Protein 2D69 (pdb70)

Radius of gyration: 40.9 Å; Cα contacts (8 Å, |Δi|>4): 3650; chains: 4; bounding box: 100×122×108 Å

Organism: Pyrococcus horikoshii (strain ATCC 700860 / DSM 12428 / JCM 9974 / NBRC 100139 / OT-3) (NCBI:txid70601)

InterPro domains:
  IPR000685 Ribulose bisphosphate carboxylase, large subunit, C-terminal [PF00016] (139-416)
  IPR017443 Ribulose bisphosphate carboxylase, large subunit, ferrodoxin-like N-terminal [PF02788] (13-129)
  IPR017712 Ribulose bisphosphate carboxylase, type III [MF_01133] (12-420)
  IPR017712 Ribulose bisphosphate carboxylase, type III [TIGR03326] (13-417)
  IPR017712 Ribulose bisphosphate carboxylase, type III [cd08213] (24-418)
  IPR033966 RuBisCO [PTHR42704] (19-416)
  IPR033966 RuBisCO [SFLDS00014] (8-419)
  IPR033966 RuBisCO [SFLDS00014] (24-420)
  IPR036376 Ribulose bisphosphate carboxylase, large subunit, C-terminal domain superfamily [G3DSA:3.20.20.110] (134-430)
  IPR036376 Ribulose bisphosphate carboxylase, large subunit, C-terminal domain superfamily [SSF51649] (133-417)
  IPR036422 RuBisCO large subunit, N-terminal domain superfamily [G3DSA:3.30.70.150] (1-133)
  IPR036422 RuBisCO large subunit, N-terminal domain superfamily [SSF54966] (9-133)

Solvent-accessible surface area: 64870 Å² total; per-residue (Å²): 247,178,132,121,184,84,36,86,17,134,62,89,50,0,30,58,84,135,77,152,40,31,239,86,25,0,35,0,34,0,21,0,11,34,75,85,36,52,32,71,47,0,0,0,55,0,0,2,48,0,0,2,3,34,22,60,0,45,64,154,37,0,121,32,2,137,149,0,28,0,44,0,37,76,17,98,130,101,69,146,0,41,31,0,61,0,1,0,29,31,38,0,3,25,77,21,4,0,0,0,0,1,1,1,0,0,1,51,0,0,38,29,113,12,0,130,23,0,28,0,38,20,0,67,16,9,77,79,0,3,82,83,10,46,0,0,26,36,0,2,121,13,0,12,106,31,3,66,18,199,64,27,0,0,0,0,0,12,2,47,1,13,3,0,1,34,13,92,22,3,5,86,0,0,40,29,0,0,26,12,6,0,1,0,0,4,0,10,4,0,0,0,12,6,21,21,0,56,5,41,18,0,1,61,51,0,3,129,16,15,70,132,0,47,90,98,50,74,66,45,0,1,0,0,0,0,0,0,0,17,3,36,50,0,43,114,25,0,80,54,0,26,129,64,40,5,64,0,0,0,0,0,2,20,0,0,6,22,0,0,1,18,44,0,5,75,10,1,8,116,57,28,1,0,1,0,0,10,34,0,12,26,3,5,10,10,80,38,100,109,8,0,4,10,7,23,0,2,0,16,0,0,0,0,6,1,0,1,0,0,17,4,11,1,14,12,70,146,66,59,37,87,80,113,64,8,65,138,2,8,69,28,0,58,44,173,39,85,26,5,67,42,0,0,0,1,5,22,16,43,3,33,2,26,31,0,47,73,0,18,178,45,15,33,80,45,1,0,0,16,1,3,43,26,0,1,34,4,41,85,7,3,99,14,1,0,77,0,0,38,18,0,0,42,0,22,57,119,72,56,86,22,95,95,46,7,156,90,1,89,34,0,127,90,11,40,151,67,51,48,116,93,160,136,131,33,126,30,72,73,0,24,51,79,140,77,159,40,32,238,87,24,0,34,0,34,0,16,0,11,36,78,84,29,59,38,74,26,0,0,0,44,0,0,2,74,3,24,43,21,49,67,111,66,181,180,149,94,94,164,85,15,153,151,12,28,0,58,0,33,75,30,100,154,102,68,138,1,44,18,0,60,0,1,0,28,30,69,32,18,115,75,25,24,0,59,45,0,15,72,21,0,16,27,114,1,45,69,34,157,2,15,141,22,1,28,0,42,20,0,69,16,10,111,77,0,2,121,82,8,89,0,0,43,38,0,2,125,14,0,13,149,32,3,66,16,186,77,30,0,0,0,0,0,8,2,77,93,80,79,49,38,35,15,90,93,4,3,108,17,0,41,51,0,0,23,13,8,0,2,0,0,4,0,6,33,74,1,34,32,39,24,70,0,57,4,40,22,0,1,64,45,0,1,118,13,13,71,132,0,49,89,100,54,73,70,45,1,1,0,0,0,0,0,13,24,97,56,77,53,0,42,105,41,0,84,55,0,27,127,58,41,4,64,0,0,0,0,8,2,20,84,33,20,55,81,11,0,36,103,0,8,78,11,1,77,123,55,27,1,0,0,0,0,22,42,26,104,32,48,90,62,9,196,69,100,105,60,5,24,11,6,22,0,2,0,14,0,0,0,0,6,1,0,1,0,0,16,5,11,0,10,8,80,202,93,52,38,88,85,113,51,10,61,126,3,6,69,27,0,61,45,214,40,118,79,5,121,43,0,0,1,1,5,25,25,54,3,46,1,27,24,0,47,67,1,18,175,42,14,30,84,47,2,0,0,19,2,1,48,23,0,38,53,12,62,81,21,28,101,14,0,0,75,0,0,36,18,0,0,43,0,21,52,117,69,56,91,20,96,89,47,6,159,89,2,94,38,0,127,70,12,39,132,62,58,33,117,88,114,100,210,227,171,130,84,189,35,156,126,100,30,26,63,63,0,24,58,85,138,74,154,39,32,161,22,14,0,38,0,34,0,17,0,10,27,65,80,44,53,27,72,24,0,0,0,73,0,0,4,78,2,22,51,22,79,68,70,71,155,205,151,82,97,118,68,24,157,96,11,47,0,61,0,35,78,18,94,132,100,70,141,0,42,28,0,58,0,2,0,29,8,41,32,8,114,32,26,23,0,60,46,0,16,76,23,0,16,30,119,1,45,67,29,193,19,16,128,26,1,32,0,33,19,0,69,15,10,36,9,0,3,18,56,10,48,0,0,23,35,0,2,123,14,0,14,102,33,4,61,18,186,62,27,0,0,0,0,0,13,2,106,97,80,79,49,37,34,24,90,92,2,3,106,18,0,40,51,1,0,25,12,8,0,2,0,0,4,0,8,40,70,0,34,33,45,126,101,0,114,4,52,74,0,1,114,71,0,2,178,18,13,72,137,0,47,91,98,52,71,66,46,0,1,0,0,0,0,0,13,23,94,59,77,52,0,44,107,40,0,84,54,0,27,126,56,42,5,63,0,0,0,1,7,3,18,82,36,21,53,81,14,1,36,99,0,5,77,10,1,9,117,54,28,1,0,1,0,0,21,40,26,107,31,43,88,60,11,199,70,97,98,60,5,22,10,6,16,0,2,0,13,0,0,0,0,6,1,0,1,0,0,15,6,17,6,12,6,82,191,132,49,47,97,81,122,54,9,66,120,3,6,70,27,0,60,44,177,40,67,24,4,64,41,0,0,1,1,5,34,20,55,3,42,5,29,27,0,48,63,1,18,166,46,16,29,89,45,2,0,0,20,3,0,37,28,2,36,47,10,70,88,22,30,106,14,1,0,74,0,0,36,16,0,0,40,0,25,54,111,71,52,99,18,93,98,45,7,154,91,2,85,38,0,120,89,8,34,166,104,127,42,143,36,70,76,1,25,57,76,137,73,152,41,26,165,21,12,0,40,0,31,0,20,0,10,32,78,82,39,56,39,77,28,0,0,0,53,0,0,2,48,0,0,0,5,43,64,98,24,135,64,111,68,0,107,22,0,163,111,1,17,0,62,0,33,76,26,94,114,108,68,130,0,45,17,0,57,0,0,0,26,8,12,0,0,24,33,20,3,0,0,0,0,2,1,2,0,0,1,51,0,0,36,25,122,8,0,130,23,1,28,0,41,7,0,68,16,11,59,10,0,2,52,57,10,86,0,0,42,38,0,3,126,14,0,11,147,32,3,51,13,170,68,28,0,0,0,0,0,8,1,40,0,7,3,1,2,33,26,88,42,2,4,90,0,0,36,28,0,0,23,11,7,0,2,0,1,5,0,7,5,1,1,0,12,6,118,43,0,113,5,52,71,0,1,119,78,0,2,181,17,14,70,137,0,49,90,95,51,69,66,46,1,2,0,0,0,0,0,0,0,15,3,37,46,0,44,107,24,0,80,55,0,27,129,54,42,5,65,0,0,0,0,0,3,18,0,1,6,24,0,0,1,17,46,0,8,75,11,1,74,124,60,26,1,0,1,0,0,12,42,0,12,26,4,5,11,8,82,36,97,108,8,0,4,11,5,15,0,3,0,13,0,0,0,0,6,1,0,1,0,0,14,5,19,5,13,12,80,168,86,28,47,91,80,122,74,8,65,147,4,6,69,28,0,60,44,174,40,77,76,4,119,43,0,0,1,1,5,34,17,43,5,73,5,31,22,0,46,68,2,18,184,52,9,30,80,46,2,0,0,19,3,0,42,29,2,0,15,6,55,73,6,2,103,14,2,0,74,0,0,39,18,0,0,44,0,23,55,116,71,54,89,21,91,93,44,5,143,95,2,75,35,0,110,91,17,51,221,153

CATH classification: 3.30.70.150 (+1 more: 3.20.20.110)

Secondary structure (P-SEA, 3-state):
cbbbbbccccccccccccccccccbbbbbbbbbbccccaaaaaaaaaaaacbbbbbcccccccccccccccccbbbbccccbbbbbbbcccccccccaaaaaaaccccccccccccbbbbcccccccccccccccccccaaaaaaaaccccbbbbbbbccccccccaaaaaaaaaaaaaacccbbbbcccccccccccaaaaaacaaaaaaaaaaaccbbbbbbccccccaaaaaaaaaaaaaacccbbbbccccccaaaaaaaaaaaaacbbbbbbbbcccccccccccccccaaaaaaaaaaacccbbbbbbccccccccaaaaaaaaaaaacccccbbbbbbbbbccccccaaaaaaaccccccccccaaaaaaccccaaaaaaaaaaaaaaaaacccaaaaaaacaaaaaaaaaaaaacc/cccccccccccccccccbbbbbbbbbbccccaaaaaaaaaaaacccccccccccccccccccccccbbbbccccbbbbbbbcccccccccaaaaaaaccccccccccccbbbbcccccccccccccccccccaaaaaaaaccccbbbbbbbccccccccaaaaaaaaaaaaaacccbbbbcccccccccccaaaaaacaaaaaaaaaaaccbbbbbcccccccaaaaaaaaaaaaaacccbbbbccccccaaaaaaaaaaaaaabbbbbbbbcccccccccccccccaaaaaaaaaaacccbbbbbbccccccccaaaaaaaaaaaacccccbbbbbbbbbccccccaaaaaaaacccccccccaaaaaaccccaaaaaaaaaaaaaaaaacccaaaaaaccaaaaaaaaaaaaaccc/cbbbbcccccccccccccccccccbbbbbbbbccccccaaaaaaaaaaaacccccccccccccccccccccccbbbbccccbbbbbbbcccccccccaaaaaaacccccccccccccccccccccccccccccccccccaaaaaaaaccccbbbbbbbccccccccaaaaaaaaaaaaaacccbbbccccccccccccaaaaaacaaaaaaaaaaaccbbbbbbccccccaaaaaaaaaaaaaacccbbbbccccccaaaaaaaaaaaaaabbbbbbbbcccccccccccccccaaaaaaaaaaacccbbbbbbccccccccaaaaaaaaaaaacccccbbbbbbbbbccccccaaaaaaaacccccccccaaaaacccccaaaaaaaaaaaaaaaaacccaaaaaaacaaaaaaaacc/ccccccccccccccccbbbbbbbbbbccccaaaaaaaaaaaacccccccccccccccccccccccbbbbccccbbbbbbbcccccccccaaaaaaaccccccccccccbbbbcccccccccccccccccccaaaaaaaacccccbbbbbbccccccccaaaaaaaaaaaaaacccbbbbcccccccccccaaaaaacaaaaaaaaaaaccbbbbbcccccccaaaaaaaaaaaaaaccccccccccccccaaaaaaaaaaaacbbbbbbbbcccccccccccccccaaaaaaaaaaacccbbbbbbccccccccaaaaaaaaaaaacccccbbbbbbbbbccccccccaaaaaccccccccccaaaaaaccccaaaaaaaaaaaaaaaaacccaaaaaaacaaaaaaacc

Sequence (1671 aa):
MMVLRMKVEWYLDFVDLNYEPGRDELIVEYYFEPNGVSPEEAAGRIASESSIGTWTTLWKLPEMAKRSMAKVFYLEKHGEGYIAKIAYPLTLFEEGSLVQLFSAVAGNVFGMKALKNLRLLDFHPPYEYLRHFKGPQFGVQGIREFMGVKDRPLTATVPKPKMGWSVEEYAEIAYELWSGGIDLLKDDENFTSFPFNRFEERVRKLYRVRDRVEAETGETKEYLINITGPVNIMEKRAEMVANEGGQYVMIDIVVAGWSALQYMREVTEDLGLAIHAHRAMHAAFTRNPRHGITMLALAKAARMIGVDQIHTGTAVGKMAGNYEEIKRINDFLLSKWEHIRPVFPVASGGLHPGLMPELIRLFGKDLVIQAGGGVMGHPDGPRAGAKALRDAIDAAIEGVDLDEKAKSSPELKKSLREVGLSKAVEWYLDFVDLNYEPGRDELIVEYYFEPNGVSPEEAAGRIASESSIGTWTTLWKLPEMAKRSMAKVFYLEKHGEGYIAKIAYPLTLFEEGSLVQLFSAVAGNVFGMKALKNLRLLDFHPPYEYLRHFKGPQFGVQGIREFMGVKDRPLTATVPKPKMGWSVEEYAEIAYELWSGGIDLLKDDENFTSFPFNRFEERVRKLYRVRDRVEAETGETKEYLINITGPVNIMEKRAEMVANEGGQYVMIDIVVAGWSALQYMREVTEDLGLAIHAHRAMHAAFTRNPRHGITMLALAKAARMIGVDQIHTGTAVGKMAGNYEEIKRINDFLLSKWEHIRPVFPVASGGLHPGLMPELIRLFGKDLVIQAGGGVMGHPDGPRAGAKALRDAIDAAIEGVDLDEKAKSSPELKKSLREVGLSKAKMMVLRMKVEWYLDFVDLNYEPGRDELIVEYYFEPNGVSPEEAAGRIASESSIGTWTTLWKLPEMAKRSMAKVFYLEKHGEGYIAKIAYPLTLFEEGSLVQLFSAVAGNVFGMKALKNLRLLDFHPPYEYLRHFKGPQFGVQGIREFMGVKDRPLTATVPKPKMGWSVEEYAEIAYELWSGGIDLLKDDENFTSFPFNRFEERVRKLYRVRDRVEAETGETKEYLINITGPVNIMEKRAEMVANEGGQYVMIDIVVAGWSALQYMREVTEDLGLAIHAHRAMHAAFTRNPRHGITMLALAKAARMIGVDQIHTGTAVGKMAGNYEEIKRINDFLLSKWEHIRPVFPVASGGLHPGLMPELIRLFGKDLVIQAGGGVMGHPDGPRAGAKALRDAIDAAIEGVDLDEKAKSSPELKKSLREVEWYLDFVDLNYEPGRDELIVEYYFEPNGVSPEEAAGRIASESSIGTWTTLWKLPEMAKRSMAKVFYLEKHGEGYIAKIAYPLTLFEEGSLVQLFSAVAGNVFGMKALKNLRLLDFHPPYEYLRHFKGPQFGVQGIREFMGVKDRPLTATVPKPKMGWSVEEYAEIAYELWSGGIDLLKDDENFTSFPFNRFEERVRKLYRVRDRVEAETGETKEYLINITGPVNIMEKRAEMVANEGGQYVMIDIVVAGWSALQYMREVTEDLGLAIHAHRAMHAAFTRNPRHGITMLALAKAARMIGVDQIHTGTAVGKMAGNYEEIKRINDFLLSKWEHIRPVFPVASGGLHPGLMPELIRLFGKDLVIQAGGGVMGHPDGPRAGAKALRDAIDAAIEGVDLDEKAKSSPELKKSLRE

Foldseek 3Di:
DDDFDWDWDALLVQEDQQDDDDLQWKKWKKWFAFAPDDLSSLLSQLQQQLWVHTDIDRDDDDPCRVVFGKHFHDWDQDVNTIMTMIIGHCVRDDALAVVSNCCRNVNCSQVDPRIPAMETEAMDHHPVRLVSFQFAPQALNNCCVVQVNPFFAAEEAQAPPQDDDALVRVLVQLLLQVLLPHAEYEHDQPDAADPRHGLLSNLVRNLVSQVVSCVVPVGHHAYQHELEDALVSSLVSLVSNLVSPHAEYEYQDVVRHDVSLLVVLVSCVVRNHAYEYEPPPCCVAQVPPGHHYHPLHVLVSNRSSYHREYEQEFPDPQGDDPLVSSLVSQCVQCDDDPSRHHHAHEYDGQDALVCQLVRCVSRNRRHYYYHYCNQCVQPVGNSLRSNLNVQSRVCSVVVHDLVRSCVVRVSVVSSVVVCVVPDD/DDAQLVQEDQQDDDDLQWKKWKKWFAFDPDDQSRLLSQLQQQLWVHDDDDPDDDDPCRVVQGKHFRDWDDDVNTIMTMIIGHCVRDDALPVPSNCCRNVNPSQVDPRTPAMETEAMDHRPVRLVSFQFAPQALNNVCVVQVNDFFAAEEAQAPPLDDDALVSVLVLLLLQLLLAHAEYEHDQVDAADPRRGLLSNLVRNLVSQVVSCVVPVGHHAYQHELEDALVSSLVSLVSNLVSPHAEYEYQDVVRHDVSLLVVLVSCVVSNHAYEYEPPPVCVAQVDPGHHYHPLRVLVSNRSNYHREYEQEFPDPPDDDDLVSSLVSQCVQCDDDPSGHHHAHEYDDQDALVCQLVRCVSRNRRHYYYHHCNQQVQPVGNSLRSNLNVLSRVCSVVVHDLVVSCVVRVSVVSSVVVVVVPDDD/DDDWDDPPVNLCVQEDQQDDDDLQWKKWKKWFAFDPDDLSSLQSCLQQQLWVHDDRDPDDDDPCNVVFGKHFHDWDDDDNTIMTMIIGHCVRDDALCVVSNCCRNVNPSQVDPRTPAMETEAMDHHCVRLVSFQFAPQALNNVCVVQVNDFFAAEEAQAPPQDDAALVRVLVQLLLQVLLPHAEYEHDQVDAADPRHGLLSNLVRNLVSQVVSCVVPVGHHAYQHELEDALVSSLVSLVSNLVSPHQEYEYQDVVRHDVSLLVVLVSCVVSNHAYEYEPPPVCVAQVDPGHHYHPLRVLVSNRSNYHREYEQEFDDPPWGDDLVSSQVSLCVQCDDDPSRHHHAYEYDDQDALVCQLVRCVSRNRRHYYYHHVLQQPQPVGNSLRSNLNVLSRVCSVVVHDQVVSCVVRVSVVSSVVVD/DALLVQEDQQDDDDLQWKKWKKWFAFDPDDLSRLLSCLQQQLWVHDDDDPDDDDPCRVVFGKHFRDWDDDDNTIMTMIIGHCVRDDALQVVSNCCRNVNCSQVDPRTPAMETEAMDHHCVRLVSFQFAPQALNNCCVVQVPPFFAAEEAQAPPQDDDALVNVLVLLLLLVLLPHQEYEHDQVDAADPRHHLLSNLVRNLVSQVVSCVVPVGHHAYQHELEDALVSSLVSLVSNLVSPHQEYEYQDVVNHDVSLLVVLVSCSVSNHAYAYEPPPVCVAQVDPGHHYHVLNVLVSNRSNYHREYEQEFPDPPGDDDLVSSLVSQCVQCDDDPSRHHHAYEYDDQDALVCQLVRCVSRNRRHHYYHHVQQCPQPVGNSLRSNLNVQSSVCSVVVHDLVVSCVVRVSVVSSVVD

B-factor: mean 21.86, std 11.76, range [5.13, 132.73]

Structure (mmCIF, N/CA/C/O backbone):
data_2D69
#
_entry.id   2D69
#
_cell.length_a   172.591
_cell.length_b   148.774
_cell.length_c   108.452
_cell.angle_alpha   90.00
_cell.angle_beta   126.49
_cell.angle_gamma   90.00
#
_symmetry.space_group_name_H-M   'C 1 2 1'
#
loop_
_entity.id
_entity.type
_entity.pdbx_description
1 polymer 'Ribulose bisphosphate carboxylase'
2 non-polymer 'SULFATE ION'
3 water water
#
loop_
_atom_site.group_PDB
_atom_site.id
_atom_site.type_symbol
_atom_site.label_atom_id
_atom_site.label_alt_id
_atom_site.label_comp_id
_atom_site.label_asym_id
_atom_site.label_entity_id
_atom_site.label_seq_id
_atom_site.pdbx_PDB_ins_code
_atom_site.Cartn_x
_atom_site.Cartn_y
_atom_site.Cartn_z
_atom_site.occupancy
_atom_site.B_iso_or_equiv
_atom_site.auth_seq_id
_atom_site.auth_comp_id
_atom_site.auth_asym_id
_atom_site.auth_atom_id
_atom_site.pdbx_PDB_model_num
ATOM 1 N N . MET A 1 1 ? 45.770 -28.106 -11.725 1.00 24.70 1 MET A N 1
ATOM 2 C CA . MET A 1 1 ? 44.313 -28.253 -12.094 1.00 25.58 1 MET A CA 1
ATOM 3 C C . MET A 1 1 ? 43.478 -27.963 -10.839 1.00 25.42 1 MET A C 1
ATOM 4 O O . MET A 1 1 ? 42.725 -28.802 -10.346 1.00 25.46 1 MET A O 1
ATOM 9 N N . MET A 1 2 ? 43.630 -26.740 -10.337 1.00 25.11 2 MET A N 1
ATOM 10 C CA . MET A 1 2 ? 43.144 -26.387 -9.030 1.00 25.58 2 MET A CA 1
ATOM 11 C C . MET A 1 2 ? 41.640 -26.109 -9.080 1.00 24.33 2 MET A C 1
ATOM 12 O O . MET A 1 2 ? 41.125 -25.486 -10.020 1.00 23.13 2 MET A O 1
ATOM 17 N N . VAL A 1 3 ? 40.951 -26.591 -8.049 1.00 22.90 3 VAL A N 1
ATOM 18 C CA . VAL A 1 3 ? 39.532 -26.329 -7.867 1.00 22.08 3 VAL A CA 1
ATOM 19 C C . VAL A 1 3 ? 39.453 -25.505 -6.597 1.00 21.07 3 VAL A C 1
ATOM 20 O O . VAL A 1 3 ? 39.982 -25.908 -5.571 1.00 20.50 3 VAL A O 1
ATOM 24 N N . LEU A 1 4 ? 38.833 -24.341 -6.704 1.00 20.31 4 LEU A N 1
ATOM 25 C CA . LEU A 1 4 ? 38.690 -23.418 -5.595 1.00 20.59 4 LEU A CA 1
ATOM 26 C C . LEU A 1 4 ? 37.268 -23.424 -5.086 1.00 19.98 4 LEU A C 1
ATOM 27 O O . LEU A 1 4 ? 36.346 -23.820 -5.770 1.00 18.54 4 LEU A O 1
ATOM 32 N N . ARG A 1 5 ? 37.105 -22.918 -3.884 1.00 19.25 5 ARG A N 1
ATOM 33 C CA . ARG A 1 5 ? 35.842 -22.939 -3.195 1.00 20.08 5 ARG A CA 1
ATOM 34 C C . ARG A 1 5 ? 35.473 -21.484 -2.859 1.00 20.03 5 ARG A C 1
ATOM 35 O O . ARG A 1 5 ? 36.167 -20.837 -2.067 1.00 17.16 5 ARG A O 1
ATOM 43 N N . MET A 1 6 ? 34.439 -20.969 -3.530 1.00 20.67 6 MET A N 1
ATOM 44 C CA . MET A 1 6 ? 33.764 -19.729 -3.133 1.00 21.93 6 MET A CA 1
ATOM 45 C C . MET A 1 6 ? 32.793 -20.033 -1.970 1.00 21.30 6 MET A C 1
ATOM 46 O O . MET A 1 6 ? 31.850 -20.780 -2.100 1.00 19.20 6 MET A O 1
ATOM 51 N N . LYS A 1 7 ? 33.057 -19.462 -0.805 1.00 20.97 7 LYS A N 1
ATOM 52 C CA . LYS A 1 7 ? 32.221 -19.693 0.345 1.00 22.30 7 LYS A CA 1
ATOM 53 C C . LYS A 1 7 ? 31.080 -18.681 0.318 1.00 23.20 7 LYS A C 1
ATOM 54 O O . LYS A 1 7 ? 31.308 -17.494 0.115 1.00 24.49 7 LYS A O 1
ATOM 60 N N . VAL A 1 8 ? 29.855 -19.155 0.504 1.00 24.01 8 VAL A N 1
ATOM 61 C CA . VAL A 1 8 ? 28.662 -18.314 0.428 1.00 24.82 8 VAL A CA 1
ATOM 62 C C . VAL A 1 8 ? 27.916 -18.544 1.715 1.00 25.23 8 VAL A C 1
ATOM 63 O O . VAL A 1 8 ? 27.875 -19.651 2.234 1.00 27.06 8 VAL A O 1
ATOM 67 N N . GLU A 1 9 ? 27.435 -17.474 2.307 1.00 25.14 9 GLU A N 1
ATOM 68 C CA . GLU A 1 9 ? 26.619 -17.563 3.502 1.00 24.78 9 GLU A CA 1
ATOM 69 C C . GLU A 1 9 ? 25.480 -16.596 3.259 1.00 24.64 9 GLU A C 1
ATOM 70 O O . GLU A 1 9 ? 25.696 -15.506 2.721 1.00 24.75 9 GLU A O 1
ATOM 76 N N . TRP A 1 10 ? 24.262 -17.014 3.578 1.00 24.49 10 TRP A N 1
ATOM 77 C CA . TRP A 1 10 ? 23.067 -16.234 3.255 1.00 24.54 10 TRP A CA 1
ATOM 78 C C . TRP A 1 10 ? 22.098 -16.223 4.436 1.00 22.88 10 TRP A C 1
ATOM 79 O O . TRP A 1 10 ? 22.196 -17.057 5.333 1.00 22.54 10 TRP A O 1
ATOM 90 N N . TYR A 1 11 ? 21.164 -15.278 4.433 1.00 22.01 11 TYR A N 1
ATOM 91 C CA . TYR A 1 11 ? 20.324 -15.021 5.617 1.00 21.06 11 TYR A CA 1
ATOM 92 C C . TYR A 1 11 ? 19.511 -16.251 6.066 1.00 19.57 11 TYR A C 1
ATOM 93 O O . TYR A 1 11 ? 19.449 -16.557 7.239 1.00 17.28 11 TYR A O 1
ATOM 102 N N . LEU A 1 12 ? 18.963 -16.998 5.129 1.00 18.39 12 LEU A N 1
ATOM 103 C CA . LEU A 1 12 ? 18.076 -18.103 5.472 1.00 18.31 12 LEU A CA 1
ATOM 104 C C . LEU A 1 12 ? 18.868 -19.273 6.074 1.00 18.66 12 LEU A C 1
ATOM 105 O O . LEU A 1 12 ? 18.293 -20.159 6.738 1.00 18.95 12 LEU A O 1
ATOM 110 N N . ASP A 1 13 ? 20.188 -19.275 5.887 1.00 17.52 13 ASP A N 1
ATOM 111 C CA . ASP A 1 13 ? 20.998 -20.323 6.475 1.00 17.56 13 ASP A CA 1
ATOM 112 C C . ASP A 1 13 ? 21.074 -20.203 7.995 1.00 17.55 13 ASP A C 1
ATOM 113 O O . ASP A 1 13 ? 21.399 -21.160 8.695 1.00 16.18 13 ASP A O 1
ATOM 118 N N . PHE A 1 14 ? 20.746 -19.013 8.479 1.00 16.74 14 PHE A N 1
ATOM 119 C CA . PHE A 1 14 ? 20.654 -18.757 9.908 1.00 16.99 14 PHE A CA 1
ATOM 120 C C . PHE A 1 14 ? 19.304 -19.166 10.540 1.00 17.16 14 PHE A C 1
ATOM 121 O O . PHE A 1 14 ? 19.128 -19.072 11.759 1.00 17.21 14 PHE A O 1
ATOM 129 N N . VAL A 1 15 ? 18.378 -19.661 9.722 1.00 17.52 15 VAL A N 1
ATOM 130 C CA . VAL A 1 15 ? 17.046 -20.072 10.177 1.00 17.44 15 VAL A CA 1
ATOM 131 C C . VAL A 1 15 ? 16.914 -21.587 10.137 1.00 18.50 15 VAL A C 1
ATOM 132 O O . VAL A 1 15 ? 17.113 -22.232 9.103 1.00 18.34 15 VAL A O 1
ATOM 136 N N . ASP A 1 16 ? 16.614 -22.147 11.300 1.00 19.12 16 ASP A N 1
ATOM 137 C CA . ASP A 1 16 ? 16.278 -23.545 11.419 1.00 19.71 16 ASP A CA 1
ATOM 138 C C . ASP A 1 16 ? 15.276 -23.718 12.546 1.00 19.94 16 ASP A C 1
ATOM 139 O O . ASP A 1 16 ? 15.665 -23.817 13.722 1.00 18.42 16 ASP A O 1
ATOM 144 N N . LEU A 1 17 ? 13.995 -23.780 12.173 1.00 19.88 17 LEU A N 1
ATOM 145 C CA . LEU A 1 17 ? 12.899 -23.879 13.140 1.00 21.22 17 LEU A CA 1
ATOM 146 C C . LEU A 1 17 ? 12.749 -25.233 13.860 1.00 22.34 17 LEU A C 1
ATOM 147 O O . LEU A 1 17 ? 11.953 -25.350 14.808 1.00 23.12 17 LEU A O 1
ATOM 152 N N . ASN A 1 18 ? 13.529 -26.230 13.461 1.00 23.13 18 ASN A N 1
ATOM 153 C CA . ASN A 1 18 ? 13.654 -27.477 14.231 1.00 23.76 18 ASN A CA 1
ATOM 154 C C . ASN A 1 18 ? 14.868 -27.534 15.187 1.00 24.10 18 ASN A C 1
ATOM 155 O O . ASN A 1 18 ? 15.002 -28.487 15.956 1.00 24.84 18 ASN A O 1
ATOM 160 N N . TYR A 1 19 ? 15.731 -26.526 15.150 1.00 23.79 19 TYR A N 1
ATOM 161 C CA . TYR A 1 19 ? 16.897 -26.501 16.015 1.00 24.02 19 TYR A CA 1
ATOM 162 C C . TYR A 1 19 ? 16.484 -26.422 17.476 1.00 24.97 19 TYR A C 1
ATOM 163 O O . TYR A 1 19 ? 15.578 -25.663 17.835 1.00 24.89 19 TYR A O 1
ATOM 172 N N . GLU A 1 20 ? 17.162 -27.200 18.318 1.00 26.31 20 GLU A N 1
ATOM 173 C CA . GLU A 1 20 ? 16.892 -27.237 19.755 1.00 27.47 20 GLU A CA 1
ATOM 174 C C . GLU A 1 20 ? 18.140 -26.734 20.477 1.00 27.06 20 GLU A C 1
ATOM 175 O O . GLU A 1 20 ? 19.139 -27.438 20.581 1.00 27.57 20 GLU A O 1
ATOM 181 N N . PRO A 1 21 ? 18.095 -25.518 20.986 1.00 26.90 21 PRO A N 1
ATOM 182 C CA . PRO A 1 21 ? 19.287 -24.955 21.622 1.00 27.49 21 PRO A CA 1
ATOM 183 C C . PRO A 1 21 ? 19.717 -25.704 22.884 1.00 27.16 21 PRO A C 1
ATOM 184 O O . PRO A 1 21 ? 18.871 -26.138 23.631 1.00 27.31 21 PRO A O 1
ATOM 188 N N . GLY A 1 22 ? 21.023 -25.836 23.091 1.00 28.62 22 GLY A N 1
ATOM 189 C CA . GLY A 1 22 ? 21.608 -26.328 24.340 1.00 29.25 22 GLY A CA 1
ATOM 190 C C . GLY A 1 22 ? 21.459 -25.382 25.518 1.00 29.41 22 GLY A C 1
ATOM 191 O O . GLY A 1 22 ? 21.265 -24.177 25.339 1.00 28.62 22 GLY A O 1
ATOM 192 N N . ARG A 1 23 ? 21.568 -25.931 26.732 1.00 29.89 23 ARG A N 1
ATOM 193 C CA . ARG A 1 23 ? 21.452 -25.130 27.947 1.00 30.60 23 ARG A CA 1
ATOM 194 C C . ARG A 1 23 ? 22.603 -24.075 28.078 1.00 29.45 23 ARG A C 1
ATOM 195 O O . ARG A 1 23 ? 22.491 -23.126 28.854 1.00 29.90 23 ARG A O 1
ATOM 203 N N . ASP A 1 24 ? 23.683 -24.283 27.332 1.00 27.21 24 ASP A N 1
ATOM 204 C CA . ASP A 1 24 ? 24.859 -23.430 27.326 1.00 27.44 24 ASP A CA 1
ATOM 205 C C . ASP A 1 24 ? 24.881 -22.430 26.136 1.00 25.52 24 ASP A C 1
ATOM 206 O O . ASP A 1 24 ? 25.918 -21.860 25.827 1.00 25.37 24 ASP A O 1
ATOM 211 N N . GLU A 1 25 ? 23.729 -22.231 25.492 1.00 23.94 25 GLU A N 1
ATOM 212 C CA . GLU A 1 25 ? 23.550 -21.173 24.488 1.00 23.30 25 GLU A CA 1
ATOM 213 C C . GLU A 1 25 ? 22.742 -19.987 25.028 1.00 22.03 25 GLU A C 1
ATOM 214 O O . GLU A 1 25 ? 21.918 -20.127 25.938 1.00 21.46 25 GLU A O 1
ATOM 220 N N . LEU A 1 26 ? 23.069 -18.804 24.521 1.00 20.11 26 LEU A N 1
ATOM 221 C CA . LEU A 1 26 ? 22.372 -17.602 24.899 1.00 18.80 26 LEU A CA 1
ATOM 222 C C . LEU A 1 26 ? 21.242 -17.360 23.909 1.00 17.68 26 LEU A C 1
ATOM 223 O O . LEU A 1 26 ? 21.398 -17.478 22.682 1.00 18.06 26 LEU A O 1
ATOM 228 N N . ILE A 1 27 ? 20.098 -17.022 24.471 1.00 16.89 27 ILE A N 1
ATOM 229 C CA . ILE A 1 27 ? 18.886 -16.803 23.704 1.00 16.94 27 ILE A CA 1
ATOM 230 C C . ILE A 1 27 ? 18.430 -15.356 23.771 1.00 15.77 27 ILE A C 1
ATOM 231 O O . ILE A 1 27 ? 18.384 -14.744 24.831 1.00 15.68 27 ILE A O 1
ATOM 236 N N . VAL A 1 28 ? 18.107 -14.794 22.618 1.00 14.92 28 VAL A N 1
ATOM 237 C CA . VAL A 1 28 ? 17.551 -13.464 22.566 1.00 15.04 28 VAL A CA 1
ATOM 238 C C . VAL A 1 28 ? 16.191 -13.530 21.863 1.00 14.99 28 VAL A C 1
ATOM 239 O O . VAL A 1 28 ? 16.032 -14.237 20.861 1.00 13.63 28 VAL A O 1
ATOM 243 N N . GLU A 1 29 ? 15.216 -12.828 22.423 1.00 14.96 29 GLU A N 1
ATOM 244 C CA . GLU A 1 29 ? 13.892 -12.748 21.856 1.00 15.86 29 GLU A CA 1
ATOM 245 C C . GLU A 1 29 ? 13.706 -11.369 21.248 1.00 15.53 29 GLU A C 1
ATOM 246 O O . GLU A 1 29 ? 13.936 -10.357 21.922 1.00 16.13 29 GLU A O 1
ATOM 252 N N . TYR A 1 30 ? 13.294 -11.341 19.986 1.00 15.08 30 TYR A N 1
ATOM 253 C CA . TYR A 1 30 ? 13.017 -10.129 19.252 1.00 14.72 30 TYR A CA 1
ATOM 254 C C . TYR A 1 30 ? 11.572 -10.086 18.735 1.00 15.32 30 TYR A C 1
ATOM 255 O O . TYR A 1 30 ? 11.008 -11.093 18.268 1.00 14.96 30 TYR A O 1
ATOM 264 N N . TYR A 1 31 ? 10.976 -8.903 18.773 1.00 15.25 31 TYR A N 1
ATOM 265 C CA . TYR A 1 31 ? 9.795 -8.604 17.950 1.00 14.43 31 TYR A CA 1
ATOM 266 C C . TYR A 1 31 ? 10.250 -7.890 16.674 1.00 14.73 31 TYR A C 1
ATOM 267 O O . TYR A 1 31 ? 11.100 -7.013 16.724 1.00 14.28 31 TYR A O 1
ATOM 276 N N . PHE A 1 32 ? 9.648 -8.174 15.526 1.00 15.06 32 PHE A N 1
ATOM 277 C CA . PHE A 1 32 ? 10.020 -7.400 14.348 1.00 15.56 32 PHE A CA 1
ATOM 278 C C . PHE A 1 32 ? 8.900 -7.348 13.331 1.00 15.57 32 PHE A C 1
ATOM 279 O O . PHE A 1 32 ? 7.947 -8.082 13.442 1.00 16.15 32 PHE A O 1
ATOM 287 N N . GLU A 1 33 ? 9.027 -6.440 12.366 1.00 16.09 33 GLU A N 1
ATOM 288 C CA . GLU A 1 33 ? 8.133 -6.347 11.219 1.00 17.02 33 GLU A CA 1
ATOM 289 C C . GLU A 1 33 ? 9.042 -6.281 9.969 1.00 17.99 33 GLU A C 1
ATOM 290 O O . GLU A 1 33 ? 9.913 -5.412 9.916 1.00 19.37 33 GLU A O 1
ATOM 296 N N . PRO A 1 34 ? 8.911 -7.198 9.007 1.00 17.45 34 PRO A N 1
ATOM 297 C CA . PRO A 1 34 ? 9.768 -7.161 7.812 1.00 18.28 34 PRO A CA 1
ATOM 298 C C . PRO A 1 34 ? 9.388 -6.026 6.886 1.00 18.28 34 PRO A C 1
ATOM 299 O O . PRO A 1 34 ? 8.256 -5.571 6.910 1.00 18.78 34 PRO A O 1
ATOM 303 N N . ASN A 1 35 ? 10.342 -5.553 6.103 1.00 19.05 35 ASN A N 1
ATOM 304 C CA . ASN A 1 35 ? 10.073 -4.530 5.117 1.00 20.36 35 ASN A CA 1
ATOM 305 C C . ASN A 1 35 ? 10.570 -4.995 3.768 1.00 19.93 35 ASN A C 1
ATOM 306 O O . ASN A 1 35 ? 11.735 -4.885 3.473 1.00 20.51 35 ASN A O 1
ATOM 311 N N . GLY A 1 36 ? 9.683 -5.535 2.948 1.00 20.89 36 GLY A N 1
ATOM 312 C CA . GLY A 1 36 ? 10.072 -5.950 1.613 1.00 20.74 36 GLY A CA 1
ATOM 313 C C . GLY A 1 36 ? 10.739 -7.314 1.530 1.00 21.08 36 GLY A C 1
ATOM 314 O O . GLY A 1 36 ? 11.071 -7.751 0.400 1.00 22.28 36 GLY A O 1
ATOM 315 N N . VAL A 1 37 ? 10.885 -8.005 2.686 1.00 19.64 37 VAL A N 1
ATOM 316 C CA . VAL A 1 37 ? 11.386 -9.385 2.753 1.00 18.91 37 VAL A CA 1
ATOM 317 C C . VAL A 1 37 ? 10.517 -10.321 3.618 1.00 18.92 37 VAL A C 1
ATOM 318 O O . VAL A 1 37 ? 9.733 -9.868 4.443 1.00 19.41 37 VAL A O 1
ATOM 322 N N . SER A 1 38 ? 10.642 -11.627 3.384 1.00 18.26 38 SER A N 1
ATOM 323 C CA . SER A 1 38 ? 9.818 -12.641 4.084 1.00 17.43 38 SER A CA 1
ATOM 324 C C . SER A 1 38 ? 10.133 -12.588 5.557 1.00 16.87 38 SER A C 1
ATOM 325 O O . SER A 1 38 ? 11.200 -12.126 5.923 1.00 17.90 38 SER A O 1
ATOM 328 N N . PRO A 1 39 ? 9.245 -13.046 6.428 1.00 15.73 39 PRO A N 1
ATOM 329 C CA . PRO A 1 39 ? 9.568 -13.044 7.873 1.00 15.05 39 PRO A CA 1
ATOM 330 C C . PRO A 1 39 ? 10.824 -13.895 8.207 1.00 15.16 39 PRO A C 1
ATOM 331 O O . PRO A 1 39 ? 11.649 -13.494 9.042 1.00 14.68 39 PRO A O 1
ATOM 335 N N . GLU A 1 40 ? 10.951 -15.038 7.541 1.00 14.54 40 GLU A N 1
ATOM 336 C CA . GLU A 1 40 ? 12.152 -15.875 7.580 1.00 15.29 40 GLU A CA 1
ATOM 337 C C . GLU A 1 40 ? 13.454 -15.110 7.269 1.00 15.24 40 GLU A C 1
ATOM 338 O O . GLU A 1 40 ? 14.448 -15.218 7.990 1.00 14.90 40 GLU A O 1
ATOM 344 N N . GLU A 1 41 ? 13.436 -14.334 6.191 1.00 16.85 41 GLU A N 1
ATOM 345 C CA . GLU A 1 41 ? 14.608 -13.592 5.749 1.00 17.62 41 GLU A CA 1
ATOM 346 C C . GLU A 1 41 ? 14.926 -12.500 6.730 1.00 17.30 41 GLU A C 1
ATOM 347 O O . GLU A 1 41 ? 16.070 -12.361 7.172 1.00 18.14 41 GLU A O 1
ATOM 353 N N . ALA A 1 42 ? 13.913 -11.757 7.139 1.00 16.20 42 ALA A N 1
ATOM 354 C CA . ALA A 1 42 ? 14.111 -10.761 8.183 1.00 15.30 42 ALA A CA 1
ATOM 355 C C . ALA A 1 42 ? 14.770 -11.406 9.402 1.00 15.10 42 ALA A C 1
ATOM 356 O O . ALA A 1 42 ? 15.766 -10.899 9.877 1.00 15.31 42 ALA A O 1
ATOM 358 N N . ALA A 1 43 ? 14.214 -12.514 9.897 1.00 14.12 43 ALA A N 1
ATOM 359 C CA . ALA A 1 43 ? 14.731 -13.164 11.100 1.00 14.27 43 ALA A CA 1
ATOM 360 C C . ALA A 1 43 ? 16.216 -13.598 10.905 1.00 14.40 43 ALA A C 1
ATOM 361 O O . ALA A 1 43 ? 17.062 -13.386 11.779 1.00 13.12 43 ALA A O 1
ATOM 363 N N . GLY A 1 44 ? 16.501 -14.163 9.736 1.00 13.41 44 GLY A N 1
ATOM 364 C CA . GLY A 1 44 ? 17.842 -14.518 9.326 1.00 14.17 44 GLY A CA 1
ATOM 365 C C . GLY A 1 44 ? 18.789 -13.329 9.382 1.00 14.13 44 GLY A C 1
ATOM 366 O O . GLY A 1 44 ? 19.871 -13.447 9.931 1.00 14.40 44 GLY A O 1
ATOM 367 N N . ARG A 1 45 ? 18.359 -12.185 8.857 1.00 13.22 45 ARG A N 1
ATOM 368 C CA . ARG A 1 45 ? 19.131 -10.966 8.905 1.00 13.67 45 ARG A CA 1
ATOM 369 C C . ARG A 1 45 ? 19.486 -10.575 10.348 1.00 14.24 45 ARG A C 1
ATOM 370 O O . ARG A 1 45 ? 20.618 -10.139 10.641 1.00 14.39 45 ARG A O 1
ATOM 378 N N . ILE A 1 46 ? 18.535 -10.741 11.256 1.00 13.82 46 ILE A N 1
ATOM 379 C CA . ILE A 1 46 ? 18.840 -10.453 12.669 1.00 15.35 46 ILE A CA 1
ATOM 380 C C . ILE A 1 46 ? 19.951 -11.391 13.190 1.00 15.34 46 ILE A C 1
ATOM 381 O O . ILE A 1 46 ? 20.908 -10.940 13.854 1.00 15.71 46 ILE A O 1
ATOM 386 N N . ALA A 1 47 ? 19.819 -12.684 12.887 1.00 15.85 47 ALA A N 1
ATOM 387 C CA . ALA A 1 47 ? 20.728 -13.722 13.441 1.00 16.42 47 ALA A CA 1
ATOM 388 C C . ALA A 1 47 ? 22.142 -13.524 12.875 1.00 16.41 47 ALA A C 1
ATOM 389 O O . ALA A 1 47 ? 23.191 -13.630 13.554 1.00 14.81 47 ALA A O 1
ATOM 391 N N . SER A 1 48 ? 22.137 -13.204 11.598 1.00 15.16 48 SER A N 1
ATOM 392 C CA . SER A 1 48 ? 23.338 -12.939 10.833 1.00 16.00 48 SER A CA 1
ATOM 393 C C . SER A 1 48 ? 24.158 -11.733 11.345 1.00 15.73 48 SER A C 1
ATOM 394 O O . SER A 1 48 ? 25.359 -11.829 11.631 1.00 15.07 48 SER A O 1
ATOM 397 N N . GLU A 1 49 ? 23.496 -10.592 11.457 1.00 15.56 49 GLU A N 1
ATOM 398 C CA . GLU A 1 49 ? 24.154 -9.363 11.779 1.00 16.31 49 GLU A CA 1
ATOM 399 C C . GLU A 1 49 ? 24.570 -9.384 13.272 1.00 16.37 49 GLU A C 1
ATOM 400 O O . GLU A 1 49 ? 25.538 -8.734 13.657 1.00 16.93 49 GLU A O 1
ATOM 406 N N . SER A 1 50 ? 23.869 -10.154 14.098 1.00 14.87 50 SER A N 1
ATOM 407 C CA . SER A 1 50 ? 24.271 -10.299 15.495 1.00 15.10 50 SER A CA 1
ATOM 408 C C . SER A 1 50 ? 25.295 -11.427 15.691 1.00 15.37 50 SER A C 1
ATOM 409 O O . SER A 1 50 ? 25.672 -11.710 16.787 1.00 13.96 50 SER A O 1
ATOM 412 N N . SER A 1 51 ? 25.718 -12.095 14.629 1.00 14.77 51 SER A N 1
ATOM 413 C CA . SER A 1 51 ? 26.685 -13.180 14.762 1.00 16.36 51 SER A CA 1
ATOM 414 C C . SER A 1 51 ? 27.802 -12.995 13.745 1.00 16.84 51 SER A C 1
ATOM 415 O O . SER A 1 51 ? 28.547 -12.064 13.905 1.00 18.09 51 SER A O 1
ATOM 418 N N . ILE A 1 52 ? 27.894 -13.820 12.705 1.00 17.58 52 ILE A N 1
ATOM 419 C CA . ILE A 1 52 ? 29.039 -13.829 11.802 1.00 18.76 52 ILE A CA 1
ATOM 420 C C . ILE A 1 52 ? 28.808 -13.053 10.519 1.00 20.24 52 ILE A C 1
ATOM 421 O O . ILE A 1 52 ? 29.733 -12.874 9.713 1.00 22.22 52 ILE A O 1
ATOM 426 N N . GLY A 1 53 ? 27.563 -12.684 10.241 1.00 20.73 53 GLY A N 1
ATOM 427 C CA . GLY A 1 53 ? 27.282 -11.877 9.070 1.00 21.80 53 GLY A CA 1
ATOM 428 C C . GLY A 1 53 ? 27.150 -12.803 7.895 1.00 22.10 53 GLY A C 1
ATOM 429 O O . GLY A 1 53 ? 27.210 -14.013 8.064 1.00 22.35 53 GLY A O 1
ATOM 430 N N . THR A 1 54 ? 26.940 -12.237 6.721 1.00 22.93 54 THR A N 1
ATOM 431 C CA . THR A 1 54 ? 26.926 -13.003 5.461 1.00 24.02 54 THR A CA 1
ATOM 432 C C . THR A 1 54 ? 27.981 -12.441 4.545 1.00 25.16 54 THR A C 1
ATOM 433 O O . THR A 1 54 ? 28.511 -11.330 4.758 1.00 27.25 54 THR A O 1
ATOM 437 N N . TRP A 1 55 ? 28.279 -13.211 3.511 1.00 25.38 55 TRP A N 1
ATOM 438 C CA . TRP A 1 55 ? 29.441 -12.938 2.683 1.00 24.94 55 TRP A CA 1
ATOM 439 C C . TRP A 1 55 ? 29.558 -13.915 1.522 1.00 23.83 55 TRP A C 1
ATOM 440 O O . TRP A 1 55 ? 28.949 -14.985 1.505 1.00 22.26 55 TRP A O 1
ATOM 451 N N . THR A 1 56 ? 30.404 -13.491 0.597 1.00 22.28 56 THR A N 1
ATOM 452 C CA . THR A 1 56 ? 30.821 -14.224 -0.585 1.00 22.35 56 THR A CA 1
ATOM 453 C C . THR A 1 56 ? 32.322 -13.963 -0.648 1.00 21.30 56 THR A C 1
ATOM 454 O O . THR A 1 56 ? 32.759 -12.797 -0.710 1.00 20.94 56 THR A O 1
ATOM 458 N N . THR A 1 57 ? 33.117 -15.023 -0.573 1.00 19.56 57 THR A N 1
ATOM 459 C CA . THR A 1 57 ? 34.559 -14.862 -0.665 1.00 18.17 57 THR A CA 1
ATOM 460 C C . THR A 1 57 ? 35.297 -16.140 -1.025 1.00 17.53 57 THR A C 1
ATOM 461 O O . THR A 1 57 ? 34.948 -17.226 -0.552 1.00 17.77 57 THR A O 1
ATOM 465 N N . LEU A 1 58 ? 36.339 -15.984 -1.828 1.00 15.24 58 LEU A N 1
ATOM 466 C CA . LEU A 1 58 ? 37.304 -17.068 -2.063 1.00 15.57 58 LEU A CA 1
ATOM 467 C C . LEU A 1 58 ? 38.168 -17.376 -0.849 1.00 13.84 58 LEU A C 1
ATOM 468 O O . LEU A 1 58 ? 38.752 -18.462 -0.754 1.00 11.92 58 LEU A O 1
ATOM 473 N N . TRP A 1 59 ? 38.345 -16.390 0.017 1.00 13.96 59 TRP A N 1
ATOM 474 C CA . TRP A 1 59 ? 39.292 -16.508 1.152 1.00 15.02 59 TRP A CA 1
ATOM 475 C C . TRP A 1 59 ? 38.873 -17.614 2.094 1.00 15.48 59 TRP A C 1
ATOM 476 O O . TRP A 1 59 ? 37.697 -17.780 2.364 1.00 15.20 59 TRP A O 1
ATOM 487 N N . LYS A 1 60 ? 39.853 -18.339 2.617 1.00 17.58 60 LYS A N 1
ATOM 488 C CA . LYS A 1 60 ? 39.585 -19.382 3.598 1.00 19.16 60 LYS A CA 1
ATOM 489 C C . LYS A 1 60 ? 38.856 -18.839 4.826 1.00 20.13 60 LYS A C 1
ATOM 490 O O . LYS A 1 60 ? 39.306 -17.879 5.504 1.00 21.61 60 LYS A O 1
ATOM 496 N N . LEU A 1 61 ? 37.753 -19.497 5.149 1.00 20.23 61 LEU A N 1
ATOM 497 C CA . LEU A 1 61 ? 36.993 -19.203 6.350 1.00 20.43 61 LEU A CA 1
ATOM 498 C C . LEU A 1 61 ? 37.792 -19.504 7.583 1.00 20.12 61 LEU A C 1
ATOM 499 O O . LEU A 1 61 ? 38.439 -20.530 7.655 1.00 20.33 61 LEU A O 1
ATOM 504 N N . PRO A 1 62 ? 37.714 -18.627 8.564 1.00 19.46 62 PRO A N 1
ATOM 505 C CA . PRO A 1 62 ? 38.325 -18.882 9.869 1.00 19.82 62 PRO A CA 1
ATOM 506 C C . PRO A 1 62 ? 37.587 -20.030 10.557 1.00 20.41 62 PRO A C 1
ATOM 507 O O . PRO A 1 62 ? 36.339 -20.116 10.529 1.00 19.20 62 PRO A O 1
ATOM 511 N N . GLU A 1 63 ? 38.368 -20.903 11.175 1.00 21.07 63 GLU A N 1
ATOM 512 C CA . GLU A 1 63 ? 37.863 -22.177 11.658 1.00 21.79 63 GLU A CA 1
ATOM 513 C C . GLU A 1 63 ? 36.686 -22.020 12.604 1.00 20.42 63 GLU A C 1
ATOM 514 O O . GLU A 1 63 ? 35.745 -22.813 12.545 1.00 21.95 63 GLU A O 1
ATOM 520 N N . MET A 1 64 ? 36.712 -20.988 13.450 1.00 18.54 64 MET A N 1
ATOM 521 C CA . MET A 1 64 ? 35.648 -20.762 14.407 1.00 18.22 64 MET A CA 1
ATOM 522 C C . MET A 1 64 ? 34.400 -20.086 13.857 1.00 18.08 64 MET A C 1
ATOM 523 O O . MET A 1 64 ? 33.421 -19.929 14.581 1.00 17.08 64 MET A O 1
ATOM 528 N N . ALA A 1 65 ? 34.402 -19.705 12.589 1.00 20.35 65 ALA A N 1
ATOM 529 C CA . ALA A 1 65 ? 33.248 -19.028 11.981 1.00 21.38 65 ALA A CA 1
ATOM 530 C C . ALA A 1 65 ? 31.971 -19.889 12.024 1.00 22.10 65 ALA A C 1
ATOM 531 O O . ALA A 1 65 ? 30.916 -19.419 12.437 1.00 21.51 65 ALA A O 1
ATOM 533 N N . LYS A 1 66 ? 32.086 -21.141 11.617 1.00 23.14 66 LYS A N 1
ATOM 534 C CA . LYS A 1 66 ? 30.928 -22.047 11.587 1.00 24.74 66 LYS A CA 1
ATOM 535 C C . LYS A 1 66 ? 30.405 -22.313 12.998 1.00 24.41 66 LYS A C 1
ATOM 536 O O . LYS A 1 66 ? 29.193 -22.278 13.203 1.00 24.56 66 LYS A O 1
ATOM 542 N N . ARG A 1 67 ? 31.295 -22.394 13.991 1.00 23.32 67 ARG A N 1
ATOM 543 C CA . ARG A 1 67 ? 30.870 -22.499 15.387 1.00 23.63 67 ARG A CA 1
ATOM 544 C C . ARG A 1 67 ? 30.448 -21.186 16.032 1.00 22.93 67 ARG A C 1
ATOM 545 O O . ARG A 1 67 ? 30.238 -21.152 17.226 1.00 23.43 67 ARG A O 1
ATOM 553 N N . SER A 1 68 ? 30.390 -20.095 15.276 1.00 21.79 68 SER A N 1
ATOM 554 C CA . SER A 1 68 ? 29.993 -18.839 15.855 1.00 22.19 68 SER A CA 1
ATOM 555 C C . SER A 1 68 ? 28.629 -18.352 15.304 1.00 22.24 68 SER A C 1
ATOM 556 O O . SER A 1 68 ? 28.254 -17.249 15.585 1.00 24.03 68 SER A O 1
ATOM 559 N N . MET A 1 69 ? 27.904 -19.169 14.543 1.00 21.04 69 MET A N 1
ATOM 560 C CA . MET A 1 69 ? 26.638 -18.749 13.914 1.00 21.66 69 MET A CA 1
ATOM 561 C C . MET A 1 69 ? 25.488 -18.755 14.867 1.00 20.18 69 MET A C 1
ATOM 562 O O . MET A 1 69 ? 25.286 -19.748 15.540 1.00 19.93 69 MET A O 1
ATOM 567 N N . ALA A 1 70 ? 24.681 -17.696 14.861 1.00 20.08 70 ALA A N 1
ATOM 568 C CA . ALA A 1 70 ? 23.449 -17.670 15.628 1.00 19.82 70 ALA A CA 1
ATOM 569 C C . ALA A 1 70 ? 22.393 -18.417 14.805 1.00 19.63 70 ALA A C 1
ATOM 570 O O . ALA A 1 70 ? 22.542 -18.583 13.593 1.00 19.54 70 ALA A O 1
ATOM 572 N N . LYS A 1 71 ? 21.384 -18.963 15.469 1.00 19.74 71 LYS A N 1
ATOM 573 C CA . LYS A 1 71 ? 20.340 -19.723 14.775 1.00 19.87 71 LYS A CA 1
ATOM 574 C C . LYS A 1 71 ? 18.955 -19.293 15.220 1.00 18.39 71 LYS A C 1
ATOM 575 O O . LYS A 1 71 ? 18.669 -19.303 16.420 1.00 16.86 71 LYS A O 1
ATOM 581 N N . VAL A 1 72 ? 18.091 -18.950 14.269 1.00 17.74 72 VAL A N 1
ATOM 582 C CA . VAL A 1 72 ? 16.688 -18.671 14.567 1.00 17.64 72 VAL A CA 1
ATOM 583 C C . VAL A 1 72 ? 15.990 -20.001 14.742 1.00 17.75 72 VAL A C 1
ATOM 584 O O . VAL A 1 72 ? 15.921 -20.776 13.800 1.00 18.05 72 VAL A O 1
ATOM 588 N N . PHE A 1 73 ? 15.476 -20.268 15.945 1.00 18.02 73 PHE A N 1
ATOM 589 C CA . PHE A 1 73 ? 14.850 -21.545 16.246 1.00 18.14 73 PHE A CA 1
ATOM 590 C C . PHE A 1 73 ? 13.334 -21.484 16.526 1.00 18.66 73 PHE A C 1
ATOM 591 O O . PHE A 1 73 ? 12.652 -22.536 16.576 1.00 19.45 73 PHE A O 1
ATOM 599 N N . TYR A 1 74 ? 12.832 -20.264 16.715 1.00 18.97 74 TYR A N 1
ATOM 600 C CA . TYR A 1 74 ? 11.416 -19.989 16.926 1.00 19.60 74 TYR A CA 1
ATOM 601 C C . TYR A 1 74 ? 11.009 -18.777 16.098 1.00 19.36 74 TYR A C 1
ATOM 602 O O . TYR A 1 74 ? 11.692 -17.759 16.101 1.00 18.44 74 TYR A O 1
ATOM 611 N N . LEU A 1 75 ? 9.889 -18.877 15.408 1.00 18.37 75 LEU A N 1
ATOM 612 C CA . LEU A 1 75 ? 9.398 -17.771 14.600 1.00 19.18 75 LEU A CA 1
ATOM 613 C C . LEU A 1 75 ? 7.888 -17.861 14.435 1.00 19.56 75 LEU A C 1
ATOM 614 O O . LEU A 1 75 ? 7.406 -18.777 13.811 1.00 20.09 75 LEU A O 1
ATOM 619 N N . GLU A 1 76 ? 7.150 -16.920 15.006 1.00 20.22 76 GLU A N 1
ATOM 620 C CA . GLU A 1 76 ? 5.687 -16.956 14.952 1.00 21.13 76 GLU A CA 1
ATOM 621 C C . GLU A 1 76 ? 5.108 -15.559 14.852 1.00 21.24 76 GLU A C 1
ATOM 622 O O . GLU A 1 76 ? 5.677 -14.595 15.324 1.00 20.17 76 GLU A O 1
ATOM 628 N N . LYS A 1 77 ? 3.934 -15.477 14.239 1.00 21.30 77 LYS A N 1
ATOM 629 C CA . LYS A 1 77 ? 3.225 -14.225 14.121 1.00 22.09 77 LYS A CA 1
ATOM 630 C C . LYS A 1 77 ? 2.889 -13.691 15.534 1.00 21.56 77 LYS A C 1
ATOM 631 O O . LYS A 1 77 ? 2.662 -14.470 16.444 1.00 21.91 77 LYS A O 1
ATOM 637 N N . HIS A 1 78 ? 2.935 -12.369 15.711 1.00 21.42 78 HIS A N 1
ATOM 638 C CA . HIS A 1 78 ? 2.578 -11.693 16.968 1.00 21.35 78 HIS A CA 1
ATOM 639 C C . HIS A 1 78 ? 2.056 -10.304 16.634 1.00 21.14 78 HIS A C 1
ATOM 640 O O . HIS A 1 78 ? 2.846 -9.429 16.296 1.00 20.70 78 HIS A O 1
ATOM 647 N N . GLY A 1 79 ? 0.736 -10.109 16.720 1.00 20.94 79 GLY A N 1
ATOM 648 C CA . GLY A 1 79 ? 0.130 -8.827 16.411 1.00 20.63 79 GLY A CA 1
ATOM 649 C C . GLY A 1 79 ? 0.368 -8.439 14.966 1.00 20.82 79 GLY A C 1
ATOM 650 O O . GLY A 1 79 ? 0.089 -9.212 14.062 1.00 19.88 79 GLY A O 1
ATOM 651 N N . GLU A 1 80 ? 0.909 -7.247 14.736 1.00 21.17 80 GLU A N 1
ATOM 652 C CA . GLU A 1 80 ? 1.213 -6.826 13.345 1.00 21.25 80 GLU A CA 1
ATOM 653 C C . GLU A 1 80 ? 2.625 -7.256 12.889 1.00 19.88 80 GLU A C 1
ATOM 654 O O . GLU A 1 80 ? 3.061 -6.929 11.773 1.00 20.24 80 GLU A O 1
ATOM 660 N N . GLY A 1 81 ? 3.333 -7.991 13.742 1.00 18.25 81 GLY A N 1
ATOM 661 C CA . GLY A 1 81 ? 4.601 -8.558 13.359 1.00 16.85 81 GLY A CA 1
ATOM 662 C C . GLY A 1 81 ? 4.815 -10.023 13.700 1.00 16.42 81 GLY A C 1
ATOM 663 O O . GLY A 1 81 ? 3.951 -10.907 13.457 1.00 14.24 81 GLY A O 1
ATOM 664 N N . TYR A 1 82 ? 6.012 -10.259 14.237 1.00 14.57 82 TYR A N 1
ATOM 665 C CA . TYR A 1 82 ? 6.573 -11.581 14.460 1.00 14.64 82 TYR A CA 1
ATOM 666 C C . TYR A 1 82 ? 7.473 -11.553 15.695 1.00 14.05 82 TYR A C 1
ATOM 667 O O . TYR A 1 82 ? 8.106 -10.533 15.983 1.00 13.63 82 TYR A O 1
ATOM 676 N N . ILE A 1 83 ? 7.505 -12.650 16.434 1.00 14.25 83 ILE A N 1
ATOM 677 C CA . ILE A 1 83 ? 8.556 -12.837 17.428 1.00 15.03 83 ILE A CA 1
ATOM 678 C C . ILE A 1 83 ? 9.500 -13.893 16.886 1.00 14.92 83 ILE A C 1
ATOM 679 O O . ILE A 1 83 ? 9.039 -14.874 16.261 1.00 16.20 83 ILE A O 1
ATOM 684 N N . ALA A 1 84 ? 10.803 -13.618 16.962 1.00 15.00 84 ALA A N 1
ATOM 685 C CA . ALA A 1 84 ? 11.842 -14.632 16.793 1.00 14.38 84 ALA A CA 1
ATOM 686 C C . ALA A 1 84 ? 12.610 -14.826 18.090 1.00 14.96 84 ALA A C 1
ATOM 687 O O . ALA A 1 84 ? 12.842 -13.870 18.809 1.00 14.46 84 ALA A O 1
ATOM 689 N N . LYS A 1 85 ? 12.983 -16.071 18.378 1.00 13.97 85 LYS A N 1
ATOM 690 C CA . LYS A 1 85 ? 13.945 -16.360 19.414 1.00 14.49 85 LYS A CA 1
ATOM 691 C C . LYS A 1 85 ? 15.147 -16.898 18.699 1.00 14.28 85 LYS A C 1
ATOM 692 O O . LYS A 1 85 ? 15.034 -17.717 17.781 1.00 14.25 85 LYS A O 1
ATOM 698 N N . ILE A 1 86 ? 16.306 -16.430 19.105 1.00 13.34 86 ILE A N 1
ATOM 699 C CA . ILE A 1 86 ? 17.554 -16.733 18.417 1.00 14.45 86 ILE A CA 1
ATOM 700 C C . ILE A 1 86 ? 18.560 -17.231 19.442 1.00 13.97 86 ILE A C 1
ATOM 701 O O . ILE A 1 86 ? 18.614 -16.718 20.567 1.00 13.18 86 ILE A O 1
ATOM 706 N N . ALA A 1 87 ? 19.292 -18.262 19.046 1.00 13.77 87 ALA A N 1
ATOM 707 C CA . ALA A 1 87 ? 20.266 -18.911 19.901 1.00 14.35 87 ALA A CA 1
ATOM 708 C C . ALA A 1 87 ? 21.688 -18.595 19.465 1.00 14.18 87 ALA A C 1
ATOM 709 O O . ALA A 1 87 ? 22.000 -18.675 18.285 1.00 13.79 87 ALA A O 1
ATOM 711 N N . TYR A 1 88 ? 22.528 -18.296 20.459 1.00 15.18 88 TYR A N 1
ATOM 712 C CA . TYR A 1 88 ? 23.901 -17.807 20.312 1.00 15.89 88 TYR A CA 1
ATOM 713 C C . TYR A 1 88 ? 24.880 -18.661 21.094 1.00 15.76 88 TYR A C 1
ATOM 714 O O . TYR A 1 88 ? 24.776 -18.752 22.314 1.00 16.11 88 TYR A O 1
ATOM 723 N N . PRO A 1 89 ? 25.849 -19.255 20.406 1.00 15.52 89 PRO A N 1
ATOM 724 C CA . PRO A 1 89 ? 26.954 -19.926 21.077 1.00 15.19 89 PRO A CA 1
ATOM 725 C C . PRO A 1 89 ? 27.888 -18.936 21.755 1.00 14.71 89 PRO A C 1
ATOM 726 O O . PRO A 1 89 ? 28.086 -17.797 21.279 1.00 13.71 89 PRO A O 1
ATOM 730 N N . LEU A 1 90 ? 28.439 -19.356 22.903 1.00 14.40 90 LEU A N 1
ATOM 731 C CA . LEU A 1 90 ? 29.267 -18.474 23.714 1.00 14.74 90 LEU A CA 1
ATOM 732 C C . LEU A 1 90 ? 30.615 -18.143 23.092 1.00 13.54 90 LEU A C 1
ATOM 733 O O . LEU A 1 90 ? 31.291 -17.263 23.563 1.00 12.30 90 LEU A O 1
ATOM 738 N N . THR A 1 91 ? 30.972 -18.815 22.006 1.00 14.32 91 THR A N 1
ATOM 739 C CA . THR A 1 91 ? 32.127 -18.443 21.227 1.00 13.84 91 THR A CA 1
ATOM 740 C C . THR A 1 91 ? 32.025 -17.041 20.587 1.00 14.62 91 THR A C 1
ATOM 741 O O . THR A 1 91 ? 33.016 -16.523 20.037 1.00 14.70 91 THR A O 1
ATOM 745 N N . LEU A 1 92 ? 30.822 -16.464 20.540 1.00 14.33 92 LEU A N 1
ATOM 746 C CA . LEU A 1 92 ? 30.619 -15.170 19.931 1.00 13.77 92 LEU A CA 1
ATOM 747 C C . LEU A 1 92 ? 30.855 -14.066 20.952 1.00 13.23 92 LEU A C 1
ATOM 748 O O . LEU A 1 92 ? 30.879 -12.894 20.580 1.00 11.86 92 LEU A O 1
ATOM 753 N N . PHE A 1 93 ? 31.054 -14.426 22.234 1.00 11.98 93 PHE A N 1
ATOM 754 C CA . PHE A 1 93 ? 31.065 -13.433 23.300 1.00 11.94 93 PHE A CA 1
ATOM 755 C C . PHE A 1 93 ? 32.338 -13.316 24.100 1.00 13.41 93 PHE A C 1
ATOM 756 O O . PHE A 1 93 ? 33.036 -14.338 24.430 1.00 12.36 93 PHE A O 1
ATOM 764 N N . GLU A 1 94 ? 32.674 -12.075 24.426 1.00 13.53 94 GLU A N 1
ATOM 765 C CA . GLU A 1 94 ? 33.737 -11.841 25.378 1.00 13.25 94 GLU A CA 1
ATOM 766 C C . GLU A 1 94 ? 33.109 -11.875 26.719 1.00 14.06 94 GLU A C 1
ATOM 767 O O . GLU A 1 94 ? 32.337 -10.970 27.092 1.00 13.56 94 GLU A O 1
ATOM 773 N N . GLU A 1 95 ? 33.448 -12.917 27.473 1.00 15.15 95 GLU A N 1
ATOM 774 C CA . GLU A 1 95 ? 32.742 -13.181 28.727 1.00 15.24 95 GLU A CA 1
ATOM 775 C C . GLU A 1 95 ? 33.076 -12.136 29.768 1.00 15.43 95 GLU A C 1
ATOM 776 O O . GLU A 1 95 ? 34.222 -11.675 29.875 1.00 15.10 95 GLU A O 1
ATOM 782 N N . GLY A 1 96 ? 32.067 -11.774 30.558 1.00 16.50 96 GLY A N 1
ATOM 783 C CA . GLY A 1 96 ? 32.154 -10.689 31.505 1.00 16.51 96 GLY A CA 1
ATOM 784 C C . GLY A 1 96 ? 31.873 -9.330 30.865 1.00 16.97 96 GLY A C 1
ATOM 785 O O . GLY A 1 96 ? 31.716 -8.364 31.588 1.00 16.58 96 GLY A O 1
ATOM 786 N N . SER A 1 97 ? 31.882 -9.210 29.537 1.00 14.96 97 SER A N 1
ATOM 787 C CA . SER A 1 97 ? 31.654 -7.901 28.916 1.00 15.83 97 SER A CA 1
ATOM 788 C C . SER A 1 97 ? 30.227 -7.750 28.378 1.00 15.81 97 SER A C 1
ATOM 789 O O . SER A 1 97 ? 29.919 -8.179 27.278 1.00 15.73 97 SER A O 1
ATOM 792 N N . LEU A 1 98 ? 29.348 -7.106 29.146 1.00 16.67 98 LEU A N 1
ATOM 793 C CA . LEU A 1 98 ? 27.973 -6.881 28.676 1.00 15.77 98 LEU A CA 1
ATOM 794 C C . LEU A 1 98 ? 27.993 -5.876 27.595 1.00 14.74 98 LEU A C 1
ATOM 795 O O . LEU A 1 98 ? 27.199 -5.954 26.661 1.00 14.12 98 LEU A O 1
ATOM 800 N N . VAL A 1 99 ? 28.953 -4.950 27.671 1.00 15.39 99 VAL A N 1
ATOM 801 C CA . VAL A 1 99 ? 29.210 -4.025 26.549 1.00 13.59 99 VAL A CA 1
ATOM 802 C C . VAL A 1 99 ? 29.288 -4.800 25.255 1.00 13.34 99 VAL A C 1
ATOM 803 O O . VAL A 1 99 ? 28.622 -4.460 24.249 1.00 13.76 99 VAL A O 1
ATOM 807 N N . GLN A 1 100 ? 30.100 -5.833 25.225 1.00 13.00 100 GLN A N 1
ATOM 808 C CA . GLN A 1 100 ? 30.265 -6.595 23.960 1.00 12.01 100 GLN A CA 1
ATOM 809 C C . GLN A 1 100 ? 29.026 -7.398 23.556 1.00 11.34 100 GLN A C 1
ATOM 810 O O . GLN A 1 100 ? 28.699 -7.514 22.340 1.00 12.02 100 GLN A O 1
ATOM 816 N N . LEU A 1 101 ? 28.345 -7.994 24.537 1.00 12.32 101 LEU A N 1
ATOM 817 C CA . LEU A 1 101 ? 27.053 -8.676 24.315 1.00 12.62 101 LEU A CA 1
ATOM 818 C C . LEU A 1 101 ? 26.075 -7.738 23.593 1.00 13.63 101 LEU A C 1
ATOM 819 O O . LEU A 1 101 ? 25.529 -8.062 22.499 1.00 12.79 101 LEU A O 1
ATOM 824 N N . PHE A 1 102 ? 25.884 -6.554 24.153 1.00 13.53 102 PHE A N 1
ATOM 825 C CA . PHE A 1 102 ? 24.959 -5.576 23.596 1.00 14.15 102 PHE A CA 1
ATOM 826 C C . PHE A 1 102 ? 25.419 -5.013 22.268 1.00 15.36 102 PHE A C 1
ATOM 827 O O . PHE A 1 102 ? 24.598 -4.696 21.426 1.00 12.77 102 PHE A O 1
ATOM 835 N N . SER A 1 103 ? 26.719 -4.914 22.044 1.00 16.01 103 SER A N 1
ATOM 836 C CA . SER A 1 103 ? 27.166 -4.554 20.699 1.00 17.26 103 SER A CA 1
ATOM 837 C C . SER A 1 103 ? 26.719 -5.589 19.637 1.00 17.45 103 SER A C 1
ATOM 838 O O . SER A 1 103 ? 26.427 -5.246 18.445 1.00 17.24 103 SER A O 1
ATOM 841 N N . ALA A 1 104 ? 26.672 -6.859 20.037 1.00 16.18 104 ALA A N 1
ATOM 842 C CA . ALA A 1 104 ? 26.248 -7.916 19.129 1.00 16.63 104 ALA A CA 1
ATOM 843 C C . ALA A 1 104 ? 24.742 -8.000 18.988 1.00 16.66 104 ALA A C 1
ATOM 844 O O . ALA A 1 104 ? 24.224 -7.966 17.863 1.00 16.60 104 ALA A O 1
ATOM 846 N N . VAL A 1 105 ? 24.025 -8.080 20.105 1.00 15.88 105 VAL A N 1
ATOM 847 C CA . VAL A 1 105 ? 22.578 -8.372 20.051 1.00 16.54 105 VAL A CA 1
ATOM 848 C C . VAL A 1 105 ? 21.646 -7.159 19.971 1.00 17.11 105 VAL A C 1
ATOM 849 O O . VAL A 1 105 ? 20.429 -7.272 19.776 1.00 17.83 105 VAL A O 1
ATOM 853 N N . ALA A 1 106 ? 22.221 -5.974 20.167 1.00 18.81 106 ALA A N 1
ATOM 854 C CA . ALA A 1 106 ? 21.474 -4.737 20.316 1.00 17.81 106 ALA A CA 1
ATOM 855 C C . ALA A 1 106 ? 22.207 -3.620 19.584 1.00 18.37 106 ALA A C 1
ATOM 856 O O . ALA A 1 106 ? 22.087 -2.481 19.983 1.00 20.75 106 ALA A O 1
ATOM 858 N N . GLY A 1 107 ? 22.871 -3.946 18.466 1.00 18.85 107 GLY A N 1
ATOM 859 C CA . GLY A 1 107 ? 23.748 -3.037 17.758 1.00 18.45 107 GLY A CA 1
ATOM 860 C C . GLY A 1 107 ? 23.232 -2.656 16.386 1.00 19.83 107 GLY A C 1
ATOM 861 O O . GLY A 1 107 ? 22.182 -1.998 16.266 1.00 21.36 107 GLY A O 1
ATOM 862 N N . ASN A 1 108 ? 23.937 -3.089 15.351 1.00 20.33 108 ASN A N 1
ATOM 863 C CA . ASN A 1 108 ? 23.587 -2.752 13.973 1.00 21.12 108 ASN A CA 1
ATOM 864 C C . ASN A 1 108 ? 22.238 -3.274 13.564 1.00 20.66 108 ASN A C 1
ATOM 865 O O . ASN A 1 108 ? 21.716 -2.848 12.522 1.00 22.31 108 ASN A O 1
ATOM 870 N N . VAL A 1 109 ? 21.682 -4.214 14.322 1.00 20.05 109 VAL A N 1
ATOM 871 C CA . VAL A 1 109 ? 20.436 -4.852 13.886 1.00 20.13 109 VAL A CA 1
ATOM 872 C C . VAL A 1 109 ? 19.259 -3.860 13.783 1.00 19.82 109 VAL A C 1
ATOM 873 O O . VAL A 1 109 ? 18.346 -4.028 12.963 1.00 18.80 109 VAL A O 1
ATOM 877 N N . PHE A 1 110 ? 19.289 -2.839 14.629 1.00 19.25 110 PHE A N 1
ATOM 878 C CA . PHE A 1 110 ? 18.208 -1.877 14.725 1.00 19.74 110 PHE A CA 1
ATOM 879 C C . PHE A 1 110 ? 18.148 -0.951 13.534 1.00 20.85 110 PHE A C 1
ATOM 880 O O . PHE A 1 110 ? 17.104 -0.336 13.274 1.00 22.49 110 PHE A O 1
ATOM 888 N N . GLY A 1 111 ? 19.252 -0.850 12.809 1.00 20.80 111 GLY A N 1
ATOM 889 C CA . GLY A 1 111 ? 19.312 -0.010 11.643 1.00 21.77 111 GLY A CA 1
ATOM 890 C C . GLY A 1 111 ? 19.096 -0.714 10.307 1.00 22.43 111 GLY A C 1
ATOM 891 O O . GLY A 1 111 ? 19.183 -0.071 9.304 1.00 22.98 111 GLY A O 1
ATOM 892 N N . MET A 1 112 ? 18.775 -1.996 10.298 1.00 23.36 112 MET A N 1
ATOM 893 C CA . MET A 1 112 ? 18.613 -2.745 9.044 1.00 25.33 112 MET A CA 1
ATOM 894 C C . MET A 1 112 ? 17.420 -2.277 8.228 1.00 25.09 112 MET A C 1
ATOM 895 O O . MET A 1 112 ? 16.281 -2.302 8.701 1.00 25.68 112 MET A O 1
ATOM 900 N N . LYS A 1 113 ? 17.704 -1.805 7.017 1.00 25.96 113 LYS A N 1
ATOM 901 C CA . LYS A 1 113 ? 16.678 -1.377 6.060 1.00 26.49 113 LYS A CA 1
ATOM 902 C C . LYS A 1 113 ? 15.545 -2.413 5.868 1.00 26.03 113 LYS A C 1
ATOM 903 O O . LYS A 1 113 ? 14.410 -2.036 5.617 1.00 26.94 113 LYS A O 1
ATOM 909 N N . ALA A 1 114 ? 15.852 -3.706 5.967 1.00 24.38 114 ALA A N 1
ATOM 910 C CA . ALA A 1 114 ? 14.868 -4.750 5.663 1.00 23.09 114 ALA A CA 1
ATOM 911 C C . ALA A 1 114 ? 13.946 -5.037 6.845 1.00 22.01 114 ALA A C 1
ATOM 912 O O . ALA A 1 114 ? 13.074 -5.887 6.751 1.00 20.51 114 ALA A O 1
ATOM 914 N N . LEU A 1 115 ? 14.158 -4.356 7.965 1.00 21.45 115 LEU A N 1
ATOM 915 C CA . LEU A 1 115 ? 13.198 -4.385 9.066 1.00 21.94 115 LEU A CA 1
ATOM 916 C C . LEU A 1 115 ? 12.486 -3.050 9.168 1.00 22.03 115 LEU A C 1
ATOM 917 O O . LEU A 1 115 ? 13.119 -1.992 9.137 1.00 22.95 115 LEU A O 1
ATOM 922 N N . LYS A 1 116 ? 11.164 -3.086 9.267 1.00 21.27 116 LYS A N 1
ATOM 923 C CA . LYS A 1 116 ? 10.397 -1.866 9.504 1.00 20.95 116 LYS A CA 1
ATOM 924 C C . LYS A 1 116 ? 10.649 -1.425 10.931 1.00 19.47 116 LYS A C 1
ATOM 925 O O . LYS A 1 116 ? 10.778 -0.235 11.209 1.00 19.79 116 LYS A O 1
ATOM 931 N N . ASN A 1 117 ? 10.680 -2.399 11.835 1.00 17.11 117 ASN A N 1
ATOM 932 C CA . ASN A 1 117 ? 10.795 -2.132 13.258 1.00 15.73 117 ASN A CA 1
ATOM 933 C C . ASN A 1 117 ? 11.470 -3.339 13.916 1.00 14.58 117 ASN A C 1
ATOM 934 O O . ASN A 1 117 ? 11.257 -4.462 13.485 1.00 12.91 117 ASN A O 1
ATOM 939 N N . LEU A 1 118 ? 12.166 -3.122 15.035 1.00 14.13 118 LEU A N 1
ATOM 940 C CA . LEU A 1 118 ? 12.904 -4.173 15.696 1.00 13.13 118 LEU A CA 1
ATOM 941 C C . LEU A 1 118 ? 12.996 -3.825 17.180 1.00 14.14 118 LEU A C 1
ATOM 942 O O . LEU A 1 118 ? 13.445 -2.743 17.520 1.00 12.76 118 LEU A O 1
ATOM 947 N N . ARG A 1 119 ? 12.562 -4.752 18.028 1.00 13.95 119 ARG A N 1
ATOM 948 C CA . ARG A 1 119 ? 12.602 -4.545 19.466 1.00 15.23 119 ARG A CA 1
ATOM 949 C C . ARG A 1 119 ? 13.229 -5.730 20.100 1.00 15.82 119 ARG A C 1
ATOM 950 O O . ARG A 1 119 ? 12.792 -6.840 19.864 1.00 17.68 119 ARG A O 1
ATOM 958 N N . LEU A 1 120 ? 14.233 -5.526 20.956 1.00 16.31 120 LEU A N 1
ATOM 959 C CA . LEU A 1 120 ? 14.784 -6.609 21.706 1.00 15.65 120 LEU A CA 1
ATOM 960 C C . LEU A 1 120 ? 13.940 -6.756 22.958 1.00 15.45 120 LEU A C 1
ATOM 961 O O . LEU A 1 120 ? 13.888 -5.853 23.755 1.00 15.14 120 LEU A O 1
ATOM 966 N N . LEU A 1 121 ? 13.286 -7.900 23.116 1.00 15.46 121 LEU A N 1
ATOM 967 C CA . LEU A 1 121 ? 12.314 -8.121 24.175 1.00 15.11 121 LEU A CA 1
ATOM 968 C C . LEU A 1 121 ? 12.906 -8.655 25.464 1.00 15.34 121 LEU A C 1
ATOM 969 O O . LEU A 1 121 ? 12.502 -8.241 26.549 1.00 16.47 121 LEU A O 1
ATOM 974 N N . ASP A 1 122 ? 13.840 -9.586 25.345 1.00 15.70 122 ASP A N 1
ATOM 975 C CA . ASP A 1 122 ? 14.456 -10.251 26.493 1.00 15.71 122 ASP A CA 1
ATOM 976 C C . ASP A 1 122 ? 15.645 -11.060 26.012 1.00 15.75 122 ASP A C 1
ATOM 977 O O . ASP A 1 122 ? 15.759 -11.382 24.839 1.00 16.74 122 ASP A O 1
ATOM 982 N N . PHE A 1 123 ? 16.524 -11.417 26.934 1.00 15.60 123 PHE A N 1
ATOM 983 C CA . PHE A 1 123 ? 17.610 -12.317 26.651 1.00 15.33 123 PHE A CA 1
ATOM 984 C C . PHE A 1 123 ? 17.763 -13.253 27.883 1.00 15.95 123 PHE A C 1
ATOM 985 O O . PHE A 1 123 ? 17.301 -12.945 29.021 1.00 15.75 123 PHE A O 1
ATOM 993 N N . HIS A 1 124 ? 18.307 -14.429 27.633 1.00 15.78 124 HIS A N 1
ATOM 994 C CA . HIS A 1 124 ? 18.454 -15.446 28.665 1.00 16.44 124 HIS A CA 1
ATOM 995 C C . HIS A 1 124 ? 19.922 -15.914 28.627 1.00 16.92 124 HIS A C 1
ATOM 996 O O . HIS A 1 124 ? 20.320 -16.674 27.748 1.00 16.58 124 HIS A O 1
ATOM 1003 N N . PRO A 1 125 ? 20.744 -15.452 29.555 1.00 16.53 125 PRO A N 1
ATOM 1004 C CA . PRO A 1 125 ? 22.134 -15.927 29.594 1.00 17.01 125 PRO A CA 1
ATOM 1005 C C . PRO A 1 125 ? 22.288 -17.301 30.213 1.00 16.35 125 PRO A C 1
ATOM 1006 O O . PRO A 1 125 ? 21.773 -17.530 31.280 1.00 14.66 125 PRO A O 1
ATOM 1010 N N . PRO A 1 126 ? 23.035 -18.205 29.573 1.00 16.85 126 PRO A N 1
ATOM 1011 C CA . PRO A 1 126 ? 23.315 -19.513 30.183 1.00 16.32 126 PRO A CA 1
ATOM 1012 C C . PRO A 1 126 ? 24.217 -19.373 31.393 1.00 15.03 126 PRO A C 1
ATOM 1013 O O . PRO A 1 126 ? 24.803 -18.296 31.632 1.00 15.22 126 PRO A O 1
ATOM 1017 N N . TYR A 1 127 ? 24.314 -20.435 32.174 1.00 14.05 127 TYR A N 1
ATOM 1018 C CA . TYR A 1 127 ? 25.063 -20.384 33.453 1.00 13.59 127 TYR A CA 1
ATOM 1019 C C . TYR A 1 127 ? 26.510 -19.926 33.214 1.00 13.47 127 TYR A C 1
ATOM 1020 O O . TYR A 1 127 ? 27.048 -19.133 33.976 1.00 13.08 127 TYR A O 1
ATOM 1029 N N . GLU A 1 128 ? 27.126 -20.391 32.134 1.00 13.11 128 GLU A N 1
ATOM 1030 C CA . GLU A 1 128 ? 28.519 -20.150 31.895 1.00 14.59 128 GLU A CA 1
ATOM 1031 C C . GLU A 1 128 ? 28.757 -18.727 31.400 1.00 14.51 128 GLU A C 1
ATOM 1032 O O . GLU A 1 128 ? 29.885 -18.276 31.444 1.00 13.83 128 GLU A O 1
ATOM 1038 N N . TYR A 1 129 ? 27.707 -18.046 30.929 1.00 14.77 129 TYR A N 1
ATOM 1039 C CA . TYR A 1 129 ? 27.776 -16.587 30.701 1.00 14.61 129 TYR A CA 1
ATOM 1040 C C . TYR A 1 129 ? 27.570 -15.813 32.023 1.00 14.06 129 TYR A C 1
ATOM 1041 O O . TYR A 1 129 ? 28.338 -14.914 32.390 1.00 13.42 129 TYR A O 1
ATOM 1050 N N . LEU A 1 130 ? 26.538 -16.199 32.735 1.00 12.67 130 LEU A N 1
ATOM 1051 C CA . LEU A 1 130 ? 26.035 -15.449 33.876 1.00 12.85 130 LEU A CA 1
ATOM 1052 C C . LEU A 1 130 ? 27.011 -15.517 35.027 1.00 12.13 130 LEU A C 1
ATOM 1053 O O . LEU A 1 130 ? 27.097 -14.570 35.848 1.00 11.99 130 LEU A O 1
ATOM 1058 N N . ARG A 1 131 ? 27.764 -16.613 35.103 1.00 10.93 131 ARG A N 1
ATOM 1059 C CA . ARG A 1 131 ? 28.665 -16.819 36.247 1.00 12.62 131 ARG A CA 1
ATOM 1060 C C . ARG A 1 131 ? 29.831 -15.792 36.268 1.00 13.52 131 ARG A C 1
ATOM 1061 O O . ARG A 1 131 ? 30.489 -15.614 37.283 1.00 12.46 131 ARG A O 1
ATOM 1069 N N . HIS A 1 132 ? 30.070 -15.109 35.146 1.00 14.03 132 HIS A N 1
ATOM 1070 C CA . HIS A 1 132 ? 31.080 -14.051 35.084 1.00 15.12 132 HIS A CA 1
ATOM 1071 C C . HIS A 1 132 ? 30.519 -12.653 35.395 1.00 15.30 132 HIS A C 1
ATOM 1072 O O . HIS A 1 132 ? 31.162 -11.646 35.057 1.00 15.84 132 HIS A O 1
ATOM 1079 N N . PHE A 1 133 ? 29.315 -12.620 35.993 1.00 13.84 133 PHE A N 1
ATOM 1080 C CA . PHE A 1 133 ? 28.722 -11.428 36.561 1.00 12.72 133 PHE A CA 1
ATOM 1081 C C . PHE A 1 133 ? 28.454 -11.686 38.053 1.00 12.90 133 PHE A C 1
ATOM 1082 O O . PHE A 1 133 ? 28.066 -12.779 38.449 1.00 12.46 133 PHE A O 1
ATOM 1090 N N . LYS A 1 134 ? 28.681 -10.656 38.836 1.00 13.76 134 LYS A N 1
ATOM 1091 C CA . LYS A 1 134 ? 28.505 -10.701 40.300 1.00 14.92 134 LYS A CA 1
ATOM 1092 C C . LYS A 1 134 ? 27.095 -10.395 40.730 1.00 13.79 134 LYS A C 1
ATOM 1093 O O . LYS A 1 134 ? 26.663 -10.826 41.804 1.00 13.58 134 LYS A O 1
ATOM 1099 N N . GLY A 1 135 ? 26.387 -9.632 39.918 1.00 13.80 135 GLY A N 1
ATOM 1100 C CA . GLY A 1 135 ? 25.097 -9.117 40.311 1.00 13.83 135 GLY A CA 1
ATOM 1101 C C . GLY A 1 135 ? 25.286 -8.087 41.434 1.00 13.99 135 GLY A C 1
ATOM 1102 O O . GLY A 1 135 ? 26.373 -7.626 41.641 1.00 13.50 135 GLY A O 1
ATOM 1103 N N . PRO A 1 136 ? 24.222 -7.692 42.092 1.00 14.34 136 PRO A N 1
ATOM 1104 C CA . PRO A 1 136 ? 24.272 -6.668 43.138 1.00 14.54 136 PRO A CA 1
ATOM 1105 C C . PRO A 1 136 ? 25.092 -7.058 44.347 1.00 14.63 136 PRO A C 1
ATOM 1106 O O . PRO A 1 136 ? 25.023 -8.204 44.752 1.00 15.79 136 PRO A O 1
ATOM 1110 N N . GLN A 1 137 ? 25.798 -6.092 44.938 1.00 14.16 137 GLN A N 1
ATOM 1111 C CA . GLN A 1 137 ? 26.653 -6.366 46.031 1.00 13.91 137 GLN A CA 1
ATOM 1112 C C . GLN A 1 137 ? 25.740 -6.516 47.253 1.00 14.85 137 GLN A C 1
ATOM 1113 O O . GLN A 1 137 ? 25.952 -7.378 48.100 1.00 15.19 137 GLN A O 1
ATOM 1119 N N . PHE A 1 138 ? 24.711 -5.695 47.307 1.00 14.22 138 PHE A N 1
ATOM 1120 C CA . PHE A 1 138 ? 23.815 -5.706 48.480 1.00 13.91 138 PHE A CA 1
ATOM 1121 C C . PHE A 1 138 ? 22.455 -6.345 48.168 1.00 13.62 138 PHE A C 1
ATOM 1122 O O . PHE A 1 138 ? 22.013 -7.272 48.834 1.00 13.02 138 PHE A O 1
ATOM 1130 N N . GLY A 1 139 ? 21.830 -5.881 47.115 1.00 14.74 139 GLY A N 1
ATOM 1131 C CA . GLY A 1 139 ? 20.451 -6.207 46.826 1.00 14.71 139 GLY A CA 1
ATOM 1132 C C . GLY A 1 139 ? 19.494 -5.821 47.923 1.00 14.67 139 GLY A C 1
ATOM 1133 O O . GLY A 1 139 ? 19.825 -5.063 48.842 1.00 13.92 139 GLY A O 1
ATOM 1134 N N . VAL A 1 140 ? 18.333 -6.448 47.879 1.00 15.11 140 VAL A N 1
ATOM 1135 C CA . VAL A 1 140 ? 17.274 -6.196 48.839 1.00 15.42 140 VAL A CA 1
ATOM 1136 C C . VAL A 1 140 ? 17.732 -6.467 50.268 1.00 16.52 140 VAL A C 1
ATOM 1137 O O . VAL A 1 140 ? 17.565 -5.604 51.143 1.00 15.20 140 VAL A O 1
ATOM 1141 N N . GLN A 1 141 ? 18.305 -7.652 50.511 1.00 16.37 141 GLN A N 1
ATOM 1142 C CA . GLN A 1 141 ? 18.638 -8.031 51.882 1.00 17.89 141 GLN A CA 1
ATOM 1143 C C . GLN A 1 141 ? 19.822 -7.250 52.405 1.00 16.00 141 GLN A C 1
ATOM 1144 O O . GLN A 1 141 ? 19.806 -6.852 53.506 1.00 13.96 141 GLN A O 1
ATOM 1150 N N . GLY A 1 142 ? 20.783 -6.924 51.561 1.00 15.64 142 GLY A N 1
ATOM 1151 C CA . GLY A 1 142 ? 21.913 -6.119 52.006 1.00 16.17 142 GLY A CA 1
ATOM 1152 C C . GLY A 1 142 ? 21.522 -4.712 52.425 1.00 15.01 142 GLY A C 1
ATOM 1153 O O . GLY A 1 142 ? 21.979 -4.214 53.460 1.00 15.19 142 GLY A O 1
ATOM 1154 N N . ILE A 1 143 ? 20.672 -4.074 51.619 1.00 14.87 143 ILE A N 1
ATOM 1155 C CA . ILE A 1 143 ? 20.190 -2.740 51.910 1.00 14.17 143 ILE A CA 1
ATOM 1156 C C . ILE A 1 143 ? 19.335 -2.798 53.122 1.00 13.87 143 ILE A C 1
ATOM 1157 O O . ILE A 1 143 ? 19.478 -1.971 54.025 1.00 14.51 143 ILE A O 1
ATOM 1162 N N . ARG A 1 144 ? 18.447 -3.779 53.203 1.00 14.58 144 ARG A N 1
ATOM 1163 C CA . ARG A 1 144 ? 17.597 -3.840 54.404 1.00 14.11 144 ARG A CA 1
ATOM 1164 C C . ARG A 1 144 ? 18.429 -3.947 55.645 1.00 14.99 144 ARG A C 1
ATOM 1165 O O . ARG A 1 144 ? 18.083 -3.365 56.688 1.00 14.62 144 ARG A O 1
ATOM 1173 N N . GLU A 1 145 ? 19.518 -4.712 55.554 1.00 15.37 145 GLU A N 1
ATOM 1174 C CA . GLU A 1 145 ? 20.426 -4.891 56.693 1.00 15.92 145 GLU A CA 1
ATOM 1175 C C . GLU A 1 145 ? 21.139 -3.596 57.131 1.00 15.37 145 GLU A C 1
ATOM 1176 O O . GLU A 1 145 ? 21.160 -3.255 58.337 1.00 14.36 145 GLU A O 1
ATOM 1182 N N . PHE A 1 146 ? 21.696 -2.847 56.194 1.00 14.61 146 PHE A N 1
ATOM 1183 C CA . PHE A 1 146 ? 22.455 -1.638 56.580 1.00 14.59 146 PHE A CA 1
ATOM 1184 C C . PHE A 1 146 ? 21.550 -0.462 56.872 1.00 14.54 146 PHE A C 1
ATOM 1185 O O . PHE A 1 146 ? 21.935 0.454 57.591 1.00 14.66 146 PHE A O 1
ATOM 1193 N N . MET A 1 147 ? 20.314 -0.514 56.377 1.00 15.39 147 MET A N 1
ATOM 1194 C CA . MET A 1 147 ? 19.344 0.551 56.664 1.00 15.64 147 MET A CA 1
ATOM 1195 C C . MET A 1 147 ? 18.585 0.250 57.964 1.00 15.42 147 MET A C 1
ATOM 1196 O O . MET A 1 147 ? 17.917 1.120 58.533 1.00 15.46 147 MET A O 1
ATOM 1201 N N . GLY A 1 148 ? 18.687 -0.991 58.428 1.00 16.06 148 GLY A N 1
ATOM 1202 C CA . GLY A 1 148 ? 17.990 -1.437 59.637 1.00 15.40 148 GLY A CA 1
ATOM 1203 C C . GLY A 1 148 ? 16.480 -1.480 59.459 1.00 15.59 148 GLY A C 1
ATOM 1204 O O . GLY A 1 148 ? 15.720 -1.246 60.447 1.00 13.42 148 GLY A O 1
ATOM 1205 N N . VAL A 1 149 ? 16.019 -1.748 58.229 1.00 13.36 149 VAL A N 1
ATOM 1206 C CA . VAL A 1 149 ? 14.584 -1.768 57.958 1.00 15.90 149 VAL A CA 1
ATOM 1207 C C . VAL A 1 149 ? 14.135 -3.114 57.422 1.00 16.55 149 VAL A C 1
ATOM 1208 O O . VAL A 1 149 ? 14.404 -3.439 56.246 1.00 15.21 149 VAL A O 1
ATOM 1212 N N . LYS A 1 150 ? 13.434 -3.902 58.259 1.00 18.23 150 LYS A N 1
ATOM 1213 C CA . LYS A 1 150 ? 13.322 -5.340 57.941 1.00 20.61 150 LYS A CA 1
ATOM 1214 C C . LYS A 1 150 ? 12.149 -5.742 57.027 1.00 20.40 150 LYS A C 1
ATOM 1215 O O . LYS A 1 150 ? 12.263 -6.683 56.234 1.00 20.47 150 LYS A O 1
ATOM 1221 N N . ASP A 1 151 ? 11.074 -4.983 57.051 1.00 20.25 151 ASP A N 1
ATOM 1222 C CA . ASP A 1 151 ? 9.845 -5.404 56.360 1.00 20.81 151 ASP A CA 1
ATOM 1223 C C . ASP A 1 151 ? 9.208 -4.326 55.427 1.00 19.05 151 ASP A C 1
ATOM 1224 O O . ASP A 1 151 ? 8.846 -4.630 54.257 1.00 19.74 151 ASP A O 1
ATOM 1229 N N . ARG A 1 152 ? 9.069 -3.096 55.923 1.00 15.74 152 ARG A N 1
ATOM 1230 C CA . ARG A 1 152 ? 8.340 -2.054 55.183 1.00 15.47 152 ARG A CA 1
ATOM 1231 C C . ARG A 1 152 ? 9.120 -1.580 53.979 1.00 14.98 152 ARG A C 1
ATOM 1232 O O . ARG A 1 152 ? 10.335 -1.701 53.980 1.00 15.00 152 ARG A O 1
ATOM 1240 N N . PRO A 1 153 ? 8.463 -1.046 52.951 1.00 14.40 153 PRO A N 1
ATOM 1241 C CA . PRO A 1 153 ? 9.199 -0.379 51.874 1.00 14.54 153 PRO A CA 1
ATOM 1242 C C . PRO A 1 153 ? 10.016 0.790 52.446 1.00 14.47 153 PRO A C 1
ATOM 1243 O O . PRO A 1 153 ? 9.708 1.374 53.477 1.00 12.95 153 PRO A O 1
ATOM 1247 N N . LEU A 1 154 ? 11.079 1.119 51.756 1.00 14.34 154 LEU A N 1
ATOM 1248 C CA . LEU A 1 154 ? 11.886 2.286 52.114 1.00 15.16 154 LEU A CA 1
ATOM 1249 C C . LEU A 1 154 ? 11.287 3.491 51.413 1.00 14.61 154 LEU A C 1
ATOM 1250 O O . LEU A 1 154 ? 10.605 3.340 50.399 1.00 12.41 154 LEU A O 1
ATOM 1255 N N . THR A 1 155 ? 11.499 4.667 52.009 1.00 14.29 155 THR A N 1
ATOM 1256 C CA . THR A 1 155 ? 11.081 5.928 51.419 1.00 13.57 155 THR A CA 1
ATOM 1257 C C . THR A 1 155 ? 12.239 6.817 50.966 1.00 14.20 155 THR A C 1
ATOM 1258 O O . THR A 1 155 ? 13.342 6.797 51.524 1.00 13.92 155 THR A O 1
ATOM 1262 N N . ALA A 1 156 ? 11.949 7.589 49.921 1.00 16.22 156 ALA A N 1
ATOM 1263 C CA . ALA A 1 156 ? 12.891 8.481 49.275 1.00 15.76 156 ALA A CA 1
ATOM 1264 C C . ALA A 1 156 ? 12.169 9.745 48.869 1.00 16.05 156 ALA A C 1
ATOM 1265 O O . ALA A 1 156 ? 10.969 9.715 48.552 1.00 13.64 156 ALA A O 1
ATOM 1267 N N . THR A 1 157 ? 12.910 10.859 48.896 1.00 15.76 157 THR A N 1
ATOM 1268 C CA . THR A 1 157 ? 12.441 12.125 48.371 1.00 16.13 157 THR A CA 1
ATOM 1269 C C . THR A 1 157 ? 13.522 12.927 47.623 1.00 16.26 157 THR A C 1
ATOM 1270 O O . THR A 1 157 ? 14.595 13.182 48.153 1.00 15.61 157 THR A O 1
ATOM 1274 N N . VAL A 1 158 ? 13.209 13.328 46.396 1.00 17.63 158 VAL A N 1
ATOM 1275 C CA . VAL A 1 158 ? 13.987 14.340 45.668 1.00 18.31 158 VAL A CA 1
ATOM 1276 C C . VAL A 1 158 ? 13.398 15.707 46.011 1.00 19.23 158 VAL A C 1
ATOM 1277 O O . VAL A 1 158 ? 12.208 15.912 45.837 1.00 16.74 158 VAL A O 1
ATOM 1281 N N . PRO A 1 159 ? 14.191 16.655 46.501 1.00 20.59 159 PRO A N 1
ATOM 1282 C CA . PRO A 1 159 ? 13.634 17.976 46.774 1.00 20.57 159 PRO A CA 1
ATOM 1283 C C . PRO A 1 159 ? 13.082 18.643 45.504 1.00 20.53 159 PRO A C 1
ATOM 1284 O O . PRO A 1 159 ? 13.429 18.285 44.372 1.00 19.47 159 PRO A O 1
ATOM 1288 N N . LYS A 1 160 ? 12.143 19.549 45.746 1.00 21.50 160 LYS A N 1
ATOM 1289 C CA . LYS A 1 160 ? 11.493 20.394 44.741 1.00 23.25 160 LYS A CA 1
ATOM 1290 C C . LYS A 1 160 ? 11.748 21.860 45.111 1.00 23.02 160 LYS A C 1
ATOM 1291 O O . LYS A 1 160 ? 11.558 22.212 46.279 1.00 23.12 160 LYS A O 1
ATOM 1297 N N . PRO A 1 161 ? 12.189 22.714 44.180 1.00 23.14 161 PRO A N 1
ATOM 1298 C CA . PRO A 1 161 ? 12.532 22.355 42.800 1.00 22.95 161 PRO A CA 1
ATOM 1299 C C . PRO A 1 161 ? 13.783 21.493 42.763 1.00 23.73 161 PRO A C 1
ATOM 1300 O O . PRO A 1 161 ? 14.469 21.336 43.779 1.00 23.30 161 PRO A O 1
ATOM 1304 N N . LYS A 1 162 ? 14.039 20.908 41.610 1.00 24.25 162 LYS A N 1
ATOM 1305 C CA . LYS A 1 162 ? 15.081 19.903 41.485 1.00 25.23 162 LYS A CA 1
ATOM 1306 C C . LYS A 1 162 ? 16.502 20.475 41.276 1.00 24.52 162 LYS A C 1
ATOM 1307 O O . LYS A 1 162 ? 17.494 19.826 41.648 1.00 24.59 162 LYS A O 1
ATOM 1313 N N . MET A 1 163 ? 16.586 21.726 40.809 1.00 23.36 163 MET A N 1
ATOM 1314 C CA . MET A 1 163 ? 17.868 22.429 40.691 1.00 22.44 163 MET A CA 1
ATOM 1315 C C . MET A 1 163 ? 17.890 23.776 41.411 1.00 21.01 163 MET A C 1
ATOM 1316 O O . MET A 1 163 ? 16.844 24.322 41.710 1.00 19.73 163 MET A O 1
ATOM 1321 N N . GLY A 1 164 ? 19.091 24.286 41.689 1.00 19.91 164 GLY A N 1
ATOM 1322 C CA . GLY A 1 164 ? 19.325 25.661 42.081 1.00 19.67 164 GLY A CA 1
ATOM 1323 C C . GLY A 1 164 ? 19.774 25.821 43.503 1.00 19.96 164 GLY A C 1
ATOM 1324 O O . GLY A 1 164 ? 20.120 26.905 43.957 1.00 21.46 164 GLY A O 1
ATOM 1325 N N . TRP A 1 165 ? 19.706 24.754 44.261 1.00 19.98 165 TRP A N 1
ATOM 1326 C CA . TRP A 1 165 ? 20.080 24.792 45.680 1.00 18.63 165 TRP A CA 1
ATOM 1327 C C . TRP A 1 165 ? 21.593 25.006 45.943 1.00 18.57 165 TRP A C 1
ATOM 1328 O O . TRP A 1 165 ? 22.445 24.305 45.365 1.00 16.59 165 TRP A O 1
ATOM 1339 N N . SER A 1 166 ? 21.896 25.922 46.862 1.00 18.33 166 SER A N 1
ATOM 1340 C CA . SER A 1 166 ? 23.193 25.994 47.527 1.00 18.32 166 SER A CA 1
ATOM 1341 C C . SER A 1 166 ? 23.364 24.868 48.553 1.00 18.27 166 SER A C 1
ATOM 1342 O O . SER A 1 166 ? 22.413 24.240 49.010 1.00 16.46 166 SER A O 1
ATOM 1345 N N . VAL A 1 167 ? 24.607 24.659 48.927 1.00 17.98 167 VAL A N 1
ATOM 1346 C CA . VAL A 1 167 ? 24.951 23.591 49.833 1.00 18.00 167 VAL A CA 1
ATOM 1347 C C . VAL A 1 167 ? 24.166 23.790 51.112 1.00 17.63 167 VAL A C 1
ATOM 1348 O O . VAL A 1 167 ? 23.560 22.848 51.622 1.00 18.17 167 VAL A O 1
ATOM 1352 N N . GLU A 1 168 ? 24.122 25.021 51.599 1.00 17.52 168 GLU A N 1
ATOM 1353 C CA . GLU A 1 168 ? 23.435 25.327 52.853 1.00 17.42 168 GLU A CA 1
ATOM 1354 C C . GLU A 1 168 ? 21.920 25.111 52.762 1.00 16.76 168 GLU A C 1
ATOM 1355 O O . GLU A 1 168 ? 21.301 24.602 53.668 1.00 14.78 168 GLU A O 1
ATOM 1361 N N . GLU A 1 169 ? 21.332 25.499 51.637 1.00 15.98 169 GLU A N 1
ATOM 1362 C CA . GLU A 1 169 ? 19.883 25.408 51.479 1.00 15.85 169 GLU A CA 1
ATOM 1363 C C . GLU A 1 169 ? 19.540 23.923 51.355 1.00 15.49 169 GLU A C 1
ATOM 1364 O O . GLU A 1 169 ? 18.526 23.462 51.856 1.00 14.40 169 GLU A O 1
ATOM 1370 N N . TYR A 1 170 ? 20.415 23.154 50.692 1.00 14.86 170 TYR A N 1
ATOM 1371 C CA . TYR A 1 170 ? 20.163 21.736 50.510 1.00 14.81 170 TYR A CA 1
ATOM 1372 C C . TYR A 1 170 ? 20.260 21.027 51.863 1.00 15.23 170 TYR A C 1
ATOM 1373 O O . TYR A 1 170 ? 19.452 20.169 52.156 1.00 15.45 170 TYR A O 1
ATOM 1382 N N . ALA A 1 171 ? 21.216 21.440 52.694 1.00 15.87 171 ALA A N 1
ATOM 1383 C CA . ALA A 1 171 ? 21.350 20.904 54.053 1.00 16.88 171 ALA A CA 1
ATOM 1384 C C . ALA A 1 171 ? 20.089 21.101 54.859 1.00 17.03 171 ALA A C 1
ATOM 1385 O O . ALA A 1 171 ? 19.726 20.245 55.676 1.00 17.55 171 ALA A O 1
ATOM 1387 N N . GLU A 1 172 ? 19.425 22.226 54.654 1.00 18.02 172 GLU A N 1
ATOM 1388 C CA . GLU A 1 172 ? 18.231 22.562 55.465 1.00 18.93 172 GLU A CA 1
ATOM 1389 C C . GLU A 1 172 ? 17.030 21.745 55.030 1.00 17.46 172 GLU A C 1
ATOM 1390 O O . GLU A 1 172 ? 16.270 21.258 55.847 1.00 15.10 172 GLU A O 1
ATOM 1396 N N . ILE A 1 173 ? 16.840 21.612 53.733 1.00 16.87 173 ILE A N 1
ATOM 1397 C CA . ILE A 1 173 ? 15.766 20.766 53.285 1.00 16.74 173 ILE A CA 1
ATOM 1398 C C . ILE A 1 173 ? 16.009 19.315 53.655 1.00 16.50 173 ILE A C 1
ATOM 1399 O O . ILE A 1 173 ? 15.084 18.642 54.127 1.00 15.91 173 ILE A O 1
ATOM 1404 N N . ALA A 1 174 ? 17.248 18.832 53.515 1.00 15.64 174 ALA A N 1
ATOM 1405 C CA . ALA A 1 174 ? 17.584 17.468 53.900 1.00 14.35 174 ALA A CA 1
ATOM 1406 C C . ALA A 1 174 ? 17.261 17.203 55.343 1.00 14.62 174 ALA A C 1
ATOM 1407 O O . ALA A 1 174 ? 16.758 16.156 55.664 1.00 14.52 174 ALA A O 1
ATOM 1409 N N . TYR A 1 175 ? 17.605 18.135 56.221 1.00 13.55 175 TYR A N 1
ATOM 1410 C CA . TYR A 1 175 ? 17.335 17.970 57.679 1.00 14.49 175 TYR A CA 1
ATOM 1411 C C . TYR A 1 175 ? 15.853 17.754 57.920 1.00 14.35 175 TYR A C 1
ATOM 1412 O O . TYR A 1 175 ? 15.476 16.913 58.728 1.00 15.29 175 TYR A O 1
ATOM 1421 N N . GLU A 1 176 ? 15.035 18.552 57.248 1.00 14.29 176 GLU A N 1
ATOM 1422 C CA . GLU A 1 176 ? 13.597 18.428 57.345 1.00 14.85 176 GLU A CA 1
ATOM 1423 C C . GLU A 1 176 ? 13.081 17.066 56.902 1.00 14.15 176 GLU A C 1
ATOM 1424 O O . GLU A 1 176 ? 12.290 16.428 57.601 1.00 13.75 176 GLU A O 1
ATOM 1430 N N . LEU A 1 177 ? 13.551 16.620 55.753 1.00 13.84 177 LEU A N 1
ATOM 1431 C CA . LEU A 1 177 ? 13.028 15.397 55.138 1.00 14.20 177 LEU A CA 1
ATOM 1432 C C . LEU A 1 177 ? 13.375 14.169 55.919 1.00 14.42 177 LEU A C 1
ATOM 1433 O O . LEU A 1 177 ? 12.494 13.344 56.228 1.00 14.34 177 LEU A O 1
ATOM 1438 N N . TRP A 1 178 ? 14.657 14.069 56.261 1.00 14.30 178 TRP A N 1
ATOM 1439 C CA . TRP A 1 178 ? 15.181 12.990 57.107 1.00 13.93 178 TRP A CA 1
ATOM 1440 C C . TRP A 1 178 ? 14.536 13.009 58.499 1.00 14.35 178 TRP A C 1
ATOM 1441 O O . TRP A 1 178 ? 14.042 11.980 58.949 1.00 14.82 178 TRP A O 1
ATOM 1452 N N . SER A 1 179 ? 14.534 14.161 59.177 1.00 14.97 179 SER A N 1
ATOM 1453 C CA . SER A 1 179 ? 13.931 14.290 60.515 1.00 15.69 179 SER A CA 1
ATOM 1454 C C . SER A 1 179 ? 12.440 13.901 60.590 1.00 15.54 179 SER A C 1
ATOM 1455 O O . SER A 1 179 ? 11.968 13.391 61.605 1.00 14.75 179 SER A O 1
ATOM 1458 N N . GLY A 1 180 ? 11.706 14.144 59.525 1.00 15.36 180 GLY A N 1
ATOM 1459 C CA . GLY A 1 180 ? 10.298 13.818 59.503 1.00 15.83 180 GLY A CA 1
ATOM 1460 C C . GLY A 1 180 ? 10.018 12.362 59.197 1.00 16.09 180 GLY A C 1
ATOM 1461 O O . GLY A 1 180 ? 8.875 11.924 59.312 1.00 15.58 180 GLY A O 1
ATOM 1462 N N . GLY A 1 181 ? 11.033 11.646 58.713 1.00 16.46 181 GLY A N 1
ATOM 1463 C CA . GLY A 1 181 ? 10.975 10.199 58.593 1.00 15.01 181 GLY A CA 1
ATOM 1464 C C . GLY A 1 181 ? 11.403 9.607 57.253 1.00 13.97 181 GLY A C 1
ATOM 1465 O O . GLY A 1 181 ? 11.361 8.379 57.096 1.00 12.40 181 GLY A O 1
ATOM 1466 N N . ILE A 1 182 ? 11.819 10.435 56.287 1.00 13.51 182 ILE A N 1
ATOM 1467 C CA . ILE A 1 182 ? 12.253 9.893 55.009 1.00 14.11 182 ILE A CA 1
ATOM 1468 C C . ILE A 1 182 ? 13.549 9.096 55.216 1.00 13.75 182 ILE A C 1
ATOM 1469 O O . ILE A 1 182 ? 14.445 9.496 56.000 1.00 14.03 182 ILE A O 1
ATOM 1474 N N . ASP A 1 183 ? 13.664 7.982 54.513 1.00 12.47 183 ASP A N 1
ATOM 1475 C CA . ASP A 1 183 ? 14.847 7.167 54.687 1.00 13.18 183 ASP A CA 1
ATOM 1476 C C . ASP A 1 183 ? 15.996 7.705 53.836 1.00 13.67 183 ASP A C 1
ATOM 1477 O O . ASP A 1 183 ? 17.118 7.855 54.334 1.00 13.40 183 ASP A O 1
ATOM 1482 N N . LEU A 1 184 ? 15.678 8.035 52.576 1.00 13.71 184 LEU A N 1
ATOM 1483 C CA . LEU A 1 184 ? 16.639 8.311 51.553 1.00 13.28 184 LEU A CA 1
ATOM 1484 C C . LEU A 1 184 ? 16.438 9.677 50.882 1.00 14.10 184 LEU A C 1
ATOM 1485 O O . LEU A 1 184 ? 15.419 9.932 50.241 1.00 15.29 184 LEU A O 1
ATOM 1490 N N . LEU A 1 185 ? 17.384 10.600 51.072 1.00 14.24 185 LEU A N 1
ATOM 1491 C CA . LEU A 1 185 ? 17.416 11.821 50.316 1.00 13.12 185 LEU A CA 1
ATOM 1492 C C . LEU A 1 185 ? 17.863 11.419 48.952 1.00 13.29 185 LEU A C 1
ATOM 1493 O O . LEU A 1 185 ? 18.714 10.537 48.824 1.00 12.09 185 LEU A O 1
ATOM 1498 N N . LYS A 1 186 ? 17.320 12.032 47.910 1.00 13.93 186 LYS A N 1
ATOM 1499 C CA . LYS A 1 186 ? 17.694 11.662 46.563 1.00 14.24 186 LYS A CA 1
ATOM 1500 C C . LYS A 1 186 ? 17.973 12.904 45.736 1.00 13.74 186 LYS A C 1
ATOM 1501 O O . LYS A 1 186 ? 17.152 13.797 45.660 1.00 15.60 186 LYS A O 1
ATOM 1507 N N . ASP A 1 187 ? 19.122 12.945 45.086 1.00 12.93 187 ASP A N 1
ATOM 1508 C CA . ASP A 1 187 ? 19.404 14.004 44.121 1.00 13.65 187 ASP A CA 1
ATOM 1509 C C . ASP A 1 187 ? 18.647 13.746 42.837 1.00 14.70 187 ASP A C 1
ATOM 1510 O O . ASP A 1 187 ? 18.538 12.596 42.418 1.00 14.39 187 ASP A O 1
ATOM 1515 N N . ASP A 1 188 ? 18.257 14.826 42.164 1.00 15.72 188 ASP A N 1
ATOM 1516 C CA . ASP A 1 188 ? 17.736 14.780 40.832 1.00 17.79 188 ASP A CA 1
ATOM 1517 C C . ASP A 1 188 ? 18.793 14.317 39.859 1.00 18.42 188 ASP A C 1
ATOM 1518 O O . ASP A 1 188 ? 19.965 14.579 40.043 1.00 15.78 188 ASP A O 1
ATOM 1523 N N . GLU A 1 189 ? 18.341 13.668 38.791 1.00 19.32 189 GLU A N 1
ATOM 1524 C CA . GLU A 1 189 ? 19.221 13.156 37.752 1.00 20.58 189 GLU A CA 1
ATOM 1525 C C . GLU A 1 189 ? 20.072 14.222 37.062 1.00 19.73 189 GLU A C 1
ATOM 1526 O O . GLU A 1 189 ? 21.132 13.929 36.536 1.00 20.29 189 GLU A O 1
ATOM 1532 N N . ASN A 1 190 ? 19.596 15.444 37.057 1.00 18.87 190 ASN A N 1
ATOM 1533 C CA . ASN A 1 190 ? 20.351 16.597 36.527 1.00 19.24 190 ASN A CA 1
ATOM 1534 C C . ASN A 1 190 ? 21.322 17.236 37.517 1.00 16.72 190 ASN A C 1
ATOM 1535 O O . ASN A 1 190 ? 22.166 18.005 37.118 1.00 16.92 190 ASN A O 1
ATOM 1540 N N . PHE A 1 191 ? 21.158 16.960 38.799 1.00 15.65 191 PHE A N 1
ATOM 1541 C CA . PHE A 1 191 ? 21.846 17.698 39.852 1.00 14.53 191 PHE A CA 1
ATOM 1542 C C . PHE A 1 191 ? 23.151 17.020 40.231 1.00 14.38 191 PHE A C 1
ATOM 1543 O O . PHE A 1 191 ? 23.159 16.069 40.995 1.00 14.52 191 PHE A O 1
ATOM 1551 N N . THR A 1 192 ? 24.268 17.495 39.667 1.00 14.44 192 THR A N 1
ATOM 1552 C CA . THR A 1 192 ? 25.579 16.861 39.892 1.00 13.76 192 THR A CA 1
ATOM 1553 C C . THR A 1 192 ? 26.491 17.734 40.739 1.00 13.52 192 THR A C 1
ATOM 1554 O O . THR A 1 192 ? 26.615 17.546 41.963 1.00 14.77 192 THR A O 1
ATOM 1558 N N . SER A 1 193 ? 27.065 18.729 40.085 1.00 13.41 193 SER A N 1
ATOM 1559 C CA . SER A 1 193 ? 28.029 19.610 40.687 1.00 13.55 193 SER A CA 1
ATOM 1560 C C . SER A 1 193 ? 27.974 20.930 39.973 1.00 13.35 193 SER A C 1
ATOM 1561 O O . SER A 1 193 ? 28.059 20.946 38.768 1.00 12.32 193 SER A O 1
ATOM 1564 N N . PHE A 1 194 ? 27.792 22.017 40.746 1.00 12.03 194 PHE A N 1
ATOM 1565 C CA . PHE A 1 194 ? 27.734 23.369 40.227 1.00 12.83 194 PHE A CA 1
ATOM 1566 C C . PHE A 1 194 ? 28.597 24.318 41.060 1.00 13.85 194 PHE A C 1
ATOM 1567 O O . PHE A 1 194 ? 28.913 24.001 42.275 1.00 13.11 194 PHE A O 1
ATOM 1575 N N . PRO A 1 195 ? 28.871 25.518 40.537 1.00 13.96 195 PRO A N 1
ATOM 1576 C CA . PRO A 1 195 ? 29.622 26.532 41.304 1.00 14.30 195 PRO A CA 1
ATOM 1577 C C . PRO A 1 195 ? 29.028 26.822 42.660 1.00 15.14 195 PRO A C 1
ATOM 1578 O O . PRO A 1 195 ? 29.798 26.923 43.667 1.00 15.99 195 PRO A O 1
ATOM 1582 N N . PHE A 1 196 ? 27.690 26.850 42.704 1.00 13.77 196 PHE A N 1
ATOM 1583 C CA . PHE A 1 196 ? 26.935 27.174 43.929 1.00 13.30 196 PHE A CA 1
ATOM 1584 C C . PHE A 1 196 ? 26.657 25.909 44.763 1.00 13.77 196 PHE A C 1
ATOM 1585 O O . PHE A 1 196 ? 26.164 25.989 45.865 1.00 11.92 196 PHE A O 1
ATOM 1593 N N . ASN A 1 197 ? 26.912 24.737 44.191 1.00 13.70 197 ASN A N 1
ATOM 1594 C CA . ASN A 1 197 ? 26.785 23.466 44.918 1.00 14.27 197 ASN A CA 1
ATOM 1595 C C . ASN A 1 197 ? 27.809 22.446 44.425 1.00 13.51 197 ASN A C 1
ATOM 1596 O O . ASN A 1 197 ? 27.495 21.508 43.693 1.00 13.81 197 ASN A O 1
ATOM 1601 N N . ARG A 1 198 ? 29.046 22.628 44.848 1.00 13.05 198 ARG A N 1
ATOM 1602 C CA . ARG A 1 198 ? 30.126 21.749 44.462 1.00 14.17 198 ARG A CA 1
ATOM 1603 C C . ARG A 1 198 ? 29.994 20.408 45.146 1.00 14.20 198 ARG A C 1
ATOM 1604 O O . ARG A 1 198 ? 29.806 20.362 46.365 1.00 12.80 198 ARG A O 1
ATOM 1612 N N . PHE A 1 199 ? 30.184 19.342 44.367 1.00 13.91 199 PHE A N 1
ATOM 1613 C CA . PHE A 1 199 ? 29.989 17.999 44.839 1.00 14.46 199 PHE A CA 1
ATOM 1614 C C . PHE A 1 199 ? 30.716 17.756 46.153 1.00 13.95 199 PHE A C 1
ATOM 1615 O O . PHE A 1 199 ? 30.105 17.310 47.157 1.00 12.36 199 PHE A O 1
ATOM 1623 N N . GLU A 1 200 ? 31.998 18.087 46.212 1.00 15.37 200 GLU A N 1
ATOM 1624 C CA . GLU A 1 200 ? 32.728 17.775 47.477 1.00 17.02 200 GLU A CA 1
ATOM 1625 C C . GLU A 1 200 ? 32.295 18.562 48.692 1.00 15.71 200 GLU A C 1
ATOM 1626 O O . GLU A 1 200 ? 32.401 18.101 49.908 1.00 14.35 200 GLU A O 1
ATOM 1632 N N . GLU A 1 201 ? 31.840 19.780 48.432 1.00 13.99 201 GLU A N 1
ATOM 1633 C CA . GLU A 1 201 ? 31.267 20.621 49.499 1.00 14.60 201 GLU A CA 1
ATOM 1634 C C . GLU A 1 201 ? 29.927 20.047 49.948 1.00 14.00 201 GLU A C 1
ATOM 1635 O O . GLU A 1 201 ? 29.646 19.973 51.121 1.00 12.58 201 GLU A O 1
ATOM 1641 N N . ARG A 1 202 ? 29.123 19.578 49.002 1.00 13.30 202 ARG A N 1
ATOM 1642 C CA . ARG A 1 202 ? 27.866 18.922 49.341 1.00 13.93 202 ARG A CA 1
ATOM 1643 C C . ARG A 1 202 ? 28.097 17.643 50.169 1.00 15.19 202 ARG A C 1
ATOM 1644 O O . ARG A 1 202 ? 27.464 17.482 51.228 1.00 14.43 202 ARG A O 1
ATOM 1652 N N . VAL A 1 203 ? 29.038 16.775 49.767 1.00 15.53 203 VAL A N 1
ATOM 1653 C CA . VAL A 1 203 ? 29.303 15.584 50.601 1.00 16.76 203 VAL A CA 1
ATOM 1654 C C . VAL A 1 203 ? 29.745 15.910 51.996 1.00 16.25 203 VAL A C 1
ATOM 1655 O O . VAL A 1 203 ? 29.267 15.323 52.971 1.00 16.05 203 VAL A O 1
ATOM 1659 N N . ARG A 1 204 ? 30.686 16.819 52.146 1.00 16.50 204 ARG A N 1
ATOM 1660 C CA . ARG A 1 204 ? 31.110 17.192 53.510 1.00 16.73 204 ARG A CA 1
ATOM 1661 C C . ARG A 1 204 ? 29.949 17.638 54.345 1.00 16.14 204 ARG A C 1
ATOM 1662 O O . ARG A 1 204 ? 29.797 17.219 55.525 1.00 16.46 204 ARG A O 1
ATOM 1670 N N . LYS A 1 205 ? 29.101 18.499 53.792 1.00 13.39 205 LYS A N 1
ATOM 1671 C CA . LYS A 1 205 ? 28.011 19.028 54.625 1.00 14.29 205 LYS A CA 1
ATOM 1672 C C . LYS A 1 205 ? 26.904 18.030 54.895 1.00 13.75 205 LYS A C 1
ATOM 1673 O O . LYS A 1 205 ? 26.481 17.868 56.021 1.00 14.19 205 LYS A O 1
ATOM 1679 N N . LEU A 1 206 ? 26.423 17.355 53.865 1.00 14.00 206 LEU A N 1
ATOM 1680 C CA . LEU A 1 206 ? 25.179 16.592 53.997 1.00 14.26 206 LEU A CA 1
ATOM 1681 C C . LEU A 1 206 ? 25.314 15.356 54.862 1.00 13.41 206 LEU A C 1
ATOM 1682 O O . LEU A 1 206 ? 24.358 14.952 55.525 1.00 13.28 206 LEU A O 1
ATOM 1687 N N . TYR A 1 207 ? 26.498 14.771 54.887 1.00 14.61 207 TYR A N 1
ATOM 1688 C CA . TYR A 1 207 ? 26.732 13.576 55.703 1.00 14.18 207 TYR A CA 1
ATOM 1689 C C . TYR A 1 207 ? 26.848 13.952 57.165 1.00 15.84 207 TYR A C 1
ATOM 1690 O O . TYR A 1 207 ? 26.542 13.147 58.043 1.00 16.56 207 TYR A O 1
ATOM 1699 N N . ARG A 1 208 ? 27.301 15.165 57.447 1.00 17.56 208 ARG A N 1
ATOM 1700 C CA . ARG A 1 208 ? 27.238 15.682 58.817 1.00 18.53 208 ARG A CA 1
ATOM 1701 C C . ARG A 1 208 ? 25.789 15.865 59.301 1.00 16.74 208 ARG A C 1
ATOM 1702 O O . ARG A 1 208 ? 25.429 15.468 60.404 1.00 14.69 208 ARG A O 1
ATOM 1710 N N . VAL A 1 209 ? 24.957 16.432 58.453 1.00 15.50 209 VAL A N 1
ATOM 1711 C CA . VAL A 1 209 ? 23.537 16.567 58.753 1.00 14.42 209 VAL A CA 1
ATOM 1712 C C . VAL A 1 209 ? 22.921 15.174 58.924 1.00 15.58 209 VAL A C 1
ATOM 1713 O O . VAL A 1 209 ? 22.161 14.927 59.882 1.00 14.18 209 VAL A O 1
ATOM 1717 N N . ARG A 1 210 ? 23.254 14.270 57.991 1.00 14.50 210 ARG A N 1
ATOM 1718 C CA . ARG A 1 210 ? 22.805 12.903 58.021 1.00 15.67 210 ARG A CA 1
ATOM 1719 C C . ARG A 1 210 ? 23.106 12.292 59.377 1.00 15.87 210 ARG A C 1
ATOM 1720 O O . ARG A 1 210 ? 22.205 11.743 60.038 1.00 16.52 210 ARG A O 1
ATOM 1728 N N . ASP A 1 211 ? 24.360 12.377 59.802 1.00 14.95 211 ASP A N 1
ATOM 1729 C CA . ASP A 1 211 ? 24.734 11.776 61.069 1.00 16.11 211 ASP A CA 1
ATOM 1730 C C . ASP A 1 211 ? 24.022 12.431 62.249 1.00 16.18 211 ASP A C 1
ATOM 1731 O O . ASP A 1 211 ? 23.643 11.768 63.224 1.00 16.07 211 ASP A O 1
ATOM 1736 N N . ARG A 1 212 ? 23.806 13.728 62.173 1.00 16.91 212 ARG A N 1
ATOM 1737 C CA . ARG A 1 212 ? 23.061 14.402 63.255 1.00 17.41 212 ARG A CA 1
ATOM 1738 C C . ARG A 1 212 ? 21.631 13.855 63.361 1.00 16.69 212 ARG A C 1
ATOM 1739 O O . ARG A 1 212 ? 21.123 13.626 64.472 1.00 15.86 212 ARG A O 1
ATOM 1747 N N . VAL A 1 213 ? 20.982 13.641 62.218 1.00 16.34 213 VAL A N 1
ATOM 1748 C CA . VAL A 1 213 ? 19.588 13.154 62.204 1.00 17.20 213 VAL A CA 1
ATOM 1749 C C . VAL A 1 213 ? 19.487 11.728 62.745 1.00 17.17 213 VAL A C 1
ATOM 1750 O O . VAL A 1 213 ? 18.551 11.422 63.518 1.00 18.33 213 VAL A O 1
ATOM 1754 N N . GLU A 1 214 ? 20.483 10.906 62.408 1.00 16.79 214 GLU A N 1
ATOM 1755 C CA . GLU A 1 214 ? 20.626 9.582 62.952 1.00 16.51 214 GLU A CA 1
ATOM 1756 C C . GLU A 1 214 ? 20.719 9.660 64.456 1.00 17.38 214 GLU A C 1
ATOM 1757 O O . GLU A 1 214 ? 20.051 8.888 65.117 1.00 16.69 214 GLU A O 1
ATOM 1763 N N . ALA A 1 215 ? 21.574 10.525 64.997 1.00 17.80 215 ALA A N 1
ATOM 1764 C CA . ALA A 1 215 ? 21.705 10.625 66.455 1.00 18.74 215 ALA A CA 1
ATOM 1765 C C . ALA A 1 215 ? 20.395 11.050 67.130 1.00 18.43 215 ALA A C 1
ATOM 1766 O O . ALA A 1 215 ? 20.046 10.531 68.183 1.00 21.50 215 ALA A O 1
ATOM 1768 N N . GLU A 1 216 ? 19.663 11.957 66.508 1.00 17.90 216 GLU A N 1
ATOM 1769 C CA . GLU A 1 216 ? 18.441 12.529 67.049 1.00 17.30 216 GLU A CA 1
ATOM 1770 C C . GLU A 1 216 ? 17.231 11.600 66.949 1.00 17.79 216 GLU A C 1
ATOM 1771 O O . GLU A 1 216 ? 16.361 11.613 67.849 1.00 16.17 216 GLU A O 1
ATOM 1777 N N . THR A 1 217 ? 17.155 10.785 65.879 1.00 16.86 217 THR A N 1
ATOM 1778 C CA . THR A 1 217 ? 15.986 9.946 65.658 1.00 16.93 217 THR A CA 1
ATOM 1779 C C . THR A 1 217 ? 16.167 8.500 66.061 1.00 18.13 217 THR A C 1
ATOM 1780 O O . THR A 1 217 ? 15.188 7.782 66.110 1.00 18.12 217 THR A O 1
ATOM 1784 N N . GLY A 1 218 ? 17.409 8.052 66.274 1.00 19.07 218 GLY A N 1
ATOM 1785 C CA . GLY A 1 218 ? 17.714 6.640 66.399 1.00 18.66 218 GLY A CA 1
ATOM 1786 C C . GLY A 1 218 ? 17.501 5.806 65.132 1.00 19.29 218 GLY A C 1
ATOM 1787 O O . GLY A 1 218 ? 17.574 4.606 65.248 1.00 20.22 218 GLY A O 1
ATOM 1788 N N . GLU A 1 219 ? 17.258 6.417 63.965 1.00 18.66 219 GLU A N 1
ATOM 1789 C CA . GLU A 1 219 ? 17.052 5.707 62.670 1.00 18.67 219 GLU A CA 1
ATOM 1790 C C . GLU A 1 219 ? 18.115 6.016 61.647 1.00 18.07 219 GLU A C 1
ATOM 1791 O O . GLU A 1 219 ? 18.596 7.152 61.535 1.00 19.06 219 GLU A O 1
ATOM 1797 N N . THR A 1 220 ? 18.429 5.006 60.844 1.00 16.60 220 THR A N 1
ATOM 1798 C CA . THR A 1 220 ? 19.422 5.131 59.813 1.00 15.33 220 THR A CA 1
ATOM 1799 C C . THR A 1 220 ? 18.920 5.969 58.610 1.00 14.11 220 THR A C 1
ATOM 1800 O O . THR A 1 220 ? 17.827 5.766 58.098 1.00 13.13 220 THR A O 1
ATOM 1804 N N . LYS A 1 221 ? 19.754 6.899 58.172 1.00 13.15 221 LYS A N 1
ATOM 1805 C CA . LYS A 1 221 ? 19.431 7.751 57.067 1.00 12.70 221 LYS A CA 1
ATOM 1806 C C . LYS A 1 221 ? 20.525 7.633 55.997 1.00 13.64 221 LYS A C 1
ATOM 1807 O O . LYS A 1 221 ? 21.714 7.480 56.311 1.00 14.14 221 LYS A O 1
ATOM 1813 N N . GLU A 1 222 ? 20.108 7.720 54.752 1.00 13.04 222 GLU A N 1
ATOM 1814 C CA . GLU A 1 222 ? 21.032 7.601 53.636 1.00 13.33 222 GLU A CA 1
ATOM 1815 C C . GLU A 1 222 ? 20.709 8.588 52.533 1.00 12.41 222 GLU A C 1
ATOM 1816 O O . GLU A 1 222 ? 19.725 9.332 52.602 1.00 10.29 222 GLU A O 1
ATOM 1822 N N . TYR A 1 223 ? 21.574 8.581 51.524 1.00 13.09 223 TYR A N 1
ATOM 1823 C CA . TYR A 1 223 ? 21.628 9.645 50.539 1.00 13.59 223 TYR A CA 1
ATOM 1824 C C . TYR A 1 223 ? 22.013 9.060 49.190 1.00 12.76 223 TYR A C 1
ATOM 1825 O O . TYR A 1 223 ? 23.142 8.628 49.002 1.00 13.80 223 TYR A O 1
ATOM 1834 N N . LEU A 1 224 ? 21.073 9.089 48.264 1.00 12.56 224 LEU A N 1
ATOM 1835 C CA . LEU A 1 224 ? 21.265 8.645 46.926 1.00 12.02 224 LEU A CA 1
ATOM 1836 C C . LEU A 1 224 ? 21.833 9.814 46.184 1.00 12.35 224 LEU A C 1
ATOM 1837 O O . LEU A 1 224 ? 21.146 10.515 45.434 1.00 12.39 224 LEU A O 1
ATOM 1842 N N . ILE A 1 225 ? 23.124 9.998 46.382 1.00 12.99 225 ILE A N 1
ATOM 1843 C CA . ILE A 1 225 ? 23.857 11.144 45.878 1.00 12.72 225 ILE A CA 1
ATOM 1844 C C . ILE A 1 225 ? 24.308 10.905 44.475 1.00 12.70 225 ILE A C 1
ATOM 1845 O O . ILE A 1 225 ? 24.900 9.864 44.186 1.00 12.84 225 ILE A O 1
ATOM 1850 N N . ASN A 1 226 ? 24.029 11.869 43.592 1.00 12.30 226 ASN A N 1
ATOM 1851 C CA . ASN A 1 226 ? 24.294 11.737 42.159 1.00 12.24 226 ASN A CA 1
ATOM 1852 C C . ASN A 1 226 ? 25.770 11.963 41.783 1.00 12.05 226 ASN A C 1
ATOM 1853 O O . ASN A 1 226 ? 26.242 13.078 41.770 1.00 12.73 226 ASN A O 1
ATOM 1858 N N . ILE A 1 227 ? 26.482 10.884 41.490 1.00 13.03 227 ILE A N 1
ATOM 1859 C CA . ILE A 1 227 ? 27.914 10.907 41.110 1.00 13.32 227 ILE A CA 1
ATOM 1860 C C . ILE A 1 227 ? 28.090 10.877 39.588 1.00 14.19 227 ILE A C 1
ATOM 1861 O O . ILE A 1 227 ? 29.195 10.818 39.089 1.00 14.37 227 ILE A O 1
ATOM 1866 N N . THR A 1 228 ? 26.994 10.892 38.869 1.00 14.92 228 THR A N 1
ATOM 1867 C CA . THR A 1 228 ? 27.033 10.830 37.409 1.00 14.30 228 THR A CA 1
ATOM 1868 C C . THR A 1 228 ? 27.985 11.915 36.853 1.00 15.52 228 THR A C 1
ATOM 1869 O O . THR A 1 228 ? 27.993 13.058 37.321 1.00 11.97 228 THR A O 1
ATOM 1873 N N . GLY A 1 229 ? 28.778 11.496 35.859 1.00 16.42 229 GLY A N 1
ATOM 1874 C CA . GLY A 1 229 ? 29.794 12.288 35.210 1.00 17.17 229 GLY A CA 1
ATOM 1875 C C . GLY A 1 229 ? 30.662 11.415 34.266 1.00 17.97 229 GLY A C 1
ATOM 1876 O O . GLY A 1 229 ? 30.482 10.205 34.174 1.00 17.06 229 GLY A O 1
ATOM 1877 N N . PRO A 1 230 ? 31.639 12.042 33.614 1.00 19.03 230 PRO A N 1
ATOM 1878 C CA . PRO A 1 230 ? 32.756 11.323 32.977 1.00 19.20 230 PRO A CA 1
ATOM 1879 C C . PRO A 1 230 ? 33.306 10.333 33.997 1.00 18.21 230 PRO A C 1
ATOM 1880 O O . PRO A 1 230 ? 33.359 10.684 35.173 1.00 16.70 230 PRO A O 1
ATOM 1884 N N . VAL A 1 231 ? 33.709 9.148 33.554 1.00 17.52 231 VAL A N 1
ATOM 1885 C CA . VAL A 1 231 ? 33.927 8.029 34.475 1.00 17.94 231 VAL A CA 1
ATOM 1886 C C . VAL A 1 231 ? 34.941 8.325 35.588 1.00 16.85 231 VAL A C 1
ATOM 1887 O O . VAL A 1 231 ? 34.749 7.915 36.728 1.00 16.12 231 VAL A O 1
ATOM 1891 N N . ASN A 1 232 ? 36.038 8.984 35.252 1.00 16.89 232 ASN A N 1
ATOM 1892 C CA . ASN A 1 232 ? 37.032 9.295 36.253 1.00 16.67 232 ASN A CA 1
ATOM 1893 C C . ASN A 1 232 ? 36.452 10.158 37.363 1.00 16.19 232 ASN A C 1
ATOM 1894 O O . ASN A 1 232 ? 36.751 9.957 38.554 1.00 14.25 232 ASN A O 1
ATOM 1899 N N . ILE A 1 233 ? 35.630 11.125 36.965 1.00 16.13 233 ILE A N 1
ATOM 1900 C CA . ILE A 1 233 ? 34.953 11.993 37.911 1.00 17.12 233 ILE A CA 1
ATOM 1901 C C . ILE A 1 233 ? 34.009 11.159 38.778 1.00 15.78 233 ILE A C 1
ATOM 1902 O O . ILE A 1 233 ? 33.988 11.363 39.975 1.00 15.52 233 ILE A O 1
ATOM 1907 N N . MET A 1 234 ? 33.232 10.241 38.176 1.00 15.68 234 MET A N 1
ATOM 1908 C CA . MET A 1 234 ? 32.269 9.429 38.942 1.00 15.67 234 MET A CA 1
ATOM 1909 C C . MET A 1 234 ? 33.045 8.629 39.980 1.00 14.35 234 MET A C 1
ATOM 1910 O O . MET A 1 234 ? 32.606 8.532 41.110 1.00 13.32 234 MET A O 1
ATOM 1915 N N . GLU A 1 235 ? 34.207 8.079 39.578 1.00 13.05 235 GLU A N 1
ATOM 1916 C CA . GLU A 1 235 ? 35.044 7.320 40.487 1.00 12.85 235 GLU A CA 1
ATOM 1917 C C . GLU A 1 235 ? 35.531 8.142 41.642 1.00 13.11 235 GLU A C 1
ATOM 1918 O O . GLU A 1 235 ? 35.426 7.673 42.793 1.00 13.10 235 GLU A O 1
ATOM 1924 N N . LYS A 1 236 ? 36.066 9.324 41.383 1.00 11.85 236 LYS A N 1
ATOM 1925 C CA . LYS A 1 236 ? 36.538 10.217 42.469 1.00 15.28 236 LYS A CA 1
ATOM 1926 C C . LYS A 1 236 ? 35.378 10.582 43.417 1.00 13.53 236 LYS A C 1
ATOM 1927 O O . LYS A 1 236 ? 35.536 10.659 44.621 1.00 12.97 236 LYS A O 1
ATOM 1933 N N . ARG A 1 237 ? 34.181 10.769 42.859 1.00 12.96 237 ARG A N 1
ATOM 1934 C CA . ARG A 1 237 ? 33.040 11.198 43.675 1.00 13.07 237 ARG A CA 1
ATOM 1935 C C . ARG A 1 237 ? 32.554 10.023 44.565 1.00 12.93 237 ARG A C 1
ATOM 1936 O O . ARG A 1 237 ? 32.265 10.203 45.751 1.00 12.81 237 ARG A O 1
ATOM 1944 N N . ALA A 1 238 ? 32.547 8.811 44.001 1.00 13.26 238 ALA A N 1
ATOM 1945 C CA . ALA A 1 238 ? 32.263 7.583 44.788 1.00 14.39 238 ALA A CA 1
ATOM 1946 C C . ALA A 1 238 ? 33.234 7.454 45.930 1.00 14.31 238 ALA A C 1
ATOM 1947 O O . ALA A 1 238 ? 32.828 7.225 47.093 1.00 15.08 238 ALA A O 1
ATOM 1949 N N . GLU A 1 239 ? 34.518 7.715 45.676 1.00 14.20 239 GLU A N 1
ATOM 1950 C CA . GLU A 1 239 ? 35.503 7.633 46.784 1.00 15.13 239 GLU A CA 1
ATOM 1951 C C . GLU A 1 239 ? 35.229 8.664 47.868 1.00 13.84 239 GLU A C 1
ATOM 1952 O O . GLU A 1 239 ? 35.343 8.396 49.117 1.00 13.14 239 GLU A O 1
ATOM 1958 N N . MET A 1 240 ? 34.831 9.856 47.465 1.00 12.47 240 MET A N 1
ATOM 1959 C CA . MET A 1 240 ? 34.465 10.900 48.451 1.00 14.13 240 MET A CA 1
ATOM 1960 C C . MET A 1 240 ? 33.250 10.528 49.302 1.00 13.34 240 MET A C 1
ATOM 1961 O O . MET A 1 240 ? 33.236 10.747 50.519 1.00 14.15 240 MET A O 1
ATOM 1966 N N . VAL A 1 241 ? 32.269 9.886 48.672 1.00 12.70 241 VAL A N 1
ATOM 1967 C CA . VAL A 1 241 ? 31.068 9.458 49.385 1.00 13.45 241 VAL A CA 1
ATOM 1968 C C . VAL A 1 241 ? 31.466 8.418 50.445 1.00 12.38 241 VAL A C 1
ATOM 1969 O O . VAL A 1 241 ? 31.183 8.600 51.640 1.00 16.13 241 VAL A O 1
ATOM 1973 N N . ALA A 1 242 ? 32.210 7.381 50.050 1.00 14.05 242 ALA A N 1
ATOM 1974 C CA . ALA A 1 242 ? 32.622 6.268 50.952 1.00 14.38 242 ALA A CA 1
ATOM 1975 C C . ALA A 1 242 ? 33.450 6.825 52.100 1.00 15.04 242 ALA A C 1
ATOM 1976 O O . ALA A 1 242 ? 33.286 6.459 53.279 1.00 15.33 242 ALA A O 1
ATOM 1978 N N . ASN A 1 243 ? 34.322 7.760 51.756 1.00 15.15 243 ASN A N 1
ATOM 1979 C CA . ASN A 1 243 ? 35.157 8.415 52.734 1.00 16.76 243 ASN A CA 1
ATOM 1980 C C . ASN A 1 243 ? 34.415 9.165 53.787 1.00 14.96 243 ASN A C 1
ATOM 1981 O O . ASN A 1 243 ? 34.847 9.243 54.925 1.00 15.72 243 ASN A O 1
ATOM 1986 N N . GLU A 1 244 ? 33.283 9.713 53.406 1.00 14.67 244 GLU A N 1
ATOM 1987 C CA . GLU A 1 244 ? 32.442 10.435 54.333 1.00 15.57 244 GLU A CA 1
ATOM 1988 C C . GLU A 1 244 ? 31.498 9.536 55.134 1.00 15.49 244 GLU A C 1
ATOM 1989 O O . GLU A 1 244 ? 30.815 10.023 56.021 1.00 15.99 244 GLU A O 1
ATOM 1995 N N . GLY A 1 245 ? 31.484 8.236 54.865 1.00 14.57 245 GLY A N 1
ATOM 1996 C CA . GLY A 1 245 ? 30.591 7.329 55.565 1.00 15.12 245 GLY A CA 1
ATOM 1997 C C . GLY A 1 245 ? 29.380 6.890 54.759 1.00 15.41 245 GLY A C 1
ATOM 1998 O O . GLY A 1 245 ? 28.538 6.196 55.283 1.00 17.29 245 GLY A O 1
ATOM 1999 N N . GLY A 1 246 ? 29.251 7.300 53.518 1.00 14.02 246 GLY A N 1
ATOM 2000 C CA . GLY A 1 246 ? 28.082 6.929 52.744 1.00 14.33 246 GLY A CA 1
ATOM 2001 C C . GLY A 1 246 ? 28.097 5.494 52.295 1.00 14.17 246 GLY A C 1
ATOM 2002 O O . GLY A 1 246 ? 29.173 4.913 52.055 1.00 14.06 246 GLY A O 1
ATOM 2003 N N . GLN A 1 247 ? 26.909 4.914 52.137 1.00 14.19 247 GLN A N 1
ATOM 2004 C CA . GLN A 1 247 ? 26.781 3.560 51.608 1.00 14.36 247 GLN A CA 1
ATOM 2005 C C . GLN A 1 247 ? 26.030 3.450 50.311 1.00 13.49 247 GLN A C 1
ATOM 2006 O O . GLN A 1 247 ? 25.759 2.338 49.874 1.00 13.56 247 GLN A O 1
ATOM 2012 N N . TYR A 1 248 ? 25.682 4.577 49.690 1.00 13.83 248 TYR A N 1
ATOM 2013 C CA . TYR A 1 248 ? 24.978 4.608 48.402 1.00 13.11 248 TYR A CA 1
ATOM 2014 C C . TYR A 1 248 ? 25.530 5.667 47.434 1.00 12.58 248 TYR A C 1
ATOM 2015 O O . TYR A 1 248 ? 25.912 6.744 47.829 1.00 13.45 248 TYR A O 1
ATOM 2024 N N . VAL A 1 249 ? 25.566 5.337 46.152 1.00 12.35 249 VAL A N 1
ATOM 2025 C CA . VAL A 1 249 ? 25.691 6.325 45.089 1.00 12.53 249 VAL A CA 1
ATOM 2026 C C . VAL A 1 249 ? 24.592 6.079 44.091 1.00 13.77 249 VAL A C 1
ATOM 2027 O O . VAL A 1 249 ? 24.150 4.934 43.892 1.00 14.20 249 VAL A O 1
ATOM 2031 N N . MET A 1 250 ? 24.199 7.158 43.406 1.00 12.84 250 MET A N 1
ATOM 2032 C CA . MET A 1 250 ? 23.222 7.136 42.374 1.00 13.71 250 MET A CA 1
ATOM 2033 C C . MET A 1 250 ? 23.946 7.386 41.053 1.00 13.13 250 MET A C 1
ATOM 2034 O O . MET A 1 250 ? 24.815 8.262 40.954 1.00 13.80 250 MET A O 1
ATOM 2039 N N . ILE A 1 251 ? 23.612 6.598 40.065 1.00 13.12 251 ILE A N 1
ATOM 2040 C CA . ILE A 1 251 ? 24.183 6.763 38.743 1.00 14.01 251 ILE A CA 1
ATOM 2041 C C . ILE A 1 251 ? 23.027 6.799 37.749 1.00 15.06 251 ILE A C 1
ATOM 2042 O O . ILE A 1 251 ? 22.152 5.957 37.807 1.00 16.95 251 ILE A O 1
ATOM 2047 N N . ASP A 1 252 ? 23.046 7.770 36.854 1.00 15.32 252 ASP A N 1
ATOM 2048 C CA . ASP A 1 252 ? 22.187 7.845 35.699 1.00 16.96 252 ASP A CA 1
ATOM 2049 C C . ASP A 1 252 ? 22.751 6.840 34.658 1.00 15.69 252 ASP A C 1
ATOM 2050 O O . ASP A 1 252 ? 23.626 7.183 33.876 1.00 15.41 252 ASP A O 1
ATOM 2055 N N . ILE A 1 253 ? 22.293 5.595 34.674 1.00 14.96 253 ILE A N 1
ATOM 2056 C CA . ILE A 1 253 ? 23.034 4.549 33.991 1.00 14.81 253 ILE A CA 1
ATOM 2057 C C . ILE A 1 253 ? 22.857 4.548 32.506 1.00 14.88 253 ILE A C 1
ATOM 2058 O O . ILE A 1 253 ? 23.711 4.044 31.830 1.00 14.30 253 ILE A O 1
ATOM 2063 N N . VAL A 1 254 ? 21.750 5.061 32.014 1.00 14.80 254 VAL A N 1
ATOM 2064 C CA . VAL A 1 254 ? 21.540 5.104 30.565 1.00 16.22 254 VAL A CA 1
ATOM 2065 C C . VAL A 1 254 ? 22.345 6.236 29.925 1.00 16.40 254 VAL A C 1
ATOM 2066 O O . VAL A 1 254 ? 22.989 6.042 28.902 1.00 19.18 254 VAL A O 1
ATOM 2070 N N . VAL A 1 255 ? 22.296 7.414 30.510 1.00 15.92 255 VAL A N 1
ATOM 2071 C CA . VAL A 1 255 ? 23.083 8.544 30.057 1.00 15.94 255 VAL A CA 1
ATOM 2072 C C . VAL A 1 255 ? 24.594 8.246 30.204 1.00 15.15 255 VAL A C 1
ATOM 2073 O O . VAL A 1 255 ? 25.372 8.522 29.328 1.00 13.80 255 VAL A O 1
ATOM 2077 N N . ALA A 1 256 ? 25.007 7.706 31.337 1.00 14.06 256 ALA A N 1
ATOM 2078 C CA . ALA A 1 256 ? 26.416 7.322 31.498 1.00 15.11 256 ALA A CA 1
ATOM 2079 C C . ALA A 1 256 ? 26.897 6.183 30.576 1.00 14.80 256 ALA A C 1
ATOM 2080 O O . ALA A 1 256 ? 27.990 6.226 29.978 1.00 14.51 256 ALA A O 1
ATOM 2082 N N . GLY A 1 257 ? 26.106 5.118 30.540 1.00 15.08 257 GLY A N 1
ATOM 2083 C CA . GLY A 1 257 ? 26.317 4.014 29.623 1.00 14.85 257 GLY A CA 1
ATOM 2084 C C . GLY A 1 257 ? 26.921 2.785 30.309 1.00 13.96 257 GLY A C 1
ATOM 2085 O O . GLY A 1 257 ? 27.430 2.848 31.417 1.00 13.33 257 GLY A O 1
ATOM 2086 N N . TRP A 1 258 ? 26.842 1.675 29.602 1.00 13.82 258 TRP A N 1
ATOM 2087 C CA . TRP A 1 258 ? 27.224 0.359 30.098 1.00 13.72 258 TRP A CA 1
ATOM 2088 C C . TRP A 1 258 ? 28.694 0.208 30.472 1.00 13.18 258 TRP A C 1
ATOM 2089 O O . TRP A 1 258 ? 29.016 -0.472 31.463 1.00 14.24 258 TRP A O 1
ATOM 2100 N N . SER A 1 259 ? 29.571 0.799 29.673 1.00 12.37 259 SER A N 1
ATOM 2101 C CA . SER A 1 259 ? 31.010 0.720 29.878 1.00 13.44 259 SER A CA 1
ATOM 2102 C C . SER A 1 259 ? 31.402 1.326 31.205 1.00 13.60 259 SER A C 1
ATOM 2103 O O . SER A 1 259 ? 32.151 0.694 32.019 1.00 13.40 259 SER A O 1
ATOM 2106 N N . ALA A 1 260 ? 30.848 2.490 31.474 1.00 14.02 260 ALA A N 1
ATOM 2107 C CA . ALA A 1 260 ? 31.138 3.146 32.756 1.00 13.67 260 ALA A CA 1
ATOM 2108 C C . ALA A 1 260 ? 30.500 2.399 33.891 1.00 14.16 260 ALA A C 1
ATOM 2109 O O . ALA A 1 260 ? 31.106 2.289 34.914 1.00 14.53 260 ALA A O 1
ATOM 2111 N N . LEU A 1 261 ? 29.287 1.877 33.691 1.00 14.96 261 LEU A N 1
ATOM 2112 C CA . LEU A 1 261 ? 28.586 1.128 34.747 1.00 15.36 261 LEU A CA 1
ATOM 2113 C C . LEU A 1 261 ? 29.355 -0.114 35.172 1.00 14.34 261 LEU A C 1
ATOM 2114 O O . LEU A 1 261 ? 29.510 -0.368 36.356 1.00 13.39 261 LEU A O 1
ATOM 2119 N N . GLN A 1 262 ? 29.884 -0.862 34.192 1.00 15.49 262 GLN A N 1
ATOM 2120 C CA . GLN A 1 262 ? 30.579 -2.103 34.518 1.00 14.68 262 GLN A CA 1
ATOM 2121 C C . GLN A 1 262 ? 31.800 -1.767 35.336 1.00 14.03 262 GLN A C 1
ATOM 2122 O O . GLN A 1 262 ? 32.111 -2.424 36.338 1.00 12.76 262 GLN A O 1
ATOM 2128 N N . TYR A 1 263 ? 32.502 -0.716 34.961 1.00 14.15 263 TYR A N 1
ATOM 2129 C CA . TYR A 1 263 ? 33.666 -0.363 35.765 1.00 14.15 263 TYR A CA 1
ATOM 2130 C C . TYR A 1 263 ? 33.279 0.154 37.139 1.00 15.17 263 TYR A C 1
ATOM 2131 O O . TYR A 1 263 ? 33.933 -0.181 38.178 1.00 14.99 263 TYR A O 1
ATOM 2140 N N . MET A 1 264 ? 32.215 0.967 37.194 1.00 14.93 264 MET A N 1
ATOM 2141 C CA . MET A 1 264 ? 31.766 1.509 38.490 1.00 14.89 264 MET A CA 1
ATOM 2142 C C . MET A 1 264 ? 31.340 0.432 39.436 1.00 13.92 264 MET A C 1
ATOM 2143 O O . MET A 1 264 ? 31.537 0.562 40.616 1.00 14.58 264 MET A O 1
ATOM 2148 N N . ARG A 1 265 ? 30.855 -0.682 38.907 1.00 14.00 265 ARG A N 1
ATOM 2149 C CA . ARG A 1 265 ? 30.528 -1.817 39.730 1.00 13.27 265 ARG A CA 1
ATOM 2150 C C . ARG A 1 265 ? 31.778 -2.398 40.422 1.00 13.82 265 ARG A C 1
ATOM 2151 O O . ARG A 1 265 ? 31.673 -2.849 41.544 1.00 13.48 265 ARG A O 1
ATOM 2159 N N . GLU A 1 266 ? 32.949 -2.370 39.766 1.00 14.08 266 GLU A N 1
ATOM 2160 C CA . GLU A 1 266 ? 34.218 -2.751 40.422 1.00 14.50 266 GLU A CA 1
ATOM 2161 C C . GLU A 1 266 ? 34.629 -1.746 41.434 1.00 14.11 266 GLU A C 1
ATOM 2162 O O . GLU A 1 266 ? 35.062 -2.099 42.544 1.00 13.67 266 GLU A O 1
ATOM 2168 N N . VAL A 1 267 ? 34.480 -0.477 41.101 1.00 13.81 267 VAL A N 1
ATOM 2169 C CA . VAL A 1 267 ? 34.749 0.590 42.110 1.00 14.52 267 VAL A CA 1
ATOM 2170 C C . VAL A 1 267 ? 33.937 0.440 43.389 1.00 14.24 267 VAL A C 1
ATOM 2171 O O . VAL A 1 267 ? 34.482 0.490 44.503 1.00 15.67 267 VAL A O 1
ATOM 2175 N N . THR A 1 268 ? 32.631 0.274 43.229 1.00 13.89 268 THR A N 1
ATOM 2176 C CA . THR A 1 268 ? 31.746 0.134 44.369 1.00 13.29 268 THR A CA 1
ATOM 2177 C C . THR A 1 268 ? 31.943 -1.137 45.171 1.00 13.34 268 THR A C 1
ATOM 2178 O O . THR A 1 268 ? 31.682 -1.150 46.395 1.00 13.54 268 THR A O 1
ATOM 2182 N N . GLU A 1 269 ? 32.395 -2.197 44.517 1.00 14.38 269 GLU A N 1
ATOM 2183 C CA . GLU A 1 269 ? 32.808 -3.437 45.199 1.00 15.73 269 GLU A CA 1
ATOM 2184 C C . GLU A 1 269 ? 33.923 -3.142 46.160 1.00 16.57 269 GLU A C 1
ATOM 2185 O O . GLU A 1 269 ? 34.009 -3.739 47.222 1.00 16.11 269 GLU A O 1
ATOM 2191 N N . ASP A 1 270 ? 34.825 -2.251 45.785 1.00 18.02 270 ASP A N 1
ATOM 2192 C CA . ASP A 1 270 ? 35.930 -1.937 46.684 1.00 19.68 270 ASP A CA 1
ATOM 2193 C C . ASP A 1 270 ? 35.555 -1.004 47.827 1.00 18.95 270 ASP A C 1
ATOM 2194 O O . ASP A 1 270 ? 36.201 -1.014 48.850 1.00 17.64 270 ASP A O 1
ATOM 2199 N N . LEU A 1 271 ? 34.533 -0.185 47.640 1.00 18.24 271 LEU A N 1
ATOM 2200 C CA . LEU A 1 271 ? 34.215 0.860 48.606 1.00 17.16 271 LEU A CA 1
ATOM 2201 C C . LEU A 1 271 ? 32.992 0.573 49.479 1.00 17.96 271 LEU A C 1
ATOM 2202 O O . LEU A 1 271 ? 32.643 1.380 50.304 1.00 16.48 271 LEU A O 1
ATOM 2207 N N . GLY A 1 272 ? 32.335 -0.564 49.298 1.00 16.94 272 GLY A N 1
ATOM 2208 C CA . GLY A 1 272 ? 31.110 -0.857 50.038 1.00 17.06 272 GLY A CA 1
ATOM 2209 C C . GLY A 1 272 ? 29.877 0.000 49.744 1.00 16.42 272 GLY A C 1
ATOM 2210 O O . GLY A 1 272 ? 29.119 0.344 50.642 1.00 17.54 272 GLY A O 1
ATOM 2211 N N . LEU A 1 273 ? 29.696 0.377 48.478 1.00 15.61 273 LEU A N 1
ATOM 2212 C CA . LEU A 1 273 ? 28.618 1.249 48.087 1.00 14.70 273 LEU A CA 1
ATOM 2213 C C . LEU A 1 273 ? 27.524 0.481 47.315 1.00 15.07 273 LEU A C 1
ATOM 2214 O O . LEU A 1 273 ? 27.848 -0.225 46.348 1.00 14.66 273 LEU A O 1
ATOM 2219 N N . ALA A 1 274 ? 26.254 0.652 47.721 1.00 14.41 274 ALA A N 1
ATOM 2220 C CA . ALA A 1 274 ? 25.102 0.227 46.902 1.00 14.30 274 ALA A CA 1
ATOM 2221 C C . ALA A 1 274 ? 24.892 1.236 45.774 1.00 14.02 274 ALA A C 1
ATOM 2222 O O . ALA A 1 274 ? 25.162 2.422 45.955 1.00 14.41 274 ALA A O 1
ATOM 2224 N N . ILE A 1 275 ? 24.424 0.754 44.634 1.00 14.22 275 ILE A N 1
ATOM 2225 C CA . ILE A 1 275 ? 24.158 1.561 43.451 1.00 15.19 275 ILE A CA 1
ATOM 2226 C C . ILE A 1 275 ? 22.642 1.707 43.250 1.00 15.36 275 ILE A C 1
ATOM 2227 O O . ILE A 1 275 ? 21.892 0.736 43.220 1.00 12.76 275 ILE A O 1
ATOM 2232 N N . HIS A 1 276 ? 22.215 2.952 43.176 1.00 16.00 276 HIS A N 1
ATOM 2233 C CA . HIS A 1 276 ? 20.879 3.316 42.803 1.00 16.33 276 HIS A CA 1
ATOM 2234 C C . HIS A 1 276 ? 20.951 3.759 41.346 1.00 16.55 276 HIS A C 1
ATOM 2235 O O . HIS A 1 276 ? 21.637 4.708 41.011 1.00 15.33 276 HIS A O 1
ATOM 2242 N N . ALA A 1 277 ? 20.253 3.048 40.481 1.00 15.85 277 ALA A N 1
ATOM 2243 C CA . ALA A 1 277 ? 20.273 3.369 39.071 1.00 16.91 277 ALA A CA 1
ATOM 2244 C C . ALA A 1 277 ? 19.054 4.212 38.738 1.00 16.95 277 ALA A C 1
ATOM 2245 O O . ALA A 1 277 ? 17.904 3.807 38.951 1.00 18.57 277 ALA A O 1
ATOM 2247 N N . HIS A 1 278 ? 19.325 5.383 38.200 1.00 17.91 278 HIS A N 1
ATOM 2248 C CA . HIS A 1 278 ? 18.330 6.252 37.622 1.00 19.13 278 HIS A CA 1
ATOM 2249 C C . HIS A 1 278 ? 18.364 5.961 36.139 1.00 19.12 278 HIS A C 1
ATOM 2250 O O . HIS A 1 278 ? 19.422 5.760 35.554 1.00 21.41 278 HIS A O 1
ATOM 2257 N N . ARG A 1 279 ? 17.211 5.907 35.529 1.00 19.13 279 ARG A N 1
ATOM 2258 C CA . ARG A 1 279 ? 17.137 5.457 34.139 1.00 20.71 279 ARG A CA 1
ATOM 2259 C C . ARG A 1 279 ? 16.873 6.592 33.163 1.00 21.29 279 ARG A C 1
ATOM 2260 O O . ARG A 1 279 ? 16.458 6.350 32.013 1.00 22.73 279 ARG A O 1
ATOM 2268 N N . ALA A 1 280 ? 17.081 7.849 33.575 1.00 21.73 280 ALA A N 1
ATOM 2269 C CA . ALA A 1 280 ? 16.829 8.961 32.636 1.00 21.64 280 ALA A CA 1
ATOM 2270 C C . ALA A 1 280 ? 17.408 8.660 31.242 1.00 21.56 280 ALA A C 1
ATOM 2271 O O . ALA A 1 280 ? 18.531 8.166 31.133 1.00 22.91 280 ALA A O 1
ATOM 2273 N N . MET A 1 281 ? 16.631 8.985 30.203 1.00 20.61 281 MET A N 1
ATOM 2274 C CA . MET A 1 281 ? 16.916 8.761 28.772 1.00 20.82 281 MET A CA 1
ATOM 2275 C C . MET A 1 281 ? 16.415 7.416 28.222 1.00 19.63 281 MET A C 1
ATOM 2276 O O . MET A 1 281 ? 16.376 7.232 27.012 1.00 18.87 281 MET A O 1
ATOM 2281 N N . HIS A 1 282 ? 16.066 6.482 29.094 1.00 19.45 282 HIS A N 1
ATOM 2282 C CA . HIS A 1 282 ? 15.594 5.143 28.662 1.00 19.58 282 HIS A CA 1
ATOM 2283 C C . HIS A 1 282 ? 14.470 5.201 27.641 1.00 19.61 282 HIS A C 1
ATOM 2284 O O . HIS A 1 282 ? 14.488 4.471 26.636 1.00 19.97 282 HIS A O 1
ATOM 2291 N N . ALA A 1 283 ? 13.519 6.111 27.863 1.00 19.60 283 ALA A N 1
ATOM 2292 C CA . ALA A 1 283 ? 12.304 6.147 27.063 1.00 19.25 283 ALA A CA 1
ATOM 2293 C C . ALA A 1 283 ? 12.556 6.561 25.640 1.00 19.62 283 ALA A C 1
ATOM 2294 O O . ALA A 1 283 ? 11.655 6.413 24.782 1.00 19.55 283 ALA A O 1
ATOM 2296 N N . ALA A 1 284 ? 13.768 7.053 25.339 1.00 19.53 284 ALA A N 1
ATOM 2297 C CA . ALA A 1 284 ? 14.145 7.282 23.917 1.00 18.96 284 ALA A CA 1
ATOM 2298 C C . ALA A 1 284 ? 14.169 5.998 23.091 1.00 19.57 284 ALA A C 1
ATOM 2299 O O . ALA A 1 284 ? 13.937 6.002 21.830 1.00 18.89 284 ALA A O 1
ATOM 2301 N N . PHE A 1 285 ? 14.483 4.896 23.767 1.00 19.71 285 PHE A N 1
ATOM 2302 C CA . PHE A 1 285 ? 14.431 3.581 23.148 1.00 20.32 285 PHE A CA 1
ATOM 2303 C C . PHE A 1 285 ? 13.523 2.510 23.799 1.00 19.97 285 PHE A C 1
ATOM 2304 O O . PHE A 1 285 ? 13.356 1.448 23.197 1.00 19.64 285 PHE A O 1
ATOM 2312 N N . THR A 1 286 ? 12.984 2.732 25.007 1.00 19.17 286 THR A N 1
ATOM 2313 C CA . THR A 1 286 ? 12.125 1.717 25.666 1.00 19.59 286 THR A CA 1
ATOM 2314 C C . THR A 1 286 ? 10.624 1.920 25.528 1.00 20.07 286 THR A C 1
ATOM 2315 O O . THR A 1 286 ? 9.852 1.051 25.973 1.00 19.80 286 THR A O 1
ATOM 2319 N N . ARG A 1 287 ? 10.221 3.068 24.978 1.00 20.67 287 ARG A N 1
ATOM 2320 C CA . ARG A 1 287 ? 8.811 3.490 24.985 1.00 21.82 287 ARG A CA 1
ATOM 2321 C C . ARG A 1 287 ? 8.032 2.973 23.763 1.00 21.69 287 ARG A C 1
ATOM 2322 O O . ARG A 1 287 ? 6.850 2.581 23.872 1.00 21.62 287 ARG A O 1
ATOM 2330 N N . ASN A 1 288 ? 8.665 2.962 22.599 1.00 21.48 288 ASN A N 1
ATOM 2331 C CA . ASN A 1 288 ? 7.978 2.532 21.388 1.00 21.55 288 ASN A CA 1
ATOM 2332 C C . ASN A 1 288 ? 7.750 1.024 21.484 1.00 21.85 288 ASN A C 1
ATOM 2333 O O . ASN A 1 288 ? 8.711 0.271 21.607 1.00 22.22 288 ASN A O 1
ATOM 2338 N N . PRO A 1 289 ? 6.496 0.570 21.482 1.00 21.90 289 PRO A N 1
ATOM 2339 C CA . PRO A 1 289 ? 6.226 -0.869 21.596 1.00 22.05 289 PRO A CA 1
ATOM 2340 C C . PRO A 1 289 ? 6.668 -1.714 20.395 1.00 21.58 289 PRO A C 1
ATOM 2341 O O . PRO A 1 289 ? 6.640 -2.929 20.466 1.00 20.96 289 PRO A O 1
ATOM 2345 N N . ARG A 1 290 ? 7.033 -1.080 19.291 1.00 22.20 290 ARG A N 1
ATOM 2346 C CA . ARG A 1 290 ? 7.423 -1.792 18.077 1.00 22.31 290 ARG A CA 1
ATOM 2347 C C . ARG A 1 290 ? 8.953 -1.853 17.857 1.00 21.35 290 ARG A C 1
ATOM 2348 O O . ARG A 1 290 ? 9.430 -2.599 16.995 1.00 20.85 290 ARG A O 1
ATOM 2356 N N . HIS A 1 291 ? 9.692 -1.013 18.589 1.00 20.36 291 HIS A N 1
ATOM 2357 C CA . HIS A 1 291 ? 11.087 -0.710 18.248 1.00 19.99 291 HIS A CA 1
ATOM 2358 C C . HIS A 1 291 ? 11.924 -0.217 19.404 1.00 20.19 291 HIS A C 1
ATOM 2359 O O . HIS A 1 291 ? 11.531 0.750 20.095 1.00 21.12 291 HIS A O 1
ATOM 2366 N N . GLY A 1 292 ? 13.096 -0.835 19.574 1.00 19.16 292 GLY A N 1
ATOM 2367 C CA . GLY A 1 292 ? 14.008 -0.475 20.633 1.00 19.23 292 GLY A CA 1
ATOM 2368 C C . GLY A 1 292 ? 14.378 -1.610 21.553 1.00 18.94 292 GLY A C 1
ATOM 2369 O O . GLY A 1 292 ? 14.537 -2.743 21.148 1.00 19.13 292 GLY A O 1
ATOM 2370 N N . ILE A 1 293 ? 14.598 -1.281 22.802 1.00 19.38 293 ILE A N 1
ATOM 2371 C CA . ILE A 1 293 ? 14.960 -2.275 23.792 1.00 19.67 293 ILE A CA 1
ATOM 2372 C C . ILE A 1 293 ? 13.971 -2.107 24.936 1.00 19.10 293 ILE A C 1
ATOM 2373 O O . ILE A 1 293 ? 13.692 -0.981 25.353 1.00 19.65 293 ILE A O 1
ATOM 2378 N N . THR A 1 294 ? 13.432 -3.210 25.449 1.00 18.09 294 THR A N 1
ATOM 2379 C CA . THR A 1 294 ? 12.433 -3.100 26.510 1.00 16.91 294 THR A CA 1
ATOM 2380 C C . THR A 1 294 ? 13.093 -2.753 27.821 1.00 16.47 294 THR A C 1
ATOM 2381 O O . THR A 1 294 ? 14.274 -3.013 28.012 1.00 14.63 294 THR A O 1
ATOM 2385 N N . MET A 1 295 ? 12.309 -2.183 28.740 1.00 15.89 295 MET A N 1
ATOM 2386 C CA . MET A 1 295 ? 12.769 -1.875 30.082 1.00 16.40 295 MET A CA 1
ATOM 2387 C C . MET A 1 295 ? 13.169 -3.165 30.802 1.00 16.40 295 MET A C 1
ATOM 2388 O O . MET A 1 295 ? 14.075 -3.144 31.620 1.00 15.05 295 MET A O 1
ATOM 2393 N N . LEU A 1 296 ? 12.506 -4.279 30.476 1.00 17.17 296 LEU A N 1
ATOM 2394 C CA . LEU A 1 296 ? 12.825 -5.576 31.078 1.00 17.13 296 LEU A CA 1
ATOM 2395 C C . LEU A 1 296 ? 14.277 -6.014 30.762 1.00 16.61 296 LEU A C 1
ATOM 2396 O O . LEU A 1 296 ? 15.002 -6.481 31.647 1.00 14.29 296 LEU A O 1
ATOM 2401 N N . ALA A 1 297 ? 14.698 -5.817 29.511 1.00 15.57 297 ALA A N 1
ATOM 2402 C CA . ALA A 1 297 ? 16.037 -6.218 29.080 1.00 16.63 297 ALA A CA 1
ATOM 2403 C C . ALA A 1 297 ? 17.107 -5.331 29.702 1.00 16.58 297 ALA A C 1
ATOM 2404 O O . ALA A 1 297 ? 18.132 -5.790 30.178 1.00 16.10 297 ALA A O 1
ATOM 2406 N N . LEU A 1 298 ? 16.832 -4.036 29.705 1.00 16.72 298 LEU A N 1
ATOM 2407 C CA . LEU A 1 298 ? 17.685 -3.059 30.344 1.00 16.92 298 LEU A CA 1
ATOM 2408 C C . LEU A 1 298 ? 17.833 -3.416 31.785 1.00 16.51 298 LEU A C 1
ATOM 2409 O O . LEU A 1 298 ? 18.932 -3.450 32.296 1.00 16.67 298 LEU A O 1
ATOM 2414 N N . ALA A 1 299 ? 16.717 -3.713 32.429 1.00 15.39 299 ALA A N 1
ATOM 2415 C CA . ALA A 1 299 ? 16.716 -4.041 33.840 1.00 15.49 299 ALA A CA 1
ATOM 2416 C C . ALA A 1 299 ? 17.529 -5.315 34.121 1.00 15.36 299 ALA A C 1
ATOM 2417 O O . ALA A 1 299 ? 18.148 -5.442 35.173 1.00 13.29 299 ALA A O 1
ATOM 2419 N N . LYS A 1 300 ? 17.463 -6.270 33.204 1.00 14.05 300 LYS A N 1
ATOM 2420 C CA . LYS A 1 300 ? 18.157 -7.537 33.366 1.00 15.04 300 LYS A CA 1
ATOM 2421 C C . LYS A 1 300 ? 19.662 -7.309 33.273 1.00 14.07 300 LYS A C 1
ATOM 2422 O O . LYS A 1 300 ? 20.429 -7.830 34.057 1.00 14.35 300 LYS A O 1
ATOM 2428 N N . ALA A 1 301 ? 20.090 -6.592 32.247 1.00 14.95 301 ALA A N 1
ATOM 2429 C CA . ALA A 1 301 ? 21.488 -6.176 32.180 1.00 13.96 301 ALA A CA 1
ATOM 2430 C C . ALA A 1 301 ? 21.933 -5.467 33.450 1.00 14.50 301 ALA A C 1
ATOM 2431 O O . ALA A 1 301 ? 23.010 -5.759 33.993 1.00 14.12 301 ALA A O 1
ATOM 2433 N N . ALA A 1 302 ? 21.117 -4.533 33.948 1.00 14.47 302 ALA A N 1
ATOM 2434 C CA . ALA A 1 302 ? 21.558 -3.719 35.050 1.00 13.26 302 ALA A CA 1
ATOM 2435 C C . ALA A 1 302 ? 21.664 -4.587 36.318 1.00 14.20 302 ALA A C 1
ATOM 2436 O O . ALA A 1 302 ? 22.560 -4.348 37.151 1.00 13.33 302 ALA A O 1
ATOM 2438 N N . ARG A 1 303 ? 20.740 -5.551 36.489 1.00 12.51 303 ARG A N 1
ATOM 2439 C CA . ARG A 1 303 ? 20.796 -6.470 37.632 1.00 12.31 303 ARG A CA 1
ATOM 2440 C C . ARG A 1 303 ? 22.033 -7.389 37.558 1.00 12.90 303 ARG A C 1
ATOM 2441 O O . ARG A 1 303 ? 22.679 -7.680 38.566 1.00 13.27 303 ARG A O 1
ATOM 2449 N N . MET A 1 304 ? 22.367 -7.840 36.345 1.00 12.91 304 MET A N 1
ATOM 2450 C CA . MET A 1 304 ? 23.433 -8.793 36.163 1.00 14.33 304 MET A CA 1
ATOM 2451 C C . MET A 1 304 ? 24.778 -8.138 36.500 1.00 14.43 304 MET A C 1
ATOM 2452 O O . MET A 1 304 ? 25.548 -8.681 37.334 1.00 13.69 304 MET A O 1
ATOM 2457 N N . ILE A 1 305 ? 25.018 -6.950 35.946 1.00 14.43 305 ILE A N 1
ATOM 2458 C CA . ILE A 1 305 ? 26.162 -6.158 36.337 1.00 14.62 305 ILE A CA 1
ATOM 2459 C C . ILE A 1 305 ? 26.085 -5.926 37.826 1.00 14.40 305 ILE A C 1
ATOM 2460 O O . ILE A 1 305 ? 27.008 -6.229 38.602 1.00 14.63 305 ILE A O 1
ATOM 2465 N N . GLY A 1 306 ? 24.943 -5.415 38.265 1.00 13.46 306 GLY A N 1
ATOM 2466 C CA . GLY A 1 306 ? 24.732 -5.295 39.687 1.00 13.25 306 GLY A CA 1
ATOM 2467 C C . GLY A 1 306 ? 24.311 -3.978 40.271 1.00 13.02 306 GLY A C 1
ATOM 2468 O O . GLY A 1 306 ? 24.918 -3.550 41.242 1.00 14.87 306 GLY A O 1
ATOM 2469 N N . VAL A 1 307 ? 23.252 -3.354 39.745 1.00 13.60 307 VAL A N 1
ATOM 2470 C CA . VAL A 1 307 ? 22.623 -2.217 40.440 1.00 12.50 307 VAL A CA 1
ATOM 2471 C C . VAL A 1 307 ? 21.838 -2.801 41.568 1.00 12.03 307 VAL A C 1
ATOM 2472 O O . VAL A 1 307 ? 21.379 -3.925 41.455 1.00 11.95 307 VAL A O 1
ATOM 2476 N N . ASP A 1 308 ? 21.733 -2.105 42.694 1.00 12.66 308 ASP A N 1
ATOM 2477 C CA . ASP A 1 308 ? 21.006 -2.634 43.860 1.00 12.99 308 ASP A CA 1
ATOM 2478 C C . ASP A 1 308 ? 19.530 -2.242 43.918 1.00 13.75 308 ASP A C 1
ATOM 2479 O O . ASP A 1 308 ? 18.706 -2.884 44.641 1.00 13.14 308 ASP A O 1
ATOM 2484 N N . GLN A 1 309 ? 19.202 -1.188 43.169 1.00 13.95 309 GLN A N 1
ATOM 2485 C CA . GLN A 1 309 ? 17.822 -0.676 43.048 1.00 14.03 309 GLN A CA 1
ATOM 2486 C C . GLN A 1 309 ? 17.690 0.102 41.747 1.00 14.23 309 GLN A C 1
ATOM 2487 O O . GLN A 1 309 ? 18.661 0.681 41.259 1.00 15.29 309 GLN A O 1
ATOM 2493 N N . ILE A 1 310 ? 16.529 0.042 41.141 1.00 13.49 310 ILE A N 1
ATOM 2494 C CA . ILE A 1 310 ? 16.332 0.711 39.843 1.00 14.59 310 ILE A CA 1
ATOM 2495 C C . ILE A 1 310 ? 14.860 1.088 39.668 1.00 16.07 310 ILE A C 1
ATOM 2496 O O . ILE A 1 310 ? 13.956 0.341 40.086 1.00 16.33 310 ILE A O 1
ATOM 2501 N N . HIS A 1 311 ? 14.649 2.267 39.079 1.00 19.27 311 HIS A N 1
ATOM 2502 C CA . HIS A 1 311 ? 13.328 2.807 38.770 1.00 22.52 311 HIS A CA 1
ATOM 2503 C C . HIS A 1 311 ? 12.681 1.905 37.765 1.00 23.74 311 HIS A C 1
ATOM 2504 O O . HIS A 1 311 ? 13.313 1.621 36.772 1.00 23.33 311 HIS A O 1
ATOM 2511 N N . THR A 1 312 ? 11.438 1.480 37.997 1.00 25.55 312 THR A N 1
ATOM 2512 C CA . THR A 1 312 ? 10.650 0.731 36.984 1.00 27.85 312 THR A CA 1
ATOM 2513 C C . THR A 1 312 ? 9.289 1.327 36.502 1.00 30.95 312 THR A C 1
ATOM 2514 O O . THR A 1 312 ? 8.725 0.780 35.548 1.00 31.80 312 THR A O 1
ATOM 2518 N N . GLY A 1 313 ? 8.767 2.371 37.151 1.00 35.17 313 GLY A N 1
ATOM 2519 C CA . GLY A 1 313 ? 7.394 2.874 36.893 1.00 39.05 313 GLY A CA 1
ATOM 2520 C C . GLY A 1 313 ? 6.386 2.603 38.024 1.00 41.81 313 GLY A C 1
ATOM 2521 O O . GLY A 1 313 ? 6.733 1.880 38.943 1.00 42.75 313 GLY A O 1
ATOM 2522 N N . THR A 1 314 ? 5.159 3.162 37.977 1.00 45.89 314 THR A N 1
ATOM 2523 C CA . THR A 1 314 ? 4.095 2.902 39.010 1.00 48.28 314 THR A CA 1
ATOM 2524 C C . THR A 1 314 ? 2.642 2.828 38.523 1.00 51.32 314 THR A C 1
ATOM 2525 O O . THR A 1 314 ? 2.347 3.181 37.369 1.00 52.10 314 THR A O 1
ATOM 2529 N N . ALA A 1 315 ? 1.746 2.431 39.444 1.00 53.28 315 ALA A N 1
ATOM 2530 C CA . ALA A 1 315 ? 0.305 2.433 39.211 1.00 55.39 315 ALA A CA 1
ATOM 2531 C C . ALA A 1 315 ? -0.431 3.392 40.188 1.00 57.38 315 ALA A C 1
ATOM 2532 O O . ALA A 1 315 ? -0.683 3.122 41.388 1.00 56.80 315 ALA A O 1
ATOM 2534 N N . VAL A 1 316 ? -0.738 4.533 39.577 1.00 60.02 316 VAL A N 1
ATOM 2535 C CA . VAL A 1 316 ? -1.301 5.742 40.157 1.00 61.71 316 VAL A CA 1
ATOM 2536 C C . VAL A 1 316 ? -2.387 6.144 39.138 1.00 62.96 316 VAL A C 1
ATOM 2537 O O . VAL A 1 316 ? -2.527 5.493 38.098 1.00 63.58 316 VAL A O 1
ATOM 2541 N N . GLY A 1 317 ? -3.179 7.172 39.408 1.00 64.23 317 GLY A N 1
ATOM 2542 C CA . GLY A 1 317 ? -3.960 7.789 38.341 1.00 65.25 317 GLY A CA 1
ATOM 2543 C C . GLY A 1 317 ? -3.015 8.716 37.575 1.00 65.97 317 GLY A C 1
ATOM 2544 O O . GLY A 1 317 ? -2.883 8.655 36.339 1.00 65.94 317 GLY A O 1
ATOM 2545 N N . LYS A 1 318 ? -2.317 9.532 38.371 1.00 66.61 318 LYS A N 1
ATOM 2546 C CA . LYS A 1 318 ? -1.414 10.596 37.923 1.00 67.02 318 LYS A CA 1
ATOM 2547 C C . LYS A 1 318 ? -0.004 10.112 37.461 1.00 66.55 318 LYS A C 1
ATOM 2548 O O . LYS A 1 318 ? 0.948 10.902 37.370 1.00 67.23 318 LYS A O 1
ATOM 2554 N N . MET A 1 319 ? 0.145 8.821 37.191 1.00 65.41 319 MET A N 1
ATOM 2555 C CA . MET A 1 319 ? 1.336 8.345 36.488 1.00 64.47 319 MET A CA 1
ATOM 2556 C C . MET A 1 319 ? 1.223 6.915 35.948 1.00 62.36 319 MET A C 1
ATOM 2557 O O . MET A 1 319 ? 2.099 6.515 35.181 1.00 62.23 319 MET A O 1
ATOM 2562 N N . ALA A 1 320 ? 0.188 6.159 36.347 1.00 59.65 320 ALA A N 1
ATOM 2563 C CA . ALA A 1 320 ? -0.107 4.831 35.779 1.00 57.70 320 ALA A CA 1
ATOM 2564 C C . ALA A 1 320 ? 0.542 4.586 34.408 1.00 55.68 320 ALA A C 1
ATOM 2565 O O . ALA A 1 320 ? 0.092 5.141 33.382 1.00 55.48 320 ALA A O 1
ATOM 2567 N N . GLY A 1 321 ? 1.625 3.795 34.420 1.00 52.71 321 GLY A N 1
ATOM 2568 C CA . GLY A 1 321 ? 2.174 3.167 33.230 1.00 49.97 321 GLY A CA 1
ATOM 2569 C C . GLY A 1 321 ? 1.510 1.812 33.204 1.00 47.62 321 GLY A C 1
ATOM 2570 O O . GLY A 1 321 ? 0.694 1.503 34.079 1.00 47.73 321 GLY A O 1
ATOM 2571 N N . ASN A 1 322 ? 1.842 0.989 32.224 1.00 44.38 322 ASN A N 1
ATOM 2572 C CA . ASN A 1 322 ? 1.192 -0.310 32.111 1.00 41.79 322 ASN A CA 1
ATOM 2573 C C . ASN A 1 322 ? 1.413 -1.209 33.348 1.00 39.29 322 ASN A C 1
ATOM 2574 O O . ASN A 1 322 ? 2.551 -1.492 33.748 1.00 37.97 322 ASN A O 1
ATOM 2579 N N . TYR A 1 323 ? 0.315 -1.649 33.951 1.00 36.33 323 TYR A N 1
ATOM 2580 C CA . TYR A 1 323 ? 0.387 -2.513 35.113 1.00 33.88 323 TYR A CA 1
ATOM 2581 C C . TYR A 1 323 ? 1.087 -3.832 34.784 1.00 32.80 323 TYR A C 1
ATOM 2582 O O . TYR A 1 323 ? 1.980 -4.228 35.502 1.00 30.83 323 TYR A O 1
ATOM 2591 N N . GLU A 1 324 ? 0.651 -4.508 33.723 1.00 31.86 324 GLU A N 1
ATOM 2592 C CA . GLU A 1 324 ? 1.233 -5.793 33.310 1.00 32.46 324 GLU A CA 1
ATOM 2593 C C . GLU A 1 324 ? 2.769 -5.727 33.109 1.00 30.52 324 GLU A C 1
ATOM 2594 O O . GLU A 1 324 ? 3.508 -6.568 33.623 1.00 30.06 324 GLU A O 1
ATOM 2600 N N . GLU A 1 325 ? 3.221 -4.741 32.339 1.00 28.53 325 GLU A N 1
ATOM 2601 C CA . GLU A 1 325 ? 4.651 -4.578 32.032 1.00 28.16 325 GLU A CA 1
ATOM 2602 C C . GLU A 1 325 ? 5.439 -4.305 33.303 1.00 26.00 325 GLU A C 1
ATOM 2603 O O . GLU A 1 325 ? 6.491 -4.863 33.505 1.00 25.98 325 GLU A O 1
ATOM 2609 N N . ILE A 1 326 ? 4.923 -3.440 34.160 1.00 24.44 326 ILE A N 1
ATOM 2610 C CA . ILE A 1 326 ? 5.658 -3.026 35.322 1.00 23.83 326 ILE A CA 1
ATOM 2611 C C . ILE A 1 326 ? 5.800 -4.164 36.301 1.00 22.27 326 ILE A C 1
ATOM 2612 O O . ILE A 1 326 ? 6.897 -4.386 36.849 1.00 19.72 326 ILE A O 1
ATOM 2617 N N . LYS A 1 327 ? 4.695 -4.872 36.509 1.00 20.57 327 LYS A N 1
ATOM 2618 C CA . LYS A 1 327 ? 4.678 -6.023 37.386 1.00 20.87 327 LYS A CA 1
ATOM 2619 C C . LYS A 1 327 ? 5.645 -7.114 36.869 1.00 20.15 327 LYS A C 1
ATOM 2620 O O . LYS A 1 327 ? 6.270 -7.771 37.657 1.00 18.50 327 LYS A O 1
ATOM 2626 N N . ARG A 1 328 ? 5.756 -7.292 35.554 1.00 19.67 328 ARG A N 1
ATOM 2627 C CA . ARG A 1 328 ? 6.698 -8.235 34.982 1.00 21.09 328 ARG A CA 1
ATOM 2628 C C . ARG A 1 328 ? 8.143 -7.829 35.366 1.00 20.22 328 ARG A C 1
ATOM 2629 O O . ARG A 1 328 ? 8.925 -8.661 35.848 1.00 19.44 328 ARG A O 1
ATOM 2637 N N . ILE A 1 329 ? 8.462 -6.551 35.197 1.00 18.39 329 ILE A N 1
ATOM 2638 C CA . ILE A 1 329 ? 9.790 -6.081 35.516 1.00 17.58 329 ILE A CA 1
ATOM 2639 C C . ILE A 1 329 ? 10.111 -6.286 36.985 1.00 17.86 329 ILE A C 1
ATOM 2640 O O . ILE A 1 329 ? 11.201 -6.788 37.303 1.00 15.60 329 ILE A O 1
ATOM 2645 N N . ASN A 1 330 ? 9.202 -5.900 37.878 1.00 17.14 330 ASN A N 1
ATOM 2646 C CA . ASN A 1 330 ? 9.478 -6.001 39.310 1.00 17.30 330 ASN A CA 1
ATOM 2647 C C . ASN A 1 330 ? 9.648 -7.453 39.730 1.00 17.51 330 ASN A C 1
ATOM 2648 O O . ASN A 1 330 ? 10.493 -7.749 40.578 1.00 16.18 330 ASN A O 1
ATOM 2653 N N . ASP A 1 331 ? 8.810 -8.337 39.153 1.00 17.49 331 ASP A N 1
ATOM 2654 C CA . ASP A 1 331 ? 8.849 -9.760 39.444 1.00 17.31 331 ASP A CA 1
ATOM 2655 C C . ASP A 1 331 ? 10.216 -10.324 39.075 1.00 16.68 331 ASP A C 1
ATOM 2656 O O . ASP A 1 331 ? 10.806 -11.065 39.830 1.00 14.66 331 ASP A O 1
ATOM 2661 N N . PHE A 1 332 ? 10.691 -9.981 37.891 1.00 16.36 332 PHE A N 1
ATOM 2662 C CA . PHE A 1 332 ? 12.050 -10.317 37.501 1.00 15.83 332 PHE A CA 1
ATOM 2663 C C . PHE A 1 332 ? 13.096 -9.756 38.466 1.00 15.48 332 PHE A C 1
ATOM 2664 O O . PHE A 1 332 ? 13.938 -10.486 38.950 1.00 16.17 332 PHE A O 1
ATOM 2672 N N . LEU A 1 333 ? 13.056 -8.467 38.753 1.00 15.79 333 LEU A N 1
ATOM 2673 C CA . LEU A 1 333 ? 14.037 -7.861 39.648 1.00 15.28 333 LEU A CA 1
ATOM 2674 C C . LEU A 1 333 ? 14.149 -8.610 40.980 1.00 15.87 333 LEU A C 1
ATOM 2675 O O . LEU A 1 333 ? 15.270 -8.719 41.563 1.00 13.38 333 LEU A O 1
ATOM 2680 N N . LEU A 1 334 ? 13.017 -9.136 41.458 1.00 15.74 334 LEU A N 1
ATOM 2681 C CA . LEU A 1 334 ? 12.990 -9.744 42.774 1.00 15.75 334 LEU A CA 1
ATOM 2682 C C . LEU A 1 334 ? 13.109 -11.255 42.726 1.00 15.39 334 LEU A C 1
ATOM 2683 O O . LEU A 1 334 ? 13.183 -11.871 43.770 1.00 15.01 334 LEU A O 1
ATOM 2688 N N . SER A 1 335 ? 13.128 -11.853 41.533 1.00 15.45 335 SER A N 1
ATOM 2689 C CA . SER A 1 335 ? 13.115 -13.297 41.393 1.00 16.80 335 SER A CA 1
ATOM 2690 C C . SER A 1 335 ? 14.490 -13.874 41.722 1.00 18.64 335 SER A C 1
ATOM 2691 O O . SER A 1 335 ? 15.521 -13.196 41.610 1.00 17.93 335 SER A O 1
ATOM 2694 N N . LYS A 1 336 ? 14.469 -15.115 42.190 1.00 19.79 336 LYS A N 1
ATOM 2695 C CA . LYS A 1 336 ? 15.645 -15.933 42.354 1.00 20.71 336 LYS A CA 1
ATOM 2696 C C . LYS A 1 336 ? 16.267 -16.146 40.973 1.00 19.75 336 LYS A C 1
ATOM 2697 O O . LYS A 1 336 ? 15.569 -16.424 40.036 1.00 19.47 336 LYS A O 1
ATOM 2703 N N . TRP A 1 337 ? 17.591 -15.938 40.854 1.00 18.27 337 TRP A N 1
ATOM 2704 C CA . TRP A 1 337 ? 18.272 -16.017 39.586 1.00 17.18 337 TRP A CA 1
ATOM 2705 C C . TRP A 1 337 ? 19.706 -16.402 39.851 1.00 17.41 337 TRP A C 1
ATOM 2706 O O . TRP A 1 337 ? 20.607 -15.559 39.860 1.00 15.85 337 TRP A O 1
ATOM 2717 N N . GLU A 1 338 ? 19.899 -17.695 40.093 1.00 17.72 338 GLU A N 1
ATOM 2718 C CA . GLU A 1 338 ? 21.179 -18.235 40.492 1.00 18.27 338 GLU A CA 1
ATOM 2719 C C . GLU A 1 338 ? 21.785 -17.431 41.645 1.00 17.86 338 GLU A C 1
ATOM 2720 O O . GLU A 1 338 ? 21.111 -17.181 42.624 1.00 18.26 338 GLU A O 1
ATOM 2726 N N . HIS A 1 339 ? 23.053 -17.045 41.522 1.00 17.77 339 HIS A N 1
ATOM 2727 C CA . HIS A 1 339 ? 23.782 -16.254 42.545 1.00 17.85 339 HIS A CA 1
ATOM 2728 C C . HIS A 1 339 ? 23.489 -14.717 42.514 1.00 17.70 339 HIS A C 1
ATOM 2729 O O . HIS A 1 339 ? 23.997 -13.976 43.388 1.00 17.58 339 HIS A O 1
ATOM 2736 N N . ILE A 1 340 ? 22.736 -14.248 41.512 1.00 15.60 340 ILE A N 1
ATOM 2737 C CA . ILE A 1 340 ? 22.430 -12.832 41.390 1.00 14.57 340 ILE A CA 1
ATOM 2738 C C . ILE A 1 340 ? 21.402 -12.391 42.439 1.00 14.39 340 ILE A C 1
ATOM 2739 O O . ILE A 1 340 ? 20.265 -12.831 42.448 1.00 14.16 340 ILE A O 1
ATOM 2744 N N . ARG A 1 341 ? 21.812 -11.519 43.329 1.00 15.24 341 ARG A N 1
ATOM 2745 C CA . ARG A 1 341 ? 20.920 -11.063 44.412 1.00 14.91 341 ARG A CA 1
ATOM 2746 C C . ARG A 1 341 ? 19.736 -10.277 43.855 1.00 15.57 341 ARG A C 1
ATOM 2747 O O . ARG A 1 341 ? 19.821 -9.689 42.710 1.00 14.41 341 ARG A O 1
ATOM 2755 N N . PRO A 1 342 ? 18.599 -10.291 44.548 1.00 15.35 342 PRO A N 1
ATOM 2756 C CA . PRO A 1 342 ? 17.447 -9.488 44.064 1.00 15.86 342 PRO A CA 1
ATOM 2757 C C . PRO A 1 342 ? 17.663 -7.968 44.249 1.00 15.09 342 PRO A C 1
ATOM 2758 O O . PRO A 1 342 ? 18.373 -7.532 45.139 1.00 14.91 342 PRO A O 1
ATOM 2762 N N . VAL A 1 343 ? 17.041 -7.203 43.377 1.00 14.69 343 VAL A N 1
ATOM 2763 C CA . VAL A 1 343 ? 17.126 -5.745 43.243 1.00 14.04 343 VAL A CA 1
ATOM 2764 C C . VAL A 1 343 ? 15.819 -5.087 43.634 1.00 13.96 343 VAL A C 1
ATOM 2765 O O . VAL A 1 343 ? 14.733 -5.520 43.207 1.00 15.72 343 VAL A O 1
ATOM 2769 N N . PHE A 1 344 ? 15.877 -4.043 44.461 1.00 14.79 344 PHE A N 1
ATOM 2770 C CA . PHE A 1 344 ? 14.702 -3.223 44.762 1.00 13.61 344 PHE A CA 1
ATOM 2771 C C . PHE A 1 344 ? 14.163 -2.500 43.546 1.00 13.83 344 PHE A C 1
ATOM 2772 O O . PHE A 1 344 ? 14.875 -1.705 42.949 1.00 13.40 344 PHE A O 1
ATOM 2780 N N . PRO A 1 345 ? 12.900 -2.695 43.216 1.00 13.81 345 PRO A N 1
ATOM 2781 C CA . PRO A 1 345 ? 12.229 -1.750 42.300 1.00 14.58 345 PRO A CA 1
ATOM 2782 C C . PRO A 1 345 ? 12.024 -0.426 43.033 1.00 15.13 345 PRO A C 1
ATOM 2783 O O . PRO A 1 345 ? 11.765 -0.450 44.247 1.00 14.76 345 PRO A O 1
ATOM 2787 N N . VAL A 1 346 ? 12.225 0.680 42.323 1.00 15.95 346 VAL A N 1
ATOM 2788 C CA . VAL A 1 346 ? 12.058 2.014 42.829 1.00 16.69 346 VAL A CA 1
ATOM 2789 C C . VAL A 1 346 ? 10.802 2.536 42.156 1.00 17.56 346 VAL A C 1
ATOM 2790 O O . VAL A 1 346 ? 10.716 2.628 40.906 1.00 16.38 346 VAL A O 1
ATOM 2794 N N . ALA A 1 347 ? 9.796 2.806 42.971 1.00 16.66 347 ALA A N 1
ATOM 2795 C CA . ALA A 1 347 ? 8.527 3.338 42.475 1.00 17.80 347 ALA A CA 1
ATOM 2796 C C . ALA A 1 347 ? 8.471 4.860 42.646 1.00 18.58 347 ALA A C 1
ATOM 2797 O O . ALA A 1 347 ? 8.752 5.381 43.743 1.00 17.08 347 ALA A O 1
ATOM 2799 N N . SER A 1 348 ? 8.098 5.554 41.568 1.00 20.02 348 SER A N 1
ATOM 2800 C CA . SER A 1 348 ? 8.060 7.018 41.509 1.00 22.31 348 SER A CA 1
ATOM 2801 C C . SER A 1 348 ? 7.087 7.521 40.457 1.00 23.45 348 SER A C 1
ATOM 2802 O O . SER A 1 348 ? 6.862 6.856 39.427 1.00 25.45 348 SER A O 1
ATOM 2805 N N . GLY A 1 349 ? 6.500 8.694 40.699 1.00 22.45 349 GLY A N 1
ATOM 2806 C CA . GLY A 1 349 ? 5.630 9.327 39.719 1.00 22.22 349 GLY A CA 1
ATOM 2807 C C . GLY A 1 349 ? 4.326 9.716 40.352 1.00 21.99 349 GLY A C 1
ATOM 2808 O O . GLY A 1 349 ? 3.374 8.952 40.299 1.00 23.08 349 GLY A O 1
ATOM 2809 N N . GLY A 1 350 ? 4.330 10.853 41.043 1.00 20.89 350 GLY A N 1
ATOM 2810 C CA . GLY A 1 350 ? 3.152 11.415 41.646 1.00 20.61 350 GLY A CA 1
ATOM 2811 C C . GLY A 1 350 ? 2.589 10.652 42.824 1.00 20.20 350 GLY A C 1
ATOM 2812 O O . GLY A 1 350 ? 1.394 10.730 43.095 1.00 20.68 350 GLY A O 1
ATOM 2813 N N . LEU A 1 351 ? 3.443 9.980 43.575 1.00 18.33 351 LEU A N 1
ATOM 2814 C CA . LEU A 1 351 ? 2.994 9.252 44.745 1.00 17.21 351 LEU A CA 1
ATOM 2815 C C . LEU A 1 351 ? 2.799 10.190 45.942 1.00 17.02 351 LEU A C 1
ATOM 2816 O O . LEU A 1 351 ? 3.482 11.201 46.086 1.00 16.28 351 LEU A O 1
ATOM 2821 N N . HIS A 1 352 ? 1.826 9.857 46.760 1.00 16.25 352 HIS A N 1
ATOM 2822 C CA . HIS A 1 352 ? 1.566 10.584 47.989 1.00 16.91 352 HIS A CA 1
ATOM 2823 C C . HIS A 1 352 ? 0.898 9.618 48.947 1.00 16.04 352 HIS A C 1
ATOM 2824 O O . HIS A 1 352 ? 0.534 8.516 48.535 1.00 16.44 352 HIS A O 1
ATOM 2831 N N . PRO A 1 353 ? 0.748 10.002 50.208 1.00 14.96 353 PRO A N 1
ATOM 2832 C CA . PRO A 1 353 ? 0.328 9.061 51.262 1.00 14.86 353 PRO A CA 1
ATOM 2833 C C . PRO A 1 353 ? -0.950 8.258 51.000 1.00 14.95 353 PRO A C 1
ATOM 2834 O O . PRO A 1 353 ? -0.988 7.061 51.354 1.00 14.54 353 PRO A O 1
ATOM 2838 N N . GLY A 1 354 ? -1.973 8.885 50.420 1.00 14.96 354 GLY A N 1
ATOM 2839 C CA . GLY A 1 354 ? -3.225 8.215 50.082 1.00 14.88 354 GLY A CA 1
ATOM 2840 C C . GLY A 1 354 ? -3.088 7.090 49.042 1.00 15.38 354 GLY A C 1
ATOM 2841 O O . GLY A 1 354 ? -3.971 6.267 48.877 1.00 15.30 354 GLY A O 1
ATOM 2842 N N . LEU A 1 355 ? -1.969 7.023 48.343 1.00 15.01 355 LEU A N 1
ATOM 2843 C CA . LEU A 1 355 ? -1.778 5.940 47.381 1.00 15.18 355 LEU A CA 1
ATOM 2844 C C . LEU A 1 355 ? -1.041 4.761 47.950 1.00 15.06 355 LEU A C 1
ATOM 2845 O O . LEU A 1 355 ? -0.889 3.770 47.248 1.00 14.33 355 LEU A O 1
ATOM 2850 N N . MET A 1 356 ? -0.584 4.835 49.210 1.00 14.63 356 MET A N 1
ATOM 2851 C CA . MET A 1 356 ? 0.314 3.799 49.706 1.00 14.64 356 MET A CA 1
ATOM 2852 C C . MET A 1 356 ? -0.393 2.451 49.854 1.00 15.45 356 MET A C 1
ATOM 2853 O O . MET A 1 356 ? 0.181 1.445 49.509 1.00 14.58 356 MET A O 1
ATOM 2858 N N . PRO A 1 357 ? -1.624 2.400 50.379 1.00 16.24 357 PRO A N 1
ATOM 2859 C CA . PRO A 1 357 ? -2.357 1.109 50.417 1.00 16.38 357 PRO A CA 1
ATOM 2860 C C . PRO A 1 357 ? -2.443 0.407 49.059 1.00 16.84 357 PRO A C 1
ATOM 2861 O O . PRO A 1 357 ? -2.075 -0.746 48.985 1.00 17.01 357 PRO A O 1
ATOM 2865 N N . GLU A 1 358 ? -2.828 1.102 48.006 1.00 17.16 358 GLU A N 1
ATOM 2866 C CA . GLU A 1 358 ? -2.951 0.508 46.689 1.00 17.87 358 GLU A CA 1
ATOM 2867 C C . GLU A 1 358 ? -1.573 0.104 46.143 1.00 18.00 358 GLU A C 1
ATOM 2868 O O . GLU A 1 358 ? -1.386 -1.017 45.602 1.00 15.92 358 GLU A O 1
ATOM 2874 N N . LEU A 1 359 ? -0.594 0.993 46.300 1.00 17.47 359 LEU A N 1
ATOM 2875 C CA . LEU A 1 359 ? 0.754 0.714 45.812 1.00 17.40 359 LEU A CA 1
ATOM 2876 C C . LEU A 1 359 ? 1.313 -0.582 46.420 1.00 17.00 359 LEU A C 1
ATOM 2877 O O . LEU A 1 359 ? 1.773 -1.457 45.705 1.00 15.98 359 LEU A O 1
ATOM 2882 N N . ILE A 1 360 ? 1.185 -0.720 47.733 1.00 17.34 360 ILE A N 1
ATOM 2883 C CA . ILE A 1 360 ? 1.649 -1.900 48.438 1.00 17.35 360 ILE A CA 1
ATOM 2884 C C . ILE A 1 360 ? 0.837 -3.181 48.136 1.00 17.99 360 ILE A C 1
ATOM 2885 O O . ILE A 1 360 ? 1.436 -4.250 47.912 1.00 18.13 360 ILE A O 1
ATOM 2890 N N . ARG A 1 361 ? -0.487 -3.083 48.078 1.00 17.82 361 ARG A N 1
ATOM 2891 C CA . ARG A 1 361 ? -1.323 -4.226 47.710 1.00 18.04 361 ARG A CA 1
ATOM 2892 C C . ARG A 1 361 ? -0.877 -4.807 46.371 1.00 17.61 361 ARG A C 1
ATOM 2893 O O . ARG A 1 361 ? -0.734 -6.017 46.233 1.00 16.55 361 ARG A O 1
ATOM 2901 N N . LEU A 1 362 ? -0.674 -3.927 45.397 1.00 17.34 362 LEU A N 1
ATOM 2902 C CA . LEU A 1 362 ? -0.326 -4.324 44.024 1.00 18.48 362 LEU A CA 1
ATOM 2903 C C . LEU A 1 362 ? 1.141 -4.715 43.809 1.00 18.15 362 LEU A C 1
ATOM 2904 O O . LEU A 1 362 ? 1.446 -5.577 42.972 1.00 18.19 362 LEU A O 1
ATOM 2909 N N . PHE A 1 363 ? 2.059 -4.060 44.504 1.00 18.55 363 PHE A N 1
ATOM 2910 C CA . PHE A 1 363 ? 3.493 -4.255 44.221 1.00 18.52 363 PHE A CA 1
ATOM 2911 C C . PHE A 1 363 ? 4.340 -4.733 45.419 1.00 18.06 363 PHE A C 1
ATOM 2912 O O . PHE A 1 363 ? 5.541 -4.846 45.295 1.00 19.10 363 PHE A O 1
ATOM 2920 N N . GLY A 1 364 ? 3.728 -5.057 46.539 1.00 16.88 364 GLY A N 1
ATOM 2921 C CA . GLY A 1 364 ? 4.441 -5.575 47.688 1.00 17.25 364 GLY A CA 1
ATOM 2922 C C . GLY A 1 364 ? 5.187 -4.557 48.538 1.00 16.80 364 GLY A C 1
ATOM 2923 O O . GLY A 1 364 ? 5.138 -3.357 48.304 1.00 16.12 364 GLY A O 1
ATOM 2924 N N . LYS A 1 365 ? 5.882 -5.069 49.554 1.00 16.82 365 LYS A N 1
ATOM 2925 C CA . LYS A 1 365 ? 6.649 -4.266 50.483 1.00 16.29 365 LYS A CA 1
ATOM 2926 C C . LYS A 1 365 ? 8.110 -4.075 50.099 1.00 16.41 365 LYS A C 1
ATOM 2927 O O . LYS A 1 365 ? 8.825 -3.310 50.749 1.00 16.52 365 LYS A O 1
ATOM 2933 N N . ASP A 1 366 ? 8.581 -4.831 49.113 1.00 15.81 366 ASP A N 1
ATOM 2934 C CA . ASP A 1 366 ? 9.967 -4.742 48.702 1.00 16.02 366 ASP A CA 1
ATOM 2935 C C . ASP A 1 366 ? 10.053 -3.721 47.603 1.00 15.47 366 ASP A C 1
ATOM 2936 O O . ASP A 1 366 ? 10.069 -4.056 46.414 1.00 15.45 366 ASP A O 1
ATOM 2941 N N . LEU A 1 367 ? 10.037 -2.470 48.039 1.00 14.93 367 LEU A N 1
ATOM 2942 C CA . LEU A 1 367 ? 10.050 -1.298 47.178 1.00 14.70 367 LEU A CA 1
ATOM 2943 C C . LEU A 1 367 ? 10.826 -0.186 47.827 1.00 14.75 367 LEU A C 1
ATOM 2944 O O . LEU A 1 367 ? 10.869 -0.055 49.054 1.00 13.27 367 LEU A O 1
ATOM 2949 N N . VAL A 1 368 ? 11.445 0.630 46.994 1.00 13.35 368 VAL A N 1
ATOM 2950 C CA . VAL A 1 368 ? 11.826 1.945 47.424 1.00 13.87 368 VAL A CA 1
ATOM 2951 C C . VAL A 1 368 ? 10.797 2.890 46.864 1.00 13.27 368 VAL A C 1
ATOM 2952 O O . VAL A 1 368 ? 10.577 2.893 45.642 1.00 12.57 368 VAL A O 1
ATOM 2956 N N . ILE A 1 369 ? 10.190 3.708 47.722 1.00 12.89 369 ILE A N 1
ATOM 2957 C CA . ILE A 1 369 ? 9.061 4.538 47.271 1.00 14.01 369 ILE A CA 1
ATOM 2958 C C . ILE A 1 369 ? 9.498 5.991 47.250 1.00 14.45 369 ILE A C 1
ATOM 2959 O O . ILE A 1 369 ? 9.803 6.561 48.301 1.00 15.03 369 ILE A O 1
ATOM 2964 N N . GLN A 1 370 ? 9.605 6.571 46.064 1.00 14.68 370 GLN A N 1
ATOM 2965 C CA . GLN A 1 370 ? 10.059 7.957 45.950 1.00 16.48 370 GLN A CA 1
ATOM 2966 C C . GLN A 1 370 ? 8.802 8.835 45.865 1.00 17.67 370 GLN A C 1
ATOM 2967 O O . GLN A 1 370 ? 8.027 8.698 44.917 1.00 16.63 370 GLN A O 1
ATOM 2973 N N . ALA A 1 371 ? 8.629 9.724 46.827 1.00 18.19 371 ALA A N 1
ATOM 2974 C CA . ALA A 1 371 ? 7.447 10.578 46.868 1.00 21.19 371 ALA A CA 1
ATOM 2975 C C . ALA A 1 371 ? 7.802 12.026 47.098 1.00 23.07 371 ALA A C 1
ATOM 2976 O O . ALA A 1 371 ? 7.364 12.634 48.087 1.00 26.80 371 ALA A O 1
ATOM 2978 N N . GLY A 1 372 ? 8.470 12.585 46.094 1.00 24.74 372 GLY A N 1
ATOM 2979 C CA . GLY A 1 372 ? 8.754 14.003 45.928 1.00 25.16 372 GLY A CA 1
ATOM 2980 C C . GLY A 1 372 ? 7.692 15.052 46.191 1.00 25.40 372 GLY A C 1
ATOM 2981 O O . GLY A 1 372 ? 7.680 15.651 47.263 1.00 24.83 372 GLY A O 1
ATOM 2982 N N . GLY A 1 373 ? 6.839 15.308 45.192 1.00 25.92 373 GLY A N 1
ATOM 2983 C CA . GLY A 1 373 ? 5.848 16.354 45.258 1.00 25.63 373 GLY A CA 1
ATOM 2984 C C . GLY A 1 373 ? 4.934 16.179 46.445 1.00 25.46 373 GLY A C 1
ATOM 2985 O O . GLY A 1 373 ? 4.619 17.155 47.097 1.00 25.53 373 GLY A O 1
ATOM 2986 N N . GLY A 1 374 ? 4.512 14.938 46.711 1.00 25.09 374 GLY A N 1
ATOM 2987 C CA . GLY A 1 374 ? 3.601 14.621 47.808 1.00 24.55 374 GLY A CA 1
ATOM 2988 C C . GLY A 1 374 ? 4.186 15.014 49.168 1.00 24.32 374 GLY A C 1
ATOM 2989 O O . GLY A 1 374 ? 3.494 15.522 50.050 1.00 25.69 374 GLY A O 1
ATOM 2990 N N . VAL A 1 375 ? 5.481 14.844 49.318 1.00 22.49 375 VAL A N 1
ATOM 2991 C CA . VAL A 1 375 ? 6.153 15.205 50.551 1.00 21.83 375 VAL A CA 1
ATOM 2992 C C . VAL A 1 375 ? 6.449 16.704 50.614 1.00 20.96 375 VAL A C 1
ATOM 2993 O O . VAL A 1 375 ? 6.102 17.373 51.578 1.00 20.06 375 VAL A O 1
ATOM 2997 N N . MET A 1 376 ? 7.078 17.229 49.577 1.00 21.19 376 MET A N 1
ATOM 2998 C CA . MET A 1 376 ? 7.441 18.661 49.499 1.00 21.55 376 MET A CA 1
ATOM 2999 C C . MET A 1 376 ? 6.200 19.562 49.518 1.00 20.93 376 MET A C 1
ATOM 3000 O O . MET A 1 376 ? 6.270 20.699 49.960 1.00 22.33 376 MET A O 1
ATOM 3005 N N . GLY A 1 377 ? 5.057 19.022 49.098 1.00 19.96 377 GLY A N 1
ATOM 3006 C CA . GLY A 1 377 ? 3.825 19.775 48.988 1.00 19.00 377 GLY A CA 1
ATOM 3007 C C . GLY A 1 377 ? 2.898 19.778 50.180 1.00 18.11 377 GLY A C 1
ATOM 3008 O O . GLY A 1 377 ? 1.837 20.417 50.153 1.00 16.35 377 GLY A O 1
ATOM 3009 N N . HIS A 1 378 ? 3.266 19.060 51.242 1.00 17.25 378 HIS A N 1
ATOM 3010 C CA . HIS A 1 378 ? 2.358 18.919 52.371 1.00 16.67 378 HIS A CA 1
ATOM 3011 C C . HIS A 1 378 ? 2.082 20.326 52.867 1.00 17.09 378 HIS A C 1
ATOM 3012 O O . HIS A 1 378 ? 2.998 21.137 52.938 1.00 16.15 378 HIS A O 1
ATOM 3019 N N . PRO A 1 379 ? 0.825 20.648 53.166 1.00 18.13 379 PRO A N 1
ATOM 3020 C CA . PRO A 1 379 ? 0.475 21.958 53.727 1.00 17.61 379 PRO A CA 1
ATOM 3021 C C . PRO A 1 379 ? 1.261 22.405 54.959 1.00 18.30 379 PRO A C 1
ATOM 3022 O O . PRO A 1 379 ? 1.376 23.607 55.164 1.00 17.80 379 PRO A O 1
ATOM 3026 N N . ASP A 1 380 ? 1.797 21.484 55.757 1.00 18.15 380 ASP A N 1
ATOM 3027 C CA . ASP A 1 380 ? 2.528 21.871 56.953 1.00 18.08 380 ASP A CA 1
ATOM 3028 C C . ASP A 1 380 ? 4.037 21.815 56.732 1.00 17.96 380 ASP A C 1
ATOM 3029 O O . ASP A 1 380 ? 4.805 22.026 57.654 1.00 18.13 380 ASP A O 1
ATOM 3034 N N . GLY A 1 381 ? 4.461 21.561 55.501 1.00 17.92 381 GLY A N 1
ATOM 3035 C CA . GLY A 1 381 ? 5.871 21.604 55.139 1.00 17.56 381 GLY A CA 1
ATOM 3036 C C . GLY A 1 381 ? 6.451 20.207 54.954 1.00 17.09 381 GLY A C 1
ATOM 3037 O O . GLY A 1 381 ? 5.802 19.216 55.251 1.00 16.47 381 GLY A O 1
ATOM 3038 N N . PRO A 1 382 ? 7.663 20.137 54.433 1.00 16.91 382 PRO A N 1
ATOM 3039 C CA . PRO A 1 382 ? 8.284 18.849 54.077 1.00 16.69 382 PRO A CA 1
ATOM 3040 C C . PRO A 1 382 ? 8.491 17.888 55.247 1.00 15.74 382 PRO A C 1
ATOM 3041 O O . PRO A 1 382 ? 8.315 16.704 55.071 1.00 16.42 382 PRO A O 1
ATOM 3045 N N . ARG A 1 383 ? 8.822 18.367 56.428 1.00 15.41 383 ARG A N 1
ATOM 3046 C CA . ARG A 1 383 ? 8.933 17.458 57.573 1.00 15.45 383 ARG A CA 1
ATOM 3047 C C . ARG A 1 383 ? 7.615 16.746 57.824 1.00 14.09 383 ARG A C 1
ATOM 3048 O O . ARG A 1 383 ? 7.572 15.535 57.993 1.00 14.29 383 ARG A O 1
ATOM 3056 N N . ALA A 1 384 ? 6.533 17.499 57.835 1.00 12.59 384 ALA A N 1
ATOM 3057 C CA . ALA A 1 384 ? 5.223 16.930 58.047 1.00 12.60 384 ALA A CA 1
ATOM 3058 C C . ALA A 1 384 ? 4.825 16.006 56.935 1.00 11.98 384 ALA A C 1
ATOM 3059 O O . ALA A 1 384 ? 4.187 14.988 57.177 1.00 11.47 384 ALA A O 1
ATOM 3061 N N . GLY A 1 385 ? 5.213 16.323 55.708 1.00 12.10 385 GLY A N 1
ATOM 3062 C CA . GLY A 1 385 ? 4.916 15.433 54.595 1.00 11.97 385 GLY A CA 1
ATOM 3063 C C . GLY A 1 385 ? 5.583 14.085 54.720 1.00 12.34 385 GLY A C 1
ATOM 3064 O O . GLY A 1 385 ? 5.059 13.054 54.300 1.00 12.11 385 GLY A O 1
ATOM 3065 N N . ALA A 1 386 ? 6.809 14.097 55.211 1.00 12.36 386 ALA A N 1
ATOM 3066 C CA . ALA A 1 386 ? 7.553 12.864 55.327 1.00 13.16 386 ALA A CA 1
ATOM 3067 C C . ALA A 1 386 ? 6.873 11.989 56.363 1.00 14.15 386 ALA A C 1
ATOM 3068 O O . ALA A 1 386 ? 6.764 10.787 56.150 1.00 12.51 386 ALA A O 1
ATOM 3070 N N . LYS A 1 387 ? 6.406 12.610 57.465 1.00 13.89 387 LYS A N 1
ATOM 3071 C CA . LYS A 1 387 ? 5.767 11.849 58.513 1.00 15.02 387 LYS A CA 1
ATOM 3072 C C . LYS A 1 387 ? 4.497 11.233 57.959 1.00 15.33 387 LYS A C 1
ATOM 3073 O O . LYS A 1 387 ? 4.196 10.089 58.263 1.00 15.98 387 LYS A O 1
ATOM 3079 N N . ALA A 1 388 ? 3.796 11.978 57.111 1.00 14.39 388 ALA A N 1
ATOM 3080 C CA . ALA A 1 388 ? 2.518 11.514 56.574 1.00 14.83 388 ALA A CA 1
ATOM 3081 C C . ALA A 1 388 ? 2.747 10.283 55.702 1.00 14.46 388 ALA A C 1
ATOM 3082 O O . ALA A 1 388 ? 1.982 9.325 55.731 1.00 14.72 388 ALA A O 1
ATOM 3084 N N . LEU A 1 389 ? 3.815 10.316 54.933 1.00 14.12 389 LEU A N 1
ATOM 3085 C CA . LEU A 1 389 ? 4.159 9.197 54.069 1.00 14.10 389 LEU A CA 1
ATOM 3086 C C . LEU A 1 389 ? 4.498 7.954 54.919 1.00 13.78 389 LEU A C 1
ATOM 3087 O O . LEU A 1 389 ? 3.988 6.854 54.669 1.00 13.52 389 LEU A O 1
ATOM 3092 N N . ARG A 1 390 ? 5.336 8.140 55.932 1.00 14.23 390 ARG A N 1
ATOM 3093 C CA . ARG A 1 390 ? 5.723 7.025 56.826 1.00 14.12 390 ARG A CA 1
ATOM 3094 C C . ARG A 1 390 ? 4.505 6.460 57.548 1.00 14.51 390 ARG A C 1
ATOM 3095 O O . ARG A 1 390 ? 4.416 5.265 57.748 1.00 15.11 390 ARG A O 1
ATOM 3103 N N . ASP A 1 391 ? 3.551 7.307 57.928 1.00 15.44 391 ASP A N 1
ATOM 3104 C CA . ASP A 1 391 ? 2.393 6.834 58.669 1.00 15.05 391 ASP A CA 1
ATOM 3105 C C . ASP A 1 391 ? 1.458 6.086 57.746 1.00 15.13 391 ASP A C 1
ATOM 3106 O O . ASP A 1 391 ? 0.881 5.075 58.140 1.00 14.59 391 ASP A O 1
ATOM 3111 N N . ALA A 1 392 ? 1.309 6.554 56.511 1.00 14.31 392 ALA A N 1
ATOM 3112 C CA . ALA A 1 392 ? 0.464 5.845 55.570 1.00 14.53 392 ALA A CA 1
ATOM 3113 C C . ALA A 1 392 ? 1.034 4.460 55.255 1.00 15.14 392 ALA A C 1
ATOM 3114 O O . ALA A 1 392 ? 0.273 3.533 55.074 1.00 15.13 392 ALA A O 1
ATOM 3116 N N . ILE A 1 393 ? 2.358 4.323 55.178 1.00 15.12 393 ILE A N 1
ATOM 3117 C CA . ILE A 1 393 ? 2.995 3.026 54.923 1.00 14.98 393 ILE A CA 1
ATOM 3118 C C . ILE A 1 393 ? 2.824 2.105 56.152 1.00 15.27 393 ILE A C 1
ATOM 3119 O O . ILE A 1 393 ? 2.479 0.941 56.006 1.00 15.33 393 ILE A O 1
ATOM 3124 N N . ASP A 1 394 ? 2.983 2.630 57.364 1.00 16.01 394 ASP A N 1
ATOM 3125 C CA . ASP A 1 394 ? 2.793 1.792 58.549 1.00 15.85 394 ASP A CA 1
ATOM 3126 C C . ASP A 1 394 ? 1.352 1.264 58.573 1.00 16.44 394 ASP A C 1
ATOM 3127 O O . ASP A 1 394 ? 1.139 0.108 58.880 1.00 16.82 394 ASP A O 1
ATOM 3132 N N . ALA A 1 395 ? 0.376 2.110 58.223 1.00 16.54 395 ALA A N 1
ATOM 3133 C CA . ALA A 1 395 ? -1.014 1.703 58.124 1.00 17.15 395 ALA A CA 1
ATOM 3134 C C . ALA A 1 395 ? -1.259 0.667 57.019 1.00 17.80 395 ALA A C 1
ATOM 3135 O O . ALA A 1 395 ? -1.935 -0.325 57.243 1.00 17.83 395 ALA A O 1
ATOM 3137 N N . ALA A 1 396 ? -0.772 0.913 55.814 1.00 18.24 396 ALA A N 1
ATOM 3138 C CA . ALA A 1 396 ? -0.947 -0.061 54.751 1.00 19.58 396 ALA A CA 1
ATOM 3139 C C . ALA A 1 396 ? -0.441 -1.444 55.238 1.00 20.87 396 ALA A C 1
ATOM 3140 O O . ALA A 1 396 ? -1.114 -2.434 55.087 1.00 21.09 396 ALA A O 1
ATOM 3142 N N . ILE A 1 397 ? 0.733 -1.490 55.856 1.00 22.45 397 ILE A N 1
ATOM 3143 C CA . ILE A 1 397 ? 1.320 -2.771 56.294 1.00 23.86 397 ILE A CA 1
ATOM 3144 C C . ILE A 1 397 ? 0.509 -3.442 57.405 1.00 24.39 397 ILE A C 1
ATOM 3145 O O . ILE A 1 397 ? 0.421 -4.663 57.442 1.00 24.19 397 ILE A O 1
ATOM 3150 N N . GLU A 1 398 ? -0.034 -2.644 58.321 1.00 24.42 398 GLU A N 1
ATOM 3151 C CA . GLU A 1 398 ? -0.770 -3.180 59.461 1.00 25.75 398 GLU A CA 1
ATOM 3152 C C . GLU A 1 398 ? -2.238 -3.482 59.114 1.00 25.28 398 GLU A C 1
ATOM 3153 O O . GLU A 1 398 ? -2.948 -4.025 59.948 1.00 24.84 398 GLU A O 1
ATOM 3159 N N . GLY A 1 399 ? -2.671 -3.179 57.886 1.00 24.84 399 GLY A N 1
ATOM 3160 C CA . GLY A 1 399 ? -4.043 -3.404 57.449 1.00 25.22 399 GLY A CA 1
ATOM 3161 C C . GLY A 1 399 ? -5.013 -2.440 58.134 1.00 25.28 399 GLY A C 1
ATOM 3162 O O . GLY A 1 399 ? -6.158 -2.781 58.416 1.00 25.82 399 GLY A O 1
ATOM 3163 N N . VAL A 1 400 ? -4.525 -1.247 58.454 1.00 25.10 400 VAL A N 1
ATOM 3164 C CA . VAL A 1 400 ? -5.298 -0.231 59.193 1.00 24.68 400 VAL A CA 1
ATOM 3165 C C . VAL A 1 400 ? -5.779 0.788 58.161 1.00 24.32 400 VAL A C 1
ATOM 3166 O O . VAL A 1 400 ? -4.997 1.207 57.296 1.00 23.05 400 VAL A O 1
ATOM 3170 N N . ASP A 1 401 ? -7.058 1.160 58.248 1.00 24.23 401 ASP A N 1
ATOM 3171 C CA . ASP A 1 401 ? -7.666 2.146 57.328 1.00 24.47 401 ASP A CA 1
ATOM 3172 C C . ASP A 1 401 ? -6.929 3.494 57.457 1.00 22.50 401 ASP A C 1
ATOM 3173 O O . ASP A 1 401 ? -6.587 3.905 58.553 1.00 21.97 401 ASP A O 1
ATOM 3178 N N . LEU A 1 402 ? -6.666 4.155 56.342 1.00 21.30 402 LEU A N 1
ATOM 3179 C CA . LEU A 1 402 ? -6.002 5.465 56.378 1.00 20.93 402 LEU A CA 1
ATOM 3180 C C . LEU A 1 402 ? -6.751 6.520 57.224 1.00 20.43 402 LEU A C 1
ATOM 3181 O O . LEU A 1 402 ? -6.113 7.257 58.005 1.00 17.99 402 LEU A O 1
ATOM 3186 N N . ASP A 1 403 ? -8.086 6.563 57.131 1.00 20.35 403 ASP A N 1
ATOM 3187 C CA . ASP A 1 403 ? -8.835 7.495 57.969 1.00 21.32 403 ASP A CA 1
ATOM 3188 C C . ASP A 1 403 ? -8.773 7.100 59.454 1.00 21.64 403 ASP A C 1
ATOM 3189 O O . ASP A 1 403 ? -8.795 7.962 60.311 1.00 21.63 403 ASP A O 1
ATOM 3194 N N . GLU A 1 404 ? -8.660 5.808 59.776 1.00 22.13 404 GLU A N 1
ATOM 3195 C CA . GLU A 1 404 ? -8.440 5.407 61.185 1.00 22.25 404 GLU A CA 1
ATOM 3196 C C . GLU A 1 404 ? -7.056 5.842 61.690 1.00 21.12 404 GLU A C 1
ATOM 3197 O O . GLU A 1 404 ? -6.898 6.230 62.839 1.00 20.99 404 GLU A O 1
ATOM 3203 N N . LYS A 1 405 ? -6.055 5.760 60.832 1.00 20.26 405 LYS A N 1
ATOM 3204 C CA . LYS A 1 405 ? -4.687 6.132 61.211 1.00 19.97 405 LYS A CA 1
ATOM 3205 C C . LYS A 1 405 ? -4.573 7.644 61.399 1.00 19.69 405 LYS A C 1
ATOM 3206 O O . LYS A 1 405 ? -3.815 8.120 62.226 1.00 19.42 405 LYS A O 1
ATOM 3212 N N . ALA A 1 406 ? -5.371 8.376 60.627 1.00 19.57 406 ALA A N 1
ATOM 3213 C CA . ALA A 1 406 ? -5.328 9.820 60.580 1.00 19.59 406 ALA A CA 1
ATOM 3214 C C . ALA A 1 406 ? -5.807 10.446 61.884 1.00 20.03 406 ALA A C 1
ATOM 3215 O O . ALA A 1 406 ? -5.513 11.614 62.152 1.00 19.83 406 ALA A O 1
ATOM 3217 N N . LYS A 1 407 ? -6.507 9.660 62.705 1.00 20.26 407 LYS A N 1
ATOM 3218 C CA . LYS A 1 407 ? -6.981 10.128 64.008 1.00 21.29 407 LYS A CA 1
ATOM 3219 C C . LYS A 1 407 ? -5.871 10.279 65.038 1.00 21.42 407 LYS A C 1
ATOM 3220 O O . LYS A 1 407 ? -5.993 11.064 65.968 1.00 21.93 407 LYS A O 1
ATOM 3226 N N . SER A 1 408 ? -4.803 9.518 64.877 1.00 22.18 408 SER A N 1
ATOM 3227 C CA . SER A 1 408 ? -3.612 9.632 65.716 1.00 22.60 408 SER A CA 1
ATOM 3228 C C . SER A 1 408 ? -2.427 10.250 64.939 1.00 22.63 408 SER A C 1
ATOM 3229 O O . SER A 1 408 ? -1.320 10.328 65.470 1.00 23.20 408 SER A O 1
ATOM 3232 N N . SER A 1 409 ? -2.663 10.702 63.703 1.00 21.65 409 SER A N 1
ATOM 3233 C CA . SER A 1 409 ? -1.627 11.325 62.865 1.00 20.93 409 SER A CA 1
ATOM 3234 C C . SER A 1 409 ? -2.106 12.605 62.163 1.00 20.32 409 SER A C 1
ATOM 3235 O O . SER A 1 409 ? -2.661 12.529 61.059 1.00 19.91 409 SER A O 1
ATOM 3238 N N . PRO A 1 410 ? -1.896 13.765 62.785 1.00 19.30 410 PRO A N 1
ATOM 3239 C CA . PRO A 1 410 ? -2.307 15.050 62.186 1.00 18.94 410 PRO A CA 1
ATOM 3240 C C . PRO A 1 410 ? -1.742 15.281 60.771 1.00 18.35 410 PRO A C 1
ATOM 3241 O O . PRO A 1 410 ? -2.400 15.904 59.930 1.00 16.62 410 PRO A O 1
ATOM 3245 N N . GLU A 1 411 ? -0.544 14.766 60.517 1.00 18.04 411 GLU A N 1
ATOM 3246 C CA . GLU A 1 411 ? 0.112 14.987 59.240 1.00 18.27 411 GLU A CA 1
ATOM 3247 C C . GLU A 1 411 ? -0.620 14.211 58.161 1.00 17.89 411 GLU A C 1
ATOM 3248 O O . GLU A 1 411 ? -0.905 14.717 57.067 1.00 19.03 411 GLU A O 1
ATOM 3254 N N . LEU A 1 412 ? -0.954 12.974 58.478 1.00 17.02 412 LEU A N 1
ATOM 3255 C CA . LEU A 1 412 ? -1.658 12.137 57.529 1.00 15.97 412 LEU A CA 1
ATOM 3256 C C . LEU A 1 412 ? -3.076 12.680 57.349 1.00 15.94 412 LEU A C 1
ATOM 3257 O O . LEU A 1 412 ? -3.605 12.696 56.256 1.00 15.22 412 LEU A O 1
ATOM 3262 N N . LYS A 1 413 ? -3.692 13.158 58.426 1.00 16.32 413 LYS A N 1
ATOM 3263 C CA . LYS A 1 413 ? -5.038 13.741 58.319 1.00 16.80 413 LYS A CA 1
ATOM 3264 C C . LYS A 1 413 ? -5.040 14.923 57.329 1.00 17.26 413 LYS A C 1
ATOM 3265 O O . LYS A 1 413 ? -5.911 15.002 56.479 1.00 17.26 413 LYS A O 1
ATOM 3271 N N . LYS A 1 414 ? -4.047 15.811 57.404 1.00 17.95 414 LYS A N 1
ATOM 3272 C CA . LYS A 1 414 ? -4.022 17.003 56.539 1.00 18.19 414 LYS A CA 1
ATOM 3273 C C . LYS A 1 414 ? -3.766 16.632 55.089 1.00 17.60 414 LYS A C 1
ATOM 3274 O O . LYS A 1 414 ? -4.303 17.256 54.173 1.00 15.94 414 LYS A O 1
ATOM 3280 N N . SER A 1 415 ? -2.917 15.627 54.894 1.00 17.09 415 SER A N 1
ATOM 3281 C CA . SER A 1 415 ? -2.552 15.176 53.578 1.00 17.04 415 SER A CA 1
ATOM 3282 C C . SER A 1 415 ? -3.812 14.628 52.895 1.00 16.72 415 SER A C 1
ATOM 3283 O O . SER A 1 415 ? -4.053 14.923 51.739 1.00 16.96 415 SER A O 1
ATOM 3286 N N . LEU A 1 416 ? -4.574 13.803 53.599 1.00 16.21 416 LEU A N 1
ATOM 3287 C CA . LEU A 1 416 ? -5.815 13.233 53.049 1.00 17.87 416 LEU A CA 1
ATOM 3288 C C . LEU A 1 416 ? -6.862 14.320 52.685 1.00 17.70 416 LEU A C 1
ATOM 3289 O O . LEU A 1 416 ? -7.482 14.294 51.625 1.00 15.80 416 LEU A O 1
ATOM 3294 N N . ARG A 1 417 ? -7.004 15.299 53.551 1.00 18.98 417 ARG A N 1
ATOM 3295 C CA . ARG A 1 417 ? -7.956 16.376 53.319 1.00 21.76 417 ARG A CA 1
ATOM 3296 C C . ARG A 1 417 ? -7.537 17.166 52.057 1.00 22.91 417 ARG A C 1
ATOM 3297 O O . ARG A 1 417 ? -8.375 17.460 51.214 1.00 22.46 417 ARG A O 1
ATOM 3305 N N . GLU A 1 418 ? -6.236 17.422 51.875 1.00 24.01 418 GLU A N 1
ATOM 3306 C CA . GLU A 1 418 ? -5.758 18.192 50.711 1.00 26.04 418 GLU A CA 1
ATOM 3307 C C . GLU A 1 418 ? -6.027 17.559 49.358 1.00 26.21 418 GLU A C 1
ATOM 3308 O O . GLU A 1 418 ? -6.330 18.259 48.411 1.00 26.86 418 GLU A O 1
ATOM 3314 N N . VAL A 1 419 ? -5.836 16.252 49.260 1.00 26.47 419 VAL A N 1
ATOM 3315 C CA . VAL A 1 419 ? -6.172 15.499 48.043 1.00 26.17 419 VAL A CA 1
ATOM 3316 C C . VAL A 1 419 ? -7.582 15.793 47.611 1.00 25.22 419 VAL A C 1
ATOM 3317 O O . VAL A 1 419 ? -7.813 16.077 46.452 1.00 25.44 419 VAL A O 1
ATOM 3321 N N . GLY A 1 420 ? -8.516 15.694 48.548 1.00 24.16 420 GLY A N 1
ATOM 3322 C CA . GLY A 1 420 ? -9.908 15.953 48.273 1.00 24.16 420 GLY A CA 1
ATOM 3323 C C . GLY A 1 420 ? -10.147 17.374 47.812 1.00 23.21 420 GLY A C 1
ATOM 3324 O O . GLY A 1 420 ? -10.993 17.589 46.945 1.00 23.30 420 GLY A O 1
ATOM 3325 N N . LEU A 1 421 ? -9.423 18.336 48.384 1.00 22.66 421 LEU A N 1
ATOM 3326 C CA . LEU A 1 421 ? -9.574 19.761 47.991 1.00 22.22 421 LEU A CA 1
ATOM 3327 C C . LEU A 1 421 ? -8.932 20.032 46.621 1.00 22.56 421 LEU A C 1
ATOM 3328 O O . LEU A 1 421 ? -9.369 20.914 45.898 1.00 21.56 421 LEU A O 1
ATOM 3333 N N . SER A 1 422 ? -7.926 19.240 46.247 1.00 22.36 422 SER A N 1
ATOM 3334 C CA . SER A 1 422 ? -7.277 19.402 44.941 1.00 22.92 422 SER A CA 1
ATOM 3335 C C . SER A 1 422 ? -7.788 18.430 43.845 1.00 22.82 422 SER A C 1
ATOM 3336 O O . SER A 1 422 ? -7.265 18.446 42.742 1.00 22.85 422 SER A O 1
ATOM 3339 N N . LYS A 1 423 ? -8.800 17.614 44.138 1.00 23.24 423 LYS A N 1
ATOM 3340 C CA . LYS A 1 423 ? -9.355 16.649 43.172 1.00 24.84 423 LYS A CA 1
ATOM 3341 C C . LYS A 1 423 ? -10.626 17.126 42.474 1.00 23.74 423 LYS A C 1
ATOM 3342 O O . LYS A 1 423 ? -11.633 17.422 43.139 1.00 23.64 423 LYS A O 1
ATOM 3348 N N . ALA A 1 424 ? -10.603 17.175 41.145 1.00 23.09 424 ALA A N 1
ATOM 3349 C CA . ALA A 1 424 ? -11.811 17.463 40.371 1.00 23.54 424 ALA A CA 1
ATOM 3350 C C . ALA A 1 424 ? -12.950 16.429 40.566 1.00 23.45 424 ALA A C 1
ATOM 3352 N N . VAL B 1 8 ? 86.774 -37.938 32.530 1.00 47.78 8 VAL B N 1
ATOM 3353 C CA . VAL B 1 8 ? 85.890 -39.133 32.787 1.00 47.80 8 VAL B CA 1
ATOM 3354 C C . VAL B 1 8 ? 85.644 -39.400 34.283 1.00 47.47 8 VAL B C 1
ATOM 3355 O O . VAL B 1 8 ? 86.589 -39.645 35.039 1.00 47.60 8 VAL B O 1
ATOM 3359 N N . GLU B 1 9 ? 84.371 -39.398 34.684 1.00 47.06 9 GLU B N 1
ATOM 3360 C CA . GLU B 1 9 ? 83.974 -39.671 36.075 1.00 46.95 9 GLU B CA 1
ATOM 3361 C C . GLU B 1 9 ? 82.766 -40.592 36.190 1.00 46.10 9 GLU B C 1
ATOM 3362 O O . GLU B 1 9 ? 81.955 -40.704 35.263 1.00 45.79 9 GLU B O 1
ATOM 3368 N N . TRP B 1 10 ? 82.666 -41.240 37.353 1.00 45.07 10 TRP B N 1
ATOM 3369 C CA . TRP B 1 10 ? 81.826 -42.423 37.507 1.00 44.45 10 TRP B CA 1
ATOM 3370 C C . TRP B 1 10 ? 81.334 -42.669 38.933 1.00 41.82 10 TRP B C 1
ATOM 3371 O O . TRP B 1 10 ? 81.820 -42.091 39.892 1.00 40.44 10 TRP B O 1
ATOM 3382 N N . TYR B 1 11 ? 80.383 -43.586 39.028 1.00 39.43 11 TYR B N 1
ATOM 3383 C CA . TYR B 1 11 ? 79.491 -43.701 40.165 1.00 38.00 11 TYR B CA 1
ATOM 3384 C C . TYR B 1 11 ? 80.150 -44.119 41.458 1.00 35.83 11 TYR B C 1
ATOM 3385 O O . TYR B 1 11 ? 79.758 -43.672 42.531 1.00 35.24 11 TYR B O 1
ATOM 3394 N N . LEU B 1 12 ? 81.163 -44.955 41.367 1.00 33.76 12 LEU B N 1
ATOM 3395 C CA . LEU B 1 12 ? 81.837 -45.437 42.571 1.00 32.44 12 LEU B CA 1
ATOM 3396 C C . LEU B 1 12 ? 82.710 -44.363 43.237 1.00 29.93 12 LEU B C 1
ATOM 3397 O O . LEU B 1 12 ? 83.050 -44.475 44.415 1.00 29.62 12 LEU B O 1
ATOM 3402 N N . ASP B 1 13 ? 83.066 -43.320 42.497 1.00 27.71 13 ASP B N 1
ATOM 3403 C CA . ASP B 1 13 ? 83.777 -42.194 43.096 1.00 26.22 13 ASP B CA 1
ATOM 3404 C C . ASP B 1 13 ? 82.893 -41.473 44.129 1.00 24.27 13 ASP B C 1
ATOM 3405 O O . ASP B 1 13 ? 83.403 -40.761 44.979 1.00 24.82 13 ASP B O 1
ATOM 3410 N N . PHE B 1 14 ? 81.574 -41.655 44.058 1.00 21.73 14 PHE B N 1
ATOM 3411 C CA . PHE B 1 14 ? 80.664 -41.027 45.011 1.00 19.61 14 PHE B CA 1
ATOM 3412 C C . PHE B 1 14 ? 80.393 -41.908 46.239 1.00 19.27 14 PHE B C 1
ATOM 3413 O O . PHE B 1 14 ? 79.575 -41.558 47.090 1.00 18.83 14 PHE B O 1
ATOM 3421 N N . VAL B 1 15 ? 81.068 -43.044 46.345 1.00 18.32 15 VAL B N 1
ATOM 3422 C CA . VAL B 1 15 ? 80.802 -43.980 47.424 1.00 18.37 15 VAL B CA 1
ATOM 3423 C C . VAL B 1 15 ? 82.040 -44.129 48.243 1.00 18.66 15 VAL B C 1
ATOM 3424 O O . VAL B 1 15 ? 83.116 -44.352 47.705 1.00 17.84 15 VAL B O 1
ATOM 3428 N N . ASP B 1 16 ? 81.866 -44.027 49.554 1.00 19.03 16 ASP B N 1
ATOM 3429 C CA . ASP B 1 16 ? 82.947 -44.029 50.516 1.00 19.10 16 ASP B CA 1
ATOM 3430 C C . ASP B 1 16 ? 82.329 -44.368 51.872 1.00 18.88 16 ASP B C 1
ATOM 3431 O O . ASP B 1 16 ? 82.012 -43.464 52.681 1.00 17.32 16 ASP B O 1
ATOM 3436 N N . LEU B 1 17 ? 82.144 -45.669 52.104 1.00 18.43 17 LEU B N 1
ATOM 3437 C CA . LEU B 1 17 ? 81.484 -46.155 53.315 1.00 18.75 17 LEU B CA 1
ATOM 3438 C C . LEU B 1 17 ? 82.292 -46.008 54.609 1.00 19.63 17 LEU B C 1
ATOM 3439 O O . LEU B 1 17 ? 81.799 -46.382 55.647 1.00 18.85 17 LEU B O 1
ATOM 3444 N N . ASN B 1 18 ? 83.508 -45.453 54.550 1.00 21.22 18 ASN B N 1
ATOM 3445 C CA . ASN B 1 18 ? 84.223 -45.002 55.764 1.00 22.66 18 ASN B CA 1
ATOM 3446 C C . ASN B 1 18 ? 84.150 -43.479 56.032 1.00 22.63 18 ASN B C 1
ATOM 3447 O O . ASN B 1 18 ? 84.618 -43.010 57.071 1.00 22.59 18 ASN B O 1
ATOM 3452 N N . TYR B 1 19 ? 83.565 -42.714 55.111 1.00 22.86 19 TYR B N 1
ATOM 3453 C CA . TYR B 1 19 ? 83.455 -41.268 55.266 1.00 22.95 19 TYR B CA 1
ATOM 3454 C C . TYR B 1 19 ? 82.628 -40.892 56.481 1.00 23.05 19 TYR B C 1
ATOM 3455 O O . TYR B 1 19 ? 81.581 -41.484 56.720 1.00 22.32 19 TYR B O 1
ATOM 3464 N N . GLU B 1 20 ? 83.109 -39.905 57.228 1.00 23.65 20 GLU B N 1
ATOM 3465 C CA . GLU B 1 20 ? 82.416 -39.369 58.402 1.00 24.79 20 GLU B CA 1
ATOM 3466 C C . GLU B 1 20 ? 82.035 -37.938 58.077 1.00 24.79 20 GLU B C 1
ATOM 3467 O O . GLU B 1 20 ? 82.901 -37.070 58.004 1.00 24.84 20 GLU B O 1
ATOM 3473 N N . PRO B 1 21 ? 80.745 -37.698 57.839 1.00 24.43 21 PRO B N 1
ATOM 3474 C CA . PRO B 1 21 ? 80.258 -36.354 57.488 1.00 25.02 21 PRO B CA 1
ATOM 3475 C C . PRO B 1 21 ? 80.486 -35.328 58.582 1.00 25.70 21 PRO B C 1
ATOM 3476 O O . PRO B 1 21 ? 80.291 -35.647 59.743 1.00 25.97 21 PRO B O 1
ATOM 3480 N N . GLY B 1 22 ? 80.858 -34.109 58.206 1.00 26.62 22 GLY B N 1
ATOM 3481 C CA . GLY B 1 22 ? 80.992 -33.020 59.155 1.00 27.02 22 GLY B CA 1
ATOM 3482 C C . GLY B 1 22 ? 79.631 -32.502 59.563 1.00 27.47 22 GLY B C 1
ATOM 3483 O O . GLY B 1 22 ? 78.626 -32.741 58.871 1.00 26.68 22 GLY B O 1
ATOM 3484 N N . ARG B 1 23 ? 79.592 -31.800 60.695 1.00 27.41 23 ARG B N 1
ATOM 3485 C CA . ARG B 1 23 ? 78.361 -31.167 61.146 1.00 28.28 23 ARG B CA 1
ATOM 3486 C C . ARG B 1 23 ? 77.799 -30.181 60.116 1.00 27.15 23 ARG B C 1
ATOM 3487 O O . ARG B 1 23 ? 76.626 -29.919 60.160 1.00 28.38 23 ARG B O 1
ATOM 3495 N N . ASP B 1 24 ? 78.639 -29.641 59.228 1.00 25.84 24 ASP B N 1
ATOM 3496 C CA . ASP B 1 24 ? 78.216 -28.706 58.194 1.00 25.16 24 ASP B CA 1
ATOM 3497 C C . ASP B 1 24 ? 77.804 -29.327 56.848 1.00 22.90 24 ASP B C 1
ATOM 3498 O O . ASP B 1 24 ? 77.749 -28.632 55.835 1.00 21.93 24 ASP B O 1
ATOM 3503 N N . GLU B 1 25 ? 77.482 -30.617 56.838 1.00 21.01 25 GLU B N 1
ATOM 3504 C CA . GLU B 1 25 ? 76.998 -31.260 55.600 1.00 20.07 25 GLU B CA 1
ATOM 3505 C C . GLU B 1 25 ? 75.528 -31.677 55.701 1.00 18.36 25 GLU B C 1
ATOM 3506 O O . GLU B 1 25 ? 75.062 -32.069 56.767 1.00 16.23 25 GLU B O 1
ATOM 3512 N N . LEU B 1 26 ? 74.797 -31.602 54.595 1.00 16.18 26 LEU B N 1
ATOM 3513 C CA . LEU B 1 26 ? 73.441 -32.049 54.615 1.00 15.24 26 LEU B CA 1
ATOM 3514 C C . LEU B 1 26 ? 73.331 -33.553 54.256 1.00 15.32 26 LEU B C 1
ATOM 3515 O O . LEU B 1 26 ? 73.976 -34.051 53.330 1.00 16.23 26 LEU B O 1
ATOM 3520 N N . ILE B 1 27 ? 72.527 -34.268 55.025 1.00 14.87 27 ILE B N 1
ATOM 3521 C CA . ILE B 1 27 ? 72.348 -35.699 54.839 1.00 15.39 27 ILE B CA 1
ATOM 3522 C C . ILE B 1 27 ? 70.937 -36.025 54.367 1.00 14.95 27 ILE B C 1
ATOM 3523 O O . ILE B 1 27 ? 69.940 -35.509 54.889 1.00 15.14 27 ILE B O 1
ATOM 3528 N N . VAL B 1 28 ? 70.872 -36.846 53.340 1.00 13.62 28 VAL B N 1
ATOM 3529 C CA . VAL B 1 28 ? 69.646 -37.407 52.876 1.00 13.54 28 VAL B CA 1
ATOM 3530 C C . VAL B 1 28 ? 69.706 -38.927 52.983 1.00 13.73 28 VAL B C 1
ATOM 3531 O O . VAL B 1 28 ? 70.709 -39.569 52.634 1.00 13.46 28 VAL B O 1
ATOM 3535 N N . GLU B 1 29 ? 68.613 -39.512 53.473 1.00 13.82 29 GLU B N 1
ATOM 3536 C CA . GLU B 1 29 ? 68.455 -40.949 53.579 1.00 14.04 29 GLU B CA 1
ATOM 3537 C C . GLU B 1 29 ? 67.482 -41.437 52.519 1.00 12.60 29 GLU B C 1
ATOM 3538 O O . GLU B 1 29 ? 66.411 -40.906 52.431 1.00 12.98 29 GLU B O 1
ATOM 3544 N N . TYR B 1 30 ? 67.910 -42.380 51.688 1.00 12.51 30 TYR B N 1
ATOM 3545 C CA . TYR B 1 30 ? 67.108 -43.005 50.628 1.00 12.75 30 TYR B CA 1
ATOM 3546 C C . TYR B 1 30 ? 66.948 -44.501 50.851 1.00 13.60 30 TYR B C 1
ATOM 3547 O O . TYR B 1 30 ? 67.902 -45.187 51.249 1.00 13.52 30 TYR B O 1
ATOM 3556 N N . TYR B 1 31 ? 65.737 -44.997 50.602 1.00 13.69 31 TYR B N 1
ATOM 3557 C CA . TYR B 1 31 ? 65.473 -46.396 50.374 1.00 13.69 31 TYR B CA 1
ATOM 3558 C C . TYR B 1 31 ? 65.482 -46.604 48.870 1.00 13.58 31 TYR B C 1
ATOM 3559 O O . TYR B 1 31 ? 64.907 -45.811 48.130 1.00 13.67 31 TYR B O 1
ATOM 3568 N N . PHE B 1 32 ? 66.131 -47.670 48.412 1.00 13.49 32 PHE B N 1
ATOM 3569 C CA . PHE B 1 32 ? 66.083 -48.034 46.989 1.00 13.36 32 PHE B CA 1
ATOM 3570 C C . PHE B 1 32 ? 66.196 -49.511 46.711 1.00 13.95 32 PHE B C 1
ATOM 3571 O O . PHE B 1 32 ? 66.626 -50.300 47.568 1.00 13.41 32 PHE B O 1
ATOM 3579 N N . GLU B 1 33 ? 65.824 -49.865 45.475 1.00 14.50 33 GLU B N 1
ATOM 3580 C CA . GLU B 1 33 ? 66.025 -51.201 44.930 1.00 15.63 33 GLU B CA 1
ATOM 3581 C C . GLU B 1 33 ? 66.675 -51.036 43.562 1.00 16.40 33 GLU B C 1
ATOM 3582 O O . GLU B 1 33 ? 66.123 -50.349 42.693 1.00 15.91 33 GLU B O 1
ATOM 3588 N N . PRO B 1 34 ? 67.848 -51.643 43.381 1.00 16.31 34 PRO B N 1
ATOM 3589 C CA . PRO B 1 34 ? 68.557 -51.551 42.106 1.00 17.08 34 PRO B CA 1
ATOM 3590 C C . PRO B 1 34 ? 67.861 -52.303 40.978 1.00 17.88 34 PRO B C 1
ATOM 3591 O O . PRO B 1 34 ? 67.122 -53.270 41.193 1.00 17.96 34 PRO B O 1
ATOM 3595 N N . ASN B 1 35 ? 68.129 -51.868 39.759 1.00 18.96 35 ASN B N 1
ATOM 3596 C CA . ASN B 1 35 ? 67.630 -52.555 38.570 1.00 20.14 35 ASN B CA 1
ATOM 3597 C C . ASN B 1 35 ? 68.785 -52.925 37.666 1.00 19.91 35 ASN B C 1
ATOM 3598 O O . ASN B 1 35 ? 69.155 -52.143 36.801 1.00 20.20 35 ASN B O 1
ATOM 3603 N N . GLY B 1 36 ? 69.356 -54.109 37.878 1.00 19.27 36 GLY B N 1
ATOM 3604 C CA . GLY B 1 36 ? 70.424 -54.603 37.035 1.00 19.15 36 GLY B CA 1
ATOM 3605 C C . GLY B 1 36 ? 71.814 -54.007 37.294 1.00 18.69 36 GLY B C 1
ATOM 3606 O O . GLY B 1 36 ? 72.691 -54.173 36.460 1.00 20.53 36 GLY B O 1
ATOM 3607 N N . VAL B 1 37 ? 72.009 -53.320 38.417 1.00 17.33 37 VAL B N 1
ATOM 3608 C CA . VAL B 1 37 ? 73.311 -52.809 38.853 1.00 16.59 37 VAL B CA 1
ATOM 3609 C C . VAL B 1 37 ? 73.519 -53.192 40.317 1.00 15.74 37 VAL B C 1
ATOM 3610 O O . VAL B 1 37 ? 72.555 -53.536 40.993 1.00 15.70 37 VAL B O 1
ATOM 3614 N N . SER B 1 38 ? 74.759 -53.159 40.796 1.00 14.93 38 SER B N 1
ATOM 3615 C CA . SER B 1 38 ? 75.046 -53.492 42.197 1.00 13.94 38 SER B CA 1
ATOM 3616 C C . SER B 1 38 ? 74.392 -52.429 43.106 1.00 14.06 38 SER B C 1
ATOM 3617 O O . SER B 1 38 ? 74.102 -51.315 42.662 1.00 13.61 38 SER B O 1
ATOM 3620 N N . PRO B 1 39 ? 74.096 -52.769 44.356 1.00 13.24 39 PRO B N 1
ATOM 3621 C CA . PRO B 1 39 ? 73.649 -51.738 45.308 1.00 13.26 39 PRO B CA 1
ATOM 3622 C C . PRO B 1 39 ? 74.565 -50.512 45.333 1.00 13.63 39 PRO B C 1
ATOM 3623 O O . PRO B 1 39 ? 74.089 -49.374 45.401 1.00 13.31 39 PRO B O 1
ATOM 3627 N N . GLU B 1 40 ? 75.863 -50.759 45.262 1.00 13.93 40 GLU B N 1
ATOM 3628 C CA . GLU B 1 40 ? 76.851 -49.714 45.358 1.00 15.17 40 GLU B CA 1
ATOM 3629 C C . GLU B 1 40 ? 76.743 -48.755 44.198 1.00 15.04 40 GLU B C 1
ATOM 3630 O O . GLU B 1 40 ? 76.766 -47.551 44.394 1.00 13.97 40 GLU B O 1
ATOM 3636 N N . GLU B 1 41 ? 76.607 -49.302 42.997 1.00 15.05 41 GLU B N 1
ATOM 3637 C CA . GLU B 1 41 ? 76.492 -48.486 41.811 1.00 15.38 41 GLU B CA 1
ATOM 3638 C C . GLU B 1 41 ? 75.208 -47.657 41.856 1.00 15.26 41 GLU B C 1
ATOM 3639 O O . GLU B 1 41 ? 75.234 -46.481 41.501 1.00 14.53 41 GLU B O 1
ATOM 3645 N N . ALA B 1 42 ? 74.110 -48.263 42.305 1.00 14.27 42 ALA B N 1
ATOM 3646 C CA . ALA B 1 42 ? 72.829 -47.577 42.401 1.00 14.79 42 ALA B CA 1
ATOM 3647 C C . ALA B 1 42 ? 72.954 -46.370 43.347 1.00 14.61 42 ALA B C 1
ATOM 3648 O O . ALA B 1 42 ? 72.453 -45.302 43.024 1.00 14.23 42 ALA B O 1
ATOM 3650 N N . ALA B 1 43 ? 73.616 -46.557 44.489 1.00 14.65 43 ALA B N 1
ATOM 3651 C CA . ALA B 1 43 ? 73.728 -45.501 45.497 1.00 15.12 43 ALA B CA 1
ATOM 3652 C C . ALA B 1 43 ? 74.649 -44.391 44.949 1.00 15.54 43 ALA B C 1
ATOM 3653 O O . ALA B 1 43 ? 74.388 -43.219 45.141 1.00 15.60 43 ALA B O 1
ATOM 3655 N N . GLY B 1 44 ? 75.695 -44.776 44.237 1.00 15.01 44 GLY B N 1
ATOM 3656 C CA . GLY B 1 44 ? 76.580 -43.815 43.603 1.00 15.18 44 GLY B CA 1
ATOM 3657 C C . GLY B 1 44 ? 75.869 -43.027 42.535 1.00 14.92 44 GLY B C 1
ATOM 3658 O O . GLY B 1 44 ? 76.033 -41.826 42.480 1.00 15.75 44 GLY B O 1
ATOM 3659 N N . ARG B 1 45 ? 75.075 -43.682 41.689 1.00 14.87 45 ARG B N 1
ATOM 3660 C CA . ARG B 1 45 ? 74.176 -42.973 40.757 1.00 15.50 45 ARG B CA 1
ATOM 3661 C C . ARG B 1 45 ? 73.266 -41.953 41.432 1.00 14.49 45 ARG B C 1
ATOM 3662 O O . ARG B 1 45 ? 73.068 -40.847 40.933 1.00 13.98 45 ARG B O 1
ATOM 3670 N N . ILE B 1 46 ? 72.688 -42.323 42.571 1.00 14.48 46 ILE B N 1
ATOM 3671 C CA . ILE B 1 46 ? 71.827 -41.410 43.288 1.00 14.52 46 ILE B CA 1
ATOM 3672 C C . ILE B 1 46 ? 72.667 -40.176 43.623 1.00 14.39 46 ILE B C 1
ATOM 3673 O O . ILE B 1 46 ? 72.269 -39.050 43.317 1.00 15.16 46 ILE B O 1
ATOM 3678 N N . ALA B 1 47 ? 73.825 -40.412 44.199 1.00 13.74 47 ALA B N 1
ATOM 3679 C CA . ALA B 1 47 ? 74.688 -39.350 44.662 1.00 15.19 47 ALA B CA 1
ATOM 3680 C C . ALA B 1 47 ? 75.179 -38.446 43.524 1.00 15.61 47 ALA B C 1
ATOM 3681 O O . ALA B 1 47 ? 75.183 -37.230 43.697 1.00 14.34 47 ALA B O 1
ATOM 3683 N N . SER B 1 48 ? 75.552 -39.025 42.373 1.00 15.85 48 SER B N 1
ATOM 3684 C CA . SER B 1 48 ? 75.997 -38.204 41.260 1.00 16.95 48 SER B CA 1
ATOM 3685 C C . SER B 1 48 ? 74.870 -37.367 40.716 1.00 16.73 48 SER B C 1
ATOM 3686 O O . SER B 1 48 ? 75.044 -36.190 40.462 1.00 15.72 48 SER B O 1
ATOM 3689 N N . GLU B 1 49 ? 73.704 -37.975 40.551 1.00 17.03 49 GLU B N 1
ATOM 3690 C CA . GLU B 1 49 ? 72.600 -37.312 39.892 1.00 17.83 49 GLU B CA 1
ATOM 3691 C C . GLU B 1 49 ? 72.062 -36.164 40.742 1.00 17.03 49 GLU B C 1
ATOM 3692 O O . GLU B 1 49 ? 71.637 -35.140 40.201 1.00 17.21 49 GLU B O 1
ATOM 3698 N N . SER B 1 50 ? 72.118 -36.334 42.061 1.00 16.11 50 SER B N 1
ATOM 3699 C CA . SER B 1 50 ? 71.775 -35.312 42.992 1.00 15.72 50 SER B CA 1
ATOM 3700 C C . SER B 1 50 ? 72.956 -34.338 43.340 1.00 16.57 50 SER B C 1
ATOM 3701 O O . SER B 1 50 ? 72.798 -33.452 44.166 1.00 15.53 50 SER B O 1
ATOM 3704 N N . SER B 1 51 ? 74.113 -34.473 42.708 1.00 17.34 51 SER B N 1
ATOM 3705 C CA . SER B 1 51 ? 75.197 -33.486 42.919 1.00 18.28 51 SER B CA 1
ATOM 3706 C C . SER B 1 51 ? 75.781 -33.040 41.575 1.00 18.87 51 SER B C 1
ATOM 3707 O O . SER B 1 51 ? 75.118 -32.328 40.863 1.00 18.61 51 SER B O 1
ATOM 3710 N N . ILE B 1 52 ? 76.952 -33.497 41.165 1.00 20.56 52 ILE B N 1
ATOM 3711 C CA . ILE B 1 52 ? 77.593 -32.921 39.962 1.00 22.04 52 ILE B CA 1
ATOM 3712 C C . ILE B 1 52 ? 77.480 -33.742 38.691 1.00 24.19 52 ILE B C 1
ATOM 3713 O O . ILE B 1 52 ? 77.999 -33.315 37.639 1.00 24.96 52 ILE B O 1
ATOM 3718 N N . GLY B 1 53 ? 76.907 -34.946 38.786 1.00 26.18 53 GLY B N 1
ATOM 3719 C CA . GLY B 1 53 ? 76.658 -35.772 37.613 1.00 28.11 53 GLY B CA 1
ATOM 3720 C C . GLY B 1 53 ? 77.873 -36.595 37.260 1.00 30.57 53 GLY B C 1
ATOM 3721 O O . GLY B 1 53 ? 78.910 -36.487 37.902 1.00 30.80 53 GLY B O 1
ATOM 3722 N N . THR B 1 54 ? 77.720 -37.485 36.285 1.00 33.85 54 THR B N 1
ATOM 3723 C CA . THR B 1 54 ? 78.844 -38.216 35.701 1.00 36.14 54 THR B CA 1
ATOM 3724 C C . THR B 1 54 ? 79.015 -37.741 34.293 1.00 38.20 54 THR B C 1
ATOM 3725 O O . THR B 1 54 ? 78.031 -37.394 33.622 1.00 38.35 54 THR B O 1
ATOM 3729 N N . TRP B 1 55 ? 80.268 -37.776 33.846 1.00 40.72 55 TRP B N 1
ATOM 3730 C CA . TRP B 1 55 ? 80.656 -37.190 32.569 1.00 42.46 55 TRP B CA 1
ATOM 3731 C C . TRP B 1 55 ? 81.828 -37.885 31.882 1.00 43.26 55 TRP B C 1
ATOM 3732 O O . TRP B 1 55 ? 82.567 -38.684 32.481 1.00 43.44 55 TRP B O 1
ATOM 3743 N N . THR B 1 56 ? 81.965 -37.548 30.598 1.00 44.02 56 THR B N 1
ATOM 3744 C CA . THR B 1 56 ? 83.166 -37.786 29.796 1.00 43.96 56 THR B CA 1
ATOM 3745 C C . THR B 1 56 ? 83.423 -36.455 29.071 1.00 43.70 56 THR B C 1
ATOM 3746 O O . THR B 1 56 ? 82.522 -35.954 28.375 1.00 43.67 56 THR B O 1
ATOM 3750 N N . THR B 1 57 ? 84.606 -35.860 29.251 1.00 43.05 57 THR B N 1
ATOM 3751 C CA . THR B 1 57 ? 84.866 -34.552 28.663 1.00 42.57 57 THR B CA 1
ATOM 3752 C C . THR B 1 57 ? 86.352 -34.166 28.582 1.00 42.11 57 THR B C 1
ATOM 3753 O O . THR B 1 57 ? 87.131 -34.386 29.521 1.00 42.16 57 THR B O 1
ATOM 3757 N N . LEU B 1 58 ? 86.719 -33.597 27.427 1.00 41.14 58 LEU B N 1
ATOM 3758 C CA . LEU B 1 58 ? 88.023 -32.959 27.220 1.00 40.04 58 LEU B CA 1
ATOM 3759 C C . LEU B 1 58 ? 88.065 -31.582 27.898 1.00 38.42 58 LEU B C 1
ATOM 3760 O O . LEU B 1 58 ? 89.146 -31.033 28.141 1.00 37.87 58 LEU B O 1
ATOM 3765 N N . TRP B 1 59 ? 86.888 -31.021 28.191 1.00 35.81 59 TRP B N 1
ATOM 3766 C CA . TRP B 1 59 ? 86.823 -29.667 28.719 1.00 34.17 59 TRP B CA 1
ATOM 3767 C C . TRP B 1 59 ? 87.271 -29.566 30.176 1.00 33.42 59 TRP B C 1
ATOM 3768 O O . TRP B 1 59 ? 86.963 -30.402 31.016 1.00 32.14 59 TRP B O 1
ATOM 3779 N N . LYS B 1 60 ? 88.004 -28.501 30.448 1.00 33.78 60 LYS B N 1
ATOM 3780 C CA . LYS B 1 60 ? 88.499 -28.215 31.792 1.00 34.20 60 LYS B CA 1
ATOM 3781 C C . LYS B 1 60 ? 87.354 -28.290 32.814 1.00 33.31 60 LYS B C 1
ATOM 3782 O O . LYS B 1 60 ? 86.347 -27.589 32.662 1.00 34.10 60 LYS B O 1
ATOM 3788 N N . LEU B 1 61 ? 87.510 -29.185 33.795 1.00 31.75 61 LEU B N 1
ATOM 3789 C CA . LEU B 1 61 ? 86.630 -29.322 34.968 1.00 31.21 61 LEU B CA 1
ATOM 3790 C C . LEU B 1 61 ? 86.512 -27.989 35.755 1.00 29.75 61 LEU B C 1
ATOM 3791 O O . LEU B 1 61 ? 87.530 -27.344 36.031 1.00 28.03 61 LEU B O 1
ATOM 3796 N N . PRO B 1 62 ? 85.286 -27.549 36.092 1.00 28.45 62 PRO B N 1
ATOM 3797 C CA . PRO B 1 62 ? 85.131 -26.303 36.862 1.00 27.57 62 PRO B CA 1
ATOM 3798 C C . PRO B 1 62 ? 85.643 -26.469 38.295 1.00 27.22 62 PRO B C 1
ATOM 3799 O O . PRO B 1 62 ? 85.501 -27.550 38.870 1.00 27.15 62 PRO B O 1
ATOM 3803 N N . GLU B 1 63 ? 86.228 -25.415 38.865 1.00 26.42 63 GLU B N 1
ATOM 3804 C CA . GLU B 1 63 ? 87.019 -25.563 40.088 1.00 26.24 63 GLU B CA 1
ATOM 3805 C C . GLU B 1 63 ? 86.224 -26.004 41.313 1.00 24.54 63 GLU B C 1
ATOM 3806 O O . GLU B 1 63 ? 86.762 -26.746 42.130 1.00 24.26 63 GLU B O 1
ATOM 3812 N N . MET B 1 64 ? 84.947 -25.615 41.408 1.00 22.19 64 MET B N 1
ATOM 3813 C CA . MET B 1 64 ? 84.115 -25.964 42.569 1.00 21.07 64 MET B CA 1
ATOM 3814 C C . MET B 1 64 ? 83.443 -27.350 42.495 1.00 19.78 64 MET B C 1
ATOM 3815 O O . MET B 1 64 ? 82.806 -27.768 43.448 1.00 18.57 64 MET B O 1
ATOM 3820 N N . ALA B 1 65 ? 83.570 -28.035 41.362 1.00 19.55 65 ALA B N 1
ATOM 3821 C CA . ALA B 1 65 ? 82.857 -29.287 41.099 1.00 19.63 65 ALA B CA 1
ATOM 3822 C C . ALA B 1 65 ? 83.332 -30.378 42.056 1.00 20.30 65 ALA B C 1
ATOM 3823 O O . ALA B 1 65 ? 82.522 -31.068 42.682 1.00 17.89 65 ALA B O 1
ATOM 3825 N N . LYS B 1 66 ? 84.651 -30.473 42.213 1.00 21.44 66 LYS B N 1
ATOM 3826 C CA . LYS B 1 66 ? 85.213 -31.444 43.128 1.00 24.54 66 LYS B CA 1
ATOM 3827 C C . LYS B 1 66 ? 84.765 -31.204 44.579 1.00 24.64 66 LYS B C 1
ATOM 3828 O O . LYS B 1 66 ? 84.534 -32.160 45.310 1.00 25.61 66 LYS B O 1
ATOM 3834 N N . ARG B 1 67 ? 84.531 -29.950 44.961 1.00 24.85 67 ARG B N 1
ATOM 3835 C CA . ARG B 1 67 ? 84.026 -29.625 46.306 1.00 25.88 67 ARG B CA 1
ATOM 3836 C C . ARG B 1 67 ? 82.517 -29.707 46.397 1.00 25.97 67 ARG B C 1
ATOM 3837 O O . ARG B 1 67 ? 81.940 -29.482 47.450 1.00 28.18 67 ARG B O 1
ATOM 3845 N N . SER B 1 68 ? 81.863 -29.984 45.286 1.00 25.52 68 SER B N 1
ATOM 3846 C CA . SER B 1 68 ? 80.425 -30.126 45.279 1.00 25.20 68 SER B CA 1
ATOM 3847 C C . SER B 1 68 ? 79.993 -31.585 45.142 1.00 23.65 68 SER B C 1
ATOM 3848 O O . SER B 1 68 ? 78.837 -31.832 44.867 1.00 24.99 68 SER B O 1
ATOM 3851 N N . MET B 1 69 ? 80.889 -32.557 45.305 1.00 21.50 69 MET B N 1
ATOM 3852 C CA . MET B 1 69 ? 80.457 -33.946 45.178 1.00 20.64 69 MET B CA 1
ATOM 3853 C C . MET B 1 69 ? 79.730 -34.418 46.419 1.00 18.97 69 MET B C 1
ATOM 3854 O O . MET B 1 69 ? 80.175 -34.171 47.505 1.00 18.51 69 MET B O 1
ATOM 3859 N N . ALA B 1 70 ? 78.612 -35.110 46.233 1.00 17.77 70 ALA B N 1
ATOM 3860 C CA . ALA B 1 70 ? 77.961 -35.835 47.317 1.00 17.15 70 ALA B CA 1
ATOM 3861 C C . ALA B 1 70 ? 78.623 -37.203 47.522 1.00 16.27 70 ALA B C 1
ATOM 3862 O O . ALA B 1 70 ? 79.273 -37.732 46.624 1.00 14.21 70 ALA B O 1
ATOM 3864 N N . LYS B 1 71 ? 78.446 -37.762 48.711 1.00 15.65 71 LYS B N 1
ATOM 3865 C CA . LYS B 1 71 ? 79.133 -38.972 49.095 1.00 16.73 71 LYS B CA 1
ATOM 3866 C C . LYS B 1 71 ? 78.224 -39.939 49.854 1.00 15.19 71 LYS B C 1
ATOM 3867 O O . LYS B 1 71 ? 77.691 -39.565 50.885 1.00 14.50 71 LYS B O 1
ATOM 3873 N N . VAL B 1 72 ? 78.082 -41.179 49.363 1.00 14.54 72 VAL B N 1
ATOM 3874 C CA . VAL B 1 72 ? 77.343 -42.243 50.079 1.00 14.09 72 VAL B CA 1
ATOM 3875 C C . VAL B 1 72 ? 78.236 -42.774 51.185 1.00 13.98 72 VAL B C 1
ATOM 3876 O O . VAL B 1 72 ? 79.282 -43.326 50.921 1.00 14.13 72 VAL B O 1
ATOM 3880 N N . PHE B 1 73 ? 77.841 -42.596 52.422 1.00 14.26 73 PHE B N 1
ATOM 3881 C CA . PHE B 1 73 ? 78.685 -42.942 53.540 1.00 13.73 73 PHE B CA 1
ATOM 3882 C C . PHE B 1 73 ? 78.109 -44.087 54.366 1.00 14.31 73 PHE B C 1
ATOM 3883 O O . PHE B 1 73 ? 78.745 -44.573 55.291 1.00 13.77 73 PHE B O 1
ATOM 3891 N N . TYR B 1 74 ? 76.901 -44.508 54.022 1.00 14.84 74 TYR B N 1
ATOM 3892 C CA . TYR B 1 74 ? 76.210 -45.593 54.716 1.00 15.71 74 TYR B CA 1
ATOM 3893 C C . TYR B 1 74 ? 75.365 -46.322 53.671 1.00 15.07 74 TYR B C 1
ATOM 3894 O O . TYR B 1 74 ? 74.721 -45.683 52.811 1.00 14.28 74 TYR B O 1
ATOM 3903 N N . LEU B 1 75 ? 75.378 -47.648 53.747 1.00 14.24 75 LEU B N 1
ATOM 3904 C CA . LEU B 1 75 ? 74.687 -48.495 52.776 1.00 13.88 75 LEU B CA 1
ATOM 3905 C C . LEU B 1 75 ? 74.462 -49.834 53.399 1.00 14.25 75 LEU B C 1
ATOM 3906 O O . LEU B 1 75 ? 75.413 -50.481 53.829 1.00 13.05 75 LEU B O 1
ATOM 3911 N N . GLU B 1 76 ? 73.211 -50.248 53.485 1.00 15.27 76 GLU B N 1
ATOM 3912 C CA . GLU B 1 76 ? 72.857 -51.448 54.250 1.00 17.17 76 GLU B CA 1
ATOM 3913 C C . GLU B 1 76 ? 71.607 -52.070 53.643 1.00 17.56 76 GLU B C 1
ATOM 3914 O O . GLU B 1 76 ? 70.701 -51.371 53.176 1.00 16.98 76 GLU B O 1
ATOM 3920 N N . LYS B 1 77 ? 71.576 -53.396 53.611 1.00 18.37 77 LYS B N 1
ATOM 3921 C CA . LYS B 1 77 ? 70.370 -54.136 53.256 1.00 18.98 77 LYS B CA 1
ATOM 3922 C C . LYS B 1 77 ? 69.191 -53.701 54.112 1.00 18.87 77 LYS B C 1
ATOM 3923 O O . LYS B 1 77 ? 69.336 -53.486 55.301 1.00 18.24 77 LYS B O 1
ATOM 3929 N N . HIS B 1 78 ? 68.017 -53.572 53.504 1.00 19.87 78 HIS B N 1
ATOM 3930 C CA . HIS B 1 78 ? 66.779 -53.241 54.226 1.00 20.03 78 HIS B CA 1
ATOM 3931 C C . HIS B 1 78 ? 65.579 -53.874 53.512 1.00 20.21 78 HIS B C 1
ATOM 3932 O O . HIS B 1 78 ? 65.175 -53.415 52.458 1.00 18.70 78 HIS B O 1
ATOM 3939 N N . GLY B 1 79 ? 65.045 -54.961 54.068 1.00 20.73 79 GLY B N 1
ATOM 3940 C CA . GLY B 1 79 ? 63.945 -55.676 53.435 1.00 20.74 79 GLY B CA 1
ATOM 3941 C C . GLY B 1 79 ? 64.306 -56.114 52.025 1.00 20.53 79 GLY B C 1
ATOM 3942 O O . GLY B 1 79 ? 65.349 -56.735 51.806 1.00 18.81 79 GLY B O 1
ATOM 3943 N N . GLU B 1 80 ? 63.462 -55.739 51.064 1.00 20.63 80 GLU B N 1
ATOM 3944 C CA . GLU B 1 80 ? 63.670 -56.126 49.668 1.00 21.78 80 GLU B CA 1
ATOM 3945 C C . GLU B 1 80 ? 64.653 -55.199 48.975 1.00 19.94 80 GLU B C 1
ATOM 3946 O O . GLU B 1 80 ? 64.897 -55.371 47.783 1.00 19.27 80 GLU B O 1
ATOM 3952 N N . GLY B 1 81 ? 65.164 -54.197 49.697 1.00 18.37 81 GLY B N 1
ATOM 3953 C CA . GLY B 1 81 ? 66.125 -53.279 49.135 1.00 17.66 81 GLY B CA 1
ATOM 3954 C C . GLY B 1 81 ? 67.237 -52.852 50.079 1.00 17.22 81 GLY B C 1
ATOM 3955 O O . GLY B 1 81 ? 67.792 -53.676 50.816 1.00 16.43 81 GLY B O 1
ATOM 3956 N N . TYR B 1 82 ? 67.560 -51.559 50.005 1.00 15.47 82 TYR B N 1
ATOM 3957 C CA . TYR B 1 82 ? 68.735 -50.943 50.615 1.00 15.23 82 TYR B CA 1
ATOM 3958 C C . TYR B 1 82 ? 68.403 -49.534 51.143 1.00 14.93 82 TYR B C 1
ATOM 3959 O O . TYR B 1 82 ? 67.546 -48.820 50.605 1.00 12.82 82 TYR B O 1
ATOM 3968 N N . ILE B 1 83 ? 69.099 -49.147 52.208 1.00 14.85 83 ILE B N 1
ATOM 3969 C CA . ILE B 1 83 ? 69.077 -47.787 52.660 1.00 15.75 83 ILE B CA 1
ATOM 3970 C C . ILE B 1 83 ? 70.446 -47.247 52.445 1.00 14.61 83 ILE B C 1
ATOM 3971 O O . ILE B 1 83 ? 71.423 -47.874 52.846 1.00 14.46 83 ILE B O 1
ATOM 3976 N N . ALA B 1 84 ? 70.510 -46.101 51.786 1.00 13.82 84 ALA B N 1
ATOM 3977 C CA . ALA B 1 84 ? 71.710 -45.282 51.693 1.00 13.14 84 ALA B CA 1
ATOM 3978 C C . ALA B 1 84 ? 71.512 -43.957 52.431 1.00 13.67 84 ALA B C 1
ATOM 3979 O O . ALA B 1 84 ? 70.424 -43.385 52.412 1.00 14.51 84 ALA B O 1
ATOM 3981 N N . LYS B 1 85 ? 72.563 -43.504 53.102 1.00 13.09 85 LYS B N 1
ATOM 3982 C CA . LYS B 1 85 ? 72.675 -42.155 53.601 1.00 13.17 85 LYS B CA 1
ATOM 3983 C C . LYS B 1 85 ? 73.807 -41.475 52.809 1.00 12.36 85 LYS B C 1
ATOM 3984 O O . LYS B 1 85 ? 74.889 -42.065 52.626 1.00 11.44 85 LYS B O 1
ATOM 3990 N N . ILE B 1 86 ? 73.531 -40.249 52.364 1.00 11.61 86 ILE B N 1
ATOM 3991 C CA . ILE B 1 86 ? 74.380 -39.480 51.417 1.00 12.11 86 ILE B CA 1
ATOM 3992 C C . ILE B 1 86 ? 74.606 -38.087 51.981 1.00 11.72 86 ILE B C 1
ATOM 3993 O O . ILE B 1 86 ? 73.642 -37.433 52.374 1.00 12.17 86 ILE B O 1
ATOM 3998 N N . ALA B 1 87 ? 75.878 -37.665 52.058 1.00 11.66 87 ALA B N 1
ATOM 3999 C CA . ALA B 1 87 ? 76.300 -36.351 52.543 1.00 12.25 87 ALA B CA 1
ATOM 4000 C C . ALA B 1 87 ? 76.519 -35.392 51.362 1.00 13.13 87 ALA B C 1
ATOM 4001 O O . ALA B 1 87 ? 77.121 -35.773 50.365 1.00 13.72 87 ALA B O 1
ATOM 4003 N N . TYR B 1 88 ? 76.019 -34.168 51.505 1.00 12.83 88 TYR B N 1
ATOM 4004 C CA . TYR B 1 88 ? 76.001 -33.111 50.480 1.00 12.75 88 TYR B CA 1
ATOM 4005 C C . TYR B 1 88 ? 76.674 -31.867 51.063 1.00 13.35 88 TYR B C 1
ATOM 4006 O O . TYR B 1 88 ? 76.254 -31.361 52.091 1.00 12.96 88 TYR B O 1
ATOM 4015 N N . PRO B 1 89 ? 77.738 -31.382 50.454 1.00 13.88 89 PRO B N 1
ATOM 4016 C CA . PRO B 1 89 ? 78.319 -30.119 50.908 1.00 13.79 89 PRO B CA 1
ATOM 4017 C C . PRO B 1 89 ? 77.375 -28.953 50.518 1.00 12.60 89 PRO B C 1
ATOM 4018 O O . PRO B 1 89 ? 76.601 -29.051 49.562 1.00 12.40 89 PRO B O 1
ATOM 4022 N N . LEU B 1 90 ? 77.417 -27.870 51.280 1.00 12.85 90 LEU B N 1
ATOM 4023 C CA . LEU B 1 90 ? 76.493 -26.749 51.072 1.00 12.91 90 LEU B CA 1
ATOM 4024 C C . LEU B 1 90 ? 76.799 -25.884 49.863 1.00 12.39 90 LEU B C 1
ATOM 4025 O O . LEU B 1 90 ? 75.975 -25.045 49.487 1.00 12.29 90 LEU B O 1
ATOM 4030 N N . THR B 1 91 ? 77.952 -26.110 49.262 1.00 11.20 91 THR B N 1
ATOM 4031 C CA . THR B 1 91 ? 78.278 -25.520 47.957 1.00 12.51 91 THR B CA 1
ATOM 4032 C C . THR B 1 91 ? 77.344 -25.970 46.853 1.00 12.26 91 THR B C 1
ATOM 4033 O O . THR B 1 91 ? 77.367 -25.420 45.725 1.00 13.19 91 THR B O 1
ATOM 4037 N N . LEU B 1 92 ? 76.600 -27.053 47.086 1.00 13.00 92 LEU B N 1
ATOM 4038 C CA . LEU B 1 92 ? 75.609 -27.534 46.108 1.00 12.22 92 LEU B CA 1
ATOM 4039 C C . LEU B 1 92 ? 74.288 -26.793 46.139 1.00 11.53 92 LEU B C 1
ATOM 4040 O O . LEU B 1 92 ? 73.445 -26.997 45.248 1.00 12.71 92 LEU B O 1
ATOM 4045 N N . PHE B 1 93 ? 74.062 -25.996 47.181 1.00 10.99 93 PHE B N 1
ATOM 4046 C CA . PHE B 1 93 ? 72.734 -25.462 47.472 1.00 10.80 93 PHE B CA 1
ATOM 4047 C C . PHE B 1 93 ? 72.647 -23.960 47.439 1.00 11.65 93 PHE B C 1
ATOM 4048 O O . PHE B 1 93 ? 73.588 -23.210 47.868 1.00 11.27 93 PHE B O 1
ATOM 4056 N N . GLU B 1 94 ? 71.516 -23.486 46.944 1.00 11.56 94 GLU B N 1
ATOM 4057 C CA . GLU B 1 94 ? 71.158 -22.107 47.072 1.00 11.89 94 GLU B CA 1
ATOM 4058 C C . GLU B 1 94 ? 70.421 -21.972 48.378 1.00 11.56 94 GLU B C 1
ATOM 4059 O O . GLU B 1 94 ? 69.262 -22.391 48.550 1.00 10.33 94 GLU B O 1
ATOM 4065 N N . GLU B 1 95 ? 71.069 -21.294 49.261 1.00 12.62 95 GLU B N 1
ATOM 4066 C CA . GLU B 1 95 ? 70.585 -21.246 50.629 1.00 13.14 95 GLU B CA 1
ATOM 4067 C C . GLU B 1 95 ? 69.296 -20.414 50.705 1.00 13.34 95 GLU B C 1
ATOM 4068 O O . GLU B 1 95 ? 69.165 -19.424 50.012 1.00 12.62 95 GLU B O 1
ATOM 4074 N N . GLY B 1 96 ? 68.354 -20.827 51.564 1.00 14.96 96 GLY B N 1
ATOM 4075 C CA . GLY B 1 96 ? 67.014 -20.266 51.641 1.00 14.45 96 GLY B CA 1
ATOM 4076 C C . GLY B 1 96 ? 66.001 -20.850 50.651 1.00 15.74 96 GLY B C 1
ATOM 4077 O O . GLY B 1 96 ? 64.796 -20.593 50.765 1.00 17.17 96 GLY B O 1
ATOM 4078 N N . SER B 1 97 ? 66.483 -21.562 49.638 1.00 14.92 97 SER B N 1
ATOM 4079 C CA . SER B 1 97 ? 65.597 -22.102 48.608 1.00 14.23 97 SER B CA 1
ATOM 4080 C C . SER B 1 97 ? 65.392 -23.583 48.797 1.00 14.27 97 SER B C 1
ATOM 4081 O O . SER B 1 97 ? 66.186 -24.406 48.354 1.00 13.44 97 SER B O 1
ATOM 4084 N N . LEU B 1 98 ? 64.308 -23.914 49.497 1.00 15.02 98 LEU B N 1
ATOM 4085 C CA . LEU B 1 98 ? 63.897 -25.299 49.682 1.00 14.15 98 LEU B CA 1
ATOM 4086 C C . LEU B 1 98 ? 63.612 -25.841 48.322 1.00 13.37 98 LEU B C 1
ATOM 4087 O O . LEU B 1 98 ? 63.878 -26.997 48.015 1.00 12.73 98 LEU B O 1
ATOM 4092 N N . VAL B 1 99 ? 63.080 -24.986 47.479 1.00 12.51 99 VAL B N 1
ATOM 4093 C CA . VAL B 1 99 ? 62.827 -25.384 46.140 1.00 12.56 99 VAL B CA 1
ATOM 4094 C C . VAL B 1 99 ? 64.065 -25.949 45.433 1.00 12.25 99 VAL B C 1
ATOM 4095 O O . VAL B 1 99 ? 63.998 -26.963 44.753 1.00 13.30 99 VAL B O 1
ATOM 4099 N N . GLN B 1 100 ? 65.197 -25.271 45.516 1.00 13.20 100 GLN B N 1
ATOM 4100 C CA . GLN B 1 100 ? 66.395 -25.769 44.832 1.00 13.17 100 GLN B CA 1
ATOM 4101 C C . GLN B 1 100 ? 66.943 -27.057 45.507 1.00 13.00 100 GLN B C 1
ATOM 4102 O O . GLN B 1 100 ? 67.413 -27.964 44.838 1.00 11.70 100 GLN B O 1
ATOM 4108 N N . LEU B 1 101 ? 66.865 -27.124 46.823 1.00 11.91 101 LEU B N 1
ATOM 4109 C CA . LEU B 1 101 ? 67.218 -28.375 47.546 1.00 12.55 101 LEU B CA 1
ATOM 4110 C C . LEU B 1 101 ? 66.455 -29.579 46.964 1.00 13.83 101 LEU B C 1
ATOM 4111 O O . LEU B 1 101 ? 67.054 -30.596 46.522 1.00 13.46 101 LEU B O 1
ATOM 4116 N N . PHE B 1 102 ? 65.138 -29.423 46.865 1.00 14.27 102 PHE B N 1
ATOM 4117 C CA . PHE B 1 102 ? 64.297 -30.506 46.390 1.00 15.29 102 PHE B CA 1
ATOM 4118 C C . PHE B 1 102 ? 64.555 -30.776 44.918 1.00 16.10 102 PHE B C 1
ATOM 4119 O O . PHE B 1 102 ? 64.419 -31.903 44.488 1.00 15.59 102 PHE B O 1
ATOM 4127 N N . SER B 1 103 ? 64.949 -29.778 44.130 1.00 16.57 103 SER B N 1
ATOM 4128 C CA . SER B 1 103 ? 65.281 -30.106 42.747 1.00 17.93 103 SER B CA 1
ATOM 4129 C C . SER B 1 103 ? 66.556 -31.029 42.710 1.00 17.59 103 SER B C 1
ATOM 4130 O O . SER B 1 103 ? 66.661 -31.925 41.858 1.00 15.79 103 SER B O 1
ATOM 4133 N N . ALA B 1 104 ? 67.466 -30.837 43.664 1.00 15.63 104 ALA B N 1
ATOM 4134 C CA . ALA B 1 104 ? 68.691 -31.616 43.725 1.00 16.83 104 ALA B CA 1
ATOM 4135 C C . ALA B 1 104 ? 68.482 -33.021 44.225 1.00 16.56 104 ALA B C 1
ATOM 4136 O O . ALA B 1 104 ? 68.849 -34.003 43.517 1.00 16.58 104 ALA B O 1
ATOM 4138 N N . VAL B 1 105 ? 67.870 -33.115 45.404 1.00 14.80 105 VAL B N 1
ATOM 4139 C CA . VAL B 1 105 ? 67.746 -34.365 46.118 1.00 14.39 105 VAL B CA 1
ATOM 4140 C C . VAL B 1 105 ? 66.445 -35.148 45.920 1.00 14.45 105 VAL B C 1
ATOM 4141 O O . VAL B 1 105 ? 66.365 -36.314 46.296 1.00 14.05 105 VAL B O 1
ATOM 4145 N N . ALA B 1 106 ? 65.412 -34.501 45.378 1.00 15.14 106 ALA B N 1
ATOM 4146 C CA . ALA B 1 106 ? 64.107 -35.124 45.141 1.00 14.75 106 ALA B CA 1
ATOM 4147 C C . ALA B 1 106 ? 63.641 -34.885 43.720 1.00 15.43 106 ALA B C 1
ATOM 4148 O O . ALA B 1 106 ? 62.441 -34.729 43.491 1.00 16.08 106 ALA B O 1
ATOM 4150 N N . GLY B 1 107 ? 64.568 -34.854 42.778 1.00 15.54 107 GLY B N 1
ATOM 4151 C CA . GLY B 1 107 ? 64.246 -34.528 41.405 1.00 16.03 107 GLY B CA 1
ATOM 4152 C C . GLY B 1 107 ? 64.405 -35.658 40.402 1.00 16.81 107 GLY B C 1
ATOM 4153 O O . GLY B 1 107 ? 63.624 -36.644 40.378 1.00 16.43 107 GLY B O 1
ATOM 4154 N N . ASN B 1 108 ? 65.416 -35.520 39.566 1.00 17.63 108 ASN B N 1
ATOM 4155 C CA . ASN B 1 108 ? 65.670 -36.502 38.506 1.00 18.76 108 ASN B CA 1
ATOM 4156 C C . ASN B 1 108 ? 65.954 -37.896 39.026 1.00 18.03 108 ASN B C 1
ATOM 4157 O O . ASN B 1 108 ? 65.768 -38.861 38.282 1.00 19.26 108 ASN B O 1
ATOM 4162 N N . VAL B 1 109 ? 66.464 -38.012 40.259 1.00 17.26 109 VAL B N 1
ATOM 4163 C CA . VAL B 1 109 ? 66.820 -39.319 40.790 1.00 16.44 109 VAL B CA 1
ATOM 4164 C C . VAL B 1 109 ? 65.639 -40.328 40.708 1.00 15.60 109 VAL B C 1
ATOM 4165 O O . VAL B 1 109 ? 65.869 -41.492 40.558 1.00 14.04 109 VAL B O 1
ATOM 4169 N N . PHE B 1 110 ? 64.388 -39.869 40.863 1.00 15.68 110 PHE B N 1
ATOM 4170 C CA . PHE B 1 110 ? 63.219 -40.787 40.840 1.00 15.75 110 PHE B CA 1
ATOM 4171 C C . PHE B 1 110 ? 62.952 -41.464 39.514 1.00 16.36 110 PHE B C 1
ATOM 4172 O O . PHE B 1 110 ? 62.290 -42.504 39.499 1.00 16.90 110 PHE B O 1
ATOM 4180 N N . GLY B 1 111 ? 63.452 -40.890 38.425 1.00 15.57 111 GLY B N 1
ATOM 4181 C CA . GLY B 1 111 ? 63.243 -41.468 37.111 1.00 17.78 111 GLY B CA 1
ATOM 4182 C C . GLY B 1 111 ? 64.390 -42.328 36.564 1.00 18.73 111 GLY B C 1
ATOM 4183 O O . GLY B 1 111 ? 64.294 -42.817 35.455 1.00 18.89 111 GLY B O 1
ATOM 4184 N N . MET B 1 112 ? 65.442 -42.564 37.336 1.00 20.36 112 MET B N 1
ATOM 4185 C CA . MET B 1 112 ? 66.591 -43.342 36.832 1.00 21.86 112 MET B CA 1
ATOM 4186 C C . MET B 1 112 ? 66.260 -44.788 36.522 1.00 21.72 112 MET B C 1
ATOM 4187 O O . MET B 1 112 ? 65.775 -45.511 37.380 1.00 21.32 112 MET B O 1
ATOM 4192 N N . LYS B 1 113 ? 66.522 -45.216 35.288 1.00 22.81 113 LYS B N 1
ATOM 4193 C CA . LYS B 1 113 ? 66.258 -46.609 34.906 1.00 23.89 113 LYS B CA 1
ATOM 4194 C C . LYS B 1 113 ? 67.103 -47.611 35.724 1.00 22.54 113 LYS B C 1
ATOM 4195 O O . LYS B 1 113 ? 66.661 -48.711 35.935 1.00 22.54 113 LYS B O 1
ATOM 4201 N N . ALA B 1 114 ? 68.261 -47.212 36.254 1.00 21.50 114 ALA B N 1
ATOM 4202 C CA . ALA B 1 114 ? 69.079 -48.134 37.057 1.00 20.58 114 ALA B CA 1
ATOM 4203 C C . ALA B 1 114 ? 68.508 -48.422 38.426 1.00 20.09 114 ALA B C 1
ATOM 4204 O O . ALA B 1 114 ? 69.114 -49.191 39.162 1.00 19.36 114 ALA B O 1
ATOM 4206 N N . LEU B 1 115 ? 67.403 -47.758 38.789 1.00 18.84 115 LEU B N 1
ATOM 4207 C CA . LEU B 1 115 ? 66.683 -48.052 40.019 1.00 19.37 115 LEU B CA 1
ATOM 4208 C C . LEU B 1 115 ? 65.284 -48.513 39.659 1.00 19.81 115 LEU B C 1
ATOM 4209 O O . LEU B 1 115 ? 64.637 -47.931 38.808 1.00 21.28 115 LEU B O 1
ATOM 4214 N N . LYS B 1 116 ? 64.812 -49.560 40.308 1.00 19.92 116 LYS B N 1
ATOM 4215 C CA . LYS B 1 116 ? 63.420 -49.995 40.167 1.00 19.62 116 LYS B CA 1
ATOM 4216 C C . LYS B 1 116 ? 62.497 -49.147 41.046 1.00 18.16 116 LYS B C 1
ATOM 4217 O O . LYS B 1 116 ? 61.345 -48.915 40.691 1.00 18.05 116 LYS B O 1
ATOM 4223 N N . ASN B 1 117 ? 62.992 -48.714 42.203 1.00 16.13 117 ASN B N 1
ATOM 4224 C CA . ASN B 1 117 ? 62.217 -47.892 43.128 1.00 15.01 117 ASN B CA 1
ATOM 4225 C C . ASN B 1 117 ? 63.187 -47.024 43.924 1.00 14.46 117 ASN B C 1
ATOM 4226 O O . ASN B 1 117 ? 64.350 -47.448 44.169 1.00 14.22 117 ASN B O 1
ATOM 4231 N N . LEU B 1 118 ? 62.712 -45.853 44.339 1.00 13.53 118 LEU B N 1
ATOM 4232 C CA . LEU B 1 118 ? 63.479 -44.897 45.118 1.00 12.54 118 LEU B CA 1
ATOM 4233 C C . LEU B 1 118 ? 62.563 -44.111 46.034 1.00 12.67 118 LEU B C 1
ATOM 4234 O O . LEU B 1 118 ? 61.616 -43.491 45.609 1.00 12.85 118 LEU B O 1
ATOM 4239 N N . ARG B 1 119 ? 62.890 -44.084 47.307 1.00 13.23 119 ARG B N 1
ATOM 4240 C CA . ARG B 1 119 ? 62.102 -43.319 48.254 1.00 13.33 119 ARG B CA 1
ATOM 4241 C C . ARG B 1 119 ? 62.999 -42.457 49.119 1.00 12.91 119 ARG B C 1
ATOM 4242 O O . ARG B 1 119 ? 63.922 -42.941 49.738 1.00 12.65 119 ARG B O 1
ATOM 4250 N N . LEU B 1 120 ? 62.720 -41.158 49.139 1.00 13.51 120 LEU B N 1
ATOM 4251 C CA . LEU B 1 120 ? 63.406 -40.244 50.013 1.00 13.62 120 LEU B CA 1
ATOM 4252 C C . LEU B 1 120 ? 62.776 -40.368 51.395 1.00 13.01 120 LEU B C 1
ATOM 4253 O O . LEU B 1 120 ? 61.626 -40.028 51.602 1.00 14.88 120 LEU B O 1
ATOM 4258 N N . LEU B 1 121 ? 63.534 -40.831 52.347 1.00 12.22 121 LEU B N 1
ATOM 4259 C CA . LEU B 1 121 ? 63.023 -41.132 53.645 1.00 13.12 121 LEU B CA 1
ATOM 4260 C C . LEU B 1 121 ? 63.031 -39.964 54.627 1.00 12.85 121 LEU B C 1
ATOM 4261 O O . LEU B 1 121 ? 62.098 -39.788 55.395 1.00 12.82 121 LEU B O 1
ATOM 4266 N N . ASP B 1 122 ? 64.130 -39.246 54.649 1.00 13.07 122 ASP B N 1
ATOM 4267 C CA . ASP B 1 122 ? 64.388 -38.152 55.585 1.00 13.11 122 ASP B CA 1
ATOM 4268 C C . ASP B 1 122 ? 65.580 -37.348 55.072 1.00 13.55 122 ASP B C 1
ATOM 4269 O O . ASP B 1 122 ? 66.372 -37.809 54.210 1.00 14.51 122 ASP B O 1
ATOM 4274 N N . PHE B 1 123 ? 65.710 -36.137 55.584 1.00 14.22 123 PHE B N 1
ATOM 4275 C CA . PHE B 1 123 ? 66.880 -35.322 55.342 1.00 13.44 123 PHE B CA 1
ATOM 4276 C C . PHE B 1 123 ? 67.161 -34.525 56.633 1.00 13.49 123 PHE B C 1
ATOM 4277 O O . PHE B 1 123 ? 66.256 -34.283 57.455 1.00 12.72 123 PHE B O 1
ATOM 4285 N N . HIS B 1 124 ? 68.428 -34.139 56.783 1.00 12.78 124 HIS B N 1
ATOM 4286 C CA . HIS B 1 124 ? 68.942 -33.504 57.988 1.00 14.13 124 HIS B CA 1
ATOM 4287 C C . HIS B 1 124 ? 69.804 -32.322 57.595 1.00 13.76 124 HIS B C 1
ATOM 4288 O O . HIS B 1 124 ? 70.954 -32.495 57.221 1.00 14.74 124 HIS B O 1
ATOM 4295 N N . PRO B 1 125 ? 69.237 -31.141 57.614 1.00 13.84 125 PRO B N 1
ATOM 4296 C CA . PRO B 1 125 ? 69.981 -29.905 57.240 1.00 14.65 125 PRO B CA 1
ATOM 4297 C C . PRO B 1 125 ? 70.951 -29.533 58.362 1.00 14.40 125 PRO B C 1
ATOM 4298 O O . PRO B 1 125 ? 70.527 -29.519 59.498 1.00 13.55 125 PRO B O 1
ATOM 4302 N N . PRO B 1 126 ? 72.203 -29.192 58.068 1.00 13.71 126 PRO B N 1
ATOM 4303 C CA . PRO B 1 126 ? 73.095 -28.649 59.107 1.00 13.22 126 PRO B CA 1
ATOM 4304 C C . PRO B 1 126 ? 72.658 -27.228 59.529 1.00 12.17 126 PRO B C 1
ATOM 4305 O O . PRO B 1 126 ? 71.805 -26.619 58.866 1.00 12.94 126 PRO B O 1
ATOM 4309 N N . TYR B 1 127 ? 73.180 -26.744 60.639 1.00 12.03 127 TYR B N 1
ATOM 4310 C CA . TYR B 1 127 ? 72.812 -25.435 61.202 1.00 12.16 127 TYR B CA 1
ATOM 4311 C C . TYR B 1 127 ? 72.941 -24.295 60.165 1.00 11.26 127 TYR B C 1
ATOM 4312 O O . TYR B 1 127 ? 72.051 -23.491 60.003 1.00 10.96 127 TYR B O 1
ATOM 4321 N N . GLU B 1 128 ? 74.019 -24.278 59.419 1.00 10.79 128 GLU B N 1
ATOM 4322 C CA . GLU B 1 128 ? 74.236 -23.231 58.432 1.00 11.35 128 GLU B CA 1
ATOM 4323 C C . GLU B 1 128 ? 73.283 -23.291 57.277 1.00 12.32 128 GLU B C 1
ATOM 4324 O O . GLU B 1 128 ? 73.173 -22.310 56.560 1.00 12.47 128 GLU B O 1
ATOM 4330 N N . TYR B 1 129 ? 72.604 -24.432 57.066 1.00 13.09 129 TYR B N 1
ATOM 4331 C CA . TYR B 1 129 ? 71.504 -24.478 56.100 1.00 12.79 129 TYR B CA 1
ATOM 4332 C C . TYR B 1 129 ? 70.158 -24.013 56.756 1.00 13.03 129 TYR B C 1
ATOM 4333 O O . TYR B 1 129 ? 69.433 -23.176 56.249 1.00 11.15 129 TYR B O 1
ATOM 4342 N N . LEU B 1 130 ? 69.866 -24.567 57.920 1.00 12.31 130 LEU B N 1
ATOM 4343 C CA . LEU B 1 130 ? 68.586 -24.390 58.585 1.00 11.77 130 LEU B CA 1
ATOM 4344 C C . LEU B 1 130 ? 68.378 -22.953 59.080 1.00 10.99 130 LEU B C 1
ATOM 4345 O O . LEU B 1 130 ? 67.244 -22.488 59.215 1.00 10.56 130 LEU B O 1
ATOM 4350 N N . ARG B 1 131 ? 69.478 -22.248 59.330 1.00 8.69 131 ARG B N 1
ATOM 4351 C CA . ARG B 1 131 ? 69.424 -20.916 59.890 1.00 9.31 131 ARG B CA 1
ATOM 4352 C C . ARG B 1 131 ? 68.845 -19.916 58.900 1.00 10.36 131 ARG B C 1
ATOM 4353 O O . ARG B 1 131 ? 68.434 -18.848 59.309 1.00 9.31 131 ARG B O 1
ATOM 4361 N N . HIS B 1 132 ? 68.766 -20.280 57.609 1.00 11.56 132 HIS B N 1
ATOM 4362 C CA . HIS B 1 132 ? 68.183 -19.396 56.600 1.00 12.45 132 HIS B CA 1
ATOM 4363 C C . HIS B 1 132 ? 66.690 -19.722 56.419 1.00 13.37 132 HIS B C 1
ATOM 4364 O O . HIS B 1 132 ? 66.079 -19.284 55.458 1.00 13.06 132 HIS B O 1
ATOM 4371 N N . PHE B 1 133 ? 66.104 -20.457 57.381 1.00 13.26 133 PHE B N 1
ATOM 4372 C CA . PHE B 1 133 ? 64.654 -20.703 57.421 1.00 13.60 133 PHE B CA 1
ATOM 4373 C C . PHE B 1 133 ? 64.114 -20.222 58.755 1.00 13.85 133 PHE B C 1
ATOM 4374 O O . PHE B 1 133 ? 64.773 -20.336 59.798 1.00 13.97 133 PHE B O 1
ATOM 4382 N N . LYS B 1 134 ? 62.934 -19.629 58.715 1.00 13.85 134 LYS B N 1
ATOM 4383 C CA . LYS B 1 134 ? 62.318 -19.059 59.911 1.00 13.96 134 LYS B CA 1
ATOM 4384 C C . LYS B 1 134 ? 61.495 -20.042 60.711 1.00 12.77 134 LYS B C 1
ATOM 4385 O O . LYS B 1 134 ? 61.235 -19.800 61.878 1.00 13.10 134 LYS B O 1
ATOM 4391 N N . GLY B 1 135 ? 61.083 -21.142 60.111 1.00 12.07 135 GLY B N 1
ATOM 4392 C CA . GLY B 1 135 ? 60.061 -21.957 60.699 1.00 11.14 135 GLY B CA 1
ATOM 4393 C C . GLY B 1 135 ? 58.730 -21.236 60.909 1.00 11.91 135 GLY B C 1
ATOM 4394 O O . GLY B 1 135 ? 58.462 -20.178 60.386 1.00 12.40 135 GLY B O 1
ATOM 4395 N N . PRO B 1 136 ? 57.840 -21.842 61.653 1.00 12.17 136 PRO B N 1
ATOM 4396 C CA . PRO B 1 136 ? 56.523 -21.237 61.871 1.00 12.85 136 PRO B CA 1
ATOM 4397 C C . PRO B 1 136 ? 56.601 -19.896 62.545 1.00 12.58 136 PRO B C 1
ATOM 4398 O O . PRO B 1 136 ? 57.435 -19.717 63.432 1.00 12.88 136 PRO B O 1
ATOM 4402 N N . GLN B 1 137 ? 55.722 -18.987 62.150 1.00 13.40 137 GLN B N 1
ATOM 4403 C CA . GLN B 1 137 ? 55.590 -17.701 62.832 1.00 13.60 137 GLN B CA 1
ATOM 4404 C C . GLN B 1 137 ? 55.036 -17.872 64.234 1.00 13.85 137 GLN B C 1
ATOM 4405 O O . GLN B 1 137 ? 55.495 -17.213 65.204 1.00 14.93 137 GLN B O 1
ATOM 4411 N N . PHE B 1 138 ? 54.071 -18.772 64.370 1.00 14.04 138 PHE B N 1
ATOM 4412 C CA . PHE B 1 138 ? 53.320 -18.968 65.643 1.00 13.82 138 PHE B CA 1
ATOM 4413 C C . PHE B 1 138 ? 53.643 -20.286 66.289 1.00 13.53 138 PHE B C 1
ATOM 4414 O O . PHE B 1 138 ? 54.032 -20.354 67.446 1.00 13.51 138 PHE B O 1
ATOM 4422 N N . GLY B 1 139 ? 53.472 -21.351 65.525 1.00 14.36 139 GLY B N 1
ATOM 4423 C CA . GLY B 1 139 ? 53.565 -22.691 66.042 1.00 14.48 139 GLY B CA 1
ATOM 4424 C C . GLY B 1 139 ? 52.559 -22.947 67.138 1.00 14.43 139 GLY B C 1
ATOM 4425 O O . GLY B 1 139 ? 51.609 -22.185 67.338 1.00 14.29 139 GLY B O 1
ATOM 4426 N N . VAL B 1 140 ? 52.800 -24.016 67.875 1.00 14.62 140 VAL B N 1
ATOM 4427 C CA . VAL B 1 140 ? 51.892 -24.453 68.912 1.00 15.33 140 VAL B CA 1
ATOM 4428 C C . VAL B 1 140 ? 51.660 -23.305 69.869 1.00 15.81 140 VAL B C 1
ATOM 4429 O O . VAL B 1 140 ? 50.510 -22.985 70.180 1.00 16.34 140 VAL B O 1
ATOM 4433 N N . GLN B 1 141 ? 52.733 -22.718 70.377 1.00 16.03 141 GLN B N 1
ATOM 4434 C CA . GLN B 1 141 ? 52.582 -21.714 71.437 1.00 17.90 141 GLN B CA 1
ATOM 4435 C C . GLN B 1 141 ? 51.971 -20.400 70.941 1.00 16.27 141 GLN B C 1
ATOM 4436 O O . GLN B 1 141 ? 51.191 -19.796 71.655 1.00 16.30 141 GLN B O 1
ATOM 4442 N N . GLY B 1 142 ? 52.277 -19.990 69.708 1.00 14.84 142 GLY B N 1
ATOM 4443 C CA . GLY B 1 142 ? 51.689 -18.785 69.168 1.00 14.71 142 GLY B CA 1
ATOM 4444 C C . GLY B 1 142 ? 50.182 -18.917 68.970 1.00 14.57 142 GLY B C 1
ATOM 4445 O O . GLY B 1 142 ? 49.379 -18.030 69.327 1.00 14.83 142 GLY B O 1
ATOM 4446 N N . ILE B 1 143 ? 49.793 -20.065 68.447 1.00 13.06 143 ILE B N 1
ATOM 4447 C CA . ILE B 1 143 ? 48.392 -20.386 68.296 1.00 14.37 143 ILE B CA 1
ATOM 4448 C C . ILE B 1 143 ? 47.629 -20.512 69.596 1.00 14.03 143 ILE B C 1
ATOM 4449 O O . ILE B 1 143 ? 46.542 -19.952 69.726 1.00 13.98 143 ILE B O 1
ATOM 4454 N N . ARG B 1 144 ? 48.194 -21.213 70.577 1.00 13.31 144 ARG B N 1
ATOM 4455 C CA . ARG B 1 144 ? 47.513 -21.327 71.859 1.00 13.79 144 ARG B CA 1
ATOM 4456 C C . ARG B 1 144 ? 47.254 -19.961 72.487 1.00 15.12 144 ARG B C 1
ATOM 4457 O O . ARG B 1 144 ? 46.216 -19.740 73.142 1.00 15.38 144 ARG B O 1
ATOM 4465 N N . GLU B 1 145 ? 48.196 -19.039 72.273 1.00 16.18 145 GLU B N 1
ATOM 4466 C CA . GLU B 1 145 ? 48.132 -17.708 72.862 1.00 17.05 145 GLU B CA 1
ATOM 4467 C C . GLU B 1 145 ? 47.045 -16.907 72.143 1.00 15.74 145 GLU B C 1
ATOM 4468 O O . GLU B 1 145 ? 46.222 -16.326 72.814 1.00 15.03 145 GLU B O 1
ATOM 4474 N N . PHE B 1 146 ? 46.993 -16.894 70.804 1.00 14.11 146 PHE B N 1
ATOM 4475 C CA . PHE B 1 146 ? 45.982 -16.062 70.175 1.00 14.07 146 PHE B CA 1
ATOM 4476 C C . PHE B 1 146 ? 44.624 -16.739 70.222 1.00 13.76 146 PHE B C 1
ATOM 4477 O O . PHE B 1 146 ? 43.605 -16.091 70.166 1.00 15.54 146 PHE B O 1
ATOM 4485 N N . MET B 1 147 ? 44.568 -18.030 70.419 1.00 14.66 147 MET B N 1
ATOM 4486 C CA . MET B 1 147 ? 43.252 -18.661 70.529 1.00 14.23 147 MET B CA 1
ATOM 4487 C C . MET B 1 147 ? 42.778 -18.622 71.969 1.00 13.95 147 MET B C 1
ATOM 4488 O O . MET B 1 147 ? 41.658 -18.877 72.216 1.00 13.72 147 MET B O 1
ATOM 4493 N N . GLY B 1 148 ? 43.650 -18.352 72.916 1.00 14.02 148 GLY B N 1
ATOM 4494 C CA . GLY B 1 148 ? 43.255 -18.356 74.333 1.00 14.50 148 GLY B CA 1
ATOM 4495 C C . GLY B 1 148 ? 42.958 -19.746 74.890 1.00 15.98 148 GLY B C 1
ATOM 4496 O O . GLY B 1 148 ? 42.079 -19.922 75.785 1.00 14.55 148 GLY B O 1
ATOM 4497 N N . VAL B 1 149 ? 43.636 -20.758 74.341 1.00 15.91 149 VAL B N 1
ATOM 4498 C CA . VAL B 1 149 ? 43.419 -22.142 74.734 1.00 17.54 149 VAL B CA 1
ATOM 4499 C C . VAL B 1 149 ? 44.740 -22.775 75.127 1.00 18.47 149 VAL B C 1
ATOM 4500 O O . VAL B 1 149 ? 45.604 -23.085 74.287 1.00 16.87 149 VAL B O 1
ATOM 4504 N N . LYS B 1 150 ? 44.849 -23.029 76.410 1.00 18.98 150 LYS B N 1
ATOM 4505 C CA . LYS B 1 150 ? 46.122 -23.254 77.073 1.00 21.17 150 LYS B CA 1
ATOM 4506 C C . LYS B 1 150 ? 46.577 -24.704 77.104 1.00 21.00 150 LYS B C 1
ATOM 4507 O O . LYS B 1 150 ? 47.786 -24.974 77.016 1.00 20.87 150 LYS B O 1
ATOM 4513 N N . ASP B 1 151 ? 45.629 -25.639 77.243 1.00 19.82 151 ASP B N 1
ATOM 4514 C CA . ASP B 1 151 ? 45.975 -27.027 77.462 1.00 20.01 151 ASP B CA 1
ATOM 4515 C C . ASP B 1 151 ? 45.320 -28.049 76.518 1.00 18.99 151 ASP B C 1
ATOM 4516 O O . ASP B 1 151 ? 46.003 -28.952 76.001 1.00 20.87 151 ASP B O 1
ATOM 4521 N N . ARG B 1 152 ? 44.020 -27.918 76.284 1.00 15.90 152 ARG B N 1
ATOM 4522 C CA . ARG B 1 152 ? 43.288 -28.920 75.530 1.00 14.87 152 ARG B CA 1
ATOM 4523 C C . ARG B 1 152 ? 43.593 -28.788 74.048 1.00 14.43 152 ARG B C 1
ATOM 4524 O O . ARG B 1 152 ? 44.038 -27.747 73.618 1.00 12.69 152 ARG B O 1
ATOM 4532 N N . PRO B 1 153 ? 43.396 -29.848 73.276 1.00 14.93 153 PRO B N 1
ATOM 4533 C CA . PRO B 1 153 ? 43.500 -29.736 71.827 1.00 14.67 153 PRO B CA 1
ATOM 4534 C C . PRO B 1 153 ? 42.437 -28.816 71.308 1.00 14.65 153 PRO B C 1
ATOM 4535 O O . PRO B 1 153 ? 41.414 -28.619 71.936 1.00 14.16 153 PRO B O 1
ATOM 4539 N N . LEU B 1 154 ? 42.686 -28.295 70.118 1.00 14.91 154 LEU B N 1
ATOM 4540 C CA . LEU B 1 154 ? 41.782 -27.392 69.480 1.00 15.30 154 LEU B CA 1
ATOM 4541 C C . LEU B 1 154 ? 40.888 -28.268 68.610 1.00 15.17 154 LEU B C 1
ATOM 4542 O O . LEU B 1 154 ? 41.245 -29.409 68.312 1.00 14.37 154 LEU B O 1
ATOM 4547 N N . THR B 1 155 ? 39.734 -27.738 68.242 1.00 13.93 155 THR B N 1
ATOM 4548 C CA . THR B 1 155 ? 38.782 -28.485 67.439 1.00 13.38 155 THR B CA 1
ATOM 4549 C C . THR B 1 155 ? 38.480 -27.724 66.167 1.00 13.52 155 THR B C 1
ATOM 4550 O O . THR B 1 155 ? 38.488 -26.480 66.136 1.00 12.57 155 THR B O 1
ATOM 4554 N N . ALA B 1 156 ? 38.162 -28.502 65.146 1.00 14.80 156 ALA B N 1
ATOM 4555 C CA . ALA B 1 156 ? 37.908 -28.012 63.795 1.00 13.95 156 ALA B CA 1
ATOM 4556 C C . ALA B 1 156 ? 36.839 -28.818 63.136 1.00 14.23 156 ALA B C 1
ATOM 4557 O O . ALA B 1 156 ? 36.690 -29.999 63.387 1.00 14.55 156 ALA B O 1
ATOM 4559 N N . THR B 1 157 ? 36.041 -28.162 62.323 1.00 14.03 157 THR B N 1
ATOM 4560 C CA . THR B 1 157 ? 35.065 -28.860 61.532 1.00 14.63 157 THR B CA 1
ATOM 4561 C C . THR B 1 157 ? 34.988 -28.278 60.120 1.00 14.93 157 THR B C 1
ATOM 4562 O O . THR B 1 157 ? 34.843 -27.070 59.967 1.00 14.78 157 THR B O 1
ATOM 4566 N N . VAL B 1 158 ? 35.057 -29.150 59.117 1.00 16.51 158 VAL B N 1
ATOM 4567 C CA . VAL B 1 158 ? 34.681 -28.854 57.740 1.00 17.32 158 VAL B CA 1
ATOM 4568 C C . VAL B 1 158 ? 33.194 -29.215 57.594 1.00 18.21 158 VAL B C 1
ATOM 4569 O O . VAL B 1 158 ? 32.771 -30.331 57.965 1.00 18.54 158 VAL B O 1
ATOM 4573 N N . PRO B 1 159 ? 32.390 -28.291 57.091 1.00 18.12 159 PRO B N 1
ATOM 4574 C CA . PRO B 1 159 ? 30.978 -28.587 56.860 1.00 18.46 159 PRO B CA 1
ATOM 4575 C C . PRO B 1 159 ? 30.797 -29.718 55.846 1.00 19.25 159 PRO B C 1
ATOM 4576 O O . PRO B 1 159 ? 31.687 -29.982 55.023 1.00 18.54 159 PRO B O 1
ATOM 4580 N N . LYS B 1 160 ? 29.656 -30.393 55.959 1.00 20.69 160 LYS B N 1
ATOM 4581 C CA . LYS B 1 160 ? 29.211 -31.436 55.032 1.00 21.87 160 LYS B CA 1
ATOM 4582 C C . LYS B 1 160 ? 27.828 -31.042 54.488 1.00 21.79 160 LYS B C 1
ATOM 4583 O O . LYS B 1 160 ? 26.952 -30.678 55.289 1.00 21.71 160 LYS B O 1
ATOM 4589 N N . PRO B 1 161 ? 27.587 -31.118 53.176 1.00 21.86 161 PRO B N 1
ATOM 4590 C CA . PRO B 1 161 ? 28.567 -31.533 52.163 1.00 21.46 161 PRO B CA 1
ATOM 4591 C C . PRO B 1 161 ? 29.759 -30.586 52.041 1.00 22.16 161 PRO B C 1
ATOM 4592 O O . PRO B 1 161 ? 29.770 -29.522 52.671 1.00 21.28 161 PRO B O 1
ATOM 4596 N N . LYS B 1 162 ? 30.758 -30.995 51.263 1.00 22.44 162 LYS B N 1
ATOM 4597 C CA . LYS B 1 162 ? 32.020 -30.244 51.190 1.00 23.68 162 LYS B CA 1
ATOM 4598 C C . LYS B 1 162 ? 31.881 -29.034 50.237 1.00 22.70 162 LYS B C 1
ATOM 4599 O O . LYS B 1 162 ? 32.708 -28.130 50.243 1.00 21.71 162 LYS B O 1
ATOM 4605 N N . MET B 1 163 ? 30.843 -29.035 49.422 1.00 20.57 163 MET B N 1
ATOM 4606 C CA . MET B 1 163 ? 30.710 -27.997 48.410 1.00 20.39 163 MET B CA 1
ATOM 4607 C C . MET B 1 163 ? 29.245 -27.581 48.248 1.00 19.02 163 MET B C 1
ATOM 4608 O O . MET B 1 163 ? 28.339 -28.326 48.624 1.00 17.53 163 MET B O 1
ATOM 4613 N N . GLY B 1 164 ? 29.036 -26.385 47.714 1.00 17.28 164 GLY B N 1
ATOM 4614 C CA . GLY B 1 164 ? 27.762 -26.011 47.099 1.00 17.29 164 GLY B CA 1
ATOM 4615 C C . GLY B 1 164 ? 27.073 -24.951 47.919 1.00 16.90 164 GLY B C 1
ATOM 4616 O O . GLY B 1 164 ? 26.044 -24.476 47.562 1.00 18.17 164 GLY B O 1
ATOM 4617 N N . TRP B 1 165 ? 27.658 -24.601 49.054 1.00 16.71 165 TRP B N 1
ATOM 4618 C CA . TRP B 1 165 ? 27.132 -23.570 49.928 1.00 16.46 165 TRP B CA 1
ATOM 4619 C C . TRP B 1 165 ? 27.211 -22.156 49.356 1.00 15.80 165 TRP B C 1
ATOM 4620 O O . TRP B 1 165 ? 28.270 -21.701 48.882 1.00 15.16 165 TRP B O 1
ATOM 4631 N N . SER B 1 166 ? 26.116 -21.441 49.508 1.00 14.44 166 SER B N 1
ATOM 4632 C CA . SER B 1 166 ? 26.099 -20.001 49.304 1.00 14.12 166 SER B CA 1
ATOM 4633 C C . SER B 1 166 ? 26.736 -19.350 50.546 1.00 14.64 166 SER B C 1
ATOM 4634 O O . SER B 1 166 ? 26.906 -20.005 51.615 1.00 13.18 166 SER B O 1
ATOM 4637 N N . VAL B 1 167 ? 27.053 -18.069 50.410 1.00 14.73 167 VAL B N 1
ATOM 4638 C CA . VAL B 1 167 ? 27.605 -17.283 51.509 1.00 14.60 167 VAL B CA 1
ATOM 4639 C C . VAL B 1 167 ? 26.683 -17.294 52.705 1.00 14.96 167 VAL B C 1
ATOM 4640 O O . VAL B 1 167 ? 27.116 -17.518 53.834 1.00 13.43 167 VAL B O 1
ATOM 4644 N N . GLU B 1 168 ? 25.384 -17.100 52.461 1.00 15.31 168 GLU B N 1
ATOM 4645 C CA . GLU B 1 168 ? 24.451 -17.046 53.559 1.00 16.09 168 GLU B CA 1
ATOM 4646 C C . GLU B 1 168 ? 24.243 -18.413 54.196 1.00 14.51 168 GLU B C 1
ATOM 4647 O O . GLU B 1 168 ? 24.176 -18.516 55.399 1.00 14.46 168 GLU B O 1
ATOM 4653 N N . GLU B 1 169 ? 24.156 -19.460 53.391 1.00 13.42 169 GLU B N 1
ATOM 4654 C CA . GLU B 1 169 ? 24.039 -20.829 53.914 1.00 13.43 169 GLU B CA 1
ATOM 4655 C C . GLU B 1 169 ? 25.326 -21.185 54.672 1.00 12.75 169 GLU B C 1
ATOM 4656 O O . GLU B 1 169 ? 25.280 -21.828 55.722 1.00 12.54 169 GLU B O 1
ATOM 4662 N N . TYR B 1 170 ? 26.470 -20.687 54.205 1.00 12.53 170 TYR B N 1
ATOM 4663 C CA . TYR B 1 170 ? 27.726 -21.012 54.868 1.00 13.12 170 TYR B CA 1
ATOM 4664 C C . TYR B 1 170 ? 27.787 -20.273 56.217 1.00 13.53 170 TYR B C 1
ATOM 4665 O O . TYR B 1 170 ? 28.196 -20.839 57.234 1.00 12.61 170 TYR B O 1
ATOM 4674 N N . ALA B 1 171 ? 27.304 -19.035 56.220 1.00 13.71 171 ALA B N 1
ATOM 4675 C CA . ALA B 1 171 ? 27.234 -18.233 57.442 1.00 14.96 171 ALA B CA 1
ATOM 4676 C C . ALA B 1 171 ? 26.376 -18.948 58.485 1.00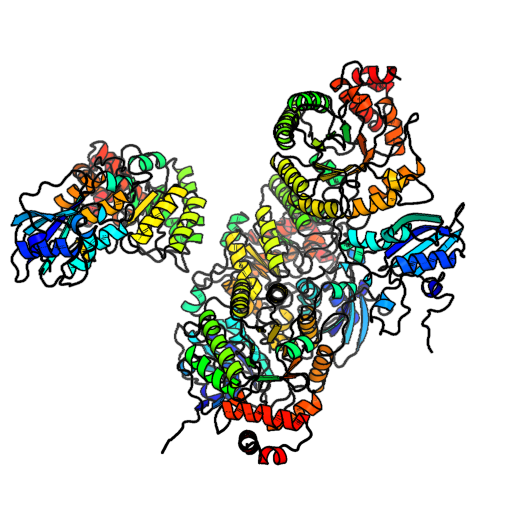 14.49 171 ALA B C 1
ATOM 4677 O O . ALA B 1 171 ? 26.735 -18.968 59.659 1.00 14.66 171 ALA B O 1
ATOM 4679 N N . GLU B 1 172 ? 25.266 -19.534 58.069 1.00 15.41 172 GLU B N 1
ATOM 4680 C CA . GLU B 1 172 ? 24.354 -20.185 59.046 1.00 17.22 172 GLU B CA 1
ATOM 4681 C C . GLU B 1 172 ? 24.975 -21.449 59.678 1.00 15.74 172 GLU B C 1
ATOM 4682 O O . GLU B 1 172 ? 24.876 -21.650 60.872 1.00 14.75 172 GLU B O 1
ATOM 4688 N N . ILE B 1 173 ? 25.643 -22.284 58.887 1.00 15.45 173 ILE B N 1
ATOM 4689 C CA . ILE B 1 173 ? 26.305 -23.447 59.454 1.00 15.27 173 ILE B CA 1
ATOM 4690 C C . ILE B 1 173 ? 27.467 -23.075 60.382 1.00 14.20 173 ILE B C 1
ATOM 4691 O O . ILE B 1 173 ? 27.618 -23.658 61.476 1.00 13.47 173 ILE B O 1
ATOM 4696 N N . ALA B 1 174 ? 28.250 -22.078 59.985 1.00 12.12 174 ALA B N 1
ATOM 4697 C CA . ALA B 1 174 ? 29.356 -21.590 60.793 1.00 12.55 174 ALA B CA 1
ATOM 4698 C C . ALA B 1 174 ? 28.838 -21.113 62.116 1.00 12.16 174 ALA B C 1
ATOM 4699 O O . ALA B 1 174 ? 29.464 -21.353 63.090 1.00 11.91 174 ALA B O 1
ATOM 4701 N N . TYR B 1 175 ? 27.703 -20.431 62.127 1.00 12.43 175 TYR B N 1
ATOM 4702 C CA . TYR B 1 175 ? 27.162 -19.917 63.376 1.00 13.93 175 TYR B CA 1
ATOM 4703 C C . TYR B 1 175 ? 26.885 -21.085 64.334 1.00 14.25 175 TYR B C 1
ATOM 4704 O O . TYR B 1 175 ? 27.189 -20.993 65.543 1.00 13.89 175 TYR B O 1
ATOM 4713 N N . GLU B 1 176 ? 26.308 -22.161 63.790 1.00 13.87 176 GLU B N 1
ATOM 4714 C CA . GLU B 1 176 ? 25.960 -23.343 64.577 1.00 14.16 176 GLU B CA 1
ATOM 4715 C C . GLU B 1 176 ? 27.190 -23.992 65.165 1.00 13.47 176 GLU B C 1
ATOM 4716 O O . GLU B 1 176 ? 27.244 -24.289 66.384 1.00 14.33 176 GLU B O 1
ATOM 4722 N N . LEU B 1 177 ? 28.181 -24.184 64.321 1.00 12.43 177 LEU B N 1
ATOM 4723 C CA . LEU B 1 177 ? 29.377 -24.898 64.689 1.00 12.53 177 LEU B CA 1
ATOM 4724 C C . LEU B 1 177 ? 30.175 -24.162 65.756 1.00 13.02 177 LEU B C 1
ATOM 4725 O O . LEU B 1 177 ? 30.490 -24.710 66.802 1.00 12.95 177 LEU B O 1
ATOM 4730 N N . TRP B 1 178 ? 30.471 -22.902 65.481 1.00 13.88 178 TRP B N 1
ATOM 4731 C CA . TRP B 1 178 ? 31.168 -22.033 66.433 1.00 13.47 178 TRP B CA 1
ATOM 4732 C C . TRP B 1 178 ? 30.382 -21.891 67.694 1.00 13.54 178 TRP B C 1
ATOM 4733 O O . TRP B 1 178 ? 30.936 -22.050 68.803 1.00 13.43 178 TRP B O 1
ATOM 4744 N N . SER B 1 179 ? 29.070 -21.642 67.581 1.00 13.58 179 SER B N 1
ATOM 4745 C CA . SER B 1 179 ? 28.271 -21.395 68.793 1.00 13.06 179 SER B CA 1
ATOM 4746 C C . SER B 1 179 ? 28.220 -22.622 69.689 1.00 14.38 179 SER B C 1
ATOM 4747 O O . SER B 1 179 ? 28.182 -22.501 70.918 1.00 14.55 179 SER B O 1
ATOM 4750 N N . GLY B 1 180 ? 28.272 -23.814 69.116 1.00 13.70 180 GLY B N 1
ATOM 4751 C CA . GLY B 1 180 ? 28.234 -24.990 69.975 1.00 13.92 180 GLY B CA 1
ATOM 4752 C C . GLY B 1 180 ? 29.549 -25.367 70.597 1.00 13.05 180 GLY B C 1
ATOM 4753 O O . GLY B 1 180 ? 29.591 -26.267 71.414 1.00 11.97 180 GLY B O 1
ATOM 4754 N N . GLY B 1 181 ? 30.637 -24.746 70.167 1.00 13.29 181 GLY B N 1
ATOM 4755 C CA . GLY B 1 181 ? 31.930 -24.965 70.820 1.00 13.15 181 GLY B CA 1
ATOM 4756 C C . GLY B 1 181 ? 33.117 -25.231 69.921 1.00 13.13 181 GLY B C 1
ATOM 4757 O O . GLY B 1 181 ? 34.264 -25.362 70.402 1.00 11.96 181 GLY B O 1
ATOM 4758 N N . ILE B 1 182 ? 32.893 -25.357 68.613 1.00 12.78 182 ILE B N 1
ATOM 4759 C CA . ILE B 1 182 ? 34.042 -25.566 67.742 1.00 14.47 182 ILE B CA 1
ATOM 4760 C C . ILE B 1 182 ? 34.950 -24.333 67.783 1.00 13.69 182 ILE B C 1
ATOM 4761 O O . ILE B 1 182 ? 34.469 -23.191 67.815 1.00 14.75 182 ILE B O 1
ATOM 4766 N N . ASP B 1 183 ? 36.256 -24.557 67.751 1.00 13.13 183 ASP B N 1
ATOM 4767 C CA . ASP B 1 183 ? 37.217 -23.474 67.790 1.00 12.98 183 ASP B CA 1
ATOM 4768 C C . ASP B 1 183 ? 37.431 -22.953 66.357 1.00 13.00 183 ASP B C 1
ATOM 4769 O O . ASP B 1 183 ? 37.431 -21.762 66.119 1.00 13.37 183 ASP B O 1
ATOM 4774 N N . LEU B 1 184 ? 37.599 -23.874 65.413 1.00 13.49 184 LEU B N 1
ATOM 4775 C CA . LEU B 1 184 ? 38.019 -23.562 64.060 1.00 13.84 184 LEU B CA 1
ATOM 4776 C C . LEU B 1 184 ? 37.076 -24.078 62.971 1.00 14.78 184 LEU B C 1
ATOM 4777 O O . LEU B 1 184 ? 36.908 -25.287 62.802 1.00 15.28 184 LEU B O 1
ATOM 4782 N N . LEU B 1 185 ? 36.465 -23.158 62.224 1.00 14.90 185 LEU B N 1
ATOM 4783 C CA . LEU B 1 185 ? 35.706 -23.504 61.030 1.00 14.35 185 LEU B CA 1
ATOM 4784 C C . LEU B 1 185 ? 36.741 -23.804 59.986 1.00 13.75 185 LEU B C 1
ATOM 4785 O O . LEU B 1 185 ? 37.762 -23.155 59.926 1.00 14.81 185 LEU B O 1
ATOM 4790 N N . LYS B 1 186 ? 36.523 -24.796 59.140 1.00 15.57 186 LYS B N 1
ATOM 4791 C CA . LYS B 1 186 ? 37.526 -25.118 58.127 1.00 14.67 186 LYS B CA 1
ATOM 4792 C C . LYS B 1 186 ? 36.897 -25.326 56.755 1.00 14.66 186 LYS B C 1
ATOM 4793 O O . LYS B 1 186 ? 35.935 -26.083 56.629 1.00 15.85 186 LYS B O 1
ATOM 4799 N N . ASP B 1 187 ? 37.423 -24.675 55.732 1.00 12.64 187 ASP B N 1
ATOM 4800 C CA . ASP B 1 187 ? 36.985 -24.950 54.392 1.00 13.23 187 ASP B CA 1
ATOM 4801 C C . ASP B 1 187 ? 37.576 -26.279 53.954 1.00 14.22 187 ASP B C 1
ATOM 4802 O O . ASP B 1 187 ? 38.712 -26.633 54.342 1.00 13.61 187 ASP B O 1
ATOM 4807 N N . ASP B 1 188 ? 36.818 -26.993 53.141 1.00 14.00 188 ASP B N 1
ATOM 4808 C CA . ASP B 1 188 ? 37.313 -28.113 52.399 1.00 15.89 188 ASP B CA 1
ATOM 4809 C C . ASP B 1 188 ? 38.383 -27.726 51.364 1.00 16.72 188 ASP B C 1
ATOM 4810 O O . ASP B 1 188 ? 38.311 -26.667 50.733 1.00 15.90 188 ASP B O 1
ATOM 4815 N N . GLU B 1 189 ? 39.315 -28.635 51.113 1.00 16.24 189 GLU B N 1
ATOM 4816 C CA . GLU B 1 189 ? 40.433 -28.354 50.244 1.00 17.14 189 GLU B CA 1
ATOM 4817 C C . GLU B 1 189 ? 40.027 -27.897 48.870 1.00 16.21 189 GLU B C 1
ATOM 4818 O O . GLU B 1 189 ? 40.762 -27.162 48.258 1.00 17.14 189 GLU B O 1
ATOM 4824 N N . ASN B 1 190 ? 38.876 -28.330 48.401 1.00 15.85 190 ASN B N 1
ATOM 4825 C CA . ASN B 1 190 ? 38.403 -27.959 47.073 1.00 16.69 190 ASN B CA 1
ATOM 4826 C C . ASN B 1 190 ? 37.575 -26.671 47.097 1.00 14.60 190 ASN B C 1
ATOM 4827 O O . ASN B 1 190 ? 37.220 -26.184 46.071 1.00 13.75 190 ASN B O 1
ATOM 4832 N N . PHE B 1 191 ? 37.240 -26.163 48.278 1.00 12.95 191 PHE B N 1
ATOM 4833 C CA . PHE B 1 191 ? 36.329 -25.019 48.393 1.00 12.53 191 PHE B CA 1
ATOM 4834 C C . PHE B 1 191 ? 37.104 -23.680 48.389 1.00 11.11 191 PHE B C 1
ATOM 4835 O O . PHE B 1 191 ? 37.579 -23.231 49.415 1.00 14.80 191 PHE B O 1
ATOM 4843 N N . THR B 1 192 ? 37.255 -23.055 47.220 1.00 11.51 192 THR B N 1
ATOM 4844 C CA . THR B 1 192 ? 37.978 -21.806 47.091 1.00 10.21 192 THR B CA 1
ATOM 4845 C C . THR B 1 192 ? 37.035 -20.617 46.941 1.00 10.34 192 THR B C 1
ATOM 4846 O O . THR B 1 192 ? 36.686 -19.914 47.915 1.00 9.81 192 THR B O 1
ATOM 4850 N N . SER B 1 193 ? 36.591 -20.396 45.712 1.00 10.33 193 SER B N 1
ATOM 4851 C CA . SER B 1 193 ? 35.789 -19.265 45.378 1.00 10.21 193 SER B CA 1
ATOM 4852 C C . SER B 1 193 ? 34.969 -19.665 44.196 1.00 11.11 193 SER B C 1
ATOM 4853 O O . SER B 1 193 ? 35.536 -20.183 43.250 1.00 9.54 193 SER B O 1
ATOM 4856 N N . PHE B 1 194 ? 33.645 -19.430 44.274 1.00 11.34 194 PHE B N 1
ATOM 4857 C CA . PHE B 1 194 ? 32.688 -19.750 43.229 1.00 12.42 194 PHE B CA 1
ATOM 4858 C C . PHE B 1 194 ? 31.702 -18.603 42.995 1.00 12.33 194 PHE B C 1
ATOM 4859 O O . PHE B 1 194 ? 31.537 -17.727 43.850 1.00 12.28 194 PHE B O 1
ATOM 4867 N N . PRO B 1 195 ? 31.056 -18.585 41.842 1.00 11.63 195 PRO B N 1
ATOM 4868 C CA . PRO B 1 195 ? 29.995 -17.606 41.540 1.00 12.71 195 PRO B CA 1
ATOM 4869 C C . PRO B 1 195 ? 28.976 -17.462 42.670 1.00 13.06 195 PRO B C 1
ATOM 4870 O O . PRO B 1 195 ? 28.662 -16.311 43.032 1.00 14.66 195 PRO B O 1
ATOM 4874 N N . PHE B 1 196 ? 28.604 -18.586 43.311 1.00 11.39 196 PHE B N 1
ATOM 4875 C CA . PHE B 1 196 ? 27.610 -18.578 44.406 1.00 10.30 196 PHE B CA 1
ATOM 4876 C C . PHE B 1 196 ? 28.273 -18.429 45.741 1.00 9.84 196 PHE B C 1
ATOM 4877 O O . PHE B 1 196 ? 27.585 -18.372 46.757 1.00 10.46 196 PHE B O 1
ATOM 4885 N N . ASN B 1 197 ? 29.610 -18.430 45.763 1.00 9.68 197 ASN B N 1
ATOM 4886 C CA . ASN B 1 197 ? 30.349 -18.164 47.012 1.00 10.46 197 ASN B CA 1
ATOM 4887 C C . ASN B 1 197 ? 31.686 -17.555 46.698 1.00 10.94 197 ASN B C 1
ATOM 4888 O O . ASN B 1 197 ? 32.774 -18.217 46.758 1.00 11.83 197 ASN B O 1
ATOM 4893 N N . ARG B 1 198 ? 31.641 -16.268 46.405 1.00 10.95 198 ARG B N 1
ATOM 4894 C CA . ARG B 1 198 ? 32.865 -15.527 46.078 1.00 12.78 198 ARG B CA 1
ATOM 4895 C C . ARG B 1 198 ? 33.682 -15.276 47.303 1.00 12.04 198 ARG B C 1
ATOM 4896 O O . ARG B 1 198 ? 33.137 -14.856 48.335 1.00 11.69 198 ARG B O 1
ATOM 4904 N N . PHE B 1 199 ? 34.995 -15.491 47.159 1.00 11.82 199 PHE B N 1
ATOM 4905 C CA . PHE B 1 199 ? 35.869 -15.433 48.302 1.00 11.48 199 PHE B CA 1
ATOM 4906 C C . PHE B 1 199 ? 35.688 -14.138 49.057 1.00 11.92 199 PHE B C 1
ATOM 4907 O O . PHE B 1 199 ? 35.531 -14.139 50.264 1.00 10.24 199 PHE B O 1
ATOM 4915 N N . GLU B 1 200 ? 35.721 -13.005 48.379 1.00 13.91 200 GLU B N 1
ATOM 4916 C CA . GLU B 1 200 ? 35.645 -11.728 49.164 1.00 15.39 200 GLU B CA 1
ATOM 4917 C C . GLU B 1 200 ? 34.310 -11.469 49.883 1.00 13.56 200 GLU B C 1
ATOM 4918 O O . GLU B 1 200 ? 34.261 -10.796 50.929 1.00 13.88 200 GLU B O 1
ATOM 4924 N N . GLU B 1 201 ? 33.229 -11.958 49.295 1.00 12.14 201 GLU B N 1
ATOM 4925 C CA . GLU B 1 201 ? 31.891 -11.935 49.892 1.00 12.12 201 GLU B CA 1
ATOM 4926 C C . GLU B 1 201 ? 31.851 -12.857 51.117 1.00 11.62 201 GLU B C 1
ATOM 4927 O O . GLU B 1 201 ? 31.328 -12.491 52.152 1.00 10.11 201 GLU B O 1
ATOM 4933 N N . ARG B 1 202 ? 32.478 -14.017 51.010 1.00 11.90 202 ARG B N 1
ATOM 4934 C CA . ARG B 1 202 ? 32.619 -14.915 52.148 1.00 11.46 202 ARG B CA 1
ATOM 4935 C C . ARG B 1 202 ? 33.387 -14.342 53.333 1.00 13.50 202 ARG B C 1
ATOM 4936 O O . ARG B 1 202 ? 32.981 -14.515 54.492 1.00 11.37 202 ARG B O 1
ATOM 4944 N N . VAL B 1 203 ? 34.516 -13.709 53.043 1.00 14.09 203 VAL B N 1
ATOM 4945 C CA . VAL B 1 203 ? 35.326 -13.059 54.054 1.00 14.33 203 VAL B CA 1
ATOM 4946 C C . VAL B 1 203 ? 34.555 -12.018 54.782 1.00 14.12 203 VAL B C 1
ATOM 4947 O O . VAL B 1 203 ? 34.476 -12.034 56.022 1.00 15.11 203 VAL B O 1
ATOM 4951 N N . ARG B 1 204 ? 33.912 -11.119 54.047 1.00 13.33 204 ARG B N 1
ATOM 4952 C CA . ARG B 1 204 ? 33.084 -10.097 54.709 1.00 13.38 204 ARG B CA 1
ATOM 4953 C C . ARG B 1 204 ? 32.013 -10.668 55.637 1.00 14.00 204 ARG B C 1
ATOM 4954 O O . ARG B 1 204 ? 31.828 -10.172 56.745 1.00 14.14 204 ARG B O 1
ATOM 4962 N N . LYS B 1 205 ? 31.268 -11.681 55.205 1.00 12.50 205 LYS B N 1
ATOM 4963 C CA . LYS B 1 205 ? 30.210 -12.226 56.055 1.00 12.17 205 LYS B CA 1
ATOM 4964 C C . LYS B 1 205 ? 30.741 -13.062 57.220 1.00 12.79 205 LYS B C 1
ATOM 4965 O O . LYS B 1 205 ? 30.355 -12.876 58.403 1.00 10.60 205 LYS B O 1
ATOM 4971 N N . LEU B 1 206 ? 31.654 -13.983 56.917 1.00 12.50 206 LEU B N 1
ATOM 4972 C CA . LEU B 1 206 ? 32.006 -15.024 57.903 1.00 11.93 206 LEU B CA 1
ATOM 4973 C C . LEU B 1 206 ? 32.721 -14.413 59.085 1.00 12.58 206 LEU B C 1
ATOM 4974 O O . LEU B 1 206 ? 32.520 -14.843 60.217 1.00 11.98 206 LEU B O 1
ATOM 4979 N N . TYR B 1 207 ? 33.534 -13.390 58.848 1.00 13.30 207 TYR B N 1
ATOM 4980 C CA . TYR B 1 207 ? 34.235 -12.780 59.992 1.00 14.48 207 TYR B CA 1
ATOM 4981 C C . TYR B 1 207 ? 33.293 -11.939 60.857 1.00 14.49 207 TYR B C 1
ATOM 4982 O O . TYR B 1 207 ? 33.530 -11.815 62.065 1.00 15.15 207 TYR B O 1
ATOM 4991 N N . ARG B 1 208 ? 32.227 -11.377 60.279 1.00 15.10 208 ARG B N 1
ATOM 4992 C CA . ARG B 1 208 ? 31.189 -10.726 61.126 1.00 16.69 208 ARG B CA 1
ATOM 4993 C C . ARG B 1 208 ? 30.481 -11.767 62.006 1.00 14.94 208 ARG B C 1
ATOM 4994 O O . ARG B 1 208 ? 30.237 -11.520 63.190 1.00 14.55 208 ARG B O 1
ATOM 5002 N N . VAL B 1 209 ? 30.137 -12.911 61.423 1.00 13.74 209 VAL B N 1
ATOM 5003 C CA . VAL B 1 209 ? 29.536 -14.005 62.208 1.00 13.76 209 VAL B CA 1
ATOM 5004 C C . VAL B 1 209 ? 30.497 -14.443 63.290 1.00 13.08 209 VAL B C 1
ATOM 5005 O O . VAL B 1 209 ? 30.086 -14.654 64.441 1.00 11.84 209 VAL B O 1
ATOM 5009 N N . ARG B 1 210 ? 31.770 -14.553 62.941 1.00 12.14 210 ARG B N 1
ATOM 5010 C CA . ARG B 1 210 ? 32.810 -14.978 63.879 1.00 13.30 210 ARG B CA 1
ATOM 5011 C C . ARG B 1 210 ? 32.854 -14.039 65.080 1.00 13.81 210 ARG B C 1
ATOM 5012 O O . ARG B 1 210 ? 32.891 -14.480 66.271 1.00 14.75 210 ARG B O 1
ATOM 5020 N N . ASP B 1 211 ? 32.843 -12.745 64.807 1.00 14.43 211 ASP B N 1
ATOM 5021 C CA . ASP B 1 211 ? 32.959 -11.743 65.880 1.00 16.09 211 ASP B CA 1
ATOM 5022 C C . ASP B 1 211 ? 31.707 -11.762 66.783 1.00 15.81 211 ASP B C 1
ATOM 5023 O O . ASP B 1 211 ? 31.819 -11.656 68.011 1.00 14.91 211 ASP B O 1
ATOM 5028 N N . ARG B 1 212 ? 30.542 -11.921 66.158 1.00 15.63 212 ARG B N 1
ATOM 5029 C CA . ARG B 1 212 ? 29.271 -12.156 66.873 1.00 16.58 212 ARG B CA 1
ATOM 5030 C C . ARG B 1 212 ? 29.369 -13.354 67.830 1.00 15.98 212 ARG B C 1
ATOM 5031 O O . ARG B 1 212 ? 29.046 -13.242 69.024 1.00 14.38 212 ARG B O 1
ATOM 5039 N N . VAL B 1 213 ? 29.850 -14.488 67.331 1.00 15.28 213 VAL B N 1
ATOM 5040 C CA . VAL B 1 213 ? 29.930 -15.669 68.202 1.00 15.12 213 VAL B CA 1
ATOM 5041 C C . VAL B 1 213 ? 30.920 -15.438 69.359 1.00 14.92 213 VAL B C 1
ATOM 5042 O O . VAL B 1 213 ? 30.647 -15.914 70.452 1.00 13.10 213 VAL B O 1
ATOM 5046 N N . GLU B 1 214 ? 31.992 -14.674 69.126 1.00 13.95 214 GLU B N 1
ATOM 5047 C CA . GLU B 1 214 ? 32.970 -14.370 70.159 1.00 15.13 214 GLU B CA 1
ATOM 5048 C C . GLU B 1 214 ? 32.328 -13.543 71.227 1.00 16.05 214 GLU B C 1
ATOM 5049 O O . GLU B 1 214 ? 32.518 -13.795 72.416 1.00 16.26 214 GLU B O 1
ATOM 5055 N N . ALA B 1 215 ? 31.499 -12.588 70.816 1.00 16.60 215 ALA B N 1
ATOM 5056 C CA . ALA B 1 215 ? 30.806 -11.753 71.784 1.00 16.84 215 ALA B CA 1
ATOM 5057 C C . ALA B 1 215 ? 29.842 -12.560 72.617 1.00 16.51 215 ALA B C 1
ATOM 5058 O O . ALA B 1 215 ? 29.765 -12.350 73.827 1.00 16.80 215 ALA B O 1
ATOM 5060 N N . GLU B 1 216 ? 29.120 -13.469 71.964 1.00 16.23 216 GLU B N 1
ATOM 5061 C CA . GLU B 1 216 ? 28.082 -14.290 72.602 1.00 16.06 216 GLU B CA 1
ATOM 5062 C C . GLU B 1 216 ? 28.660 -15.369 73.502 1.00 16.46 216 GLU B C 1
ATOM 5063 O O . GLU B 1 216 ? 28.054 -15.668 74.537 1.00 15.15 216 GLU B O 1
ATOM 5069 N N . THR B 1 217 ? 29.843 -15.904 73.181 1.00 15.68 217 THR B N 1
ATOM 5070 C CA . THR B 1 217 ? 30.365 -17.032 73.954 1.00 16.39 217 THR B CA 1
ATOM 5071 C C . THR B 1 217 ? 31.506 -16.659 74.893 1.00 16.77 217 THR B C 1
ATOM 5072 O O . THR B 1 217 ? 31.769 -17.378 75.829 1.00 16.41 217 THR B O 1
ATOM 5076 N N . GLY B 1 218 ? 32.239 -15.588 74.609 1.00 16.83 218 GLY B N 1
ATOM 5077 C CA . GLY B 1 218 ? 33.422 -15.274 75.404 1.00 16.76 218 GLY B CA 1
ATOM 5078 C C . GLY B 1 218 ? 34.646 -16.082 74.992 1.00 16.89 218 GLY B C 1
ATOM 5079 O O . GLY B 1 218 ? 35.668 -15.943 75.622 1.00 16.93 218 GLY B O 1
ATOM 5080 N N . GLU B 1 219 ? 34.553 -16.869 73.908 1.00 16.54 219 GLU B N 1
ATOM 5081 C CA . GLU B 1 219 ? 35.625 -17.756 73.441 1.00 17.07 219 GLU B CA 1
ATOM 5082 C C . GLU B 1 219 ? 36.097 -17.266 72.083 1.00 16.37 219 GLU B C 1
ATOM 5083 O O . GLU B 1 219 ? 35.314 -16.818 71.250 1.00 16.95 219 GLU B O 1
ATOM 5089 N N . THR B 1 220 ? 37.384 -17.340 71.854 1.00 15.08 220 THR B N 1
ATOM 5090 C CA . THR B 1 220 ? 37.924 -16.950 70.552 1.00 14.51 220 THR B CA 1
ATOM 5091 C C . THR B 1 220 ? 37.559 -17.998 69.484 1.00 14.41 220 THR B C 1
ATOM 5092 O O . THR B 1 220 ? 37.582 -19.202 69.726 1.00 14.25 220 THR B O 1
ATOM 5096 N N . LYS B 1 221 ? 37.229 -17.518 68.290 1.00 14.17 221 LYS B N 1
ATOM 5097 C CA . LYS B 1 221 ? 36.855 -18.365 67.213 1.00 13.31 221 LYS B CA 1
ATOM 5098 C C . LYS B 1 221 ? 37.663 -17.990 66.010 1.00 14.10 221 LYS B C 1
ATOM 5099 O O . LYS B 1 221 ? 37.959 -16.821 65.827 1.00 15.09 221 LYS B O 1
ATOM 5105 N N . GLU B 1 222 ? 38.017 -18.967 65.176 1.00 13.23 222 GLU B N 1
ATOM 5106 C CA . GLU B 1 222 ? 38.801 -18.688 63.981 1.00 12.32 222 GLU B CA 1
ATOM 5107 C C . GLU B 1 222 ? 38.381 -19.582 62.797 1.00 12.01 222 GLU B C 1
ATOM 5108 O O . GLU B 1 222 ? 37.507 -20.445 62.920 1.00 10.84 222 GLU B O 1
ATOM 5114 N N . TYR B 1 223 ? 39.007 -19.335 61.655 1.00 12.07 223 TYR B N 1
ATOM 5115 C CA . TYR B 1 223 ? 38.547 -19.802 60.353 1.00 12.24 223 TYR B CA 1
ATOM 5116 C C . TYR B 1 223 ? 39.757 -20.164 59.494 1.00 11.43 223 TYR B C 1
ATOM 5117 O O . TYR B 1 223 ? 40.573 -19.305 59.176 1.00 11.86 223 TYR B O 1
ATOM 5126 N N . LEU B 1 224 ? 39.876 -21.449 59.189 1.00 10.83 224 LEU B N 1
ATOM 5127 C CA . LEU B 1 224 ? 40.899 -22.000 58.336 1.00 10.63 224 LEU B CA 1
ATOM 5128 C C . LEU B 1 224 ? 40.332 -21.829 56.979 1.00 10.84 224 LEU B C 1
ATOM 5129 O O . LEU B 1 224 ? 39.807 -22.776 56.397 1.00 11.41 224 LEU B O 1
ATOM 5134 N N . ILE B 1 225 ? 40.405 -20.587 56.502 1.00 12.08 225 ILE B N 1
ATOM 5135 C CA . ILE B 1 225 ? 39.795 -20.197 55.211 1.00 11.31 225 ILE B CA 1
ATOM 5136 C C . ILE B 1 225 ? 40.725 -20.543 54.070 1.00 11.67 225 ILE B C 1
ATOM 5137 O O . ILE B 1 225 ? 41.914 -20.257 54.125 1.00 13.12 225 ILE B O 1
ATOM 5142 N N . ASN B 1 226 ? 40.184 -21.125 52.997 1.00 11.62 226 ASN B N 1
ATOM 5143 C CA . ASN B 1 226 ? 41.028 -21.709 51.984 1.00 11.61 226 ASN B CA 1
ATOM 5144 C C . ASN B 1 226 ? 41.387 -20.633 50.952 1.00 11.22 226 ASN B C 1
ATOM 5145 O O . ASN B 1 226 ? 40.546 -20.263 50.106 1.00 11.40 226 ASN B O 1
ATOM 5150 N N . ILE B 1 227 ? 42.632 -20.193 50.986 1.00 11.92 227 ILE B N 1
ATOM 5151 C CA . ILE B 1 227 ? 43.161 -19.152 50.075 1.00 12.94 227 ILE B CA 1
ATOM 5152 C C . ILE B 1 227 ? 43.875 -19.733 48.836 1.00 14.18 227 ILE B C 1
ATOM 5153 O O . ILE B 1 227 ? 44.399 -18.990 47.995 1.00 15.94 227 ILE B O 1
ATOM 5158 N N . THR B 1 228 ? 43.808 -21.054 48.684 1.00 14.74 228 THR B N 1
ATOM 5159 C CA . THR B 1 228 ? 44.536 -21.767 47.640 1.00 14.89 228 THR B CA 1
ATOM 5160 C C . THR B 1 228 ? 44.151 -21.247 46.240 1.00 15.02 228 THR B C 1
ATOM 5161 O O . THR B 1 228 ? 42.955 -21.139 45.919 1.00 13.08 228 THR B O 1
ATOM 5165 N N . GLY B 1 229 ? 45.185 -20.957 45.432 1.00 15.69 229 GLY B N 1
ATOM 5166 C CA . GLY B 1 229 ? 45.055 -20.593 44.026 1.00 15.54 229 GLY B CA 1
ATOM 5167 C C . GLY B 1 229 ? 46.416 -20.282 43.417 1.00 16.42 229 GLY B C 1
ATOM 5168 O O . GLY B 1 229 ? 47.448 -20.491 44.056 1.00 15.65 229 GLY B O 1
ATOM 5169 N N . PRO B 1 230 ? 46.408 -19.707 42.207 1.00 16.64 230 PRO B N 1
ATOM 5170 C CA . PRO B 1 230 ? 47.586 -19.030 41.633 1.00 17.18 230 PRO B CA 1
ATOM 5171 C C . PRO B 1 230 ? 48.125 -18.027 42.658 1.00 17.50 230 PRO B C 1
ATOM 5172 O O . PRO B 1 230 ? 47.322 -17.444 43.432 1.00 16.82 230 PRO B O 1
ATOM 5176 N N . VAL B 1 231 ? 49.442 -17.868 42.721 1.00 16.86 231 VAL B N 1
ATOM 5177 C CA . VAL B 1 231 ? 50.009 -17.223 43.897 1.00 17.23 231 VAL B CA 1
ATOM 5178 C C . VAL B 1 231 ? 49.520 -15.795 44.110 1.00 15.19 231 VAL B C 1
ATOM 5179 O O . VAL B 1 231 ? 49.369 -15.378 45.227 1.00 14.08 231 VAL B O 1
ATOM 5183 N N . ASN B 1 232 ? 49.401 -15.019 43.053 1.00 13.88 232 ASN B N 1
ATOM 5184 C CA . ASN B 1 232 ? 48.936 -13.638 43.198 1.00 15.22 232 ASN B CA 1
ATOM 5185 C C . ASN B 1 232 ? 47.546 -13.579 43.808 1.00 14.02 232 ASN B C 1
ATOM 5186 O O . ASN B 1 232 ? 47.248 -12.734 44.650 1.00 15.43 232 ASN B O 1
ATOM 5191 N N . ILE B 1 233 ? 46.710 -14.539 43.450 1.00 14.18 233 ILE B N 1
ATOM 5192 C CA . ILE B 1 233 ? 45.376 -14.634 44.030 1.00 14.11 233 ILE B CA 1
ATOM 5193 C C . ILE B 1 233 ? 45.441 -15.022 45.474 1.00 14.32 233 ILE B C 1
ATOM 5194 O O . ILE B 1 233 ? 44.712 -14.434 46.284 1.00 14.25 233 ILE B O 1
ATOM 5199 N N . MET B 1 234 ? 46.291 -15.991 45.810 1.00 15.55 234 MET B N 1
ATOM 5200 C CA . MET B 1 234 ? 46.437 -16.402 47.189 1.00 14.92 234 MET B CA 1
ATOM 5201 C C . MET B 1 234 ? 46.921 -15.227 48.024 1.00 13.87 234 MET B C 1
ATOM 5202 O O . MET B 1 234 ? 46.537 -15.097 49.182 1.00 14.07 234 MET B O 1
ATOM 5207 N N . GLU B 1 235 ? 47.836 -14.417 47.483 1.00 12.06 235 GLU B N 1
ATOM 5208 C CA . GLU B 1 235 ? 48.321 -13.250 48.237 1.00 11.33 235 GLU B CA 1
ATOM 5209 C C . GLU B 1 235 ? 47.196 -12.245 48.517 1.00 12.17 235 GLU B C 1
ATOM 5210 O O . GLU B 1 235 ? 47.064 -11.717 49.652 1.00 12.26 235 GLU B O 1
ATOM 5216 N N . LYS B 1 236 ? 46.413 -11.967 47.497 1.00 11.68 236 LYS B N 1
ATOM 5217 C CA . LYS B 1 236 ? 45.336 -11.012 47.608 1.00 13.46 236 LYS B CA 1
ATOM 5218 C C . LYS B 1 236 ? 44.312 -11.559 48.592 1.00 12.83 236 LYS B C 1
ATOM 5219 O O . LYS B 1 236 ? 43.786 -10.826 49.419 1.00 12.38 236 LYS B O 1
ATOM 5225 N N . ARG B 1 237 ? 44.091 -12.867 48.572 1.00 12.49 237 ARG B N 1
ATOM 5226 C CA . ARG B 1 237 ? 43.111 -13.452 49.452 1.00 12.36 237 ARG B CA 1
ATOM 5227 C C . ARG B 1 237 ? 43.630 -13.390 50.891 1.00 11.77 237 ARG B C 1
ATOM 5228 O O . ARG B 1 237 ? 42.876 -13.047 51.824 1.00 10.67 237 ARG B O 1
ATOM 5236 N N . ALA B 1 238 ? 44.920 -13.638 51.077 1.00 11.78 238 ALA B N 1
ATOM 5237 C CA . ALA B 1 238 ? 45.486 -13.468 52.425 1.00 11.79 238 ALA B CA 1
ATOM 5238 C C . ALA B 1 238 ? 45.349 -12.050 52.977 1.00 12.23 238 ALA B C 1
ATOM 5239 O O . ALA B 1 238 ? 45.042 -11.849 54.161 1.00 10.95 238 ALA B O 1
ATOM 5241 N N . GLU B 1 239 ? 45.559 -11.047 52.138 1.00 12.79 239 GLU B N 1
ATOM 5242 C CA . GLU B 1 239 ? 45.419 -9.639 52.531 1.00 13.97 239 GLU B CA 1
ATOM 5243 C C . GLU B 1 239 ? 43.951 -9.366 52.909 1.00 13.54 239 GLU B C 1
ATOM 5244 O O . GLU B 1 239 ? 43.702 -8.709 53.910 1.00 12.89 239 GLU B O 1
ATOM 5250 N N . MET B 1 240 ? 42.990 -9.946 52.190 1.00 12.89 240 MET B N 1
ATOM 5251 C CA . MET B 1 240 ? 41.580 -9.726 52.570 1.00 13.87 240 MET B CA 1
ATOM 5252 C C . MET B 1 240 ? 41.278 -10.341 53.960 1.00 13.09 240 MET B C 1
ATOM 5253 O O . MET B 1 240 ? 40.584 -9.740 54.788 1.00 12.86 240 MET B O 1
ATOM 5258 N N . VAL B 1 241 ? 41.829 -11.501 54.221 1.00 12.33 241 VAL B N 1
ATOM 5259 C CA . VAL B 1 241 ? 41.599 -12.156 55.509 1.00 12.68 241 VAL B CA 1
ATOM 5260 C C . VAL B 1 241 ? 42.173 -11.320 56.652 1.00 12.63 241 VAL B C 1
ATOM 5261 O O . VAL B 1 241 ? 41.511 -11.095 57.674 1.00 13.88 241 VAL B O 1
ATOM 5265 N N . ALA B 1 242 ? 43.410 -10.865 56.515 1.00 13.97 242 ALA B N 1
ATOM 5266 C CA . ALA B 1 242 ? 44.042 -10.105 57.610 1.00 14.80 242 ALA B CA 1
ATOM 5267 C C . ALA B 1 242 ? 43.301 -8.770 57.846 1.00 14.98 242 ALA B C 1
ATOM 5268 O O . ALA B 1 242 ? 43.074 -8.368 58.991 1.00 13.37 242 ALA B O 1
ATOM 5270 N N . ASN B 1 243 ? 42.944 -8.100 56.754 1.00 13.21 243 ASN B N 1
ATOM 5271 C CA . ASN B 1 243 ? 42.142 -6.890 56.803 1.00 14.96 243 ASN B CA 1
ATOM 5272 C C . ASN B 1 243 ? 40.808 -7.055 57.502 1.00 14.30 243 ASN B C 1
ATOM 5273 O O . ASN B 1 243 ? 40.328 -6.115 58.077 1.00 13.12 243 ASN B O 1
ATOM 5278 N N . GLU B 1 244 ? 40.218 -8.249 57.459 1.00 13.47 244 GLU B N 1
ATOM 5279 C CA . GLU B 1 244 ? 38.942 -8.488 58.121 1.00 13.94 244 GLU B CA 1
ATOM 5280 C C . GLU B 1 244 ? 39.141 -8.943 59.562 1.00 13.07 244 GLU B C 1
ATOM 5281 O O . GLU B 1 244 ? 38.171 -9.130 60.275 1.00 14.82 244 GLU B O 1
ATOM 5287 N N . GLY B 1 245 ? 40.380 -9.088 60.012 1.00 12.27 245 GLY B N 1
ATOM 5288 C CA . GLY B 1 245 ? 40.619 -9.543 61.394 1.00 12.61 245 GLY B CA 1
ATOM 5289 C C . GLY B 1 245 ? 41.017 -10.995 61.584 1.00 12.56 245 GLY B C 1
ATOM 5290 O O . GLY B 1 245 ? 41.199 -11.449 62.721 1.00 13.54 245 GLY B O 1
ATOM 5291 N N . GLY B 1 246 ? 41.211 -11.737 60.496 1.00 11.39 246 GLY B N 1
ATOM 5292 C CA . GLY B 1 246 ? 41.561 -13.125 60.575 1.00 11.65 246 GLY B CA 1
ATOM 5293 C C . GLY B 1 246 ? 43.020 -13.325 60.940 1.00 11.94 246 GLY B C 1
ATOM 5294 O O . GLY B 1 246 ? 43.849 -12.503 60.595 1.00 12.07 246 GLY B O 1
ATOM 5295 N N . GLN B 1 247 ? 43.305 -14.412 61.652 1.00 11.88 247 GLN B N 1
ATOM 5296 C CA . GLN B 1 247 ? 44.677 -14.806 62.000 1.00 13.56 247 GLN B CA 1
ATOM 5297 C C . GLN B 1 247 ? 45.116 -16.113 61.412 1.00 12.90 247 GLN B C 1
ATOM 5298 O O . GLN B 1 247 ? 46.179 -16.595 61.758 1.00 14.07 247 GLN B O 1
ATOM 5304 N N . TYR B 1 248 ? 44.323 -16.688 60.522 1.00 12.75 248 TYR B N 1
ATOM 5305 C CA . TYR B 1 248 ? 44.674 -17.963 59.907 1.00 12.05 248 TYR B CA 1
ATOM 5306 C C . TYR B 1 248 ? 44.342 -17.943 58.464 1.00 12.23 248 TYR B C 1
ATOM 5307 O O . TYR B 1 248 ? 43.314 -17.420 58.094 1.00 12.93 248 TYR B O 1
ATOM 5316 N N . VAL B 1 249 ? 45.173 -18.595 57.655 1.00 13.08 249 VAL B N 1
ATOM 5317 C CA . VAL B 1 249 ? 44.823 -18.977 56.319 1.00 14.05 249 VAL B CA 1
ATOM 5318 C C . VAL B 1 249 ? 45.163 -20.451 56.103 1.00 14.98 249 VAL B C 1
ATOM 5319 O O . VAL B 1 249 ? 46.090 -21.037 56.714 1.00 12.67 249 VAL B O 1
ATOM 5323 N N . MET B 1 250 ? 44.419 -21.061 55.185 1.00 13.84 250 MET B N 1
ATOM 5324 C CA . MET B 1 250 ? 44.641 -22.469 54.866 1.00 14.11 250 MET B CA 1
ATOM 5325 C C . MET B 1 250 ? 45.155 -22.533 53.485 1.00 13.03 250 MET B C 1
ATOM 5326 O O . MET B 1 250 ? 44.599 -21.875 52.586 1.00 11.52 250 MET B O 1
ATOM 5331 N N . ILE B 1 251 ? 46.196 -23.327 53.297 1.00 13.60 251 ILE B N 1
ATOM 5332 C CA . ILE B 1 251 ? 46.771 -23.516 51.982 1.00 14.44 251 ILE B CA 1
ATOM 5333 C C . ILE B 1 251 ? 46.880 -24.998 51.636 1.00 14.72 251 ILE B C 1
ATOM 5334 O O . ILE B 1 251 ? 47.450 -25.761 52.411 1.00 16.68 251 ILE B O 1
ATOM 5339 N N . ASP B 1 252 ? 46.412 -25.408 50.458 1.00 16.23 252 ASP B N 1
ATOM 5340 C CA . ASP B 1 252 ? 46.643 -26.785 50.002 1.00 15.88 252 ASP B CA 1
ATOM 5341 C C . ASP B 1 252 ? 48.114 -26.819 49.550 1.00 15.65 252 ASP B C 1
ATOM 5342 O O . ASP B 1 252 ? 48.428 -26.556 48.394 1.00 14.68 252 ASP B O 1
ATOM 5347 N N . ILE B 1 253 ? 49.043 -27.089 50.460 1.00 15.10 253 ILE B N 1
ATOM 5348 C CA . ILE B 1 253 ? 50.452 -26.900 50.107 1.00 15.47 253 ILE B CA 1
ATOM 5349 C C . ILE B 1 253 ? 51.051 -27.802 49.038 1.00 16.11 253 ILE B C 1
ATOM 5350 O O . ILE B 1 253 ? 51.993 -27.349 48.350 1.00 16.16 253 ILE B O 1
ATOM 5355 N N . VAL B 1 254 ? 50.538 -29.029 48.862 1.00 16.55 254 VAL B N 1
ATOM 5356 C CA . VAL B 1 254 ? 51.110 -29.930 47.837 1.00 16.98 254 VAL B CA 1
ATOM 5357 C C . VAL B 1 254 ? 50.594 -29.594 46.465 1.00 16.09 254 VAL B C 1
ATOM 5358 O O . VAL B 1 254 ? 51.353 -29.552 45.495 1.00 16.87 254 VAL B O 1
ATOM 5362 N N . VAL B 1 255 ? 49.300 -29.301 46.370 1.00 15.53 255 VAL B N 1
ATOM 5363 C CA . VAL B 1 255 ? 48.744 -28.851 45.113 1.00 15.76 255 VAL B CA 1
ATOM 5364 C C . VAL B 1 255 ? 49.319 -27.500 44.696 1.00 15.10 255 VAL B C 1
ATOM 5365 O O . VAL B 1 255 ? 49.616 -27.288 43.536 1.00 14.02 255 VAL B O 1
ATOM 5369 N N . ALA B 1 256 ? 49.435 -26.565 45.636 1.00 14.71 256 ALA B N 1
ATOM 5370 C CA . ALA B 1 256 ? 50.017 -25.233 45.308 1.00 15.51 256 ALA B CA 1
ATOM 5371 C C . ALA B 1 256 ? 51.507 -25.267 44.953 1.00 14.15 256 ALA B C 1
ATOM 5372 O O . ALA B 1 256 ? 51.959 -24.656 43.970 1.00 14.32 256 ALA B O 1
ATOM 5374 N N . GLY B 1 257 ? 52.265 -25.944 45.810 1.00 14.63 257 GLY B N 1
ATOM 5375 C CA . GLY B 1 257 ? 53.661 -26.281 45.599 1.00 13.38 257 GLY B CA 1
ATOM 5376 C C . GLY B 1 257 ? 54.627 -25.427 46.388 1.00 13.45 257 GLY B C 1
ATOM 5377 O O . GLY B 1 257 ? 54.235 -24.394 46.992 1.00 12.64 257 GLY B O 1
ATOM 5378 N N . TRP B 1 258 ? 55.893 -25.839 46.367 1.00 13.57 258 TRP B N 1
ATOM 5379 C CA . TRP B 1 258 ? 56.884 -25.278 47.305 1.00 14.38 258 TRP B CA 1
ATOM 5380 C C . TRP B 1 258 ? 57.242 -23.839 46.994 1.00 13.18 258 TRP B C 1
ATOM 5381 O O . TRP B 1 258 ? 57.494 -23.070 47.878 1.00 13.02 258 TRP B O 1
ATOM 5392 N N . SER B 1 259 ? 57.296 -23.492 45.724 1.00 13.64 259 SER B N 1
ATOM 5393 C CA . SER B 1 259 ? 57.626 -22.133 45.339 1.00 13.47 259 SER B CA 1
ATOM 5394 C C . SER B 1 259 ? 56.627 -21.095 45.887 1.00 13.40 259 SER B C 1
ATOM 5395 O O . SER B 1 259 ? 57.030 -20.063 46.432 1.00 11.78 259 SER B O 1
ATOM 5398 N N . ALA B 1 260 ? 55.339 -21.376 45.711 1.00 14.07 260 ALA B N 1
ATOM 5399 C CA . ALA B 1 260 ? 54.272 -20.556 46.251 1.00 13.78 260 ALA B CA 1
ATOM 5400 C C . ALA B 1 260 ? 54.296 -20.575 47.757 1.00 13.16 260 ALA B C 1
ATOM 5401 O O . ALA B 1 260 ? 54.113 -19.538 48.357 1.00 14.16 260 ALA B O 1
ATOM 5403 N N . LEU B 1 261 ? 54.546 -21.718 48.372 1.00 13.28 261 LEU B N 1
ATOM 5404 C CA . LEU B 1 261 ? 54.547 -21.779 49.835 1.00 14.19 261 LEU B CA 1
ATOM 5405 C C . LEU B 1 261 ? 55.627 -20.896 50.426 1.00 14.05 261 LEU B C 1
ATOM 5406 O O . LEU B 1 261 ? 55.396 -20.221 51.395 1.00 13.02 261 LEU B O 1
ATOM 5411 N N . GLN B 1 262 ? 56.825 -20.955 49.863 1.00 14.69 262 GLN B N 1
ATOM 5412 C CA . GLN B 1 262 ? 57.913 -20.155 50.428 1.00 14.32 262 GLN B CA 1
ATOM 5413 C C . GLN B 1 262 ? 57.590 -18.673 50.326 1.00 14.19 262 GLN B C 1
ATOM 5414 O O . GLN B 1 262 ? 57.740 -17.950 51.275 1.00 13.19 262 GLN B O 1
ATOM 5420 N N . TYR B 1 263 ? 57.075 -18.221 49.188 1.00 12.67 263 TYR B N 1
ATOM 5421 C CA . TYR B 1 263 ? 56.677 -16.848 49.094 1.00 13.43 263 TYR B CA 1
ATOM 5422 C C . TYR B 1 263 ? 55.531 -16.481 50.036 1.00 12.51 263 TYR B C 1
ATOM 5423 O O . TYR B 1 263 ? 55.593 -15.408 50.693 1.00 11.82 263 TYR B O 1
ATOM 5432 N N . MET B 1 264 ? 54.533 -17.359 50.146 1.00 12.12 264 MET B N 1
ATOM 5433 C CA . MET B 1 264 ? 53.390 -17.085 51.024 1.00 12.55 264 MET B CA 1
ATOM 5434 C C . MET B 1 264 ? 53.817 -16.970 52.497 1.00 12.90 264 MET B C 1
ATOM 5435 O O . MET B 1 264 ? 53.206 -16.226 53.268 1.00 14.15 264 MET B O 1
ATOM 5440 N N . ARG B 1 265 ? 54.854 -17.685 52.876 1.00 12.41 265 ARG B N 1
ATOM 5441 C CA . ARG B 1 265 ? 55.427 -17.558 54.216 1.00 11.57 265 ARG B CA 1
ATOM 5442 C C . ARG B 1 265 ? 55.948 -16.140 54.423 1.00 12.44 265 ARG B C 1
ATOM 5443 O O . ARG B 1 265 ? 55.904 -15.620 55.527 1.00 11.33 265 ARG B O 1
ATOM 5451 N N . GLU B 1 266 ? 56.403 -15.461 53.364 1.00 12.72 266 GLU B N 1
ATOM 5452 C CA . GLU B 1 266 ? 56.862 -14.076 53.545 1.00 13.60 266 GLU B CA 1
ATOM 5453 C C . GLU B 1 266 ? 55.641 -13.154 53.613 1.00 13.16 266 GLU B C 1
ATOM 5454 O O . GLU B 1 266 ? 55.608 -12.197 54.390 1.00 13.60 266 GLU B O 1
ATOM 5460 N N . VAL B 1 267 ? 54.616 -13.482 52.846 1.00 12.57 267 VAL B N 1
ATOM 5461 C CA . VAL B 1 267 ? 53.382 -12.699 52.853 1.00 13.46 267 VAL B CA 1
ATOM 5462 C C . VAL B 1 267 ? 52.768 -12.794 54.259 1.00 12.71 267 VAL B C 1
ATOM 5463 O O . VAL B 1 267 ? 52.402 -11.736 54.860 1.00 14.78 267 VAL B O 1
ATOM 5467 N N . THR B 1 268 ? 52.672 -14.012 54.806 1.00 12.60 268 THR B N 1
ATOM 5468 C CA . THR B 1 268 ? 52.011 -14.162 56.118 1.00 12.63 268 THR B CA 1
ATOM 5469 C C . THR B 1 268 ? 52.825 -13.599 57.293 1.00 13.74 268 THR B C 1
ATOM 5470 O O . THR B 1 268 ? 52.265 -13.210 58.372 1.00 13.93 268 THR B O 1
ATOM 5474 N N . GLU B 1 269 ? 54.132 -13.604 57.149 1.00 13.91 269 GLU B N 1
ATOM 5475 C CA . GLU B 1 269 ? 55.007 -12.894 58.096 1.00 15.84 269 GLU B CA 1
ATOM 5476 C C . GLU B 1 269 ? 54.589 -11.415 58.237 1.00 16.89 269 GLU B C 1
ATOM 5477 O O . GLU B 1 269 ? 54.644 -10.856 59.305 1.00 16.62 269 GLU B O 1
ATOM 5483 N N . ASP B 1 270 ? 54.266 -10.768 57.119 1.00 17.64 270 ASP B N 1
ATOM 5484 C CA . ASP B 1 270 ? 53.847 -9.377 57.168 1.00 18.61 270 ASP B CA 1
ATOM 5485 C C . ASP B 1 270 ? 52.457 -9.144 57.689 1.00 17.98 270 ASP B C 1
ATOM 5486 O O . ASP B 1 270 ? 52.226 -8.113 58.275 1.00 17.82 270 ASP B O 1
ATOM 5491 N N . LEU B 1 271 ? 51.546 -10.109 57.516 1.00 17.37 271 LEU B N 1
ATOM 5492 C CA . LEU B 1 271 ? 50.136 -9.959 57.869 1.00 16.47 271 LEU B CA 1
ATOM 5493 C C . LEU B 1 271 ? 49.719 -10.573 59.204 1.00 16.56 271 LEU B C 1
ATOM 5494 O O . LEU B 1 271 ? 48.550 -10.523 59.565 1.00 17.26 271 LEU B O 1
ATOM 5499 N N . GLY B 1 272 ? 50.649 -11.158 59.941 1.00 15.81 272 GLY B N 1
ATOM 5500 C CA . GLY B 1 272 ? 50.331 -11.870 61.182 1.00 14.57 272 GLY B CA 1
ATOM 5501 C C . GLY B 1 272 ? 49.365 -13.034 61.041 1.00 14.47 272 GLY B C 1
ATOM 5502 O O . GLY B 1 272 ? 48.443 -13.212 61.866 1.00 14.22 272 GLY B O 1
ATOM 5503 N N . LEU B 1 273 ? 49.528 -13.826 59.980 1.00 13.14 273 LEU B N 1
ATOM 5504 C CA . LEU B 1 273 ? 48.649 -14.955 59.741 1.00 13.80 273 LEU B CA 1
ATOM 5505 C C . LEU B 1 273 ? 49.364 -16.255 60.062 1.00 13.93 273 LEU B C 1
ATOM 5506 O O . LEU B 1 273 ? 50.479 -16.463 59.591 1.00 15.71 273 LEU B O 1
ATOM 5511 N N . ALA B 1 274 ? 48.704 -17.152 60.809 1.00 14.13 274 ALA B N 1
ATOM 5512 C CA . ALA B 1 274 ? 49.125 -18.550 60.913 1.00 12.97 274 ALA B CA 1
ATOM 5513 C C . ALA B 1 274 ? 48.754 -19.311 59.640 1.00 13.27 274 ALA B C 1
ATOM 5514 O O . ALA B 1 274 ? 47.710 -19.031 59.057 1.00 12.60 274 ALA B O 1
ATOM 5516 N N . ILE B 1 275 ? 49.555 -20.294 59.259 1.00 12.94 275 ILE B N 1
ATOM 5517 C CA . ILE B 1 275 ? 49.270 -21.172 58.094 1.00 13.53 275 ILE B CA 1
ATOM 5518 C C . ILE B 1 275 ? 48.857 -22.585 58.558 1.00 13.41 275 ILE B C 1
ATOM 5519 O O . ILE B 1 275 ? 49.583 -23.353 59.252 1.00 13.48 275 ILE B O 1
ATOM 5524 N N . HIS B 1 276 ? 47.656 -22.949 58.163 1.00 13.80 276 HIS B N 1
ATOM 5525 C CA . HIS B 1 276 ? 47.221 -24.316 58.204 1.00 14.75 276 HIS B CA 1
ATOM 5526 C C . HIS B 1 276 ? 47.435 -24.999 56.850 1.00 14.43 276 HIS B C 1
ATOM 5527 O O . HIS B 1 276 ? 46.882 -24.578 55.859 1.00 14.02 276 HIS B O 1
ATOM 5534 N N . ALA B 1 277 ? 48.222 -26.052 56.832 1.00 14.44 277 ALA B N 1
ATOM 5535 C CA . ALA B 1 277 ? 48.591 -26.740 55.604 1.00 14.31 277 ALA B CA 1
ATOM 5536 C C . ALA B 1 277 ? 47.706 -27.953 55.455 1.00 15.13 277 ALA B C 1
ATOM 5537 O O . ALA B 1 277 ? 47.621 -28.831 56.355 1.00 15.05 277 ALA B O 1
ATOM 5539 N N . HIS B 1 278 ? 46.991 -27.975 54.339 1.00 16.64 278 HIS B N 1
ATOM 5540 C CA . HIS B 1 278 ? 46.261 -29.137 53.903 1.00 18.48 278 HIS B CA 1
ATOM 5541 C C . HIS B 1 278 ? 47.121 -29.881 52.890 1.00 18.92 278 HIS B C 1
ATOM 5542 O O . HIS B 1 278 ? 47.770 -29.286 52.013 1.00 20.52 278 HIS B O 1
ATOM 5549 N N . ARG B 1 279 ? 47.132 -31.183 53.006 1.00 19.17 279 ARG B N 1
ATOM 5550 C CA . ARG B 1 279 ? 48.105 -31.981 52.247 1.00 19.70 279 ARG B CA 1
ATOM 5551 C C . ARG B 1 279 ? 47.472 -32.732 51.057 1.00 19.69 279 ARG B C 1
ATOM 5552 O O . ARG B 1 279 ? 48.090 -33.636 50.480 1.00 20.94 279 ARG B O 1
ATOM 5560 N N . ALA B 1 280 ? 46.294 -32.304 50.591 1.00 19.09 280 ALA B N 1
ATOM 5561 C CA . ALA B 1 280 ? 45.661 -33.002 49.459 1.00 19.81 280 ALA B CA 1
ATOM 5562 C C . ALA B 1 280 ? 46.669 -33.164 48.291 1.00 19.81 280 ALA B C 1
ATOM 5563 O O . ALA B 1 280 ? 47.454 -32.222 47.975 1.00 20.90 280 ALA B O 1
ATOM 5565 N N . MET B 1 281 ? 46.634 -34.346 47.677 1.00 18.47 281 MET B N 1
ATOM 5566 C CA . MET B 1 281 ? 47.568 -34.825 46.641 1.00 17.47 281 MET B CA 1
ATOM 5567 C C . MET B 1 281 ? 48.828 -35.538 47.142 1.00 16.48 281 MET B C 1
ATOM 5568 O O . MET B 1 281 ? 49.445 -36.258 46.370 1.00 14.00 281 MET B O 1
ATOM 5573 N N . HIS B 1 282 ? 49.195 -35.365 48.425 1.00 16.36 282 HIS B N 1
ATOM 5574 C CA . HIS B 1 282 ? 50.376 -36.015 48.955 1.00 16.79 282 HIS B CA 1
ATOM 5575 C C . HIS B 1 282 ? 50.456 -37.495 48.589 1.00 17.32 282 HIS B C 1
ATOM 5576 O O . HIS B 1 282 ? 51.541 -38.001 48.287 1.00 17.48 282 HIS B O 1
ATOM 5583 N N . ALA B 1 283 ? 49.320 -38.189 48.644 1.00 17.91 283 ALA B N 1
ATOM 5584 C CA . ALA B 1 283 ? 49.324 -39.645 48.636 1.00 18.66 283 ALA B CA 1
ATOM 5585 C C . ALA B 1 283 ? 49.721 -40.132 47.267 1.00 18.13 283 ALA B C 1
ATOM 5586 O O . ALA B 1 283 ? 50.027 -41.300 47.138 1.00 17.55 283 ALA B O 1
ATOM 5588 N N . ALA B 1 284 ? 49.737 -39.245 46.271 1.00 17.65 284 ALA B N 1
ATOM 5589 C CA . ALA B 1 284 ? 50.297 -39.608 44.963 1.00 18.07 284 ALA B CA 1
ATOM 5590 C C . ALA B 1 284 ? 51.794 -40.005 45.063 1.00 19.16 284 ALA B C 1
ATOM 5591 O O . ALA B 1 284 ? 52.290 -40.776 44.229 1.00 19.55 284 ALA B O 1
ATOM 5593 N N . PHE B 1 285 ? 52.513 -39.483 46.060 1.00 19.40 285 PHE B N 1
ATOM 5594 C CA . PHE B 1 285 ? 53.907 -39.867 46.230 1.00 20.08 285 PHE B CA 1
ATOM 5595 C C . PHE B 1 285 ? 54.349 -40.290 47.629 1.00 19.49 285 PHE B C 1
ATOM 5596 O O . PHE B 1 285 ? 55.448 -40.816 47.741 1.00 19.42 285 PHE B O 1
ATOM 5604 N N . THR B 1 286 ? 53.496 -40.185 48.660 1.00 18.93 286 THR B N 1
ATOM 5605 C CA . THR B 1 286 ? 53.881 -40.586 50.038 1.00 17.99 286 THR B CA 1
ATOM 5606 C C . THR B 1 286 ? 53.358 -41.929 50.491 1.00 18.50 286 THR B C 1
ATOM 5607 O O . THR B 1 286 ? 53.690 -42.402 51.569 1.00 18.59 286 THR B O 1
ATOM 5611 N N . ARG B 1 287 ? 52.470 -42.516 49.721 1.00 19.15 287 ARG B N 1
ATOM 5612 C CA . ARG B 1 287 ? 51.767 -43.716 50.167 1.00 19.96 287 ARG B CA 1
ATOM 5613 C C . ARG B 1 287 ? 52.530 -45.020 49.859 1.00 18.76 287 ARG B C 1
ATOM 5614 O O . ARG B 1 287 ? 52.557 -45.931 50.685 1.00 19.76 287 ARG B O 1
ATOM 5622 N N . ASN B 1 288 ? 53.112 -45.114 48.669 1.00 18.53 288 ASN B N 1
ATOM 5623 C CA . ASN B 1 288 ? 53.898 -46.279 48.254 1.00 18.43 288 ASN B CA 1
ATOM 5624 C C . ASN B 1 288 ? 55.120 -46.454 49.141 1.00 18.19 288 ASN B C 1
ATOM 5625 O O . ASN B 1 288 ? 56.001 -45.592 49.127 1.00 18.22 288 ASN B O 1
ATOM 5630 N N . PRO B 1 289 ? 55.204 -47.555 49.896 1.00 19.26 289 PRO B N 1
ATOM 5631 C CA . PRO B 1 289 ? 56.347 -47.756 50.810 1.00 18.69 289 PRO B CA 1
ATOM 5632 C C . PRO B 1 289 ? 57.712 -47.954 50.143 1.00 19.05 289 PRO B C 1
ATOM 5633 O O . PRO B 1 289 ? 58.712 -47.887 50.836 1.00 18.45 289 PRO B O 1
ATOM 5637 N N . ARG B 1 290 ? 57.755 -48.188 48.834 1.00 19.28 290 ARG B N 1
ATOM 5638 C CA . ARG B 1 290 ? 58.997 -48.401 48.102 1.00 19.41 290 ARG B CA 1
ATOM 5639 C C . ARG B 1 290 ? 59.514 -47.209 47.260 1.00 18.76 290 ARG B C 1
ATOM 5640 O O . ARG B 1 290 ? 60.667 -47.225 46.782 1.00 17.12 290 ARG B O 1
ATOM 5648 N N . HIS B 1 291 ? 58.665 -46.201 47.060 1.00 18.48 291 HIS B N 1
ATOM 5649 C CA . HIS B 1 291 ? 58.897 -45.183 46.015 1.00 17.64 291 HIS B CA 1
ATOM 5650 C C . HIS B 1 291 ? 58.137 -43.894 46.290 1.00 17.92 291 HIS B C 1
ATOM 5651 O O . HIS B 1 291 ? 56.897 -43.921 46.458 1.00 17.01 291 HIS B O 1
ATOM 5658 N N . GLY B 1 292 ? 58.896 -42.785 46.310 1.00 17.29 292 GLY B N 1
ATOM 5659 C CA . GLY B 1 292 ? 58.366 -41.439 46.410 1.00 17.11 292 GLY B CA 1
ATOM 5660 C C . GLY B 1 292 ? 59.071 -40.678 47.527 1.00 17.22 292 GLY B C 1
ATOM 5661 O O . GLY B 1 292 ? 60.291 -40.781 47.704 1.00 16.50 292 GLY B O 1
ATOM 5662 N N . ILE B 1 293 ? 58.298 -39.883 48.246 1.00 16.56 293 ILE B N 1
ATOM 5663 C CA . ILE B 1 293 ? 58.800 -39.045 49.335 1.00 17.21 293 ILE B CA 1
ATOM 5664 C C . ILE B 1 293 ? 57.929 -39.315 50.550 1.00 16.09 293 ILE B C 1
ATOM 5665 O O . ILE B 1 293 ? 56.715 -39.291 50.447 1.00 17.24 293 ILE B O 1
ATOM 5670 N N . THR B 1 294 ? 58.534 -39.559 51.700 1.00 15.55 294 THR B N 1
ATOM 5671 C CA . THR B 1 294 ? 57.738 -39.866 52.894 1.00 14.59 294 THR B CA 1
ATOM 5672 C C . THR B 1 294 ? 56.985 -38.643 53.385 1.00 14.49 294 THR B C 1
ATOM 5673 O O . THR B 1 294 ? 57.397 -37.489 53.193 1.00 13.70 294 THR B O 1
ATOM 5677 N N . MET B 1 295 ? 55.885 -38.891 54.058 1.00 14.39 295 MET B N 1
ATOM 5678 C CA . MET B 1 295 ? 55.182 -37.818 54.721 1.00 15.65 295 MET B CA 1
ATOM 5679 C C . MET B 1 295 ? 56.081 -37.116 55.733 1.00 14.91 295 MET B C 1
ATOM 5680 O O . MET B 1 295 ? 56.018 -35.899 55.886 1.00 16.10 295 MET B O 1
ATOM 5685 N N . LEU B 1 296 ? 56.975 -37.851 56.377 1.00 13.96 296 LEU B N 1
ATOM 5686 C CA . LEU B 1 296 ? 57.866 -37.222 57.321 1.00 13.98 296 LEU B CA 1
ATOM 5687 C C . LEU B 1 296 ? 58.726 -36.146 56.588 1.00 13.21 296 LEU B C 1
ATOM 5688 O O . LEU B 1 296 ? 58.915 -35.021 57.063 1.00 12.35 296 LEU B O 1
ATOM 5693 N N . ALA B 1 297 ? 59.284 -36.514 55.455 1.00 12.81 297 ALA B N 1
ATOM 5694 C CA . ALA B 1 297 ? 60.160 -35.571 54.755 1.00 13.27 297 ALA B CA 1
ATOM 5695 C C . ALA B 1 297 ? 59.380 -34.314 54.376 1.00 11.79 297 ALA B C 1
ATOM 5696 O O . ALA B 1 297 ? 59.899 -33.218 54.426 1.00 11.39 297 ALA B O 1
ATOM 5698 N N . LEU B 1 298 ? 58.133 -34.496 53.948 1.00 13.00 298 LEU B N 1
ATOM 5699 C CA . LEU B 1 298 ? 57.258 -33.431 53.479 1.00 14.20 298 LEU B CA 1
ATOM 5700 C C . LEU B 1 298 ? 56.955 -32.522 54.638 1.00 14.17 298 LEU B C 1
ATOM 5701 O O . LEU B 1 298 ? 57.027 -31.328 54.527 1.00 13.22 298 LEU B O 1
ATOM 5706 N N . ALA B 1 299 ? 56.706 -33.146 55.788 1.00 13.04 299 ALA B N 1
ATOM 5707 C CA . ALA B 1 299 ? 56.410 -32.424 56.980 1.00 14.02 299 ALA B CA 1
ATOM 5708 C C . ALA B 1 299 ? 57.601 -31.606 57.395 1.00 13.95 299 ALA B C 1
ATOM 5709 O O . ALA B 1 299 ? 57.427 -30.525 57.909 1.00 14.90 299 ALA B O 1
ATOM 5711 N N . LYS B 1 300 ? 58.816 -32.146 57.240 1.00 14.09 300 LYS B N 1
ATOM 5712 C CA . LYS B 1 300 ? 59.987 -31.408 57.713 1.00 14.92 300 LYS B CA 1
ATOM 5713 C C . LYS B 1 300 ? 60.242 -30.195 56.824 1.00 14.15 300 LYS B C 1
ATOM 5714 O O . LYS B 1 300 ? 60.595 -29.129 57.310 1.00 14.77 300 LYS B O 1
ATOM 5720 N N . ALA B 1 301 ? 60.099 -30.355 55.530 1.00 13.03 301 ALA B N 1
ATOM 5721 C CA . ALA B 1 301 ? 60.195 -29.210 54.633 1.00 13.30 301 ALA B CA 1
ATOM 5722 C C . ALA B 1 301 ? 59.128 -28.147 54.992 1.00 13.44 301 ALA B C 1
ATOM 5723 O O . ALA B 1 301 ? 59.399 -26.943 55.051 1.00 13.45 301 ALA B O 1
ATOM 5725 N N . ALA B 1 302 ? 57.906 -28.600 55.269 1.00 12.71 302 ALA B N 1
ATOM 5726 C CA . ALA B 1 302 ? 56.815 -27.672 55.474 1.00 12.45 302 ALA B CA 1
ATOM 5727 C C . ALA B 1 302 ? 57.057 -26.981 56.807 1.00 12.71 302 ALA B C 1
ATOM 5728 O O . ALA B 1 302 ? 56.777 -25.822 56.950 1.00 13.52 302 ALA B O 1
ATOM 5730 N N . ARG B 1 303 ? 57.547 -27.707 57.801 1.00 12.36 303 ARG B N 1
ATOM 5731 C CA . ARG B 1 303 ? 57.861 -27.104 59.102 1.00 11.54 303 ARG B CA 1
ATOM 5732 C C . ARG B 1 303 ? 59.039 -26.072 59.005 1.00 12.20 303 ARG B C 1
ATOM 5733 O O . ARG B 1 303 ? 59.023 -25.003 59.636 1.00 12.52 303 ARG B O 1
ATOM 5741 N N . MET B 1 304 ? 60.055 -26.405 58.243 1.00 10.96 304 MET B N 1
ATOM 5742 C CA . MET B 1 304 ? 61.246 -25.539 58.105 1.00 13.47 304 MET B CA 1
ATOM 5743 C C . MET B 1 304 ? 60.818 -24.210 57.461 1.00 12.20 304 MET B C 1
ATOM 5744 O O . MET B 1 304 ? 61.140 -23.147 57.935 1.00 12.31 304 MET B O 1
ATOM 5749 N N . ILE B 1 305 ? 60.057 -24.277 56.380 1.00 12.89 305 ILE B N 1
ATOM 5750 C CA . ILE B 1 305 ? 59.538 -23.073 55.779 1.00 12.56 305 ILE B CA 1
ATOM 5751 C C . ILE B 1 305 ? 58.625 -22.351 56.763 1.00 12.85 305 ILE B C 1
ATOM 5752 O O . ILE B 1 305 ? 58.793 -21.158 57.029 1.00 11.94 305 ILE B O 1
ATOM 5757 N N . GLY B 1 306 ? 57.689 -23.097 57.343 1.00 13.72 306 GLY B N 1
ATOM 5758 C CA . GLY B 1 306 ? 56.959 -22.654 58.519 1.00 14.05 306 GLY B CA 1
ATOM 5759 C C . GLY B 1 306 ? 55.426 -22.661 58.421 1.00 14.45 306 GLY B C 1
ATOM 5760 O O . GLY B 1 306 ? 54.816 -21.614 58.670 1.00 15.47 306 GLY B O 1
ATOM 5761 N N . VAL B 1 307 ? 54.812 -23.797 58.066 1.00 14.04 307 VAL B N 1
ATOM 5762 C CA . VAL B 1 307 ? 53.370 -23.999 58.287 1.00 14.70 307 VAL B CA 1
ATOM 5763 C C . VAL B 1 307 ? 53.237 -24.084 59.794 1.00 13.30 307 VAL B C 1
ATOM 5764 O O . VAL B 1 307 ? 54.166 -24.518 60.440 1.00 13.68 307 VAL B O 1
ATOM 5768 N N . ASP B 1 308 ? 52.120 -23.629 60.342 1.00 13.22 308 ASP B N 1
ATOM 5769 C CA . ASP B 1 308 ? 51.879 -23.708 61.795 1.00 12.83 308 ASP B CA 1
ATOM 5770 C C . ASP B 1 308 ? 51.125 -24.940 62.271 1.00 13.53 308 ASP B C 1
ATOM 5771 O O . ASP B 1 308 ? 51.196 -25.309 63.439 1.00 13.60 308 ASP B O 1
ATOM 5776 N N . GLN B 1 309 ? 50.400 -25.590 61.370 1.00 14.17 309 GLN B N 1
ATOM 5777 C CA . GLN B 1 309 ? 49.719 -26.839 61.645 1.00 14.45 309 GLN B CA 1
ATOM 5778 C C . GLN B 1 309 ? 49.606 -27.594 60.333 1.00 14.64 309 GLN B C 1
ATOM 5779 O O . GLN B 1 309 ? 49.536 -26.965 59.278 1.00 14.30 309 GLN B O 1
ATOM 5785 N N . ILE B 1 310 ? 49.685 -28.918 60.394 1.00 14.74 310 ILE B N 1
ATOM 5786 C CA . ILE B 1 310 ? 49.619 -29.774 59.202 1.00 14.39 310 ILE B CA 1
ATOM 5787 C C . ILE B 1 310 ? 48.948 -31.104 59.519 1.00 15.48 310 ILE B C 1
ATOM 5788 O O . ILE B 1 310 ? 49.094 -31.662 60.624 1.00 16.07 310 ILE B O 1
ATOM 5793 N N . HIS B 1 311 ? 48.167 -31.573 58.573 1.00 18.12 311 HIS B N 1
ATOM 5794 C CA . HIS B 1 311 ? 47.521 -32.882 58.621 1.00 21.63 311 HIS B CA 1
ATOM 5795 C C . HIS B 1 311 ? 48.534 -34.007 58.601 1.00 22.01 311 HIS B C 1
ATOM 5796 O O . HIS B 1 311 ? 49.360 -34.040 57.707 1.00 21.99 311 HIS B O 1
ATOM 5803 N N . THR B 1 312 ? 48.455 -34.923 59.558 1.00 23.95 312 THR B N 1
ATOM 5804 C CA . THR B 1 312 ? 49.311 -36.110 59.562 1.00 26.44 312 THR B CA 1
ATOM 5805 C C . THR B 1 312 ? 48.633 -37.503 59.456 1.00 29.34 312 THR B C 1
ATOM 5806 O O . THR B 1 312 ? 49.351 -38.469 59.194 1.00 31.55 312 THR B O 1
ATOM 5810 N N . GLY B 1 313 ? 47.323 -37.619 59.667 1.00 33.37 313 GLY B N 1
ATOM 5811 C CA . GLY B 1 313 ? 46.642 -38.930 59.812 1.00 36.73 313 GLY B CA 1
ATOM 5812 C C . GLY B 1 313 ? 46.119 -39.265 61.230 1.00 39.10 313 GLY B C 1
ATOM 5813 O O . GLY B 1 313 ? 46.530 -38.606 62.192 1.00 39.02 313 GLY B O 1
ATOM 5814 N N . THR B 1 314 ? 45.243 -40.287 61.373 1.00 42.51 314 THR B N 1
ATOM 5815 C CA . THR B 1 314 ? 44.652 -40.684 62.707 1.00 44.50 314 THR B CA 1
ATOM 5816 C C . THR B 1 314 ? 44.871 -42.116 63.256 1.00 47.32 314 THR B C 1
ATOM 5817 O O . THR B 1 314 ? 45.637 -42.899 62.687 1.00 48.07 314 THR B O 1
ATOM 5821 N N . ALA B 1 315 ? 44.196 -42.414 64.387 1.00 49.33 315 ALA B N 1
ATOM 5822 C CA . ALA B 1 315 ? 43.956 -43.774 64.865 1.00 51.63 315 ALA B CA 1
ATOM 5823 C C . ALA B 1 315 ? 42.535 -43.920 65.498 1.00 53.64 315 ALA B C 1
ATOM 5824 O O . ALA B 1 315 ? 42.211 -43.358 66.570 1.00 53.22 315 ALA B O 1
ATOM 5826 N N . VAL B 1 316 ? 41.748 -44.765 64.818 1.00 55.99 316 VAL B N 1
ATOM 5827 C CA . VAL B 1 316 ? 40.286 -44.702 64.723 1.00 57.54 316 VAL B CA 1
ATOM 5828 C C . VAL B 1 316 ? 39.690 -46.111 64.466 1.00 58.88 316 VAL B C 1
ATOM 5829 O O . VAL B 1 316 ? 39.972 -46.736 63.418 1.00 58.47 316 VAL B O 1
ATOM 5833 N N . GLY B 1 317 ? 38.856 -46.574 65.413 1.00 60.50 317 GLY B N 1
ATOM 5834 C CA . GLY B 1 317 ? 38.156 -47.861 65.356 1.00 61.56 317 GLY B CA 1
ATOM 5835 C C . GLY B 1 317 ? 37.484 -48.236 64.035 1.00 62.55 317 GLY B C 1
ATOM 5836 O O . GLY B 1 317 ? 37.243 -49.429 63.788 1.00 62.73 317 GLY B O 1
ATOM 5837 N N . LYS B 1 318 ? 37.150 -47.227 63.214 1.00 63.34 318 LYS B N 1
ATOM 5838 C CA . LYS B 1 318 ? 36.832 -47.418 61.787 1.00 63.68 318 LYS B CA 1
ATOM 5839 C C . LYS B 1 318 ? 38.077 -47.163 60.885 1.00 63.57 318 LYS B C 1
ATOM 5840 O O . LYS B 1 318 ? 38.522 -48.066 60.169 1.00 63.95 318 LYS B O 1
ATOM 5846 N N . MET B 1 319 ? 38.638 -45.953 60.944 1.00 63.09 319 MET B N 1
ATOM 5847 C CA . MET B 1 319 ? 39.737 -45.534 60.055 1.00 62.61 319 MET B CA 1
ATOM 5848 C C . MET B 1 319 ? 41.104 -46.135 60.516 1.00 61.36 319 MET B C 1
ATOM 5849 O O . MET B 1 319 ? 41.272 -47.376 60.451 1.00 61.71 319 MET B O 1
ATOM 5854 N N . ALA B 1 320 ? 42.037 -45.284 60.990 1.00 58.94 320 ALA B N 1
ATOM 5855 C CA . ALA B 1 320 ? 43.414 -45.657 61.390 1.00 57.32 320 ALA B CA 1
ATOM 5856 C C . ALA B 1 320 ? 44.429 -45.938 60.238 1.00 55.62 320 ALA B C 1
ATOM 5857 O O . ALA B 1 320 ? 44.244 -46.873 59.431 1.00 56.04 320 ALA B O 1
ATOM 5859 N N . GLY B 1 321 ? 45.489 -45.117 60.181 1.00 52.58 321 GLY B N 1
ATOM 5860 C CA . GLY B 1 321 ? 46.661 -45.374 59.353 1.00 50.02 321 GLY B CA 1
ATOM 5861 C C . GLY B 1 321 ? 47.701 -46.017 60.253 1.00 47.70 321 GLY B C 1
ATOM 5862 O O . GLY B 1 321 ? 47.381 -46.406 61.388 1.00 48.34 321 GLY B O 1
ATOM 5863 N N . ASN B 1 322 ? 48.936 -46.148 59.785 1.00 43.96 322 ASN B N 1
ATOM 5864 C CA . ASN B 1 322 ? 49.949 -46.788 60.604 1.00 41.13 322 ASN B CA 1
ATOM 5865 C C . ASN B 1 322 ? 50.242 -45.913 61.834 1.00 38.38 322 ASN B C 1
ATOM 5866 O O . ASN B 1 322 ? 50.635 -44.755 61.699 1.00 36.56 322 ASN B O 1
ATOM 5871 N N . TYR B 1 323 ? 50.038 -46.478 63.022 1.00 35.18 323 TYR B N 1
ATOM 5872 C CA . TYR B 1 323 ? 50.239 -45.754 64.263 1.00 32.93 323 TYR B CA 1
ATOM 5873 C C . TYR B 1 323 ? 51.705 -45.332 64.448 1.00 32.17 323 TYR B C 1
ATOM 5874 O O . TYR B 1 323 ? 51.954 -44.231 64.923 1.00 30.18 323 TYR B O 1
ATOM 5883 N N . GLU B 1 324 ? 52.659 -46.205 64.111 1.00 31.41 324 GLU B N 1
ATOM 5884 C CA . GLU B 1 324 ? 54.088 -45.906 64.318 1.00 31.66 324 GLU B CA 1
ATOM 5885 C C . GLU B 1 324 ? 54.581 -44.748 63.431 1.00 30.14 324 GLU B C 1
ATOM 5886 O O . GLU B 1 324 ? 55.352 -43.912 63.874 1.00 28.60 324 GLU B O 1
ATOM 5892 N N . GLU B 1 325 ? 54.153 -44.749 62.170 1.00 28.58 325 GLU B N 1
ATOM 5893 C CA . GLU B 1 325 ? 54.541 -43.717 61.236 1.00 28.80 325 GLU B CA 1
ATOM 5894 C C . GLU B 1 325 ? 53.942 -42.400 61.677 1.00 27.00 325 GLU B C 1
ATOM 5895 O O . GLU B 1 325 ? 54.647 -41.410 61.752 1.00 27.57 325 GLU B O 1
ATOM 5901 N N . ILE B 1 326 ? 52.640 -42.384 61.960 1.00 24.87 326 ILE B N 1
ATOM 5902 C CA . ILE B 1 326 ? 51.988 -41.167 62.365 1.00 23.16 326 ILE B CA 1
ATOM 5903 C C . ILE B 1 326 ? 52.646 -40.615 63.614 1.00 21.69 326 ILE B C 1
ATOM 5904 O O . ILE B 1 326 ? 52.833 -39.408 63.724 1.00 18.78 326 ILE B O 1
ATOM 5909 N N . LYS B 1 327 ? 52.996 -41.503 64.555 1.00 19.74 327 LYS B N 1
ATOM 5910 C CA . LYS B 1 327 ? 53.552 -41.077 65.823 1.00 19.34 327 LYS B CA 1
ATOM 5911 C C . LYS B 1 327 ? 54.935 -40.483 65.589 1.00 18.86 327 LYS B C 1
ATOM 5912 O O . LYS B 1 327 ? 55.300 -39.530 66.243 1.00 17.51 327 LYS B O 1
ATOM 5918 N N . ARG B 1 328 ? 55.695 -41.083 64.683 1.00 18.16 328 ARG B N 1
ATOM 5919 C CA . ARG B 1 328 ? 57.006 -40.574 64.282 1.00 19.45 328 ARG B CA 1
ATOM 5920 C C . ARG B 1 328 ? 56.890 -39.165 63.700 1.00 17.70 328 ARG B C 1
ATOM 5921 O O . ARG B 1 328 ? 57.707 -38.310 64.001 1.00 17.21 328 ARG B O 1
ATOM 5929 N N . ILE B 1 329 ? 55.875 -38.937 62.888 1.00 16.02 329 ILE B N 1
ATOM 5930 C CA . ILE B 1 329 ? 55.713 -37.634 62.240 1.00 16.67 329 ILE B CA 1
ATOM 5931 C C . ILE B 1 329 ? 55.314 -36.552 63.276 1.00 16.62 329 ILE B C 1
ATOM 5932 O O . ILE B 1 329 ? 55.857 -35.451 63.297 1.00 16.40 329 ILE B O 1
ATOM 5937 N N . ASN B 1 330 ? 54.375 -36.903 64.132 1.00 15.81 330 ASN B N 1
ATOM 5938 C CA . ASN B 1 330 ? 53.908 -35.987 65.149 1.00 16.14 330 ASN B CA 1
ATOM 5939 C C . ASN B 1 330 ? 55.006 -35.633 66.100 1.00 15.58 330 ASN B C 1
ATOM 5940 O O . ASN B 1 330 ? 55.143 -34.477 66.456 1.00 15.22 330 ASN B O 1
ATOM 5945 N N . ASP B 1 331 ? 55.749 -36.638 66.555 1.00 15.79 331 ASP B N 1
ATOM 5946 C CA . ASP B 1 331 ? 56.880 -36.418 67.451 1.00 16.18 331 ASP B CA 1
ATOM 5947 C C . ASP B 1 331 ? 57.864 -35.417 66.850 1.00 15.40 331 ASP B C 1
ATOM 5948 O O . ASP B 1 331 ? 58.296 -34.505 67.541 1.00 13.64 331 ASP B O 1
ATOM 5953 N N . PHE B 1 332 ? 58.182 -35.607 65.570 1.00 15.74 332 PHE B N 1
ATOM 5954 C CA . PHE B 1 332 ? 59.021 -34.689 64.845 1.00 16.00 332 PHE B CA 1
ATOM 5955 C C . PHE B 1 332 ? 58.420 -33.269 64.821 1.00 15.58 332 PHE B C 1
ATOM 5956 O O . PHE B 1 332 ? 59.106 -32.323 65.187 1.00 15.97 332 PHE B O 1
ATOM 5964 N N . LEU B 1 333 ? 57.156 -33.139 64.394 1.00 14.29 333 LEU B N 1
ATOM 5965 C CA . LEU B 1 333 ? 56.459 -31.848 64.375 1.00 13.88 333 LEU B CA 1
ATOM 5966 C C . LEU B 1 333 ? 56.558 -31.083 65.705 1.00 13.32 333 LEU B C 1
ATOM 5967 O O . LEU B 1 333 ? 56.789 -29.871 65.712 1.00 11.14 333 LEU B O 1
ATOM 5972 N N . LEU B 1 334 ? 56.488 -31.812 66.812 1.00 12.23 334 LEU B N 1
ATOM 5973 C CA . LEU B 1 334 ? 56.485 -31.204 68.131 1.00 13.31 334 LEU B CA 1
ATOM 5974 C C . LEU B 1 334 ? 57.856 -31.086 68.787 1.00 14.95 334 LEU B C 1
ATOM 5975 O O . LEU B 1 334 ? 57.963 -30.470 69.854 1.00 13.49 334 LEU B O 1
ATOM 5980 N N . SER B 1 335 ? 58.889 -31.669 68.171 1.00 15.06 335 SER B N 1
ATOM 5981 C CA . SER B 1 335 ? 60.187 -31.795 68.808 1.00 14.84 335 SER B CA 1
ATOM 5982 C C . SER B 1 335 ? 60.947 -30.453 68.720 1.00 15.86 335 SER B C 1
ATOM 5983 O O . SER B 1 335 ? 60.727 -29.625 67.814 1.00 14.12 335 SER B O 1
ATOM 5986 N N . LYS B 1 336 ? 61.823 -30.243 69.691 1.00 15.82 336 LYS B N 1
ATOM 5987 C CA . LYS B 1 336 ? 62.785 -29.159 69.661 1.00 17.60 336 LYS B CA 1
ATOM 5988 C C . LYS B 1 336 ? 63.666 -29.308 68.437 1.00 17.30 336 LYS B C 1
ATOM 5989 O O . LYS B 1 336 ? 64.196 -30.398 68.198 1.00 17.31 336 LYS B O 1
ATOM 5995 N N . TRP B 1 337 ? 63.820 -28.218 67.664 1.00 16.79 337 TRP B N 1
ATOM 5996 C CA . TRP B 1 337 ? 64.646 -28.199 66.487 1.00 15.47 337 TRP B CA 1
ATOM 5997 C C . TRP B 1 337 ? 65.195 -26.782 66.232 1.00 14.74 337 TRP B C 1
ATOM 5998 O O . TRP B 1 337 ? 64.663 -26.009 65.394 1.00 15.44 337 TRP B O 1
ATOM 6009 N N . GLU B 1 338 ? 66.278 -26.474 66.931 1.00 13.81 338 GLU B N 1
ATOM 6010 C CA . GLU B 1 338 ? 66.989 -25.183 66.888 1.00 13.84 338 GLU B CA 1
ATOM 6011 C C . GLU B 1 338 ? 65.974 -24.053 67.098 1.00 14.72 338 GLU B C 1
ATOM 6012 O O . GLU B 1 338 ? 65.209 -24.092 68.064 1.00 13.64 338 GLU B O 1
ATOM 6018 N N . HIS B 1 339 ? 65.959 -23.077 66.176 1.00 13.79 339 HIS B N 1
ATOM 6019 C CA . HIS B 1 339 ? 65.073 -21.906 66.233 1.00 14.51 339 HIS B CA 1
ATOM 6020 C C . HIS B 1 339 ? 63.649 -22.185 65.673 1.00 15.18 339 HIS B C 1
ATOM 6021 O O . HIS B 1 339 ? 62.771 -21.332 65.760 1.00 16.67 339 HIS B O 1
ATOM 6028 N N . ILE B 1 340 ? 63.429 -23.357 65.080 1.00 14.91 340 ILE B N 1
ATOM 6029 C CA . ILE B 1 340 ? 62.161 -23.708 64.455 1.00 13.93 340 ILE B CA 1
ATOM 6030 C C . ILE B 1 340 ? 61.088 -24.061 65.463 1.00 13.64 340 ILE B C 1
ATOM 6031 O O . ILE B 1 340 ? 61.212 -25.050 66.222 1.00 11.86 340 ILE B O 1
ATOM 6036 N N . ARG B 1 341 ? 60.042 -23.236 65.489 1.00 13.23 341 ARG B N 1
ATOM 6037 C CA . ARG B 1 341 ? 58.930 -23.427 66.400 1.00 13.35 341 ARG B CA 1
ATOM 6038 C C . ARG B 1 341 ? 58.177 -24.754 66.066 1.00 13.09 341 ARG B C 1
ATOM 6039 O O . ARG B 1 341 ? 58.174 -25.241 64.908 1.00 12.72 341 ARG B O 1
ATOM 6047 N N . PRO B 1 342 ? 57.631 -25.393 67.081 1.00 12.26 342 PRO B N 1
ATOM 6048 C CA . PRO B 1 342 ? 56.887 -26.619 66.865 1.00 12.38 342 PRO B CA 1
ATOM 6049 C C . PRO B 1 342 ? 55.557 -26.387 66.155 1.00 12.17 342 PRO B C 1
ATOM 6050 O O . PRO B 1 342 ? 54.982 -25.308 66.229 1.00 13.60 342 PRO B O 1
ATOM 6054 N N . VAL B 1 343 ? 55.057 -27.428 65.536 1.00 11.30 343 VAL B N 1
ATOM 6055 C CA . VAL B 1 343 ? 53.883 -27.365 64.654 1.00 12.45 343 VAL B CA 1
ATOM 6056 C C . VAL B 1 343 ? 52.789 -28.280 65.173 1.00 11.55 343 VAL B C 1
ATOM 6057 O O . VAL B 1 343 ? 53.044 -29.439 65.488 1.00 13.51 343 VAL B O 1
ATOM 6061 N N . PHE B 1 344 ? 51.547 -27.796 65.257 1.00 12.31 344 PHE B N 1
ATOM 6062 C CA . PHE B 1 344 ? 50.400 -28.666 65.547 1.00 11.86 344 PHE B CA 1
ATOM 6063 C C . PHE B 1 344 ? 50.173 -29.733 64.465 1.00 11.38 344 PHE B C 1
ATOM 6064 O O . PHE B 1 344 ? 49.920 -29.408 63.293 1.00 11.99 344 PHE B O 1
ATOM 6072 N N . PRO B 1 345 ? 50.186 -30.991 64.874 1.00 11.45 345 PRO B N 1
ATOM 6073 C CA . PRO B 1 345 ? 49.643 -32.064 64.061 1.00 11.60 345 PRO B CA 1
ATOM 6074 C C . PRO B 1 345 ? 48.129 -31.843 64.024 1.00 12.69 345 PRO B C 1
ATOM 6075 O O . PRO B 1 345 ? 47.547 -31.413 65.043 1.00 12.07 345 PRO B O 1
ATOM 6079 N N . VAL B 1 346 ? 47.515 -32.054 62.866 1.00 12.65 346 VAL B N 1
ATOM 6080 C CA . VAL B 1 346 ? 46.086 -31.961 62.687 1.00 14.10 346 VAL B CA 1
ATOM 6081 C C . VAL B 1 346 ? 45.579 -33.394 62.467 1.00 14.57 346 VAL B C 1
ATOM 6082 O O . VAL B 1 346 ? 45.946 -34.053 61.501 1.00 15.88 346 VAL B O 1
ATOM 6086 N N . ALA B 1 347 ? 44.779 -33.892 63.392 1.00 15.55 347 ALA B N 1
ATOM 6087 C CA . ALA B 1 347 ? 44.210 -35.231 63.293 1.00 15.32 347 ALA B CA 1
ATOM 6088 C C . ALA B 1 347 ? 42.841 -35.168 62.678 1.00 15.78 347 ALA B C 1
ATOM 6089 O O . ALA B 1 347 ? 42.016 -34.328 63.030 1.00 13.97 347 ALA B O 1
ATOM 6091 N N . SER B 1 348 ? 42.610 -36.053 61.741 1.00 17.65 348 SER B N 1
ATOM 6092 C CA . SER B 1 348 ? 41.380 -36.022 60.958 1.00 20.18 348 SER B CA 1
ATOM 6093 C C . SER B 1 348 ? 41.119 -37.343 60.269 1.00 21.42 348 SER B C 1
ATOM 6094 O O . SER B 1 348 ? 42.072 -38.042 59.866 1.00 21.82 348 SER B O 1
ATOM 6097 N N . GLY B 1 349 ? 39.829 -37.664 60.116 1.00 21.55 349 GLY B N 1
ATOM 6098 C CA . GLY B 1 349 ? 39.376 -38.851 59.388 1.00 21.16 349 GLY B CA 1
ATOM 6099 C C . GLY B 1 349 ? 38.534 -39.750 60.261 1.00 20.45 349 GLY B C 1
ATOM 6100 O O . GLY B 1 349 ? 39.064 -40.616 60.939 1.00 21.57 349 GLY B O 1
ATOM 6101 N N . GLY B 1 350 ? 37.225 -39.516 60.259 1.00 19.22 350 GLY B N 1
ATOM 6102 C CA . GLY B 1 350 ? 36.264 -40.352 60.963 1.00 19.68 350 GLY B CA 1
ATOM 6103 C C . GLY B 1 350 ? 36.250 -40.179 62.469 1.00 19.22 350 GLY B C 1
ATOM 6104 O O . GLY B 1 350 ? 35.758 -41.049 63.214 1.00 19.42 350 GLY B O 1
ATOM 6105 N N . LEU B 1 351 ? 36.757 -39.056 62.947 1.00 17.70 351 LEU B N 1
ATOM 6106 C CA . LEU B 1 351 ? 36.747 -38.808 64.372 1.00 17.90 351 LEU B CA 1
ATOM 6107 C C . LEU B 1 351 ? 35.351 -38.355 64.861 1.00 17.49 351 LEU B C 1
ATOM 6108 O O . LEU B 1 351 ? 34.596 -37.681 64.168 1.00 16.34 351 LEU B O 1
ATOM 6113 N N . HIS B 1 352 ? 35.006 -38.806 66.050 1.00 17.31 352 HIS B N 1
ATOM 6114 C CA . HIS B 1 352 ? 33.782 -38.396 66.709 1.00 17.38 352 HIS B CA 1
ATOM 6115 C C . HIS B 1 352 ? 34.000 -38.462 68.248 1.00 17.23 352 HIS B C 1
ATOM 6116 O O . HIS B 1 352 ? 35.050 -38.920 68.724 1.00 18.07 352 HIS B O 1
ATOM 6123 N N . PRO B 1 353 ? 33.066 -37.971 69.037 1.00 17.04 353 PRO B N 1
ATOM 6124 C CA . PRO B 1 353 ? 33.332 -37.783 70.478 1.00 16.69 353 PRO B CA 1
ATOM 6125 C C . PRO B 1 353 ? 33.851 -39.007 71.248 1.00 17.33 353 PRO B C 1
ATOM 6126 O O . PRO B 1 353 ? 34.704 -38.854 72.159 1.00 16.90 353 PRO B O 1
ATOM 6130 N N . GLY B 1 354 ? 33.346 -40.202 70.895 1.00 16.38 354 GLY B N 1
ATOM 6131 C CA . GLY B 1 354 ? 33.740 -41.421 71.579 1.00 15.94 354 GLY B CA 1
ATOM 6132 C C . GLY B 1 354 ? 35.195 -41.851 71.401 1.00 15.50 354 GLY B C 1
ATOM 6133 O O . GLY B 1 354 ? 35.711 -42.633 72.169 1.00 14.32 354 GLY B O 1
ATOM 6134 N N . LEU B 1 355 ? 35.850 -41.340 70.360 1.00 15.83 355 LEU B N 1
ATOM 6135 C CA . LEU B 1 355 ? 37.258 -41.634 70.107 1.00 16.18 355 LEU B CA 1
ATOM 6136 C C . LEU B 1 355 ? 38.220 -40.641 70.795 1.00 15.58 355 LEU B C 1
ATOM 6137 O O . LEU B 1 355 ? 39.456 -40.844 70.763 1.00 15.87 355 LEU B O 1
ATOM 6142 N N . MET B 1 356 ? 37.682 -39.596 71.432 1.00 13.87 356 MET B N 1
ATOM 6143 C CA . MET B 1 356 ? 38.543 -38.582 72.049 1.00 13.44 356 MET B CA 1
ATOM 6144 C C . MET B 1 356 ? 39.455 -39.121 73.158 1.00 13.14 356 MET B C 1
ATOM 6145 O O . MET B 1 356 ? 40.644 -38.809 73.171 1.00 12.40 356 MET B O 1
ATOM 6150 N N . PRO B 1 357 ? 38.960 -39.919 74.098 1.00 14.27 357 PRO B N 1
ATOM 6151 C CA . PRO B 1 357 ? 39.885 -40.497 75.107 1.00 14.15 357 PRO B CA 1
ATOM 6152 C C . PRO B 1 357 ? 41.075 -41.270 74.505 1.00 14.45 357 PRO B C 1
ATOM 6153 O O . PRO B 1 357 ? 42.189 -40.976 74.870 1.00 14.98 357 PRO B O 1
ATOM 6157 N N . GLU B 1 358 ? 40.858 -42.147 73.543 1.00 15.41 358 GLU B N 1
ATOM 6158 C CA . GLU B 1 358 ? 41.936 -42.914 72.914 1.00 15.82 358 GLU B CA 1
ATOM 6159 C C . GLU B 1 358 ? 42.877 -42.029 72.078 1.00 15.34 358 GLU B C 1
ATOM 6160 O O . GLU B 1 358 ? 44.065 -42.231 72.094 1.00 14.47 358 GLU B O 1
ATOM 6166 N N . LEU B 1 359 ? 42.340 -41.106 71.286 1.00 15.86 359 LEU B N 1
ATOM 6167 C CA . LEU B 1 359 ? 43.148 -40.204 70.459 1.00 15.12 359 LEU B CA 1
ATOM 6168 C C . LEU B 1 359 ? 44.116 -39.402 71.314 1.00 15.21 359 LEU B C 1
ATOM 6169 O O . LEU B 1 359 ? 45.308 -39.285 71.012 1.00 14.02 359 LEU B O 1
ATOM 6174 N N . ILE B 1 360 ? 43.608 -38.883 72.419 1.00 15.19 360 ILE B N 1
ATOM 6175 C CA . ILE B 1 360 ? 44.408 -38.063 73.313 1.00 16.16 360 ILE B CA 1
ATOM 6176 C C . ILE B 1 360 ? 45.427 -38.853 74.156 1.00 17.45 360 ILE B C 1
ATOM 6177 O O . ILE B 1 360 ? 46.512 -38.355 74.478 1.00 17.29 360 ILE B O 1
ATOM 6182 N N . ARG B 1 361 ? 45.069 -40.075 74.533 1.00 18.35 361 ARG B N 1
ATOM 6183 C CA . ARG B 1 361 ? 45.999 -40.947 75.232 1.00 19.17 361 ARG B CA 1
ATOM 6184 C C . ARG B 1 361 ? 47.113 -41.356 74.269 1.00 18.82 361 ARG B C 1
ATOM 6185 O O . ARG B 1 361 ? 48.256 -41.339 74.638 1.00 18.52 361 ARG B O 1
ATOM 6193 N N . LEU B 1 362 ? 46.781 -41.660 73.019 1.00 18.61 362 LEU B N 1
ATOM 6194 C CA . LEU B 1 362 ? 47.797 -42.065 72.055 1.00 18.82 362 LEU B CA 1
ATOM 6195 C C . LEU B 1 362 ? 48.657 -40.919 71.536 1.00 18.70 362 LEU B C 1
ATOM 6196 O O . LEU B 1 362 ? 49.866 -41.075 71.439 1.00 18.54 362 LEU B O 1
ATOM 6201 N N . PHE B 1 363 ? 48.042 -39.778 71.210 1.00 18.33 363 PHE B N 1
ATOM 6202 C CA . PHE B 1 363 ? 48.742 -38.715 70.504 1.00 18.50 363 PHE B CA 1
ATOM 6203 C C . PHE B 1 363 ? 48.849 -37.379 71.247 1.00 17.47 363 PHE B C 1
ATOM 6204 O O . PHE B 1 363 ? 49.342 -36.434 70.675 1.00 18.46 363 PHE B O 1
ATOM 6212 N N . GLY B 1 364 ? 48.387 -37.308 72.488 1.00 16.70 364 GLY B N 1
ATOM 6213 C CA . GLY B 1 364 ? 48.495 -36.130 73.327 1.00 15.99 364 GLY B CA 1
ATOM 6214 C C . GLY B 1 364 ? 47.491 -35.002 73.150 1.00 15.61 364 GLY B C 1
ATOM 6215 O O . GLY B 1 364 ? 46.554 -35.091 72.364 1.00 15.80 364 GLY B O 1
ATOM 6216 N N . LYS B 1 365 ? 47.719 -33.927 73.895 1.00 14.87 365 LYS B N 1
ATOM 6217 C CA . LYS B 1 365 ? 46.864 -32.759 73.928 1.00 14.37 365 LYS B CA 1
ATOM 6218 C C . LYS B 1 365 ? 47.253 -31.690 72.915 1.00 14.33 365 LYS B C 1
ATOM 6219 O O . LYS B 1 365 ? 46.430 -30.814 72.639 1.00 13.60 365 LYS B O 1
ATOM 6225 N N . ASP B 1 366 ? 48.476 -31.712 72.387 1.00 13.37 366 ASP B N 1
ATOM 6226 C CA . ASP B 1 366 ? 48.823 -30.717 71.372 1.00 14.12 366 ASP B CA 1
ATOM 6227 C C . ASP B 1 366 ? 48.447 -31.235 70.019 1.00 14.65 366 ASP B C 1
ATOM 6228 O O . ASP B 1 366 ? 49.291 -31.721 69.255 1.00 16.22 366 ASP B O 1
ATOM 6233 N N . LEU B 1 367 ? 47.159 -31.093 69.727 1.00 15.09 367 LEU B N 1
ATOM 6234 C CA . LEU B 1 367 ? 46.563 -31.488 68.463 1.00 15.29 367 LEU B CA 1
ATOM 6235 C C . LEU B 1 367 ? 45.524 -30.480 68.028 1.00 14.99 367 LEU B C 1
ATOM 6236 O O . LEU B 1 367 ? 44.917 -29.805 68.846 1.00 14.64 367 LEU B O 1
ATOM 6241 N N . VAL B 1 368 ? 45.338 -30.352 66.720 1.00 15.30 368 VAL B N 1
ATOM 6242 C CA . VAL B 1 368 ? 44.096 -29.811 66.205 1.00 15.18 368 VAL B CA 1
ATOM 6243 C C . VAL B 1 368 ? 43.252 -31.016 65.751 1.00 14.87 368 VAL B C 1
ATOM 6244 O O . VAL B 1 368 ? 43.737 -31.825 64.931 1.00 14.13 368 VAL B O 1
ATOM 6248 N N . ILE B 1 369 ? 42.009 -31.136 66.260 1.00 12.53 369 ILE B N 1
ATOM 6249 C CA . ILE B 1 369 ? 41.177 -32.286 65.973 1.00 13.43 369 ILE B CA 1
ATOM 6250 C C . ILE B 1 369 ? 40.049 -31.873 65.056 1.00 14.41 369 ILE B C 1
ATOM 6251 O O . ILE B 1 369 ? 39.205 -31.077 65.456 1.00 13.51 369 ILE B O 1
ATOM 6256 N N . GLN B 1 370 ? 40.064 -32.386 63.833 1.00 14.43 370 GLN B N 1
ATOM 6257 C CA . GLN B 1 370 ? 39.025 -32.141 62.839 1.00 15.95 370 GLN B CA 1
ATOM 6258 C C . GLN B 1 370 ? 38.022 -33.293 62.918 1.00 16.62 370 GLN B C 1
ATOM 6259 O O . GLN B 1 370 ? 38.392 -34.457 62.780 1.00 15.80 370 GLN B O 1
ATOM 6265 N N . ALA B 1 371 ? 36.765 -32.975 63.171 1.00 18.23 371 ALA B N 1
ATOM 6266 C CA . ALA B 1 371 ? 35.750 -33.991 63.377 1.00 21.09 371 ALA B CA 1
ATOM 6267 C C . ALA B 1 371 ? 34.471 -33.555 62.753 1.00 23.86 371 ALA B C 1
ATOM 6268 O O . ALA B 1 371 ? 33.439 -33.542 63.432 1.00 27.03 371 ALA B O 1
ATOM 6270 N N . GLY B 1 372 ? 34.533 -33.312 61.450 1.00 24.68 372 GLY B N 1
ATOM 6271 C CA . GLY B 1 372 ? 33.418 -32.849 60.660 1.00 24.85 372 GLY B CA 1
ATOM 6272 C C . GLY B 1 372 ? 32.210 -33.744 60.551 1.00 24.14 372 GLY B C 1
ATOM 6273 O O . GLY B 1 372 ? 31.156 -33.355 60.965 1.00 23.96 372 GLY B O 1
ATOM 6274 N N . GLY B 1 373 ? 32.346 -34.930 59.987 1.00 24.44 373 GLY B N 1
ATOM 6275 C CA . GLY B 1 373 ? 31.232 -35.859 59.874 1.00 23.71 373 GLY B CA 1
ATOM 6276 C C . GLY B 1 373 ? 30.609 -36.176 61.230 1.00 23.12 373 GLY B C 1
ATOM 6277 O O . GLY B 1 373 ? 29.395 -36.244 61.347 1.00 23.57 373 GLY B O 1
ATOM 6278 N N . GLY B 1 374 ? 31.444 -36.344 62.258 1.00 22.27 374 GLY B N 1
ATOM 6279 C CA . GLY B 1 374 ? 30.948 -36.695 63.578 1.00 21.97 374 GLY B CA 1
ATOM 6280 C C . GLY B 1 374 ? 30.231 -35.528 64.236 1.00 21.60 374 GLY B C 1
ATOM 6281 O O . GLY B 1 374 ? 29.472 -35.701 65.144 1.00 24.08 374 GLY B O 1
ATOM 6282 N N . VAL B 1 375 ? 30.472 -34.313 63.791 1.00 20.23 375 VAL B N 1
ATOM 6283 C CA . VAL B 1 375 ? 29.816 -33.162 64.368 1.00 18.85 375 VAL B CA 1
ATOM 6284 C C . VAL B 1 375 ? 28.542 -32.835 63.555 1.00 18.15 375 VAL B C 1
ATOM 6285 O O . VAL B 1 375 ? 27.464 -32.601 64.108 1.00 16.99 375 VAL B O 1
ATOM 6289 N N . MET B 1 376 ? 28.675 -32.862 62.242 1.00 17.56 376 MET B N 1
ATOM 6290 C CA . MET B 1 376 ? 27.565 -32.522 61.348 1.00 17.77 376 MET B CA 1
ATOM 6291 C C . MET B 1 376 ? 26.461 -33.566 61.424 1.00 17.87 376 MET B C 1
ATOM 6292 O O . MET B 1 376 ? 25.329 -33.295 61.061 1.00 18.39 376 MET B O 1
ATOM 6297 N N . GLY B 1 377 ? 26.801 -34.766 61.869 1.00 17.88 377 GLY B N 1
ATOM 6298 C CA . GLY B 1 377 ? 25.878 -35.868 61.893 1.00 17.81 377 GLY B CA 1
ATOM 6299 C C . GLY B 1 377 ? 25.214 -36.097 63.209 1.00 17.12 377 GLY B C 1
ATOM 6300 O O . GLY B 1 377 ? 24.378 -36.947 63.280 1.00 16.26 377 GLY B O 1
ATOM 6301 N N . HIS B 1 378 ? 25.559 -35.345 64.247 1.00 16.96 378 HIS B N 1
ATOM 6302 C CA . HIS B 1 378 ? 24.893 -35.517 65.530 1.00 16.20 378 HIS B CA 1
ATOM 6303 C C . HIS B 1 378 ? 23.375 -35.523 65.345 1.00 16.96 378 HIS B C 1
ATOM 6304 O O . HIS B 1 378 ? 22.840 -34.712 64.614 1.00 16.54 378 HIS B O 1
ATOM 6311 N N . PRO B 1 379 ? 22.649 -36.439 65.992 1.00 17.84 379 PRO B N 1
ATOM 6312 C CA . PRO B 1 379 ? 21.178 -36.450 65.821 1.00 17.58 379 PRO B CA 1
ATOM 6313 C C . PRO B 1 379 ? 20.434 -35.133 66.185 1.00 17.74 379 PRO B C 1
ATOM 6314 O O . PRO B 1 379 ? 19.332 -34.948 65.698 1.00 18.09 379 PRO B O 1
ATOM 6318 N N . ASP B 1 380 ? 20.999 -34.257 67.009 1.00 17.53 380 ASP B N 1
ATOM 6319 C CA . ASP B 1 380 ? 20.357 -32.993 67.356 1.00 17.20 380 ASP B CA 1
ATOM 6320 C C . ASP B 1 380 ? 20.933 -31.802 66.555 1.00 17.03 380 ASP B C 1
ATOM 6321 O O . ASP B 1 380 ? 20.633 -30.656 66.845 1.00 16.49 380 ASP B O 1
ATOM 6326 N N . GLY B 1 381 ? 21.723 -32.086 65.518 1.00 16.06 381 GLY B N 1
ATOM 6327 C CA . GLY B 1 381 ? 22.277 -31.065 64.652 1.00 16.63 381 GLY B CA 1
ATOM 6328 C C . GLY B 1 381 ? 23.732 -30.684 64.959 1.00 15.82 381 GLY B C 1
ATOM 6329 O O . GLY B 1 381 ? 24.307 -31.100 65.959 1.00 16.06 381 GLY B O 1
ATOM 6330 N N . PRO B 1 382 ? 24.315 -29.863 64.100 1.00 15.99 382 PRO B N 1
ATOM 6331 C CA . PRO B 1 382 ? 25.734 -29.494 64.196 1.00 15.56 382 PRO B CA 1
ATOM 6332 C C . PRO B 1 382 ? 26.167 -28.828 65.510 1.00 15.27 382 PRO B C 1
ATOM 6333 O O . PRO B 1 382 ? 27.237 -29.101 66.048 1.00 13.55 382 PRO B O 1
ATOM 6337 N N . ARG B 1 383 ? 25.315 -27.961 66.025 1.00 15.08 383 ARG B N 1
ATOM 6338 C CA . ARG B 1 383 ? 25.624 -27.226 67.220 1.00 15.28 383 ARG B CA 1
ATOM 6339 C C . ARG B 1 383 ? 25.771 -28.147 68.432 1.00 14.64 383 ARG B C 1
ATOM 6340 O O . ARG B 1 383 ? 26.737 -28.030 69.169 1.00 15.15 383 ARG B O 1
ATOM 6348 N N . ALA B 1 384 ? 24.807 -29.041 68.621 1.00 13.88 384 ALA B N 1
ATOM 6349 C CA . ALA B 1 384 ? 24.901 -30.123 69.580 1.00 13.03 384 ALA B CA 1
ATOM 6350 C C . ALA B 1 384 ? 26.089 -31.057 69.321 1.00 13.18 384 ALA B C 1
ATOM 6351 O O . ALA B 1 384 ? 26.659 -31.542 70.246 1.00 12.70 384 ALA B O 1
ATOM 6353 N N . GLY B 1 385 ? 26.427 -31.338 68.060 1.00 12.82 385 GLY B N 1
ATOM 6354 C CA . GLY B 1 385 ? 27.566 -32.177 67.765 1.00 13.45 385 GLY B CA 1
ATOM 6355 C C . GLY B 1 385 ? 28.888 -31.525 68.250 1.00 12.96 385 GLY B C 1
ATOM 6356 O O . GLY B 1 385 ? 29.772 -32.209 68.748 1.00 12.51 385 GLY B O 1
ATOM 6357 N N . ALA B 1 386 ? 28.980 -30.205 68.112 1.00 12.25 386 ALA B N 1
ATOM 6358 C CA . ALA B 1 386 ? 30.173 -29.465 68.501 1.00 12.57 386 ALA B CA 1
ATOM 6359 C C . ALA B 1 386 ? 30.304 -29.526 69.985 1.00 12.63 386 ALA B C 1
ATOM 6360 O O . ALA B 1 386 ? 31.388 -29.691 70.481 1.00 12.10 386 ALA B O 1
ATOM 6362 N N . LYS B 1 387 ? 29.182 -29.427 70.696 1.00 13.49 387 LYS B N 1
ATOM 6363 C CA . LYS B 1 387 ? 29.205 -29.428 72.135 1.00 13.71 387 LYS B CA 1
ATOM 6364 C C . LYS B 1 387 ? 29.600 -30.823 72.602 1.00 13.55 387 LYS B C 1
ATOM 6365 O O . LYS B 1 387 ? 30.414 -30.945 73.464 1.00 12.60 387 LYS B O 1
ATOM 6371 N N . ALA B 1 388 ? 29.101 -31.871 71.941 1.00 14.09 388 ALA B N 1
ATOM 6372 C CA . ALA B 1 388 ? 29.470 -33.244 72.339 1.00 13.93 388 ALA B CA 1
ATOM 6373 C C . ALA B 1 388 ? 30.989 -33.468 72.165 1.00 13.56 388 ALA B C 1
ATOM 6374 O O . ALA B 1 388 ? 31.636 -34.144 72.952 1.00 13.75 388 ALA B O 1
ATOM 6376 N N . LEU B 1 389 ? 31.558 -32.891 71.122 1.00 13.34 389 LEU B N 1
ATOM 6377 C CA . LEU B 1 389 ? 32.958 -33.059 70.836 1.00 13.27 389 LEU B CA 1
ATOM 6378 C C . LEU B 1 389 ? 33.756 -32.360 71.926 1.00 14.50 389 LEU B C 1
ATOM 6379 O O . LEU B 1 389 ? 34.650 -32.974 72.526 1.00 15.28 389 LEU B O 1
ATOM 6384 N N . ARG B 1 390 ? 33.407 -31.099 72.215 1.00 13.74 390 ARG B N 1
ATOM 6385 C CA . ARG B 1 390 ? 34.070 -30.386 73.309 1.00 14.66 390 ARG B CA 1
ATOM 6386 C C . ARG B 1 390 ? 33.968 -31.103 74.633 1.00 13.56 390 ARG B C 1
ATOM 6387 O O . ARG B 1 390 ? 34.927 -31.179 75.365 1.00 13.83 390 ARG B O 1
ATOM 6395 N N . ASP B 1 391 ? 32.790 -31.606 74.960 1.00 14.56 391 ASP B N 1
ATOM 6396 C CA . ASP B 1 391 ? 32.577 -32.205 76.265 1.00 14.15 391 ASP B CA 1
ATOM 6397 C C . ASP B 1 391 ? 33.383 -33.492 76.375 1.00 13.57 391 ASP B C 1
ATOM 6398 O O . ASP B 1 391 ? 33.943 -33.786 77.440 1.00 13.74 391 ASP B O 1
ATOM 6403 N N . ALA B 1 392 ? 33.447 -34.276 75.292 1.00 13.02 392 ALA B N 1
ATOM 6404 C CA . ALA B 1 392 ? 34.271 -35.492 75.288 1.00 12.78 392 ALA B CA 1
ATOM 6405 C C . ALA B 1 392 ? 35.737 -35.170 75.518 1.00 14.26 392 ALA B C 1
ATOM 6406 O O . ALA B 1 392 ? 36.430 -35.937 76.198 1.00 13.12 392 ALA B O 1
ATOM 6408 N N . ILE B 1 393 ? 36.220 -34.062 74.934 1.00 15.21 393 ILE B N 1
ATOM 6409 C CA . ILE B 1 393 ? 37.623 -33.647 75.123 1.00 15.48 393 ILE B CA 1
ATOM 6410 C C . ILE B 1 393 ? 37.906 -33.263 76.587 1.00 16.09 393 ILE B C 1
ATOM 6411 O O . ILE B 1 393 ? 38.885 -33.760 77.184 1.00 15.12 393 ILE B O 1
ATOM 6416 N N . ASP B 1 394 ? 37.038 -32.439 77.177 1.00 16.18 394 ASP B N 1
ATOM 6417 C CA . ASP B 1 394 ? 37.173 -32.069 78.581 1.00 17.35 394 ASP B CA 1
ATOM 6418 C C . ASP B 1 394 ? 37.191 -33.333 79.451 1.00 17.89 394 ASP B C 1
ATOM 6419 O O . ASP B 1 394 ? 38.013 -33.436 80.356 1.00 19.60 394 ASP B O 1
ATOM 6424 N N . ALA B 1 395 ? 36.320 -34.310 79.181 1.00 17.73 395 ALA B N 1
ATOM 6425 C CA . ALA B 1 395 ? 36.320 -35.553 79.957 1.00 17.97 395 ALA B CA 1
ATOM 6426 C C . ALA B 1 395 ? 37.649 -36.327 79.805 1.00 19.01 395 ALA B C 1
ATOM 6427 O O . ALA B 1 395 ? 38.222 -36.793 80.783 1.00 18.24 395 ALA B O 1
ATOM 6429 N N . ALA B 1 396 ? 38.132 -36.458 78.574 1.00 19.85 396 ALA B N 1
ATOM 6430 C CA . ALA B 1 396 ? 39.367 -37.183 78.293 1.00 20.94 396 ALA B CA 1
ATOM 6431 C C . ALA B 1 396 ? 40.517 -36.571 79.082 1.00 22.57 396 ALA B C 1
ATOM 6432 O O . ALA B 1 396 ? 41.228 -37.271 79.792 1.00 23.61 396 ALA B O 1
ATOM 6434 N N . ILE B 1 397 ? 40.681 -35.260 78.959 1.00 23.71 397 ILE B N 1
ATOM 6435 C CA . ILE B 1 397 ? 41.665 -34.514 79.746 1.00 24.92 397 ILE B CA 1
ATOM 6436 C C . ILE B 1 397 ? 41.521 -34.639 81.275 1.00 25.61 397 ILE B C 1
ATOM 6437 O O . ILE B 1 397 ? 42.513 -34.732 81.981 1.00 25.28 397 ILE B O 1
ATOM 6442 N N . GLU B 1 398 ? 40.302 -34.622 81.787 1.00 26.59 398 GLU B N 1
ATOM 6443 C CA . GLU B 1 398 ? 40.100 -34.664 83.232 1.00 27.20 398 GLU B CA 1
ATOM 6444 C C . GLU B 1 398 ? 40.135 -36.083 83.768 1.00 27.03 398 GLU B C 1
ATOM 6445 O O . GLU B 1 398 ? 40.007 -36.288 84.967 1.00 27.27 398 GLU B O 1
ATOM 6451 N N . GLY B 1 399 ? 40.296 -37.072 82.889 1.00 26.80 399 GLY B N 1
ATOM 6452 C CA . GLY B 1 399 ? 40.267 -38.461 83.292 1.00 26.48 399 GLY B CA 1
ATOM 6453 C C . GLY B 1 399 ? 38.877 -38.885 83.726 1.00 26.21 399 GLY B C 1
ATOM 6454 O O . GLY B 1 399 ? 38.713 -39.648 84.675 1.00 24.95 399 GLY B O 1
ATOM 6455 N N . VAL B 1 400 ? 37.854 -38.373 83.050 1.00 25.64 400 VAL B N 1
ATOM 6456 C CA . VAL B 1 400 ? 36.477 -38.714 83.429 1.00 25.31 400 VAL B CA 1
ATOM 6457 C C . VAL B 1 400 ? 35.927 -39.615 82.348 1.00 25.07 400 VAL B C 1
ATOM 6458 O O . VAL B 1 400 ? 36.001 -39.326 81.150 1.00 23.82 400 VAL B O 1
ATOM 6462 N N . ASP B 1 401 ? 35.411 -40.744 82.790 1.00 24.86 401 ASP B N 1
ATOM 6463 C CA . ASP B 1 401 ? 34.785 -41.697 81.901 1.00 25.30 401 ASP B CA 1
ATOM 6464 C C . ASP B 1 401 ? 33.666 -41.021 81.063 1.00 23.97 401 ASP B C 1
ATOM 6465 O O . ASP B 1 401 ? 32.865 -40.268 81.601 1.00 22.63 401 ASP B O 1
ATOM 6470 N N . LEU B 1 402 ? 33.627 -41.274 79.750 1.00 23.57 402 LEU B N 1
ATOM 6471 C CA . LEU B 1 402 ? 32.612 -40.644 78.876 1.00 22.82 402 LEU B CA 1
ATOM 6472 C C . LEU B 1 402 ? 31.155 -40.871 79.316 1.00 21.83 402 LEU B C 1
ATOM 6473 O O . LEU B 1 402 ? 30.338 -39.958 79.205 1.00 21.82 402 LEU B O 1
ATOM 6478 N N . ASP B 1 403 ? 30.831 -42.065 79.804 1.00 20.99 403 ASP B N 1
ATOM 6479 C CA . ASP B 1 403 ? 29.488 -42.359 80.311 1.00 20.84 403 ASP B CA 1
ATOM 6480 C C . ASP B 1 403 ? 29.108 -41.539 81.545 1.00 20.25 403 ASP B C 1
ATOM 6481 O O . ASP B 1 403 ? 27.944 -41.167 81.707 1.00 19.38 403 ASP B O 1
ATOM 6486 N N . GLU B 1 404 ? 30.087 -41.208 82.378 1.00 19.70 404 GLU B N 1
ATOM 6487 C CA . GLU B 1 404 ? 29.847 -40.331 83.528 1.00 20.26 404 GLU B CA 1
ATOM 6488 C C . GLU B 1 404 ? 29.632 -38.904 83.106 1.00 19.63 404 GLU B C 1
ATOM 6489 O O . GLU B 1 404 ? 28.832 -38.202 83.716 1.00 19.71 404 GLU B O 1
ATOM 6495 N N . LYS B 1 405 ? 30.430 -38.457 82.125 1.00 19.01 405 LYS B N 1
ATOM 6496 C CA . LYS B 1 405 ? 30.308 -37.129 81.578 1.00 18.61 405 LYS B CA 1
ATOM 6497 C C . LYS B 1 405 ? 28.950 -36.990 80.930 1.00 18.23 405 LYS B C 1
ATOM 6498 O O . LYS B 1 405 ? 28.299 -35.949 81.048 1.00 18.14 405 LYS B O 1
ATOM 6504 N N . ALA B 1 406 ? 28.520 -38.039 80.237 1.00 17.81 406 ALA B N 1
ATOM 6505 C CA . ALA B 1 406 ? 27.231 -38.006 79.559 1.00 18.24 406 ALA B CA 1
ATOM 6506 C C . ALA B 1 406 ? 26.055 -37.762 80.506 1.00 18.37 406 ALA B C 1
ATOM 6507 O O . ALA B 1 406 ? 25.035 -37.253 80.087 1.00 18.21 406 ALA B O 1
ATOM 6509 N N . LYS B 1 407 ? 26.202 -38.095 81.782 1.00 19.47 407 LYS B N 1
ATOM 6510 C CA . LYS B 1 407 ? 25.137 -37.829 82.753 1.00 20.25 407 LYS B CA 1
ATOM 6511 C C . LYS B 1 407 ? 24.809 -36.335 82.896 1.00 20.14 407 LYS B C 1
ATOM 6512 O O . LYS B 1 407 ? 23.700 -35.959 83.228 1.00 20.10 407 LYS B O 1
ATOM 6518 N N . SER B 1 408 ? 25.797 -35.491 82.657 1.00 19.89 408 SER B N 1
ATOM 6519 C CA . SER B 1 408 ? 25.622 -34.042 82.681 1.00 20.33 408 SER B CA 1
ATOM 6520 C C . SER B 1 408 ? 25.683 -33.377 81.276 1.00 19.57 408 SER B C 1
ATOM 6521 O O . SER B 1 408 ? 25.604 -32.164 81.179 1.00 18.85 408 SER B O 1
ATOM 6524 N N . SER B 1 409 ? 25.871 -34.165 80.213 1.00 18.99 409 SER B N 1
ATOM 6525 C CA . SER B 1 409 ? 26.006 -33.644 78.832 1.00 18.10 409 SER B CA 1
ATOM 6526 C C . SER B 1 409 ? 25.032 -34.413 77.974 1.00 17.60 409 SER B C 1
ATOM 6527 O O . SER B 1 409 ? 25.319 -35.530 77.579 1.00 18.11 409 SER B O 1
ATOM 6530 N N . PRO B 1 410 ? 23.848 -33.871 77.756 1.00 17.12 410 PRO B N 1
ATOM 6531 C CA . PRO B 1 410 ? 22.847 -34.583 76.965 1.00 17.30 410 PRO B CA 1
ATOM 6532 C C . PRO B 1 410 ? 23.312 -34.795 75.531 1.00 16.64 410 PRO B C 1
ATOM 6533 O O . PRO B 1 410 ? 22.942 -35.788 74.899 1.00 16.22 410 PRO B O 1
ATOM 6537 N N . GLU B 1 411 ? 24.115 -33.862 75.024 1.00 16.67 411 GLU B N 1
ATOM 6538 C CA . GLU B 1 411 ? 24.618 -33.936 73.645 1.00 16.80 411 GLU B CA 1
ATOM 6539 C C . GLU B 1 411 ? 25.591 -35.108 73.454 1.00 16.75 411 GLU B C 1
ATOM 6540 O O . GLU B 1 411 ? 25.551 -35.832 72.452 1.00 17.11 411 GLU B O 1
ATOM 6546 N N . LEU B 1 412 ? 26.495 -35.280 74.403 1.00 16.59 412 LEU B N 1
ATOM 6547 C CA . LEU B 1 412 ? 27.417 -36.391 74.345 1.00 16.07 412 LEU B CA 1
ATOM 6548 C C . LEU B 1 412 ? 26.663 -37.682 74.587 1.00 16.54 412 LEU B C 1
ATOM 6549 O O . LEU B 1 412 ? 26.991 -38.695 74.000 1.00 16.61 412 LEU B O 1
ATOM 6554 N N . LYS B 1 413 ? 25.661 -37.660 75.459 1.00 16.94 413 LYS B N 1
ATOM 6555 C CA . LYS B 1 413 ? 24.876 -38.874 75.731 1.00 17.53 413 LYS B CA 1
ATOM 6556 C C . LYS B 1 413 ? 24.252 -39.404 74.443 1.00 17.44 413 LYS B C 1
ATOM 6557 O O . LYS B 1 413 ? 24.350 -40.581 74.133 1.00 17.47 413 LYS B O 1
ATOM 6563 N N . LYS B 1 414 ? 23.658 -38.498 73.681 1.00 17.19 414 LYS B N 1
ATOM 6564 C CA . LYS B 1 414 ? 22.999 -38.820 72.417 1.00 17.27 414 LYS B CA 1
ATOM 6565 C C . LYS B 1 414 ? 24.029 -39.268 71.398 1.00 16.18 414 LYS B C 1
ATOM 6566 O O . LYS B 1 414 ? 23.793 -40.149 70.579 1.00 14.40 414 LYS B O 1
ATOM 6572 N N . SER B 1 415 ? 25.187 -38.619 71.426 1.00 16.23 415 SER B N 1
ATOM 6573 C CA . SER B 1 415 ? 26.220 -38.954 70.467 1.00 16.61 415 SER B CA 1
ATOM 6574 C C . SER B 1 415 ? 26.697 -40.381 70.722 1.00 16.29 415 SER B C 1
ATOM 6575 O O . SER B 1 415 ? 26.841 -41.155 69.783 1.00 15.72 415 SER B O 1
ATOM 6578 N N . LEU B 1 416 ? 26.949 -40.712 71.983 1.00 16.50 416 LEU B N 1
ATOM 6579 C CA . LEU B 1 416 ? 27.368 -42.063 72.376 1.00 17.96 416 LEU B CA 1
ATOM 6580 C C . LEU B 1 416 ? 26.322 -43.169 72.022 1.00 18.90 416 LEU B C 1
ATOM 6581 O O . LEU B 1 416 ? 26.668 -44.274 71.627 1.00 18.51 416 LEU B O 1
ATOM 6586 N N . ARG B 1 417 ? 25.044 -42.859 72.156 1.00 20.29 417 ARG B N 1
ATOM 6587 C CA . ARG B 1 417 ? 23.996 -43.868 71.965 1.00 21.84 417 ARG B CA 1
ATOM 6588 C C . ARG B 1 417 ? 23.875 -44.146 70.449 1.00 22.07 417 ARG B C 1
ATOM 6589 O O . ARG B 1 417 ? 23.731 -45.283 70.022 1.00 20.25 417 ARG B O 1
ATOM 6597 N N . GLU B 1 418 ? 24.029 -43.090 69.648 1.00 23.62 418 GLU B N 1
ATOM 6598 C CA . GLU B 1 418 ? 23.967 -43.164 68.187 1.00 25.07 418 GLU B CA 1
ATOM 6599 C C . GLU B 1 418 ? 25.080 -44.045 67.601 1.00 26.09 418 GLU B C 1
ATOM 6600 O O . GLU B 1 418 ? 24.918 -44.658 66.548 1.00 26.07 418 GLU B O 1
ATOM 6606 N N . VAL B 1 419 ? 26.210 -44.110 68.299 1.00 26.37 419 VAL B N 1
ATOM 6607 C CA . VAL B 1 419 ? 27.341 -44.918 67.858 1.00 26.26 419 VAL B CA 1
ATOM 6608 C C . VAL B 1 419 ? 26.981 -46.372 67.926 1.00 25.42 419 VAL B C 1
ATOM 6609 O O . VAL B 1 419 ? 27.196 -47.096 66.965 1.00 25.65 419 VAL B O 1
ATOM 6613 N N . GLY B 1 420 ? 26.456 -46.795 69.068 1.00 24.14 420 GLY B N 1
ATOM 6614 C CA . GLY B 1 420 ? 25.933 -48.128 69.200 1.00 24.37 420 GLY B CA 1
ATOM 6615 C C . GLY B 1 420 ? 24.857 -48.486 68.177 1.00 23.70 420 GLY B C 1
ATOM 6616 O O . GLY B 1 420 ? 24.779 -49.630 67.751 1.00 23.88 420 GLY B O 1
ATOM 6617 N N . LEU B 1 421 ? 24.028 -47.526 67.785 1.00 23.50 421 LEU B N 1
ATOM 6618 C CA . LEU B 1 421 ? 22.925 -47.811 66.842 1.00 23.46 421 LEU B CA 1
ATOM 6619 C C . LEU B 1 421 ? 23.440 -47.985 65.410 1.00 24.12 421 LEU B C 1
ATOM 6620 O O . LEU B 1 421 ? 22.803 -48.667 64.611 1.00 22.26 421 LEU B O 1
ATOM 6625 N N . SER B 1 422 ? 24.601 -47.381 65.104 1.00 24.48 422 SER B N 1
ATOM 6626 C CA . SER B 1 422 ? 25.135 -47.353 63.734 1.00 25.75 422 SER B CA 1
ATOM 6627 C C . SER B 1 422 ? 26.260 -48.382 63.481 1.00 26.94 422 SER B C 1
ATOM 6628 O O . SER B 1 422 ? 26.714 -48.517 62.353 1.00 27.28 422 SER B O 1
ATOM 6631 N N . LYS B 1 423 ? 26.670 -49.120 64.515 1.00 28.63 423 LYS B N 1
ATOM 6632 C CA . LYS B 1 423 ? 27.735 -50.147 64.416 1.00 30.29 423 LYS B CA 1
ATOM 6633 C C . LYS B 1 423 ? 27.225 -51.601 64.256 1.00 30.38 423 LYS B C 1
ATOM 6634 O O . LYS B 1 423 ? 26.347 -52.065 65.003 1.00 30.21 423 LYS B O 1
ATOM 6640 N N . ALA B 1 424 ? 27.828 -52.322 63.317 1.00 31.23 424 ALA B N 1
ATOM 6641 C CA . ALA B 1 424 ? 27.548 -53.738 63.095 1.00 32.58 424 ALA B CA 1
ATOM 6642 C C . ALA B 1 424 ? 28.427 -54.645 63.981 1.00 33.97 424 ALA B C 1
ATOM 6643 O O . ALA B 1 424 ? 29.310 -54.151 64.681 1.00 34.99 424 ALA B O 1
ATOM 6645 N N . LYS B 1 425 ? 28.186 -55.967 63.944 1.00 35.56 425 LYS B N 1
ATOM 6646 C CA . LYS B 1 425 ? 29.117 -56.973 64.518 1.00 36.08 425 LYS B CA 1
ATOM 6647 C C . LYS B 1 425 ? 28.860 -58.393 63.993 1.00 35.82 425 LYS B C 1
ATOM 6653 N N . MET C 1 1 ? 58.449 52.224 -2.524 1.00 28.92 1 MET D N 1
ATOM 6654 C CA . MET C 1 1 ? 57.801 50.975 -2.041 1.00 29.65 1 MET D CA 1
ATOM 6655 C C . MET C 1 1 ? 56.963 51.239 -0.781 1.00 28.27 1 MET D C 1
ATOM 6656 O O . MET C 1 1 ? 56.675 52.383 -0.467 1.00 27.34 1 MET D O 1
ATOM 6661 N N . MET C 1 2 ? 56.592 50.184 -0.065 1.00 27.46 2 MET D N 1
ATOM 6662 C CA . MET C 1 2 ? 55.378 50.175 0.758 1.00 26.86 2 MET D CA 1
ATOM 6663 C C . MET C 1 2 ? 55.571 50.059 2.266 1.00 25.14 2 MET D C 1
ATOM 6664 O O . MET C 1 2 ? 55.640 48.950 2.746 1.00 26.56 2 MET D O 1
ATOM 6669 N N . VAL C 1 3 ? 55.608 51.162 3.010 1.00 23.11 3 VAL D N 1
ATOM 6670 C CA . VAL C 1 3 ? 55.756 51.138 4.481 1.00 22.85 3 VAL D CA 1
ATOM 6671 C C . VAL C 1 3 ? 54.413 50.846 5.190 1.00 21.86 3 VAL D C 1
ATOM 6672 O O . VAL C 1 3 ? 53.419 51.504 4.919 1.00 20.91 3 VAL D O 1
ATOM 6676 N N . LEU C 1 4 ? 54.394 49.898 6.124 1.00 21.41 4 LEU D N 1
ATOM 6677 C CA . LEU C 1 4 ? 53.145 49.506 6.748 1.00 21.17 4 LEU D CA 1
ATOM 6678 C C . LEU C 1 4 ? 52.854 50.322 7.992 1.00 21.91 4 LEU D C 1
ATOM 6679 O O . LEU C 1 4 ? 53.736 50.587 8.773 1.00 22.02 4 LEU D O 1
ATOM 6684 N N . ARG C 1 5 ? 51.616 50.758 8.140 1.00 23.10 5 ARG D N 1
ATOM 6685 C CA . ARG C 1 5 ? 51.188 51.568 9.275 1.00 25.56 5 ARG D CA 1
ATOM 6686 C C . ARG C 1 5 ? 49.763 51.161 9.601 1.00 25.65 5 ARG D C 1
ATOM 6687 O O . ARG C 1 5 ? 49.052 50.649 8.745 1.00 26.15 5 ARG D O 1
ATOM 6695 N N . MET C 1 6 ? 49.359 51.379 10.839 1.00 25.94 6 MET D N 1
ATOM 6696 C CA . MET C 1 6 ? 47.946 51.438 11.186 1.00 26.43 6 MET D CA 1
ATOM 6697 C C . MET C 1 6 ? 47.456 52.869 10.926 1.00 27.27 6 MET D C 1
ATOM 6698 O O . MET C 1 6 ? 48.262 53.771 10.670 1.00 26.32 6 MET D O 1
ATOM 6703 N N . LYS C 1 7 ? 46.140 53.076 11.006 1.00 28.82 7 LYS D N 1
ATOM 6704 C CA . LYS C 1 7 ? 45.545 54.429 11.013 1.00 29.71 7 LYS D CA 1
ATOM 6705 C C . LYS C 1 7 ? 46.184 55.305 12.095 1.00 29.50 7 LYS D C 1
ATOM 6706 O O . LYS C 1 7 ? 46.551 54.806 13.178 1.00 28.58 7 LYS D O 1
ATOM 6712 N N . VAL C 1 8 ? 46.268 56.608 11.822 1.00 28.99 8 VAL D N 1
ATOM 6713 C CA . VAL C 1 8 ? 46.838 57.563 12.776 1.00 29.45 8 VAL D CA 1
ATOM 6714 C C . VAL C 1 8 ? 46.099 57.513 14.109 1.00 29.43 8 VAL D C 1
ATOM 6715 O O . VAL C 1 8 ? 46.721 57.697 15.154 1.00 29.45 8 VAL D O 1
ATOM 6719 N N . GLU C 1 9 ? 44.784 57.248 14.053 1.00 28.92 9 GLU D N 1
ATOM 6720 C CA . GLU C 1 9 ? 43.953 57.043 15.247 1.00 27.92 9 GLU D CA 1
ATOM 6721 C C . GLU C 1 9 ? 43.505 55.578 15.417 1.00 26.34 9 GLU D C 1
ATOM 6722 O O . GLU C 1 9 ? 42.333 55.292 15.720 1.00 25.64 9 GLU D O 1
ATOM 6728 N N . TRP C 1 10 ? 44.455 54.658 15.236 1.00 24.97 10 TRP D N 1
ATOM 6729 C CA . TRP C 1 10 ? 44.205 53.230 15.363 1.00 23.78 10 TRP D CA 1
ATOM 6730 C C . TRP C 1 10 ? 43.665 52.929 16.767 1.00 23.11 10 TRP D C 1
ATOM 6731 O O . TRP C 1 10 ? 42.762 52.125 16.925 1.00 22.47 10 TRP D O 1
ATOM 6742 N N . TYR C 1 11 ? 44.181 53.635 17.763 1.00 22.25 11 TYR D N 1
ATOM 6743 C CA . TYR C 1 11 ? 43.800 53.396 19.160 1.00 22.18 11 TYR D CA 1
ATOM 6744 C C . TYR C 1 11 ? 42.327 53.652 19.501 1.00 21.21 11 TYR D C 1
ATOM 6745 O O . TYR C 1 11 ? 41.824 53.089 20.471 1.00 22.01 11 TYR D O 1
ATOM 6754 N N . LEU C 1 12 ? 41.628 54.456 18.731 1.00 20.84 12 LEU D N 1
ATOM 6755 C CA . LEU C 1 12 ? 40.184 54.662 18.951 1.00 20.93 12 LEU D CA 1
ATOM 6756 C C . LEU C 1 12 ? 39.284 53.495 18.513 1.00 20.69 12 LEU D C 1
ATOM 6757 O O . LEU C 1 12 ? 38.095 53.491 18.835 1.00 20.22 12 LEU D O 1
ATOM 6762 N N . ASP C 1 13 ? 39.820 52.545 17.741 1.00 20.68 13 ASP D N 1
ATOM 6763 C CA . ASP C 1 13 ? 39.124 51.285 17.474 1.00 20.76 13 ASP D CA 1
ATOM 6764 C C . ASP C 1 13 ? 38.790 50.592 18.776 1.00 20.05 13 ASP D C 1
ATOM 6765 O O . ASP C 1 13 ? 37.891 49.747 18.827 1.00 19.99 13 ASP D O 1
ATOM 6770 N N . PHE C 1 14 ? 39.561 50.925 19.805 1.00 19.50 14 PHE D N 1
ATOM 6771 C CA . PHE C 1 14 ? 39.370 50.394 21.132 1.00 19.19 14 PHE D CA 1
ATOM 6772 C C . PHE C 1 14 ? 38.513 51.319 22.016 1.00 19.49 14 PHE D C 1
ATOM 6773 O O . PHE C 1 14 ? 38.317 50.996 23.169 1.00 18.42 14 PHE D O 1
ATOM 6781 N N . VAL C 1 15 ? 37.995 52.438 21.487 1.00 19.73 15 VAL D N 1
ATOM 6782 C CA . VAL C 1 15 ? 37.178 53.352 22.286 1.00 20.16 15 VAL D CA 1
ATOM 6783 C C . VAL C 1 15 ? 35.804 53.504 21.679 1.00 20.85 15 VAL D C 1
ATOM 6784 O O . VAL C 1 15 ? 35.681 53.798 20.518 1.00 20.75 15 VAL D O 1
ATOM 6788 N N . ASP C 1 16 ? 34.760 53.264 22.461 1.00 21.75 16 ASP D N 1
ATOM 6789 C CA . ASP C 1 16 ? 33.388 53.574 22.036 1.00 22.40 16 ASP D CA 1
ATOM 6790 C C . ASP C 1 16 ? 32.528 53.850 23.253 1.00 22.57 16 ASP D C 1
ATOM 6791 O O . ASP C 1 16 ? 32.085 52.910 23.937 1.00 21.99 16 ASP D O 1
ATOM 6796 N N . LEU C 1 17 ? 32.273 55.121 23.512 1.00 21.86 17 LEU D N 1
ATOM 6797 C CA . LEU C 1 17 ? 31.622 55.523 24.755 1.00 22.79 17 LEU D CA 1
ATOM 6798 C C . LEU C 1 17 ? 30.108 55.316 24.780 1.00 22.88 17 LEU D C 1
ATOM 6799 O O . LEU C 1 17 ? 29.471 55.649 25.762 1.00 22.80 17 LEU D O 1
ATOM 6804 N N . ASN C 1 18 ? 29.551 54.755 23.714 1.00 23.27 18 ASN D N 1
ATOM 6805 C CA . ASN C 1 18 ? 28.133 54.390 23.667 1.00 24.00 18 ASN D CA 1
ATOM 6806 C C . ASN C 1 18 ? 27.926 52.867 23.767 1.00 24.15 18 ASN D C 1
ATOM 6807 O O . ASN C 1 18 ? 26.806 52.378 23.833 1.00 24.37 18 ASN D O 1
ATOM 6812 N N . TYR C 1 19 ? 29.026 52.130 23.792 1.00 24.37 19 TYR D N 1
ATOM 6813 C CA . TYR C 1 19 ? 29.000 50.684 23.884 1.00 24.72 19 TYR D CA 1
ATOM 6814 C C . TYR C 1 19 ? 28.487 50.223 25.232 1.00 24.89 19 TYR D C 1
ATOM 6815 O O . TYR C 1 19 ? 28.869 50.749 26.269 1.00 23.47 19 TYR D O 1
ATOM 6824 N N . GLU C 1 20 ? 27.594 49.246 25.195 1.00 26.29 20 GLU D N 1
ATOM 6825 C CA . GLU C 1 20 ? 27.042 48.655 26.400 1.00 26.98 20 GLU D CA 1
ATOM 6826 C C . GLU C 1 20 ? 27.566 47.242 26.497 1.00 26.66 20 GLU D C 1
ATOM 6827 O O . GLU C 1 20 ? 27.285 46.398 25.653 1.00 26.94 20 GLU D O 1
ATOM 6833 N N . PRO C 1 21 ? 28.383 47.002 27.503 1.00 26.43 21 PRO D N 1
ATOM 6834 C CA . PRO C 1 21 ? 28.927 45.659 27.728 1.00 26.57 21 PRO D CA 1
ATOM 6835 C C . PRO C 1 21 ? 27.868 44.658 28.173 1.00 26.56 21 PRO D C 1
ATOM 6836 O O . PRO C 1 21 ? 27.055 44.964 29.038 1.00 27.08 21 PRO D O 1
ATOM 6840 N N . GLY C 1 22 ? 27.887 43.479 27.565 1.00 26.41 22 GLY D N 1
ATOM 6841 C CA . GLY C 1 22 ? 27.028 42.373 27.959 1.00 26.36 22 GLY D CA 1
ATOM 6842 C C . GLY C 1 22 ? 27.486 41.740 29.258 1.00 25.69 22 GLY D C 1
ATOM 6843 O O . GLY C 1 22 ? 28.631 41.921 29.696 1.00 26.01 22 GLY D O 1
ATOM 6844 N N . ARG C 1 23 ? 26.584 40.978 29.853 1.00 25.06 23 ARG D N 1
ATOM 6845 C CA . ARG C 1 23 ? 26.797 40.306 31.153 1.00 25.74 23 ARG D CA 1
ATOM 6846 C C . ARG C 1 23 ? 27.905 39.230 31.197 1.00 24.21 23 ARG D C 1
ATOM 6847 O O . ARG C 1 23 ? 28.169 38.670 32.246 1.00 23.27 23 ARG D O 1
ATOM 6855 N N . ASP C 1 24 ? 28.475 38.914 30.045 1.00 22.29 24 ASP D N 1
ATOM 6856 C CA . ASP C 1 24 ? 29.544 37.942 29.893 1.00 22.89 24 ASP D CA 1
ATOM 6857 C C . ASP C 1 24 ? 30.864 38.605 29.506 1.00 22.60 24 ASP D C 1
ATOM 6858 O O . ASP C 1 24 ? 31.728 37.949 28.962 1.00 22.03 24 ASP D O 1
ATOM 6863 N N . GLU C 1 25 ? 31.006 39.905 29.777 1.00 22.17 25 GLU D N 1
ATOM 6864 C CA . GLU C 1 25 ? 32.270 40.599 29.575 1.00 21.67 25 GLU D CA 1
ATOM 6865 C C . GLU C 1 25 ? 32.834 40.997 30.918 1.00 20.65 25 GLU D C 1
ATOM 6866 O O . GLU C 1 25 ? 32.100 41.254 31.872 1.00 19.93 25 GLU D O 1
ATOM 6872 N N . LEU C 1 26 ? 34.148 41.000 30.976 1.00 19.72 26 LEU D N 1
ATOM 6873 C CA . LEU C 1 26 ? 34.860 41.368 32.155 1.00 19.50 26 LEU D CA 1
ATOM 6874 C C . LEU C 1 26 ? 35.185 42.856 32.115 1.00 19.12 26 LEU D C 1
ATOM 6875 O O . LEU C 1 26 ? 35.629 43.386 31.091 1.00 19.11 26 LEU D O 1
ATOM 6880 N N . ILE C 1 27 ? 34.976 43.520 33.240 1.00 18.20 27 ILE D N 1
ATOM 6881 C CA . ILE C 1 27 ? 35.159 44.959 33.325 1.00 19.06 27 ILE D CA 1
ATOM 6882 C C . ILE C 1 27 ? 36.312 45.332 34.264 1.00 17.92 27 ILE D C 1
ATOM 6883 O O . ILE C 1 27 ? 36.440 44.778 35.351 1.00 19.16 27 ILE D O 1
ATOM 6888 N N . VAL C 1 28 ? 37.191 46.203 33.783 1.00 16.74 28 VAL D N 1
ATOM 6889 C CA . VAL C 1 28 ? 38.263 46.772 34.605 1.00 16.76 28 VAL D CA 1
ATOM 6890 C C . VAL C 1 28 ? 38.152 48.288 34.692 1.00 16.23 28 VAL D C 1
ATOM 6891 O O . VAL C 1 28 ? 37.855 48.966 33.719 1.00 15.93 28 VAL D O 1
ATOM 6895 N N . GLU C 1 29 ? 38.389 48.826 35.892 1.00 17.53 29 GLU D N 1
ATOM 6896 C CA . GLU C 1 29 ? 38.286 50.253 36.123 1.00 17.24 29 GLU D CA 1
ATOM 6897 C C . GLU C 1 29 ? 39.656 50.803 36.432 1.00 17.29 29 GLU D C 1
ATOM 6898 O O . GLU C 1 29 ? 40.291 50.360 37.377 1.00 16.74 29 GLU D O 1
ATOM 6904 N N . TYR C 1 30 ? 40.104 51.759 35.623 1.00 16.86 30 TYR D N 1
ATOM 6905 C CA . TYR C 1 30 ? 41.427 52.368 35.772 1.00 16.93 30 TYR D CA 1
ATOM 6906 C C . TYR C 1 30 ? 41.383 53.894 35.988 1.00 17.39 30 TYR D C 1
ATOM 6907 O O . TYR C 1 30 ? 40.695 54.630 35.262 1.00 17.35 30 TYR D O 1
ATOM 6916 N N . TYR C 1 31 ? 42.145 54.374 36.963 1.00 17.74 31 TYR D N 1
ATOM 6917 C CA . TYR C 1 31 ? 42.532 55.780 37.015 1.00 17.87 31 TYR D CA 1
ATOM 6918 C C . TYR C 1 31 ? 43.802 55.973 36.196 1.00 17.90 31 TYR D C 1
ATOM 6919 O O . TYR C 1 31 ? 44.711 55.145 36.244 1.00 17.49 31 TYR D O 1
ATOM 6928 N N . PHE C 1 32 ? 43.895 57.069 35.467 1.00 18.05 32 PHE D N 1
ATOM 6929 C CA . PHE C 1 32 ? 45.140 57.371 34.763 1.00 18.86 32 PHE D CA 1
ATOM 6930 C C . PHE C 1 32 ? 45.351 58.870 34.492 1.00 19.48 32 PHE D C 1
ATOM 6931 O O . PHE C 1 32 ? 44.406 59.646 34.539 1.00 18.77 32 PHE D O 1
ATOM 6939 N N . GLU C 1 33 ? 46.603 59.241 34.195 1.00 20.06 33 GLU D N 1
ATOM 6940 C CA . GLU C 1 33 ? 46.939 60.579 33.709 1.00 21.00 33 GLU D CA 1
ATOM 6941 C C . GLU C 1 33 ? 47.718 60.398 32.400 1.00 21.45 33 GLU D C 1
ATOM 6942 O O . GLU C 1 33 ? 48.702 59.649 32.351 1.00 21.33 33 GLU D O 1
ATOM 6948 N N . PRO C 1 34 ? 47.251 61.016 31.326 1.00 20.66 34 PRO D N 1
ATOM 6949 C CA . PRO C 1 34 ? 47.948 60.917 30.046 1.00 21.33 34 PRO D CA 1
ATOM 6950 C C . PRO C 1 34 ? 49.268 61.666 30.107 1.00 21.64 34 PRO D C 1
ATOM 6951 O O . PRO C 1 34 ? 49.390 62.659 30.846 1.00 20.57 34 PRO D O 1
ATOM 6955 N N . ASN C 1 35 ? 50.241 61.176 29.339 1.00 22.08 35 ASN D N 1
ATOM 6956 C CA . ASN C 1 35 ? 51.521 61.852 29.190 1.00 23.08 35 ASN D CA 1
ATOM 6957 C C . ASN C 1 35 ? 51.756 62.259 27.755 1.00 23.10 35 ASN D C 1
ATOM 6958 O O . ASN C 1 35 ? 52.326 61.496 26.987 1.00 23.52 35 ASN D O 1
ATOM 6963 N N . GLY C 1 36 ? 51.332 63.467 27.416 1.00 23.71 36 GLY D N 1
ATOM 6964 C CA . GLY C 1 36 ? 51.557 64.042 26.101 1.00 23.99 36 GLY D CA 1
ATOM 6965 C C . GLY C 1 36 ? 50.606 63.568 25.008 1.00 24.32 36 GLY D C 1
ATOM 6966 O O . GLY C 1 36 ? 50.899 63.740 23.816 1.00 24.35 36 GLY D O 1
ATOM 6967 N N . VAL C 1 37 ? 49.471 62.973 25.402 1.00 23.96 37 VAL D N 1
ATOM 6968 C CA . VAL C 1 37 ? 48.451 62.554 24.451 1.00 23.94 37 VAL D CA 1
ATOM 6969 C C . VAL C 1 37 ? 47.078 63.014 24.984 1.00 23.86 37 VAL D C 1
ATOM 6970 O O . VAL C 1 37 ? 46.933 63.367 26.163 1.00 25.52 37 VAL D O 1
ATOM 6974 N N . SER C 1 38 ? 46.057 62.940 24.142 1.00 22.69 38 SER D N 1
ATOM 6975 C CA . SER C 1 38 ? 44.666 63.060 24.637 1.00 21.67 38 SER D CA 1
ATOM 6976 C C . SER C 1 38 ? 44.264 61.865 25.574 1.00 20.99 38 SER D C 1
ATOM 6977 O O . SER C 1 38 ? 44.802 60.761 25.469 1.00 19.94 38 SER D O 1
ATOM 6980 N N . PRO C 1 39 ? 43.326 62.122 26.486 1.00 21.32 39 PRO D N 1
ATOM 6981 C CA . PRO C 1 39 ? 42.825 61.081 27.416 1.00 20.80 39 PRO D CA 1
ATOM 6982 C C . PRO C 1 39 ? 42.231 59.877 26.670 1.00 21.12 39 PRO D C 1
ATOM 6983 O O . PRO C 1 39 ? 42.420 58.744 27.144 1.00 21.61 39 PRO D O 1
ATOM 6987 N N . GLU C 1 40 ? 41.601 60.100 25.508 1.00 20.73 40 GLU D N 1
ATOM 6988 C CA . GLU C 1 40 ? 41.034 58.998 24.753 1.00 21.36 40 GLU D CA 1
ATOM 6989 C C . GLU C 1 40 ? 42.121 58.149 24.037 1.00 20.74 40 GLU D C 1
ATOM 6990 O O . GLU C 1 40 ? 41.972 56.941 23.921 1.00 19.13 40 GLU D O 1
ATOM 6996 N N . GLU C 1 41 ? 43.213 58.766 23.590 1.00 20.25 41 GLU D N 1
ATOM 6997 C CA . GLU C 1 41 ? 44.341 57.999 23.073 1.00 19.95 41 GLU D CA 1
ATOM 6998 C C . GLU C 1 41 ? 44.955 57.145 24.188 1.00 19.11 41 GLU D C 1
ATOM 6999 O O . GLU C 1 41 ? 45.296 55.983 23.976 1.00 18.13 41 GLU D O 1
ATOM 7005 N N . ALA C 1 42 ? 45.096 57.725 25.368 1.00 18.44 42 ALA D N 1
ATOM 7006 C CA . ALA C 1 42 ? 45.728 57.024 26.461 1.00 17.55 42 ALA D CA 1
ATOM 7007 C C . ALA C 1 42 ? 44.869 55.811 26.771 1.00 17.23 42 ALA D C 1
ATOM 7008 O O . ALA C 1 42 ? 45.381 54.708 26.908 1.00 14.80 42 ALA D O 1
ATOM 7010 N N . ALA C 1 43 ? 43.552 56.035 26.803 1.00 16.97 43 ALA D N 1
ATOM 7011 C CA . ALA C 1 43 ? 42.583 54.993 27.164 1.00 16.75 43 ALA D CA 1
ATOM 7012 C C . ALA C 1 43 ? 42.628 53.814 26.172 1.00 16.83 43 ALA D C 1
ATOM 7013 O O . ALA C 1 43 ? 42.609 52.637 26.561 1.00 14.64 43 ALA D O 1
ATOM 7015 N N . GLY C 1 44 ? 42.666 54.159 24.891 1.00 15.83 44 GLY D N 1
ATOM 7016 C CA . GLY C 1 44 ? 42.714 53.181 23.833 1.00 16.73 44 GLY D CA 1
ATOM 7017 C C . GLY C 1 44 ? 44.017 52.392 23.871 1.00 17.24 44 GLY D C 1
ATOM 7018 O O . GLY C 1 44 ? 44.023 51.197 23.583 1.00 17.26 44 GLY D O 1
ATOM 7019 N N . ARG C 1 45 ? 45.104 53.062 24.248 1.00 17.02 45 ARG D N 1
ATOM 7020 C CA . ARG C 1 45 ? 46.396 52.412 24.334 1.00 17.49 45 ARG D CA 1
ATOM 7021 C C . ARG C 1 45 ? 46.341 51.421 25.497 1.00 17.12 45 ARG D C 1
ATOM 7022 O O . ARG C 1 45 ? 46.850 50.324 25.365 1.00 18.68 45 ARG D O 1
ATOM 7030 N N . ILE C 1 46 ? 45.681 51.774 26.597 1.00 15.83 46 ILE D N 1
ATOM 7031 C CA . ILE C 1 46 ? 45.499 50.836 27.717 1.00 15.84 46 ILE D CA 1
ATOM 7032 C C . ILE C 1 46 ? 44.684 49.614 27.301 1.00 15.31 46 ILE D C 1
ATOM 7033 O O . ILE C 1 46 ? 45.034 48.455 27.600 1.00 15.44 46 ILE D O 1
ATOM 7038 N N . ALA C 1 47 ? 43.580 49.876 26.628 1.00 15.61 47 ALA D N 1
ATOM 7039 C CA . ALA C 1 47 ? 42.724 48.813 26.111 1.00 16.55 47 ALA D CA 1
ATOM 7040 C C . ALA C 1 47 ? 43.493 47.839 25.167 1.00 16.44 47 ALA D C 1
ATOM 7041 O O . ALA C 1 47 ? 43.341 46.589 25.273 1.00 15.34 47 ALA D O 1
ATOM 7043 N N . SER C 1 48 ? 44.297 48.422 24.276 1.00 17.02 48 SER D N 1
ATOM 7044 C CA . SER C 1 48 ? 45.208 47.692 23.371 1.00 17.15 48 SER D CA 1
ATOM 7045 C C . SER C 1 48 ? 46.250 46.835 24.089 1.00 17.81 48 SER D C 1
ATOM 7046 O O . SER C 1 48 ? 46.397 45.665 23.824 1.00 17.32 48 SER D O 1
ATOM 7049 N N . GLU C 1 49 ? 46.969 47.439 25.013 1.00 17.46 49 GLU D N 1
ATOM 7050 C CA . GLU C 1 49 ? 48.057 46.806 25.700 1.00 17.79 49 GLU D CA 1
ATOM 7051 C C . GLU C 1 49 ? 47.571 45.587 26.505 1.00 16.28 49 GLU D C 1
ATOM 7052 O O . GLU C 1 49 ? 48.221 44.557 26.527 1.00 16.07 49 GLU D O 1
ATOM 7058 N N . SER C 1 50 ? 46.394 45.712 27.100 1.00 14.52 50 SER D N 1
ATOM 7059 C CA . SER C 1 50 ? 45.782 44.686 27.919 1.00 13.12 50 SER D CA 1
ATOM 7060 C C . SER C 1 50 ? 44.914 43.703 27.115 1.00 13.99 50 SER D C 1
ATOM 7061 O O . SER C 1 50 ? 44.321 42.813 27.700 1.00 14.05 50 SER D O 1
ATOM 7064 N N . SER C 1 51 ? 44.856 43.841 25.790 1.00 14.10 51 SER D N 1
ATOM 7065 C CA . SER C 1 51 ? 44.124 42.916 24.944 1.00 14.63 51 SER D CA 1
ATOM 7066 C C . SER C 1 51 ? 44.980 42.443 23.795 1.00 15.14 51 SER D C 1
ATOM 7067 O O . SER C 1 51 ? 45.923 41.732 24.035 1.00 14.84 51 SER D O 1
ATOM 7070 N N . ILE C 1 52 ? 44.722 42.840 22.551 1.00 15.61 52 ILE D N 1
ATOM 7071 C C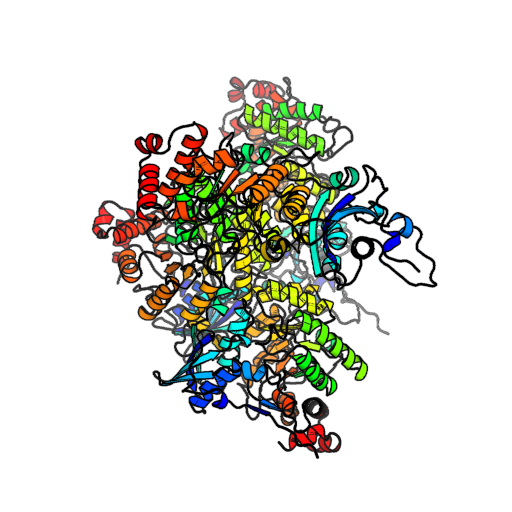A . ILE C 1 52 ? 45.434 42.244 21.434 1.00 15.62 52 ILE D CA 1
ATOM 7072 C C . ILE C 1 52 ? 46.732 42.943 21.009 1.00 16.74 52 ILE D C 1
ATOM 7073 O O . ILE C 1 52 ? 47.461 42.415 20.134 1.00 16.44 52 ILE D O 1
ATOM 7078 N N . GLY C 1 53 ? 47.012 44.125 21.561 1.00 16.45 53 GLY D N 1
ATOM 7079 C CA . GLY C 1 53 ? 48.170 44.898 21.160 1.00 16.82 53 GLY D CA 1
ATOM 7080 C C . GLY C 1 53 ? 47.918 45.579 19.834 1.00 16.92 53 GLY D C 1
ATOM 7081 O O . GLY C 1 53 ? 46.812 46.113 19.623 1.00 17.26 53 GLY D O 1
ATOM 7082 N N . THR C 1 54 ? 48.920 45.561 18.960 1.00 17.55 54 THR D N 1
ATOM 7083 C CA . THR C 1 54 ? 48.883 46.212 17.646 1.00 18.99 54 THR D CA 1
ATOM 7084 C C . THR C 1 54 ? 49.065 45.194 16.513 1.00 18.35 54 THR D C 1
ATOM 7085 O O . THR C 1 54 ? 49.325 44.025 16.763 1.00 17.10 54 THR D O 1
ATOM 7089 N N . TRP C 1 55 ? 48.977 45.656 15.274 1.00 18.20 55 TRP D N 1
ATOM 7090 C CA . TRP C 1 55 ? 48.842 44.749 14.137 1.00 18.29 55 TRP D CA 1
ATOM 7091 C C . TRP C 1 55 ? 49.443 45.257 12.843 1.00 19.00 55 TRP D C 1
ATOM 7092 O O . TRP C 1 55 ? 48.925 44.922 11.770 1.00 18.18 55 TRP D O 1
ATOM 7103 N N . THR C 1 56 ? 50.500 46.063 12.910 1.00 19.17 56 THR D N 1
ATOM 7104 C CA . THR C 1 56 ? 51.017 46.627 11.665 1.00 19.06 56 THR D CA 1
ATOM 7105 C C . THR C 1 56 ? 51.922 45.563 11.044 1.00 19.01 56 THR D C 1
ATOM 7106 O O . THR C 1 56 ? 53.086 45.376 11.425 1.00 19.40 56 THR D O 1
ATOM 7110 N N . THR C 1 57 ? 51.309 44.789 10.159 1.00 18.26 57 THR D N 1
ATOM 7111 C CA . THR C 1 57 ? 52.009 43.756 9.431 1.00 18.19 57 THR D CA 1
ATOM 7112 C C . THR C 1 57 ? 51.235 43.407 8.183 1.00 18.44 57 THR D C 1
ATOM 7113 O O . THR C 1 57 ? 50.037 43.657 8.083 1.00 17.62 57 THR D O 1
ATOM 7117 N N . LEU C 1 58 ? 51.943 42.786 7.251 1.00 18.69 58 LEU D N 1
ATOM 7118 C CA . LEU C 1 58 ? 51.347 42.270 6.036 1.00 20.01 58 LEU D CA 1
ATOM 7119 C C . LEU C 1 58 ? 50.810 40.837 6.308 1.00 18.55 58 LEU D C 1
ATOM 7120 O O . LEU C 1 58 ? 49.937 40.330 5.624 1.00 17.37 58 LEU D O 1
ATOM 7125 N N . TRP C 1 59 ? 51.358 40.164 7.309 1.00 17.96 59 TRP D N 1
ATOM 7126 C CA . TRP C 1 59 ? 50.926 38.784 7.598 1.00 17.77 59 TRP D CA 1
ATOM 7127 C C . TRP C 1 59 ? 49.444 38.679 7.961 1.00 18.52 59 TRP D C 1
ATOM 7128 O O . TRP C 1 59 ? 48.925 39.532 8.711 1.00 16.77 59 TRP D O 1
ATOM 7139 N N . LYS C 1 60 ? 48.787 37.629 7.474 1.00 19.01 60 LYS D N 1
ATOM 7140 C CA . LYS C 1 60 ? 47.355 37.462 7.738 1.00 20.66 60 LYS D CA 1
ATOM 7141 C C . LYS C 1 60 ? 47.099 37.525 9.193 1.00 21.25 60 LYS D C 1
ATOM 7142 O O . LYS C 1 60 ? 47.785 36.820 9.932 1.00 21.51 60 LYS D O 1
ATOM 7148 N N . LEU C 1 61 ? 46.089 38.296 9.616 1.00 21.23 61 LEU D N 1
ATOM 7149 C CA . LEU C 1 61 ? 45.761 38.405 11.024 1.00 21.68 61 LEU D CA 1
ATOM 7150 C C . LEU C 1 61 ? 44.974 37.187 11.539 1.00 20.43 61 LEU D C 1
ATOM 7151 O O . LEU C 1 61 ? 44.125 36.657 10.833 1.00 18.75 61 LEU D O 1
ATOM 7156 N N . PRO C 1 62 ? 45.254 36.754 12.769 1.00 19.41 62 PRO D N 1
ATOM 7157 C CA . PRO C 1 62 ? 44.583 35.569 13.341 1.00 20.12 62 PRO D CA 1
ATOM 7158 C C . PRO C 1 62 ? 43.084 35.774 13.462 1.00 21.42 62 PRO D C 1
ATOM 7159 O O . PRO C 1 62 ? 42.679 36.874 13.836 1.00 23.47 62 PRO D O 1
ATOM 7163 N N . GLU C 1 63 ? 42.279 34.749 13.208 1.00 22.54 63 GLU D N 1
ATOM 7164 C CA . GLU C 1 63 ? 40.823 34.915 13.102 1.00 23.61 63 GLU D CA 1
ATOM 7165 C C . GLU C 1 63 ? 40.177 35.439 14.401 1.00 23.17 63 GLU D C 1
ATOM 7166 O O . GLU C 1 63 ? 39.266 36.238 14.316 1.00 24.71 63 GLU D O 1
ATOM 7172 N N . MET C 1 64 ? 40.678 35.031 15.571 1.00 21.70 64 MET D N 1
ATOM 7173 C CA . MET C 1 64 ? 40.158 35.469 16.862 1.00 20.69 64 MET D CA 1
ATOM 7174 C C . MET C 1 64 ? 40.657 36.826 17.395 1.00 20.25 64 MET D C 1
ATOM 7175 O O . MET C 1 64 ? 40.185 37.271 18.439 1.00 18.10 64 MET D O 1
ATOM 7180 N N . ALA C 1 65 ? 41.625 37.450 16.722 1.00 21.14 65 ALA D N 1
ATOM 7181 C CA . ALA C 1 65 ? 42.129 38.770 17.112 1.00 21.50 65 ALA D CA 1
ATOM 7182 C C . ALA C 1 65 ? 40.974 39.781 17.263 1.00 22.41 65 ALA D C 1
ATOM 7183 O O . ALA C 1 65 ? 40.864 40.422 18.308 1.00 20.55 65 ALA D O 1
ATOM 7185 N N . LYS C 1 66 ? 40.117 39.889 16.242 1.00 22.90 66 LYS D N 1
ATOM 7186 C CA . LYS C 1 66 ? 38.991 40.840 16.250 1.00 25.68 66 LYS D CA 1
ATOM 7187 C C . LYS C 1 66 ? 38.032 40.610 17.408 1.00 24.92 66 LYS D C 1
ATOM 7188 O O . LYS C 1 66 ? 37.557 41.553 18.045 1.00 25.59 66 LYS D O 1
ATOM 7194 N N . ARG C 1 67 ? 37.803 39.343 17.727 1.00 24.78 67 ARG D N 1
ATOM 7195 C CA . ARG C 1 67 ? 36.901 38.951 18.791 1.00 24.42 67 ARG D CA 1
ATOM 7196 C C . ARG C 1 67 ? 37.592 38.994 20.149 1.00 24.29 67 ARG D C 1
ATOM 7197 O O . ARG C 1 67 ? 37.056 38.475 21.117 1.00 25.44 67 ARG D O 1
ATOM 7205 N N . SER C 1 68 ? 38.809 39.527 20.219 1.00 23.46 68 SER D N 1
ATOM 7206 C CA . SER C 1 68 ? 39.538 39.581 21.493 1.00 22.68 68 SER D CA 1
ATOM 7207 C C . SER C 1 68 ? 39.869 41.032 21.875 1.00 21.26 68 SER D C 1
ATOM 7208 O O . SER C 1 68 ? 40.511 41.272 22.906 1.00 21.36 68 SER D O 1
ATOM 7211 N N . MET C 1 69 ? 39.448 42.001 21.064 1.00 19.63 69 MET D N 1
ATOM 7212 C CA . MET C 1 69 ? 39.670 43.432 21.367 1.00 18.20 69 MET D CA 1
ATOM 7213 C C . MET C 1 69 ? 38.876 43.934 22.559 1.00 18.34 69 MET D C 1
ATOM 7214 O O . MET C 1 69 ? 37.688 43.674 22.670 1.00 18.97 69 MET D O 1
ATOM 7219 N N . ALA C 1 70 ? 39.563 44.594 23.490 1.00 18.15 70 ALA D N 1
ATOM 7220 C CA . ALA C 1 70 ? 38.950 45.318 24.587 1.00 18.10 70 ALA D CA 1
ATOM 7221 C C . ALA C 1 70 ? 38.320 46.634 24.077 1.00 18.22 70 ALA D C 1
ATOM 7222 O O . ALA C 1 70 ? 38.693 47.133 23.020 1.00 17.06 70 ALA D O 1
ATOM 7224 N N . LYS C 1 71 ? 37.407 47.191 24.861 1.00 18.40 71 LYS D N 1
ATOM 7225 C CA . LYS C 1 71 ? 36.633 48.383 24.495 1.00 18.45 71 LYS D CA 1
ATOM 7226 C C . LYS C 1 71 ? 36.477 49.308 25.690 1.00 17.61 71 LYS D C 1
ATOM 7227 O O . LYS C 1 71 ? 35.909 48.917 26.732 1.00 16.98 71 LYS D O 1
ATOM 7233 N N . VAL C 1 72 ? 37.005 50.528 25.561 1.00 17.88 72 VAL D N 1
ATOM 7234 C CA . VAL C 1 72 ? 36.765 51.572 26.574 1.00 17.83 72 VAL D CA 1
ATOM 7235 C C . VAL C 1 72 ? 35.331 52.054 26.379 1.00 17.27 72 VAL D C 1
ATOM 7236 O O . VAL C 1 72 ? 34.998 52.505 25.292 1.00 17.95 72 VAL D O 1
ATOM 7240 N N . PHE C 1 73 ? 34.487 51.970 27.399 1.00 16.49 73 PHE D N 1
ATOM 7241 C CA . PHE C 1 73 ? 33.074 52.302 27.247 1.00 15.90 73 PHE D CA 1
ATOM 7242 C C . PHE C 1 73 ? 32.621 53.444 28.186 1.00 16.82 73 PHE D C 1
ATOM 7243 O O . PHE C 1 73 ? 31.511 53.984 28.065 1.00 15.53 73 PHE D O 1
ATOM 7251 N N . TYR C 1 74 ? 33.506 53.826 29.094 1.00 17.52 74 TYR D N 1
ATOM 7252 C CA . TYR C 1 74 ? 33.291 54.967 29.955 1.00 18.31 74 TYR D CA 1
ATOM 7253 C C . TYR C 1 74 ? 34.635 55.680 30.039 1.00 18.31 74 TYR D C 1
ATOM 7254 O O . TYR C 1 74 ? 35.695 55.020 30.124 1.00 17.74 74 TYR D O 1
ATOM 7263 N N . LEU C 1 75 ? 34.590 57.008 30.042 1.00 17.94 75 LEU D N 1
ATOM 7264 C CA . LEU C 1 75 ? 35.774 57.848 30.180 1.00 18.23 75 LEU D CA 1
ATOM 7265 C C . LEU C 1 75 ? 35.395 59.228 30.719 1.00 19.07 75 LEU D C 1
ATOM 7266 O O . LEU C 1 75 ? 34.699 59.995 30.070 1.00 18.52 75 LEU D O 1
ATOM 7271 N N . GLU C 1 76 ? 35.870 59.546 31.909 1.00 20.18 76 GLU D N 1
ATOM 7272 C CA . GLU C 1 76 ? 35.532 60.808 32.539 1.00 21.89 76 GLU D CA 1
ATOM 7273 C C . GLU C 1 76 ? 36.692 61.349 33.351 1.00 22.99 76 GLU D C 1
ATOM 7274 O O . GLU C 1 76 ? 37.505 60.591 33.918 1.00 22.48 76 GLU D O 1
ATOM 7280 N N . LYS C 1 77 ? 36.730 62.678 33.365 1.00 23.68 77 LYS D N 1
ATOM 7281 C CA . LYS C 1 77 ? 37.546 63.496 34.222 1.00 25.06 77 LYS D CA 1
ATOM 7282 C C . LYS C 1 77 ? 37.388 62.974 35.663 1.00 25.34 77 LYS D C 1
ATOM 7283 O O . LYS C 1 77 ? 36.284 62.630 36.078 1.00 25.32 77 LYS D O 1
ATOM 7289 N N . HIS C 1 78 ? 38.503 62.857 36.395 1.00 25.89 78 HIS D N 1
ATOM 7290 C CA . HIS C 1 78 ? 38.495 62.559 37.842 1.00 26.53 78 HIS D CA 1
ATOM 7291 C C . HIS C 1 78 ? 39.736 63.143 38.531 1.00 26.80 78 HIS D C 1
ATOM 7292 O O . HIS C 1 78 ? 40.843 62.656 38.309 1.00 26.63 78 HIS D O 1
ATOM 7299 N N . GLY C 1 79 ? 39.547 64.178 39.365 1.00 26.80 79 GLY D N 1
ATOM 7300 C CA . GLY C 1 79 ? 40.653 64.822 40.060 1.00 26.31 79 GLY D CA 1
ATOM 7301 C C . GLY C 1 79 ? 41.690 65.356 39.089 1.00 26.15 79 GLY D C 1
ATOM 7302 O O . GLY C 1 79 ? 41.341 66.034 38.114 1.00 24.65 79 GLY D O 1
ATOM 7303 N N . GLU C 1 80 ? 42.961 65.016 39.328 1.00 26.18 80 GLU D N 1
ATOM 7304 C CA . GLU C 1 80 ? 44.039 65.421 38.411 1.00 27.17 80 GLU D CA 1
ATOM 7305 C C . GLU C 1 80 ? 44.142 64.503 37.161 1.00 25.45 80 GLU D C 1
ATOM 7306 O O . GLU C 1 80 ? 44.996 64.738 36.302 1.00 25.25 80 GLU D O 1
ATOM 7312 N N . GLY C 1 81 ? 43.260 63.511 37.044 1.00 23.90 81 GLY D N 1
ATOM 7313 C CA . GLY C 1 81 ? 43.258 62.606 35.901 1.00 23.31 81 GLY D CA 1
ATOM 7314 C C . GLY C 1 81 ? 41.905 62.227 35.297 1.00 23.02 81 GLY D C 1
ATOM 7315 O O . GLY C 1 81 ? 41.056 63.083 35.025 1.00 22.38 81 GLY D O 1
ATOM 7316 N N . TYR C 1 82 ? 41.740 60.933 35.040 1.00 21.73 82 TYR D N 1
ATOM 7317 C CA . TYR C 1 82 ? 40.572 60.351 34.360 1.00 21.60 82 TYR D CA 1
ATOM 7318 C C . TYR C 1 82 ? 40.274 58.926 34.873 1.00 20.89 82 TYR D C 1
ATOM 7319 O O . TYR C 1 82 ? 41.166 58.235 35.371 1.00 20.84 82 TYR D O 1
ATOM 7328 N N . ILE C 1 83 ? 39.025 58.485 34.749 1.00 19.85 83 ILE D N 1
ATOM 7329 C CA . ILE C 1 83 ? 38.692 57.099 35.005 1.00 19.59 83 ILE D CA 1
ATOM 7330 C C . ILE C 1 83 ? 38.171 56.520 33.718 1.00 18.95 83 ILE D C 1
ATOM 7331 O O . ILE C 1 83 ? 37.291 57.117 33.069 1.00 18.73 83 ILE D O 1
ATOM 7336 N N . ALA C 1 84 ? 38.791 55.420 33.300 1.00 17.86 84 ALA D N 1
ATOM 7337 C CA . ALA C 1 84 ? 38.259 54.594 32.215 1.00 17.28 84 ALA D CA 1
ATOM 7338 C C . ALA C 1 84 ? 37.714 53.304 32.793 1.00 16.43 84 ALA D C 1
ATOM 7339 O O . ALA C 1 84 ? 38.277 52.736 33.726 1.00 15.99 84 ALA D O 1
ATOM 7341 N N . LYS C 1 85 ? 36.586 52.879 32.248 1.00 16.04 85 LYS D N 1
ATOM 7342 C CA . LYS C 1 85 ? 36.115 51.534 32.401 1.00 16.35 85 LYS D CA 1
ATOM 7343 C C . LYS C 1 85 ? 36.270 50.896 31.037 1.00 15.90 85 LYS D C 1
ATOM 7344 O O . LYS C 1 85 ? 35.897 51.491 30.003 1.00 15.65 85 LYS D O 1
ATOM 7350 N N . ILE C 1 86 ? 36.847 49.713 31.056 1.00 15.54 86 ILE D N 1
ATOM 7351 C CA . ILE C 1 86 ? 37.139 48.919 29.859 1.00 16.14 86 ILE D CA 1
ATOM 7352 C C . ILE C 1 86 ? 36.520 47.508 29.970 1.00 16.18 86 ILE D C 1
ATOM 7353 O O . ILE C 1 86 ? 36.645 46.835 30.987 1.00 17.68 86 ILE D O 1
ATOM 7358 N N . ALA C 1 87 ? 35.868 47.081 28.900 1.00 16.61 87 ALA D N 1
ATOM 7359 C CA . ALA C 1 87 ? 35.252 45.785 28.807 1.00 16.83 87 ALA D CA 1
ATOM 7360 C C . ALA C 1 87 ? 36.120 44.817 27.962 1.00 16.83 87 ALA D C 1
ATOM 7361 O O . ALA C 1 87 ? 36.615 45.169 26.889 1.00 16.76 87 ALA D O 1
ATOM 7363 N N . TYR C 1 88 ? 36.245 43.603 28.464 1.00 16.04 88 TYR D N 1
ATOM 7364 C CA . TYR C 1 88 ? 37.146 42.585 27.918 1.00 16.27 88 TYR D CA 1
ATOM 7365 C C . TYR C 1 88 ? 36.349 41.333 27.622 1.00 16.38 88 TYR D C 1
ATOM 7366 O O . TYR C 1 88 ? 35.670 40.815 28.513 1.00 17.71 88 TYR D O 1
ATOM 7375 N N . PRO C 1 89 ? 36.403 40.852 26.393 1.00 16.81 89 PRO D N 1
ATOM 7376 C CA . PRO C 1 89 ? 35.825 39.549 26.071 1.00 16.97 89 PRO D CA 1
ATOM 7377 C C . PRO C 1 89 ? 36.592 38.383 26.707 1.00 17.18 89 PRO D C 1
ATOM 7378 O O . PRO C 1 89 ? 37.821 38.424 26.873 1.00 17.06 89 PRO D O 1
ATOM 7382 N N . LEU C 1 90 ? 35.861 37.326 27.058 1.00 17.11 90 LEU D N 1
ATOM 7383 C CA . LEU C 1 90 ? 36.464 36.148 27.679 1.00 16.55 90 LEU D CA 1
ATOM 7384 C C . LEU C 1 90 ? 37.387 35.320 26.815 1.00 16.02 90 LEU D C 1
ATOM 7385 O O . LEU C 1 90 ? 38.122 34.475 27.334 1.00 14.19 90 LEU D O 1
ATOM 7390 N N . THR C 1 91 ? 37.384 35.571 25.510 1.00 14.92 91 THR D N 1
ATOM 7391 C CA . THR C 1 91 ? 38.334 34.948 24.597 1.00 15.53 91 THR D CA 1
ATOM 7392 C C . THR C 1 91 ? 39.799 35.359 24.879 1.00 16.49 91 THR D C 1
ATOM 7393 O O . THR C 1 91 ? 40.742 34.807 24.288 1.00 16.84 91 THR D O 1
ATOM 7397 N N . LEU C 1 92 ? 39.971 36.386 25.715 1.00 15.76 92 LEU D N 1
ATOM 7398 C CA . LEU C 1 92 ? 41.264 36.887 26.090 1.00 15.30 92 LEU D CA 1
ATOM 7399 C C . LEU C 1 92 ? 41.819 36.149 27.285 1.00 15.06 92 LEU D C 1
ATOM 7400 O O . LEU C 1 92 ? 43.001 36.282 27.520 1.00 15.16 92 LEU D O 1
ATOM 7405 N N . PHE C 1 93 ? 40.985 35.405 28.036 1.00 14.48 93 PHE D N 1
ATOM 7406 C CA . PHE C 1 93 ? 41.404 34.781 29.285 1.00 15.12 93 PHE D CA 1
ATOM 7407 C C . PHE C 1 93 ? 41.470 33.271 29.343 1.00 16.10 93 PHE D C 1
ATOM 7408 O O . PHE C 1 93 ? 40.692 32.524 28.697 1.00 15.16 93 PHE D O 1
ATOM 7416 N N . GLU C 1 94 ? 42.421 32.805 30.142 1.00 16.16 94 GLU D N 1
ATOM 7417 C CA . GLU C 1 94 ? 42.522 31.407 30.446 1.00 15.12 94 GLU D CA 1
ATOM 7418 C C . GLU C 1 94 ? 41.723 31.258 31.716 1.00 15.62 94 GLU D C 1
ATOM 7419 O O . GLU C 1 94 ? 42.088 31.785 32.737 1.00 14.96 94 GLU D O 1
ATOM 7425 N N . GLU C 1 95 ? 40.592 30.590 31.627 1.00 15.52 95 GLU D N 1
ATOM 7426 C CA . GLU C 1 95 ? 39.670 30.567 32.732 1.00 15.19 95 GLU D CA 1
ATOM 7427 C C . GLU C 1 95 ? 40.258 29.779 33.862 1.00 14.24 95 GLU D C 1
ATOM 7428 O O . GLU C 1 95 ? 40.994 28.842 33.650 1.00 14.40 95 GLU D O 1
ATOM 7434 N N . GLY C 1 96 ? 39.964 30.211 35.082 1.00 15.83 96 GLY D N 1
ATOM 7435 C CA . GLY C 1 96 ? 40.531 29.638 36.278 1.00 16.45 96 GLY D CA 1
ATOM 7436 C C . GLY C 1 96 ? 41.914 30.177 36.623 1.00 18.08 96 GLY D C 1
ATOM 7437 O O . GLY C 1 96 ? 42.409 29.858 37.717 1.00 19.42 96 GLY D O 1
ATOM 7438 N N . SER C 1 97 ? 42.588 30.902 35.701 1.00 17.15 97 SER D N 1
ATOM 7439 C CA . SER C 1 97 ? 43.928 31.449 35.982 1.00 16.77 97 SER D CA 1
ATOM 7440 C C . SER C 1 97 ? 43.897 32.934 36.304 1.00 16.75 97 SER D C 1
ATOM 7441 O O . SER C 1 97 ? 43.953 33.794 35.398 1.00 15.28 97 SER D O 1
ATOM 7444 N N . LEU C 1 98 ? 43.838 33.258 37.590 1.00 16.82 98 LEU D N 1
ATOM 7445 C CA . LEU C 1 98 ? 43.882 34.635 37.977 1.00 17.60 98 LEU D CA 1
ATOM 7446 C C . LEU C 1 98 ? 45.210 35.201 37.581 1.00 16.87 98 LEU D C 1
ATOM 7447 O O . LEU C 1 98 ? 45.281 36.364 37.233 1.00 16.41 98 LEU D O 1
ATOM 7452 N N . VAL C 1 99 ? 46.254 34.372 37.643 1.00 17.18 99 VAL D N 1
ATOM 7453 C CA . VAL C 1 99 ? 47.582 34.754 37.209 1.00 16.56 99 VAL D CA 1
ATOM 7454 C C . VAL C 1 99 ? 47.564 35.425 35.816 1.00 16.13 99 VAL D C 1
ATOM 7455 O O . VAL C 1 99 ? 48.073 36.532 35.617 1.00 14.36 99 VAL D O 1
ATOM 7459 N N . GLN C 1 100 ? 46.948 34.748 34.857 1.00 17.20 100 GLN D N 1
ATOM 7460 C CA . GLN C 1 100 ? 46.887 35.220 33.516 1.00 16.42 100 GLN D CA 1
ATOM 7461 C C . GLN C 1 100 ? 45.981 36.456 33.378 1.00 17.00 100 GLN D C 1
ATOM 7462 O O . GLN C 1 100 ? 46.217 37.348 32.528 1.00 16.70 100 GLN D O 1
ATOM 7468 N N . LEU C 1 101 ? 44.922 36.498 34.173 1.00 16.68 101 LEU D N 1
ATOM 7469 C CA . LEU C 1 101 ? 44.095 37.707 34.212 1.00 16.80 101 LEU D CA 1
ATOM 7470 C C . LEU C 1 101 ? 44.964 38.890 34.602 1.00 16.14 101 LEU D C 1
ATOM 7471 O O . LEU C 1 101 ? 45.009 39.902 33.903 1.00 14.97 101 LEU D O 1
ATOM 7476 N N . PHE C 1 102 ? 45.662 38.785 35.711 1.00 15.75 102 PHE D N 1
ATOM 7477 C CA . PHE C 1 102 ? 46.516 39.899 36.099 1.00 16.60 102 PHE D CA 1
ATOM 7478 C C . PHE C 1 102 ? 47.681 40.217 35.116 1.00 17.21 102 PHE D C 1
ATOM 7479 O O . PHE C 1 102 ? 48.126 41.358 35.058 1.00 16.33 102 PHE D O 1
ATOM 7487 N N . SER C 1 103 ? 48.184 39.242 34.378 1.00 18.41 103 SER D N 1
ATOM 7488 C CA . SER C 1 103 ? 49.235 39.554 33.447 1.00 19.79 103 SER D CA 1
ATOM 7489 C C . SER C 1 103 ? 48.652 40.441 32.321 1.00 19.53 103 SER D C 1
ATOM 7490 O O . SER C 1 103 ? 49.327 41.340 31.823 1.00 20.62 103 SER D O 1
ATOM 7493 N N . ALA C 1 104 ? 47.391 40.238 31.972 1.00 19.31 104 ALA D N 1
ATOM 7494 C CA . ALA C 1 104 ? 46.779 41.035 30.903 1.00 19.09 104 ALA D CA 1
ATOM 7495 C C . ALA C 1 104 ? 46.374 42.433 31.391 1.00 18.66 104 ALA D C 1
ATOM 7496 O O . ALA C 1 104 ? 46.621 43.435 30.722 1.00 19.42 104 ALA D O 1
ATOM 7498 N N . VAL C 1 105 ? 45.756 42.514 32.546 1.00 18.29 105 VAL D N 1
ATOM 7499 C CA . VAL C 1 105 ? 45.150 43.784 32.964 1.00 18.25 105 VAL D CA 1
ATOM 7500 C C . VAL C 1 105 ? 45.933 44.556 34.019 1.00 17.75 105 VAL D C 1
ATOM 7501 O O . VAL C 1 105 ? 45.648 45.697 34.273 1.00 17.96 105 VAL D O 1
ATOM 7505 N N . ALA C 1 106 ? 46.964 43.951 34.565 1.00 18.12 106 ALA D N 1
ATOM 7506 C CA . ALA C 1 106 ? 47.778 44.561 35.618 1.00 18.44 106 ALA D CA 1
ATOM 7507 C C . ALA C 1 106 ? 49.278 44.336 35.401 1.00 18.87 106 ALA D C 1
ATOM 7508 O O . ALA C 1 106 ? 50.036 44.324 36.359 1.00 18.18 106 ALA D O 1
ATOM 7510 N N . GLY C 1 107 ? 49.664 44.138 34.147 1.00 19.68 107 GLY D N 1
ATOM 7511 C CA . GLY C 1 107 ? 51.044 43.865 33.737 1.00 21.49 107 GLY D CA 1
ATOM 7512 C C . GLY C 1 107 ? 51.804 45.024 33.062 1.00 22.03 107 GLY D C 1
ATOM 7513 O O . GLY C 1 107 ? 52.161 46.018 33.712 1.00 22.48 107 GLY D O 1
ATOM 7514 N N . ASN C 1 108 ? 52.080 44.891 31.771 1.00 22.82 108 ASN D N 1
ATOM 7515 C CA . ASN C 1 108 ? 52.833 45.888 31.005 1.00 22.85 108 ASN D CA 1
ATOM 7516 C C . ASN C 1 108 ? 52.208 47.275 30.977 1.00 22.87 108 ASN D C 1
ATOM 7517 O O . ASN C 1 108 ? 52.860 48.277 30.751 1.00 23.40 108 ASN D O 1
ATOM 7522 N N . VAL C 1 109 ? 50.929 47.313 31.270 1.00 22.93 109 VAL D N 1
ATOM 7523 C CA . VAL C 1 109 ? 50.099 48.491 31.252 1.00 22.13 109 VAL D CA 1
ATOM 7524 C C . VAL C 1 109 ? 50.673 49.566 32.179 1.00 22.59 109 VAL D C 1
ATOM 7525 O O . VAL C 1 109 ? 50.603 50.753 31.913 1.00 22.25 109 VAL D O 1
ATOM 7529 N N . PHE C 1 110 ? 51.310 49.152 33.249 1.00 22.47 110 PHE D N 1
ATOM 7530 C CA . PHE C 1 110 ? 51.863 50.086 34.206 1.00 22.92 110 PHE D CA 1
ATOM 7531 C C . PHE C 1 110 ? 53.140 50.783 33.740 1.00 22.72 110 PHE D C 1
ATOM 7532 O O . PHE C 1 110 ? 53.508 51.826 34.278 1.00 23.38 110 PHE D O 1
ATOM 7540 N N . GLY C 1 111 ? 53.838 50.229 32.756 1.00 22.47 111 GLY D N 1
ATOM 7541 C CA . GLY C 1 111 ? 55.067 50.854 32.308 1.00 23.00 111 GLY D CA 1
ATOM 7542 C C . GLY C 1 111 ? 54.913 51.663 31.031 1.00 23.65 111 GLY D C 1
ATOM 7543 O O . GLY C 1 111 ? 55.906 52.057 30.443 1.00 24.06 111 GLY D O 1
ATOM 7544 N N . MET C 1 112 ? 53.683 51.924 30.608 1.00 24.14 112 MET D N 1
ATOM 7545 C CA . MET C 1 112 ? 53.466 52.649 29.360 1.00 25.65 112 MET D CA 1
ATOM 7546 C C . MET C 1 112 ? 53.983 54.080 29.450 1.00 25.72 112 MET D C 1
ATOM 7547 O O . MET C 1 112 ? 53.723 54.789 30.435 1.00 24.63 112 MET D O 1
ATOM 7552 N N . LYS C 1 113 ? 54.744 54.473 28.432 1.00 26.60 113 LYS D N 1
ATOM 7553 C CA . LYS C 1 113 ? 55.267 55.826 28.322 1.00 27.51 113 LYS D CA 1
ATOM 7554 C C . LYS C 1 113 ? 54.158 56.838 28.089 1.00 26.77 113 LYS D C 1
ATOM 7555 O O . LYS C 1 113 ? 54.326 57.991 28.436 1.00 27.00 113 LYS D O 1
ATOM 7561 N N . ALA C 1 114 ? 53.052 56.409 27.473 1.00 26.03 114 ALA D N 1
ATOM 7562 C CA . ALA C 1 114 ? 51.904 57.290 27.214 1.00 25.34 114 ALA D CA 1
ATOM 7563 C C . ALA C 1 114 ? 51.089 57.657 28.452 1.00 24.58 114 ALA D C 1
ATOM 7564 O O . ALA C 1 114 ? 50.161 58.456 28.320 1.00 24.25 114 ALA D O 1
ATOM 7566 N N . LEU C 1 115 ? 51.405 57.075 29.624 1.00 23.15 115 LEU D N 1
ATOM 7567 C CA . LEU C 1 115 ? 50.787 57.493 30.880 1.00 23.12 115 LEU D CA 1
ATOM 7568 C C . LEU C 1 115 ? 51.842 58.019 31.858 1.00 22.80 115 LEU D C 1
ATOM 7569 O O . LEU C 1 115 ? 52.951 57.527 31.893 1.00 23.12 115 LEU D O 1
ATOM 7574 N N . LYS C 1 116 ? 51.497 59.033 32.636 1.00 22.87 116 LYS D N 1
ATOM 7575 C CA . LYS C 1 116 ? 52.311 59.503 33.757 1.00 22.78 116 LYS D CA 1
ATOM 7576 C C . LYS C 1 116 ? 52.030 58.583 34.925 1.00 22.15 116 LYS D C 1
ATOM 7577 O O . LYS C 1 116 ? 52.876 58.359 35.775 1.00 21.57 116 LYS D O 1
ATOM 7583 N N . ASN C 1 117 ? 50.792 58.111 34.991 1.00 21.47 117 ASN D N 1
ATOM 7584 C CA . ASN C 1 117 ? 50.335 57.332 36.122 1.00 20.60 117 ASN D CA 1
ATOM 7585 C C . ASN C 1 117 ? 49.194 56.410 35.700 1.00 19.88 117 ASN D C 1
ATOM 7586 O O . ASN C 1 117 ? 48.457 56.720 34.749 1.00 19.53 117 ASN D O 1
ATOM 7591 N N . LEU C 1 118 ? 49.038 55.307 36.434 1.00 18.11 118 LEU D N 1
ATOM 7592 C CA . LEU C 1 118 ? 48.027 54.301 36.162 1.00 17.52 118 LEU D CA 1
ATOM 7593 C C . LEU C 1 118 ? 47.715 53.506 37.407 1.00 17.97 118 LEU D C 1
ATOM 7594 O O . LEU C 1 118 ? 48.600 52.876 37.991 1.00 17.55 118 LEU D O 1
ATOM 7599 N N . ARG C 1 119 ? 46.443 53.489 37.779 1.00 17.73 119 ARG D N 1
ATOM 7600 C CA . ARG C 1 119 ? 45.996 52.722 38.920 1.00 17.59 119 ARG D CA 1
ATOM 7601 C C . ARG C 1 119 ? 44.799 51.846 38.551 1.00 17.77 119 ARG D C 1
ATOM 7602 O O . ARG C 1 119 ? 43.837 52.313 37.960 1.00 18.03 119 ARG D O 1
ATOM 7610 N N . LEU C 1 120 ? 44.871 50.561 38.895 1.00 18.11 120 LEU D N 1
ATOM 7611 C CA . LEU C 1 120 ? 43.791 49.622 38.624 1.00 17.87 120 LEU D CA 1
ATOM 7612 C C . LEU C 1 120 ? 42.920 49.727 39.843 1.00 16.97 120 LEU D C 1
ATOM 7613 O O . LEU C 1 120 ? 43.365 49.406 40.922 1.00 17.59 120 LEU D O 1
ATOM 7618 N N . LEU C 1 121 ? 41.676 50.139 39.655 1.00 16.37 121 LEU D N 1
ATOM 7619 C CA . LEU C 1 121 ? 40.809 50.511 40.767 1.00 17.82 121 LEU D CA 1
ATOM 7620 C C . LEU C 1 121 ? 39.973 49.321 41.249 1.00 17.58 121 LEU D C 1
ATOM 7621 O O . LEU C 1 121 ? 39.785 49.119 42.455 1.00 16.55 121 LEU D O 1
ATOM 7626 N N . ASP C 1 122 ? 39.504 48.531 40.284 1.00 18.24 122 ASP D N 1
ATOM 7627 C CA . ASP C 1 122 ? 38.552 47.470 40.553 1.00 18.49 122 ASP D CA 1
ATOM 7628 C C . ASP C 1 122 ? 38.321 46.702 39.270 1.00 18.44 122 ASP D C 1
ATOM 7629 O O . ASP C 1 122 ? 38.553 47.226 38.177 1.00 18.74 122 ASP D O 1
ATOM 7634 N N . PHE C 1 123 ? 37.866 45.471 39.414 1.00 17.38 123 PHE D N 1
ATOM 7635 C CA . PHE C 1 123 ? 37.490 44.651 38.283 1.00 17.98 123 PHE D CA 1
ATOM 7636 C C . PHE C 1 123 ? 36.243 43.880 38.669 1.00 18.31 123 PHE D C 1
ATOM 7637 O O . PHE C 1 123 ? 35.921 43.681 39.878 1.00 17.76 123 PHE D O 1
ATOM 7645 N N . HIS C 1 124 ? 35.530 43.476 37.628 1.00 17.32 124 HIS D N 1
ATOM 7646 C CA . HIS C 1 124 ? 34.220 42.852 37.760 1.00 17.72 124 HIS D CA 1
ATOM 7647 C C . HIS C 1 124 ? 34.172 41.650 36.797 1.00 17.42 124 HIS D C 1
ATOM 7648 O O . HIS C 1 124 ? 33.972 41.800 35.576 1.00 16.86 124 HIS D O 1
ATOM 7655 N N . PRO C 1 125 ? 34.441 40.483 37.339 1.00 16.39 125 PRO D N 1
ATOM 7656 C CA . PRO C 1 125 ? 34.446 39.262 36.529 1.00 16.70 125 PRO D CA 1
ATOM 7657 C C . PRO C 1 125 ? 33.004 38.858 36.277 1.00 16.19 125 PRO D C 1
ATOM 7658 O O . PRO C 1 125 ? 32.211 38.937 37.183 1.00 15.02 125 PRO D O 1
ATOM 7662 N N . PRO C 1 126 ? 32.646 38.500 35.049 1.00 14.98 126 PRO D N 1
ATOM 7663 C CA . PRO C 1 126 ? 31.284 38.049 34.756 1.00 14.50 126 PRO D CA 1
ATOM 7664 C C . PRO C 1 126 ? 31.051 36.623 35.287 1.00 13.15 126 PRO D C 1
ATOM 7665 O O . PRO C 1 126 ? 32.005 35.980 35.655 1.00 13.88 126 PRO D O 1
ATOM 7669 N N . TYR C 1 127 ? 29.819 36.131 35.335 1.00 13.14 127 TYR D N 1
ATOM 7670 C CA . TYR C 1 127 ? 29.503 34.811 35.895 1.00 12.69 127 TYR D CA 1
ATOM 7671 C C . TYR C 1 127 ? 30.339 33.662 35.257 1.00 13.21 127 TYR D C 1
ATOM 7672 O O . TYR C 1 127 ? 30.829 32.763 35.942 1.00 11.91 127 TYR D O 1
ATOM 7681 N N . GLU C 1 128 ? 30.547 33.725 33.956 1.00 13.87 128 GLU D N 1
ATOM 7682 C CA . GLU C 1 128 ? 31.227 32.655 33.278 1.00 14.44 128 GLU D CA 1
ATOM 7683 C C . GLU C 1 128 ? 32.726 32.696 33.575 1.00 15.20 128 GLU D C 1
ATOM 7684 O O . GLU C 1 128 ? 33.397 31.726 33.351 1.00 16.09 128 GLU D O 1
ATOM 7690 N N . TYR C 1 129 ? 33.239 33.782 34.138 1.00 15.36 129 TYR D N 1
ATOM 7691 C CA . TYR C 1 129 ? 34.629 33.828 34.580 1.00 15.31 129 TYR D CA 1
ATOM 7692 C C . TYR C 1 129 ? 34.690 33.391 36.031 1.00 15.74 129 TYR D C 1
ATOM 7693 O O . TYR C 1 129 ? 35.484 32.539 36.411 1.00 16.11 129 TYR D O 1
ATOM 7702 N N . LEU C 1 130 ? 33.834 33.968 36.844 1.00 15.62 130 LEU D N 1
ATOM 7703 C CA . LEU C 1 130 ? 33.846 33.749 38.282 1.00 15.86 130 LEU D CA 1
ATOM 7704 C C . LEU C 1 130 ? 33.448 32.311 38.682 1.00 15.97 130 LEU D C 1
ATOM 7705 O O . LEU C 1 130 ? 33.849 31.833 39.742 1.00 15.16 130 LEU D O 1
ATOM 7710 N N . ARG C 1 131 ? 32.654 31.634 37.849 1.00 15.08 131 ARG D N 1
ATOM 7711 C CA . ARG C 1 131 ? 32.215 30.285 38.188 1.00 15.01 131 ARG D CA 1
ATOM 7712 C C . ARG C 1 131 ? 33.392 29.295 38.222 1.00 14.19 131 ARG D C 1
ATOM 7713 O O . ARG C 1 131 ? 33.257 28.268 38.844 1.00 15.16 131 ARG D O 1
ATOM 7721 N N . HIS C 1 132 ? 34.556 29.641 37.669 1.00 14.53 132 HIS D N 1
ATOM 7722 C CA . HIS C 1 132 ? 35.768 28.795 37.757 1.00 15.39 132 HIS D CA 1
ATOM 7723 C C . HIS C 1 132 ? 36.696 29.094 38.949 1.00 16.17 132 HIS D C 1
ATOM 7724 O O . HIS C 1 132 ? 37.876 28.686 38.978 1.00 16.31 132 HIS D O 1
ATOM 7731 N N . PHE C 1 133 ? 36.128 29.752 39.955 1.00 15.46 133 PHE D N 1
ATOM 7732 C CA . PHE C 1 133 ? 36.815 30.052 41.178 1.00 15.78 133 PHE D CA 1
ATOM 7733 C C . PHE C 1 133 ? 35.891 29.566 42.317 1.00 15.00 133 PHE D C 1
ATOM 7734 O O . PHE C 1 133 ? 34.681 29.724 42.271 1.00 15.89 133 PHE D O 1
ATOM 7742 N N . LYS C 1 134 ? 36.472 28.896 43.282 1.00 15.23 134 LYS D N 1
ATOM 7743 C CA . LYS C 1 134 ? 35.725 28.354 44.411 1.00 15.93 134 LYS D CA 1
ATOM 7744 C C . LYS C 1 134 ? 35.409 29.370 45.486 1.00 16.63 134 LYS D C 1
ATOM 7745 O O . LYS C 1 134 ? 34.498 29.163 46.338 1.00 16.50 134 LYS D O 1
ATOM 7751 N N . GLY C 1 135 ? 36.249 30.391 45.569 1.00 16.24 135 GLY D N 1
ATOM 7752 C CA . GLY C 1 135 ? 36.188 31.281 46.683 1.00 15.00 135 GLY D CA 1
ATOM 7753 C C . GLY C 1 135 ? 36.667 30.573 47.913 1.00 16.21 135 GLY D C 1
ATOM 7754 O O . GLY C 1 135 ? 37.263 29.516 47.830 1.00 15.82 135 GLY D O 1
ATOM 7755 N N . PRO C 1 136 ? 36.434 31.151 49.075 1.00 14.94 136 PRO D N 1
ATOM 7756 C CA . PRO C 1 136 ? 36.914 30.542 50.325 1.00 15.69 136 PRO D CA 1
ATOM 7757 C C . PRO C 1 136 ? 36.233 29.251 50.727 1.00 16.57 136 PRO D C 1
ATOM 7758 O O . PRO C 1 136 ? 35.003 29.111 50.563 1.00 17.96 136 PRO D O 1
ATOM 7762 N N . GLN C 1 137 ? 37.007 28.335 51.324 1.00 16.05 137 GLN D N 1
ATOM 7763 C CA . GLN C 1 137 ? 36.512 27.057 51.733 1.00 15.03 137 GLN D CA 1
ATOM 7764 C C . GLN C 1 137 ? 35.552 27.233 52.904 1.00 15.73 137 GLN D C 1
ATOM 7765 O O . GLN C 1 137 ? 34.489 26.604 52.946 1.00 15.24 137 GLN D O 1
ATOM 7771 N N . PHE C 1 138 ? 35.964 28.070 53.850 1.00 15.76 138 PHE D N 1
ATOM 7772 C CA . PHE C 1 138 ? 35.227 28.276 55.129 1.00 15.79 138 PHE D CA 1
ATOM 7773 C C . PHE C 1 138 ? 34.500 29.620 55.154 1.00 14.80 138 PHE D C 1
ATOM 7774 O O . PHE C 1 138 ? 33.300 29.718 55.467 1.00 13.94 138 PHE D O 1
ATOM 7782 N N . GLY C 1 139 ? 35.223 30.672 54.810 1.00 14.84 139 GLY D N 1
ATOM 7783 C CA . GLY C 1 139 ? 34.745 32.012 54.995 1.00 14.25 139 GLY D CA 1
ATOM 7784 C C . GLY C 1 139 ? 34.289 32.233 56.441 1.00 15.54 139 GLY D C 1
ATOM 7785 O O . GLY C 1 139 ? 34.604 31.455 57.347 1.00 15.18 139 GLY D O 1
ATOM 7786 N N . VAL C 1 140 ? 33.540 33.312 56.641 1.00 15.81 140 VAL D N 1
ATOM 7787 C CA . VAL C 1 140 ? 33.090 33.743 57.963 1.00 15.88 140 VAL D CA 1
ATOM 7788 C C . VAL C 1 140 ? 32.342 32.615 58.643 1.00 16.03 140 VAL D C 1
ATOM 7789 O O . VAL C 1 140 ? 32.696 32.232 59.720 1.00 14.21 140 VAL D O 1
ATOM 7793 N N . GLN C 1 141 ? 31.341 32.050 57.992 1.00 17.30 141 GLN D N 1
ATOM 7794 C CA . GLN C 1 141 ? 30.505 31.019 58.651 1.00 18.52 141 GLN D CA 1
ATOM 7795 C C . GLN C 1 141 ? 31.246 29.681 58.928 1.00 17.87 141 GLN D C 1
ATOM 7796 O O . GLN C 1 141 ? 31.070 29.084 59.987 1.00 15.66 141 GLN D O 1
ATOM 7802 N N . GLY C 1 142 ? 32.100 29.231 58.004 1.00 16.45 142 GLY D N 1
ATOM 7803 C CA . GLY C 1 142 ? 32.917 28.042 58.259 1.00 16.80 142 GLY D CA 1
ATOM 7804 C C . GLY C 1 142 ? 33.844 28.196 59.452 1.00 16.94 142 GLY D C 1
ATOM 7805 O O . GLY C 1 142 ? 33.907 27.320 60.344 1.00 17.88 142 GLY D O 1
ATOM 7806 N N . ILE C 1 143 ? 34.515 29.337 59.535 1.00 16.53 143 ILE D N 1
ATOM 7807 C CA . ILE C 1 143 ? 35.426 29.598 60.642 1.00 16.78 143 ILE D CA 1
ATOM 7808 C C . ILE C 1 143 ? 34.652 29.682 61.953 1.00 17.22 143 ILE D C 1
ATOM 7809 O O . ILE C 1 143 ? 35.038 29.089 62.955 1.00 16.88 143 ILE D O 1
ATOM 7814 N N . ARG C 1 144 ? 33.538 30.412 61.951 1.00 18.61 144 ARG D N 1
ATOM 7815 C CA . ARG C 1 144 ? 32.705 30.491 63.159 1.00 18.72 144 ARG D CA 1
ATOM 7816 C C . ARG C 1 144 ? 32.263 29.094 63.598 1.00 19.46 144 ARG D C 1
ATOM 7817 O O . ARG C 1 144 ? 32.206 28.805 64.801 1.00 20.23 144 ARG D O 1
ATOM 7825 N N . GLU C 1 145 ? 32.000 28.218 62.623 1.00 19.94 145 GLU D N 1
ATOM 7826 C CA . GLU C 1 145 ? 31.595 26.863 62.921 1.00 20.24 145 GLU D CA 1
ATOM 7827 C C . GLU C 1 145 ? 32.747 26.134 63.643 1.00 18.96 145 GLU D C 1
ATOM 7828 O O . GLU C 1 145 ? 32.558 25.626 64.751 1.00 17.93 145 GLU D O 1
ATOM 7834 N N . PHE C 1 146 ? 33.944 26.142 63.090 1.00 17.32 146 PHE D N 1
ATOM 7835 C CA . PHE C 1 146 ? 35.005 25.311 63.687 1.00 17.04 146 PHE D CA 1
ATOM 7836 C C . PHE C 1 146 ? 35.645 25.943 64.915 1.00 16.75 146 PHE D C 1
ATOM 7837 O O . PHE C 1 146 ? 36.154 25.232 65.767 1.00 16.76 146 PHE D O 1
ATOM 7845 N N . MET C 1 147 ? 35.523 27.247 65.065 1.00 16.93 147 MET D N 1
ATOM 7846 C CA . MET C 1 147 ? 35.968 27.903 66.311 1.00 16.79 147 MET D CA 1
ATOM 7847 C C . MET C 1 147 ? 34.915 27.894 67.398 1.00 17.78 147 MET D C 1
ATOM 7848 O O . MET C 1 147 ? 35.224 28.158 68.552 1.00 15.44 147 MET D O 1
ATOM 7853 N N . GLY C 1 148 ? 33.658 27.595 67.066 1.00 18.60 148 GLY D N 1
ATOM 7854 C CA . GLY C 1 148 ? 32.618 27.632 68.083 1.00 18.83 148 GLY D CA 1
ATOM 7855 C C . GLY C 1 148 ? 32.291 29.025 68.611 1.00 18.74 148 GLY D C 1
ATOM 7856 O O . GLY C 1 148 ? 31.985 29.184 69.787 1.00 18.23 148 GLY D O 1
ATOM 7857 N N . VAL C 1 149 ? 32.420 30.044 67.762 1.00 18.92 149 VAL D N 1
ATOM 7858 C CA . VAL C 1 149 ? 32.126 31.420 68.138 1.00 20.51 149 VAL D CA 1
ATOM 7859 C C . VAL C 1 149 ? 31.076 32.036 67.198 1.00 21.60 149 VAL D C 1
ATOM 7860 O O . VAL C 1 149 ? 31.359 32.313 66.019 1.00 20.80 149 VAL D O 1
ATOM 7864 N N . LYS C 1 150 ? 29.856 32.203 67.706 1.00 21.98 150 LYS D N 1
ATOM 7865 C CA . LYS C 1 150 ? 28.695 32.457 66.843 1.00 23.40 150 LYS D CA 1
ATOM 7866 C C . LYS C 1 150 ? 28.576 33.920 66.464 1.00 22.84 150 LYS D C 1
ATOM 7867 O O . LYS C 1 150 ? 28.168 34.251 65.357 1.00 21.84 150 LYS D O 1
ATOM 7873 N N . ASP C 1 151 ? 28.943 34.795 67.391 1.00 22.93 151 ASP D N 1
ATOM 7874 C CA . ASP C 1 151 ? 28.509 36.182 67.354 1.00 23.21 151 ASP D CA 1
ATOM 7875 C C . ASP C 1 151 ? 29.666 37.196 67.425 1.00 22.17 151 ASP D C 1
ATOM 7876 O O . ASP C 1 151 ? 29.796 38.039 66.529 1.00 21.95 151 ASP D O 1
ATOM 7881 N N . ARG C 1 152 ? 30.502 37.098 68.468 1.00 20.29 152 ARG D N 1
ATOM 7882 C CA . ARG C 1 152 ? 31.569 38.092 68.713 1.00 19.37 152 ARG D CA 1
ATOM 7883 C C . ARG C 1 152 ? 32.693 38.023 67.709 1.00 19.21 152 ARG D C 1
ATOM 7884 O O . ARG C 1 152 ? 32.843 36.998 67.069 1.00 19.98 152 ARG D O 1
ATOM 7892 N N . PRO C 1 153 ? 33.474 39.088 67.553 1.00 18.45 153 PRO D N 1
ATOM 7893 C CA . PRO C 1 153 ? 34.646 39.025 66.668 1.00 18.74 153 PRO D CA 1
ATOM 7894 C C . PRO C 1 153 ? 35.655 38.079 67.287 1.00 18.20 153 PRO D C 1
ATOM 7895 O O . PRO C 1 153 ? 35.663 37.949 68.493 1.00 17.41 153 PRO D O 1
ATOM 7899 N N . LEU C 1 154 ? 36.484 37.437 66.479 1.00 17.70 154 LEU D N 1
ATOM 7900 C CA . LEU C 1 154 ? 37.593 36.639 67.001 1.00 17.81 154 LEU D CA 1
ATOM 7901 C C . LEU C 1 154 ? 38.763 37.528 67.406 1.00 17.29 154 LEU D C 1
ATOM 7902 O O . LEU C 1 154 ? 38.875 38.653 66.943 1.00 17.58 154 LEU D O 1
ATOM 7907 N N . THR C 1 155 ? 39.631 37.007 68.267 1.00 16.96 155 THR D N 1
ATOM 7908 C CA . THR C 1 155 ? 40.821 37.723 68.696 1.00 16.93 155 THR D CA 1
ATOM 7909 C C . THR C 1 155 ? 42.087 36.972 68.310 1.00 17.03 155 THR D C 1
ATOM 7910 O O . THR C 1 155 ? 42.135 35.726 68.347 1.00 16.35 155 THR D O 1
ATOM 7914 N N . ALA C 1 156 ? 43.119 37.767 68.037 1.00 16.89 156 ALA D N 1
ATOM 7915 C CA . ALA C 1 156 ? 44.395 37.310 67.577 1.00 17.29 156 ALA D CA 1
ATOM 7916 C C . ALA C 1 156 ? 45.535 38.132 68.209 1.00 17.46 156 ALA D C 1
ATOM 7917 O O . ALA C 1 156 ? 45.383 39.290 68.535 1.00 16.57 156 ALA D O 1
ATOM 7919 N N . THR C 1 157 ? 46.695 37.511 68.347 1.00 18.03 157 THR D N 1
ATOM 7920 C CA . THR C 1 157 ? 47.850 38.187 68.899 1.00 18.33 157 THR D CA 1
ATOM 7921 C C . THR C 1 157 ? 49.145 37.638 68.293 1.00 17.81 157 THR D C 1
ATOM 7922 O O . THR C 1 157 ? 49.415 36.445 68.375 1.00 17.16 157 THR D O 1
ATOM 7926 N N . VAL C 1 158 ? 49.935 38.527 67.702 1.00 19.24 158 VAL D N 1
ATOM 7927 C CA . VAL C 1 158 ? 51.324 38.244 67.327 1.00 19.09 158 VAL D CA 1
ATOM 7928 C C . VAL C 1 158 ? 52.156 38.602 68.554 1.00 18.30 158 VAL D C 1
ATOM 7929 O O . VAL C 1 158 ? 51.997 39.691 69.058 1.00 16.87 158 VAL D O 1
ATOM 7933 N N . PRO C 1 159 ? 53.015 37.722 69.035 1.00 18.58 159 PRO D N 1
ATOM 7934 C CA . PRO C 1 159 ? 53.847 38.036 70.203 1.00 19.75 159 PRO D CA 1
ATOM 7935 C C . PRO C 1 159 ? 54.777 39.221 69.929 1.00 19.78 159 PRO D C 1
ATOM 7936 O O . PRO C 1 159 ? 54.952 39.594 68.774 1.00 20.10 159 PRO D O 1
ATOM 7940 N N . LYS C 1 160 ? 55.294 39.839 70.983 1.00 20.22 160 LYS D N 1
ATOM 7941 C CA . LYS C 1 160 ? 56.259 40.932 70.902 1.00 20.96 160 LYS D CA 1
ATOM 7942 C C . LYS C 1 160 ? 57.431 40.551 71.827 1.00 20.70 160 LYS D C 1
ATOM 7943 O O . LYS C 1 160 ? 57.172 40.197 72.994 1.00 20.70 160 LYS D O 1
ATOM 7949 N N . PRO C 1 161 ? 58.688 40.607 71.359 1.00 19.27 161 PRO D N 1
ATOM 7950 C CA . PRO C 1 161 ? 59.041 41.011 69.993 1.00 18.52 161 PRO D CA 1
ATOM 7951 C C . PRO C 1 161 ? 58.604 39.973 68.989 1.00 19.27 161 PRO D C 1
ATOM 7952 O O . PRO C 1 161 ? 58.138 38.894 69.347 1.00 17.92 161 PRO D O 1
ATOM 7956 N N . LYS C 1 162 ? 58.693 40.317 67.723 1.00 19.59 162 LYS D N 1
ATOM 7957 C CA . LYS C 1 162 ? 58.139 39.428 66.729 1.00 21.25 162 LYS D CA 1
ATOM 7958 C C . LYS C 1 162 ? 59.082 38.336 66.270 1.00 21.26 162 LYS D C 1
ATOM 7959 O O . LYS C 1 162 ? 58.607 37.364 65.688 1.00 23.38 162 LYS D O 1
ATOM 7965 N N . MET C 1 163 ? 60.385 38.478 66.547 1.00 20.99 163 MET D N 1
ATOM 7966 C CA . MET C 1 163 ? 61.389 37.497 66.148 1.00 20.57 163 MET D CA 1
ATOM 7967 C C . MET C 1 163 ? 62.232 37.057 67.322 1.00 19.93 163 MET D C 1
ATOM 7968 O O . MET C 1 163 ? 62.300 37.759 68.359 1.00 20.42 163 MET D O 1
ATOM 7973 N N . GLY C 1 164 ? 62.856 35.881 67.198 1.00 18.72 164 GLY D N 1
ATOM 7974 C CA . GLY C 1 164 ? 63.908 35.455 68.143 1.00 18.33 164 GLY D CA 1
ATOM 7975 C C . GLY C 1 164 ? 63.542 34.325 69.104 1.00 17.32 164 GLY D C 1
ATOM 7976 O O . GLY C 1 164 ? 64.375 33.843 69.849 1.00 17.91 164 GLY D O 1
ATOM 7977 N N . TRP C 1 165 ? 62.282 33.904 69.097 1.00 17.73 165 TRP D N 1
ATOM 7978 C CA . TRP C 1 165 ? 61.779 32.928 70.058 1.00 16.30 165 TRP D CA 1
ATOM 7979 C C . TRP C 1 165 ? 62.254 31.509 69.725 1.00 16.33 165 TRP D C 1
ATOM 7980 O O . TRP C 1 165 ? 62.134 31.081 68.598 1.00 13.24 165 TRP D O 1
ATOM 7991 N N . SER C 1 166 ? 62.735 30.779 70.726 1.00 15.96 166 SER D N 1
ATOM 7992 C CA . SER C 1 166 ? 62.980 29.354 70.595 1.00 16.43 166 SER D CA 1
ATOM 7993 C C . SER C 1 166 ? 61.604 28.639 70.635 1.00 17.22 166 SER D C 1
ATOM 7994 O O . SER C 1 166 ? 60.592 29.252 70.946 1.00 15.73 166 SER D O 1
ATOM 7997 N N . VAL C 1 167 ? 61.567 27.349 70.295 1.00 17.04 167 VAL D N 1
ATOM 7998 C CA . VAL C 1 167 ? 60.338 26.591 70.357 1.00 16.16 167 VAL D CA 1
ATOM 7999 C C . VAL C 1 167 ? 59.783 26.599 71.796 1.00 16.74 167 VAL D C 1
ATOM 8000 O O . VAL C 1 167 ? 58.598 26.801 71.989 1.00 17.05 167 VAL D O 1
ATOM 8004 N N . GLU C 1 168 ? 60.623 26.432 72.806 1.00 15.94 168 GLU D N 1
ATOM 8005 C CA . GLU C 1 168 ? 60.100 26.375 74.172 1.00 17.32 168 GLU D CA 1
ATOM 8006 C C . GLU C 1 168 ? 59.590 27.763 74.621 1.00 16.63 168 GLU D C 1
ATOM 8007 O O . GLU C 1 168 ? 58.563 27.856 75.300 1.00 15.33 168 GLU D O 1
ATOM 8013 N N . GLU C 1 169 ? 60.306 28.825 74.212 1.00 15.26 169 GLU D N 1
ATOM 8014 C CA . GLU C 1 169 ? 59.954 30.191 74.590 1.00 14.39 169 GLU D CA 1
ATOM 8015 C C . GLU C 1 169 ? 58.624 30.547 73.923 1.00 14.57 169 GLU D C 1
ATOM 8016 O O . GLU C 1 169 ? 57.750 31.117 74.561 1.00 12.84 169 GLU D O 1
ATOM 8022 N N . TYR C 1 170 ? 58.430 30.130 72.656 1.00 14.93 170 TYR D N 1
ATOM 8023 C CA . TYR C 1 170 ? 57.173 30.382 71.959 1.00 14.92 170 TYR D CA 1
ATOM 8024 C C . TYR C 1 170 ? 56.010 29.615 72.603 1.00 16.27 170 TYR D C 1
ATOM 8025 O O . TYR C 1 170 ? 54.922 30.160 72.867 1.00 16.35 170 TYR D O 1
ATOM 8034 N N . ALA C 1 171 ? 56.240 28.343 72.888 1.00 17.23 171 ALA D N 1
ATOM 8035 C CA . ALA C 1 171 ? 55.227 27.550 73.631 1.00 17.41 171 ALA D CA 1
ATOM 8036 C C . ALA C 1 171 ? 54.781 28.223 74.905 1.00 16.85 171 ALA D C 1
ATOM 8037 O O . ALA C 1 171 ? 53.591 28.205 75.258 1.00 18.51 171 ALA D O 1
ATOM 8039 N N . GLU C 1 172 ? 55.709 28.814 75.622 1.00 17.09 172 GLU D N 1
ATOM 8040 C CA . GLU C 1 172 ? 55.346 29.386 76.925 1.00 17.90 172 GLU D CA 1
ATOM 8041 C C . GLU C 1 172 ? 54.531 30.670 76.739 1.00 16.88 172 GLU D C 1
ATOM 8042 O O . GLU C 1 172 ? 53.550 30.870 77.432 1.00 15.12 172 GLU D O 1
ATOM 8048 N N . ILE C 1 173 ? 54.870 31.490 75.719 1.00 16.17 173 ILE D N 1
ATOM 8049 C CA . ILE C 1 173 ? 54.115 32.722 75.507 1.00 15.29 173 ILE D CA 1
ATOM 8050 C C . ILE C 1 173 ? 52.729 32.368 74.966 1.00 15.22 173 ILE D C 1
ATOM 8051 O O . ILE C 1 173 ? 51.720 32.900 75.446 1.00 16.10 173 ILE D O 1
ATOM 8056 N N . ALA C 1 174 ? 52.673 31.406 74.041 1.00 16.35 174 ALA D N 1
ATOM 8057 C CA . ALA C 1 174 ? 51.416 30.903 73.473 1.00 15.20 174 ALA D CA 1
ATOM 8058 C C . ALA C 1 174 ? 50.446 30.452 74.539 1.00 15.38 174 ALA D C 1
ATOM 8059 O O . ALA C 1 174 ? 49.259 30.770 74.466 1.00 15.44 174 ALA D O 1
ATOM 8061 N N . TYR C 1 175 ? 50.941 29.679 75.498 1.00 13.55 175 TYR D N 1
ATOM 8062 C CA . TYR C 1 175 ? 50.097 29.209 76.605 1.00 14.34 175 TYR D CA 1
ATOM 8063 C C . TYR C 1 175 ? 49.482 30.358 77.398 1.00 14.57 175 TYR D C 1
ATOM 8064 O O . TYR C 1 175 ? 48.315 30.285 77.811 1.00 14.94 175 TYR D O 1
ATOM 8073 N N . GLU C 1 176 ? 50.289 31.378 77.685 1.00 15.10 176 GLU D N 1
ATOM 8074 C CA . GLU C 1 176 ? 49.776 32.581 78.333 1.00 14.89 176 GLU D CA 1
ATOM 8075 C C . GLU C 1 176 ? 48.659 33.228 77.511 1.00 14.66 176 GLU D C 1
ATOM 8076 O O . GLU C 1 176 ? 47.584 33.503 78.010 1.00 15.68 176 GLU D O 1
ATOM 8082 N N . LEU C 1 177 ? 48.896 33.425 76.239 1.00 15.02 177 LEU D N 1
ATOM 8083 C CA . LEU C 1 177 ? 47.951 34.155 75.423 1.00 14.81 177 LEU D CA 1
ATOM 8084 C C . LEU C 1 177 ? 46.646 33.400 75.259 1.00 14.62 177 LEU D C 1
ATOM 8085 O O . LEU C 1 177 ? 45.586 33.991 75.422 1.00 15.56 177 LEU D O 1
ATOM 8090 N N . TRP C 1 178 ? 46.725 32.130 74.836 1.00 15.28 178 TRP D N 1
ATOM 8091 C CA . TRP C 1 178 ? 45.562 31.268 74.667 1.00 14.35 178 TRP D CA 1
ATOM 8092 C C . TRP C 1 178 ? 44.797 31.134 76.004 1.00 14.82 178 TRP D C 1
ATOM 8093 O O . TRP C 1 178 ? 43.567 31.269 76.009 1.00 13.89 178 TRP D O 1
ATOM 8104 N N . SER C 1 179 ? 45.492 30.911 77.115 1.00 14.86 179 SER D N 1
ATOM 8105 C CA . SER C 1 179 ? 44.793 30.680 78.388 1.00 17.02 179 SER D CA 1
ATOM 8106 C C . SER C 1 179 ? 44.061 31.913 78.903 1.00 17.31 179 SER D C 1
ATOM 8107 O O . SER C 1 179 ? 43.093 31.797 79.661 1.00 18.34 179 SER D O 1
ATOM 8110 N N . GLY C 1 180 ? 44.559 33.093 78.557 1.00 17.90 180 GLY D N 1
ATOM 8111 C CA . GLY C 1 180 ? 43.966 34.329 79.050 1.00 17.42 180 GLY D CA 1
ATOM 8112 C C . GLY C 1 180 ? 42.770 34.696 78.203 1.00 16.56 180 GLY D C 1
ATOM 8113 O O . GLY C 1 180 ? 41.979 35.532 78.583 1.00 16.27 180 GLY D O 1
ATOM 8114 N N . GLY C 1 181 ? 42.627 34.058 77.047 1.00 15.91 181 GLY D N 1
ATOM 8115 C CA . GLY C 1 181 ? 41.428 34.230 76.245 1.00 15.57 181 GLY D CA 1
ATOM 8116 C C . GLY C 1 181 ? 41.594 34.466 74.744 1.00 15.85 181 GLY D C 1
ATOM 8117 O O . GLY C 1 181 ? 40.586 34.535 74.042 1.00 13.13 181 GLY D O 1
ATOM 8118 N N . ILE C 1 182 ? 42.826 34.630 74.244 1.00 17.10 182 ILE D N 1
ATOM 8119 C CA . ILE C 1 182 ? 43.048 34.860 72.825 1.00 16.98 182 ILE D CA 1
ATOM 8120 C C . ILE C 1 182 ? 42.602 33.605 72.059 1.00 17.06 182 ILE D C 1
ATOM 8121 O O . ILE C 1 182 ? 42.789 32.478 72.544 1.00 16.54 182 ILE D O 1
ATOM 8126 N N . ASP C 1 183 ? 41.958 33.807 70.917 1.00 16.22 183 ASP D N 1
ATOM 8127 C CA . ASP C 1 183 ? 41.451 32.693 70.156 1.00 17.51 183 ASP D CA 1
ATOM 8128 C C . ASP C 1 183 ? 42.561 32.184 69.240 1.00 18.28 183 ASP D C 1
ATOM 8129 O O . ASP C 1 183 ? 42.770 30.991 69.162 1.00 19.63 183 ASP D O 1
ATOM 8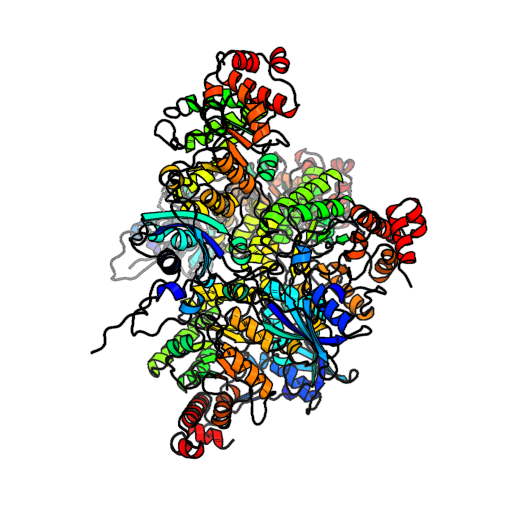134 N N . LEU C 1 184 ? 43.275 33.112 68.596 1.00 18.31 184 LEU D N 1
ATOM 8135 C CA . LEU C 1 184 ? 44.203 32.838 67.512 1.00 18.77 184 LEU D CA 1
ATOM 8136 C C . LEU C 1 184 ? 45.609 33.378 67.806 1.00 19.41 184 LEU D C 1
ATOM 8137 O O . LEU C 1 184 ? 45.824 34.596 67.816 1.00 20.69 184 LEU D O 1
ATOM 8142 N N . LEU C 1 185 ? 46.563 32.480 68.074 1.00 19.28 185 LEU D N 1
ATOM 8143 C CA . LEU C 1 185 ? 47.979 32.830 68.030 1.00 17.90 185 LEU D CA 1
ATOM 8144 C C . LEU C 1 185 ? 48.325 33.140 66.579 1.00 16.42 185 LEU D C 1
ATOM 8145 O O . LEU C 1 185 ? 47.841 32.473 65.645 1.00 14.44 185 LEU D O 1
ATOM 8150 N N . LYS C 1 186 ? 49.182 34.140 66.379 1.00 15.68 186 LYS D N 1
ATOM 8151 C CA . LYS C 1 186 ? 49.561 34.548 65.026 1.00 15.80 186 LYS D CA 1
ATOM 8152 C C . LYS C 1 186 ? 51.045 34.778 64.939 1.00 16.32 186 LYS D C 1
ATOM 8153 O O . LYS C 1 186 ? 51.607 35.563 65.692 1.00 16.16 186 LYS D O 1
ATOM 8159 N N . ASP C 1 187 ? 51.682 34.081 64.005 1.00 17.06 187 ASP D N 1
ATOM 8160 C CA . ASP C 1 187 ? 53.077 34.301 63.756 1.00 17.19 187 ASP D CA 1
ATOM 8161 C C . ASP C 1 187 ? 53.231 35.616 62.958 1.00 16.99 187 ASP D C 1
ATOM 8162 O O . ASP C 1 187 ? 52.390 35.956 62.102 1.00 16.16 187 ASP D O 1
ATOM 8167 N N . ASP C 1 188 ? 54.366 36.274 63.158 1.00 16.99 188 ASP D N 1
ATOM 8168 C CA . ASP C 1 188 ? 54.698 37.434 62.373 1.00 18.38 188 ASP D CA 1
ATOM 8169 C C . ASP C 1 188 ? 54.930 37.055 60.904 1.00 17.77 188 ASP D C 1
ATOM 8170 O O . ASP C 1 188 ? 55.340 35.949 60.613 1.00 16.86 188 ASP D O 1
ATOM 8175 N N . GLU C 1 189 ? 54.672 37.962 59.993 1.00 18.21 189 GLU D N 1
ATOM 8176 C CA . GLU C 1 189 ? 54.984 37.682 58.579 1.00 19.25 189 GLU D CA 1
ATOM 8177 C C . GLU C 1 189 ? 56.436 37.263 58.289 1.00 18.63 189 GLU D C 1
ATOM 8178 O O . GLU C 1 189 ? 56.691 36.577 57.305 1.00 19.63 189 GLU D O 1
ATOM 8184 N N . ASN C 1 190 ? 57.370 37.660 59.133 1.00 18.30 190 ASN D N 1
ATOM 8185 C CA . ASN C 1 190 ? 58.791 37.323 58.963 1.00 18.65 190 ASN D CA 1
ATOM 8186 C C . ASN C 1 190 ? 59.216 36.035 59.661 1.00 16.97 190 ASN D C 1
ATOM 8187 O O . ASN C 1 190 ? 60.367 35.623 59.519 1.00 17.74 190 ASN D O 1
ATOM 8192 N N . PHE C 1 191 ? 58.343 35.476 60.477 1.00 15.33 191 PHE D N 1
ATOM 8193 C CA . PHE C 1 191 ? 58.681 34.338 61.355 1.00 14.52 191 PHE D CA 1
ATOM 8194 C C . PHE C 1 191 ? 58.252 33.032 60.708 1.00 14.43 191 PHE D C 1
ATOM 8195 O O . PHE C 1 191 ? 57.086 32.639 60.792 1.00 15.31 191 PHE D O 1
ATOM 8203 N N . THR C 1 192 ? 59.180 32.418 59.955 1.00 12.81 192 THR D N 1
ATOM 8204 C CA . THR C 1 192 ? 58.906 31.159 59.273 1.00 11.27 192 THR D CA 1
ATOM 8205 C C . THR C 1 192 ? 59.518 29.953 59.997 1.00 10.55 192 THR D C 1
ATOM 8206 O O . THR C 1 192 ? 58.814 29.192 60.717 1.00 13.19 192 THR D O 1
ATOM 8210 N N . SER C 1 193 ? 60.821 29.811 59.859 1.00 11.71 193 SER D N 1
ATOM 8211 C CA . SER C 1 193 ? 61.578 28.625 60.308 1.00 12.50 193 SER D CA 1
ATOM 8212 C C . SER C 1 193 ? 63.043 29.040 60.429 1.00 12.33 193 SER D C 1
ATOM 8213 O O . SER C 1 193 ? 63.609 29.602 59.494 1.00 14.18 193 SER D O 1
ATOM 8216 N N . PHE C 1 194 ? 63.629 28.807 61.584 1.00 12.39 194 PHE D N 1
ATOM 8217 C CA . PHE C 1 194 ? 65.002 29.187 61.902 1.00 13.10 194 PHE D CA 1
ATOM 8218 C C . PHE C 1 194 ? 65.666 28.012 62.628 1.00 14.28 194 PHE D C 1
ATOM 8219 O O . PHE C 1 194 ? 64.971 27.110 63.176 1.00 14.73 194 PHE D O 1
ATOM 8227 N N . PRO C 1 195 ? 66.988 28.036 62.721 1.00 13.49 195 PRO D N 1
ATOM 8228 C CA . PRO C 1 195 ? 67.710 27.000 63.475 1.00 13.48 195 PRO D CA 1
ATOM 8229 C C . PRO C 1 195 ? 67.170 26.768 64.874 1.00 14.04 195 PRO D C 1
ATOM 8230 O O . PRO C 1 195 ? 67.044 25.614 65.302 1.00 16.48 195 PRO D O 1
ATOM 8234 N N . PHE C 1 196 ? 66.900 27.862 65.590 1.00 13.14 196 PHE D N 1
ATOM 8235 C CA . PHE C 1 196 ? 66.398 27.862 66.971 1.00 11.35 196 PHE D CA 1
ATOM 8236 C C . PHE C 1 196 ? 64.863 27.730 67.020 1.00 12.03 196 PHE D C 1
ATOM 8237 O O . PHE C 1 196 ? 64.282 27.565 68.083 1.00 10.76 196 PHE D O 1
ATOM 8245 N N . ASN C 1 197 ? 64.197 27.777 65.889 1.00 11.47 197 ASN D N 1
ATOM 8246 C CA . ASN C 1 197 ? 62.755 27.491 65.842 1.00 12.77 197 ASN D CA 1
ATOM 8247 C C . ASN C 1 197 ? 62.352 26.857 64.475 1.00 12.22 197 ASN D C 1
ATOM 8248 O O . ASN C 1 197 ? 61.737 27.501 63.650 1.00 12.93 197 ASN D O 1
ATOM 8253 N N . ARG C 1 198 ? 62.703 25.582 64.284 1.00 12.13 198 ARG D N 1
ATOM 8254 C CA . ARG C 1 198 ? 62.383 24.837 63.080 1.00 14.50 198 ARG D CA 1
ATOM 8255 C C . ARG C 1 198 ? 60.889 24.599 63.019 1.00 13.96 198 ARG D C 1
ATOM 8256 O O . ARG C 1 198 ? 60.288 24.194 63.993 1.00 14.55 198 ARG D O 1
ATOM 8264 N N . PHE C 1 199 ? 60.324 24.802 61.844 1.00 14.33 199 PHE D N 1
ATOM 8265 C CA . PHE C 1 199 ? 58.900 24.800 61.681 1.00 15.04 199 PHE D CA 1
ATOM 8266 C C . PHE C 1 199 ? 58.320 23.476 62.184 1.00 16.64 199 PHE D C 1
ATOM 8267 O O . PHE C 1 199 ? 57.373 23.461 62.921 1.00 15.45 199 PHE D O 1
ATOM 8275 N N . GLU C 1 200 ? 58.914 22.358 61.823 1.00 17.26 200 GLU D N 1
ATOM 8276 C CA . GLU C 1 200 ? 58.306 21.079 62.258 1.00 18.15 200 GLU D CA 1
ATOM 8277 C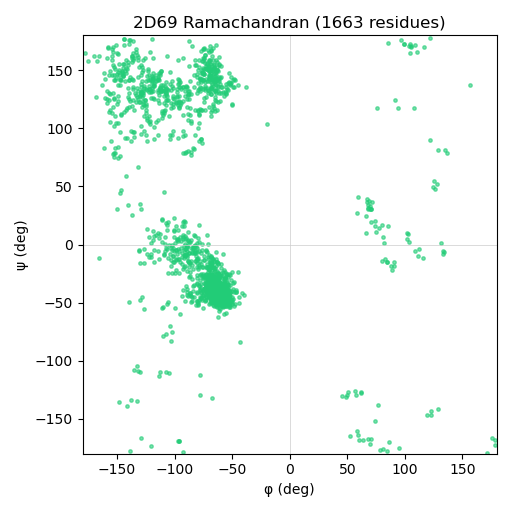 C . GLU C 1 200 ? 58.353 20.863 63.752 1.00 16.94 200 GLU D C 1
ATOM 8278 O O . GLU C 1 200 ? 57.452 20.247 64.349 1.00 14.63 200 GLU D O 1
ATOM 8284 N N . GLU C 1 201 ? 59.388 21.390 64.376 1.00 15.02 201 GLU D N 1
ATOM 8285 C CA . GLU C 1 201 ? 59.527 21.277 65.815 1.00 15.48 201 GLU D CA 1
ATOM 8286 C C . GLU C 1 201 ? 58.488 22.203 66.474 1.00 15.89 201 GLU D C 1
ATOM 8287 O O . GLU C 1 201 ? 57.928 21.857 67.518 1.00 16.19 201 GLU D O 1
ATOM 8293 N N . ARG C 1 202 ? 58.220 23.353 65.849 1.00 15.14 202 ARG D N 1
ATOM 8294 C CA . ARG C 1 202 ? 57.208 24.293 66.368 1.00 15.77 202 ARG D CA 1
ATOM 8295 C C . ARG C 1 202 ? 55.788 23.720 66.301 1.00 15.55 202 ARG D C 1
ATOM 8296 O O . ARG C 1 202 ? 55.056 23.826 67.261 1.00 15.79 202 ARG D O 1
ATOM 8304 N N . VAL C 1 203 ? 55.443 23.105 65.178 1.00 15.46 203 VAL D N 1
ATOM 8305 C CA . VAL C 1 203 ? 54.151 22.455 65.027 1.00 16.64 203 VAL D CA 1
ATOM 8306 C C . VAL C 1 203 ? 53.953 21.360 66.064 1.00 16.83 203 VAL D C 1
ATOM 8307 O O . VAL C 1 203 ? 52.932 21.318 66.727 1.00 16.03 203 VAL D O 1
ATOM 8311 N N . ARG C 1 204 ? 54.913 20.482 66.240 1.00 16.20 204 ARG D N 1
ATOM 8312 C CA . ARG C 1 204 ? 54.698 19.400 67.214 1.00 17.63 204 ARG D CA 1
ATOM 8313 C C . ARG C 1 204 ? 54.417 19.941 68.560 1.00 17.08 204 ARG D C 1
ATOM 8314 O O . ARG C 1 204 ? 53.491 19.498 69.227 1.00 18.10 204 ARG D O 1
ATOM 8322 N N . LYS C 1 205 ? 55.179 20.951 68.945 1.00 16.12 205 LYS D N 1
ATOM 8323 C CA . LYS C 1 205 ? 55.078 21.485 70.275 1.00 15.50 205 LYS D CA 1
ATOM 8324 C C . LYS C 1 205 ? 53.837 22.359 70.445 1.00 15.33 205 LYS D C 1
ATOM 8325 O O . LYS C 1 205 ? 53.091 22.223 71.401 1.00 14.29 205 LYS D O 1
ATOM 8331 N N . LEU C 1 206 ? 53.598 23.268 69.505 1.00 14.50 206 LEU D N 1
ATOM 8332 C CA . LEU C 1 206 ? 52.552 24.281 69.741 1.00 13.40 206 LEU D CA 1
ATOM 8333 C C . LEU C 1 206 ? 51.145 23.702 69.668 1.00 13.33 206 LEU D C 1
ATOM 8334 O O . LEU C 1 206 ? 50.269 24.210 70.325 1.00 12.12 206 LEU D O 1
ATOM 8339 N N . TYR C 1 207 ? 50.899 22.682 68.813 1.00 13.25 207 TYR D N 1
ATOM 8340 C CA . TYR C 1 207 ? 49.597 22.024 68.858 1.00 13.55 207 TYR D CA 1
ATOM 8341 C C . TYR C 1 207 ? 49.370 21.190 70.144 1.00 14.74 207 TYR D C 1
ATOM 8342 O O . TYR C 1 207 ? 48.245 21.105 70.597 1.00 14.52 207 TYR D O 1
ATOM 8351 N N . ARG C 1 208 ? 50.402 20.651 70.766 1.00 14.55 208 ARG D N 1
ATOM 8352 C CA . ARG C 1 208 ? 50.177 20.019 72.062 1.00 17.36 208 ARG D CA 1
ATOM 8353 C C . ARG C 1 208 ? 49.793 21.043 73.122 1.00 15.55 208 ARG D C 1
ATOM 8354 O O . ARG C 1 208 ? 48.951 20.762 73.979 1.00 17.67 208 ARG D O 1
ATOM 8362 N N . VAL C 1 209 ? 50.418 22.208 73.116 1.00 15.46 209 VAL D N 1
ATOM 8363 C CA . VAL C 1 209 ? 50.045 23.280 74.060 1.00 14.59 209 VAL D CA 1
ATOM 8364 C C . VAL C 1 209 ? 48.605 23.756 73.772 1.00 15.15 209 VAL D C 1
ATOM 8365 O O . VAL C 1 209 ? 47.805 23.971 74.688 1.00 13.51 209 VAL D O 1
ATOM 8369 N N . ARG C 1 210 ? 48.287 23.906 72.486 1.00 14.75 210 ARG D N 1
ATOM 8370 C CA . ARG C 1 210 ? 46.946 24.288 72.031 1.00 15.11 210 ARG D CA 1
ATOM 8371 C C . ARG C 1 210 ? 45.908 23.308 72.639 1.00 15.05 210 ARG D C 1
ATOM 8372 O O . ARG C 1 210 ? 44.922 23.705 73.270 1.00 15.44 210 ARG D O 1
ATOM 8380 N N . ASP C 1 211 ? 46.156 22.023 72.487 1.00 15.52 211 ASP D N 1
ATOM 8381 C CA . ASP C 1 211 ? 45.195 21.005 72.896 1.00 16.13 211 ASP D CA 1
ATOM 8382 C C . ASP C 1 211 ? 45.041 21.028 74.407 1.00 17.05 211 ASP D C 1
ATOM 8383 O O . ASP C 1 211 ? 43.926 20.860 74.903 1.00 18.85 211 ASP D O 1
ATOM 8388 N N . ARG C 1 212 ? 46.120 21.353 75.127 1.00 16.56 212 ARG D N 1
ATOM 8389 C CA . ARG C 1 212 ? 46.073 21.441 76.599 1.00 16.29 212 ARG D CA 1
ATOM 8390 C C . ARG C 1 212 ? 45.217 22.605 77.056 1.00 16.54 212 ARG D C 1
ATOM 8391 O O . ARG C 1 212 ? 44.494 22.515 78.093 1.00 17.75 212 ARG D O 1
ATOM 8399 N N . VAL C 1 213 ? 45.330 23.726 76.359 1.00 16.81 213 VAL D N 1
ATOM 8400 C CA . VAL C 1 213 ? 44.537 24.910 76.698 1.00 17.62 213 VAL D CA 1
ATOM 8401 C C . VAL C 1 213 ? 43.079 24.666 76.349 1.00 17.38 213 VAL D C 1
ATOM 8402 O O . VAL C 1 213 ? 42.189 25.113 77.090 1.00 15.31 213 VAL D O 1
ATOM 8406 N N . GLU C 1 214 ? 42.821 23.991 75.216 1.00 16.59 214 GLU D N 1
ATOM 8407 C CA . GLU C 1 214 ? 41.450 23.608 74.914 1.00 17.34 214 GLU D CA 1
ATOM 8408 C C . GLU C 1 214 ? 40.852 22.779 76.064 1.00 18.25 214 GLU D C 1
ATOM 8409 O O . GLU C 1 214 ? 39.760 23.084 76.525 1.00 19.47 214 GLU D O 1
ATOM 8415 N N . ALA C 1 215 ? 41.541 21.746 76.536 1.00 19.40 215 ALA D N 1
ATOM 8416 C CA . ALA C 1 215 ? 41.015 20.975 77.679 1.00 19.70 215 ALA D CA 1
ATOM 8417 C C . ALA C 1 215 ? 40.752 21.785 78.947 1.00 20.16 215 ALA D C 1
ATOM 8418 O O . ALA C 1 215 ? 39.708 21.589 79.597 1.00 19.07 215 ALA D O 1
ATOM 8420 N N . GLU C 1 216 ? 41.684 22.673 79.302 1.00 20.17 216 GLU D N 1
ATOM 8421 C CA . GLU C 1 216 ? 41.587 23.461 80.547 1.00 20.49 216 GLU D CA 1
ATOM 8422 C C . GLU C 1 216 ? 40.517 24.578 80.490 1.00 19.43 216 GLU D C 1
ATOM 8423 O O . GLU C 1 216 ? 39.930 24.882 81.485 1.00 18.18 216 GLU D O 1
ATOM 8429 N N . THR C 1 217 ? 40.267 25.177 79.323 1.00 18.31 217 THR D N 1
ATOM 8430 C CA . THR C 1 217 ? 39.340 26.315 79.231 1.00 18.46 217 THR D CA 1
ATOM 8431 C C . THR C 1 217 ? 37.969 25.943 78.679 1.00 19.29 217 THR D C 1
ATOM 8432 O O . THR C 1 217 ? 37.018 26.673 78.875 1.00 20.03 217 THR D O 1
ATOM 8436 N N . GLY C 1 218 ? 37.899 24.857 77.911 1.00 19.29 218 GLY D N 1
ATOM 8437 C CA . GLY C 1 218 ? 36.712 24.498 77.161 1.00 19.64 218 GLY D CA 1
ATOM 8438 C C . GLY C 1 218 ? 36.465 25.353 75.946 1.00 19.06 218 GLY D C 1
ATOM 8439 O O . GLY C 1 218 ? 35.355 25.371 75.427 1.00 20.52 218 GLY D O 1
ATOM 8440 N N . GLU C 1 219 ? 37.472 26.091 75.496 1.00 18.53 219 GLU D N 1
ATOM 8441 C CA . GLU C 1 219 ? 37.330 26.920 74.302 1.00 18.67 219 GLU D CA 1
ATOM 8442 C C . GLU C 1 219 ? 38.300 26.489 73.210 1.00 18.65 219 GLU D C 1
ATOM 8443 O O . GLU C 1 219 ? 39.408 26.103 73.488 1.00 19.86 219 GLU D O 1
ATOM 8449 N N . THR C 1 220 ? 37.836 26.535 71.965 1.00 17.69 220 THR D N 1
ATOM 8450 C CA . THR C 1 220 ? 38.606 26.139 70.823 1.00 16.22 220 THR D CA 1
ATOM 8451 C C . THR C 1 220 ? 39.693 27.210 70.613 1.00 14.91 220 THR D C 1
ATOM 8452 O O . THR C 1 220 ? 39.406 28.405 70.702 1.00 14.18 220 THR D O 1
ATOM 8456 N N . LYS C 1 221 ? 40.928 26.760 70.407 1.00 12.48 221 LYS D N 1
ATOM 8457 C CA . LYS C 1 221 ? 42.068 27.628 70.179 1.00 12.00 221 LYS D CA 1
ATOM 8458 C C . LYS C 1 221 ? 42.723 27.298 68.868 1.00 12.93 221 LYS D C 1
ATOM 8459 O O . LYS C 1 221 ? 42.698 26.140 68.440 1.00 13.64 221 LYS D O 1
ATOM 8465 N N . GLU C 1 222 ? 43.253 28.303 68.192 1.00 14.21 222 GLU D N 1
ATOM 8466 C CA . GLU C 1 222 ? 43.876 28.020 66.899 1.00 14.46 222 GLU D CA 1
ATOM 8467 C C . GLU C 1 222 ? 45.095 28.896 66.662 1.00 14.73 222 GLU D C 1
ATOM 8468 O O . GLU C 1 222 ? 45.447 29.774 67.474 1.00 13.44 222 GLU D O 1
ATOM 8474 N N . TYR C 1 223 ? 45.773 28.666 65.541 1.00 15.58 223 TYR D N 1
ATOM 8475 C CA . TYR C 1 223 ? 47.131 29.153 65.403 1.00 14.97 223 TYR D CA 1
ATOM 8476 C C . TYR C 1 223 ? 47.306 29.501 63.929 1.00 14.92 223 TYR D C 1
ATOM 8477 O O . TYR C 1 223 ? 47.256 28.645 63.077 1.00 17.29 223 TYR D O 1
ATOM 8486 N N . LEU C 1 224 ? 47.438 30.784 63.646 1.00 14.37 224 LEU D N 1
ATOM 8487 C CA . LEU C 1 224 ? 47.644 31.258 62.299 1.00 14.24 224 LEU D CA 1
ATOM 8488 C C . LEU C 1 224 ? 49.126 31.119 62.061 1.00 14.14 224 LEU D C 1
ATOM 8489 O O . LEU C 1 224 ? 49.913 32.037 62.248 1.00 15.18 224 LEU D O 1
ATOM 8494 N N . ILE C 1 225 ? 49.520 29.916 61.713 1.00 14.41 225 ILE D N 1
ATOM 8495 C CA . ILE C 1 225 ? 50.925 29.568 61.636 1.00 13.69 225 ILE D CA 1
ATOM 8496 C C . ILE C 1 225 ? 51.466 29.894 60.255 1.00 14.24 225 ILE D C 1
ATOM 8497 O O . ILE C 1 225 ? 50.870 29.530 59.263 1.00 15.35 225 ILE D O 1
ATOM 8502 N N . ASN C 1 226 ? 52.613 30.564 60.214 1.00 15.05 226 ASN D N 1
ATOM 8503 C CA . ASN C 1 226 ? 53.228 31.075 58.982 1.00 14.35 226 ASN D CA 1
ATOM 8504 C C . ASN C 1 226 ? 53.969 29.987 58.206 1.00 15.55 226 ASN D C 1
ATOM 8505 O O . ASN C 1 226 ? 55.087 29.593 58.556 1.00 17.23 226 ASN D O 1
ATOM 8510 N N . ILE C 1 227 ? 53.304 29.475 57.176 1.00 15.05 227 ILE D N 1
ATOM 8511 C CA . ILE C 1 227 ? 53.865 28.489 56.265 1.00 15.80 227 ILE D CA 1
ATOM 8512 C C . ILE C 1 227 ? 54.578 29.097 55.055 1.00 16.58 227 ILE D C 1
ATOM 8513 O O . ILE C 1 227 ? 55.072 28.349 54.185 1.00 16.47 227 ILE D O 1
ATOM 8518 N N . THR C 1 228 ? 54.717 30.426 55.011 1.00 17.89 228 THR D N 1
ATOM 8519 C CA . THR C 1 228 ? 55.200 31.121 53.785 1.00 17.22 228 THR D CA 1
ATOM 8520 C C . THR C 1 228 ? 56.563 30.630 53.431 1.00 17.56 228 THR D C 1
ATOM 8521 O O . THR C 1 228 ? 57.394 30.470 54.290 1.00 16.53 228 THR D O 1
ATOM 8525 N N . GLY C 1 229 ? 56.770 30.368 52.139 1.00 17.85 229 GLY D N 1
ATOM 8526 C CA . GLY C 1 229 ? 58.071 30.033 51.598 1.00 17.71 229 GLY D CA 1
ATOM 8527 C C . GLY C 1 229 ? 57.959 29.687 50.129 1.00 17.28 229 GLY D C 1
ATOM 8528 O O . GLY C 1 229 ? 56.906 29.850 49.553 1.00 15.86 229 GLY D O 1
ATOM 8529 N N . PRO C 1 230 ? 59.018 29.101 49.574 1.00 19.16 230 PRO D N 1
ATOM 8530 C CA . PRO C 1 230 ? 58.956 28.420 48.271 1.00 20.20 230 PRO D CA 1
ATOM 8531 C C . PRO C 1 230 ? 57.820 27.400 48.212 1.00 19.64 230 PRO D C 1
ATOM 8532 O O . PRO C 1 230 ? 57.621 26.683 49.164 1.00 19.80 230 PRO D O 1
ATOM 8536 N N . VAL C 1 231 ? 57.097 27.326 47.099 1.00 20.56 231 VAL D N 1
ATOM 8537 C CA . VAL C 1 231 ? 55.782 26.689 47.177 1.00 21.15 231 VAL D CA 1
ATOM 8538 C C . VAL C 1 231 ? 55.826 25.218 47.702 1.00 20.51 231 VAL D C 1
ATOM 8539 O O . VAL C 1 231 ? 54.980 24.824 48.519 1.00 19.43 231 VAL D O 1
ATOM 8543 N N . ASN C 1 232 ? 56.822 24.435 47.326 1.00 18.05 232 ASN D N 1
ATOM 8544 C CA . ASN C 1 232 ? 56.929 23.115 47.884 1.00 18.19 232 ASN D CA 1
ATOM 8545 C C . ASN C 1 232 ? 57.110 23.036 49.394 1.00 17.97 232 ASN D C 1
ATOM 8546 O O . ASN C 1 232 ? 56.489 22.164 50.051 1.00 17.78 232 ASN D O 1
ATOM 8551 N N . ILE C 1 233 ? 57.938 23.933 49.932 1.00 17.08 233 ILE D N 1
ATOM 8552 C CA . ILE C 1 233 ? 58.103 24.037 51.356 1.00 18.88 233 ILE D CA 1
ATOM 8553 C C . ILE C 1 233 ? 56.758 24.355 51.946 1.00 18.01 233 ILE D C 1
ATOM 8554 O O . ILE C 1 233 ? 56.404 23.735 52.926 1.00 18.03 233 ILE D O 1
ATOM 8559 N N . MET C 1 234 ? 56.001 25.295 51.347 1.00 18.55 234 MET D N 1
ATOM 8560 C CA . MET C 1 234 ? 54.732 25.764 51.935 1.00 17.67 234 MET D CA 1
ATOM 8561 C C . MET C 1 234 ? 53.757 24.576 51.963 1.00 16.04 234 MET D C 1
ATOM 8562 O O . MET C 1 234 ? 53.031 24.394 52.923 1.00 13.86 234 MET D O 1
ATOM 8567 N N . GLU C 1 235 ? 53.726 23.787 50.877 1.00 14.04 235 GLU D N 1
ATOM 8568 C CA . GLU C 1 235 ? 52.846 22.643 50.849 1.00 14.63 235 GLU D CA 1
ATOM 8569 C C . GLU C 1 235 ? 53.194 21.633 51.937 1.00 14.44 235 GLU D C 1
ATOM 8570 O O . GLU C 1 235 ? 52.294 21.093 52.584 1.00 15.10 235 GLU D O 1
ATOM 8576 N N . LYS C 1 236 ? 54.470 21.337 52.124 1.00 13.80 236 LYS D N 1
ATOM 8577 C CA . LYS C 1 236 ? 54.886 20.361 53.118 1.00 15.90 236 LYS D CA 1
ATOM 8578 C C . LYS C 1 236 ? 54.522 20.909 54.465 1.00 13.90 236 LYS D C 1
ATOM 8579 O O . LYS C 1 236 ? 54.172 20.162 55.352 1.00 16.51 236 LYS D O 1
ATOM 8585 N N . ARG C 1 237 ? 54.621 22.219 54.637 1.00 13.25 237 ARG D N 1
ATOM 8586 C CA . ARG C 1 237 ? 54.347 22.776 55.980 1.00 14.52 237 ARG D CA 1
ATOM 8587 C C . ARG C 1 237 ? 52.870 22.736 56.302 1.00 14.71 237 ARG D C 1
ATOM 8588 O O . ARG C 1 237 ? 52.471 22.424 57.427 1.00 15.08 237 ARG D O 1
ATOM 8596 N N . ALA C 1 238 ? 52.049 22.972 55.298 1.00 15.52 238 ALA D N 1
ATOM 8597 C CA . ALA C 1 238 ? 50.598 22.816 55.420 1.00 15.90 238 ALA D CA 1
ATOM 8598 C C . ALA C 1 238 ? 50.177 21.386 55.748 1.00 16.02 238 ALA D C 1
ATOM 8599 O O . ALA C 1 238 ? 49.272 21.188 56.516 1.00 15.24 238 ALA D O 1
ATOM 8601 N N . GLU C 1 239 ? 50.812 20.399 55.104 1.00 16.66 239 GLU D N 1
ATOM 8602 C CA . GLU C 1 239 ? 50.551 18.991 55.347 1.00 16.51 239 GLU D CA 1
ATOM 8603 C C . GLU C 1 239 ? 50.946 18.717 56.791 1.00 16.22 239 GLU D C 1
ATOM 8604 O O . GLU C 1 239 ? 50.223 18.070 57.517 1.00 16.41 239 GLU D O 1
ATOM 8610 N N . MET C 1 240 ? 52.056 19.288 57.240 1.00 15.80 240 MET D N 1
ATOM 8611 C CA . MET C 1 240 ? 52.414 19.120 58.674 1.00 16.37 240 MET D CA 1
ATOM 8612 C C . MET C 1 240 ? 51.392 19.674 59.685 1.00 16.33 240 MET D C 1
ATOM 8613 O O . MET C 1 240 ? 51.122 19.098 60.754 1.00 14.52 240 MET D O 1
ATOM 8618 N N . VAL C 1 241 ? 50.881 20.842 59.379 1.00 17.13 241 VAL D N 1
ATOM 8619 C CA . VAL C 1 241 ? 49.884 21.502 60.219 1.00 16.86 241 VAL D CA 1
ATOM 8620 C C . VAL C 1 241 ? 48.591 20.658 60.272 1.00 16.56 241 VAL D C 1
ATOM 8621 O O . VAL C 1 241 ? 48.081 20.408 61.330 1.00 18.23 241 VAL D O 1
ATOM 8625 N N . ALA C 1 242 ? 48.081 20.216 59.118 1.00 17.17 242 ALA D N 1
ATOM 8626 C CA . ALA C 1 242 ? 46.824 19.458 59.081 1.00 17.19 242 ALA D CA 1
ATOM 8627 C C . ALA C 1 242 ? 47.020 18.148 59.861 1.00 17.86 242 ALA D C 1
ATOM 8628 O O . ALA C 1 242 ? 46.140 17.734 60.587 1.00 18.52 242 ALA D O 1
ATOM 8630 N N . ASN C 1 243 ? 48.200 17.532 59.727 1.00 18.01 243 ASN D N 1
ATOM 8631 C CA . ASN C 1 243 ? 48.526 16.315 60.434 1.00 18.19 243 ASN D CA 1
ATOM 8632 C C . ASN C 1 243 ? 48.555 16.445 61.936 1.00 17.89 243 ASN D C 1
ATOM 8633 O O . ASN C 1 243 ? 48.266 15.465 62.608 1.00 17.51 243 ASN D O 1
ATOM 8638 N N . GLU C 1 244 ? 48.901 17.608 62.489 1.00 17.35 244 GLU D N 1
ATOM 8639 C CA . GLU C 1 244 ? 48.795 17.802 63.942 1.00 18.57 244 GLU D CA 1
ATOM 8640 C C . GLU C 1 244 ? 47.458 18.257 64.408 1.00 18.16 244 GLU D C 1
ATOM 8641 O O . GLU C 1 244 ? 47.348 18.545 65.579 1.00 19.15 244 GLU D O 1
ATOM 8647 N N . GLY C 1 245 ? 46.465 18.416 63.541 1.00 18.57 245 GLY D N 1
ATOM 8648 C CA . GLY C 1 245 ? 45.153 18.856 64.000 1.00 18.48 245 GLY D CA 1
ATOM 8649 C C . GLY C 1 245 ? 44.817 20.320 63.747 1.00 18.84 245 GLY D C 1
ATOM 8650 O O . GLY C 1 245 ? 43.781 20.766 64.162 1.00 18.72 245 GLY D O 1
ATOM 8651 N N . GLY C 1 246 ? 45.636 21.041 62.976 1.00 18.59 246 GLY D N 1
ATOM 8652 C CA . GLY C 1 246 ? 45.429 22.446 62.704 1.00 17.73 246 GLY D CA 1
ATOM 8653 C C . GLY C 1 246 ? 44.405 22.675 61.636 1.00 16.81 246 GLY D C 1
ATOM 8654 O O . GLY C 1 246 ? 44.318 21.888 60.661 1.00 17.38 246 GLY D O 1
ATOM 8655 N N . GLN C 1 247 ? 43.623 23.743 61.792 1.00 16.51 247 GLN D N 1
ATOM 8656 C CA . GLN C 1 247 ? 42.645 24.130 60.764 1.00 16.35 247 GLN D CA 1
ATOM 8657 C C . GLN C 1 247 ? 42.944 25.443 60.083 1.00 16.74 247 GLN D C 1
ATOM 8658 O O . GLN C 1 247 ? 42.129 25.911 59.230 1.00 16.05 247 GLN D O 1
ATOM 8664 N N . TYR C 1 248 ? 44.110 26.042 60.397 1.00 15.92 248 TYR D N 1
ATOM 8665 C CA . TYR C 1 248 ? 44.525 27.315 59.797 1.00 13.87 248 TYR D CA 1
ATOM 8666 C C . TYR C 1 248 ? 45.973 27.281 59.403 1.00 14.56 248 TYR D C 1
ATOM 8667 O O . TYR C 1 248 ? 46.791 26.744 60.124 1.00 13.45 248 TYR D O 1
ATOM 8676 N N . VAL C 1 249 ? 46.276 27.895 58.261 1.00 15.04 249 VAL D N 1
ATOM 8677 C CA . VAL C 1 249 ? 47.608 28.325 57.850 1.00 16.07 249 VAL D CA 1
ATOM 8678 C C . VAL C 1 249 ? 47.583 29.793 57.425 1.00 16.37 249 VAL D C 1
ATOM 8679 O O . VAL C 1 249 ? 46.572 30.318 56.894 1.00 16.90 249 VAL D O 1
ATOM 8683 N N . MET C 1 250 ? 48.702 30.456 57.661 1.00 16.48 250 MET D N 1
ATOM 8684 C CA . MET C 1 250 ? 48.923 31.834 57.274 1.00 16.16 250 MET D CA 1
ATOM 8685 C C . MET C 1 250 ? 49.928 31.884 56.120 1.00 16.02 250 MET D C 1
ATOM 8686 O O . MET C 1 250 ? 50.969 31.227 56.117 1.00 15.46 250 MET D O 1
ATOM 8691 N N . ILE C 1 251 ? 49.564 32.649 55.123 1.00 16.36 251 ILE D N 1
ATOM 8692 C CA . ILE C 1 251 ? 50.388 32.841 53.952 1.00 15.92 251 ILE D CA 1
ATOM 8693 C C . ILE C 1 251 ? 50.576 34.341 53.720 1.00 16.41 251 ILE D C 1
ATOM 8694 O O . ILE C 1 251 ? 49.609 35.095 53.739 1.00 17.97 251 ILE D O 1
ATOM 8699 N N . ASP C 1 252 ? 51.813 34.780 53.500 1.00 16.73 252 ASP D N 1
ATOM 8700 C CA . ASP C 1 252 ? 52.107 36.147 53.094 1.00 17.14 252 ASP D CA 1
ATOM 8701 C C . ASP C 1 252 ? 51.786 36.178 51.600 1.00 17.17 252 ASP D C 1
ATOM 8702 O O . ASP C 1 252 ? 52.651 35.867 50.779 1.00 13.96 252 ASP D O 1
ATOM 8707 N N . ILE C 1 253 ? 50.557 36.483 51.240 1.00 17.06 253 ILE D N 1
ATOM 8708 C CA . ILE C 1 253 ? 50.173 36.274 49.828 1.00 18.00 253 ILE D CA 1
ATOM 8709 C C . ILE C 1 253 ? 50.790 37.217 48.804 1.00 18.10 253 ILE D C 1
ATOM 8710 O O . ILE C 1 253 ? 50.930 36.850 47.611 1.00 18.87 253 ILE D O 1
ATOM 8715 N N . VAL C 1 254 ? 51.161 38.416 49.207 1.00 18.70 254 VAL D N 1
ATOM 8716 C CA . VAL C 1 254 ? 51.806 39.328 48.232 1.00 19.29 254 VAL D CA 1
ATOM 8717 C C . VAL C 1 254 ? 53.268 38.947 48.001 1.00 19.72 254 VAL D C 1
ATOM 8718 O O . VAL C 1 254 ? 53.729 38.826 46.859 1.00 18.53 254 VAL D O 1
ATOM 8722 N N . VAL C 1 255 ? 53.981 38.688 49.090 1.00 19.06 255 VAL D N 1
ATOM 8723 C CA . VAL C 1 255 ? 55.348 38.191 48.982 1.00 19.54 255 VAL D CA 1
ATOM 8724 C C . VAL C 1 255 ? 55.435 36.848 48.236 1.00 18.99 255 VAL D C 1
ATOM 8725 O O . VAL C 1 255 ? 56.289 36.684 47.379 1.00 19.55 255 VAL D O 1
ATOM 8729 N N . ALA C 1 256 ? 54.559 35.896 48.554 1.00 18.36 256 ALA D N 1
ATOM 8730 C CA . ALA C 1 256 ? 54.629 34.564 47.931 1.00 18.30 256 ALA D CA 1
ATOM 8731 C C . ALA C 1 256 ? 54.163 34.601 46.469 1.00 17.43 256 ALA D C 1
ATOM 8732 O O . ALA C 1 256 ? 54.788 34.028 45.547 1.00 17.55 256 ALA D O 1
ATOM 8734 N N . GLY C 1 257 ? 53.050 35.296 46.260 1.00 17.76 257 GLY D N 1
ATOM 8735 C CA . GLY C 1 257 ? 52.533 35.630 44.928 1.00 17.44 257 GLY D CA 1
ATOM 8736 C C . GLY C 1 257 ? 51.328 34.803 44.513 1.00 17.78 257 GLY D C 1
ATOM 8737 O O . GLY C 1 257 ? 50.993 33.776 45.158 1.00 14.93 257 GLY D O 1
ATOM 8738 N N . TRP C 1 258 ? 50.712 35.207 43.390 1.00 17.41 258 TRP D N 1
ATOM 8739 C CA . TRP C 1 258 ? 49.452 34.618 42.982 1.00 19.02 258 TRP D CA 1
ATOM 8740 C C . TRP C 1 258 ? 49.530 33.179 42.526 1.00 19.24 258 TRP D C 1
ATOM 8741 O O . TRP C 1 258 ? 48.563 32.431 42.778 1.00 19.72 258 TRP D O 1
ATOM 8752 N N . SER C 1 259 ? 50.583 32.839 41.754 1.00 18.06 259 SER D N 1
ATOM 8753 C CA . SER C 1 259 ? 50.814 31.491 41.287 1.00 17.72 259 SER D CA 1
ATOM 8754 C C . SER C 1 259 ? 50.837 30.511 42.451 1.00 17.02 259 SER D C 1
ATOM 8755 O O . SER C 1 259 ? 50.184 29.470 42.412 1.00 15.95 259 SER D O 1
ATOM 8758 N N . ALA C 1 260 ? 51.580 30.851 43.488 1.00 15.57 260 ALA D N 1
ATOM 8759 C CA . ALA C 1 260 ? 51.641 29.951 44.639 1.00 16.23 260 ALA D CA 1
ATOM 8760 C C . ALA C 1 260 ? 50.296 29.914 45.352 1.00 17.59 260 ALA D C 1
ATOM 8761 O O . ALA C 1 260 ? 49.908 28.871 45.927 1.00 18.13 260 ALA D O 1
ATOM 8763 N N . LEU C 1 261 ? 49.602 31.052 45.381 1.00 18.32 261 LEU D N 1
ATOM 8764 C CA . LEU C 1 261 ? 48.354 31.123 46.158 1.00 18.77 261 LEU D CA 1
ATOM 8765 C C . LEU C 1 261 ? 47.294 30.248 45.528 1.00 17.32 261 LEU D C 1
ATOM 8766 O O . LEU C 1 261 ? 46.585 29.542 46.205 1.00 14.91 261 LEU D O 1
ATOM 8771 N N . GLN C 1 262 ? 47.121 30.360 44.224 1.00 15.99 262 GLN D N 1
ATOM 8772 C CA . GLN C 1 262 ? 46.128 29.520 43.591 1.00 16.41 262 GLN D CA 1
ATOM 8773 C C . GLN C 1 262 ? 46.413 28.052 43.846 1.00 16.00 262 GLN D C 1
ATOM 8774 O O . GLN C 1 262 ? 45.482 27.273 44.020 1.00 16.71 262 GLN D O 1
ATOM 8780 N N . TYR C 1 263 ? 47.678 27.650 43.865 1.00 16.64 263 TYR D N 1
ATOM 8781 C CA . TYR C 1 263 ? 48.004 26.249 44.082 1.00 16.22 263 TYR D CA 1
ATOM 8782 C C . TYR C 1 263 ? 47.739 25.858 45.517 1.00 15.33 263 TYR D C 1
ATOM 8783 O O . TYR C 1 263 ? 47.190 24.808 45.772 1.00 14.76 263 TYR D O 1
ATOM 8792 N N . MET C 1 264 ? 48.092 26.727 46.448 1.00 14.66 264 MET D N 1
ATOM 8793 C CA . MET C 1 264 ? 47.868 26.434 47.827 1.00 14.57 264 MET D CA 1
ATOM 8794 C C . MET C 1 264 ? 46.411 26.335 48.152 1.00 14.09 264 MET D C 1
ATOM 8795 O O . MET C 1 264 ? 46.090 25.616 49.069 1.00 14.87 264 MET D O 1
ATOM 8800 N N . ARG C 1 265 ? 45.520 27.043 47.432 1.00 13.54 265 ARG D N 1
ATOM 8801 C CA . ARG C 1 265 ? 44.065 26.873 47.591 1.00 12.89 265 ARG D CA 1
ATOM 8802 C C . ARG C 1 265 ? 43.529 25.437 47.308 1.00 13.72 265 ARG D C 1
ATOM 8803 O O . ARG C 1 265 ? 42.588 24.920 47.953 1.00 14.26 265 ARG D O 1
ATOM 8811 N N . GLU C 1 266 ? 44.177 24.761 46.379 1.00 14.12 266 GLU D N 1
ATOM 8812 C CA . GLU C 1 266 ? 43.920 23.386 46.059 1.00 13.95 266 GLU D CA 1
ATOM 8813 C C . GLU C 1 266 ? 44.465 22.513 47.122 1.00 14.29 266 GLU D C 1
ATOM 8814 O O . GLU C 1 266 ? 43.782 21.567 47.595 1.00 15.41 266 GLU D O 1
ATOM 8820 N N . VAL C 1 267 ? 45.645 22.875 47.619 1.00 13.95 267 VAL D N 1
ATOM 8821 C CA . VAL C 1 267 ? 46.226 22.096 48.729 1.00 14.27 267 VAL D CA 1
ATOM 8822 C C . VAL C 1 267 ? 45.330 22.156 49.960 1.00 15.61 267 VAL D C 1
ATOM 8823 O O . VAL C 1 267 ? 45.052 21.108 50.650 1.00 16.21 267 VAL D O 1
ATOM 8827 N N . THR C 1 268 ? 44.916 23.360 50.309 1.00 16.04 268 THR D N 1
ATOM 8828 C CA . THR C 1 268 ? 44.109 23.513 51.513 1.00 16.55 268 THR D CA 1
ATOM 8829 C C . THR C 1 268 ? 42.700 22.935 51.402 1.00 17.24 268 THR D C 1
ATOM 8830 O O . THR C 1 268 ? 42.121 22.504 52.417 1.00 17.10 268 THR D O 1
ATOM 8834 N N . GLU C 1 269 ? 42.166 22.908 50.179 1.00 18.15 269 GLU D N 1
ATOM 8835 C CA . GLU C 1 269 ? 40.929 22.178 49.813 1.00 19.83 269 GLU D CA 1
ATOM 8836 C C . GLU C 1 269 ? 41.024 20.718 50.272 1.00 21.63 269 GLU D C 1
ATOM 8837 O O . GLU C 1 269 ? 40.083 20.173 50.779 1.00 21.97 269 GLU D O 1
ATOM 8843 N N . ASP C 1 270 ? 42.164 20.068 50.055 1.00 22.71 270 ASP D N 1
ATOM 8844 C CA . ASP C 1 270 ? 42.335 18.688 50.489 1.00 22.43 270 ASP D CA 1
ATOM 8845 C C . ASP C 1 270 ? 42.567 18.454 51.949 1.00 21.49 270 ASP D C 1
ATOM 8846 O O . ASP C 1 270 ? 42.320 17.343 52.440 1.00 20.06 270 ASP D O 1
ATOM 8851 N N . LEU C 1 271 ? 43.135 19.439 52.624 1.00 20.98 271 LEU D N 1
ATOM 8852 C CA . LEU C 1 271 ? 43.619 19.265 53.986 1.00 19.91 271 LEU D CA 1
ATOM 8853 C C . LEU C 1 271 ? 42.673 19.874 54.987 1.00 20.61 271 LEU D C 1
ATOM 8854 O O . LEU C 1 271 ? 42.879 19.796 56.193 1.00 20.08 271 LEU D O 1
ATOM 8859 N N . GLY C 1 272 ? 41.613 20.504 54.506 1.00 20.88 272 GLY D N 1
ATOM 8860 C CA . GLY C 1 272 ? 40.678 21.133 55.419 1.00 18.96 272 GLY D CA 1
ATOM 8861 C C . GLY C 1 272 ? 41.225 22.325 56.192 1.00 19.46 272 GLY D C 1
ATOM 8862 O O . GLY C 1 272 ? 40.892 22.521 57.365 1.00 17.81 272 GLY D O 1
ATOM 8863 N N . LEU C 1 273 ? 42.035 23.151 55.528 1.00 18.47 273 LEU D N 1
ATOM 8864 C CA . LEU C 1 273 ? 42.677 24.299 56.161 1.00 17.96 273 LEU D CA 1
ATOM 8865 C C . LEU C 1 273 ? 42.062 25.618 55.715 1.00 17.88 273 LEU D C 1
ATOM 8866 O O . LEU C 1 273 ? 41.867 25.823 54.506 1.00 18.44 273 LEU D O 1
ATOM 8871 N N . ALA C 1 274 ? 41.723 26.488 56.677 1.00 16.61 274 ALA D N 1
ATOM 8872 C CA . ALA C 1 274 ? 41.436 27.887 56.374 1.00 16.74 274 ALA D CA 1
ATOM 8873 C C . ALA C 1 274 ? 42.759 28.690 56.118 1.00 17.59 274 ALA D C 1
ATOM 8874 O O . ALA C 1 274 ? 43.777 28.405 56.715 1.00 17.72 274 ALA D O 1
ATOM 8876 N N . ILE C 1 275 ? 42.730 29.616 55.177 1.00 16.25 275 ILE D N 1
ATOM 8877 C CA . ILE C 1 275 ? 43.866 30.506 54.852 1.00 16.23 275 ILE D CA 1
ATOM 8878 C C . ILE C 1 275 ? 43.712 31.922 55.440 1.00 16.55 275 ILE D C 1
ATOM 8879 O O . ILE C 1 275 ? 42.774 32.689 55.166 1.00 16.47 275 ILE D O 1
ATOM 8884 N N . HIS C 1 276 ? 44.668 32.284 56.253 1.00 17.10 276 HIS D N 1
ATOM 8885 C CA . HIS C 1 276 ? 44.788 33.640 56.714 1.00 18.35 276 HIS D CA 1
ATOM 8886 C C . HIS C 1 276 ? 45.817 34.293 55.790 1.00 17.57 276 HIS D C 1
ATOM 8887 O O . HIS C 1 276 ? 46.966 33.856 55.730 1.00 19.15 276 HIS D O 1
ATOM 8894 N N . ALA C 1 277 ? 45.408 35.343 55.095 1.00 17.27 277 ALA D N 1
ATOM 8895 C CA . ALA C 1 277 ? 46.272 36.080 54.174 1.00 16.63 277 ALA D CA 1
ATOM 8896 C C . ALA C 1 277 ? 46.852 37.290 54.896 1.00 17.30 277 ALA D C 1
ATOM 8897 O O . ALA C 1 277 ? 46.111 38.142 55.436 1.00 16.77 277 ALA D O 1
ATOM 8899 N N . HIS C 1 278 ? 48.167 37.361 54.910 1.00 17.78 278 HIS D N 1
ATOM 8900 C CA . HIS C 1 278 ? 48.885 38.503 55.408 1.00 19.80 278 HIS D CA 1
ATOM 8901 C C . HIS C 1 278 ? 49.329 39.247 54.165 1.00 20.96 278 HIS D C 1
ATOM 8902 O O . HIS C 1 278 ? 49.665 38.623 53.140 1.00 22.52 278 HIS D O 1
ATOM 8909 N N . ARG C 1 279 ? 49.272 40.556 54.218 1.00 20.93 279 ARG D N 1
ATOM 8910 C CA . ARG C 1 279 ? 49.393 41.340 53.006 1.00 22.30 279 ARG D CA 1
ATOM 8911 C C . ARG C 1 279 ? 50.723 42.066 52.897 1.00 23.30 279 ARG D C 1
ATOM 8912 O O . ARG C 1 279 ? 50.853 42.991 52.096 1.00 23.54 279 ARG D O 1
ATOM 8920 N N . ALA C 1 280 ? 51.734 41.648 53.657 1.00 23.58 280 ALA D N 1
ATOM 8921 C CA . ALA C 1 280 ? 53.017 42.356 53.599 1.00 23.33 280 ALA D CA 1
ATOM 8922 C C . ALA C 1 280 ? 53.544 42.488 52.152 1.00 22.63 280 ALA D C 1
ATOM 8923 O O . ALA C 1 280 ? 53.437 41.547 51.324 1.00 22.08 280 ALA D O 1
ATOM 8925 N N . MET C 1 281 ? 54.104 43.680 51.889 1.00 21.38 281 MET D N 1
ATOM 8926 C CA . MET C 1 281 ? 54.605 44.165 50.598 1.00 21.58 281 MET D CA 1
ATOM 8927 C C . MET C 1 281 ? 53.532 44.901 49.805 1.00 20.36 281 MET D C 1
ATOM 8928 O O . MET C 1 281 ? 53.880 45.680 48.914 1.00 19.26 281 MET D O 1
ATOM 8933 N N . HIS C 1 282 ? 52.247 44.703 50.155 1.00 20.32 282 HIS D N 1
ATOM 8934 C CA . HIS C 1 282 ? 51.151 45.352 49.408 1.00 20.87 282 HIS D CA 1
ATOM 8935 C C . HIS C 1 282 ? 51.399 46.854 49.196 1.00 20.33 282 HIS D C 1
ATOM 8936 O O . HIS C 1 282 ? 51.147 47.366 48.122 1.00 18.95 282 HIS D O 1
ATOM 8943 N N . ALA C 1 283 ? 51.906 47.544 50.214 1.00 19.95 283 ALA D N 1
ATOM 8944 C CA . ALA C 1 283 ? 51.981 48.992 50.164 1.00 19.99 283 ALA D CA 1
ATOM 8945 C C . ALA C 1 283 ? 52.994 49.508 49.129 1.00 21.03 283 ALA D C 1
ATOM 8946 O O . ALA C 1 283 ? 52.875 50.657 48.677 1.00 20.88 283 ALA D O 1
ATOM 8948 N N . ALA C 1 284 ? 53.946 48.665 48.701 1.00 21.14 284 ALA D N 1
ATOM 8949 C CA . ALA C 1 284 ? 54.755 48.976 47.517 1.00 21.49 284 ALA D CA 1
ATOM 8950 C C . ALA C 1 284 ? 53.928 49.428 46.306 1.00 22.22 284 ALA D C 1
ATOM 8951 O O . ALA C 1 284 ? 54.414 50.200 45.465 1.00 22.98 284 ALA D O 1
ATOM 8953 N N . PHE C 1 285 ? 52.713 48.909 46.158 1.00 22.98 285 PHE D N 1
ATOM 8954 C CA . PHE C 1 285 ? 51.859 49.301 45.029 1.00 23.06 285 PHE D CA 1
ATOM 8955 C C . PHE C 1 285 ? 50.405 49.700 45.358 1.00 22.67 285 PHE D C 1
ATOM 8956 O O . PHE C 1 285 ? 49.688 50.126 44.437 1.00 22.64 285 PHE D O 1
ATOM 8964 N N . THR C 1 286 ? 49.960 49.584 46.622 1.00 21.59 286 THR D N 1
ATOM 8965 C CA . THR C 1 286 ? 48.581 49.969 46.976 1.00 20.99 286 THR D CA 1
ATOM 8966 C C . THR C 1 286 ? 48.498 51.322 47.651 1.00 21.78 286 THR D C 1
ATOM 8967 O O . THR C 1 286 ? 47.389 51.830 47.872 1.00 22.07 286 THR D O 1
ATOM 8971 N N . ARG C 1 287 ? 49.653 51.887 48.011 1.00 21.77 287 ARG D N 1
ATOM 8972 C CA . ARG C 1 287 ? 49.694 53.133 48.775 1.00 21.95 287 ARG D CA 1
ATOM 8973 C C . ARG C 1 287 ? 49.445 54.397 47.927 1.00 22.10 287 ARG D C 1
ATOM 8974 O O . ARG C 1 287 ? 48.645 55.282 48.315 1.00 21.45 287 ARG D O 1
ATOM 8982 N N . ASN C 1 288 ? 50.141 54.479 46.790 1.00 21.79 288 ASN D N 1
ATOM 8983 C CA . ASN C 1 288 ? 50.100 55.648 45.924 1.00 22.08 288 ASN D CA 1
ATOM 8984 C C . ASN C 1 288 ? 48.682 55.825 45.310 1.00 22.03 288 ASN D C 1
ATOM 8985 O O . ASN C 1 288 ? 48.213 54.951 44.569 1.00 22.30 288 ASN D O 1
ATOM 8990 N N . PRO C 1 289 ? 47.992 56.939 45.600 1.00 22.13 289 PRO D N 1
ATOM 8991 C CA . PRO C 1 289 ? 46.636 57.146 45.059 1.00 21.85 289 PRO D CA 1
ATOM 8992 C C . PRO C 1 289 ? 46.595 57.321 43.533 1.00 22.05 289 PRO D C 1
ATOM 8993 O O . PRO C 1 289 ? 45.549 57.126 42.933 1.00 22.03 289 PRO D O 1
ATOM 8997 N N . ARG C 1 290 ? 47.721 57.654 42.915 1.00 22.13 290 ARG D N 1
ATOM 8998 C CA . ARG C 1 290 ? 47.763 57.894 41.464 1.00 22.41 290 ARG D CA 1
ATOM 8999 C C . ARG C 1 290 ? 48.210 56.673 40.624 1.00 21.81 290 ARG D C 1
ATOM 9000 O O . ARG C 1 290 ? 48.049 56.683 39.393 1.00 22.29 290 ARG D O 1
ATOM 9008 N N . HIS C 1 291 ? 48.755 55.635 41.267 1.00 21.06 291 HIS D N 1
ATOM 9009 C CA . HIS C 1 291 ? 49.500 54.599 40.540 1.00 21.10 291 HIS D CA 1
ATOM 9010 C C . HIS C 1 291 ? 49.598 53.290 41.303 1.00 21.14 291 HIS D C 1
ATOM 9011 O O . HIS C 1 291 ? 49.951 53.279 42.490 1.00 21.07 291 HIS D O 1
ATOM 9018 N N . GLY C 1 292 ? 49.301 52.182 40.609 1.00 19.49 292 GLY D N 1
ATOM 9019 C CA . GLY C 1 292 ? 49.445 50.863 41.176 1.00 19.43 292 GLY D CA 1
ATOM 9020 C C . GLY C 1 292 ? 48.154 50.071 41.150 1.00 19.32 292 GLY D C 1
ATOM 9021 O O . GLY C 1 292 ? 47.395 50.166 40.195 1.00 19.11 292 GLY D O 1
ATOM 9022 N N . ILE C 1 293 ? 47.927 49.279 42.201 1.00 18.95 293 ILE D N 1
ATOM 9023 C CA . ILE C 1 293 ? 46.738 48.453 42.321 1.00 18.68 293 ILE D CA 1
ATOM 9024 C C . ILE C 1 293 ? 46.100 48.731 43.680 1.00 18.32 293 ILE D C 1
ATOM 9025 O O . ILE C 1 293 ? 46.816 48.727 44.724 1.00 17.87 293 ILE D O 1
ATOM 9030 N N . THR C 1 294 ? 44.790 48.971 43.696 1.00 17.23 294 THR D N 1
ATOM 9031 C CA . THR C 1 294 ? 44.117 49.231 44.970 1.00 17.48 294 THR D CA 1
ATOM 9032 C C . THR C 1 294 ? 44.096 47.980 45.831 1.00 17.79 294 THR D C 1
ATOM 9033 O O . THR C 1 294 ? 44.128 46.853 45.324 1.00 18.36 294 THR D O 1
ATOM 9037 N N . MET C 1 295 ? 43.987 48.197 47.132 1.00 16.89 295 MET D N 1
ATOM 9038 C CA . MET C 1 295 ? 43.829 47.132 48.071 1.00 16.84 295 MET D CA 1
ATOM 9039 C C . MET C 1 295 ? 42.465 46.472 47.816 1.00 16.80 295 MET D C 1
ATOM 9040 O O . MET C 1 295 ? 42.291 45.302 48.100 1.00 16.48 295 MET D O 1
ATOM 9045 N N . LEU C 1 296 ? 41.505 47.196 47.263 1.00 16.20 296 LEU D N 1
ATOM 9046 C CA . LEU C 1 296 ? 40.222 46.580 46.961 1.00 17.04 296 LEU D CA 1
ATOM 9047 C C . LEU C 1 296 ? 40.338 45.493 45.884 1.00 17.08 296 LEU D C 1
ATOM 9048 O O . LEU C 1 296 ? 39.816 44.395 46.069 1.00 16.57 296 LEU D O 1
ATOM 9053 N N . ALA C 1 297 ? 41.009 45.809 44.772 1.00 16.41 297 ALA D N 1
ATOM 9054 C CA . ALA C 1 297 ? 41.266 44.847 43.708 1.00 17.61 297 ALA D CA 1
ATOM 9055 C C . ALA C 1 297 ? 42.054 43.636 44.211 1.00 17.54 297 ALA D C 1
ATOM 9056 O O . ALA C 1 297 ? 41.733 42.503 43.879 1.00 17.12 297 ALA D O 1
ATOM 9058 N N . LEU C 1 298 ? 43.084 43.888 45.015 1.00 18.08 298 LEU D N 1
ATOM 9059 C CA . LEU C 1 298 ? 43.889 42.841 45.608 1.00 18.73 298 LEU D CA 1
ATOM 9060 C C . LEU C 1 298 ? 42.982 41.954 46.432 1.00 18.24 298 LEU D C 1
ATOM 9061 O O . LEU C 1 298 ? 42.997 40.749 46.269 1.00 16.69 298 LEU D O 1
ATOM 9066 N N . ALA C 1 299 ? 42.175 42.555 47.320 1.00 18.10 299 ALA D N 1
ATOM 9067 C CA . ALA C 1 299 ? 41.249 41.778 48.133 1.00 17.80 299 ALA D CA 1
ATOM 9068 C C . ALA C 1 299 ? 40.236 40.991 47.312 1.00 17.57 299 ALA D C 1
ATOM 9069 O O . ALA C 1 299 ? 39.835 39.908 47.706 1.00 17.61 299 ALA D O 1
ATOM 9071 N N . LYS C 1 300 ? 39.828 41.522 46.167 1.00 16.50 300 LYS D N 1
ATOM 9072 C CA . LYS C 1 300 ? 38.842 40.869 45.351 1.00 16.67 300 LYS D CA 1
ATOM 9073 C C . LYS C 1 300 ? 39.456 39.603 44.742 1.00 16.02 300 LYS D C 1
ATOM 9074 O O . LYS C 1 300 ? 38.860 38.551 44.766 1.00 16.50 300 LYS D O 1
ATOM 9080 N N . ALA C 1 301 ? 40.656 39.711 44.219 1.00 16.37 301 ALA D N 1
ATOM 9081 C CA . ALA C 1 301 ? 41.371 38.574 43.652 1.00 16.10 301 ALA D CA 1
ATOM 9082 C C . ALA C 1 301 ? 41.612 37.535 44.757 1.00 17.09 301 ALA D C 1
ATOM 9083 O O . ALA C 1 301 ? 41.366 36.352 44.560 1.00 16.49 301 ALA D O 1
ATOM 9085 N N . ALA C 1 302 ? 42.009 37.989 45.945 1.00 17.14 302 ALA D N 1
ATOM 9086 C CA . ALA C 1 302 ? 42.297 37.064 47.039 1.00 17.75 302 ALA D CA 1
ATOM 9087 C C . ALA C 1 302 ? 41.042 36.336 47.537 1.00 17.60 302 ALA D C 1
ATOM 9088 O O . ALA C 1 302 ? 41.108 35.150 47.905 1.00 16.97 302 ALA D O 1
ATOM 9090 N N . ARG C 1 303 ? 39.925 37.052 47.565 1.00 16.64 303 ARG D N 1
ATOM 9091 C CA . ARG C 1 303 ? 38.654 36.470 47.934 1.00 15.21 303 ARG D CA 1
ATOM 9092 C C . ARG C 1 303 ? 38.183 35.454 46.892 1.00 15.57 303 ARG D C 1
ATOM 9093 O O . ARG C 1 303 ? 37.660 34.421 47.251 1.00 14.97 303 ARG D O 1
ATOM 9101 N N . MET C 1 304 ? 38.360 35.780 45.602 1.00 13.28 304 MET D N 1
ATOM 9102 C CA . MET C 1 304 ? 37.963 34.906 44.516 1.00 16.56 304 MET D CA 1
ATOM 9103 C C . MET C 1 304 ? 38.663 33.526 44.564 1.00 15.34 304 MET D C 1
ATOM 9104 O O . MET C 1 304 ? 38.034 32.468 44.468 1.00 16.06 304 MET D O 1
ATOM 9109 N N . ILE C 1 305 ? 39.978 33.567 44.680 1.00 14.38 305 ILE D N 1
ATOM 9110 C CA . ILE C 1 305 ? 40.775 32.398 44.857 1.00 14.00 305 ILE D CA 1
ATOM 9111 C C . ILE C 1 305 ? 40.328 31.691 46.108 1.00 14.33 305 ILE D C 1
ATOM 9112 O O . ILE C 1 305 ? 40.021 30.523 46.057 1.00 13.99 305 ILE D O 1
ATOM 9117 N N . GLY C 1 306 ? 40.224 32.435 47.218 1.00 13.87 306 GLY D N 1
ATOM 9118 C CA . GLY C 1 306 ? 39.591 31.917 48.381 1.00 15.64 306 GLY D CA 1
ATOM 9119 C C . GLY C 1 306 ? 40.407 31.989 49.634 1.00 15.84 306 GLY D C 1
ATOM 9120 O O . GLY C 1 306 ? 40.482 30.995 50.316 1.00 17.60 306 GLY D O 1
ATOM 9121 N N . VAL C 1 307 ? 41.017 33.130 49.951 1.00 16.80 307 VAL D N 1
ATOM 9122 C CA . VAL C 1 307 ? 41.498 33.341 51.344 1.00 16.77 307 VAL D CA 1
ATOM 9123 C C . VAL C 1 307 ? 40.289 33.435 52.253 1.00 16.20 307 VAL D C 1
ATOM 9124 O O . VAL C 1 307 ? 39.234 33.842 51.812 1.00 14.68 307 VAL D O 1
ATOM 9128 N N . ASP C 1 308 ? 40.411 33.019 53.519 1.00 16.19 308 ASP D N 1
ATOM 9129 C CA . ASP C 1 308 ? 39.276 33.049 54.412 1.00 16.09 308 ASP D CA 1
ATOM 9130 C C . ASP C 1 308 ? 39.215 34.299 55.304 1.00 17.70 308 ASP D C 1
ATOM 9131 O O . ASP C 1 308 ? 38.150 34.631 55.863 1.00 15.86 308 ASP D O 1
ATOM 9136 N N . GLN C 1 309 ? 40.382 34.898 55.527 1.00 18.20 309 GLN D N 1
ATOM 9137 C CA . GLN C 1 309 ? 40.520 36.156 56.238 1.00 18.63 309 GLN D CA 1
ATOM 9138 C C . GLN C 1 309 ? 41.741 36.914 55.672 1.00 19.69 309 GLN D C 1
ATOM 9139 O O . GLN C 1 309 ? 42.710 36.299 55.205 1.00 18.91 309 GLN D O 1
ATOM 9145 N N . ILE C 1 310 ? 41.669 38.243 55.695 1.00 20.18 310 ILE D N 1
ATOM 9146 C CA . ILE C 1 310 ? 42.724 39.078 55.145 1.00 20.35 310 ILE D CA 1
ATOM 9147 C C . ILE C 1 310 ? 42.796 40.407 55.881 1.00 22.09 310 ILE D C 1
ATOM 9148 O O . ILE C 1 310 ? 41.739 40.946 56.246 1.00 22.54 310 ILE D O 1
ATOM 9153 N N . HIS C 1 311 ? 44.018 40.935 56.082 1.00 23.56 311 HIS D N 1
ATOM 9154 C CA . HIS C 1 311 ? 44.242 42.253 56.704 1.00 26.51 311 HIS D CA 1
ATOM 9155 C C . HIS C 1 311 ? 43.721 43.375 55.799 1.00 27.06 311 HIS D C 1
ATOM 9156 O O . HIS C 1 311 ? 43.973 43.334 54.610 1.00 26.02 311 HIS D O 1
ATOM 9163 N N . THR C 1 312 ? 43.020 44.370 56.371 1.00 28.65 312 THR D N 1
ATOM 9164 C CA . THR C 1 312 ? 42.579 45.554 55.618 1.00 30.17 312 THR D CA 1
ATOM 9165 C C . THR C 1 312 ? 42.933 46.954 56.168 1.00 33.13 312 THR D C 1
ATOM 9166 O O . THR C 1 312 ? 42.796 47.927 55.430 1.00 34.15 312 THR D O 1
ATOM 9170 N N . GLY C 1 313 ? 43.325 47.074 57.430 1.00 36.80 313 GLY D N 1
ATOM 9171 C CA . GLY C 1 313 ? 43.453 48.387 58.086 1.00 40.03 313 GLY D CA 1
ATOM 9172 C C . GLY C 1 313 ? 42.594 48.535 59.339 1.00 42.55 313 GLY D C 1
ATOM 9173 O O . GLY C 1 313 ? 41.875 47.614 59.711 1.00 43.75 313 GLY D O 1
ATOM 9174 N N . THR C 1 314 ? 42.686 49.676 60.022 1.00 45.84 314 THR D N 1
ATOM 9175 C CA . THR C 1 314 ? 41.804 49.970 61.181 1.00 47.63 314 THR D CA 1
ATOM 9176 C C . THR C 1 314 ? 41.288 51.403 61.231 1.00 49.91 314 THR D C 1
ATOM 9177 O O . THR C 1 314 ? 41.581 52.215 60.339 1.00 50.30 314 THR D O 1
ATOM 9181 N N . ALA C 1 315 ? 40.523 51.694 62.295 1.00 51.94 315 ALA D N 1
ATOM 9182 C CA . ALA C 1 315 ? 40.173 53.058 62.674 1.00 53.84 315 ALA D CA 1
ATOM 9183 C C . ALA C 1 315 ? 40.263 53.257 64.216 1.00 55.35 315 ALA D C 1
ATOM 9184 O O . ALA C 1 315 ? 39.306 53.043 64.989 1.00 54.87 315 ALA D O 1
ATOM 9186 N N . VAL C 1 316 ? 41.487 53.629 64.595 1.00 57.26 316 VAL D N 1
ATOM 9187 C CA . VAL C 1 316 ? 41.914 54.085 65.912 1.00 58.58 316 VAL D CA 1
ATOM 9188 C C . VAL C 1 316 ? 42.098 55.633 65.926 1.00 59.61 316 VAL D C 1
ATOM 9189 O O . VAL C 1 316 ? 42.758 56.187 65.037 1.00 59.62 316 VAL D O 1
ATOM 9193 N N . GLY C 1 317 ? 41.567 56.315 66.947 1.00 60.87 317 GLY D N 1
ATOM 9194 C CA . GLY C 1 317 ? 41.787 57.756 67.137 1.00 61.63 317 GLY D CA 1
ATOM 9195 C C . GLY C 1 317 ? 43.251 58.215 67.280 1.00 62.21 317 GLY D C 1
ATOM 9196 O O . GLY C 1 317 ? 43.522 59.429 67.328 1.00 62.10 317 GLY D O 1
ATOM 9197 N N . LYS C 1 318 ? 44.169 57.238 67.393 1.00 62.81 318 LYS D N 1
ATOM 9198 C CA . LYS C 1 318 ? 45.637 57.414 67.306 1.00 62.87 318 LYS D CA 1
ATOM 9199 C C . LYS C 1 318 ? 46.156 56.906 65.934 1.00 62.33 318 LYS D C 1
ATOM 9200 O O . LYS C 1 318 ? 46.542 57.715 65.082 1.00 62.84 318 LYS D O 1
ATOM 9206 N N . MET C 1 319 ? 46.138 55.592 65.705 1.00 61.31 319 MET D N 1
ATOM 9207 C CA . MET C 1 319 ? 46.528 55.020 64.398 1.00 60.64 319 MET D CA 1
ATOM 9208 C C . MET C 1 319 ? 45.483 55.428 63.322 1.00 59.25 319 MET D C 1
ATOM 9209 O O . MET C 1 319 ? 45.165 56.628 63.239 1.00 59.72 319 MET D O 1
ATOM 9214 N N . ALA C 1 320 ? 44.984 54.483 62.505 1.00 56.92 320 ALA D N 1
ATOM 9215 C CA . ALA C 1 320 ? 43.852 54.693 61.557 1.00 55.26 320 ALA D CA 1
ATOM 9216 C C . ALA C 1 320 ? 44.205 55.142 60.136 1.00 53.66 320 ALA D C 1
ATOM 9217 O O . ALA C 1 320 ? 44.841 56.179 59.942 1.00 53.77 320 ALA D O 1
ATOM 9219 N N . GLY C 1 321 ? 43.748 54.370 59.147 1.00 51.77 321 GLY D N 1
ATOM 9220 C CA . GLY C 1 321 ? 43.854 54.728 57.733 1.00 49.83 321 GLY D CA 1
ATOM 9221 C C . GLY C 1 321 ? 42.552 55.368 57.270 1.00 48.05 321 GLY D C 1
ATOM 9222 O O . GLY C 1 321 ? 41.692 55.703 58.099 1.00 48.30 321 GLY D O 1
ATOM 9223 N N . ASN C 1 322 ? 42.385 55.553 55.964 1.00 45.48 322 ASN D N 1
ATOM 9224 C CA . ASN C 1 322 ? 41.191 56.232 55.489 1.00 43.42 322 ASN D CA 1
ATOM 9225 C C . ASN C 1 322 ? 39.968 55.356 55.735 1.00 41.42 322 ASN D C 1
ATOM 9226 O O . ASN C 1 322 ? 39.829 54.283 55.176 1.00 41.26 322 ASN D O 1
ATOM 9231 N N . TYR C 1 323 ? 39.089 55.813 56.605 1.00 38.73 323 TYR D N 1
ATOM 9232 C CA . TYR C 1 323 ? 37.946 55.023 56.975 1.00 36.75 323 TYR D CA 1
ATOM 9233 C C . TYR C 1 323 ? 37.057 54.695 55.785 1.00 34.98 323 TYR D C 1
ATOM 9234 O O . TYR C 1 323 ? 36.467 53.631 55.760 1.00 33.60 323 TYR D O 1
ATOM 9243 N N . GLU C 1 324 ? 36.921 55.620 54.843 1.00 33.29 324 GLU D N 1
ATOM 9244 C CA . GLU C 1 324 ? 36.065 55.391 53.675 1.00 33.46 324 GLU D CA 1
ATOM 9245 C C . GLU C 1 324 ? 36.551 54.200 52.811 1.00 31.48 324 GLU D C 1
ATOM 9246 O O . GLU C 1 324 ? 35.746 53.424 52.323 1.00 30.19 324 GLU D O 1
ATOM 9252 N N . GLU C 1 325 ? 37.867 54.105 52.633 1.00 30.55 325 GLU D N 1
ATOM 9253 C CA . GLU C 1 325 ? 38.498 53.031 51.868 1.00 30.15 325 GLU D CA 1
ATOM 9254 C C . GLU C 1 325 ? 38.414 51.719 52.629 1.00 28.69 325 GLU D C 1
ATOM 9255 O O . GLU C 1 325 ? 38.091 50.706 52.034 1.00 27.84 325 GLU D O 1
ATOM 9261 N N . ILE C 1 326 ? 38.709 51.729 53.926 1.00 26.98 326 ILE D N 1
ATOM 9262 C CA . ILE C 1 326 ? 38.650 50.499 54.714 1.00 26.86 326 ILE D CA 1
ATOM 9263 C C . ILE C 1 326 ? 37.243 49.923 54.744 1.00 25.46 326 ILE D C 1
ATOM 9264 O O . ILE C 1 326 ? 37.075 48.723 54.596 1.00 23.93 326 ILE D O 1
ATOM 9269 N N . LYS C 1 327 ? 36.242 50.780 54.964 1.00 24.26 327 LYS D N 1
ATOM 9270 C CA . LYS C 1 327 ? 34.849 50.333 54.986 1.00 24.07 327 LYS D CA 1
ATOM 9271 C C . LYS C 1 327 ? 34.412 49.774 53.632 1.00 22.86 327 LYS D C 1
ATOM 9272 O O . LYS C 1 327 ? 33.623 48.845 53.610 1.00 21.32 327 LYS D O 1
ATOM 9278 N N . ARG C 1 328 ? 34.861 50.382 52.536 1.00 22.39 328 ARG D N 1
ATOM 9279 C CA . ARG C 1 328 ? 34.558 49.856 51.195 1.00 22.51 328 ARG D CA 1
ATOM 9280 C C . ARG C 1 328 ? 35.164 48.445 50.992 1.00 21.15 328 ARG D C 1
ATOM 9281 O O . ARG C 1 328 ? 34.519 47.589 50.425 1.00 21.06 328 ARG D O 1
ATOM 9289 N N . ILE C 1 329 ? 36.374 48.209 51.490 1.00 19.33 329 ILE D N 1
ATOM 9290 C CA . ILE C 1 329 ? 37.020 46.914 51.353 1.00 18.17 329 ILE D CA 1
ATOM 9291 C C . ILE C 1 329 ? 36.279 45.877 52.192 1.00 17.62 329 ILE D C 1
ATOM 9292 O O . ILE C 1 329 ? 35.987 44.772 51.716 1.00 16.82 329 ILE D O 1
ATOM 9297 N N . ASN C 1 330 ? 35.995 46.221 53.435 1.00 15.87 330 ASN D N 1
ATOM 9298 C CA . ASN C 1 330 ? 35.322 45.307 54.321 1.00 16.26 330 ASN D CA 1
ATOM 9299 C C . ASN C 1 330 ? 33.909 44.979 53.851 1.00 16.85 330 ASN D C 1
ATOM 9300 O O . ASN C 1 330 ? 33.470 43.851 54.012 1.00 15.55 330 ASN D O 1
ATOM 9305 N N . ASP C 1 331 ? 33.201 45.980 53.319 1.00 17.04 331 ASP D N 1
ATOM 9306 C CA . ASP C 1 331 ? 31.845 45.778 52.819 1.00 17.73 331 ASP D CA 1
ATOM 9307 C C . ASP C 1 331 ? 31.906 44.797 51.660 1.00 17.78 331 ASP D C 1
ATOM 9308 O O . ASP C 1 331 ? 31.064 43.935 51.543 1.00 18.99 331 ASP D O 1
ATOM 9313 N N . PHE C 1 332 ? 32.895 44.960 50.800 1.00 17.35 332 PHE D N 1
ATOM 9314 C CA . PHE C 1 332 ? 33.084 44.023 49.711 1.00 17.11 332 PHE D CA 1
ATOM 9315 C C . PHE C 1 332 ? 33.368 42.621 50.261 1.00 16.65 332 PHE D C 1
ATOM 9316 O O . PHE C 1 332 ? 32.707 41.672 49.920 1.00 18.25 332 PHE D O 1
ATOM 9324 N N . LEU C 1 333 ? 34.403 42.495 51.063 1.00 17.42 333 LEU D N 1
ATOM 9325 C CA . LEU C 1 333 ? 34.750 41.217 51.678 1.00 16.94 333 LEU D CA 1
ATOM 9326 C C . LEU C 1 333 ? 33.559 40.429 52.261 1.00 16.99 333 LEU D C 1
ATOM 9327 O O . LEU C 1 333 ? 33.465 39.199 52.064 1.00 17.25 333 LEU D O 1
ATOM 9332 N N . LEU C 1 334 ? 32.687 41.116 52.977 1.00 15.88 334 LEU D N 1
ATOM 9333 C CA . LEU C 1 334 ? 31.548 40.467 53.635 1.00 16.09 334 LEU D CA 1
ATOM 9334 C C . LEU C 1 334 ? 30.270 40.410 52.794 1.00 16.48 334 LEU D C 1
ATOM 9335 O O . LEU C 1 334 ? 29.249 39.875 53.270 1.00 17.73 334 LEU D O 1
ATOM 9340 N N . SER C 1 335 ? 30.285 41.015 51.614 1.00 15.48 335 SER D N 1
ATOM 9341 C CA . SER C 1 335 ? 29.098 41.074 50.781 1.00 17.24 335 SER D CA 1
ATOM 9342 C C . SER C 1 335 ? 28.762 39.722 50.122 1.00 18.84 335 SER D C 1
ATOM 9343 O O . SER C 1 335 ? 29.638 38.880 49.896 1.00 19.17 335 SER D O 1
ATOM 9346 N N . LYS C 1 336 ? 27.493 39.549 49.772 1.00 19.96 336 LYS D N 1
ATOM 9347 C CA . LYS C 1 336 ? 27.069 38.444 48.924 1.00 20.36 336 LYS D CA 1
ATOM 9348 C C . LYS C 1 336 ? 27.704 38.610 47.561 1.00 19.65 336 LYS D C 1
ATOM 9349 O O . LYS C 1 336 ? 27.655 39.706 46.976 1.00 18.54 336 LYS D O 1
ATOM 9355 N N . TRP C 1 337 ? 28.285 37.521 47.040 1.00 17.94 337 TRP D N 1
ATOM 9356 C CA . TRP C 1 337 ? 28.894 37.542 45.734 1.00 17.36 337 TRP D CA 1
ATOM 9357 C C . TRP C 1 337 ? 28.782 36.142 45.082 1.00 16.83 337 TRP D C 1
ATOM 9358 O O . TRP C 1 337 ? 29.681 35.332 45.200 1.00 16.58 337 TRP D O 1
ATOM 9369 N N . GLU C 1 338 ? 27.650 35.852 44.453 1.00 16.30 338 GLU D N 1
ATOM 9370 C CA . GLU C 1 338 ? 27.355 34.543 43.909 1.00 16.86 338 GLU D CA 1
ATOM 9371 C C . GLU C 1 338 ? 27.719 33.463 44.940 1.00 17.54 338 GLU D C 1
ATOM 9372 O O . GLU C 1 338 ? 27.352 33.600 46.124 1.00 17.26 338 GLU D O 1
ATOM 9378 N N . HIS C 1 339 ? 28.474 32.450 44.499 1.00 16.81 339 HIS D N 1
ATOM 9379 C CA . HIS C 1 339 ? 28.872 31.300 45.331 1.00 17.21 339 HIS D CA 1
ATOM 9380 C C . HIS C 1 339 ? 30.054 31.557 46.302 1.00 16.66 339 HIS D C 1
ATOM 9381 O O . HIS C 1 339 ? 30.430 30.672 47.111 1.00 15.93 339 HIS D O 1
ATOM 9388 N N . ILE C 1 340 ? 30.660 32.737 46.203 1.00 15.45 340 ILE D N 1
ATOM 9389 C CA . ILE C 1 340 ? 31.911 33.018 46.860 1.00 14.35 340 ILE D CA 1
ATOM 9390 C C . ILE C 1 340 ? 31.582 33.374 48.274 1.00 15.05 340 ILE D C 1
ATOM 9391 O O . ILE C 1 340 ? 30.861 34.346 48.526 1.00 15.89 340 ILE D O 1
ATOM 9396 N N . ARG C 1 341 ? 32.033 32.550 49.204 1.00 14.68 341 ARG D N 1
ATOM 9397 C CA . ARG C 1 341 ? 31.789 32.810 50.608 1.00 15.08 341 ARG D CA 1
ATOM 9398 C C . ARG C 1 341 ? 32.459 34.129 51.054 1.00 15.07 341 ARG D C 1
ATOM 9399 O O . ARG C 1 341 ? 33.494 34.539 50.495 1.00 15.44 341 ARG D O 1
ATOM 9407 N N . PRO C 1 342 ? 31.884 34.800 52.038 1.00 14.22 342 PRO D N 1
ATOM 9408 C CA . PRO C 1 342 ? 32.452 36.038 52.576 1.00 15.24 342 PRO D CA 1
ATOM 9409 C C . PRO C 1 342 ? 33.708 35.788 53.425 1.00 15.65 342 PRO D C 1
ATOM 9410 O O . PRO C 1 342 ? 33.849 34.732 54.053 1.00 16.57 342 PRO D O 1
ATOM 9414 N N . VAL C 1 343 ? 34.569 36.787 53.459 1.00 15.30 343 VAL D N 1
ATOM 9415 C CA . VAL C 1 343 ? 35.890 36.721 54.075 1.00 14.95 343 VAL D CA 1
ATOM 9416 C C . VAL C 1 343 ? 35.915 37.626 55.309 1.00 15.31 343 VAL D C 1
ATOM 9417 O O . VAL C 1 343 ? 35.385 38.744 55.283 1.00 14.04 343 VAL D O 1
ATOM 9421 N N . PHE C 1 344 ? 36.509 37.169 56.417 1.00 16.47 344 PHE D N 1
ATOM 9422 C CA . PHE C 1 344 ? 36.679 38.052 57.557 1.00 16.10 344 PHE D CA 1
ATOM 9423 C C . PHE C 1 344 ? 37.690 39.103 57.181 1.00 16.59 344 PHE D C 1
ATOM 9424 O O . PHE C 1 344 ? 38.780 38.758 56.800 1.00 18.27 344 PHE D O 1
ATOM 9432 N N . PRO C 1 345 ? 37.370 40.365 57.393 1.00 17.47 345 PRO D N 1
ATOM 9433 C CA . PRO C 1 345 ? 38.399 41.399 57.528 1.00 17.54 345 PRO D CA 1
ATOM 9434 C C . PRO C 1 345 ? 39.165 41.161 58.803 1.00 18.16 345 PRO D C 1
ATOM 9435 O O . PRO C 1 345 ? 38.597 40.776 59.803 1.00 17.50 345 PRO D O 1
ATOM 9439 N N . VAL C 1 346 ? 40.454 41.403 58.738 1.00 19.21 346 VAL D N 1
ATOM 9440 C CA . VAL C 1 346 ? 41.336 41.295 59.855 1.00 19.14 346 VAL D CA 1
ATOM 9441 C C . VAL C 1 346 ? 41.781 42.714 60.209 1.00 19.79 346 VAL D C 1
ATOM 9442 O O . VAL C 1 346 ? 42.455 43.393 59.431 1.00 18.58 346 VAL D O 1
ATOM 9446 N N . ALA C 1 347 ? 41.377 43.153 61.395 1.00 19.04 347 ALA D N 1
ATOM 9447 C CA . ALA C 1 347 ? 41.728 44.494 61.881 1.00 20.81 347 ALA D CA 1
ATOM 9448 C C . ALA C 1 347 ? 42.957 44.445 62.782 1.00 21.64 347 ALA D C 1
ATOM 9449 O O . ALA C 1 347 ? 43.016 43.655 63.743 1.00 21.50 347 ALA D O 1
ATOM 9451 N N . SER C 1 348 ? 43.930 45.296 62.450 1.00 23.31 348 SER D N 1
ATOM 9452 C CA . SER C 1 348 ? 45.206 45.379 63.156 1.00 23.83 348 SER D CA 1
ATOM 9453 C C . SER C 1 348 ? 45.841 46.774 63.016 1.00 24.38 348 SER D C 1
ATOM 9454 O O . SER C 1 348 ? 45.733 47.421 61.976 1.00 25.41 348 SER D O 1
ATOM 9457 N N . GLY C 1 349 ? 46.536 47.231 64.049 1.00 23.71 349 GLY D N 1
ATOM 9458 C CA . GLY C 1 349 ? 47.177 48.528 64.016 1.00 23.28 349 GLY D CA 1
ATOM 9459 C C . GLY C 1 349 ? 46.951 49.265 65.314 1.00 22.48 349 GLY D C 1
ATOM 9460 O O . GLY C 1 349 ? 46.101 50.143 65.388 1.00 23.39 349 GLY D O 1
ATOM 9461 N N . GLY C 1 350 ? 47.707 48.902 66.338 1.00 22.00 350 GLY D N 1
ATOM 9462 C CA . GLY C 1 350 ? 47.663 49.600 67.618 1.00 21.37 350 GLY D CA 1
ATOM 9463 C C . GLY C 1 350 ? 46.358 49.478 68.393 1.00 21.17 350 GLY D C 1
ATOM 9464 O O . GLY C 1 350 ? 46.048 50.327 69.253 1.00 20.79 350 GLY D O 1
ATOM 9465 N N . LEU C 1 351 ? 45.597 48.412 68.139 1.00 19.96 351 LEU D N 1
ATOM 9466 C CA . LEU C 1 351 ? 44.322 48.218 68.838 1.00 20.54 351 LEU D CA 1
ATOM 9467 C C . LEU C 1 351 ? 44.500 47.820 70.334 1.00 20.07 351 LEU D C 1
ATOM 9468 O O . LEU C 1 351 ? 45.462 47.180 70.731 1.00 20.03 351 LEU D O 1
ATOM 9473 N N . HIS C 1 352 ? 43.544 48.176 71.145 1.00 20.93 352 HIS D N 1
ATOM 9474 C CA . HIS C 1 352 ? 43.589 47.775 72.558 1.00 21.31 352 HIS D CA 1
ATOM 9475 C C . HIS C 1 352 ? 42.178 47.809 73.124 1.00 20.21 352 HIS D C 1
ATOM 9476 O O . HIS C 1 352 ? 41.249 48.205 72.422 1.00 20.25 352 HIS D O 1
ATOM 9483 N N . PRO C 1 353 ? 41.972 47.297 74.322 1.00 18.76 353 PRO D N 1
ATOM 9484 C CA . PRO C 1 353 ? 40.604 47.125 74.822 1.00 19.48 353 PRO D CA 1
ATOM 9485 C C . PRO C 1 353 ? 39.694 48.361 74.719 1.00 19.49 353 PRO D C 1
ATOM 9486 O O . PRO C 1 353 ? 38.578 48.209 74.217 1.00 20.91 353 PRO D O 1
ATOM 9490 N N . GLY C 1 354 ? 40.161 49.536 75.137 1.00 20.01 354 GLY D N 1
ATOM 9491 C CA . GLY C 1 354 ? 39.387 50.784 75.066 1.00 19.24 354 GLY D CA 1
ATOM 9492 C C . GLY C 1 354 ? 38.791 51.136 73.702 1.00 19.52 354 GLY D C 1
ATOM 9493 O O . GLY C 1 354 ? 37.770 51.804 73.616 1.00 18.65 354 GLY D O 1
ATOM 9494 N N . LEU C 1 355 ? 39.391 50.640 72.622 1.00 19.08 355 LEU D N 1
ATOM 9495 C CA . LEU C 1 355 ? 38.888 50.931 71.284 1.00 19.65 355 LEU D CA 1
ATOM 9496 C C . LEU C 1 355 ? 37.841 49.950 70.774 1.00 19.60 355 LEU D C 1
ATOM 9497 O O . LEU C 1 355 ? 37.302 50.162 69.694 1.00 19.24 355 LEU D O 1
ATOM 9502 N N . MET C 1 356 ? 37.516 48.912 71.543 1.00 19.55 356 MET D N 1
ATOM 9503 C CA . MET C 1 356 ? 36.584 47.901 71.060 1.00 20.28 356 MET D CA 1
ATOM 9504 C C . MET C 1 356 ? 35.121 48.384 70.792 1.00 20.81 356 MET D C 1
ATOM 9505 O O . MET C 1 356 ? 34.538 48.008 69.762 1.00 20.74 356 MET D O 1
ATOM 9510 N N . PRO C 1 357 ? 34.528 49.202 71.671 1.00 21.81 357 PRO D N 1
ATOM 9511 C CA . PRO C 1 357 ? 33.202 49.826 71.415 1.00 22.32 357 PRO D CA 1
ATOM 9512 C C . PRO C 1 357 ? 33.100 50.640 70.121 1.00 23.51 357 PRO D C 1
ATOM 9513 O O . PRO C 1 357 ? 32.231 50.326 69.282 1.00 25.14 357 PRO D O 1
ATOM 9517 N N . GLU C 1 358 ? 34.055 51.546 69.905 1.00 23.64 358 GLU D N 1
ATOM 9518 C CA . GLU C 1 358 ? 34.154 52.243 68.603 1.00 24.20 358 GLU D CA 1
ATOM 9519 C C . GLU C 1 358 ? 34.505 51.322 67.358 1.00 21.77 358 GLU D C 1
ATOM 9520 O O . GLU C 1 358 ? 33.897 51.485 66.297 1.00 22.05 358 GLU D O 1
ATOM 9526 N N . LEU C 1 359 ? 35.445 50.369 67.475 1.00 21.69 359 LEU D N 1
ATOM 9527 C CA . LEU C 1 359 ? 35.791 49.470 66.323 1.00 20.67 359 LEU D CA 1
ATOM 9528 C C . LEU C 1 359 ? 34.580 48.637 65.852 1.00 20.91 359 LEU D C 1
ATOM 9529 O O . LEU C 1 359 ? 34.250 48.592 64.660 1.00 21.74 359 LEU D O 1
ATOM 9534 N N . ILE C 1 360 ? 33.913 47.973 66.786 1.00 20.92 360 ILE D N 1
ATOM 9535 C CA . ILE C 1 360 ? 32.756 47.159 66.470 1.00 21.56 360 ILE D CA 1
ATOM 9536 C C . ILE C 1 360 ? 31.538 47.985 66.003 1.00 22.65 360 ILE D C 1
ATOM 9537 O O . ILE C 1 360 ? 30.743 47.508 65.201 1.00 21.86 360 ILE D O 1
ATOM 9542 N N . ARG C 1 361 ? 31.363 49.193 66.544 1.00 23.40 361 ARG D N 1
ATOM 9543 C CA . ARG C 1 361 ? 30.302 50.077 66.075 1.00 24.84 361 ARG D CA 1
ATOM 9544 C C . ARG C 1 361 ? 30.552 50.376 64.589 1.00 24.14 361 ARG D C 1
ATOM 9545 O O . ARG C 1 361 ? 29.645 50.341 63.779 1.00 24.32 361 ARG D O 1
ATOM 9553 N N . LEU C 1 362 ? 31.795 50.672 64.239 1.00 22.95 362 LEU D N 1
ATOM 9554 C CA . LEU C 1 362 ? 32.077 51.225 62.931 1.00 22.26 362 LEU D CA 1
ATOM 9555 C C . LEU C 1 362 ? 32.224 50.095 61.898 1.00 22.23 362 LEU D C 1
ATOM 9556 O O . LEU C 1 362 ? 31.912 50.268 60.734 1.00 21.29 362 LEU D O 1
ATOM 9561 N N . PHE C 1 363 ? 32.673 48.934 62.353 1.00 22.76 363 PHE D N 1
ATOM 9562 C CA . PHE C 1 363 ? 33.015 47.823 61.464 1.00 22.73 363 PHE D CA 1
ATOM 9563 C C . PHE C 1 363 ? 32.299 46.494 61.721 1.00 22.61 363 PHE D C 1
ATOM 9564 O O . PHE C 1 363 ? 32.454 45.573 60.945 1.00 22.76 363 PHE D O 1
ATOM 9572 N N . GLY C 1 364 ? 31.546 46.378 62.812 1.00 22.60 364 GLY D N 1
ATOM 9573 C CA . GLY C 1 364 ? 30.689 45.221 63.013 1.00 22.14 364 GLY D CA 1
ATOM 9574 C C . GLY C 1 364 ? 31.349 44.131 63.843 1.00 21.81 364 GLY D C 1
ATOM 9575 O O . GLY C 1 364 ? 32.461 44.295 64.352 1.00 21.43 364 GLY D O 1
ATOM 9576 N N . LYS C 1 365 ? 30.649 43.008 63.969 1.00 21.09 365 LYS D N 1
ATOM 9577 C CA . LYS C 1 365 ? 31.115 41.894 64.784 1.00 21.03 365 LYS D CA 1
ATOM 9578 C C . LYS C 1 365 ? 31.898 40.855 63.957 1.00 19.90 365 LYS D C 1
ATOM 9579 O O . LYS C 1 365 ? 32.579 40.020 64.521 1.00 19.94 365 LYS D O 1
ATOM 9585 N N . ASP C 1 366 ? 31.769 40.902 62.639 1.00 19.05 366 ASP D N 1
ATOM 9586 C CA . ASP C 1 366 ? 32.445 39.944 61.774 1.00 18.45 366 ASP D CA 1
ATOM 9587 C C . ASP C 1 366 ? 33.807 40.494 61.410 1.00 17.77 366 ASP D C 1
ATOM 9588 O O . ASP C 1 366 ? 34.029 41.013 60.309 1.00 19.33 366 ASP D O 1
ATOM 9593 N N . LEU C 1 367 ? 34.713 40.340 62.363 1.00 16.54 367 LEU D N 1
ATOM 9594 C CA . LEU C 1 367 ? 36.094 40.753 62.282 1.00 16.23 367 LEU D CA 1
ATOM 9595 C C . LEU C 1 367 ? 36.958 39.759 63.038 1.00 16.50 367 LEU D C 1
ATOM 9596 O O . LEU C 1 367 ? 36.516 39.170 64.065 1.00 17.32 367 LEU D O 1
ATOM 9601 N N . VAL C 1 368 ? 38.186 39.577 62.564 1.00 15.96 368 VAL D N 1
ATOM 9602 C CA . VAL C 1 368 ? 39.242 39.081 63.412 1.00 15.87 368 VAL D CA 1
ATOM 9603 C C . VAL C 1 368 ? 40.050 40.271 63.896 1.00 15.35 368 VAL D C 1
ATOM 9604 O O . VAL C 1 368 ? 40.495 41.065 63.103 1.00 16.55 368 VAL D O 1
ATOM 9608 N N . ILE C 1 369 ? 40.234 40.397 65.196 1.00 13.81 369 ILE D N 1
ATOM 9609 C CA . ILE C 1 369 ? 40.861 41.591 65.768 1.00 14.64 369 ILE D CA 1
ATOM 9610 C C . ILE C 1 369 ? 42.202 41.225 66.320 1.00 15.13 369 ILE D C 1
ATOM 9611 O O . ILE C 1 369 ? 42.297 40.491 67.320 1.00 15.19 369 ILE D O 1
ATOM 9616 N N . GLN C 1 370 ? 43.240 41.678 65.636 1.00 15.86 370 GLN D N 1
ATOM 9617 C CA . GLN C 1 370 ? 44.619 41.502 66.092 1.00 17.24 370 GLN D CA 1
ATOM 9618 C C . GLN C 1 370 ? 44.990 42.677 67.023 1.00 17.03 370 GLN D C 1
ATOM 9619 O O . GLN C 1 370 ? 44.909 43.832 66.633 1.00 17.60 370 GLN D O 1
ATOM 9625 N N . ALA C 1 371 ? 45.439 42.360 68.218 1.00 17.92 371 ALA D N 1
ATOM 9626 C CA . ALA C 1 371 ? 45.704 43.370 69.235 1.00 18.85 371 ALA D CA 1
ATOM 9627 C C . ALA C 1 371 ? 46.859 42.958 70.134 1.00 19.66 371 ALA D C 1
ATOM 9628 O O . ALA C 1 371 ? 46.803 43.161 71.357 1.00 19.84 371 ALA D O 1
ATOM 9630 N N . GLY C 1 372 ? 47.923 42.456 69.501 1.00 20.07 372 GLY D N 1
ATOM 9631 C CA . GLY C 1 372 ? 49.045 41.876 70.197 1.00 21.08 372 GLY D CA 1
ATOM 9632 C C . GLY C 1 372 ? 49.792 42.863 71.084 1.00 21.30 372 GLY D C 1
ATOM 9633 O O . GLY C 1 372 ? 50.078 42.561 72.218 1.00 21.18 372 GLY D O 1
ATOM 9634 N N . GLY C 1 373 ? 50.080 44.049 70.560 1.00 21.92 373 GLY D N 1
ATOM 9635 C CA . GLY C 1 373 ? 50.826 45.054 71.290 1.00 21.60 373 GLY D CA 1
ATOM 9636 C C . GLY C 1 373 ? 50.163 45.421 72.584 1.00 21.07 373 GLY D C 1
ATOM 9637 O O . GLY C 1 373 ? 50.832 45.483 73.641 1.00 21.89 373 GLY D O 1
ATOM 9638 N N . GLY C 1 374 ? 48.852 45.660 72.532 1.00 20.24 374 GLY D N 1
ATOM 9639 C CA . GLY C 1 374 ? 48.127 46.032 73.747 1.00 20.18 374 GLY D CA 1
ATOM 9640 C C . GLY C 1 374 ? 48.010 44.826 74.675 1.00 19.21 374 GLY D C 1
ATOM 9641 O O . GLY C 1 374 ? 48.037 44.974 75.884 1.00 19.51 374 GLY D O 1
ATOM 9642 N N . VAL C 1 375 ? 47.914 43.629 74.100 1.00 17.06 375 VAL D N 1
ATOM 9643 C CA . VAL C 1 375 ? 47.859 42.409 74.898 1.00 16.82 375 VAL D CA 1
ATOM 9644 C C . VAL C 1 375 ? 49.204 42.112 75.568 1.00 16.05 375 VAL D C 1
ATOM 9645 O O . VAL C 1 375 ? 49.255 41.899 76.803 1.00 16.05 375 VAL D O 1
ATOM 9649 N N . MET C 1 376 ? 50.288 42.121 74.785 1.00 15.34 376 MET D N 1
ATOM 9650 C CA . MET C 1 376 ? 51.620 41.857 75.325 1.00 15.23 376 MET D CA 1
ATOM 9651 C C . MET C 1 376 ? 52.004 42.896 76.363 1.00 15.61 376 MET D C 1
ATOM 9652 O O . MET C 1 376 ? 52.763 42.585 77.257 1.00 15.64 376 MET D O 1
ATOM 9657 N N . GLY C 1 377 ? 51.458 44.106 76.242 1.00 15.64 377 GLY D N 1
ATOM 9658 C CA . GLY C 1 377 ? 51.874 45.242 77.041 1.00 16.14 377 GLY D CA 1
ATOM 9659 C C . GLY C 1 377 ? 51.137 45.448 78.350 1.00 16.28 377 GLY D C 1
ATOM 9660 O O . GLY C 1 377 ? 51.535 46.285 79.135 1.00 15.12 377 GLY D O 1
ATOM 9661 N N . HIS C 1 378 ? 50.076 44.699 78.604 1.00 16.74 378 HIS D N 1
ATOM 9662 C CA . HIS C 1 378 ? 49.347 44.830 79.876 1.00 17.36 378 HIS D CA 1
ATOM 9663 C C . HIS C 1 378 ? 50.279 44.844 81.101 1.00 17.86 378 HIS D C 1
ATOM 9664 O O . HIS C 1 378 ? 51.244 44.115 81.115 1.00 18.59 378 HIS D O 1
ATOM 9671 N N . PRO C 1 379 ? 49.991 45.657 82.109 1.00 18.49 379 PRO D N 1
ATOM 9672 C CA . PRO C 1 379 ? 50.738 45.692 83.388 1.00 19.39 379 PRO D CA 1
ATOM 9673 C C . PRO C 1 379 ? 50.877 44.426 84.239 1.00 19.94 379 PRO D C 1
ATOM 9674 O O . PRO C 1 379 ? 51.901 44.245 84.904 1.00 19.39 379 PRO D O 1
ATOM 9678 N N . ASP C 1 380 ? 49.874 43.557 84.191 1.00 20.95 380 ASP D N 1
ATOM 9679 C CA . ASP C 1 380 ? 49.962 42.246 84.843 1.00 20.65 380 ASP D CA 1
ATOM 9680 C C . ASP C 1 380 ? 50.390 41.109 83.818 1.00 19.42 380 ASP D C 1
ATOM 9681 O O . ASP C 1 380 ? 50.324 39.934 84.131 1.00 20.25 380 ASP D O 1
ATOM 9686 N N . GLY C 1 381 ? 50.856 41.461 82.627 1.00 19.96 381 GLY D N 1
ATOM 9687 C CA . GLY C 1 381 ? 51.349 40.450 81.663 1.00 18.96 381 GLY D CA 1
ATOM 9688 C C . GLY C 1 381 ? 50.368 40.056 80.586 1.00 19.11 381 GLY D C 1
ATOM 9689 O O . GLY C 1 381 ? 49.223 40.479 80.631 1.00 18.90 381 GLY D O 1
ATOM 9690 N N . PRO C 1 382 ? 50.836 39.267 79.605 1.00 18.52 382 PRO D N 1
ATOM 9691 C CA . PRO C 1 382 ? 50.077 38.900 78.401 1.00 17.73 382 PRO D CA 1
ATOM 9692 C C . PRO C 1 382 ? 48.741 38.213 78.669 1.00 17.61 382 PRO D C 1
ATOM 9693 O O . PRO C 1 382 ? 47.757 38.402 77.996 1.00 17.72 382 PRO D O 1
ATOM 9697 N N . ARG C 1 383 ? 48.744 37.346 79.648 1.00 17.90 383 ARG D N 1
ATOM 9698 C CA . ARG C 1 383 ? 47.571 36.580 79.968 1.00 18.11 383 ARG D CA 1
ATOM 9699 C C . ARG C 1 383 ? 46.478 37.517 80.454 1.00 17.28 383 ARG D C 1
ATOM 9700 O O . ARG C 1 383 ? 45.322 37.418 80.030 1.00 17.00 383 ARG D O 1
ATOM 9708 N N . ALA C 1 384 ? 46.856 38.437 81.333 1.00 15.55 384 ALA D N 1
ATOM 9709 C CA . ALA C 1 384 ? 45.934 39.450 81.755 1.00 16.05 384 ALA D CA 1
ATOM 9710 C C . ALA C 1 384 ? 45.439 40.309 80.576 1.00 15.28 384 ALA D C 1
ATOM 9711 O O . ALA C 1 384 ? 44.261 40.630 80.495 1.00 15.80 384 ALA D O 1
ATOM 9713 N N . GLY C 1 385 ? 46.327 40.673 79.658 1.00 15.24 385 GLY D N 1
ATOM 9714 C CA . GLY C 1 385 ? 45.944 41.506 78.548 1.00 15.56 385 GLY D CA 1
ATOM 9715 C C . GLY C 1 385 ? 44.989 40.813 77.586 1.00 16.04 385 GLY D C 1
ATOM 9716 O O . GLY C 1 385 ? 44.164 41.484 76.985 1.00 17.91 385 GLY D O 1
ATOM 9717 N N . ALA C 1 386 ? 45.089 39.496 77.455 1.00 15.61 386 ALA D N 1
ATOM 9718 C CA . ALA C 1 386 ? 44.163 38.718 76.616 1.00 15.89 386 ALA D CA 1
ATOM 9719 C C . ALA C 1 386 ? 42.788 38.757 77.260 1.00 15.66 386 ALA D C 1
ATOM 9720 O O . ALA C 1 386 ? 41.810 38.987 76.559 1.00 15.32 386 ALA D O 1
ATOM 9722 N N . LYS C 1 387 ? 42.713 38.542 78.577 1.00 14.93 387 LYS D N 1
ATOM 9723 C CA . LYS C 1 387 ? 41.423 38.612 79.274 1.00 15.83 387 LYS D CA 1
ATOM 9724 C C . LYS C 1 387 ? 40.782 40.007 79.174 1.00 16.08 387 LYS D C 1
ATOM 9725 O O . LYS C 1 387 ? 39.587 40.109 78.958 1.00 15.92 387 LYS D O 1
ATOM 9731 N N . ALA C 1 388 ? 41.578 41.069 79.321 1.00 16.77 388 ALA D N 1
ATOM 9732 C CA . ALA C 1 388 ? 41.087 42.445 79.180 1.00 17.05 388 ALA D CA 1
ATOM 9733 C C . ALA C 1 388 ? 40.493 42.628 77.762 1.00 17.67 388 ALA D C 1
ATOM 9734 O O . ALA C 1 388 ? 39.397 43.168 77.593 1.00 18.42 388 ALA D O 1
ATOM 9736 N N . LEU C 1 389 ? 41.185 42.155 76.749 1.00 17.66 389 LEU D N 1
ATOM 9737 C CA . LEU C 1 389 ? 40.691 42.306 75.391 1.00 18.09 389 LEU D CA 1
ATOM 9738 C C . LEU C 1 389 ? 39.321 41.623 75.233 1.00 17.89 389 LEU D C 1
ATOM 9739 O O . LEU C 1 389 ? 38.378 42.214 74.728 1.00 16.77 389 LEU D O 1
ATOM 9744 N N . ARG C 1 390 ? 39.228 40.383 75.708 1.00 18.86 390 ARG D N 1
ATOM 9745 C CA . ARG C 1 390 ? 38.013 39.560 75.557 1.00 18.89 390 ARG D CA 1
ATOM 9746 C C . ARG C 1 390 ? 36.856 40.163 76.313 1.00 18.72 390 ARG D C 1
ATOM 9747 O O . ARG C 1 390 ? 35.701 40.164 75.843 1.00 18.01 390 ARG D O 1
ATOM 9755 N N . ASP C 1 391 ? 37.170 40.669 77.496 1.00 19.32 391 ASP D N 1
ATOM 9756 C CA . ASP C 1 391 ? 36.171 41.254 78.331 1.00 19.26 391 ASP D CA 1
ATOM 9757 C C . ASP C 1 391 ? 35.627 42.470 77.562 1.00 19.48 391 ASP D C 1
ATOM 9758 O O . ASP C 1 391 ? 34.418 42.719 77.525 1.00 21.61 391 ASP D O 1
ATOM 9763 N N . ALA C 1 392 ? 36.529 43.266 77.012 1.00 19.70 392 ALA D N 1
ATOM 9764 C CA . ALA C 1 392 ? 36.141 44.528 76.358 1.00 19.92 392 ALA D CA 1
ATOM 9765 C C . ALA C 1 392 ? 35.203 44.233 75.233 1.00 19.50 392 ALA D C 1
ATOM 9766 O O . ALA C 1 392 ? 34.229 44.924 75.038 1.00 19.69 392 ALA D O 1
ATOM 9768 N N . ILE C 1 393 ? 35.497 43.170 74.497 1.00 19.62 393 ILE D N 1
ATOM 9769 C CA . ILE C 1 393 ? 34.719 42.792 73.330 1.00 19.10 393 ILE D CA 1
ATOM 9770 C C . ILE C 1 393 ? 33.349 42.259 73.729 1.00 20.46 393 ILE D C 1
ATOM 9771 O O . ILE C 1 393 ? 32.369 42.519 73.040 1.00 21.25 393 ILE D O 1
ATOM 9776 N N . ASP C 1 394 ? 33.273 41.545 74.849 1.00 20.76 394 ASP D N 1
ATOM 9777 C CA . ASP C 1 394 ? 31.973 41.088 75.358 1.00 21.61 394 ASP D CA 1
ATOM 9778 C C . ASP C 1 394 ? 31.084 42.268 75.733 1.00 21.46 394 ASP D C 1
ATOM 9779 O O . ASP C 1 394 ? 29.893 42.190 75.529 1.00 21.61 394 ASP D O 1
ATOM 9784 N N . ALA C 1 395 ? 31.660 43.337 76.286 1.00 22.19 395 ALA D N 1
ATOM 9785 C CA . ALA C 1 395 ? 30.856 44.470 76.781 1.00 22.86 395 ALA D CA 1
ATOM 9786 C C . ALA C 1 395 ? 30.385 45.331 75.611 1.00 23.28 395 ALA D C 1
ATOM 9787 O O . ALA C 1 395 ? 29.220 45.731 75.539 1.00 23.46 395 ALA D O 1
ATOM 9789 N N . ALA C 1 396 ? 31.260 45.569 74.647 1.00 23.06 396 ALA D N 1
ATOM 9790 C CA . ALA C 1 396 ? 30.806 46.166 73.414 1.00 23.09 396 ALA D CA 1
ATOM 9791 C C . ALA C 1 396 ? 29.563 45.415 72.855 1.00 23.66 396 ALA D C 1
ATOM 9792 O O . ALA C 1 396 ? 28.581 46.063 72.467 1.00 22.52 396 ALA D O 1
ATOM 9794 N N . ILE C 1 397 ? 29.604 44.072 72.817 1.00 24.46 397 ILE D N 1
ATOM 9795 C CA . ILE C 1 397 ? 28.502 43.267 72.217 1.00 25.43 397 ILE D CA 1
ATOM 9796 C C . ILE C 1 397 ? 27.226 43.252 73.101 1.00 25.70 397 ILE D C 1
ATOM 9797 O O . ILE C 1 397 ? 26.123 43.244 72.587 1.00 24.69 397 ILE D O 1
ATOM 9802 N N . GLU C 1 398 ? 27.381 43.269 74.419 1.00 27.07 398 GLU D N 1
ATOM 9803 C CA . GLU C 1 398 ? 26.233 43.304 75.329 1.00 28.26 398 GLU D CA 1
ATOM 9804 C C . GLU C 1 398 ? 25.708 44.746 75.499 1.00 29.21 398 GLU D C 1
ATOM 9805 O O . GLU C 1 398 ? 24.852 44.994 76.355 1.00 29.63 398 GLU D O 1
ATOM 9811 N N . GLY C 1 399 ? 26.239 45.691 74.715 1.00 29.87 399 GLY D N 1
ATOM 9812 C CA . GLY C 1 399 ? 25.931 47.109 74.835 1.00 30.47 399 GLY D CA 1
ATOM 9813 C C . GLY C 1 399 ? 26.236 47.740 76.201 1.00 31.12 399 GLY D C 1
ATOM 9814 O O . GLY C 1 399 ? 25.595 48.735 76.585 1.00 31.26 399 GLY D O 1
ATOM 9815 N N . VAL C 1 400 ? 27.206 47.172 76.927 1.00 31.52 400 VAL D N 1
ATOM 9816 C CA . VAL C 1 400 ? 27.573 47.637 78.276 1.00 32.17 400 VAL D CA 1
ATOM 9817 C C . VAL C 1 400 ? 28.796 48.577 78.249 1.00 32.19 400 VAL D C 1
ATOM 9818 O O . VAL C 1 400 ? 29.843 48.224 77.708 1.00 31.40 400 VAL D O 1
ATOM 9822 N N . ASP C 1 401 ? 28.650 49.759 78.864 1.00 32.35 401 ASP D N 1
ATOM 9823 C CA . ASP C 1 401 ? 29.756 50.720 79.036 1.00 32.70 401 ASP D CA 1
ATOM 9824 C C . ASP C 1 401 ? 30.963 50.081 79.759 1.00 32.26 401 ASP D C 1
ATOM 9825 O O . ASP C 1 401 ? 30.803 49.362 80.782 1.00 31.70 401 ASP D O 1
ATOM 9830 N N . LEU C 1 402 ? 32.158 50.362 79.221 1.00 31.87 402 LEU D N 1
ATOM 9831 C CA . LEU C 1 402 ? 33.397 49.704 79.660 1.00 31.51 402 LEU D CA 1
ATOM 9832 C C . LEU C 1 402 ? 33.759 49.943 81.132 1.00 31.77 402 LEU D C 1
ATOM 9833 O O . LEU C 1 402 ? 34.209 49.025 81.798 1.00 31.07 402 LEU D O 1
ATOM 9838 N N . ASP C 1 403 ? 33.576 51.161 81.642 1.00 32.46 403 ASP D N 1
ATOM 9839 C CA . ASP C 1 403 ? 33.820 51.432 83.079 1.00 33.01 403 ASP D CA 1
ATOM 9840 C C . ASP C 1 403 ? 32.917 50.625 84.041 1.00 33.22 403 ASP D C 1
ATOM 9841 O O . ASP C 1 403 ? 33.345 50.228 85.129 1.00 33.27 403 ASP D O 1
ATOM 9846 N N . GLU C 1 404 ? 31.677 50.381 83.622 1.00 33.65 404 GLU D N 1
ATOM 9847 C CA . GLU C 1 404 ? 30.768 49.450 84.302 1.00 33.66 404 GLU D CA 1
ATOM 9848 C C . GLU C 1 404 ? 31.292 47.978 84.297 1.00 33.72 404 GLU D C 1
ATOM 9849 O O . GLU C 1 404 ? 31.244 47.316 85.351 1.00 33.54 404 GLU D O 1
ATOM 9855 N N . LYS C 1 405 ? 31.778 47.480 83.155 1.00 32.72 405 LYS D N 1
ATOM 9856 C CA . LYS C 1 405 ? 32.305 46.120 83.084 1.00 33.04 405 LYS D CA 1
ATOM 9857 C C . LYS C 1 405 ? 33.474 45.997 84.099 1.00 33.30 405 LYS D C 1
ATOM 9858 O O . LYS C 1 405 ? 33.712 44.932 84.718 1.00 35.08 405 LYS D O 1
ATOM 9864 N N . ALA C 1 406 ? 34.242 47.089 84.162 1.00 32.35 406 ALA D N 1
ATOM 9865 C CA . ALA C 1 406 ? 35.609 47.088 84.756 1.00 31.50 406 ALA D CA 1
ATOM 9866 C C . ALA C 1 406 ? 35.553 46.725 86.231 1.00 30.96 406 ALA D C 1
ATOM 9867 O O . ALA C 1 406 ? 36.542 46.189 86.819 1.00 30.12 406 ALA D O 1
ATOM 9869 N N . LYS C 1 407 ? 34.367 46.988 86.796 1.00 30.41 407 LYS D N 1
ATOM 9870 C CA . LYS C 1 407 ? 34.097 46.729 88.203 1.00 30.54 407 LYS D CA 1
ATOM 9871 C C . LYS C 1 407 ? 34.022 45.219 88.493 1.00 30.59 407 LYS D C 1
ATOM 9872 O O . LYS C 1 407 ? 34.249 44.785 89.623 1.00 30.03 407 LYS D O 1
ATOM 9878 N N . SER C 1 408 ? 33.748 44.420 87.465 1.00 30.82 408 SER D N 1
ATOM 9879 C CA . SER C 1 408 ? 33.797 42.973 87.591 1.00 31.17 408 SER D CA 1
ATOM 9880 C C . SER C 1 408 ? 34.911 42.286 86.733 1.00 31.89 408 SER D C 1
ATOM 9881 O O . SER C 1 408 ? 34.937 41.062 86.627 1.00 31.31 408 SER D O 1
ATOM 9884 N N . SER C 1 409 ? 35.822 43.062 86.134 1.00 32.13 409 SER D N 1
ATOM 9885 C CA . SER C 1 409 ? 36.979 42.513 85.356 1.00 32.36 409 SER D CA 1
ATOM 9886 C C . SER C 1 409 ? 38.323 43.305 85.499 1.00 32.94 409 SER D C 1
ATOM 9887 O O . SER C 1 409 ? 38.585 44.293 84.730 1.00 34.00 409 SER D O 1
ATOM 9890 N N . PRO C 1 410 ? 39.154 42.902 86.474 1.00 33.08 410 PRO D N 1
ATOM 9891 C CA . PRO C 1 410 ? 40.319 43.712 86.860 1.00 33.01 410 PRO D CA 1
ATOM 9892 C C . PRO C 1 410 ? 41.293 43.963 85.686 1.00 32.94 410 PRO D C 1
ATOM 9893 O O . PRO C 1 410 ? 42.012 44.963 85.615 1.00 33.14 410 PRO D O 1
ATOM 9897 N N . GLU C 1 411 ? 41.285 43.042 84.737 1.00 33.11 411 GLU D N 1
ATOM 9898 C CA . GLU C 1 411 ? 42.278 43.025 83.650 1.00 33.12 411 GLU D CA 1
ATOM 9899 C C . GLU C 1 411 ? 41.989 44.092 82.555 1.00 33.09 411 GLU D C 1
ATOM 9900 O O . GLU C 1 411 ? 42.888 44.780 82.040 1.00 32.93 411 GLU D O 1
ATOM 9906 N N . LEU C 1 412 ? 40.710 44.210 82.245 1.00 32.53 412 LEU D N 1
ATOM 9907 C CA . LEU C 1 412 ? 40.189 45.370 81.520 1.00 31.26 412 LEU D CA 1
ATOM 9908 C C . LEU C 1 412 ? 40.242 46.692 82.371 1.00 30.70 412 LEU D C 1
ATOM 9909 O O . LEU C 1 412 ? 40.482 47.747 81.794 1.00 30.28 412 LEU D O 1
ATOM 9914 N N . LYS C 1 413 ? 40.055 46.653 83.701 1.00 30.22 413 LYS D N 1
ATOM 9915 C CA . LYS C 1 413 ? 40.134 47.911 84.485 1.00 30.34 413 LYS D CA 1
ATOM 9916 C C . LYS C 1 413 ? 41.520 48.552 84.170 1.00 30.73 413 LYS D C 1
ATOM 9917 O O . LYS C 1 413 ? 41.616 49.700 83.697 1.00 32.38 413 LYS D O 1
ATOM 9923 N N . LYS C 1 414 ? 42.581 47.798 84.466 1.00 30.42 414 LYS D N 1
ATOM 9924 C CA . LYS C 1 414 ? 43.961 48.319 84.443 1.00 30.49 414 LYS D CA 1
ATOM 9925 C C . LYS C 1 414 ? 44.255 48.842 83.048 1.00 30.41 414 LYS D C 1
ATOM 9926 O O . LYS C 1 414 ? 44.910 49.860 82.839 1.00 29.56 414 LYS D O 1
ATOM 9932 N N . SER C 1 415 ? 43.717 48.133 82.076 1.00 30.89 415 SER D N 1
ATOM 9933 C CA . SER C 1 415 ? 43.920 48.486 80.695 1.00 31.30 415 SER D CA 1
ATOM 9934 C C . SER C 1 415 ? 43.275 49.840 80.370 1.00 31.88 415 SER D C 1
ATOM 9935 O O . SER C 1 415 ? 43.851 50.653 79.639 1.00 31.94 415 SER D O 1
ATOM 9938 N N . LEU C 1 416 ? 42.091 50.079 80.921 1.00 33.22 416 LEU D N 1
ATOM 9939 C CA . LEU C 1 416 ? 41.359 51.331 80.695 1.00 34.80 416 LEU D CA 1
ATOM 9940 C C . LEU C 1 416 ? 42.082 52.562 81.265 1.00 36.37 416 LEU D C 1
ATOM 9941 O O . LEU C 1 416 ? 42.192 53.593 80.594 1.00 36.11 416 LEU D O 1
ATOM 9946 N N . ARG C 1 417 ? 42.551 52.453 82.505 1.00 38.45 417 ARG D N 1
ATOM 9947 C CA . ARG C 1 417 ? 43.262 53.560 83.152 1.00 40.37 417 ARG D CA 1
ATOM 9948 C C . ARG C 1 417 ? 44.521 53.862 82.323 1.00 41.50 417 ARG D C 1
ATOM 9949 O O . ARG C 1 417 ? 44.846 55.037 82.088 1.00 41.64 417 ARG D O 1
ATOM 9957 N N . GLU C 1 418 ? 45.171 52.806 81.814 1.00 42.95 418 GLU D N 1
ATOM 9958 C CA . GLU C 1 418 ? 46.418 52.947 81.053 1.00 44.12 418 GLU D CA 1
ATOM 9959 C C . GLU C 1 418 ? 46.373 54.144 80.084 1.00 45.21 418 GLU D C 1
ATOM 9960 O O . GLU C 1 418 ? 47.350 54.888 79.982 1.00 45.34 418 GLU D O 1
ATOM 9966 N N . VAL C 1 419 ? 45.242 54.339 79.398 1.00 46.36 419 VAL D N 1
ATOM 9967 C CA . VAL C 1 419 ? 45.056 55.520 78.532 1.00 46.75 419 VAL D CA 1
ATOM 9968 C C . VAL C 1 419 ? 44.859 56.814 79.333 1.00 46.77 419 VAL D C 1
ATOM 9972 N N . GLU D 1 9 ? 3.915 25.998 41.132 1.00 51.75 9 GLU E N 1
ATOM 9973 C CA . GLU D 1 9 ? 4.385 26.613 39.847 1.00 51.79 9 GLU E CA 1
ATOM 9974 C C . GLU D 1 9 ? 4.032 25.783 38.603 1.00 51.31 9 GLU E C 1
ATOM 9975 O O . GLU D 1 9 ? 4.068 24.550 38.642 1.00 51.52 9 GLU E O 1
ATOM 9981 N N . TRP D 1 10 ? 3.718 26.480 37.503 1.00 50.35 10 TRP E N 1
ATOM 9982 C CA . TRP D 1 10 ? 3.109 25.868 36.316 1.00 49.59 10 TRP E CA 1
ATOM 9983 C C . TRP D 1 10 ? 3.982 26.005 35.068 1.00 47.00 10 TRP E C 1
ATOM 9984 O O . TRP D 1 10 ? 4.859 26.859 34.978 1.00 46.88 10 TRP E O 1
ATOM 9995 N N . TYR D 1 11 ? 3.676 25.146 34.106 1.00 43.98 11 TYR E N 1
ATOM 9996 C CA . TYR D 1 11 ? 4.403 25.001 32.861 1.00 41.62 11 TYR E CA 1
ATOM 9997 C C . TYR D 1 11 ? 4.442 26.213 31.951 1.00 38.96 11 TYR E C 1
ATOM 9998 O O . TYR D 1 11 ? 5.392 26.371 31.208 1.00 37.98 11 TYR E O 1
ATOM 10007 N N . LEU D 1 12 ? 3.447 27.083 32.033 1.00 36.38 12 LEU E N 1
ATOM 10008 C CA . LEU D 1 12 ? 3.405 28.250 31.169 1.00 34.56 12 LEU E CA 1
ATOM 10009 C C . LEU D 1 12 ? 4.362 29.346 31.661 1.00 32.76 12 LEU E C 1
ATOM 10010 O O . LEU D 1 12 ? 4.668 30.285 30.919 1.00 31.23 12 LEU E O 1
ATOM 10015 N N . ASP D 1 13 ? 4.852 29.229 32.898 1.00 30.87 13 ASP E N 1
ATOM 10016 C CA . ASP D 1 13 ? 5.925 30.114 33.373 1.00 29.98 13 ASP E CA 1
ATOM 10017 C C . ASP D 1 13 ? 7.246 29.880 32.608 1.00 28.34 13 ASP E C 1
ATOM 10018 O O . ASP D 1 13 ? 8.118 30.758 32.575 1.00 28.79 13 ASP E O 1
ATOM 10023 N N . PHE D 1 14 ? 7.376 28.717 31.978 1.00 25.82 14 PHE E N 1
ATOM 10024 C CA . PHE D 1 14 ? 8.536 28.407 31.148 1.00 24.35 14 PHE E CA 1
ATOM 10025 C C . PHE D 1 14 ? 8.330 28.748 29.676 1.00 23.45 14 PHE E C 1
ATOM 10026 O O . PHE D 1 14 ? 9.168 28.413 28.860 1.00 22.67 14 PHE E O 1
ATOM 10034 N N . VAL D 1 15 ? 7.229 29.415 29.343 1.00 22.15 15 VAL E N 1
ATOM 10035 C CA . VAL D 1 15 ? 6.943 29.769 27.961 1.00 21.69 15 VAL E CA 1
ATOM 10036 C C . VAL D 1 15 ? 6.849 31.281 27.759 1.00 21.62 15 VAL E C 1
ATOM 10037 O O . VAL D 1 15 ? 6.085 31.986 28.434 1.00 21.23 15 VAL E O 1
ATOM 10041 N N . ASP D 1 16 ? 7.633 31.768 26.807 1.00 21.50 16 ASP E N 1
ATOM 10042 C CA . ASP D 1 16 ? 7.685 33.180 26.467 1.00 21.37 16 ASP E CA 1
ATOM 10043 C C . ASP D 1 16 ? 8.160 33.307 25.036 1.00 20.76 16 ASP E C 1
ATOM 10044 O O . ASP D 1 16 ? 9.356 33.412 24.776 1.00 20.61 16 ASP E O 1
ATOM 10049 N N . LEU D 1 17 ? 7.218 33.290 24.103 1.00 20.26 17 LEU E N 1
ATOM 10050 C CA . LEU D 1 17 ? 7.538 33.349 22.679 1.00 20.60 17 LEU E CA 1
ATOM 10051 C C . LEU D 1 17 ? 8.026 34.691 22.158 1.00 21.18 17 LEU E C 1
ATOM 10052 O O . LEU D 1 17 ? 8.141 34.849 20.947 1.00 19.87 17 LEU E O 1
ATOM 10057 N N . ASN D 1 18 ? 8.292 35.654 23.056 1.00 22.06 18 ASN E N 1
ATOM 10058 C CA . ASN D 1 18 ? 8.901 36.934 22.686 1.00 23.10 18 ASN E CA 1
ATOM 10059 C C . ASN D 1 18 ? 10.351 37.061 23.180 1.00 23.29 18 ASN E C 1
ATOM 10060 O O . ASN D 1 18 ? 11.080 37.994 22.846 1.00 22.97 18 ASN E O 1
ATOM 10065 N N . TYR D 1 19 ? 10.768 36.102 23.982 1.00 24.08 19 TYR E N 1
ATOM 10066 C CA . TYR D 1 19 ? 12.106 36.092 24.540 1.00 24.60 19 TYR E CA 1
ATOM 10067 C C . TYR D 1 19 ? 13.152 35.940 23.439 1.00 24.91 19 TYR E C 1
ATOM 10068 O O . TYR D 1 19 ? 12.912 35.274 22.422 1.00 24.42 19 TYR E O 1
ATOM 10077 N N . GLU D 1 20 ? 14.280 36.610 23.650 1.00 25.89 20 GLU E N 1
ATOM 10078 C CA . GLU D 1 20 ? 15.400 36.648 22.718 1.00 27.18 20 GLU E CA 1
ATOM 10079 C C . GLU D 1 20 ? 16.615 36.120 23.466 1.00 26.89 20 GLU E C 1
ATOM 10080 O O . GLU D 1 20 ? 17.141 36.795 24.354 1.00 25.97 20 GLU E O 1
ATOM 10086 N N . PRO D 1 21 ? 17.014 34.885 23.162 1.00 26.94 21 PRO E N 1
ATOM 10087 C CA . PRO D 1 21 ? 18.120 34.248 23.891 1.00 27.00 21 PRO E CA 1
ATOM 10088 C C . PRO D 1 21 ? 19.439 35.000 23.719 1.00 26.86 21 PRO E C 1
ATOM 10089 O O . PRO D 1 21 ? 19.780 35.404 22.618 1.00 26.49 21 PRO E O 1
ATOM 10093 N N . GLY D 1 22 ? 20.161 35.189 24.812 1.00 26.88 22 GLY E N 1
ATOM 10094 C CA . GLY D 1 22 ? 21.515 35.713 24.777 1.00 27.00 22 GLY E CA 1
ATOM 10095 C C . GLY D 1 22 ? 22.496 34.741 24.129 1.00 26.96 22 GLY E C 1
ATOM 10096 O O . GLY D 1 22 ? 22.234 33.547 24.015 1.00 27.27 22 GLY E O 1
ATOM 10097 N N . ARG D 1 23 ? 23.645 35.261 23.728 1.00 26.31 23 ARG E N 1
ATOM 10098 C CA . ARG D 1 23 ? 24.679 34.459 23.096 1.00 27.14 23 ARG E CA 1
ATOM 10099 C C . ARG D 1 23 ? 25.371 33.505 24.081 1.00 25.26 23 ARG E C 1
ATOM 10100 O O . ARG D 1 23 ? 26.157 32.680 23.638 1.00 25.97 23 ARG E O 1
ATOM 10108 N N . ASP D 1 24 ? 25.118 33.681 25.393 1.00 23.38 24 ASP E N 1
ATOM 10109 C CA . ASP D 1 24 ? 25.594 32.813 26.471 1.00 23.17 24 ASP E CA 1
ATOM 10110 C C . ASP D 1 24 ? 24.560 31.826 26.992 1.00 21.66 24 ASP E C 1
ATOM 10111 O O . ASP D 1 24 ? 24.658 31.340 28.133 1.00 23.12 24 ASP E O 1
ATOM 10116 N N . GLU D 1 25 ? 23.566 31.516 26.175 1.00 19.22 25 GLU E N 1
ATOM 10117 C CA . GLU D 1 25 ? 22.552 30.522 26.535 1.00 18.62 25 GLU E CA 1
ATOM 10118 C C . GLU D 1 25 ? 22.573 29.384 25.522 1.00 17.86 25 GLU E C 1
ATOM 10119 O O . GLU D 1 25 ? 22.809 29.602 24.327 1.00 18.09 25 GLU E O 1
ATOM 10125 N N . LEU D 1 26 ? 22.325 28.185 26.006 1.00 17.29 26 LEU E N 1
ATOM 10126 C CA . LEU D 1 26 ? 22.307 26.991 25.167 1.00 17.05 26 LEU E CA 1
ATOM 10127 C C . LEU D 1 26 ? 20.910 26.762 24.630 1.00 16.93 26 LEU E C 1
ATOM 10128 O O . LEU D 1 26 ? 19.937 26.850 25.393 1.00 17.87 26 LEU E O 1
ATOM 10133 N N . ILE D 1 27 ? 20.810 26.451 23.346 1.00 16.45 27 ILE E N 1
ATOM 10134 C CA . ILE D 1 27 ? 19.515 26.209 22.700 1.00 16.88 27 ILE E CA 1
ATOM 10135 C C . ILE D 1 27 ? 19.340 24.730 22.298 1.00 16.25 27 ILE E C 1
ATOM 10136 O O . ILE D 1 27 ? 20.277 24.115 21.770 1.00 15.60 27 ILE E O 1
ATOM 10141 N N . VAL D 1 28 ? 18.181 24.158 22.637 1.00 15.77 28 VAL E N 1
ATOM 10142 C CA . VAL D 1 28 ? 17.798 22.823 22.192 1.00 15.40 28 VAL E CA 1
ATOM 10143 C C . VAL D 1 28 ? 16.536 22.910 21.395 1.00 15.91 28 VAL E C 1
ATOM 10144 O O . VAL D 1 28 ? 15.608 23.633 21.771 1.00 16.82 28 VAL E O 1
ATOM 10148 N N . GLU D 1 29 ? 16.513 22.213 20.260 1.00 15.50 29 GLU E N 1
ATOM 10149 C CA . GLU D 1 29 ? 15.352 22.121 19.422 1.00 15.92 29 GLU E CA 1
ATOM 10150 C C . GLU D 1 29 ? 14.711 20.762 19.507 1.00 14.78 29 GLU E C 1
ATOM 10151 O O . GLU D 1 29 ? 15.363 19.749 19.351 1.00 15.27 29 GLU E O 1
ATOM 10157 N N . TYR D 1 30 ? 13.416 20.747 19.756 1.00 15.49 30 TYR E N 1
ATOM 10158 C CA . TYR D 1 30 ? 12.640 19.528 19.889 1.00 14.97 30 TYR E CA 1
ATOM 10159 C C . TYR D 1 30 ? 11.443 19.498 18.933 1.00 15.58 30 TYR E C 1
ATOM 10160 O O . TYR D 1 30 ? 10.768 20.513 18.737 1.00 15.20 30 TYR E O 1
ATOM 10169 N N . TYR D 1 31 ? 11.191 18.321 18.371 1.00 14.59 31 TYR E N 1
ATOM 10170 C CA . TYR D 1 31 ? 9.912 17.981 17.775 1.00 14.81 31 TYR E CA 1
ATOM 10171 C C . TYR D 1 31 ? 9.111 17.251 18.826 1.00 14.05 31 TYR E C 1
ATOM 10172 O O . TYR D 1 31 ? 9.645 16.428 19.596 1.00 14.54 31 TYR E O 1
ATOM 10181 N N . PHE D 1 32 ? 7.825 17.562 18.877 1.00 14.21 32 PHE E N 1
ATOM 10182 C CA . PHE D 1 32 ? 6.944 16.885 19.802 1.00 14.33 32 PHE E CA 1
ATOM 10183 C C . PHE D 1 32 ? 5.494 16.865 19.368 1.00 14.51 32 PHE E C 1
ATOM 10184 O O . PHE D 1 32 ? 5.067 17.670 18.550 1.00 14.59 32 PHE E O 1
ATOM 10192 N N . GLU D 1 33 ? 4.762 15.903 19.933 1.00 14.93 33 GLU E N 1
ATOM 10193 C CA . GLU D 1 33 ? 3.338 15.747 19.722 1.00 15.43 33 GLU E CA 1
ATOM 10194 C C . GLU D 1 33 ? 2.725 15.690 21.106 1.00 16.03 33 GLU E C 1
ATOM 10195 O O . GLU D 1 33 ? 3.135 14.874 21.942 1.00 16.11 33 GLU E O 1
ATOM 10201 N N . PRO D 1 34 ? 1.780 16.590 21.359 1.00 16.21 34 PRO E N 1
ATOM 10202 C CA . PRO D 1 34 ? 1.089 16.603 22.647 1.00 17.21 34 PRO E CA 1
ATOM 10203 C C . PRO D 1 34 ? 0.100 15.453 22.816 1.00 17.56 34 PRO E C 1
ATOM 10204 O O . PRO D 1 34 ? -0.447 14.929 21.845 1.00 17.80 34 PRO E O 1
ATOM 10208 N N . ASN D 1 35 ? -0.094 15.044 24.066 1.00 18.58 35 ASN E N 1
ATOM 10209 C CA . ASN D 1 35 ? -1.068 14.007 24.401 1.00 19.88 35 ASN E CA 1
ATOM 10210 C C . ASN D 1 35 ? -2.030 14.535 25.448 1.00 19.34 35 ASN E C 1
ATOM 10211 O O . ASN D 1 35 ? -1.723 14.481 26.632 1.00 19.93 35 ASN E O 1
ATOM 10216 N N . GLY D 1 36 ? -3.164 15.061 25.001 1.00 19.02 36 GLY E N 1
ATOM 10217 C CA . GLY D 1 36 ? -4.198 15.560 25.889 1.00 19.01 36 GLY E CA 1
ATOM 10218 C C . GLY D 1 36 ? -3.902 16.898 26.553 1.00 18.86 36 GLY E C 1
ATOM 10219 O O . GLY D 1 36 ? -4.607 17.285 27.476 1.00 19.65 36 GLY E O 1
ATOM 10220 N N . VAL D 1 37 ? -2.859 17.596 26.104 1.00 18.32 37 VAL E N 1
ATOM 10221 C CA . VAL D 1 37 ? -2.579 18.967 26.547 1.00 17.75 37 VAL E CA 1
ATOM 10222 C C . VAL D 1 37 ? -2.286 19.874 25.343 1.00 17.10 37 VAL E C 1
ATOM 10223 O O . VAL D 1 37 ? -2.036 19.384 24.246 1.00 17.81 37 VAL E O 1
ATOM 10227 N N . SER D 1 38 ? -2.365 21.185 25.548 1.00 16.31 38 SER E N 1
ATOM 10228 C CA . SER D 1 38 ? -2.055 22.167 24.512 1.00 14.98 38 SER E CA 1
ATOM 10229 C C . SER D 1 38 ? -0.580 22.129 24.127 1.00 14.67 38 SER E C 1
ATOM 10230 O O . SER D 1 38 ? 0.295 21.891 24.962 1.00 13.67 38 SER E O 1
ATOM 10233 N N . PRO D 1 39 ? -0.300 22.398 22.864 1.00 14.46 39 PRO E N 1
ATOM 10234 C CA . PRO D 1 39 ? 1.092 22.521 22.416 1.00 14.84 39 PRO E CA 1
ATOM 10235 C C . PRO D 1 39 ? 1.962 23.403 23.355 1.00 14.85 39 PRO E C 1
ATOM 10236 O O . PRO D 1 39 ? 3.123 23.048 23.645 1.00 14.03 39 PRO E O 1
ATOM 10240 N N . GLU D 1 40 ? 1.396 24.504 23.841 1.00 14.98 40 GLU E N 1
ATOM 10241 C CA . GLU D 1 40 ? 2.118 25.414 24.719 1.00 16.47 40 GLU E CA 1
ATOM 10242 C C . GLU D 1 40 ? 2.463 24.776 26.052 1.00 16.47 40 GLU E C 1
ATOM 10243 O O . GLU D 1 40 ? 3.600 24.885 26.530 1.00 17.10 40 GLU E O 1
ATOM 10249 N N . GLU D 1 41 ? 1.495 24.098 26.645 1.00 16.46 41 GLU E N 1
ATOM 10250 C CA . GLU D 1 41 ? 1.731 23.370 27.881 1.00 16.31 41 GLU E CA 1
ATOM 10251 C C . GLU D 1 41 ? 2.766 22.277 27.710 1.00 15.90 41 GLU E C 1
ATOM 10252 O O . GLU D 1 41 ? 3.616 22.103 28.570 1.00 14.81 41 GLU E O 1
ATOM 10258 N N . ALA D 1 42 ? 2.684 21.534 26.611 1.00 15.29 42 ALA E N 1
ATOM 10259 C CA . ALA D 1 42 ? 3.608 20.448 26.360 1.00 14.85 42 ALA E CA 1
ATOM 10260 C C . ALA D 1 42 ? 5.046 20.975 26.292 1.00 15.18 42 ALA E C 1
ATOM 10261 O O . ALA D 1 42 ? 5.945 20.386 26.901 1.00 14.35 42 ALA E O 1
ATOM 10263 N N . ALA D 1 43 ? 5.238 22.088 25.581 1.00 14.49 43 ALA E N 1
ATOM 10264 C CA . ALA D 1 43 ? 6.536 22.727 25.433 1.00 14.83 43 ALA E CA 1
ATOM 10265 C C . ALA D 1 43 ? 7.018 23.247 26.794 1.00 15.96 43 ALA E C 1
ATOM 10266 O O . ALA D 1 43 ? 8.194 23.140 27.141 1.00 15.18 43 ALA E O 1
ATOM 10268 N N . GLY D 1 44 ? 6.097 23.780 27.576 1.00 16.70 44 GLY E N 1
ATOM 10269 C CA . GLY D 1 44 ? 6.417 24.249 28.913 1.00 17.19 44 GLY E CA 1
ATOM 10270 C C . GLY D 1 44 ? 6.850 23.107 29.804 1.00 17.30 44 GLY E C 1
ATOM 10271 O O . GLY D 1 44 ? 7.821 23.257 30.556 1.00 17.60 44 GLY E O 1
ATOM 10272 N N . ARG D 1 45 ? 6.154 21.973 29.708 1.00 17.69 45 ARG E N 1
ATOM 10273 C CA . ARG D 1 45 ? 6.561 20.726 30.391 1.00 18.32 45 ARG E CA 1
ATOM 10274 C C . ARG D 1 45 ? 7.966 20.268 30.015 1.00 17.79 45 ARG E C 1
ATOM 10275 O O . ARG D 1 45 ? 8.727 19.888 30.872 1.00 17.11 45 ARG E O 1
ATOM 10283 N N . ILE D 1 46 ? 8.313 20.302 28.729 1.00 17.29 46 ILE E N 1
ATOM 10284 C CA . ILE D 1 46 ? 9.675 19.974 28.301 1.00 17.33 46 ILE E CA 1
ATOM 10285 C C . ILE D 1 46 ? 10.698 20.897 28.969 1.00 17.08 46 ILE E C 1
ATOM 10286 O O . ILE D 1 46 ? 11.701 20.433 29.478 1.00 16.18 46 ILE E O 1
ATOM 10291 N N . ALA D 1 47 ? 10.430 22.189 28.941 1.00 17.25 47 ALA E N 1
ATOM 10292 C CA . ALA D 1 47 ? 11.345 23.180 29.502 1.00 18.17 47 ALA E CA 1
ATOM 10293 C C . ALA D 1 47 ? 11.480 22.959 31.005 1.00 18.61 47 ALA E C 1
ATOM 10294 O O . ALA D 1 47 ? 12.562 23.002 31.568 1.00 19.36 47 ALA E O 1
ATOM 10296 N N . SER D 1 48 ? 10.372 22.677 31.647 1.00 19.17 48 SER E N 1
ATOM 10297 C CA . SER D 1 48 ? 10.366 22.481 33.086 1.00 20.56 48 SER E CA 1
ATOM 10298 C C . SER D 1 48 ? 11.184 21.270 33.487 1.00 20.79 48 SER E C 1
ATOM 10299 O O . SER D 1 48 ? 12.036 21.376 34.352 1.00 20.34 48 SER E O 1
ATOM 10302 N N . GLU D 1 49 ? 10.903 20.136 32.847 1.00 21.33 49 GLU E N 1
ATOM 10303 C CA . GLU D 1 49 ? 11.521 18.846 33.150 1.00 22.17 49 GLU E CA 1
ATOM 10304 C C . GLU D 1 49 ? 13.025 18.826 32.873 1.00 21.38 49 GLU E C 1
ATOM 10305 O O . GLU D 1 49 ? 13.790 18.150 33.571 1.00 21.77 49 GLU E O 1
ATOM 10311 N N . SER D 1 50 ? 13.440 19.599 31.876 1.00 20.30 50 SER E N 1
ATOM 10312 C CA . SER D 1 50 ? 14.833 19.754 31.538 1.00 19.30 50 SER E CA 1
ATOM 10313 C C . SER D 1 50 ? 15.566 20.909 32.243 1.00 19.24 50 SER E C 1
ATOM 10314 O O . SER D 1 50 ? 16.741 21.176 31.941 1.00 18.13 50 SER E O 1
ATOM 10317 N N . SER D 1 51 ? 14.902 21.564 33.195 1.00 19.58 51 SER E N 1
ATOM 10318 C CA . SER D 1 51 ? 15.528 22.617 34.001 1.00 20.28 51 SER E CA 1
ATOM 10319 C C . SER D 1 51 ? 15.192 22.457 35.480 1.00 21.04 51 SER E C 1
ATOM 10320 O O . SER D 1 51 ? 15.698 21.544 36.071 1.00 19.75 51 SER E O 1
ATOM 10323 N N . ILE D 1 52 ? 14.353 23.285 36.087 1.00 22.33 52 ILE E N 1
ATOM 10324 C CA . ILE D 1 52 ? 14.210 23.252 37.560 1.00 24.89 52 ILE E CA 1
ATOM 10325 C C . ILE D 1 52 ? 13.003 22.468 38.073 1.00 27.52 52 ILE E C 1
ATOM 10326 O O . ILE D 1 52 ? 12.787 22.346 39.303 1.00 28.03 52 ILE E O 1
ATOM 10331 N N . GLY D 1 53 ? 12.179 22.005 37.133 1.00 30.95 53 GLY E N 1
ATOM 10332 C CA . GLY D 1 53 ? 10.977 21.255 37.423 1.00 33.42 53 GLY E CA 1
ATOM 10333 C C . GLY D 1 53 ? 9.901 22.163 37.959 1.00 36.21 53 GLY E C 1
ATOM 10334 O O . GLY D 1 53 ? 9.851 23.345 37.643 1.00 36.64 53 GLY E O 1
ATOM 10335 N N . THR D 1 54 ? 9.021 21.598 38.772 1.00 39.54 54 THR E N 1
ATOM 10336 C CA . THR D 1 54 ? 8.016 22.383 39.478 1.00 41.68 54 THR E CA 1
ATOM 10337 C C . THR D 1 54 ? 8.488 22.686 40.887 1.00 43.70 54 THR E C 1
ATOM 10338 O O . THR D 1 54 ? 9.380 22.026 41.423 1.00 43.19 54 THR E O 1
ATOM 10342 N N . TRP D 1 55 ? 7.880 23.730 41.438 1.00 46.33 55 TRP E N 1
ATOM 10343 C CA . TRP D 1 55 ? 7.876 24.016 42.856 1.00 48.45 55 TRP E CA 1
ATOM 10344 C C . TRP D 1 55 ? 6.416 24.251 43.297 1.00 49.20 55 TRP E C 1
ATOM 10345 O O . TRP D 1 55 ? 5.473 23.957 42.542 1.00 49.01 55 TRP E O 1
ATOM 10356 N N . THR D 1 56 ? 6.255 24.796 44.502 1.00 50.06 56 THR E N 1
ATOM 10357 C CA . THR D 1 56 ? 4.960 25.007 45.203 1.00 50.97 56 THR E CA 1
ATOM 10358 C C . THR D 1 56 ? 4.992 23.969 46.313 1.00 50.69 56 THR E C 1
ATOM 10359 O O . THR D 1 56 ? 5.019 22.746 46.098 1.00 51.00 56 THR E O 1
ATOM 10363 N N . THR D 1 57 ? 4.971 24.508 47.509 1.00 50.16 57 THR E N 1
ATOM 10364 C CA . THR D 1 57 ? 5.667 23.936 48.629 1.00 49.63 57 THR E CA 1
ATOM 10365 C C . THR D 1 57 ? 5.831 25.169 49.512 1.00 49.17 57 THR E C 1
ATOM 10366 O O . THR D 1 57 ? 6.120 26.271 49.012 1.00 49.63 57 THR E O 1
ATOM 10370 N N . LEU D 1 58 ? 5.599 25.003 50.809 1.00 47.90 58 LEU E N 1
ATOM 10371 C CA . LEU D 1 58 ? 5.744 26.108 51.744 1.00 46.83 58 LEU E CA 1
ATOM 10372 C C . LEU D 1 58 ? 7.233 26.354 51.998 1.00 45.02 58 LEU E C 1
ATOM 10373 O O . LEU D 1 58 ? 7.607 27.324 52.667 1.00 45.46 58 LEU E O 1
ATOM 10378 N N . TRP D 1 59 ? 8.082 25.496 51.438 1.00 42.31 59 TRP E N 1
ATOM 10379 C CA . TRP D 1 59 ? 9.509 25.604 51.662 1.00 40.13 59 TRP E CA 1
ATOM 10380 C C . TRP D 1 59 ? 10.180 26.707 50.850 1.00 38.92 59 TRP E C 1
ATOM 10381 O O . TRP D 1 59 ? 9.841 26.933 49.698 1.00 38.15 59 TRP E O 1
ATOM 10392 N N . LYS D 1 60 ? 11.141 27.373 51.494 1.00 38.21 60 LYS E N 1
ATOM 10393 C CA . LYS D 1 60 ? 11.958 28.431 50.889 1.00 37.75 60 LYS E CA 1
ATOM 10394 C C . LYS D 1 60 ? 12.542 27.961 49.558 1.00 36.67 60 LYS E C 1
ATOM 10395 O O . LYS D 1 60 ? 13.275 26.976 49.503 1.00 37.04 60 LYS E O 1
ATOM 10401 N N . LEU D 1 61 ? 12.190 28.675 48.500 1.00 35.27 61 LEU E N 1
ATOM 10402 C CA . LEU D 1 61 ? 12.669 28.416 47.160 1.00 34.15 61 LEU E CA 1
ATOM 10403 C C . LEU D 1 61 ? 14.179 28.799 47.060 1.00 32.63 61 LEU E C 1
ATOM 10404 O O . LEU D 1 61 ? 14.586 29.883 47.478 1.00 31.46 61 LEU E O 1
ATOM 10409 N N . PRO D 1 62 ? 15.019 27.905 46.528 1.00 30.95 62 PRO E N 1
ATOM 10410 C CA . PRO D 1 62 ? 16.460 28.166 46.503 1.00 30.10 62 PRO E CA 1
ATOM 10411 C C . PRO D 1 62 ? 16.771 29.368 45.631 1.00 29.10 62 PRO E C 1
ATOM 10412 O O . PRO D 1 62 ? 16.099 29.583 44.635 1.00 30.07 62 PRO E O 1
ATOM 10416 N N . GLU D 1 63 ? 17.783 30.145 45.990 1.00 28.81 63 GLU E N 1
ATOM 10417 C CA . GLU D 1 63 ? 18.013 31.458 45.344 1.00 28.77 63 GLU E CA 1
ATOM 10418 C C . GLU D 1 63 ? 18.463 31.379 43.862 1.00 27.30 63 GLU E C 1
ATOM 10419 O O . GLU D 1 63 ? 18.187 32.292 43.088 1.00 26.72 63 GLU E O 1
ATOM 10425 N N . MET D 1 64 ? 19.067 30.259 43.460 1.00 25.75 64 MET E N 1
ATOM 10426 C CA . MET D 1 64 ? 19.520 30.099 42.075 1.00 24.18 64 MET E CA 1
ATOM 10427 C C . MET D 1 64 ? 18.469 29.530 41.082 1.00 23.61 64 MET E C 1
ATOM 10428 O O . MET D 1 64 ? 18.721 29.429 39.883 1.00 22.41 64 MET E O 1
ATOM 10433 N N . ALA D 1 65 ? 17.325 29.110 41.590 1.00 23.76 65 ALA E N 1
ATOM 10434 C CA . ALA D 1 65 ? 16.319 28.412 40.792 1.00 24.33 65 ALA E CA 1
ATOM 10435 C C . ALA D 1 65 ? 15.650 29.303 39.740 1.00 24.76 65 ALA E C 1
ATOM 10436 O O . ALA D 1 65 ? 15.419 28.841 38.647 1.00 24.26 65 ALA E O 1
ATOM 10438 N N . LYS D 1 66 ? 15.318 30.554 40.069 1.00 25.96 66 LYS E N 1
ATOM 10439 C CA . LYS D 1 66 ? 14.742 31.480 39.066 1.00 27.56 66 LYS E CA 1
ATOM 10440 C C . LYS D 1 66 ? 15.734 31.728 37.927 1.00 27.82 66 LYS E C 1
ATOM 10441 O O . LYS D 1 66 ? 15.322 31.820 36.782 1.00 27.90 66 LYS E O 1
ATOM 10447 N N . ARG D 1 67 ? 17.036 31.747 38.233 1.00 27.30 67 ARG E N 1
ATOM 10448 C CA . ARG D 1 67 ? 18.060 32.033 37.233 1.00 27.63 67 ARG E CA 1
ATOM 10449 C C . ARG D 1 67 ? 18.388 30.815 36.415 1.00 26.74 67 ARG E C 1
ATOM 10450 O O . ARG D 1 67 ? 19.235 30.869 35.558 1.00 28.27 67 ARG E O 1
ATOM 10458 N N . SER D 1 68 ? 17.770 29.694 36.732 1.00 25.87 68 SER E N 1
ATOM 10459 C CA . SER D 1 68 ? 18.071 28.453 36.070 1.00 24.53 68 SER E CA 1
ATOM 10460 C C . SER D 1 68 ? 16.928 27.968 35.183 1.00 23.27 68 SER E C 1
ATOM 10461 O O . SER D 1 68 ? 17.057 26.933 34.529 1.00 24.47 68 SER E O 1
ATOM 10464 N N . MET D 1 69 ? 15.843 28.728 35.093 1.00 20.97 69 MET E N 1
ATOM 10465 C CA . MET D 1 69 ? 14.702 28.288 34.302 1.00 19.87 69 MET E CA 1
ATOM 10466 C C . MET D 1 69 ? 14.999 28.306 32.829 1.00 18.76 69 MET E C 1
ATOM 10467 O O . MET D 1 69 ? 15.475 29.286 32.329 1.00 17.93 69 MET E O 1
ATOM 10472 N N . ALA D 1 70 ? 14.672 27.218 32.139 1.00 18.59 70 ALA E N 1
ATOM 10473 C CA . ALA D 1 70 ? 14.645 27.211 30.692 1.00 18.11 70 ALA E CA 1
ATOM 10474 C C . ALA D 1 70 ? 13.433 27.960 30.191 1.00 17.68 70 ALA E C 1
ATOM 10475 O O . ALA D 1 70 ? 12.445 28.155 30.912 1.00 17.63 70 ALA E O 1
ATOM 10477 N N . LYS D 1 71 ? 13.500 28.380 28.945 1.00 17.18 71 LYS E N 1
ATOM 10478 C CA . LYS D 1 71 ? 12.424 29.178 28.326 1.00 17.70 71 LYS E CA 1
ATOM 10479 C C . LYS D 1 71 ? 12.184 28.775 26.876 1.00 16.52 71 LYS E C 1
ATOM 10480 O O . LYS D 1 71 ? 13.077 28.879 26.045 1.00 15.22 71 LYS E O 1
ATOM 10486 N N . VAL D 1 72 ? 10.981 28.291 26.588 1.00 16.41 72 VAL E N 1
ATOM 10487 C CA . VAL D 1 72 ? 10.510 28.129 25.194 1.00 16.29 72 VAL E CA 1
ATOM 10488 C C . VAL D 1 72 ? 10.290 29.494 24.501 1.00 16.44 72 VAL E C 1
ATOM 10489 O O . VAL D 1 72 ? 9.333 30.235 24.832 1.00 17.68 72 VAL E O 1
ATOM 10493 N N . PHE D 1 73 ? 11.139 29.808 23.537 1.00 15.07 73 PHE E N 1
ATOM 10494 C CA . PHE D 1 73 ? 11.085 31.073 22.834 1.00 15.27 73 PHE E CA 1
ATOM 10495 C C . PHE D 1 73 ? 10.593 30.937 21.380 1.00 14.94 73 PHE E C 1
ATOM 10496 O O . PHE D 1 73 ? 10.302 31.939 20.718 1.00 16.12 73 PHE E O 1
ATOM 10504 N N . TYR D 1 74 ? 10.461 29.711 20.896 1.00 14.22 74 TYR E N 1
ATOM 10505 C CA . TYR D 1 74 ? 9.922 29.471 19.548 1.00 14.05 74 TYR E CA 1
ATOM 10506 C C . TYR D 1 74 ? 9.028 28.256 19.672 1.00 13.26 74 TYR E C 1
ATOM 10507 O O . TYR D 1 74 ? 9.398 27.293 20.359 1.00 13.59 74 TYR E O 1
ATOM 10516 N N . LEU D 1 75 ? 7.842 28.326 19.071 1.00 12.98 75 LEU E N 1
ATOM 10517 C CA . LEU D 1 75 ? 6.901 27.210 18.987 1.00 12.76 75 LEU E CA 1
ATOM 10518 C C . LEU D 1 75 ? 6.082 27.330 17.723 1.00 13.86 75 LEU E C 1
ATOM 10519 O O . LEU D 1 75 ? 5.397 28.330 17.542 1.00 13.53 75 LEU E O 1
ATOM 10524 N N . GLU D 1 76 ? 6.138 26.331 16.855 1.00 14.88 76 GLU E N 1
ATOM 10525 C CA . GLU D 1 76 ? 5.343 26.329 15.628 1.00 16.95 76 GLU E CA 1
ATOM 10526 C C . GLU D 1 76 ? 4.925 24.931 15.234 1.00 16.62 76 GLU E C 1
ATOM 10527 O O . GLU D 1 76 ? 5.673 23.951 15.388 1.00 15.80 76 GLU E O 1
ATOM 10533 N N . LYS D 1 77 ? 3.703 24.861 14.749 1.00 16.52 77 LYS E N 1
ATOM 10534 C CA . LYS D 1 77 ? 3.223 23.753 13.941 1.00 18.20 77 LYS E CA 1
ATOM 10535 C C . LYS D 1 77 ? 4.295 23.224 12.986 1.00 18.13 77 LYS E C 1
ATOM 10536 O O . LYS D 1 77 ? 5.017 24.002 12.352 1.00 17.97 77 LYS E O 1
ATOM 10542 N N . HIS D 1 78 ? 4.407 21.894 12.916 1.00 18.88 78 HIS E N 1
ATOM 10543 C CA . HIS D 1 78 ? 5.324 21.199 12.019 1.00 18.93 78 HIS E CA 1
ATOM 10544 C C . HIS D 1 78 ? 4.858 19.784 11.717 1.00 18.89 78 HIS E C 1
ATOM 10545 O O . HIS D 1 78 ? 4.975 18.903 12.558 1.00 16.75 78 HIS E O 1
ATOM 10552 N N . GLY D 1 79 ? 4.335 19.557 10.512 1.00 19.22 79 GLY E N 1
ATOM 10553 C CA . GLY D 1 79 ? 3.815 18.237 10.158 1.00 19.27 79 GLY E CA 1
ATOM 10554 C C . GLY D 1 79 ? 2.649 17.833 11.072 1.00 19.36 79 GLY E C 1
ATOM 10555 O O . GLY D 1 79 ? 1.707 18.589 11.282 1.00 17.08 79 GLY E O 1
ATOM 10556 N N . GLU D 1 80 ? 2.737 16.646 11.663 1.00 19.57 80 GLU E N 1
ATOM 10557 C CA . GLU D 1 80 ? 1.704 16.185 12.587 1.00 20.36 80 GLU E CA 1
ATOM 10558 C C . GLU D 1 80 ? 1.966 16.614 14.039 1.00 19.48 80 GLU E C 1
ATOM 10559 O O . GLU D 1 80 ? 1.286 16.151 14.957 1.00 20.07 80 GLU E O 1
ATOM 10565 N N . GLY D 1 81 ? 2.936 17.505 14.238 1.00 17.99 81 GLY E N 1
ATOM 10566 C CA . GLY D 1 81 ? 3.262 18.009 15.553 1.00 17.03 81 GLY E CA 1
ATOM 10567 C C . GLY D 1 81 ? 3.779 19.448 15.586 1.00 16.20 81 GLY E C 1
ATOM 10568 O O . GLY D 1 81 ? 3.255 20.340 14.924 1.00 15.90 81 GLY E O 1
ATOM 10569 N N . TYR D 1 82 ? 4.832 19.652 16.358 1.00 14.78 82 TYR E N 1
ATOM 10570 C CA . TYR D 1 82 ? 5.331 20.974 16.710 1.00 14.23 82 TYR E CA 1
ATOM 10571 C C . TYR D 1 82 ? 6.846 20.932 16.897 1.00 14.08 82 TYR E C 1
ATOM 10572 O O . TYR D 1 82 ? 7.393 19.899 17.256 1.00 14.08 82 TYR E O 1
ATOM 10581 N N . ILE D 1 83 ? 7.513 22.047 16.607 1.00 14.44 83 ILE E N 1
ATOM 10582 C CA . ILE D 1 83 ? 8.900 22.276 16.993 1.00 14.20 83 ILE E CA 1
ATOM 10583 C C . ILE D 1 83 ? 8.861 23.354 18.036 1.00 14.01 83 ILE E C 1
ATOM 10584 O O . ILE D 1 83 ? 8.156 24.374 17.890 1.00 14.05 83 ILE E O 1
ATOM 10589 N N . ALA D 1 84 ? 9.585 23.106 19.112 1.00 13.96 84 ALA E N 1
ATOM 10590 C CA . ALA D 1 84 ? 9.932 24.099 20.098 1.00 13.82 84 ALA E CA 1
ATOM 10591 C C . ALA D 1 84 ? 11.433 24.308 20.088 1.00 14.53 84 ALA E C 1
ATOM 10592 O O . ALA D 1 84 ? 12.205 23.354 19.910 1.00 15.44 84 ALA E O 1
ATOM 10594 N N . LYS D 1 85 ? 11.860 25.540 20.313 1.00 14.84 85 LYS E N 1
ATOM 10595 C CA . LYS D 1 85 ? 13.253 25.844 20.655 1.00 14.50 85 LYS E CA 1
ATOM 10596 C C . LYS D 1 85 ? 13.224 26.451 22.013 1.00 14.37 85 LYS E C 1
ATOM 10597 O O . LYS D 1 85 ? 12.326 27.228 22.332 1.00 14.29 85 LYS E O 1
ATOM 10603 N N . ILE D 1 86 ? 14.172 26.031 22.837 1.00 14.01 86 ILE E N 1
ATOM 10604 C CA . ILE D 1 86 ? 14.170 26.301 24.256 1.00 13.36 86 ILE E CA 1
ATOM 10605 C C . ILE D 1 86 ? 15.551 26.780 24.599 1.00 14.27 86 ILE E C 1
ATOM 10606 O O . ILE D 1 86 ? 16.518 26.193 24.134 1.00 15.70 86 ILE E O 1
ATOM 10611 N N . ALA D 1 87 ? 15.644 27.851 25.384 1.00 14.78 87 ALA E N 1
ATOM 10612 C CA . ALA D 1 87 ? 16.910 28.422 25.827 1.00 15.04 87 ALA E CA 1
ATOM 10613 C C . ALA D 1 87 ? 17.216 28.070 27.277 1.00 14.94 87 ALA E C 1
ATOM 10614 O O . ALA D 1 87 ? 16.352 28.150 28.153 1.00 14.56 87 ALA E O 1
ATOM 10616 N N . TYR D 1 88 ? 18.488 27.736 27.509 1.00 15.16 88 TYR E N 1
ATOM 10617 C CA . TYR D 1 88 ? 18.967 27.201 28.771 1.00 15.05 88 TYR E CA 1
ATOM 10618 C C . TYR D 1 88 ? 20.108 28.057 29.282 1.00 15.62 88 TYR E C 1
ATOM 10619 O O . TYR D 1 88 ? 21.148 28.116 28.674 1.00 15.87 88 TYR E O 1
ATOM 10628 N N . PRO D 1 89 ? 19.965 28.669 30.449 1.00 16.01 89 PRO E N 1
ATOM 10629 C CA . PRO D 1 89 ? 21.117 29.322 31.063 1.00 16.31 89 PRO E CA 1
ATOM 10630 C C . PRO D 1 89 ? 22.169 28.291 31.567 1.00 15.68 89 PRO E C 1
ATOM 10631 O O . PRO D 1 89 ? 21.832 27.153 31.917 1.00 14.26 89 PRO E O 1
ATOM 10635 N N . LEU D 1 90 ? 23.435 28.713 31.596 1.00 14.81 90 LEU E N 1
ATOM 10636 C CA . LEU D 1 90 ? 24.533 27.818 31.892 1.00 15.01 90 LEU E CA 1
ATOM 10637 C C . LEU D 1 90 ? 24.643 27.504 33.372 1.00 14.39 90 LEU E C 1
ATOM 10638 O O . LEU D 1 90 ? 25.452 26.671 33.771 1.00 13.26 90 LEU E O 1
ATOM 10643 N N . THR D 1 91 ? 23.848 28.173 34.198 1.00 14.34 91 THR E N 1
ATOM 10644 C CA . THR D 1 91 ? 23.721 27.770 35.571 1.00 14.33 91 THR E CA 1
ATOM 10645 C C . THR D 1 91 ? 23.064 26.389 35.728 1.00 14.56 91 THR E C 1
ATOM 10646 O O . THR D 1 91 ? 23.050 25.835 36.838 1.00 14.71 91 THR E O 1
ATOM 10650 N N . LEU D 1 92 ? 22.442 25.872 34.668 1.00 14.22 92 LEU E N 1
ATOM 10651 C CA . LEU D 1 92 ? 21.844 24.549 34.737 1.00 14.90 92 LEU E CA 1
ATOM 10652 C C . LEU D 1 92 ? 22.846 23.452 34.557 1.00 14.63 92 LEU E C 1
ATOM 10653 O O . LEU D 1 92 ? 22.512 22.298 34.814 1.00 13.67 92 LEU E O 1
ATOM 10658 N N . PHE D 1 93 ? 24.062 23.797 34.105 1.00 14.64 93 PHE E N 1
ATOM 10659 C CA . PHE D 1 93 ? 25.003 22.811 33.587 1.00 13.76 93 PHE E CA 1
ATOM 10660 C C . PHE D 1 93 ? 26.329 22.713 34.361 1.00 14.98 93 PHE E C 1
ATOM 10661 O O . PHE D 1 93 ? 26.876 23.706 34.876 1.00 14.31 93 PHE E O 1
ATOM 10669 N N . GLU D 1 94 ? 26.792 21.477 34.473 1.00 14.70 94 GLU E N 1
ATOM 10670 C CA . GLU D 1 94 ? 28.127 21.175 34.901 1.00 13.68 94 GLU E CA 1
ATOM 10671 C C . GLU D 1 94 ? 28.962 21.245 33.687 1.00 13.94 94 GLU E C 1
ATOM 10672 O O . GLU D 1 94 ? 28.948 20.355 32.829 1.00 12.48 94 GLU E O 1
ATOM 10678 N N . GLU D 1 95 ? 29.724 22.299 33.604 1.00 14.85 95 GLU E N 1
ATOM 10679 C CA . GLU D 1 95 ? 30.496 22.554 32.416 1.00 15.38 95 GLU E CA 1
ATOM 10680 C C . GLU D 1 95 ? 31.601 21.537 32.214 1.00 16.04 95 GLU E C 1
ATOM 10681 O O . GLU D 1 95 ? 32.197 21.055 33.157 1.00 16.17 95 GLU E O 1
ATOM 10687 N N . GLY D 1 96 ? 31.858 21.203 30.947 1.00 16.46 96 GLY E N 1
ATOM 10688 C CA . GLY D 1 96 ? 32.686 20.083 30.582 1.00 17.45 96 GLY E CA 1
ATOM 10689 C C . GLY D 1 96 ? 32.033 18.712 30.624 1.00 18.13 96 GLY E C 1
ATOM 10690 O O . GLY D 1 96 ? 32.609 17.752 30.069 1.00 19.15 96 GLY E O 1
ATOM 10691 N N . SER D 1 97 ? 30.852 18.574 31.250 1.00 17.85 97 SER E N 1
ATOM 10692 C CA . SER D 1 97 ? 30.239 17.247 31.435 1.00 15.87 97 SER E CA 1
ATOM 10693 C C . SER D 1 97 ? 29.131 17.114 30.451 1.00 16.82 97 SER E C 1
ATOM 10694 O O . SER D 1 97 ? 28.029 17.508 30.771 1.00 16.74 97 SER E O 1
ATOM 10697 N N . LEU D 1 98 ? 29.405 16.573 29.241 1.00 17.33 98 LEU E N 1
ATOM 10698 C CA . LEU D 1 98 ? 28.331 16.257 28.297 1.00 17.00 98 LEU E CA 1
ATOM 10699 C C . LEU D 1 98 ? 27.294 15.343 28.866 1.00 16.23 98 LEU E C 1
ATOM 10700 O O . LEU D 1 98 ? 26.103 15.438 28.556 1.00 15.54 98 LEU E O 1
ATOM 10705 N N . VAL D 1 99 ? 27.755 14.424 29.698 1.00 15.23 99 VAL E N 1
ATOM 10706 C CA . VAL D 1 99 ? 26.907 13.488 30.382 1.00 14.60 99 VAL E CA 1
ATOM 10707 C C . VAL D 1 99 ? 25.797 14.229 31.125 1.00 14.49 99 VAL E C 1
ATOM 10708 O O . VAL D 1 99 ? 24.643 13.878 30.993 1.00 14.20 99 VAL E O 1
ATOM 10712 N N . GLN D 1 100 ? 26.149 15.234 31.930 1.00 13.44 100 GLN E N 1
ATOM 10713 C CA . GLN D 1 100 ? 25.139 15.975 32.675 1.00 13.67 100 GLN E CA 1
ATOM 10714 C C . GLN D 1 100 ? 24.221 16.814 31.768 1.00 14.51 100 GLN E C 1
ATOM 10715 O O . GLN D 1 100 ? 23.001 16.878 31.956 1.00 14.16 100 GLN E O 1
ATOM 10721 N N . LEU D 1 101 ? 24.781 17.384 30.719 1.00 13.32 101 LEU E N 1
ATOM 10722 C CA . LEU D 1 101 ? 23.911 18.026 29.713 1.00 14.82 101 LEU E CA 1
ATOM 10723 C C . LEU D 1 101 ? 22.811 17.098 29.168 1.00 14.68 101 LEU E C 1
ATOM 10724 O O . LEU D 1 101 ? 21.622 17.449 29.163 1.00 15.99 101 LEU E O 1
ATOM 10729 N N . PHE D 1 102 ? 23.183 15.917 28.717 1.00 16.02 102 PHE E N 1
ATOM 10730 C CA . PHE D 1 102 ? 22.212 14.953 28.202 1.00 15.84 102 PHE E CA 1
ATOM 10731 C C . PHE D 1 102 ? 21.266 14.426 29.309 1.00 17.05 102 PHE E C 1
ATOM 10732 O O . PHE D 1 102 ? 20.115 14.133 29.059 1.00 17.80 102 PHE E O 1
ATOM 10740 N N . SER D 1 103 ? 21.726 14.372 30.546 1.00 16.21 103 SER E N 1
ATOM 10741 C CA . SER D 1 103 ? 20.834 14.005 31.627 1.00 18.28 103 SER E CA 1
ATOM 10742 C C . SER D 1 103 ? 19.702 15.070 31.731 1.00 18.39 103 SER E C 1
ATOM 10743 O O . SER D 1 103 ? 18.542 14.720 31.934 1.00 18.91 103 SER E O 1
ATOM 10746 N N . ALA D 1 104 ? 20.032 16.329 31.456 1.00 18.01 104 ALA E N 1
ATOM 10747 C CA . ALA D 1 104 ? 19.037 17.384 31.490 1.00 18.54 104 ALA E CA 1
ATOM 10748 C C . ALA D 1 104 ? 18.172 17.444 30.239 1.00 17.83 104 ALA E C 1
ATOM 10749 O O . ALA D 1 104 ? 16.951 17.493 30.343 1.00 19.76 104 ALA E O 1
ATOM 10751 N N . VAL D 1 105 ? 18.771 17.467 29.068 1.00 16.45 105 VAL E N 1
ATOM 10752 C CA . VAL D 1 105 ? 18.005 17.817 27.886 1.00 16.54 105 VAL E CA 1
ATOM 10753 C C . VAL D 1 105 ? 17.557 16.587 27.102 1.00 16.95 105 VAL E C 1
ATOM 10754 O O . VAL D 1 105 ? 16.704 16.678 26.183 1.00 16.60 105 VAL E O 1
ATOM 10758 N N . ALA D 1 106 ? 18.143 15.440 27.428 1.00 17.61 106 ALA E N 1
ATOM 10759 C CA . ALA D 1 106 ? 17.795 14.200 26.750 1.00 17.84 106 ALA E CA 1
ATOM 10760 C C . ALA D 1 106 ? 17.464 13.100 27.737 1.00 17.85 106 ALA E C 1
ATOM 10761 O O . ALA D 1 106 ? 17.665 11.934 27.420 1.00 18.18 106 ALA E O 1
ATOM 10763 N N . GLY D 1 107 ? 16.925 13.434 28.898 1.00 17.39 107 GLY E N 1
ATOM 10764 C CA . GLY D 1 107 ? 16.628 12.406 29.872 1.00 17.64 107 GLY E CA 1
ATOM 10765 C C . GLY D 1 107 ? 15.161 12.048 30.100 1.00 18.75 107 GLY E C 1
ATOM 10766 O O . GLY D 1 107 ? 14.502 11.371 29.277 1.00 18.63 107 GLY E O 1
ATOM 10767 N N . ASN D 1 108 ? 14.670 12.427 31.267 1.00 18.62 108 ASN E N 1
ATOM 10768 C CA . ASN D 1 108 ? 13.283 12.189 31.637 1.00 20.47 108 ASN E CA 1
ATOM 10769 C C . ASN D 1 108 ? 12.261 12.743 30.675 1.00 19.90 108 ASN E C 1
ATOM 10770 O O . ASN D 1 108 ? 11.141 12.245 30.648 1.00 21.11 108 ASN E O 1
ATOM 10775 N N . VAL D 1 109 ? 12.617 13.781 29.920 1.00 19.45 109 VAL E N 1
ATOM 10776 C CA . VAL D 1 109 ? 11.677 14.400 29.004 1.00 18.92 109 VAL E CA 1
ATOM 10777 C C . VAL D 1 109 ? 11.040 13.359 28.047 1.00 18.74 109 VAL E C 1
ATOM 10778 O O . VAL D 1 109 ? 9.861 13.472 27.724 1.00 16.75 109 VAL E O 1
ATOM 10782 N N . PHE D 1 110 ? 11.802 12.331 27.646 1.00 19.01 110 PHE E N 1
ATOM 10783 C CA . PHE D 1 110 ? 11.277 11.328 26.688 1.00 19.15 110 PHE E CA 1
ATOM 10784 C C . PHE D 1 110 ? 10.187 10.426 27.298 1.00 19.56 110 PHE E C 1
ATOM 10785 O O . PHE D 1 110 ? 9.419 9.806 26.563 1.00 19.62 110 PHE E O 1
ATOM 10793 N N . GLY D 1 111 ? 10.143 10.328 28.627 1.00 19.15 111 GLY E N 1
ATOM 10794 C CA . GLY D 1 111 ? 9.109 9.563 29.297 1.00 20.78 111 GLY E CA 1
ATOM 10795 C C . GLY D 1 111 ? 7.837 10.310 29.740 1.00 22.17 111 GLY E C 1
ATOM 10796 O O . GLY D 1 111 ? 6.966 9.721 30.413 1.00 22.33 111 GLY E O 1
ATOM 10797 N N . MET D 1 112 ? 7.684 11.580 29.384 1.00 22.51 112 MET E N 1
ATOM 10798 C CA . MET D 1 112 ? 6.579 12.341 29.969 1.00 23.82 112 MET E CA 1
ATOM 10799 C C . MET D 1 112 ? 5.270 11.866 29.357 1.00 23.59 112 MET E C 1
ATOM 10800 O O . MET D 1 112 ? 5.146 11.793 28.130 1.00 23.66 112 MET E O 1
ATOM 10805 N N . LYS D 1 113 ? 4.305 11.504 30.195 1.00 24.62 113 LYS E N 1
ATOM 10806 C CA . LYS D 1 113 ? 3.020 11.001 29.671 1.00 26.23 113 LYS E CA 1
ATOM 10807 C C . LYS D 1 113 ? 2.239 12.052 28.874 1.00 24.69 113 LYS E C 1
ATOM 10808 O O . LYS D 1 113 ? 1.426 11.713 28.007 1.00 25.09 113 LYS E O 1
ATOM 10814 N N . ALA D 1 114 ? 2.484 13.324 29.167 1.00 23.60 114 ALA E N 1
ATOM 10815 C CA . ALA D 1 114 ? 1.791 14.403 28.469 1.00 22.82 114 ALA E CA 1
ATOM 10816 C C . ALA D 1 114 ? 2.336 14.648 27.062 1.00 21.86 114 ALA E C 1
ATOM 10817 O O . ALA D 1 114 ? 1.891 15.566 26.417 1.00 21.49 114 ALA E O 1
ATOM 10819 N N . LEU D 1 115 ? 3.332 13.883 26.619 1.00 21.22 115 LEU E N 1
ATOM 10820 C CA . LEU D 1 115 ? 3.736 13.884 25.220 1.00 20.95 115 LEU E CA 1
ATOM 10821 C C . LEU D 1 115 ? 3.495 12.522 24.614 1.00 21.56 115 LEU E C 1
ATOM 10822 O O . LEU D 1 115 ? 3.753 11.523 25.254 1.00 23.32 115 LEU E O 1
ATOM 10827 N N . LYS D 1 116 ? 3.037 12.484 23.369 1.00 21.71 116 LYS E N 1
ATOM 10828 C CA . LYS D 1 116 ? 2.946 11.255 22.567 1.00 21.24 116 LYS E CA 1
ATOM 10829 C C . LYS D 1 116 ? 4.319 10.883 22.067 1.00 20.45 116 LYS E C 1
ATOM 10830 O O . LYS D 1 116 ? 4.681 9.723 22.031 1.00 19.58 116 LYS E O 1
ATOM 10836 N N . ASN D 1 117 ? 5.029 11.877 21.550 1.00 19.87 117 ASN E N 1
ATOM 10837 C CA . ASN D 1 117 ? 6.356 11.672 20.988 1.00 19.34 117 ASN E CA 1
ATOM 10838 C C . ASN D 1 117 ? 7.210 12.884 21.269 1.00 18.05 117 ASN E C 1
ATOM 10839 O O . ASN D 1 117 ? 6.675 13.999 21.311 1.00 18.21 117 ASN E O 1
ATOM 10844 N N . LEU D 1 118 ? 8.506 12.659 21.499 1.00 16.00 118 LEU E N 1
ATOM 10845 C CA . LEU D 1 118 ? 9.495 13.698 21.678 1.00 14.69 118 LEU E CA 1
ATOM 10846 C C . LEU D 1 118 ? 10.814 13.327 20.955 1.00 14.59 118 LEU E C 1
ATOM 10847 O O . LEU D 1 118 ? 11.381 12.262 21.199 1.00 13.20 118 LEU E O 1
ATOM 10852 N N . ARG D 1 119 ? 11.288 14.209 20.082 1.00 15.25 119 ARG E N 1
ATOM 10853 C CA . ARG D 1 119 ? 12.549 14.021 19.366 1.00 15.17 119 ARG E CA 1
ATOM 10854 C C . ARG D 1 119 ? 13.461 15.233 19.532 1.00 15.48 119 ARG E C 1
ATOM 10855 O O . ARG D 1 119 ? 13.069 16.337 19.206 1.00 16.55 119 ARG E O 1
ATOM 10863 N N . LEU D 1 120 ? 14.650 15.012 20.089 1.00 15.23 120 LEU E N 1
ATOM 10864 C CA . LEU D 1 120 ? 15.679 16.022 20.229 1.00 14.84 120 LEU E CA 1
ATOM 10865 C C . LEU D 1 120 ? 16.348 16.146 18.893 1.00 14.12 120 LEU E C 1
ATOM 10866 O O . LEU D 1 120 ? 17.030 15.210 18.457 1.00 14.55 120 LEU E O 1
ATOM 10871 N N . LEU D 1 121 ? 16.168 17.295 18.240 1.00 13.58 121 LEU E N 1
ATOM 10872 C CA . LEU D 1 121 ? 16.588 17.493 16.851 1.00 14.60 121 LEU E CA 1
ATOM 10873 C C . LEU D 1 121 ? 18.045 18.006 16.685 1.00 14.73 121 LEU E C 1
ATOM 10874 O O . LEU D 1 121 ? 18.762 17.596 15.757 1.00 15.23 121 LEU E O 1
ATOM 10879 N N . ASP D 1 122 ? 18.424 18.971 17.520 1.00 14.43 122 ASP E N 1
ATOM 10880 C CA . ASP D 1 122 ? 19.724 19.655 17.477 1.00 14.55 122 ASP E CA 1
ATOM 10881 C C . ASP D 1 122 ? 19.870 20.458 18.784 1.00 15.81 122 ASP E C 1
ATOM 10882 O O . ASP D 1 122 ? 18.874 20.709 19.472 1.00 14.31 122 ASP E O 1
ATOM 10887 N N . PHE D 1 123 ? 21.116 20.767 19.152 1.00 15.82 123 PHE E N 1
ATOM 10888 C CA . PHE D 1 123 ? 21.428 21.696 20.203 1.00 16.00 123 PHE E CA 1
ATOM 10889 C C . PHE D 1 123 ? 22.572 22.633 19.761 1.00 16.51 123 PHE E C 1
ATOM 10890 O O . PHE D 1 123 ? 23.359 22.309 18.887 1.00 16.69 123 PHE E O 1
ATOM 10898 N N . HIS D 1 124 ? 22.679 23.777 20.408 1.00 16.90 124 HIS E N 1
ATOM 10899 C CA . HIS D 1 124 ? 23.571 24.837 19.975 1.00 16.82 124 HIS E CA 1
ATOM 10900 C C . HIS D 1 124 ? 24.215 25.355 21.238 1.00 16.10 124 HIS E C 1
ATOM 10901 O O . HIS D 1 124 ? 23.635 26.148 21.947 1.00 16.92 124 HIS E O 1
ATOM 10908 N N . PRO D 1 125 ? 25.412 24.891 21.517 1.00 15.65 125 PRO E N 1
ATOM 10909 C CA . PRO D 1 125 ? 26.133 25.315 22.726 1.00 15.06 125 PRO E CA 1
ATOM 10910 C C . PRO D 1 125 ? 26.809 26.705 22.535 1.00 14.87 125 PRO E C 1
ATOM 10911 O O . PRO D 1 125 ? 27.443 26.980 21.509 1.00 14.15 125 PRO E O 1
ATOM 10915 N N . PRO D 1 126 ? 26.658 27.620 23.486 1.00 14.49 126 PRO E N 1
ATOM 10916 C CA . PRO D 1 126 ? 27.302 28.936 23.386 1.00 14.16 126 PRO E CA 1
ATOM 10917 C C . PRO D 1 126 ? 28.836 28.853 23.576 1.00 13.99 126 PRO E C 1
ATOM 10918 O O . PRO D 1 126 ? 29.339 27.799 24.044 1.00 15.46 126 PRO E O 1
ATOM 10922 N N . TYR D 1 127 ? 29.581 29.917 23.256 1.00 12.62 127 TYR E N 1
ATOM 10923 C CA . TYR D 1 127 ? 31.047 29.894 23.369 1.00 12.74 127 TYR E CA 1
ATOM 10924 C C . TYR D 1 127 ? 31.457 29.401 24.776 1.00 12.85 127 TYR E C 1
ATOM 10925 O O . TYR D 1 127 ? 32.339 28.576 24.934 1.00 12.60 127 TYR E O 1
ATOM 10934 N N . GLU D 1 128 ? 30.845 29.943 25.806 1.00 13.01 128 GLU E N 1
ATOM 10935 C CA . GLU D 1 128 ? 31.262 29.590 27.164 1.00 12.55 128 GLU E CA 1
ATOM 10936 C C . GLU D 1 128 ? 30.980 28.153 27.638 1.00 12.62 128 GLU E C 1
ATOM 10937 O O . GLU D 1 128 ? 31.528 27.710 28.687 1.00 12.50 128 GLU E O 1
ATOM 10943 N N . TYR D 1 129 ? 30.106 27.435 26.936 1.00 12.37 129 TYR E N 1
ATOM 10944 C CA . TYR D 1 129 ? 29.931 26.000 27.108 1.00 12.76 129 TYR E CA 1
ATOM 10945 C C . TYR D 1 129 ? 30.950 25.242 26.238 1.00 13.16 129 TYR E C 1
ATOM 10946 O O . TYR D 1 129 ? 31.652 24.363 26.719 1.00 13.00 129 TYR E O 1
ATOM 10955 N N . LEU D 1 130 ? 31.028 25.608 24.968 1.00 12.74 130 LEU E N 1
ATOM 10956 C CA . LEU D 1 130 ? 31.797 24.888 23.985 1.00 14.17 130 LEU E CA 1
ATOM 10957 C C . LEU D 1 130 ? 33.300 24.978 24.252 1.00 14.12 130 LEU E C 1
ATOM 10958 O O . LEU D 1 130 ? 34.040 24.090 23.875 1.00 13.23 130 LEU E O 1
ATOM 10963 N N . ARG D 1 131 ? 33.734 26.037 24.926 1.00 13.88 131 ARG E N 1
ATOM 10964 C CA . ARG D 1 131 ? 35.146 26.219 25.161 1.00 13.51 131 ARG E CA 1
ATOM 10965 C C . ARG D 1 131 ? 35.721 25.182 26.153 1.00 14.13 131 ARG E C 1
ATOM 10966 O O . ARG D 1 131 ? 36.926 25.004 26.163 1.00 13.71 131 ARG E O 1
ATOM 10974 N N . HIS D 1 132 ? 34.881 24.458 26.912 1.00 13.25 132 HIS E N 1
ATOM 10975 C CA . HIS D 1 132 ? 35.370 23.424 27.818 1.00 13.54 132 HIS E CA 1
ATOM 10976 C C . HIS D 1 132 ? 35.388 22.043 27.178 1.00 14.73 132 HIS E C 1
ATOM 10977 O O . HIS D 1 132 ? 35.471 21.044 27.870 1.00 12.71 132 HIS E O 1
ATOM 10984 N N . PHE D 1 133 ? 35.356 22.004 25.830 1.00 14.29 133 PHE E N 1
ATOM 10985 C CA . PHE D 1 133 ? 35.464 20.779 25.071 1.00 14.61 133 PHE E CA 1
ATOM 10986 C C . PHE D 1 133 ? 36.563 21.013 24.049 1.00 13.91 133 PHE E C 1
ATOM 10987 O O . PHE D 1 133 ? 36.724 22.127 23.539 1.00 15.34 133 PHE E O 1
ATOM 10995 N N . LYS D 1 134 ? 37.369 19.998 23.821 1.00 15.00 134 LYS E N 1
ATOM 10996 C CA . LYS D 1 134 ? 38.562 20.104 22.967 1.00 15.63 134 LYS E CA 1
ATOM 10997 C C . LYS D 1 134 ? 38.285 19.805 21.523 1.00 15.02 134 LYS E C 1
ATOM 10998 O O . LYS D 1 134 ? 39.062 20.192 20.657 1.00 14.62 134 LYS E O 1
ATOM 11004 N N . GLY D 1 135 ? 37.216 19.068 21.260 1.00 13.96 135 GLY E N 1
ATOM 11005 C CA . GLY D 1 135 ? 36.978 18.549 19.911 1.00 13.08 135 GLY E CA 1
ATOM 11006 C C . GLY D 1 135 ? 37.993 17.477 19.553 1.00 12.78 135 GLY E C 1
ATOM 11007 O O . GLY D 1 135 ? 38.759 17.009 20.383 1.00 13.01 135 GLY E O 1
ATOM 11008 N N . PRO D 1 136 ? 38.013 17.038 18.314 1.00 12.54 136 PRO E N 1
ATOM 11009 C CA . PRO D 1 136 ? 38.979 16.037 17.870 1.00 12.55 136 PRO E CA 1
ATOM 11010 C C . PRO D 1 136 ? 40.445 16.453 18.035 1.00 12.09 136 PRO E C 1
ATOM 11011 O O . PRO D 1 136 ? 40.812 17.587 17.832 1.00 14.94 136 PRO E O 1
ATOM 11015 N N . GLN D 1 137 ? 41.292 15.510 18.364 1.00 13.11 137 GLN E N 1
ATOM 11016 C CA . GLN D 1 137 ? 42.697 15.763 18.593 1.00 12.69 137 GLN E CA 1
ATOM 11017 C C . GLN D 1 137 ? 43.348 15.962 17.235 1.00 13.71 137 GLN E C 1
ATOM 11018 O O . GLN D 1 137 ? 44.217 16.844 17.127 1.00 13.74 137 GLN E O 1
ATOM 11024 N N . PHE D 1 138 ? 42.940 15.154 16.242 1.00 13.98 138 PHE E N 1
ATOM 11025 C CA . PHE D 1 138 ? 43.511 15.151 14.870 1.00 15.32 138 PHE E CA 1
ATOM 11026 C C . PHE D 1 138 ? 42.534 15.698 13.844 1.00 14.61 138 PHE E C 1
ATOM 11027 O O . PHE D 1 138 ? 42.854 16.625 13.103 1.00 14.56 138 PHE E O 1
ATOM 11035 N N . GLY D 1 139 ? 41.325 15.141 13.810 1.00 15.51 139 GLY E N 1
ATOM 11036 C CA . GLY D 1 139 ? 40.332 15.543 12.839 1.00 14.87 139 GLY E CA 1
ATOM 11037 C C . GLY D 1 139 ? 40.823 15.219 11.431 1.00 15.36 139 GLY E C 1
ATOM 11038 O O . GLY D 1 139 ? 41.797 14.513 11.279 1.00 15.94 139 GLY E O 1
ATOM 11039 N N . VAL D 1 140 ? 40.155 15.730 10.398 1.00 15.78 140 VAL E N 1
ATOM 11040 C CA . VAL D 1 140 ? 40.516 15.471 9.006 1.00 15.53 140 VAL E CA 1
ATOM 11041 C C . VAL D 1 140 ? 41.984 15.767 8.691 1.00 17.19 140 VAL E C 1
ATOM 11042 O O . VAL D 1 140 ? 42.691 14.924 8.116 1.00 17.07 140 VAL E O 1
ATOM 11046 N N . GLN D 1 141 ? 42.463 16.958 9.050 1.00 18.17 141 GLN E N 1
ATOM 11047 C CA . GLN D 1 141 ? 43.855 17.338 8.718 1.00 19.02 141 GLN E CA 1
ATOM 11048 C C . GLN D 1 141 ? 44.941 16.558 9.469 1.00 17.70 141 GLN E C 1
ATOM 11049 O O . GLN D 1 141 ? 45.978 16.226 8.886 1.00 16.39 141 GLN E O 1
ATOM 11055 N N . GLY D 1 142 ? 44.680 16.275 10.744 1.00 16.49 142 GLY E N 1
ATOM 11056 C CA . GLY D 1 142 ? 45.563 15.457 11.577 1.00 16.53 142 GLY E CA 1
ATOM 11057 C C . GLY D 1 142 ? 45.750 14.054 11.001 1.00 15.78 142 GLY E C 1
ATOM 11058 O O . GLY D 1 142 ? 46.862 13.584 10.858 1.00 13.79 142 GLY E O 1
ATOM 11059 N N . ILE D 1 143 ? 44.656 13.451 10.551 1.00 15.80 143 ILE E N 1
ATOM 11060 C CA . ILE D 1 143 ? 44.670 12.112 10.024 1.00 15.76 143 ILE E CA 1
ATOM 11061 C C . ILE D 1 143 ? 45.298 12.124 8.662 1.00 15.37 143 ILE E C 1
ATOM 11062 O O . ILE D 1 143 ? 46.140 11.268 8.324 1.00 14.24 143 ILE E O 1
ATOM 11067 N N . ARG D 1 144 ? 44.918 13.091 7.854 1.00 15.91 144 ARG E N 1
ATOM 11068 C CA . ARG D 1 144 ? 45.512 13.172 6.517 1.00 15.30 144 ARG E CA 1
ATOM 11069 C C . ARG D 1 144 ? 47.047 13.239 6.601 1.00 16.14 144 ARG E C 1
ATOM 11070 O O . ARG D 1 144 ? 47.761 12.613 5.804 1.00 17.18 144 ARG E O 1
ATOM 11078 N N . GLU D 1 145 ? 47.549 13.992 7.564 1.00 16.94 145 GLU E N 1
ATOM 11079 C CA . GLU D 1 145 ? 48.989 14.137 7.795 1.00 17.39 145 GLU E CA 1
ATOM 11080 C C . GLU D 1 145 ? 49.665 12.836 8.300 1.00 15.56 145 GLU E C 1
ATOM 11081 O O . GLU D 1 145 ? 50.683 12.454 7.779 1.00 14.82 145 GLU E O 1
ATOM 11087 N N . PHE D 1 146 ? 49.113 12.156 9.324 1.00 14.55 146 PHE E N 1
ATOM 11088 C CA . PHE D 1 146 ? 49.771 10.953 9.799 1.00 13.73 146 PHE E CA 1
ATOM 11089 C C . PHE D 1 146 ? 49.581 9.771 8.847 1.00 13.88 146 PHE E C 1
ATOM 11090 O O . PHE D 1 146 ? 50.471 8.978 8.730 1.00 13.41 146 PHE E O 1
ATOM 11098 N N . MET D 1 147 ? 48.492 9.726 8.074 1.00 14.07 147 MET E N 1
ATOM 11099 C CA . MET D 1 147 ? 48.342 8.729 7.006 1.00 15.23 147 MET E CA 1
ATOM 11100 C C . MET D 1 147 ? 49.108 9.048 5.719 1.00 15.65 147 MET E C 1
ATOM 11101 O O . MET D 1 147 ? 49.276 8.171 4.878 1.00 16.69 147 MET E O 1
ATOM 11106 N N . GLY D 1 148 ? 49.529 10.287 5.529 1.00 16.90 148 GLY E N 1
ATOM 11107 C CA . GLY D 1 148 ? 50.236 10.698 4.315 1.00 17.57 148 GLY E CA 1
ATOM 11108 C C . GLY D 1 148 ? 49.372 10.676 3.068 1.00 17.91 148 GLY E C 1
ATOM 11109 O O . GLY D 1 148 ? 49.848 10.357 1.983 1.00 19.65 148 GLY E O 1
ATOM 11110 N N . VAL D 1 149 ? 48.088 10.983 3.223 1.00 18.73 149 VAL E N 1
ATOM 11111 C CA . VAL D 1 149 ? 47.115 10.991 2.145 1.00 19.12 149 VAL E CA 1
ATOM 11112 C C . VAL D 1 149 ? 46.493 12.378 2.036 1.00 19.24 149 VAL E C 1
ATOM 11113 O O . VAL D 1 149 ? 45.604 12.723 2.810 1.00 19.45 149 VAL E O 1
ATOM 11117 N N . LYS D 1 150 ? 46.918 13.149 1.026 1.00 19.77 150 LYS E N 1
ATOM 11118 C CA . LYS D 1 150 ? 46.630 14.583 1.006 1.00 21.12 150 LYS E CA 1
ATOM 11119 C C . LYS D 1 150 ? 45.209 14.905 0.515 1.00 20.70 150 LYS E C 1
ATOM 11120 O O . LYS D 1 150 ? 44.564 15.830 1.010 1.00 21.31 150 LYS E O 1
ATOM 11126 N N . ASP D 1 151 ? 44.654 14.069 -0.334 1.00 20.03 151 ASP E N 1
ATOM 11127 C CA . ASP D 1 151 ? 43.517 14.500 -1.130 1.00 20.65 151 ASP E CA 1
ATOM 11128 C C . ASP D 1 151 ? 42.379 13.466 -1.325 1.00 19.81 151 ASP E C 1
ATOM 11129 O O . ASP D 1 151 ? 41.184 13.792 -1.064 1.00 20.76 151 ASP E O 1
ATOM 11134 N N . ARG D 1 152 ? 42.716 12.234 -1.719 1.00 18.05 152 ARG E N 1
ATOM 11135 C CA . ARG D 1 152 ? 41.685 11.197 -1.923 1.00 16.96 152 ARG E CA 1
ATOM 11136 C C . ARG D 1 152 ? 40.995 10.790 -0.636 1.00 16.67 152 ARG E C 1
ATOM 11137 O O . ARG D 1 152 ? 41.575 10.929 0.450 1.00 14.40 152 ARG E O 1
ATOM 11145 N N . PRO D 1 153 ? 39.797 10.211 -0.735 1.00 15.36 153 PRO E N 1
ATOM 11146 C CA . PRO D 1 153 ? 39.280 9.529 0.445 1.00 15.25 153 PRO E CA 1
ATOM 11147 C C . PRO D 1 153 ? 40.171 8.338 0.854 1.00 14.95 153 PRO E C 1
ATOM 11148 O O . PRO D 1 153 ? 40.890 7.728 0.072 1.00 11.84 153 PRO E O 1
ATOM 11152 N N . LEU D 1 154 ? 40.124 8.052 2.152 1.00 14.68 154 LEU E N 1
ATOM 11153 C CA . LEU D 1 154 ? 40.741 6.879 2.725 1.00 15.73 154 LEU E CA 1
ATOM 11154 C C . LEU D 1 154 ? 39.844 5.675 2.574 1.00 16.48 154 LEU E C 1
ATOM 11155 O O . LEU D 1 154 ? 38.609 5.816 2.442 1.00 17.34 154 LEU E O 1
ATOM 11160 N N . THR D 1 155 ? 40.467 4.495 2.561 1.00 16.63 155 THR E N 1
ATOM 11161 C CA . THR D 1 155 ? 39.747 3.238 2.421 1.00 16.07 155 THR E CA 1
ATOM 11162 C C . THR D 1 155 ? 39.862 2.394 3.690 1.00 15.20 155 THR E C 1
ATOM 11163 O O . THR D 1 155 ? 40.886 2.365 4.376 1.00 13.91 155 THR E O 1
ATOM 11167 N N . ALA D 1 156 ? 38.765 1.728 4.016 1.00 15.43 156 ALA E N 1
ATOM 11168 C CA . ALA D 1 156 ? 38.708 0.834 5.147 1.00 14.60 156 ALA E CA 1
ATOM 11169 C C . ALA D 1 156 ? 37.974 -0.408 4.747 1.00 15.55 156 ALA E C 1
ATOM 11170 O O . ALA D 1 156 ? 37.264 -0.432 3.750 1.00 14.41 156 ALA E O 1
ATOM 11172 N N . THR D 1 157 ? 38.193 -1.460 5.527 1.00 15.65 157 THR E N 1
ATOM 11173 C CA . THR D 1 157 ? 37.718 -2.758 5.186 1.00 16.37 157 THR E CA 1
ATOM 11174 C C . THR D 1 157 ? 37.587 -3.638 6.440 1.00 16.99 157 THR E C 1
ATOM 11175 O O . THR D 1 157 ? 38.585 -3.975 7.066 1.00 17.49 157 THR E O 1
ATOM 11179 N N . VAL D 1 158 ? 36.361 -4.014 6.791 1.00 17.49 158 VAL E N 1
ATOM 11180 C CA . VAL D 1 158 ? 36.130 -5.027 7.843 1.00 18.47 158 VAL E CA 1
ATOM 11181 C C . VAL D 1 158 ? 36.158 -6.384 7.149 1.00 18.04 158 VAL E C 1
ATOM 11182 O O . VAL D 1 158 ? 35.455 -6.560 6.178 1.00 16.77 158 VAL E O 1
ATOM 11186 N N . PRO D 1 159 ? 36.927 -7.352 7.652 1.00 18.59 159 PRO E N 1
ATOM 11187 C CA . PRO D 1 159 ? 36.946 -8.669 7.012 1.00 18.63 159 PRO E CA 1
ATOM 11188 C C . PRO D 1 159 ? 35.589 -9.342 7.147 1.00 18.99 159 PRO E C 1
ATOM 11189 O O . PRO D 1 159 ? 34.750 -8.983 8.018 1.00 19.04 159 PRO E O 1
ATOM 11193 N N . LYS D 1 160 ? 35.347 -10.230 6.202 1.00 19.15 160 LYS E N 1
ATOM 11194 C CA . LYS D 1 160 ? 34.185 -11.095 6.169 1.00 20.20 160 LYS E CA 1
ATOM 11195 C C . LYS D 1 160 ? 34.697 -12.512 6.144 1.00 19.96 160 LYS E C 1
ATOM 11196 O O . LYS D 1 160 ? 35.584 -12.832 5.310 1.00 20.26 160 LYS E O 1
ATOM 11202 N N . PRO D 1 161 ? 34.182 -13.396 7.008 1.00 19.06 161 PRO E N 1
ATOM 11203 C CA . PRO D 1 161 ? 33.116 -13.106 7.953 1.00 18.15 161 PRO E CA 1
ATOM 11204 C C . PRO D 1 161 ? 33.605 -12.132 8.984 1.00 18.02 161 PRO E C 1
ATOM 11205 O O . PRO D 1 161 ? 34.790 -11.832 9.051 1.00 15.70 161 PRO E O 1
ATOM 11209 N N . LYS D 1 162 ? 32.691 -11.610 9.763 1.00 19.34 162 LYS E N 1
ATOM 11210 C CA . LYS D 1 162 ? 33.103 -10.599 10.741 1.00 20.85 162 LYS E CA 1
ATOM 11211 C C . LYS D 1 162 ? 33.537 -11.122 12.063 1.00 20.08 162 LYS E C 1
ATOM 11212 O O . LYS D 1 162 ? 34.123 -10.357 12.827 1.00 20.53 162 LYS E O 1
ATOM 11218 N N . MET D 1 163 ? 33.252 -12.402 12.350 1.00 19.45 163 MET E N 1
ATOM 11219 C CA . MET D 1 163 ? 33.706 -13.039 13.588 1.00 18.50 163 MET E CA 1
ATOM 11220 C C . MET D 1 163 ? 34.408 -14.378 13.330 1.00 18.10 163 MET E C 1
ATOM 11221 O O . MET D 1 163 ? 34.190 -15.022 12.322 1.00 17.41 163 MET E O 1
ATOM 11226 N N . GLY D 1 164 ? 35.287 -14.778 14.240 1.00 16.92 164 GLY E N 1
ATOM 11227 C CA . GLY D 1 164 ? 35.716 -16.166 14.316 1.00 16.18 164 GLY E CA 1
ATOM 11228 C C . GLY D 1 164 ? 37.179 -16.396 14.025 1.00 15.45 164 GLY E C 1
ATOM 11229 O O . GLY D 1 164 ? 37.676 -17.461 14.275 1.00 14.92 164 GLY E O 1
ATOM 11230 N N . TRP D 1 165 ? 37.836 -15.370 13.514 1.00 15.16 165 TRP E N 1
ATOM 11231 C CA . TRP D 1 165 ? 39.269 -15.361 13.201 1.00 14.84 165 TRP E CA 1
ATOM 11232 C C . TRP D 1 165 ? 40.173 -15.577 14.393 1.00 14.04 165 TRP E C 1
ATOM 11233 O O . TRP D 1 165 ? 40.061 -14.864 15.391 1.00 13.45 165 TRP E O 1
ATOM 11244 N N . SER D 1 166 ? 41.121 -16.497 14.247 1.00 13.49 166 SER E N 1
ATOM 11245 C CA . SER D 1 166 ? 42.246 -16.609 15.178 1.00 13.65 166 SER E CA 1
ATOM 11246 C C . SER D 1 166 ? 43.227 -15.471 14.922 1.00 13.82 166 SER E C 1
ATOM 11247 O O . SER D 1 166 ? 43.148 -14.793 13.908 1.00 12.16 166 SER E O 1
ATOM 11250 N N . VAL D 1 167 ? 44.189 -15.301 15.827 1.00 14.76 167 VAL E N 1
ATOM 11251 C CA . VAL D 1 167 ? 45.193 -14.259 15.643 1.00 15.42 167 VAL E CA 1
ATOM 11252 C C . VAL D 1 167 ? 45.931 -14.446 14.322 1.00 15.11 167 VAL E C 1
ATOM 11253 O O . VAL D 1 167 ? 46.136 -13.513 13.581 1.00 14.75 167 VAL E O 1
ATOM 11257 N N . GLU D 1 168 ? 46.279 -15.681 14.003 1.00 16.79 168 GLU E N 1
ATOM 11258 C CA . GLU D 1 168 ? 47.017 -15.979 12.799 1.00 17.13 168 GLU E CA 1
ATOM 11259 C C . GLU D 1 168 ? 46.185 -15.844 11.515 1.00 16.17 168 GLU E C 1
ATOM 11260 O O . GLU D 1 168 ? 46.643 -15.282 10.524 1.00 14.37 168 GLU E O 1
ATOM 11266 N N . GLU D 1 169 ? 44.973 -16.366 11.517 1.00 15.19 169 GLU E N 1
ATOM 11267 C CA . GLU D 1 169 ? 44.048 -16.174 10.385 1.00 15.36 169 GLU E CA 1
ATOM 11268 C C . GLU D 1 169 ? 43.797 -14.684 10.107 1.00 14.31 169 GLU E C 1
ATOM 11269 O O . GLU D 1 169 ? 43.708 -14.287 8.939 1.00 13.03 169 GLU E O 1
ATOM 11275 N N . TYR D 1 170 ? 43.710 -13.872 11.183 1.00 14.01 170 TYR E N 1
ATOM 11276 C CA . TYR D 1 170 ? 43.462 -12.451 11.056 1.00 14.02 170 TYR E CA 1
ATOM 11277 C C . TYR D 1 170 ? 44.718 -11.761 10.527 1.00 13.73 170 TYR E C 1
ATOM 11278 O O . TYR D 1 170 ? 44.602 -10.818 9.781 1.00 11.70 170 TYR E O 1
ATOM 11287 N N . ALA D 1 171 ? 45.901 -12.202 10.969 1.00 13.14 171 ALA E N 1
ATOM 11288 C CA . ALA D 1 171 ? 47.151 -11.705 10.377 1.00 14.07 171 ALA E CA 1
ATOM 11289 C C . ALA D 1 171 ? 47.201 -11.902 8.847 1.00 13.34 171 ALA E C 1
ATOM 11290 O O . ALA D 1 171 ? 47.561 -10.981 8.107 1.00 12.86 171 ALA E O 1
ATOM 11292 N N . GLU D 1 172 ? 46.753 -13.050 8.370 1.00 13.24 172 GLU E N 1
ATOM 11293 C CA . GLU D 1 172 ? 46.890 -13.374 6.945 1.00 13.64 172 GLU E CA 1
ATOM 11294 C C . GLU D 1 172 ? 45.974 -12.545 6.038 1.00 12.81 172 GLU E C 1
ATOM 11295 O O . GLU D 1 172 ? 46.324 -12.146 4.874 1.00 12.79 172 GLU E O 1
ATOM 11301 N N . ILE D 1 173 ? 44.744 -12.369 6.502 1.00 13.26 173 ILE E N 1
ATOM 11302 C CA . ILE D 1 173 ? 43.767 -11.585 5.748 1.00 12.43 173 ILE E CA 1
ATOM 11303 C C . ILE D 1 173 ? 44.152 -10.136 5.764 1.00 11.80 173 ILE E C 1
ATOM 11304 O O . ILE D 1 173 ? 44.076 -9.453 4.739 1.00 11.44 173 ILE E O 1
ATOM 11309 N N . ALA D 1 174 ? 44.584 -9.651 6.941 1.00 13.44 174 ALA E N 1
ATOM 11310 C CA . ALA D 1 174 ? 45.060 -8.287 7.064 1.00 12.68 174 ALA E CA 1
ATOM 11311 C C . ALA D 1 174 ? 46.183 -7.996 6.079 1.00 13.98 174 ALA E C 1
ATOM 11312 O O . ALA D 1 174 ? 46.232 -6.930 5.521 1.00 14.03 174 ALA E O 1
ATOM 11314 N N . TYR D 1 175 ? 47.052 -8.972 5.805 1.00 13.73 175 TYR E N 1
ATOM 11315 C CA . TYR D 1 175 ? 48.207 -8.733 4.946 1.00 14.41 175 TYR E CA 1
ATOM 11316 C C . TYR D 1 175 ? 47.725 -8.536 3.511 1.00 14.10 175 TYR E C 1
ATOM 11317 O O . TYR D 1 175 ? 48.205 -7.636 2.783 1.00 14.49 175 TYR E O 1
ATOM 11326 N N . GLU D 1 176 ? 46.729 -9.323 3.131 1.00 14.03 176 GLU E N 1
ATOM 11327 C CA . GLU D 1 176 ? 46.159 -9.236 1.767 1.00 13.69 176 GLU E CA 1
ATOM 11328 C C . GLU D 1 176 ? 45.471 -7.888 1.555 1.00 13.88 176 GLU E C 1
ATOM 11329 O O . GLU D 1 176 ? 45.704 -7.220 0.559 1.00 13.18 176 GLU E O 1
ATOM 11335 N N . LEU D 1 177 ? 44.601 -7.495 2.493 1.00 13.72 177 LEU E N 1
ATOM 11336 C CA . LEU D 1 177 ? 43.834 -6.261 2.393 1.00 13.57 177 LEU E CA 1
ATOM 11337 C C . LEU D 1 177 ? 44.767 -5.055 2.322 1.00 14.67 177 LEU E C 1
ATOM 11338 O O . LEU D 1 177 ? 44.646 -4.240 1.438 1.00 14.20 177 LEU E O 1
ATOM 11343 N N . TRP D 1 178 ? 45.653 -4.917 3.317 1.00 14.83 178 TRP E N 1
ATOM 11344 C CA . TRP D 1 178 ? 46.616 -3.814 3.332 1.00 15.08 178 TRP E CA 1
ATOM 11345 C C . TRP D 1 178 ? 47.513 -3.834 2.075 1.00 15.80 178 TRP E C 1
ATOM 11346 O O . TRP D 1 178 ? 47.663 -2.819 1.410 1.00 16.71 178 TRP E O 1
ATOM 11357 N N . SER D 1 179 ? 48.081 -4.992 1.723 1.00 16.59 179 SER E N 1
ATOM 11358 C CA . SER D 1 179 ? 48.967 -5.089 0.569 1.00 16.79 179 SER E CA 1
ATOM 11359 C C . SER D 1 179 ? 48.280 -4.737 -0.714 1.00 16.25 179 SER E C 1
ATOM 11360 O O . SER D 1 179 ? 48.890 -4.177 -1.592 1.00 15.30 179 SER E O 1
ATOM 11363 N N . GLY D 1 180 ? 46.997 -5.016 -0.821 1.00 15.82 180 GLY E N 1
ATOM 11364 C CA . GLY D 1 180 ? 46.293 -4.727 -2.061 1.00 15.83 180 GLY E CA 1
ATOM 11365 C C . GLY D 1 180 ? 45.910 -3.257 -2.194 1.00 15.69 180 GLY E C 1
ATOM 11366 O O . GLY D 1 180 ? 45.488 -2.807 -3.260 1.00 15.25 180 GLY E O 1
ATOM 11367 N N . GLY D 1 181 ? 46.042 -2.499 -1.100 1.00 16.21 181 GLY E N 1
ATOM 11368 C CA . GLY D 1 181 ? 45.824 -1.069 -1.159 1.00 16.49 181 GLY E CA 1
ATOM 11369 C C . GLY D 1 181 ? 44.954 -0.426 -0.090 1.00 17.72 181 GLY E C 1
ATOM 11370 O O . GLY D 1 181 ? 44.880 0.805 -0.020 1.00 19.50 181 GLY E O 1
ATOM 11371 N N . ILE D 1 182 ? 44.298 -1.213 0.762 1.00 17.15 182 ILE E N 1
ATOM 11372 C CA . ILE D 1 182 ? 43.475 -0.656 1.827 1.00 16.49 182 ILE E CA 1
ATOM 11373 C C . ILE D 1 182 ? 44.340 0.113 2.818 1.00 15.57 182 ILE E C 1
ATOM 11374 O O . ILE D 1 182 ? 45.481 -0.262 3.117 1.00 15.15 182 ILE E O 1
ATOM 11379 N N . ASP D 1 183 ? 43.814 1.226 3.267 1.00 14.61 183 ASP E N 1
ATOM 11380 C CA . ASP D 1 183 ? 44.546 2.110 4.162 1.00 15.60 183 ASP E CA 1
ATOM 11381 C C . ASP D 1 183 ? 44.295 1.609 5.568 1.00 15.29 183 ASP E C 1
ATOM 11382 O O . ASP D 1 183 ? 45.214 1.528 6.348 1.00 16.23 183 ASP E O 1
ATOM 11387 N N . LEU D 1 184 ? 43.052 1.226 5.855 1.00 15.17 184 LEU E N 1
ATOM 11388 C CA . LEU D 1 184 ? 42.631 0.974 7.216 1.00 15.59 184 LEU E CA 1
ATOM 11389 C C . LEU D 1 184 ? 41.952 -0.401 7.379 1.00 15.23 184 LEU E C 1
ATOM 11390 O O . LEU D 1 184 ? 40.897 -0.656 6.802 1.00 15.40 184 LEU E O 1
ATOM 11395 N N . LEU D 1 185 ? 42.548 -1.265 8.196 1.00 14.62 185 LEU E N 1
ATOM 11396 C CA . LEU D 1 185 ? 41.920 -2.511 8.587 1.00 13.57 185 LEU E CA 1
ATOM 11397 C C . LEU D 1 185 ? 40.928 -2.065 9.597 1.00 13.90 185 LEU E C 1
ATOM 11398 O O . LEU D 1 185 ? 41.237 -1.152 10.397 1.00 12.26 185 LEU E O 1
ATOM 11403 N N . LYS D 1 186 ? 39.729 -2.656 9.573 1.00 14.17 186 LYS E N 1
ATOM 11404 C CA . LYS D 1 186 ? 38.728 -2.327 10.584 1.00 13.96 186 LYS E CA 1
ATOM 11405 C C . LYS D 1 186 ? 38.181 -3.578 11.235 1.00 13.98 186 LYS E C 1
ATOM 11406 O O . LYS D 1 186 ? 37.735 -4.501 10.593 1.00 11.50 186 LYS E O 1
ATOM 11412 N N . ASP D 1 187 ? 38.232 -3.611 12.562 1.00 13.58 187 ASP E N 1
ATOM 11413 C CA . ASP D 1 187 ? 37.503 -4.620 13.280 1.00 14.97 187 ASP E CA 1
ATOM 11414 C C . ASP D 1 187 ? 35.997 -4.379 13.201 1.00 16.56 187 ASP E C 1
ATOM 11415 O O . ASP D 1 187 ? 35.507 -3.225 13.259 1.00 15.09 187 ASP E O 1
ATOM 11420 N N . ASP D 1 188 ? 35.258 -5.476 13.157 1.00 18.06 188 ASP E N 1
ATOM 11421 C CA . ASP D 1 188 ? 33.807 -5.446 13.343 1.00 19.12 188 ASP E CA 1
ATOM 11422 C C . ASP D 1 188 ? 33.426 -4.936 14.732 1.00 19.58 188 ASP E C 1
ATOM 11423 O O . ASP D 1 188 ? 34.143 -5.175 15.713 1.00 18.69 188 ASP E O 1
ATOM 11428 N N . GLU D 1 189 ? 32.287 -4.279 14.844 1.00 19.23 189 GLU E N 1
ATOM 11429 C CA . GLU D 1 189 ? 31.826 -3.810 16.170 1.00 20.43 189 GLU E CA 1
ATOM 11430 C C . GLU D 1 189 ? 31.715 -4.899 17.275 1.00 19.07 189 GLU E C 1
ATOM 11431 O O . GLU D 1 189 ? 31.871 -4.604 18.467 1.00 18.34 189 GLU E O 1
ATOM 11437 N N . ASN D 1 190 ? 31.496 -6.133 16.876 1.00 17.81 190 ASN E N 1
ATOM 11438 C CA . ASN D 1 190 ? 31.322 -7.235 17.817 1.00 18.68 190 ASN E CA 1
ATOM 11439 C C . ASN D 1 190 ? 32.612 -7.945 18.136 1.00 16.48 190 ASN E C 1
ATOM 11440 O O . ASN D 1 190 ? 32.639 -8.760 19.061 1.00 17.10 190 ASN E O 1
ATOM 11445 N N . PHE D 1 191 ? 33.667 -7.602 17.397 1.00 13.60 191 PHE E N 1
ATOM 11446 C CA . PHE D 1 191 ? 34.940 -8.308 17.459 1.00 13.68 191 PHE E CA 1
ATOM 11447 C C . PHE D 1 191 ? 35.853 -7.649 18.471 1.00 12.06 191 PHE E C 1
ATOM 11448 O O . PHE D 1 191 ? 36.492 -6.679 18.180 1.00 12.96 191 PHE E O 1
ATOM 11456 N N . THR D 1 192 ? 35.857 -8.119 19.702 1.00 12.38 192 THR E N 1
ATOM 11457 C CA . THR D 1 192 ? 36.709 -7.492 20.678 1.00 12.80 192 THR E CA 1
ATOM 11458 C C . THR D 1 192 ? 37.922 -8.328 21.059 1.00 13.72 192 THR E C 1
ATOM 11459 O O . THR D 1 192 ? 39.053 -8.041 20.678 1.00 14.16 192 THR E O 1
ATOM 11463 N N . SER D 1 193 ? 37.669 -9.324 21.885 1.00 14.40 193 SER E N 1
ATOM 11464 C CA . SER D 1 193 ? 38.697 -10.175 22.425 1.00 14.81 193 SER E CA 1
ATOM 11465 C C . SER D 1 193 ? 38.027 -11.504 22.816 1.00 15.14 193 SER E C 1
ATOM 11466 O O . SER D 1 193 ? 37.014 -11.504 23.496 1.00 14.91 193 SER E O 1
ATOM 11469 N N . PHE D 1 194 ? 38.622 -12.600 22.360 1.00 15.10 194 PHE E N 1
ATOM 11470 C CA . PHE D 1 194 ? 38.121 -13.969 22.492 1.00 15.22 194 PHE E CA 1
ATOM 11471 C C . PHE D 1 194 ? 39.276 -14.912 22.872 1.00 15.25 194 PHE E C 1
ATOM 11472 O O . PHE D 1 194 ? 40.452 -14.598 22.679 1.00 14.71 194 PHE E O 1
ATOM 11480 N N . PRO D 1 195 ? 38.958 -16.089 23.380 1.00 15.87 195 PRO E N 1
ATOM 11481 C CA . PRO D 1 195 ? 39.996 -17.086 23.692 1.00 15.31 195 PRO E CA 1
ATOM 11482 C C . PRO D 1 195 ? 40.915 -17.368 22.512 1.00 14.82 195 PRO E C 1
ATOM 11483 O O . PRO D 1 195 ? 42.098 -17.523 22.726 1.00 15.28 195 PRO E O 1
ATOM 11487 N N . PHE D 1 196 ? 40.362 -17.418 21.310 1.00 12.79 196 PHE E N 1
ATOM 11488 C CA . PHE D 1 196 ? 41.121 -17.663 20.101 1.00 12.92 196 PHE E CA 1
ATOM 11489 C C . PHE D 1 196 ? 41.632 -16.387 19.405 1.00 13.79 196 PHE E C 1
ATOM 11490 O O . PHE D 1 196 ? 42.275 -16.475 18.331 1.00 14.14 196 PHE E O 1
ATOM 11498 N N . ASN D 1 197 ? 41.340 -15.222 19.969 1.00 13.52 197 ASN E N 1
ATOM 11499 C CA . ASN D 1 197 ? 41.898 -13.956 19.471 1.00 14.48 197 ASN E CA 1
ATOM 11500 C C . ASN D 1 197 ? 41.976 -12.930 20.605 1.00 14.46 197 ASN E C 1
ATOM 11501 O O . ASN D 1 197 ? 41.122 -12.008 20.730 1.00 15.35 197 ASN E O 1
ATOM 11506 N N . ARG D 1 198 ? 42.947 -13.118 21.488 1.00 14.66 198 ARG E N 1
ATOM 11507 C CA . ARG D 1 198 ? 43.053 -12.277 22.677 1.00 15.10 198 ARG E CA 1
ATOM 11508 C C . ARG D 1 198 ? 43.611 -10.950 22.185 1.00 14.49 198 ARG E C 1
ATOM 11509 O O . ARG D 1 198 ? 44.489 -10.926 21.321 1.00 14.35 198 ARG E O 1
ATOM 11517 N N . PHE D 1 199 ? 43.100 -9.860 22.760 1.00 13.94 199 PHE E N 1
ATOM 11518 C CA . PHE D 1 199 ? 43.353 -8.528 22.243 1.00 13.62 199 PHE E CA 1
ATOM 11519 C C . PHE D 1 199 ? 44.859 -8.261 22.244 1.00 12.85 199 PHE E C 1
ATOM 11520 O O . PHE D 1 199 ? 45.414 -7.855 21.238 1.00 10.13 199 PHE E O 1
ATOM 11528 N N . GLU D 1 200 ? 45.550 -8.587 23.327 1.00 12.67 200 GLU E N 1
ATOM 11529 C CA . GLU D 1 200 ? 46.982 -8.275 23.344 1.00 14.41 200 GLU E CA 1
ATOM 11530 C C . GLU D 1 200 ? 47.841 -9.121 22.383 1.00 13.98 200 GLU E C 1
ATOM 11531 O O . GLU D 1 200 ? 48.885 -8.678 21.897 1.00 12.07 200 GLU E O 1
ATOM 11537 N N . GLU D 1 201 ? 47.400 -10.346 22.104 1.00 13.77 201 GLU E N 1
ATOM 11538 C CA . GLU D 1 201 ? 48.051 -11.178 21.118 1.00 14.81 201 GLU E CA 1
ATOM 11539 C C . GLU D 1 201 ? 47.833 -10.567 19.734 1.00 14.84 201 GLU E C 1
ATOM 11540 O O . GLU D 1 201 ? 48.755 -10.514 18.923 1.00 15.07 201 GLU E O 1
ATOM 11546 N N . ARG D 1 202 ? 46.603 -10.117 19.472 1.00 13.88 202 ARG E N 1
ATOM 11547 C CA . ARG D 1 202 ? 46.263 -9.507 18.206 1.00 13.23 202 ARG E CA 1
ATOM 11548 C C . ARG D 1 202 ? 47.086 -8.245 17.931 1.00 14.19 202 ARG E C 1
ATOM 11549 O O . ARG D 1 202 ? 47.594 -8.053 16.862 1.00 13.02 202 ARG E O 1
ATOM 11557 N N . VAL D 1 203 ? 47.206 -7.381 18.924 1.00 15.37 203 VAL E N 1
ATOM 11558 C CA . VAL D 1 203 ? 48.016 -6.186 18.818 1.00 16.84 203 VAL E CA 1
ATOM 11559 C C . VAL D 1 203 ? 49.480 -6.463 18.465 1.00 16.58 203 VAL E C 1
ATOM 11560 O O . VAL D 1 203 ? 50.033 -5.865 17.535 1.00 16.20 203 VAL E O 1
ATOM 11564 N N . ARG D 1 204 ? 50.095 -7.382 19.210 1.00 16.20 204 ARG E N 1
ATOM 11565 C CA . ARG D 1 204 ? 51.492 -7.760 18.963 1.00 16.59 204 ARG E CA 1
ATOM 11566 C C . ARG D 1 204 ? 51.692 -8.206 17.565 1.00 16.12 204 ARG E C 1
ATOM 11567 O O . ARG D 1 204 ? 52.661 -7.818 16.939 1.00 19.11 204 ARG E O 1
ATOM 11575 N N . LYS D 1 205 ? 50.786 -9.011 17.055 1.00 14.89 205 LYS E N 1
ATOM 11576 C CA . LYS D 1 205 ? 50.959 -9.572 15.722 1.00 14.16 205 LYS E CA 1
ATOM 11577 C C . LYS D 1 205 ? 50.582 -8.617 14.629 1.00 14.23 205 LYS E C 1
ATOM 11578 O O . LYS D 1 205 ? 51.290 -8.462 13.599 1.00 13.85 205 LYS E O 1
ATOM 11584 N N . LEU D 1 206 ? 49.410 -8.016 14.771 1.00 13.39 206 LEU E N 1
ATOM 11585 C CA . LEU D 1 206 ? 48.895 -7.227 13.673 1.00 13.76 206 LEU E CA 1
ATOM 11586 C C . LEU D 1 206 ? 49.734 -6.000 13.363 1.00 13.59 206 LEU E C 1
ATOM 11587 O O . LEU D 1 206 ? 49.764 -5.611 12.231 1.00 10.83 206 LEU E O 1
ATOM 11592 N N . TYR D 1 207 ? 50.337 -5.356 14.388 1.00 12.85 207 TYR E N 1
ATOM 11593 C CA . TYR D 1 207 ? 51.190 -4.197 14.134 1.00 13.60 207 TYR E CA 1
ATOM 11594 C C . TYR D 1 207 ? 52.525 -4.583 13.457 1.00 15.32 207 TYR E C 1
ATOM 11595 O O . TYR D 1 207 ? 53.085 -3.826 12.636 1.00 13.63 207 TYR E O 1
ATOM 11604 N N . ARG D 1 208 ? 52.985 -5.802 13.721 1.00 16.11 208 ARG E N 1
ATOM 11605 C CA . ARG D 1 208 ? 54.156 -6.313 12.988 1.00 17.22 208 ARG E CA 1
ATOM 11606 C C . ARG D 1 208 ? 53.817 -6.532 11.516 1.00 15.91 208 ARG E C 1
ATOM 11607 O O . ARG D 1 208 ? 54.586 -6.206 10.652 1.00 16.01 208 ARG E O 1
ATOM 11615 N N . VAL D 1 209 ? 52.627 -7.027 11.230 1.00 15.90 209 VAL E N 1
ATOM 11616 C CA . VAL D 1 209 ? 52.227 -7.226 9.829 1.00 15.11 209 VAL E CA 1
ATOM 11617 C C . VAL D 1 209 ? 52.055 -5.863 9.150 1.00 14.77 209 VAL E C 1
ATOM 11618 O O . VAL D 1 209 ? 52.440 -5.696 7.995 1.00 15.07 209 VAL E O 1
ATOM 11622 N N . ARG D 1 210 ? 51.448 -4.905 9.879 1.00 14.48 210 ARG E N 1
ATOM 11623 C CA . ARG D 1 210 ? 51.243 -3.543 9.407 1.00 14.74 210 ARG E CA 1
ATOM 11624 C C . ARG D 1 210 ? 52.577 -2.934 9.011 1.00 14.08 210 ARG E C 1
ATOM 11625 O O . ARG D 1 210 ? 52.750 -2.457 7.883 1.00 13.20 210 ARG E O 1
ATOM 11633 N N . ASP D 1 211 ? 53.547 -3.010 9.910 1.00 14.02 211 ASP E N 1
ATOM 11634 C CA . ASP D 1 211 ? 54.898 -2.478 9.639 1.00 15.14 211 ASP E CA 1
ATOM 11635 C C . ASP D 1 211 ? 55.566 -3.148 8.452 1.00 14.81 211 ASP E C 1
ATOM 11636 O O . ASP D 1 211 ? 56.189 -2.453 7.640 1.00 16.28 211 ASP E O 1
ATOM 11641 N N . ARG D 1 212 ? 55.408 -4.466 8.313 1.00 15.01 212 ARG E N 1
ATOM 11642 C CA . ARG D 1 212 ? 55.934 -5.171 7.132 1.00 15.94 212 ARG E CA 1
ATOM 11643 C C . ARG D 1 212 ? 55.303 -4.636 5.833 1.00 15.93 212 ARG E C 1
ATOM 11644 O O . ARG D 1 212 ? 55.992 -4.493 4.774 1.00 15.88 212 ARG E O 1
ATOM 11652 N N . VAL D 1 213 ? 53.997 -4.403 5.851 1.00 15.26 213 VAL E N 1
ATOM 11653 C CA . VAL D 1 213 ? 53.344 -3.975 4.611 1.00 15.33 213 VAL E CA 1
ATOM 11654 C C . VAL D 1 213 ? 53.747 -2.529 4.267 1.00 14.96 213 VAL E C 1
ATOM 11655 O O . VAL D 1 213 ? 53.977 -2.209 3.087 1.00 12.52 213 VAL E O 1
ATOM 11659 N N . GLU D 1 214 ? 53.901 -1.679 5.292 1.00 13.24 214 GLU E N 1
ATOM 11660 C CA . GLU D 1 214 ? 54.415 -0.330 5.093 1.00 15.16 214 GLU E CA 1
ATOM 11661 C C . GLU D 1 214 ? 55.788 -0.401 4.431 1.00 15.60 214 GLU E C 1
ATOM 11662 O O . GLU D 1 214 ? 56.062 0.334 3.495 1.00 14.06 214 GLU E O 1
ATOM 11668 N N . ALA D 1 215 ? 56.662 -1.284 4.908 1.00 16.74 215 ALA E N 1
ATOM 11669 C CA . ALA D 1 215 ? 57.997 -1.346 4.326 1.00 16.92 215 ALA E CA 1
ATOM 11670 C C . ALA D 1 215 ? 57.955 -1.823 2.862 1.00 17.66 215 ALA E C 1
ATOM 11671 O O . ALA D 1 215 ? 58.689 -1.268 2.021 1.00 17.98 215 ALA E O 1
ATOM 11673 N N . GLU D 1 216 ? 57.070 -2.779 2.542 1.00 16.85 216 GLU E N 1
ATOM 11674 C CA . GLU D 1 216 ? 56.992 -3.371 1.189 1.00 17.34 216 GLU E CA 1
ATOM 11675 C C . GLU D 1 216 ? 56.283 -2.488 0.173 1.00 17.18 216 GLU E C 1
ATOM 11676 O O . GLU D 1 216 ? 56.574 -2.571 -0.998 1.00 16.17 216 GLU E O 1
ATOM 11682 N N . THR D 1 217 ? 55.319 -1.690 0.623 1.00 17.49 217 THR E N 1
ATOM 11683 C CA . THR D 1 217 ? 54.558 -0.790 -0.241 1.00 17.55 217 THR E CA 1
ATOM 11684 C C . THR D 1 217 ? 55.013 0.681 -0.241 1.00 17.21 217 THR E C 1
ATOM 11685 O O . THR D 1 217 ? 54.724 1.402 -1.179 1.00 16.38 217 THR E O 1
ATOM 11689 N N . GLY D 1 218 ? 55.661 1.136 0.826 1.00 16.96 218 GLY E N 1
ATOM 11690 C CA . GLY D 1 218 ? 55.929 2.552 1.002 1.00 17.22 218 GLY E CA 1
ATOM 11691 C C . GLY D 1 218 ? 54.723 3.468 1.328 1.00 17.84 218 GLY E C 1
ATOM 11692 O O . GLY D 1 218 ? 54.833 4.683 1.113 1.00 18.17 218 GLY E O 1
ATOM 11693 N N . GLU D 1 219 ? 53.605 2.900 1.824 1.00 16.56 219 GLU E N 1
ATOM 11694 C CA . GLU D 1 219 ? 52.371 3.648 2.136 1.00 15.84 219 GLU E CA 1
ATOM 11695 C C . GLU D 1 219 ? 52.046 3.400 3.619 1.00 15.13 219 GLU E C 1
ATOM 11696 O O . GLU D 1 219 ? 52.374 2.366 4.178 1.00 14.87 219 GLU E O 1
ATOM 11702 N N . THR D 1 220 ? 51.434 4.369 4.244 1.00 14.01 220 THR E N 1
ATOM 11703 C CA . THR D 1 220 ? 51.112 4.239 5.643 1.00 14.34 220 THR E CA 1
ATOM 11704 C C . THR D 1 220 ? 49.875 3.333 5.730 1.00 14.01 220 THR E C 1
ATOM 11705 O O . THR D 1 220 ? 49.020 3.365 4.841 1.00 11.78 220 THR E O 1
ATOM 11709 N N . LYS D 1 221 ? 49.817 2.468 6.735 1.00 12.50 221 LYS E N 1
ATOM 11710 C CA . LYS D 1 221 ? 48.694 1.553 6.874 1.00 13.19 221 LYS E CA 1
ATOM 11711 C C . LYS D 1 221 ? 48.285 1.680 8.306 1.00 13.62 221 LYS E C 1
ATOM 11712 O O . LYS D 1 221 ? 49.125 1.914 9.127 1.00 15.00 221 LYS E O 1
ATOM 11718 N N . GLU D 1 222 ? 46.991 1.610 8.608 1.00 14.50 222 GLU E N 1
ATOM 11719 C CA . GLU D 1 222 ? 46.576 1.687 9.997 1.00 14.04 222 GLU E CA 1
ATOM 11720 C C . GLU D 1 222 ? 45.452 0.691 10.325 1.00 14.01 222 GLU E C 1
ATOM 11721 O O . GLU D 1 222 ? 44.962 -0.031 9.456 1.00 13.45 222 GLU E O 1
ATOM 11727 N N . TYR D 1 223 ? 45.088 0.654 11.591 1.00 12.23 223 TYR E N 1
ATOM 11728 C CA . TYR D 1 223 ? 44.175 -0.333 12.130 1.00 12.81 223 TYR E CA 1
ATOM 11729 C C . TYR D 1 223 ? 43.151 0.338 13.040 1.00 11.58 223 TYR E C 1
ATOM 11730 O O . TYR D 1 223 ? 43.496 0.815 14.084 1.00 14.13 223 TYR E O 1
ATOM 11739 N N . LEU D 1 224 ? 41.891 0.289 12.645 1.00 10.39 224 LEU E N 1
ATOM 11740 C CA . LEU D 1 224 ? 40.778 0.708 13.448 1.00 11.70 224 LEU E CA 1
ATOM 11741 C C . LEU D 1 224 ? 40.434 -0.461 14.313 1.00 11.64 224 LEU E C 1
ATOM 11742 O O . LEU D 1 224 ? 39.499 -1.201 14.069 1.00 11.65 224 LEU E O 1
ATOM 11747 N N . ILE D 1 225 ? 41.184 -0.561 15.413 1.00 13.36 225 ILE E N 1
ATOM 11748 C CA . ILE D 1 225 ? 41.138 -1.681 16.334 1.00 12.82 225 ILE E CA 1
ATOM 11749 C C . ILE D 1 225 ? 40.153 -1.480 17.438 1.00 13.35 225 ILE E C 1
ATOM 11750 O O . ILE D 1 225 ? 40.089 -0.421 18.105 1.00 10.93 225 ILE E O 1
ATOM 11755 N N . ASN D 1 226 ? 39.339 -2.508 17.661 1.00 13.87 226 ASN E N 1
ATOM 11756 C CA . ASN D 1 226 ? 38.177 -2.338 18.526 1.00 12.74 226 ASN E CA 1
ATOM 11757 C C . ASN D 1 226 ? 38.582 -2.549 19.957 1.00 13.23 226 ASN E C 1
ATOM 11758 O O . ASN D 1 226 ? 38.808 -3.669 20.372 1.00 14.45 226 ASN E O 1
ATOM 11763 N N . ILE D 1 227 ? 38.683 -1.444 20.689 1.00 11.58 227 ILE E N 1
ATOM 11764 C CA . ILE D 1 227 ? 38.969 -1.456 22.147 1.00 12.55 227 ILE E CA 1
ATOM 11765 C C . ILE D 1 227 ? 37.760 -1.448 23.040 1.00 13.02 227 ILE E C 1
ATOM 11766 O O . ILE D 1 227 ? 37.902 -1.451 24.249 1.00 13.78 227 ILE E O 1
ATOM 11771 N N . THR D 1 228 ? 36.558 -1.529 22.469 1.00 14.12 228 THR E N 1
ATOM 11772 C CA . THR D 1 228 ? 35.316 -1.449 23.247 1.00 14.53 228 THR E CA 1
ATOM 11773 C C . THR D 1 228 ? 35.231 -2.476 24.383 1.00 13.91 228 THR E C 1
ATOM 11774 O O . THR D 1 228 ? 35.510 -3.632 24.188 1.00 13.07 228 THR E O 1
ATOM 11778 N N . GLY D 1 229 ? 34.891 -2.005 25.564 1.00 14.01 229 GLY E N 1
ATOM 11779 C CA . GLY D 1 229 ? 34.691 -2.867 26.716 1.00 14.67 229 GLY E CA 1
ATOM 11780 C C . GLY D 1 229 ? 34.349 -1.997 27.916 1.00 15.84 229 GLY E C 1
ATOM 11781 O O . GLY D 1 229 ? 34.175 -0.804 27.779 1.00 17.05 229 GLY E O 1
ATOM 11782 N N . PRO D 1 230 ? 34.292 -2.604 29.088 1.00 16.05 230 PRO E N 1
ATOM 11783 C CA . PRO D 1 230 ? 34.324 -1.880 30.356 1.00 17.07 230 PRO E CA 1
ATOM 11784 C C . PRO D 1 230 ? 35.488 -0.869 30.351 1.00 17.12 230 PRO E C 1
ATOM 11785 O O . PRO D 1 230 ? 36.519 -1.203 29.806 1.00 16.07 230 PRO E O 1
ATOM 11789 N N . VAL D 1 231 ? 35.316 0.323 30.922 1.00 16.99 231 VAL E N 1
ATOM 11790 C CA . VAL D 1 231 ? 36.230 1.408 30.595 1.00 17.73 231 VAL E CA 1
ATOM 11791 C C . VAL D 1 231 ? 37.660 1.095 30.964 1.00 15.98 231 VAL E C 1
ATOM 11792 O O . VAL D 1 231 ? 38.513 1.471 30.217 1.00 15.40 231 VAL E O 1
ATOM 11796 N N . ASN D 1 232 ? 37.900 0.547 32.134 1.00 14.81 232 ASN E N 1
ATOM 11797 C CA . ASN D 1 232 ? 39.244 0.191 32.519 1.00 17.65 232 ASN E CA 1
ATOM 11798 C C . ASN D 1 232 ? 39.924 -0.732 31.504 1.00 17.43 232 ASN E C 1
ATOM 11799 O O . ASN D 1 232 ? 41.121 -0.596 31.221 1.00 18.32 232 ASN E O 1
ATOM 11804 N N . ILE D 1 233 ? 39.147 -1.625 30.917 1.00 18.09 233 ILE E N 1
ATOM 11805 C CA . ILE D 1 233 ? 39.676 -2.523 29.919 1.00 18.17 233 ILE E CA 1
ATOM 11806 C C . ILE D 1 233 ? 39.949 -1.728 28.665 1.00 17.06 233 ILE E C 1
ATOM 11807 O O . ILE D 1 233 ? 40.960 -1.960 28.051 1.00 16.70 233 ILE E O 1
ATOM 11812 N N . MET D 1 234 ? 39.065 -0.806 28.272 1.00 17.41 234 MET E N 1
ATOM 11813 C CA . MET D 1 234 ? 39.297 -0.009 27.039 1.00 16.36 234 MET E CA 1
ATOM 11814 C C . MET D 1 234 ? 40.533 0.813 27.244 1.00 14.20 234 MET E C 1
ATOM 11815 O O . MET D 1 234 ? 41.273 0.965 26.355 1.00 13.02 234 MET E O 1
ATOM 11820 N N . GLU D 1 235 ? 40.761 1.351 28.449 1.00 12.82 235 GLU E N 1
ATOM 11821 C CA . GLU D 1 235 ? 41.952 2.124 28.660 1.00 11.79 235 GLU E CA 1
ATOM 11822 C C . GLU D 1 235 ? 43.202 1.268 28.486 1.00 13.17 235 GLU E C 1
ATOM 11823 O O . GLU D 1 235 ? 44.164 1.749 27.887 1.00 12.76 235 GLU E O 1
ATOM 11829 N N . LYS D 1 236 ? 43.244 0.093 29.125 1.00 13.18 236 LYS E N 1
ATOM 11830 C CA . LYS D 1 236 ? 44.406 -0.791 29.018 1.00 13.38 236 LYS E CA 1
ATOM 11831 C C . LYS D 1 236 ? 44.660 -1.152 27.570 1.00 12.40 236 LYS E C 1
ATOM 11832 O O . LYS D 1 236 ? 45.787 -1.267 27.162 1.00 13.21 236 LYS E O 1
ATOM 11838 N N . ARG D 1 237 ? 43.607 -1.392 26.834 1.00 10.93 237 ARG E N 1
ATOM 11839 C CA . ARG D 1 237 ? 43.760 -1.760 25.402 1.00 12.51 237 ARG E CA 1
ATOM 11840 C C . ARG D 1 237 ? 44.281 -0.628 24.539 1.00 12.44 237 ARG E C 1
ATOM 11841 O O . ARG D 1 237 ? 45.101 -0.849 23.604 1.00 13.62 237 ARG E O 1
ATOM 11849 N N . ALA D 1 238 ? 43.828 0.585 24.831 1.00 13.84 238 ALA E N 1
ATOM 11850 C CA . ALA D 1 238 ? 44.359 1.780 24.194 1.00 13.87 238 ALA E CA 1
ATOM 11851 C C . ALA D 1 238 ? 45.839 1.952 24.477 1.00 13.38 238 ALA E C 1
ATOM 11852 O O . ALA D 1 238 ? 46.597 2.230 23.587 1.00 12.47 238 ALA E O 1
ATOM 11854 N N . GLU D 1 239 ? 46.237 1.778 25.722 1.00 12.99 239 GLU E N 1
ATOM 11855 C CA . GLU D 1 239 ? 47.661 1.753 26.048 1.00 13.96 239 GLU E CA 1
ATOM 11856 C C . GLU D 1 239 ? 48.445 0.705 25.243 1.00 13.91 239 GLU E C 1
ATOM 11857 O O . GLU D 1 239 ? 49.541 1.004 24.800 1.00 14.47 239 GLU E O 1
ATOM 11863 N N . MET D 1 240 ? 47.891 -0.497 25.019 1.00 13.56 240 MET E N 1
ATOM 11864 C CA . MET D 1 240 ? 48.652 -1.520 24.278 1.00 13.64 240 MET E CA 1
ATOM 11865 C C . MET D 1 240 ? 48.791 -1.075 22.819 1.00 13.41 240 MET E C 1
ATOM 11866 O O . MET D 1 240 ? 49.805 -1.295 22.193 1.00 12.42 240 MET E O 1
ATOM 11871 N N . VAL D 1 241 ? 47.748 -0.494 22.268 1.00 13.69 241 VAL E N 1
ATOM 11872 C CA . VAL D 1 241 ? 47.809 -0.062 20.856 1.00 13.61 241 VAL E CA 1
ATOM 11873 C C . VAL D 1 241 ? 48.883 1.030 20.709 1.00 13.27 241 VAL E C 1
ATOM 11874 O O . VAL D 1 241 ? 49.715 0.941 19.836 1.00 16.10 241 VAL E O 1
ATOM 11878 N N . ALA D 1 242 ? 48.904 2.027 21.602 1.00 13.87 242 ALA E N 1
ATOM 11879 C CA . ALA D 1 242 ? 49.888 3.112 21.548 1.00 15.24 242 ALA E CA 1
ATOM 11880 C C . ALA D 1 242 ? 51.311 2.561 21.660 1.00 15.13 242 ALA E C 1
ATOM 11881 O O . ALA D 1 242 ? 52.193 2.934 20.870 1.00 12.52 242 ALA E O 1
ATOM 11883 N N . ASN D 1 243 ? 51.504 1.617 22.578 1.00 15.39 243 ASN E N 1
ATOM 11884 C CA . ASN D 1 243 ? 52.821 1.036 22.829 1.00 17.28 243 ASN E CA 1
ATOM 11885 C C . ASN D 1 243 ? 53.370 0.236 21.657 1.00 16.78 243 ASN E C 1
ATOM 11886 O O . ASN D 1 243 ? 54.571 0.119 21.496 1.00 16.18 243 ASN E O 1
ATOM 11891 N N . GLU D 1 244 ? 52.478 -0.280 20.827 1.00 15.80 244 GLU E N 1
ATOM 11892 C CA . GLU D 1 244 ? 52.842 -1.001 19.645 1.00 16.09 244 GLU E CA 1
ATOM 11893 C C . GLU D 1 244 ? 52.986 -0.120 18.392 1.00 15.57 244 GLU E C 1
ATOM 11894 O O . GLU D 1 244 ? 53.369 -0.616 17.367 1.00 15.93 244 GLU E O 1
ATOM 11900 N N . GLY D 1 245 ? 52.699 1.167 18.505 1.00 15.61 245 GLY E N 1
ATOM 11901 C CA . GLY D 1 245 ? 52.894 2.112 17.428 1.00 15.97 245 GLY E CA 1
ATOM 11902 C C . GLY D 1 245 ? 51.614 2.482 16.686 1.00 15.25 245 GLY E C 1
ATOM 11903 O O . GLY D 1 245 ? 51.682 3.145 15.673 1.00 15.21 245 GLY E O 1
ATOM 11904 N N . GLY D 1 246 ? 50.453 2.081 17.203 1.00 14.35 246 GLY E N 1
ATOM 11905 C CA . GLY D 1 246 ? 49.178 2.432 16.608 1.00 13.24 246 GLY E CA 1
ATOM 11906 C C . GLY D 1 246 ? 48.777 3.869 16.851 1.00 13.62 246 GLY E C 1
ATOM 11907 O O . GLY D 1 246 ? 49.047 4.441 17.923 1.00 13.50 246 GLY E O 1
ATOM 11908 N N . GLN D 1 247 ? 48.098 4.460 15.894 1.00 13.36 247 GLN E N 1
ATOM 11909 C CA . GLN D 1 247 ? 47.614 5.829 15.998 1.00 14.60 247 GLN E CA 1
ATOM 11910 C C . GLN D 1 247 ? 46.105 5.923 15.906 1.00 14.60 247 GLN E C 1
ATOM 11911 O O . GLN D 1 247 ? 45.568 7.054 15.787 1.00 15.39 247 GLN E O 1
ATOM 11917 N N . TYR D 1 248 ? 45.409 4.775 15.993 1.00 13.43 248 TYR E N 1
ATOM 11918 C CA . TYR D 1 248 ? 43.935 4.725 16.010 1.00 14.01 248 TYR E CA 1
ATOM 11919 C C . TYR D 1 248 ? 43.364 3.710 16.989 1.00 15.08 248 TYR E C 1
ATOM 11920 O O . TYR D 1 248 ? 43.911 2.611 17.166 1.00 14.24 248 TYR E O 1
ATOM 11929 N N . VAL D 1 249 ? 42.263 4.073 17.647 1.00 15.90 249 VAL E N 1
ATOM 11930 C CA . VAL D 1 249 ? 41.407 3.112 18.312 1.00 16.75 249 VAL E CA 1
ATOM 11931 C C . VAL D 1 249 ? 39.971 3.315 17.837 1.00 17.49 249 VAL E C 1
ATOM 11932 O O . VAL D 1 249 ? 39.581 4.408 17.363 1.00 18.15 249 VAL E O 1
ATOM 11936 N N . MET D 1 250 ? 39.227 2.205 17.838 1.00 17.47 250 MET E N 1
ATOM 11937 C CA . MET D 1 250 ? 37.807 2.179 17.501 1.00 16.56 250 MET E CA 1
ATOM 11938 C C . MET D 1 250 ? 37.037 1.952 18.777 1.00 15.84 250 MET E C 1
ATOM 11939 O O . MET D 1 250 ? 37.419 1.093 19.592 1.00 13.55 250 MET E O 1
ATOM 11944 N N . ILE D 1 251 ? 35.976 2.729 18.976 1.00 14.32 251 ILE E N 1
ATOM 11945 C CA . ILE D 1 251 ? 35.099 2.576 20.156 1.00 15.20 251 ILE E CA 1
ATOM 11946 C C . ILE D 1 251 ? 33.652 2.564 19.634 1.00 15.63 251 ILE E C 1
ATOM 11947 O O . ILE D 1 251 ? 33.289 3.438 18.840 1.00 15.16 251 ILE E O 1
ATOM 11952 N N . ASP D 1 252 ? 32.856 1.596 20.090 1.00 16.54 252 ASP E N 1
ATOM 11953 C CA . ASP D 1 252 ? 31.424 1.543 19.826 1.00 17.57 252 ASP E CA 1
ATOM 11954 C C . ASP D 1 252 ? 30.859 2.578 20.796 1.00 16.73 252 ASP E C 1
ATOM 11955 O O . ASP D 1 252 ? 30.585 2.248 21.937 1.00 15.71 252 ASP E O 1
ATOM 11960 N N . ILE D 1 253 ? 30.727 3.838 20.373 1.00 15.87 253 ILE E N 1
ATOM 11961 C CA . ILE D 1 253 ? 30.404 4.919 21.345 1.00 16.66 253 ILE E CA 1
ATOM 11962 C C . ILE D 1 253 ? 29.013 4.906 21.968 1.00 16.10 253 ILE E C 1
ATOM 11963 O O . ILE D 1 253 ? 28.847 5.298 23.163 1.00 13.20 253 ILE E O 1
ATOM 11968 N N . VAL D 1 254 ? 28.050 4.374 21.248 1.00 15.84 254 VAL E N 1
ATOM 11969 C CA . VAL D 1 254 ? 26.679 4.305 21.809 1.00 18.27 254 VAL E CA 1
ATOM 11970 C C . VAL D 1 254 ? 26.489 3.124 22.785 1.00 17.52 254 VAL E C 1
ATOM 11971 O O . VAL D 1 254 ? 25.900 3.248 23.893 1.00 19.70 254 VAL E O 1
ATOM 11975 N N . VAL D 1 255 ? 27.062 1.987 22.431 1.00 16.91 255 VAL E N 1
ATOM 11976 C CA . VAL D 1 255 ? 27.060 0.859 23.303 1.00 16.60 255 VAL E CA 1
ATOM 11977 C C . VAL D 1 255 ? 27.888 1.167 24.584 1.00 15.34 255 VAL E C 1
ATOM 11978 O O . VAL D 1 255 ? 27.447 0.924 25.680 1.00 16.47 255 VAL E O 1
ATOM 11982 N N . ALA D 1 256 ? 29.074 1.734 24.421 1.00 15.77 256 ALA E N 1
ATOM 11983 C CA . ALA D 1 256 ? 29.969 2.052 25.555 1.00 16.32 256 ALA E CA 1
ATOM 11984 C C . ALA D 1 256 ? 29.392 3.209 26.405 1.00 15.37 256 ALA E C 1
ATOM 11985 O O . ALA D 1 256 ? 29.321 3.149 27.659 1.00 15.97 256 ALA E O 1
ATOM 11987 N N . GLY D 1 257 ? 29.022 4.280 25.685 1.00 15.34 257 GLY E N 1
ATOM 11988 C CA . GLY D 1 257 ? 28.269 5.400 26.206 1.00 15.63 257 GLY E CA 1
ATOM 11989 C C . GLY D 1 257 ? 29.107 6.613 26.626 1.00 16.22 257 GLY E C 1
ATOM 11990 O O . GLY D 1 257 ? 30.375 6.579 26.615 1.00 15.74 257 GLY E O 1
ATOM 11991 N N . TRP D 1 258 ? 28.405 7.681 27.023 1.00 15.01 258 TRP E N 1
ATOM 11992 C CA . TRP D 1 258 ? 29.000 9.011 27.018 1.00 14.64 258 TRP E CA 1
ATOM 11993 C C . TRP D 1 258 ? 30.024 9.174 28.125 1.00 13.03 258 TRP E C 1
ATOM 11994 O O . TRP D 1 258 ? 30.989 9.926 27.948 1.00 12.53 258 TRP E O 1
ATOM 12005 N N . SER D 1 259 ? 29.797 8.550 29.281 1.00 14.32 259 SER E N 1
ATOM 12006 C CA . SER D 1 259 ? 30.721 8.670 30.390 1.00 14.01 259 SER E CA 1
ATOM 12007 C C . SER D 1 259 ? 32.094 8.071 30.046 1.00 15.30 259 SER E C 1
ATOM 12008 O O . SER D 1 259 ? 33.158 8.693 30.311 1.00 15.74 259 SER E O 1
ATOM 12011 N N . ALA D 1 260 ? 32.094 6.885 29.432 1.00 14.67 260 ALA E N 1
ATOM 12012 C CA . ALA D 1 260 ? 33.337 6.243 28.976 1.00 14.61 260 ALA E CA 1
ATOM 12013 C C . ALA D 1 260 ? 33.984 7.054 27.863 1.00 14.45 260 ALA E C 1
ATOM 12014 O O . ALA D 1 260 ? 35.189 7.158 27.774 1.00 14.35 260 ALA E O 1
ATOM 12016 N N . LEU D 1 261 ? 33.185 7.620 26.995 1.00 16.18 261 LEU E N 1
ATOM 12017 C CA . LEU D 1 261 ? 33.748 8.344 25.832 1.00 16.53 261 LEU E CA 1
ATOM 12018 C C . LEU D 1 261 ? 34.499 9.577 26.270 1.00 14.80 261 LEU E C 1
ATOM 12019 O O . LEU D 1 261 ? 35.621 9.803 25.860 1.00 15.59 261 LEU E O 1
ATOM 12024 N N . GLN D 1 262 ? 33.915 10.352 27.168 1.00 15.71 262 GLN E N 1
ATOM 12025 C CA . GLN D 1 262 ? 34.593 11.524 27.659 1.00 14.63 262 GLN E CA 1
ATOM 12026 C C . GLN D 1 262 ? 35.876 11.138 28.287 1.00 14.23 262 GLN E C 1
ATOM 12027 O O . GLN D 1 262 ? 36.868 11.757 28.001 1.00 15.28 262 GLN E O 1
ATOM 12033 N N . TYR D 1 263 ? 35.902 10.145 29.172 1.00 14.19 263 TYR E N 1
ATOM 12034 C CA . TYR D 1 263 ? 37.175 9.749 29.753 1.00 14.34 263 TYR E CA 1
ATOM 12035 C C . TYR D 1 263 ? 38.166 9.239 28.740 1.00 13.55 263 TYR E C 1
ATOM 12036 O O . TYR D 1 263 ? 39.352 9.629 28.753 1.00 13.55 263 TYR E O 1
ATOM 12045 N N . MET D 1 264 ? 37.709 8.405 27.812 1.00 13.08 264 MET E N 1
ATOM 12046 C CA . MET D 1 264 ? 38.620 7.898 26.802 1.00 12.93 264 MET E CA 1
ATOM 12047 C C . MET D 1 264 ? 39.275 9.005 25.960 1.00 13.90 264 MET E C 1
ATOM 12048 O O . MET D 1 264 ? 40.475 8.870 25.569 1.00 13.99 264 MET E O 1
ATOM 12053 N N . ARG D 1 265 ? 38.578 10.138 25.806 1.00 13.45 265 ARG E N 1
ATOM 12054 C CA . ARG D 1 265 ? 39.149 11.290 25.091 1.00 14.38 265 ARG E CA 1
ATOM 12055 C C . ARG D 1 265 ? 40.344 11.874 25.850 1.00 14.80 265 ARG E C 1
ATOM 12056 O O . ARG D 1 265 ? 41.262 12.447 25.269 1.00 15.01 265 ARG E O 1
ATOM 12064 N N . GLU D 1 266 ? 40.335 11.714 27.163 1.00 15.58 266 GLU E N 1
ATOM 12065 C CA . GLU D 1 266 ? 41.458 12.168 27.919 1.00 15.18 266 GLU E CA 1
ATOM 12066 C C . GLU D 1 266 ? 42.581 11.173 27.749 1.00 15.51 266 GLU E C 1
ATOM 12067 O O . GLU D 1 266 ? 43.736 11.586 27.662 1.00 15.16 266 GLU E O 1
ATOM 12073 N N . VAL D 1 267 ? 42.247 9.872 27.700 1.00 14.13 267 VAL E N 1
ATOM 12074 C CA . VAL D 1 267 ? 43.241 8.805 27.509 1.00 14.04 267 VAL E CA 1
ATOM 12075 C C . VAL D 1 267 ? 43.931 8.979 26.171 1.00 14.79 267 VAL E C 1
ATOM 12076 O O . VAL D 1 267 ? 45.164 8.943 26.080 1.00 17.53 267 VAL E O 1
ATOM 12080 N N . THR D 1 268 ? 43.150 9.159 25.121 1.00 14.52 268 THR E N 1
ATOM 12081 C CA . THR D 1 268 ? 43.753 9.240 23.790 1.00 14.92 268 THR E CA 1
ATOM 120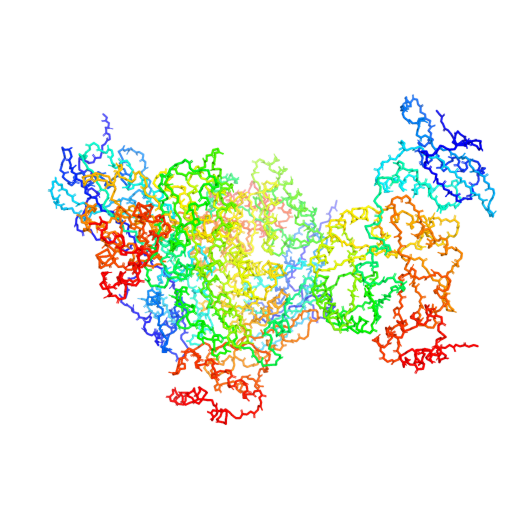82 C C . THR D 1 268 ? 44.543 10.544 23.557 1.00 15.85 268 THR E C 1
ATOM 12083 O O . THR D 1 268 ? 45.448 10.582 22.730 1.00 16.13 268 THR E O 1
ATOM 12087 N N . GLU D 1 269 ? 44.206 11.596 24.320 1.00 17.20 269 GLU E N 1
ATOM 12088 C CA . GLU D 1 269 ? 44.936 12.854 24.328 1.00 16.37 269 GLU E CA 1
ATOM 12089 C C . GLU D 1 269 ? 46.375 12.580 24.792 1.00 18.11 269 GLU E C 1
ATOM 12090 O O . GLU D 1 269 ? 47.310 13.092 24.222 1.00 17.86 269 GLU E O 1
ATOM 12096 N N . ASP D 1 270 ? 46.546 11.827 25.870 1.00 18.41 270 ASP E N 1
ATOM 12097 C CA . ASP D 1 270 ? 47.871 11.453 26.317 1.00 19.02 270 ASP E CA 1
ATOM 12098 C C . ASP D 1 270 ? 48.663 10.494 25.457 1.00 18.47 270 ASP E C 1
ATOM 12099 O O . ASP D 1 270 ? 49.871 10.476 25.553 1.00 20.14 270 ASP E O 1
ATOM 12104 N N . LEU D 1 271 ? 48.002 9.648 24.671 1.00 18.67 271 LEU E N 1
ATOM 12105 C CA . LEU D 1 271 ? 48.661 8.568 23.944 1.00 17.25 271 LEU E CA 1
ATOM 12106 C C . LEU D 1 271 ? 48.752 8.820 22.464 1.00 18.45 271 LEU E C 1
ATOM 12107 O O . LEU D 1 271 ? 49.310 8.007 21.762 1.00 17.80 271 LEU E O 1
ATOM 12112 N N . GLY D 1 272 ? 48.192 9.915 21.979 1.00 18.39 272 GLY E N 1
ATOM 12113 C CA . GLY D 1 272 ? 48.317 10.268 20.561 1.00 18.05 272 GLY E CA 1
ATOM 12114 C C . GLY D 1 272 ? 47.520 9.396 19.639 1.00 18.05 272 GLY E C 1
ATOM 12115 O O . GLY D 1 272 ? 47.919 9.110 18.498 1.00 18.89 272 GLY E O 1
ATOM 12116 N N . LEU D 1 273 ? 46.348 8.996 20.099 1.00 17.78 273 LEU E N 1
ATOM 12117 C CA . LEU D 1 273 ? 45.458 8.136 19.318 1.00 15.82 273 LEU E CA 1
ATOM 12118 C C . LEU D 1 273 ? 44.248 8.904 18.777 1.00 15.72 273 LEU E C 1
ATOM 12119 O O . LEU D 1 273 ? 43.565 9.615 19.495 1.00 14.61 273 LEU E O 1
ATOM 12124 N N . ALA D 1 274 ? 43.949 8.708 17.496 1.00 14.79 274 ALA E N 1
ATOM 12125 C CA . ALA D 1 274 ? 42.695 9.162 16.949 1.00 14.83 274 ALA E CA 1
ATOM 12126 C C . ALA D 1 274 ? 41.614 8.152 17.320 1.00 14.73 274 ALA E C 1
ATOM 12127 O O . ALA D 1 274 ? 41.925 6.961 17.433 1.00 15.51 274 ALA E O 1
ATOM 12129 N N . ILE D 1 275 ? 40.368 8.622 17.466 1.00 14.47 275 ILE E N 1
ATOM 12130 C CA . ILE D 1 275 ? 39.191 7.831 17.811 1.00 13.65 275 ILE E CA 1
ATOM 12131 C C . ILE D 1 275 ? 38.319 7.652 16.572 1.00 14.62 275 ILE E C 1
ATOM 12132 O O . ILE D 1 275 ? 37.936 8.639 15.901 1.00 15.19 275 ILE E O 1
ATOM 12137 N N . HIS D 1 276 ? 38.040 6.400 16.242 1.00 13.96 276 HIS E N 1
ATOM 12138 C CA . HIS D 1 276 ? 37.107 6.028 15.197 1.00 16.03 276 HIS E CA 1
ATOM 12139 C C . HIS D 1 276 ? 35.831 5.577 15.939 1.00 16.03 276 HIS E C 1
ATOM 12140 O O . HIS D 1 276 ? 35.853 4.642 16.707 1.00 17.93 276 HIS E O 1
ATOM 12147 N N . ALA D 1 277 ? 34.738 6.286 15.721 1.00 15.96 277 ALA E N 1
ATOM 12148 C CA . ALA D 1 277 ? 33.505 6.082 16.429 1.00 17.85 277 ALA E CA 1
ATOM 12149 C C . ALA D 1 277 ? 32.587 5.192 15.602 1.00 18.29 277 ALA E C 1
ATOM 12150 O O . ALA D 1 277 ? 32.236 5.506 14.457 1.00 18.44 277 ALA E O 1
ATOM 12152 N N . HIS D 1 278 ? 32.269 4.036 16.158 1.00 19.08 278 HIS E N 1
ATOM 12153 C CA . HIS D 1 278 ? 31.251 3.171 15.590 1.00 21.52 278 HIS E CA 1
ATOM 12154 C C . HIS D 1 278 ? 29.963 3.462 16.359 1.00 21.12 278 HIS E C 1
ATOM 12155 O O . HIS D 1 278 ? 29.943 3.693 17.598 1.00 22.83 278 HIS E O 1
ATOM 12162 N N . ARG D 1 279 ? 28.879 3.442 15.627 1.00 21.19 279 ARG E N 1
ATOM 12163 C CA . ARG D 1 279 ? 27.614 3.916 16.170 1.00 21.04 279 ARG E CA 1
ATOM 12164 C C . ARG D 1 279 ? 26.611 2.786 16.372 1.00 21.57 279 ARG E C 1
ATOM 12165 O O . ARG D 1 279 ? 25.418 3.043 16.424 1.00 22.62 279 ARG E O 1
ATOM 12173 N N . ALA D 1 280 ? 27.062 1.538 16.485 1.00 20.89 280 ALA E N 1
ATOM 12174 C CA . ALA D 1 280 ? 26.120 0.439 16.720 1.00 20.78 280 ALA E CA 1
ATOM 12175 C C . ALA D 1 280 ? 25.198 0.734 17.921 1.00 19.78 280 ALA E C 1
ATOM 12176 O O . ALA D 1 280 ? 25.669 1.279 18.944 1.00 19.06 280 ALA E O 1
ATOM 12178 N N . MET D 1 281 ? 23.909 0.387 17.741 1.00 18.66 281 MET E N 1
ATOM 12179 C CA . MET D 1 281 ? 22.802 0.625 18.659 1.00 19.35 281 MET E CA 1
ATOM 12180 C C . MET D 1 281 ? 22.089 1.966 18.486 1.00 18.81 281 MET E C 1
ATOM 12181 O O . MET D 1 281 ? 20.932 2.083 18.909 1.00 19.55 281 MET E O 1
ATOM 12186 N N . HIS D 1 282 ? 22.755 2.966 17.884 1.00 18.87 282 HIS E N 1
ATOM 12187 C CA . HIS D 1 282 ? 22.135 4.277 17.568 1.00 18.99 282 HIS E CA 1
ATOM 12188 C C . HIS D 1 282 ? 20.694 4.194 17.058 1.00 19.25 282 HIS E C 1
ATOM 12189 O O . HIS D 1 282 ? 19.840 4.952 17.513 1.00 19.21 282 HIS E O 1
ATOM 12196 N N . ALA D 1 283 ? 20.427 3.250 16.163 1.00 18.78 283 ALA E N 1
ATOM 12197 C CA . ALA D 1 283 ? 19.133 3.184 15.499 1.00 19.60 283 ALA E CA 1
ATOM 12198 C C . ALA D 1 283 ? 17.974 2.801 16.425 1.00 20.33 283 ALA E C 1
ATOM 12199 O O . ALA D 1 283 ? 16.806 2.976 16.039 1.00 21.52 283 ALA E O 1
ATOM 12201 N N . ALA D 1 284 ? 18.285 2.268 17.604 1.00 19.79 284 ALA E N 1
ATOM 12202 C CA . ALA D 1 284 ? 17.307 2.089 18.686 1.00 20.60 284 ALA E CA 1
ATOM 12203 C C . ALA D 1 284 ? 16.588 3.392 19.047 1.00 20.68 284 ALA E C 1
ATOM 12204 O O . ALA D 1 284 ? 15.407 3.359 19.396 1.00 21.09 284 ALA E O 1
ATOM 12206 N N . PHE D 1 285 ? 17.304 4.522 18.948 1.00 20.52 285 PHE E N 1
ATOM 12207 C CA . PHE D 1 285 ? 16.723 5.837 19.204 1.00 19.92 285 PHE E CA 1
ATOM 12208 C C . PHE D 1 285 ? 16.867 6.948 18.114 1.00 19.56 285 PHE E C 1
ATOM 12209 O O . PHE D 1 285 ? 16.280 7.998 18.281 1.00 16.81 285 PHE E O 1
ATOM 12217 N N . THR D 1 286 ? 17.576 6.711 16.993 1.00 18.52 286 THR E N 1
ATOM 12218 C CA . THR D 1 286 ? 17.779 7.765 15.977 1.00 17.77 286 THR E CA 1
ATOM 12219 C C . THR D 1 286 ? 16.985 7.547 14.690 1.00 17.80 286 THR E C 1
ATOM 12220 O O . THR D 1 286 ? 17.014 8.387 13.802 1.00 18.43 286 THR E O 1
ATOM 12224 N N . ARG D 1 287 ? 16.317 6.416 14.591 1.00 18.14 287 ARG E N 1
ATOM 12225 C CA . ARG D 1 287 ? 15.615 6.013 13.373 1.00 18.86 287 ARG E CA 1
ATOM 12226 C C . ARG D 1 287 ? 14.179 6.568 13.261 1.00 18.67 287 ARG E C 1
ATOM 12227 O O . ARG D 1 287 ? 13.746 7.025 12.180 1.00 18.54 287 ARG E O 1
ATOM 12235 N N . ASN D 1 288 ? 13.442 6.503 14.370 1.00 18.26 288 ASN E N 1
ATOM 12236 C CA . ASN D 1 288 ? 12.056 6.957 14.430 1.00 18.46 288 ASN E CA 1
ATOM 12237 C C . ASN D 1 288 ? 11.998 8.470 14.259 1.00 19.29 288 ASN E C 1
ATOM 12238 O O . ASN D 1 288 ? 12.502 9.199 15.128 1.00 20.10 288 ASN E O 1
ATOM 12243 N N . PRO D 1 289 ? 11.387 8.962 13.184 1.00 19.83 289 PRO E N 1
ATOM 12244 C CA . PRO D 1 289 ? 11.349 10.417 12.941 1.00 20.18 289 PRO E CA 1
ATOM 12245 C C . PRO D 1 289 ? 10.491 11.235 13.924 1.00 20.67 289 PRO E C 1
ATOM 12246 O O . PRO D 1 289 ? 10.576 12.451 13.897 1.00 22.64 289 PRO E O 1
ATOM 12250 N N . ARG D 1 290 ? 9.702 10.593 14.781 1.00 20.43 290 ARG E N 1
ATOM 12251 C CA . ARG D 1 290 ? 8.833 11.283 15.731 1.00 19.48 290 ARG E CA 1
ATOM 12252 C C . ARG D 1 290 ? 9.393 11.259 17.134 1.00 18.54 290 ARG E C 1
ATOM 12253 O O . ARG D 1 290 ? 8.953 12.030 17.956 1.00 17.38 290 ARG E O 1
ATOM 12261 N N . HIS D 1 291 ? 10.326 10.344 17.404 1.00 17.31 291 HIS E N 1
ATOM 12262 C CA . HIS D 1 291 ? 10.773 10.098 18.803 1.00 17.76 291 HIS E CA 1
ATOM 12263 C C . HIS D 1 291 ? 12.220 9.665 18.918 1.00 17.82 291 HIS E C 1
ATOM 12264 O O . HIS D 1 291 ? 12.646 8.804 18.165 1.00 18.28 291 HIS E O 1
ATOM 12271 N N . GLY D 1 292 ? 12.943 10.231 19.899 1.00 16.99 292 GLY E N 1
ATOM 12272 C CA . GLY D 1 292 ? 14.327 9.874 20.213 1.00 17.98 292 GLY E CA 1
ATOM 12273 C C . GLY D 1 292 ? 15.311 11.029 20.060 1.00 17.91 292 GLY E C 1
ATOM 12274 O O . GLY D 1 292 ? 14.978 12.206 20.303 1.00 19.05 292 GLY E O 1
ATOM 12275 N N . ILE D 1 293 ? 16.526 10.689 19.659 1.00 17.44 293 ILE E N 1
ATOM 12276 C CA . ILE D 1 293 ? 17.580 11.657 19.396 1.00 18.16 293 ILE E CA 1
ATOM 12277 C C . ILE D 1 293 ? 18.066 11.513 17.959 1.00 17.54 293 ILE E C 1
ATOM 12278 O O . ILE D 1 293 ? 18.302 10.412 17.495 1.00 17.97 293 ILE E O 1
ATOM 12283 N N . THR D 1 294 ? 18.209 12.619 17.252 1.00 16.61 294 THR E N 1
ATOM 12284 C CA . THR D 1 294 ? 18.643 12.555 15.858 1.00 15.88 294 THR E CA 1
ATOM 12285 C C . THR D 1 294 ? 20.122 12.169 15.766 1.00 16.34 294 THR E C 1
ATOM 12286 O O . THR D 1 294 ? 20.921 12.432 16.681 1.00 16.01 294 THR E O 1
ATOM 12290 N N . MET D 1 295 ? 20.494 11.614 14.625 1.00 15.94 295 MET E N 1
ATOM 12291 C CA . MET D 1 295 ? 21.879 11.283 14.380 1.00 16.74 295 MET E CA 1
ATOM 12292 C C . MET D 1 295 ? 22.720 12.582 14.400 1.00 16.69 295 MET E C 1
ATOM 12293 O O . MET D 1 295 ? 23.892 12.563 14.816 1.00 15.22 295 MET E O 1
ATOM 12298 N N . LEU D 1 296 ? 22.105 13.702 14.009 1.00 16.41 296 LEU E N 1
ATOM 12299 C CA . LEU D 1 296 ? 22.805 14.987 14.003 1.00 17.33 296 LEU E CA 1
ATOM 12300 C C . LEU D 1 296 ? 23.216 15.387 15.403 1.00 17.49 296 LEU E C 1
ATOM 12301 O O . LEU D 1 296 ? 24.365 15.717 15.628 1.00 16.47 296 LEU E O 1
ATOM 12306 N N . ALA D 1 297 ? 22.290 15.306 16.348 1.00 16.21 297 ALA E N 1
ATOM 12307 C CA . ALA D 1 297 ? 22.625 15.646 17.717 1.00 16.74 297 ALA E CA 1
ATOM 12308 C C . ALA D 1 297 ? 23.729 14.720 18.223 1.00 16.28 297 ALA E C 1
ATOM 12309 O O . ALA D 1 297 ? 24.647 15.179 18.899 1.00 15.69 297 ALA E O 1
ATOM 12311 N N . LEU D 1 298 ? 23.647 13.434 17.875 1.00 16.05 298 LEU E N 1
ATOM 12312 C CA . LEU D 1 298 ? 24.592 12.414 18.329 1.00 16.86 298 LEU E CA 1
ATOM 12313 C C . LEU D 1 298 ? 25.986 12.738 17.832 1.00 16.07 298 LEU E C 1
ATOM 12314 O O . LEU D 1 298 ? 26.957 12.764 18.627 1.00 16.03 298 LEU E O 1
ATOM 12319 N N . ALA D 1 299 ? 26.045 13.115 16.562 1.00 14.81 299 ALA E N 1
ATOM 12320 C CA . ALA D 1 299 ? 27.289 13.442 15.885 1.00 15.64 299 ALA E CA 1
ATOM 12321 C C . ALA D 1 299 ? 27.875 14.706 16.496 1.00 15.25 299 ALA E C 1
ATOM 12322 O O . ALA D 1 299 ? 29.090 14.845 16.629 1.00 14.92 299 ALA E O 1
ATOM 12324 N N . LYS D 1 300 ? 27.004 15.653 16.787 1.00 14.26 300 LYS E N 1
ATOM 12325 C CA . LYS D 1 300 ? 27.448 16.929 17.310 1.00 15.00 300 LYS E CA 1
ATOM 12326 C C . LYS D 1 300 ? 28.082 16.693 18.649 1.00 14.36 300 LYS E C 1
ATOM 12327 O O . LYS D 1 300 ? 29.163 17.187 18.889 1.00 16.22 300 LYS E O 1
ATOM 12333 N N . ALA D 1 301 ? 27.407 15.988 19.547 1.00 14.98 301 ALA E N 1
ATOM 12334 C CA . ALA D 1 301 ? 28.013 15.607 20.810 1.00 14.51 301 ALA E CA 1
ATOM 12335 C C . ALA D 1 301 ? 29.339 14.856 20.655 1.00 15.03 301 ALA E C 1
ATOM 12336 O O . ALA D 1 301 ? 30.345 15.158 21.333 1.00 14.51 301 ALA E O 1
ATOM 12338 N N . ALA D 1 302 ? 29.346 13.861 19.771 1.00 13.99 302 ALA E N 1
ATOM 12339 C CA . ALA D 1 302 ? 30.544 13.084 19.538 1.00 14.68 302 ALA E CA 1
ATOM 12340 C C . ALA D 1 302 ? 31.698 13.965 19.005 1.00 15.06 302 ALA E C 1
ATOM 12341 O O . ALA D 1 302 ? 32.836 13.769 19.401 1.00 13.02 302 ALA E O 1
ATOM 12343 N N . ARG D 1 303 ? 31.393 14.866 18.041 1.00 14.54 303 ARG E N 1
ATOM 12344 C CA . ARG D 1 303 ? 32.407 15.800 17.521 1.00 14.02 303 ARG E CA 1
ATOM 12345 C C . ARG D 1 303 ? 32.956 16.727 18.660 1.00 15.19 303 ARG E C 1
ATOM 12346 O O . ARG D 1 303 ? 34.157 17.010 18.721 1.00 14.60 303 ARG E O 1
ATOM 12354 N N . MET D 1 304 ? 32.073 17.215 19.521 1.00 14.03 304 MET E N 1
ATOM 12355 C CA . MET D 1 304 ? 32.489 18.121 20.620 1.00 16.07 304 MET E CA 1
ATOM 12356 C C . MET D 1 304 ? 33.449 17.465 21.578 1.00 16.04 304 MET E C 1
ATOM 12357 O O . MET D 1 304 ? 34.500 18.026 21.939 1.00 15.95 304 MET E O 1
ATOM 12362 N N . ILE D 1 305 ? 33.062 16.295 22.075 1.00 16.67 305 ILE E N 1
ATOM 12363 C CA . ILE D 1 305 ? 33.984 15.537 22.900 1.00 15.41 305 ILE E CA 1
ATOM 12364 C C . ILE D 1 305 ? 35.286 15.278 22.102 1.00 15.22 305 ILE E C 1
ATOM 12365 O O . ILE D 1 305 ? 36.384 15.541 22.543 1.00 12.65 305 ILE E O 1
ATOM 12370 N N . GLY D 1 306 ? 35.134 14.811 20.867 1.00 15.61 306 GLY E N 1
ATOM 12371 C CA . GLY D 1 306 ? 36.266 14.705 19.983 1.00 15.73 306 GLY E CA 1
ATOM 12372 C C . GLY D 1 306 ? 36.589 13.350 19.346 1.00 15.82 306 GLY E C 1
ATOM 12373 O O . GLY D 1 306 ? 37.763 12.941 19.364 1.00 17.09 306 GLY E O 1
ATOM 12374 N N . VAL D 1 307 ? 35.595 12.688 18.758 1.00 16.06 307 VAL E N 1
ATOM 12375 C CA . VAL D 1 307 ? 35.865 11.575 17.829 1.00 16.21 307 VAL E CA 1
ATOM 12376 C C . VAL D 1 307 ? 36.447 12.180 16.601 1.00 15.55 307 VAL E C 1
ATOM 12377 O O . VAL D 1 307 ? 36.163 13.330 16.305 1.00 17.35 307 VAL E O 1
ATOM 12381 N N . ASP D 1 308 ? 37.329 11.454 15.896 1.00 16.90 308 ASP E N 1
ATOM 12382 C CA . ASP D 1 308 ? 37.975 11.950 14.697 1.00 14.84 308 ASP E CA 1
ATOM 12383 C C . ASP D 1 308 ? 37.325 11.466 13.438 1.00 16.53 308 ASP E C 1
ATOM 12384 O O . ASP D 1 308 ? 37.492 12.079 12.413 1.00 11.81 308 ASP E O 1
ATOM 12389 N N . GLN D 1 309 ? 36.606 10.357 13.539 1.00 16.26 309 GLN E N 1
ATOM 12390 C CA . GLN D 1 309 ? 35.927 9.713 12.411 1.00 16.62 309 GLN E CA 1
ATOM 12391 C C . GLN D 1 309 ? 34.622 9.186 13.003 1.00 15.69 309 GLN E C 1
ATOM 12392 O O . GLN D 1 309 ? 34.624 8.674 14.155 1.00 14.94 309 GLN E O 1
ATOM 12398 N N . ILE D 1 310 ? 33.533 9.297 12.253 1.00 15.33 310 ILE E N 1
ATOM 12399 C CA . ILE D 1 310 ? 32.270 8.659 12.661 1.00 16.31 310 ILE E CA 1
ATOM 12400 C C . ILE D 1 310 ? 31.423 8.202 11.471 1.00 17.74 310 ILE E C 1
ATOM 12401 O O . ILE D 1 310 ? 31.356 8.879 10.423 1.00 17.24 310 ILE E O 1
ATOM 12406 N N . HIS D 1 311 ? 30.792 7.040 11.640 1.00 18.85 311 HIS E N 1
ATOM 1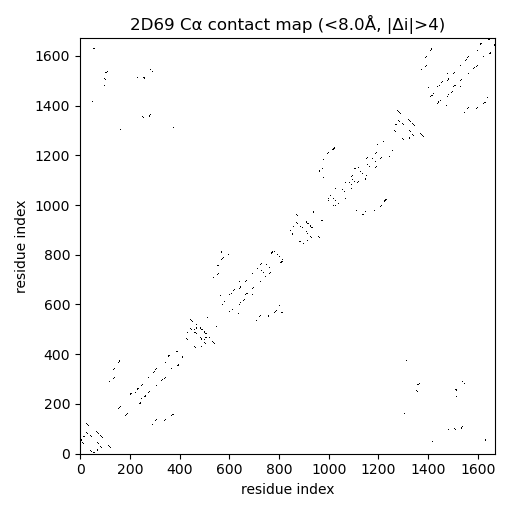2407 C CA . HIS D 1 311 ? 29.841 6.506 10.699 1.00 21.31 311 HIS E CA 1
ATOM 12408 C C . HIS D 1 311 ? 28.588 7.391 10.589 1.00 21.41 311 HIS E C 1
ATOM 12409 O O . HIS D 1 311 ? 28.021 7.752 11.577 1.00 19.07 311 HIS E O 1
ATOM 12416 N N . THR D 1 312 ? 28.139 7.692 9.374 1.00 22.38 312 THR E N 1
ATOM 12417 C CA . THR D 1 312 ? 26.887 8.419 9.189 1.00 24.27 312 THR E CA 1
ATOM 12418 C C . THR D 1 312 ? 25.878 7.814 8.198 1.00 27.57 312 THR E C 1
ATOM 12419 O O . THR D 1 312 ? 24.735 8.275 8.178 1.00 28.59 312 THR E O 1
ATOM 12423 N N . GLY D 1 313 ? 26.289 6.877 7.342 1.00 30.85 313 GLY E N 1
ATOM 12424 C CA . GLY D 1 313 ? 25.397 6.350 6.301 1.00 34.43 313 GLY E CA 1
ATOM 12425 C C . GLY D 1 313 ? 25.856 6.636 4.870 1.00 37.51 313 GLY E C 1
ATOM 12426 O O . GLY D 1 313 ? 26.772 7.432 4.656 1.00 38.35 313 GLY E O 1
ATOM 12427 N N . THR D 1 314 ? 25.214 6.007 3.879 1.00 41.09 314 THR E N 1
ATOM 12428 C CA . THR D 1 314 ? 25.586 6.183 2.457 1.00 44.01 314 THR E CA 1
ATOM 12429 C C . THR D 1 314 ? 24.410 6.288 1.494 1.00 46.24 314 THR E C 1
ATOM 12430 O O . THR D 1 314 ? 23.271 6.051 1.905 1.00 46.26 314 THR E O 1
ATOM 12434 N N . ALA D 1 315 ? 24.728 6.603 0.221 1.00 48.32 315 ALA E N 1
ATOM 12435 C CA . ALA D 1 315 ? 23.790 6.558 -0.904 1.00 50.75 315 ALA E CA 1
ATOM 12436 C C . ALA D 1 315 ? 24.364 5.720 -2.085 1.00 52.90 315 ALA E C 1
ATOM 12437 O O . ALA D 1 315 ? 25.479 5.959 -2.590 1.00 52.69 315 ALA E O 1
ATOM 12439 N N . VAL D 1 316 ? 23.529 4.776 -2.536 1.00 55.39 316 VAL E N 1
ATOM 12440 C CA . VAL D 1 316 ? 23.958 3.443 -2.970 1.00 57.10 316 VAL E CA 1
ATOM 12441 C C . VAL D 1 316 ? 22.810 2.709 -3.693 1.00 58.49 316 VAL E C 1
ATOM 12442 O O . VAL D 1 316 ? 21.710 2.557 -3.130 1.00 58.30 316 VAL E O 1
ATOM 12446 N N . GLY D 1 317 ? 23.103 2.222 -4.908 1.00 60.24 317 GLY E N 1
ATOM 12447 C CA . GLY D 1 317 ? 22.137 1.591 -5.815 1.00 61.35 317 GLY E CA 1
ATOM 12448 C C . GLY D 1 317 ? 21.314 0.426 -5.262 1.00 62.26 317 GLY E C 1
ATOM 12449 O O . GLY D 1 317 ? 20.192 0.198 -5.750 1.00 62.27 317 GLY E O 1
ATOM 12450 N N . LYS D 1 318 ? 21.878 -0.307 -4.281 1.00 63.10 318 LYS E N 1
ATOM 12451 C CA . LYS D 1 318 ? 21.138 -1.291 -3.459 1.00 63.45 318 LYS E CA 1
ATOM 12452 C C . LYS D 1 318 ? 20.752 -0.702 -2.086 1.00 63.08 318 LYS E C 1
ATOM 12453 O O . LYS D 1 318 ? 19.577 -0.711 -1.712 1.00 63.49 318 LYS E O 1
ATOM 12459 N N . MET D 1 319 ? 21.737 -0.194 -1.342 1.00 62.37 319 MET E N 1
ATOM 12460 C CA . MET D 1 319 ? 21.511 0.302 0.030 1.00 61.59 319 MET E CA 1
ATOM 12461 C C . MET D 1 319 ? 20.853 1.710 -0.009 1.00 60.43 319 MET E C 1
ATOM 12462 O O . MET D 1 319 ? 19.829 1.876 -0.696 1.00 61.06 319 MET E O 1
ATOM 12467 N N . ALA D 1 320 ? 21.409 2.686 0.726 1.00 58.68 320 ALA E N 1
ATOM 12468 C CA . ALA D 1 320 ? 21.026 4.114 0.682 1.00 57.09 320 ALA E CA 1
ATOM 12469 C C . ALA D 1 320 ? 19.980 4.530 1.736 1.00 55.77 320 ALA E C 1
ATOM 12470 O O . ALA D 1 320 ? 18.845 4.025 1.738 1.00 55.87 320 ALA E O 1
ATOM 12472 N N . GLY D 1 321 ? 20.382 5.441 2.632 1.00 53.73 321 GLY E N 1
ATOM 12473 C CA . GLY D 1 321 ? 19.475 6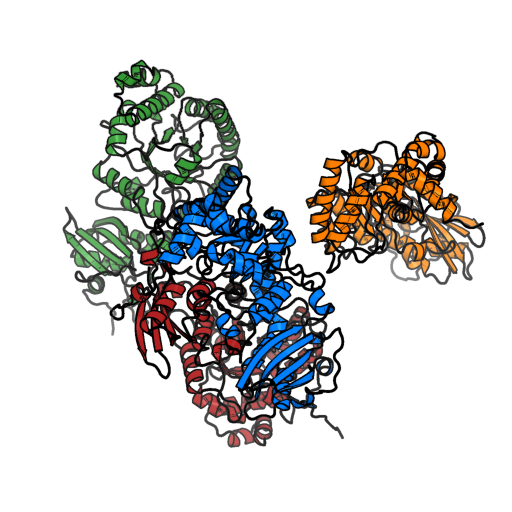.116 3.557 1.00 51.72 321 GLY E CA 1
ATOM 12474 C C . GLY D 1 321 ? 19.072 7.464 2.976 1.00 49.96 321 GLY E C 1
ATOM 12475 O O . GLY D 1 321 ? 19.344 7.759 1.798 1.00 49.73 321 GLY E O 1
ATOM 12476 N N . ASN D 1 322 ? 18.425 8.294 3.786 1.00 47.42 322 ASN E N 1
ATOM 12477 C CA . ASN D 1 322 ? 17.946 9.587 3.301 1.00 45.43 322 ASN E CA 1
ATOM 12478 C C . ASN D 1 322 ? 19.147 10.459 2.922 1.00 43.49 322 ASN E C 1
ATOM 12479 O O . ASN D 1 322 ? 19.968 10.797 3.775 1.00 42.00 322 ASN E O 1
ATOM 12484 N N . TYR D 1 323 ? 19.271 10.781 1.634 1.00 41.26 323 TYR E N 1
ATOM 12485 C CA . TYR D 1 323 ? 20.407 11.561 1.159 1.00 39.57 323 TYR E CA 1
ATOM 12486 C C . TYR D 1 323 ? 20.551 12.877 1.917 1.00 37.85 323 TYR E C 1
ATOM 12487 O O . TYR D 1 323 ? 21.630 13.212 2.385 1.00 37.16 323 TYR E O 1
ATOM 12496 N N . GLU D 1 324 ? 19.456 13.613 2.008 1.00 35.83 324 GLU E N 1
ATOM 12497 C CA . GLU D 1 324 ? 19.432 14.926 2.638 1.00 34.90 324 GLU E CA 1
ATOM 12498 C C . GLU D 1 324 ? 19.919 14.897 4.071 1.00 32.39 324 GLU E C 1
ATOM 12499 O O . GLU D 1 324 ? 20.649 15.780 4.486 1.00 31.72 324 GLU E O 1
ATOM 12505 N N . GLU D 1 325 ? 19.483 13.894 4.821 1.00 30.17 325 GLU E N 1
ATOM 12506 C CA . GLU D 1 325 ? 19.806 13.791 6.231 1.00 29.48 325 GLU E CA 1
ATOM 12507 C C . GLU D 1 325 ? 21.303 13.496 6.368 1.00 27.37 325 GLU E C 1
ATOM 12508 O O . GLU D 1 325 ? 21.998 14.153 7.129 1.00 25.63 325 GLU E O 1
ATOM 12514 N N . ILE D 1 326 ? 21.796 12.546 5.589 1.00 25.39 326 ILE E N 1
ATOM 12515 C CA . ILE D 1 326 ? 23.189 12.198 5.614 1.00 24.99 326 ILE E CA 1
ATOM 12516 C C . ILE D 1 326 ? 24.073 13.401 5.245 1.00 24.27 326 ILE E C 1
ATOM 12517 O O . ILE D 1 326 ? 25.102 13.642 5.888 1.00 21.85 326 ILE E O 1
ATOM 12522 N N . LYS D 1 327 ? 23.671 14.135 4.203 1.00 23.40 327 LYS E N 1
ATOM 12523 C CA . LYS D 1 327 ? 24.441 15.277 3.722 1.00 23.32 327 LYS E CA 1
ATOM 12524 C C . LYS D 1 327 ? 24.390 16.386 4.762 1.00 21.93 327 LYS E C 1
ATOM 12525 O O . LYS D 1 327 ? 25.316 17.140 4.892 1.00 21.56 327 LYS E O 1
ATOM 12531 N N . ARG D 1 328 ? 23.298 16.487 5.498 1.00 21.19 328 ARG E N 1
ATOM 12532 C CA . ARG D 1 328 ? 23.218 17.480 6.573 1.00 21.64 328 ARG E CA 1
ATOM 12533 C C . ARG D 1 328 ? 24.230 17.085 7.653 1.00 19.89 328 ARG E C 1
ATOM 12534 O O . ARG D 1 328 ? 24.942 17.933 8.167 1.00 21.02 328 ARG E O 1
ATOM 12542 N N . ILE D 1 329 ? 24.299 15.806 8.000 1.00 18.17 329 ILE E N 1
ATOM 12543 C CA . ILE D 1 329 ? 25.208 15.384 9.082 1.00 17.20 329 ILE E CA 1
ATOM 12544 C C . ILE D 1 329 ? 26.672 15.582 8.664 1.00 16.92 329 ILE E C 1
ATOM 12545 O O . ILE D 1 329 ? 27.516 16.076 9.416 1.00 17.06 329 ILE E O 1
ATOM 12550 N N . ASN D 1 330 ? 26.979 15.146 7.465 1.00 15.44 330 ASN E N 1
ATOM 12551 C CA . ASN D 1 330 ? 28.319 15.296 6.955 1.00 16.38 330 ASN E CA 1
ATOM 12552 C C . ASN D 1 330 ? 28.721 16.756 6.867 1.00 16.38 330 ASN E C 1
ATOM 12553 O O . ASN D 1 330 ? 29.829 17.090 7.229 1.00 16.71 330 ASN E O 1
ATOM 12558 N N . ASP D 1 331 ? 27.838 17.621 6.365 1.00 17.48 331 ASP E N 1
ATOM 12559 C CA . ASP D 1 331 ? 28.159 19.045 6.262 1.00 17.08 331 ASP E CA 1
ATOM 12560 C C . ASP D 1 331 ? 28.509 19.597 7.654 1.00 15.82 331 ASP E C 1
ATOM 12561 O O . ASP D 1 331 ? 29.499 20.305 7.811 1.00 16.56 331 ASP E O 1
ATOM 12566 N N . PHE D 1 332 ? 27.702 19.277 8.661 1.00 15.32 332 PHE E N 1
ATOM 12567 C CA . PHE D 1 332 ? 28.025 19.657 10.016 1.00 14.68 332 PHE E CA 1
ATOM 12568 C C . PHE D 1 332 ? 29.407 19.117 10.420 1.00 15.21 332 PHE E C 1
ATOM 12569 O O . PHE D 1 332 ? 30.182 19.806 11.100 1.00 12.99 332 PHE E O 1
ATOM 12577 N N . LEU D 1 333 ? 29.712 17.868 10.057 1.00 16.41 333 LEU E N 1
ATOM 12578 C CA . LEU D 1 333 ? 30.935 17.235 10.619 1.00 16.20 333 LEU E CA 1
ATOM 12579 C C . LEU D 1 333 ? 32.205 17.887 10.051 1.00 15.02 333 LEU E C 1
ATOM 12580 O O . LEU D 1 333 ? 33.205 17.956 10.744 1.00 14.62 333 LEU E O 1
ATOM 12585 N N . LEU D 1 334 ? 32.101 18.387 8.830 1.00 14.36 334 LEU E N 1
ATOM 12586 C CA . LEU D 1 334 ? 33.191 19.035 8.081 1.00 15.06 334 LEU E CA 1
ATOM 12587 C C . LEU D 1 334 ? 33.199 20.587 8.258 1.00 15.62 334 LEU E C 1
ATOM 12588 O O . LEU D 1 334 ? 34.161 21.238 7.869 1.00 15.75 334 LEU E O 1
ATOM 12593 N N . SER D 1 335 ? 32.137 21.151 8.846 1.00 16.32 335 SER E N 1
ATOM 12594 C CA . SER D 1 335 ? 31.951 22.612 8.996 1.00 16.05 335 SER E CA 1
ATOM 12595 C C . SER D 1 335 ? 32.921 23.185 9.982 1.00 17.11 335 SER E C 1
ATOM 12596 O O . SER D 1 335 ? 33.332 22.529 10.975 1.00 14.86 335 SER E O 1
ATOM 12599 N N . LYS D 1 336 ? 33.268 24.427 9.728 1.00 17.97 336 LYS E N 1
ATOM 12600 C CA . LYS D 1 336 ? 33.953 25.254 10.712 1.00 19.86 336 LYS E CA 1
ATOM 12601 C C . LYS D 1 336 ? 33.052 25.512 11.935 1.00 19.00 336 LYS E C 1
ATOM 12602 O O . LYS D 1 336 ? 31.873 25.867 11.798 1.00 17.60 336 LYS E O 1
ATOM 12608 N N . TRP D 1 337 ? 33.634 25.318 13.125 1.00 18.20 337 TRP E N 1
ATOM 12609 C CA . TRP D 1 337 ? 32.928 25.387 14.396 1.00 18.07 337 TRP E CA 1
ATOM 12610 C C . TRP D 1 337 ? 33.899 25.768 15.502 1.00 17.66 337 TRP E C 1
ATOM 12611 O O . TRP D 1 337 ? 34.336 24.919 16.286 1.00 19.08 337 TRP E O 1
ATOM 12622 N N . GLU D 1 338 ? 34.224 27.052 15.568 1.00 17.40 338 GLU E N 1
ATOM 12623 C CA . GLU D 1 338 ? 35.170 27.582 16.540 1.00 16.76 338 GLU E CA 1
ATOM 12624 C C . GLU D 1 338 ? 36.467 26.769 16.543 1.00 16.22 338 GLU E C 1
ATOM 12625 O O . GLU D 1 338 ? 37.037 26.483 15.494 1.00 14.65 338 GLU E O 1
ATOM 12631 N N . HIS D 1 339 ? 36.919 26.337 17.707 1.00 15.03 339 HIS E N 1
ATOM 12632 C CA . HIS D 1 339 ? 38.184 25.584 17.813 1.00 15.91 339 HIS E CA 1
ATOM 12633 C C . HIS D 1 339 ? 38.094 24.066 17.512 1.00 15.97 339 HIS E C 1
ATOM 12634 O O . HIS D 1 339 ? 39.100 23.365 17.515 1.00 14.96 339 HIS E O 1
ATOM 12641 N N . ILE D 1 340 ? 36.882 23.584 17.299 1.00 16.71 340 ILE E N 1
ATOM 12642 C CA . ILE D 1 340 ? 36.584 22.177 17.172 1.00 16.01 340 ILE E CA 1
ATOM 12643 C C . ILE D 1 340 ? 36.964 21.740 15.781 1.00 15.71 340 ILE E C 1
ATOM 12644 O O . ILE D 1 340 ? 36.374 22.176 14.797 1.00 16.68 340 ILE E O 1
ATOM 12649 N N . ARG D 1 341 ? 38.008 20.902 15.686 1.00 14.37 341 ARG E N 1
ATOM 12650 C CA . ARG D 1 341 ? 38.474 20.411 14.378 1.00 15.35 341 ARG E CA 1
ATOM 12651 C C . ARG D 1 341 ? 37.382 19.582 13.706 1.00 15.23 341 ARG E C 1
ATOM 12652 O O . ARG D 1 341 ? 36.555 18.964 14.383 1.00 15.37 341 ARG E O 1
ATOM 12660 N N . PRO D 1 342 ? 37.371 19.598 12.379 1.00 15.30 342 PRO E N 1
ATOM 12661 C CA . PRO D 1 342 ? 36.422 18.825 11.592 1.00 15.25 342 PRO E CA 1
ATOM 12662 C C . PRO D 1 342 ? 36.663 17.323 11.670 1.00 15.18 342 PRO E C 1
ATOM 12663 O O . PRO D 1 342 ? 37.804 16.896 11.867 1.00 15.57 342 PRO E O 1
ATOM 12667 N N . VAL D 1 343 ? 35.579 16.568 11.526 1.00 15.02 343 VAL E N 1
ATOM 12668 C CA . VAL D 1 343 ? 35.529 15.112 11.654 1.00 15.67 343 VAL E CA 1
ATOM 12669 C C . VAL D 1 343 ? 35.288 14.433 10.283 1.00 15.12 343 VAL E C 1
ATOM 12670 O O . VAL D 1 343 ? 34.468 14.918 9.483 1.00 17.01 343 VAL E O 1
ATOM 12674 N N . PHE D 1 344 ? 36.001 13.332 9.980 1.00 15.22 344 PHE E N 1
ATOM 12675 C CA . PHE D 1 344 ? 35.716 12.590 8.711 1.00 13.73 344 PHE E CA 1
ATOM 12676 C C . PHE D 1 344 ? 34.414 11.818 8.914 1.00 12.82 344 PHE E C 1
ATOM 12677 O O . PHE D 1 344 ? 34.241 11.077 9.892 1.00 10.70 344 PHE E O 1
ATOM 12685 N N . PRO D 1 345 ? 33.475 12.006 8.033 1.00 12.07 345 PRO E N 1
ATOM 12686 C CA . PRO D 1 345 ? 32.394 11.035 7.916 1.00 13.26 345 PRO E CA 1
ATOM 12687 C C . PRO D 1 345 ? 32.930 9.681 7.411 1.00 14.58 345 PRO E C 1
ATOM 12688 O O . PRO D 1 345 ? 33.754 9.691 6.463 1.00 14.92 345 PRO E O 1
ATOM 12692 N N . VAL D 1 346 ? 32.399 8.574 7.957 1.00 14.82 346 VAL E N 1
ATOM 12693 C CA . VAL D 1 346 ? 32.664 7.225 7.459 1.00 15.50 346 VAL E CA 1
ATOM 12694 C C . VAL D 1 346 ? 31.452 6.704 6.646 1.00 16.30 346 VAL E C 1
ATOM 12695 O O . VAL D 1 346 ? 30.319 6.643 7.130 1.00 15.47 346 VAL E O 1
ATOM 12699 N N . ALA D 1 347 ? 31.698 6.364 5.386 1.00 17.84 347 ALA E N 1
ATOM 12700 C CA . ALA D 1 347 ? 30.654 5.838 4.512 1.00 17.43 347 ALA E CA 1
ATOM 12701 C C . ALA D 1 347 ? 30.815 4.323 4.440 1.00 18.66 347 ALA E C 1
ATOM 12702 O O . ALA D 1 347 ? 31.913 3.806 4.161 1.00 16.58 347 ALA E O 1
ATOM 12704 N N . SER D 1 348 ? 29.719 3.620 4.708 1.00 20.33 348 SER E N 1
ATOM 12705 C CA . SER D 1 348 ? 29.667 2.167 4.747 1.00 21.70 348 SER E CA 1
ATOM 12706 C C . SER D 1 348 ? 28.282 1.730 4.342 1.00 23.50 348 SER E C 1
ATOM 12707 O O . SER D 1 348 ? 27.318 2.438 4.602 1.00 25.57 348 SER E O 1
ATOM 12710 N N . GLY D 1 349 ? 28.163 0.584 3.681 1.00 24.13 349 GLY E N 1
ATOM 12711 C CA . GLY D 1 349 ? 26.876 -0.054 3.491 1.00 23.89 349 GLY E CA 1
ATOM 12712 C C . GLY D 1 349 ? 26.744 -0.518 2.076 1.00 24.00 349 GLY E C 1
ATOM 12713 O O . GLY D 1 349 ? 26.127 0.161 1.272 1.00 24.62 349 GLY E O 1
ATOM 12714 N N . GLY D 1 350 ? 27.319 -1.673 1.775 1.00 23.69 350 GLY E N 1
ATOM 12715 C CA . GLY D 1 350 ? 27.184 -2.257 0.450 1.00 23.91 350 GLY E CA 1
ATOM 12716 C C . GLY D 1 350 ? 27.936 -1.464 -0.602 1.00 23.53 350 GLY E C 1
ATOM 12717 O O . GLY D 1 350 ? 27.521 -1.402 -1.736 1.00 24.00 350 GLY E O 1
ATOM 12718 N N . LEU D 1 351 ? 29.063 -0.876 -0.220 1.00 22.88 351 LEU E N 1
ATOM 12719 C CA . LEU D 1 351 ? 29.910 -0.140 -1.147 1.00 22.17 351 LEU E CA 1
ATOM 12720 C C . LEU D 1 351 ? 30.843 -1.109 -1.913 1.00 22.54 351 LEU E C 1
ATOM 12721 O O . LEU D 1 351 ? 31.281 -2.146 -1.374 1.00 22.56 351 LEU E O 1
ATOM 12726 N N . HIS D 1 352 ? 31.105 -0.762 -3.174 1.00 20.97 352 HIS E N 1
ATOM 12727 C CA . HIS D 1 352 ? 31.999 -1.503 -4.050 1.00 20.90 352 HIS E CA 1
ATOM 12728 C C . HIS D 1 352 ? 32.487 -0.549 -5.173 1.00 21.02 352 HIS E C 1
ATOM 12729 O O . HIS D 1 352 ? 32.003 0.578 -5.266 1.00 20.96 352 HIS E O 1
ATOM 12736 N N . PRO D 1 353 ? 33.485 -0.955 -5.963 1.00 20.46 353 PRO E N 1
ATOM 12737 C CA . PRO D 1 353 ? 34.214 -0.019 -6.824 1.00 20.12 353 PRO E CA 1
ATOM 12738 C C . PRO D 1 353 ? 33.342 0.793 -7.795 1.00 20.31 353 PRO E C 1
ATOM 12739 O O . PRO D 1 353 ? 33.522 2.006 -7.869 1.00 20.20 353 PRO E O 1
ATOM 12743 N N . GLY D 1 354 ? 32.417 0.138 -8.498 1.00 19.99 354 GLY E N 1
ATOM 12744 C CA . GLY D 1 354 ? 31.472 0.829 -9.343 1.00 19.96 354 GLY E CA 1
ATOM 12745 C C . GLY D 1 354 ? 30.721 2.001 -8.715 1.00 20.28 354 GLY E C 1
ATOM 12746 O O . GLY D 1 354 ? 30.248 2.871 -9.450 1.00 20.92 354 GLY E O 1
ATOM 12747 N N . LEU D 1 355 ? 30.589 2.038 -7.383 1.00 20.21 355 LEU E N 1
ATOM 12748 C CA . LEU D 1 355 ? 29.841 3.122 -6.722 1.00 20.44 355 LEU E CA 1
ATOM 12749 C C . LEU D 1 355 ? 30.689 4.349 -6.347 1.00 20.52 355 LEU E C 1
ATOM 12750 O O . LEU D 1 355 ? 30.166 5.357 -5.884 1.00 20.00 355 LEU E O 1
ATOM 12755 N N . MET D 1 356 ? 31.982 4.297 -6.630 1.00 21.00 356 MET E N 1
ATOM 12756 C CA . MET D 1 356 ? 32.904 5.285 -6.096 1.00 20.65 356 MET E CA 1
ATOM 12757 C C . MET D 1 356 ? 32.784 6.674 -6.695 1.00 22.28 356 MET E C 1
ATOM 12758 O O . MET D 1 356 ? 32.848 7.685 -5.926 1.00 20.15 356 MET E O 1
ATOM 12763 N N . PRO D 1 357 ? 32.622 6.783 -8.006 1.00 22.43 357 PRO E N 1
ATOM 12764 C CA . PRO D 1 357 ? 32.461 8.124 -8.559 1.00 24.43 357 PRO E CA 1
ATOM 12765 C C . PRO D 1 357 ? 31.298 8.878 -7.825 1.00 26.00 357 PRO E C 1
ATOM 12766 O O . PRO D 1 357 ? 31.444 10.063 -7.557 1.00 26.92 357 PRO E O 1
ATOM 12770 N N . GLU D 1 358 ? 30.191 8.178 -7.565 1.00 26.95 358 GLU E N 1
ATOM 12771 C CA . GLU D 1 358 ? 28.870 8.847 -7.275 1.00 25.97 358 GLU E CA 1
ATOM 12772 C C . GLU D 1 358 ? 28.895 9.183 -5.816 1.00 25.82 358 GLU E C 1
ATOM 12773 O O . GLU D 1 358 ? 28.474 10.236 -5.350 1.00 23.95 358 GLU E O 1
ATOM 12779 N N . LEU D 1 359 ? 29.441 8.244 -5.072 1.00 23.80 359 LEU E N 1
ATOM 12780 C CA . LEU D 1 359 ? 29.628 8.462 -3.703 1.00 23.54 359 LEU E CA 1
ATOM 12781 C C . LEU D 1 359 ? 30.465 9.726 -3.576 1.00 23.67 359 LEU E C 1
ATOM 12782 O O . LEU D 1 359 ? 30.122 10.615 -2.776 1.00 20.32 359 LEU E O 1
ATOM 12787 N N . ILE D 1 360 ? 31.475 9.859 -4.460 1.00 23.27 360 ILE E N 1
ATOM 12788 C CA . ILE D 1 360 ? 32.391 10.978 -4.366 1.00 24.51 360 ILE E CA 1
ATOM 12789 C C . ILE D 1 360 ? 31.757 12.260 -4.929 1.00 24.71 360 ILE E C 1
ATOM 12790 O O . ILE D 1 360 ? 31.901 13.320 -4.339 1.00 25.49 360 ILE E O 1
ATOM 12795 N N . ARG D 1 361 ? 31.009 12.154 -6.013 1.00 24.68 361 ARG E N 1
ATOM 12796 C CA . ARG D 1 361 ? 30.347 13.333 -6.603 1.00 25.17 361 ARG E CA 1
ATOM 12797 C C . ARG D 1 361 ? 29.331 13.944 -5.662 1.00 23.68 361 ARG E C 1
ATOM 12798 O O . ARG D 1 361 ? 29.229 15.164 -5.549 1.00 24.06 361 ARG E O 1
ATOM 12806 N N . LEU D 1 362 ? 28.643 13.067 -4.938 1.00 22.14 362 LEU E N 1
ATOM 12807 C CA . LEU D 1 362 ? 27.613 13.480 -3.984 1.00 21.66 362 LEU E CA 1
ATOM 12808 C C . LEU D 1 362 ? 28.173 13.859 -2.607 1.00 20.10 362 LEU E C 1
ATOM 12809 O O . LEU D 1 362 ? 27.617 14.708 -1.949 1.00 20.55 362 LEU E O 1
ATOM 12814 N N . PHE D 1 363 ? 29.212 13.190 -2.128 1.00 19.92 363 PHE E N 1
ATOM 12815 C CA . PHE D 1 363 ? 29.647 13.408 -0.722 1.00 18.78 363 PHE E CA 1
ATOM 12816 C C . PHE D 1 363 ? 31.058 13.957 -0.540 1.00 18.42 363 PHE E C 1
ATOM 12817 O O . PHE D 1 363 ? 31.492 14.227 0.582 1.00 18.14 363 PHE E O 1
ATOM 12825 N N . GLY D 1 364 ? 31.792 14.102 -1.625 1.00 17.64 364 GLY E N 1
ATOM 12826 C CA . GLY D 1 364 ? 33.104 14.706 -1.590 1.00 19.02 364 GLY E CA 1
ATOM 12827 C C . GLY D 1 364 ? 34.247 13.738 -1.269 1.00 19.28 364 GLY E C 1
ATOM 12828 O O . GLY D 1 364 ? 34.085 12.540 -1.318 1.00 20.58 364 GLY E O 1
ATOM 12829 N N . LYS D 1 365 ? 35.425 14.291 -1.018 1.00 19.01 365 LYS E N 1
ATOM 12830 C CA . LYS D 1 365 ? 36.662 13.537 -0.991 1.00 18.57 365 LYS E CA 1
ATOM 12831 C C . LYS D 1 365 ? 37.123 13.364 0.395 1.00 17.88 365 LYS E C 1
ATOM 12832 O O . LYS D 1 365 ? 38.086 12.641 0.615 1.00 17.30 365 LYS E O 1
ATOM 12838 N N . ASP D 1 366 ? 36.497 14.092 1.319 1.00 17.06 366 ASP E N 1
ATOM 12839 C CA . ASP D 1 366 ? 36.820 13.953 2.729 1.00 17.76 366 ASP E CA 1
ATOM 12840 C C . ASP D 1 366 ? 35.878 12.923 3.374 1.00 17.29 366 ASP E C 1
ATOM 12841 O O . ASP D 1 366 ? 34.904 13.274 4.022 1.00 16.20 366 ASP E O 1
ATOM 12846 N N . LEU D 1 367 ? 36.209 11.654 3.132 1.00 17.24 367 LEU E N 1
ATOM 12847 C CA . LEU D 1 367 ? 35.461 10.486 3.591 1.00 16.93 367 LEU E CA 1
ATOM 12848 C C . LEU D 1 367 ? 36.434 9.402 3.918 1.00 16.98 367 LEU E C 1
ATOM 12849 O O . LEU D 1 367 ? 37.443 9.269 3.256 1.00 17.86 367 LEU E O 1
ATOM 12854 N N . VAL D 1 368 ? 36.118 8.593 4.929 1.00 17.99 368 VAL E N 1
ATOM 12855 C CA . VAL D 1 368 ? 36.615 7.223 5.011 1.00 16.56 368 VAL E CA 1
ATOM 12856 C C . VAL D 1 368 ? 35.524 6.321 4.422 1.00 16.24 368 VAL E C 1
ATOM 12857 O O . VAL D 1 368 ? 34.381 6.386 4.849 1.00 15.57 368 VAL E O 1
ATOM 12861 N N . ILE D 1 369 ? 35.888 5.548 3.402 1.00 14.81 369 ILE E N 1
ATOM 12862 C CA . ILE D 1 369 ? 34.998 4.660 2.672 1.00 14.89 369 ILE E CA 1
ATOM 12863 C C . ILE D 1 369 ? 35.253 3.224 3.081 1.00 15.27 369 ILE E C 1
ATOM 12864 O O . ILE D 1 369 ? 36.352 2.699 2.838 1.00 15.32 369 ILE E O 1
ATOM 12869 N N . GLN D 1 370 ? 34.298 2.628 3.785 1.00 15.85 370 GLN E N 1
ATOM 12870 C CA . GLN D 1 370 ? 34.362 1.229 4.230 1.00 15.98 370 GLN E CA 1
ATOM 12871 C C . GLN D 1 370 ? 33.666 0.388 3.161 1.00 16.73 370 GLN E C 1
ATOM 12872 O O . GLN D 1 370 ? 32.527 0.680 2.805 1.00 15.61 370 GLN E O 1
ATOM 12878 N N . ALA D 1 371 ? 34.370 -0.600 2.613 1.00 17.26 371 ALA E N 1
ATOM 12879 C CA . ALA D 1 371 ? 33.851 -1.425 1.494 1.00 18.39 371 ALA E CA 1
ATOM 12880 C C . ALA D 1 371 ? 34.355 -2.861 1.580 1.00 18.84 371 ALA E C 1
ATOM 12881 O O . ALA D 1 371 ? 34.790 -3.444 0.583 1.00 19.11 371 ALA E O 1
ATOM 12883 N N . GLY D 1 372 ? 34.275 -3.449 2.766 1.00 20.02 372 GLY E N 1
ATOM 12884 C CA . GLY D 1 372 ? 34.799 -4.793 2.972 1.00 20.68 372 GLY E CA 1
ATOM 12885 C C . GLY D 1 372 ? 34.064 -5.884 2.177 1.00 21.04 372 GLY E C 1
ATOM 12886 O O . GLY D 1 372 ? 34.695 -6.747 1.563 1.00 22.45 372 GLY E O 1
ATOM 12887 N N . GLY D 1 373 ? 32.740 -5.893 2.212 1.00 20.82 373 GLY E N 1
ATOM 12888 C CA . GLY D 1 373 ? 31.972 -6.873 1.472 1.00 19.89 373 GLY E CA 1
ATOM 12889 C C . GLY D 1 373 ? 32.361 -7.004 0.008 1.00 19.89 373 GLY E C 1
ATOM 12890 O O . GLY D 1 373 ? 32.570 -8.139 -0.468 1.00 19.35 373 GLY E O 1
ATOM 12891 N N . GLY D 1 374 ? 32.456 -5.871 -0.708 1.00 19.22 374 GLY E N 1
ATOM 12892 C CA . GLY D 1 374 ? 32.893 -5.862 -2.109 1.00 17.93 374 GLY E CA 1
ATOM 12893 C C . GLY D 1 374 ? 34.362 -6.268 -2.267 1.00 17.87 374 GLY E C 1
ATOM 12894 O O . GLY D 1 374 ? 34.758 -6.995 -3.184 1.00 19.02 374 GLY E O 1
ATOM 12895 N N . VAL D 1 375 ? 35.206 -5.829 -1.354 1.00 16.73 375 VAL E N 1
ATOM 12896 C CA . VAL D 1 375 ? 36.607 -6.214 -1.412 1.00 16.59 375 VAL E CA 1
ATOM 12897 C C . VAL D 1 375 ? 36.818 -7.707 -1.186 1.00 15.30 375 VAL E C 1
ATOM 12898 O O . VAL D 1 375 ? 37.532 -8.364 -1.940 1.00 15.27 375 VAL E O 1
ATOM 12902 N N . MET D 1 376 ? 36.184 -8.239 -0.152 1.00 15.78 376 MET E N 1
ATOM 12903 C CA . MET D 1 376 ? 36.255 -9.671 0.178 1.00 15.94 376 MET E CA 1
ATOM 12904 C C . MET D 1 376 ? 35.662 -10.567 -0.907 1.00 15.46 376 MET E C 1
ATOM 12905 O O . MET D 1 376 ? 36.096 -11.705 -1.063 1.00 14.76 376 MET E O 1
ATOM 12910 N N . GLY D 1 377 ? 34.688 -10.031 -1.637 1.00 14.55 377 GLY E N 1
ATOM 12911 C CA . GLY D 1 377 ? 33.992 -10.745 -2.687 1.00 15.94 377 GLY E CA 1
ATOM 12912 C C . GLY D 1 377 ? 34.669 -10.787 -4.035 1.00 16.08 377 GLY E C 1
ATOM 12913 O O . GLY D 1 377 ? 34.195 -11.514 -4.924 1.00 15.94 377 GLY E O 1
ATOM 12914 N N . HIS D 1 378 ? 35.777 -10.059 -4.224 1.00 16.66 378 HIS E N 1
ATOM 12915 C CA . HIS D 1 378 ? 36.363 -9.964 -5.580 1.00 16.44 378 HIS E CA 1
ATOM 12916 C C . HIS D 1 378 ? 36.646 -11.361 -6.160 1.00 16.80 378 HIS E C 1
ATOM 12917 O O . HIS D 1 378 ? 37.096 -12.224 -5.429 1.00 16.96 378 HIS E O 1
ATOM 12924 N N . PRO D 1 379 ? 36.363 -11.617 -7.444 1.00 17.36 379 PRO E N 1
ATOM 12925 C CA . PRO D 1 379 ? 36.648 -12.952 -8.025 1.00 17.60 379 PRO E CA 1
ATOM 12926 C C . PRO D 1 379 ? 38.111 -13.429 -8.007 1.00 17.32 379 PRO E C 1
ATOM 12927 O O . PRO D 1 379 ? 38.347 -14.622 -8.152 1.00 17.72 379 PRO E O 1
ATOM 12931 N N . ASP D 1 380 ? 39.052 -12.522 -7.804 1.00 17.83 380 ASP E N 1
ATOM 12932 C CA . ASP D 1 380 ? 40.465 -12.838 -7.715 1.00 18.38 380 ASP E CA 1
ATOM 12933 C C . ASP D 1 380 ? 40.912 -12.823 -6.238 1.00 17.64 380 ASP E C 1
ATOM 12934 O O . ASP D 1 380 ? 42.101 -12.997 -5.989 1.00 17.73 380 ASP E O 1
ATOM 12939 N N . GLY D 1 381 ? 40.005 -12.537 -5.286 1.00 15.88 381 GLY E N 1
ATOM 12940 C CA . GLY D 1 381 ? 40.329 -12.595 -3.868 1.00 15.66 381 GLY E CA 1
ATOM 12941 C C . GLY D 1 381 ? 40.506 -11.214 -3.248 1.00 14.99 381 GLY E C 1
ATOM 12942 O O . GLY D 1 381 ? 40.517 -10.241 -3.972 1.00 13.72 381 GLY E O 1
ATOM 12943 N N . PRO D 1 382 ? 40.651 -11.116 -1.922 1.00 14.16 382 PRO E N 1
ATOM 12944 C CA . PRO D 1 382 ? 40.662 -9.809 -1.241 1.00 14.70 382 PRO E CA 1
ATOM 12945 C C . PRO D 1 382 ? 41.720 -8.774 -1.670 1.00 14.41 382 PRO E C 1
ATOM 12946 O O . PRO D 1 382 ? 41.466 -7.595 -1.716 1.00 13.30 382 PRO E O 1
ATOM 12950 N N . ARG D 1 383 ? 42.923 -9.209 -1.921 1.00 15.35 383 ARG E N 1
ATOM 12951 C CA . ARG D 1 383 ? 43.968 -8.273 -2.311 1.00 16.47 383 ARG E CA 1
ATOM 12952 C C . ARG D 1 383 ? 43.650 -7.578 -3.628 1.00 15.61 383 ARG E C 1
ATOM 12953 O O . ARG D 1 383 ? 43.886 -6.395 -3.780 1.00 15.91 383 ARG E O 1
ATOM 12961 N N . ALA D 1 384 ? 43.102 -8.325 -4.566 1.00 14.99 384 ALA E N 1
ATOM 12962 C CA . ALA D 1 384 ? 42.683 -7.780 -5.862 1.00 14.35 384 ALA E CA 1
ATOM 12963 C C . ALA D 1 384 ? 41.480 -6.863 -5.675 1.00 15.01 384 ALA E C 1
ATOM 12964 O O . ALA D 1 384 ? 41.333 -5.846 -6.354 1.00 14.16 384 ALA E O 1
ATOM 12966 N N . GLY D 1 385 ? 40.617 -7.210 -4.722 1.00 15.02 385 GLY E N 1
ATOM 12967 C CA . GLY D 1 385 ? 39.457 -6.384 -4.461 1.00 16.34 385 GLY E CA 1
ATOM 12968 C C . GLY D 1 385 ? 39.839 -5.022 -3.879 1.00 16.25 385 GLY E C 1
ATOM 12969 O O . GLY D 1 385 ? 39.243 -4.009 -4.198 1.00 16.21 385 GLY E O 1
ATOM 12970 N N . ALA D 1 386 ? 40.834 -5.017 -3.008 1.00 17.30 386 ALA E N 1
ATOM 12971 C CA . ALA D 1 386 ? 41.366 -3.785 -2.458 1.00 16.69 386 ALA E CA 1
ATOM 12972 C C . ALA D 1 386 ? 41.950 -2.917 -3.543 1.00 17.32 386 ALA E C 1
ATOM 12973 O O . ALA D 1 386 ? 41.811 -1.720 -3.480 1.00 15.97 386 ALA E O 1
ATOM 12975 N N . LYS D 1 387 ? 42.660 -3.518 -4.509 1.00 16.79 387 LYS E N 1
ATOM 12976 C CA . LYS D 1 387 ? 43.276 -2.712 -5.543 1.00 17.61 387 LYS E CA 1
ATOM 12977 C C . LYS D 1 387 ? 42.121 -2.126 -6.299 1.00 17.38 387 LYS E C 1
ATOM 12978 O O . LYS D 1 387 ? 42.202 -0.980 -6.680 1.00 19.16 387 LYS E O 1
ATOM 12984 N N . ALA D 1 388 ? 41.074 -2.926 -6.546 1.00 17.45 388 ALA E N 1
ATOM 12985 C CA . ALA D 1 388 ? 39.948 -2.454 -7.422 1.00 17.06 388 ALA E CA 1
ATOM 12986 C C . ALA D 1 388 ? 39.312 -1.253 -6.774 1.00 17.07 388 ALA E C 1
ATOM 12987 O O . ALA D 1 388 ? 38.904 -0.287 -7.403 1.00 19.15 388 ALA E O 1
ATOM 12989 N N . LEU D 1 389 ? 39.180 -1.337 -5.489 1.00 15.38 389 LEU E N 1
ATOM 12990 C CA . LEU D 1 389 ? 38.676 -0.209 -4.714 1.00 15.79 389 LEU E CA 1
ATOM 12991 C C . LEU D 1 389 ? 39.579 1.075 -4.759 1.00 16.23 389 LEU E C 1
ATOM 12992 O O . LEU D 1 389 ? 39.100 2.116 -5.203 1.00 18.43 389 LEU E O 1
ATOM 12997 N N . ARG D 1 390 ? 40.867 0.988 -4.434 1.00 15.08 390 ARG E N 1
ATOM 12998 C CA . ARG D 1 390 ? 41.793 2.141 -4.735 1.00 14.47 390 ARG E CA 1
ATOM 12999 C C . ARG D 1 390 ? 41.795 2.618 -6.262 1.00 15.48 390 ARG E C 1
ATOM 13000 O O . ARG D 1 390 ? 41.913 3.814 -6.612 1.00 15.37 390 ARG E O 1
ATOM 13008 N N . ASP D 1 391 ? 41.687 1.663 -7.137 1.00 15.49 391 ASP E N 1
ATOM 13009 C CA . ASP D 1 391 ? 41.766 1.974 -8.586 1.00 16.99 391 ASP E CA 1
ATOM 13010 C C . ASP D 1 391 ? 40.512 2.750 -9.076 1.00 17.73 391 ASP E C 1
ATOM 13011 O O . ASP D 1 391 ? 40.646 3.768 -9.717 1.00 17.30 391 ASP E O 1
ATOM 13016 N N . ALA D 1 392 ? 39.315 2.360 -8.649 1.00 19.64 392 ALA E N 1
ATOM 13017 C CA . ALA D 1 392 ? 38.118 3.148 -9.043 1.00 18.59 392 ALA E CA 1
ATOM 13018 C C . ALA D 1 392 ? 38.091 4.526 -8.255 1.00 18.50 392 ALA E C 1
ATOM 13019 O O . ALA D 1 392 ? 37.511 5.479 -8.736 1.00 17.01 392 ALA E O 1
ATOM 13021 N N . ILE D 1 393 ? 38.703 4.618 -7.061 1.00 17.55 393 ILE E N 1
ATOM 13022 C CA . ILE D 1 393 ? 38.737 5.920 -6.331 1.00 18.17 393 ILE E CA 1
ATOM 13023 C C . ILE D 1 393 ? 39.613 6.950 -7.037 1.00 18.97 393 ILE E C 1
ATOM 13024 O O . ILE D 1 393 ? 39.200 8.093 -7.240 1.00 20.18 393 ILE E O 1
ATOM 13029 N N . ASP D 1 394 ? 40.797 6.510 -7.456 1.00 20.48 394 ASP E N 1
ATOM 13030 C CA . ASP D 1 394 ? 41.741 7.330 -8.209 1.00 20.63 394 ASP E CA 1
ATOM 13031 C C . ASP D 1 394 ? 41.103 7.833 -9.472 1.00 21.39 394 ASP E C 1
ATOM 13032 O O . ASP D 1 394 ? 41.322 8.978 -9.837 1.00 21.34 394 ASP E O 1
ATOM 13037 N N . ALA D 1 395 ? 40.339 6.969 -10.141 1.00 22.90 395 ALA E N 1
ATOM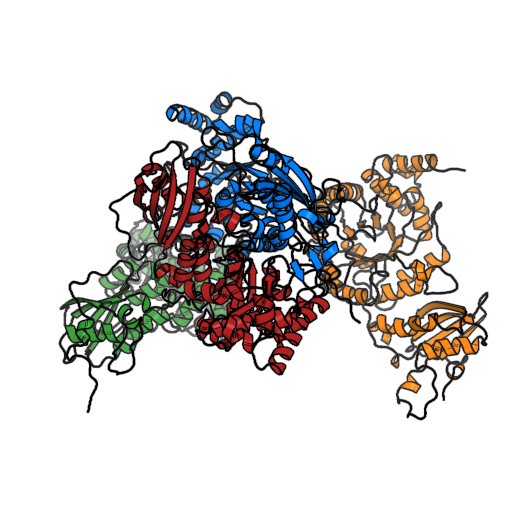 13038 C CA . ALA D 1 395 ? 39.601 7.342 -11.358 1.00 23.13 395 ALA E CA 1
ATOM 13039 C C . ALA D 1 395 ? 38.513 8.411 -11.115 1.00 23.76 395 ALA E C 1
ATOM 13040 O O . ALA D 1 395 ? 38.380 9.353 -11.880 1.00 24.33 395 ALA E O 1
ATOM 13042 N N . ALA D 1 396 ? 37.746 8.288 -10.042 1.00 25.09 396 ALA E N 1
ATOM 13043 C CA . ALA D 1 396 ? 36.796 9.343 -9.679 1.00 25.71 396 ALA E CA 1
ATOM 13044 C C . ALA D 1 396 ? 37.508 10.694 -9.497 1.00 26.48 396 ALA E C 1
ATOM 13045 O O . ALA D 1 396 ? 37.136 11.696 -10.105 1.00 27.06 396 ALA E O 1
ATOM 13047 N N . ILE D 1 397 ? 38.547 10.710 -8.677 1.00 26.86 397 ILE E N 1
ATOM 13048 C CA . ILE D 1 397 ? 39.325 11.921 -8.408 1.00 27.44 397 ILE E CA 1
ATOM 13049 C C . ILE D 1 397 ? 39.895 12.569 -9.634 1.00 27.84 397 ILE E C 1
ATOM 13050 O O . ILE D 1 397 ? 40.118 13.774 -9.620 1.00 27.33 397 ILE E O 1
ATOM 13055 N N . GLU D 1 398 ? 40.162 11.775 -10.666 1.00 28.79 398 GLU E N 1
ATOM 13056 C CA . GLU D 1 398 ? 40.835 12.262 -11.873 1.00 29.76 398 GLU E CA 1
ATOM 13057 C C . GLU D 1 398 ? 39.864 12.617 -13.025 1.00 30.45 398 GLU E C 1
ATOM 13058 O O . GLU D 1 398 ? 40.264 13.261 -14.005 1.00 28.99 398 GLU E O 1
ATOM 13064 N N . GLY D 1 399 ? 38.606 12.199 -12.879 1.00 31.31 399 GLY E N 1
ATOM 13065 C CA . GLY D 1 399 ? 37.568 12.447 -13.851 1.00 32.43 399 GLY E CA 1
ATOM 13066 C C . GLY D 1 399 ? 37.535 11.409 -14.955 1.00 33.28 399 GLY E C 1
ATOM 13067 O O . GLY D 1 399 ? 36.903 11.637 -15.982 1.00 33.62 399 GLY E O 1
ATOM 13068 N N . VAL D 1 400 ? 38.198 10.270 -14.752 1.00 34.02 400 VAL E N 1
ATOM 13069 C CA . VAL D 1 400 ? 38.249 9.200 -15.763 1.00 34.17 400 VAL E CA 1
ATOM 13070 C C . VAL D 1 400 ? 37.077 8.203 -15.628 1.00 34.25 400 VAL E C 1
ATOM 13071 O O . VAL D 1 400 ? 36.807 7.663 -14.543 1.00 33.04 400 VAL E O 1
ATOM 13075 N N . ASP D 1 401 ? 36.400 7.966 -16.754 1.00 33.86 401 ASP E N 1
ATOM 13076 C CA . ASP D 1 401 ? 35.350 6.941 -16.881 1.00 34.41 401 ASP E CA 1
ATOM 13077 C C . ASP D 1 401 ? 35.909 5.563 -16.464 1.00 34.69 401 ASP E C 1
ATOM 13078 O O . ASP D 1 401 ? 37.009 5.144 -16.953 1.00 34.62 401 ASP E O 1
ATOM 13083 N N . LEU D 1 402 ? 35.178 4.868 -15.563 1.00 34.95 402 LEU E N 1
ATOM 13084 C CA . LEU D 1 402 ? 35.688 3.614 -14.981 1.00 35.20 402 LEU E CA 1
ATOM 13085 C C . LEU D 1 402 ? 36.067 2.573 -16.070 1.00 35.75 402 LEU E C 1
ATOM 13086 O O . LEU D 1 402 ? 36.990 1.787 -15.888 1.00 36.61 402 LEU E O 1
ATOM 13091 N N . ASP D 1 403 ? 35.382 2.592 -17.207 1.00 36.54 403 ASP E N 1
ATOM 13092 C CA . ASP D 1 403 ? 35.704 1.683 -18.335 1.00 36.94 403 ASP E CA 1
ATOM 13093 C C . ASP D 1 403 ? 37.042 1.988 -19.157 1.00 37.18 403 ASP E C 1
ATOM 13094 O O . ASP D 1 403 ? 37.724 1.064 -19.738 1.00 36.35 403 ASP E O 1
ATOM 13099 N N . GLU D 1 404 ? 37.426 3.265 -19.197 1.00 37.57 404 GLU E N 1
ATOM 13100 C CA . GLU D 1 404 ? 38.784 3.670 -19.596 1.00 37.47 404 GLU E CA 1
ATOM 13101 C C . GLU D 1 404 ? 39.861 3.164 -18.646 1.00 37.96 404 GLU E C 1
ATOM 13102 O O . GLU D 1 404 ? 40.858 2.586 -19.121 1.00 37.45 404 GLU E O 1
ATOM 13108 N N . LYS D 1 405 ? 39.681 3.418 -17.333 1.00 37.16 405 LYS E N 1
ATOM 13109 C CA . LYS D 1 405 ? 40.660 3.038 -16.322 1.00 38.15 405 LYS E CA 1
ATOM 13110 C C . LYS D 1 405 ? 40.923 1.511 -16.452 1.00 38.31 405 LYS E C 1
ATOM 13111 O O . LYS D 1 405 ? 42.051 1.001 -16.197 1.00 40.19 405 LYS E O 1
ATOM 13117 N N . ALA D 1 406 ? 39.825 0.806 -16.765 1.00 37.03 406 ALA E N 1
ATOM 13118 C CA . ALA D 1 406 ? 39.721 -0.665 -16.552 1.00 36.32 406 ALA E CA 1
ATOM 13119 C C . ALA D 1 406 ? 40.645 -1.346 -17.533 1.00 35.58 406 ALA E C 1
ATOM 13120 O O . ALA D 1 406 ? 41.045 -2.511 -17.347 1.00 35.48 406 ALA E O 1
ATOM 13122 N N . LYS D 1 407 ? 40.986 -0.574 -18.566 1.00 34.64 407 LYS E N 1
ATOM 13123 C CA . LYS D 1 407 ? 41.956 -0.969 -19.579 1.00 34.15 407 LYS E CA 1
ATOM 13124 C C . LYS D 1 407 ? 43.380 -1.139 -19.027 1.00 33.66 407 LYS E C 1
ATOM 13125 O O . LYS D 1 407 ? 44.185 -1.843 -19.626 1.00 32.68 407 LYS E O 1
ATOM 13131 N N . SER D 1 408 ? 43.694 -0.495 -17.897 1.00 33.15 408 SER E N 1
ATOM 13132 C CA . SER D 1 408 ? 44.999 -0.673 -17.241 1.00 33.28 408 SER E CA 1
ATOM 13133 C C . SER D 1 408 ? 44.906 -1.127 -15.775 1.00 33.57 408 SER E C 1
ATOM 13134 O O . SER D 1 408 ? 45.898 -1.079 -15.053 1.00 33.33 408 SER E O 1
ATOM 13137 N N . SER D 1 409 ? 43.722 -1.569 -15.344 1.00 33.47 409 SER E N 1
ATOM 13138 C CA . SER D 1 409 ? 43.545 -2.166 -14.009 1.00 33.54 409 SER E CA 1
ATOM 13139 C C . SER D 1 409 ? 42.567 -3.340 -14.057 1.00 33.76 409 SER E C 1
ATOM 13140 O O . SER D 1 409 ? 41.320 -3.133 -13.942 1.00 34.52 409 SER E O 1
ATOM 13143 N N . PRO D 1 410 ? 43.112 -4.551 -14.266 1.00 33.79 410 PRO E N 1
ATOM 13144 C CA . PRO D 1 410 ? 42.256 -5.726 -14.456 1.00 33.63 410 PRO E CA 1
ATOM 13145 C C . PRO D 1 410 ? 41.541 -6.110 -13.128 1.00 33.00 410 PRO E C 1
ATOM 13146 O O . PRO D 1 410 ? 40.501 -6.765 -13.127 1.00 33.13 410 PRO E O 1
ATOM 13150 N N . GLU D 1 411 ? 42.075 -5.676 -11.995 1.00 33.00 411 GLU E N 1
ATOM 13151 C CA . GLU D 1 411 ? 41.358 -5.858 -10.702 1.00 32.86 411 GLU E CA 1
ATOM 13152 C C . GLU D 1 411 ? 40.034 -5.023 -10.573 1.00 32.85 411 GLU E C 1
ATOM 13153 O O . GLU D 1 411 ? 39.031 -5.491 -10.043 1.00 31.70 411 GLU E O 1
ATOM 13159 N N . LEU D 1 412 ? 40.052 -3.829 -11.144 1.00 33.75 412 LEU E N 1
ATOM 13160 C CA . LEU D 1 412 ? 38.822 -3.046 -11.336 1.00 33.53 412 LEU E CA 1
ATOM 13161 C C . LEU D 1 412 ? 37.910 -3.597 -12.475 1.00 33.64 412 LEU E C 1
ATOM 13162 O O . LEU D 1 412 ? 36.689 -3.565 -12.329 1.00 33.05 412 LEU E O 1
ATOM 13167 N N . LYS D 1 413 ? 38.487 -4.093 -13.583 1.00 33.78 413 LYS E N 1
ATOM 13168 C CA . LYS D 1 413 ? 37.685 -4.638 -14.685 1.00 34.08 413 LYS E CA 1
ATOM 13169 C C . LYS D 1 413 ? 36.822 -5.753 -14.089 1.00 34.53 413 LYS E C 1
ATOM 13170 O O . LYS D 1 413 ? 35.565 -5.707 -14.112 1.00 35.91 413 LYS E O 1
ATOM 13176 N N . LYS D 1 414 ? 37.533 -6.751 -13.536 1.00 34.88 414 LYS E N 1
ATOM 13177 C CA . LYS D 1 414 ? 36.914 -7.951 -12.976 1.00 35.48 414 LYS E CA 1
ATOM 13178 C C . LYS D 1 414 ? 35.802 -7.586 -11.994 1.00 36.01 414 LYS E C 1
ATOM 13179 O O . LYS D 1 414 ? 34.816 -8.314 -11.856 1.00 36.24 414 LYS E O 1
ATOM 13185 N N . SER D 1 415 ? 35.957 -6.443 -11.335 1.00 36.90 415 SER E N 1
ATOM 13186 C CA . SER D 1 415 ? 34.950 -5.935 -10.404 1.00 37.66 415 SER E CA 1
ATOM 13187 C C . SER D 1 415 ? 33.716 -5.347 -11.118 1.00 38.97 415 SER E C 1
ATOM 13188 O O . SER D 1 415 ? 32.592 -5.548 -10.679 1.00 38.66 415 SER E O 1
ATOM 13191 N N . LEU D 1 416 ? 33.926 -4.655 -12.238 1.00 41.22 416 LEU E N 1
ATOM 13192 C CA . LEU D 1 416 ? 32.825 -4.004 -12.976 1.00 42.83 416 LEU E CA 1
ATOM 13193 C C . LEU D 1 416 ? 31.828 -4.975 -13.652 1.00 44.39 416 LEU E C 1
ATOM 13194 O O . LEU D 1 416 ? 30.641 -4.658 -13.757 1.00 44.15 416 LEU E O 1
ATOM 13199 N N . ARG D 1 417 ? 32.316 -6.131 -14.115 1.00 46.25 417 ARG E N 1
ATOM 13200 C CA . ARG D 1 417 ? 31.463 -7.176 -14.709 1.00 47.65 417 ARG E CA 1
ATOM 13201 C C . ARG D 1 417 ? 30.201 -7.370 -13.857 1.00 48.71 417 ARG E C 1
ATOM 13202 O O . ARG D 1 417 ? 29.075 -7.328 -14.366 1.00 48.77 417 ARG E O 1
ATOM 13210 N N . GLU D 1 418 ? 30.419 -7.537 -12.552 1.00 49.73 418 GLU E N 1
ATOM 13211 C CA . GLU D 1 418 ? 29.359 -7.754 -11.562 1.00 50.60 418 GLU E CA 1
ATOM 13212 C C . GLU D 1 418 ? 28.910 -6.431 -10.909 1.00 50.56 418 GLU E C 1
#

Nearest PDB structures (foldseek):
  2d69-assembly1_A  TM=1.002E+00  e=8.733E-86  Pyrococcus horikoshii OT3
  2cwx-assembly1_A  TM=9.979E-01  e=1.183E-82  Pyrococcus horikoshii OT3
  3a13-assembly1_C-2  TM=9.517E-01  e=4.835E-52  Thermococcus kodakarensis KOD1
  4f0h-assembly1_A  TM=9.648E-01  e=1.683E-45  Galdieria sulphuraria
  7yk5-assembly1_A  TM=9.561E-01  e=2.123E-45  Phaeodactylum tricornutum